Protein 8DF2 (pdb70)

Radius of gyration: 33.84 Å; Cα contacts (8 Å, |Δi|>4): 3816; chains: 4; bounding box: 96×72×90 Å

InterPro domains:
  IPR008979 Galactose-binding-like domain superfamily [SSF49785] (503-638)
  IPR013222 Glycosyl hydrolase family 98, putative carbohydrate-binding module [PF08305] (544-637)
  IPR013222 Glycosyl hydrolase family 98, putative carbohydrate-binding module [SM00776] (499-639)
  IPR038637 NPCBM domain superfamily [G3DSA:2.60.120.1060] (498-638)

Nearest PDB structures (foldseek):
  8df2-assembly1_D  TM=1.001E+00  e=2.946E-87  Akkermansia muciniphila
  8df2-assembly1_B  TM=1.001E+00  e=5.158E-87  Akkermansia muciniphila
  8df2-assembly1_C  TM=1.001E+00  e=8.491E-85  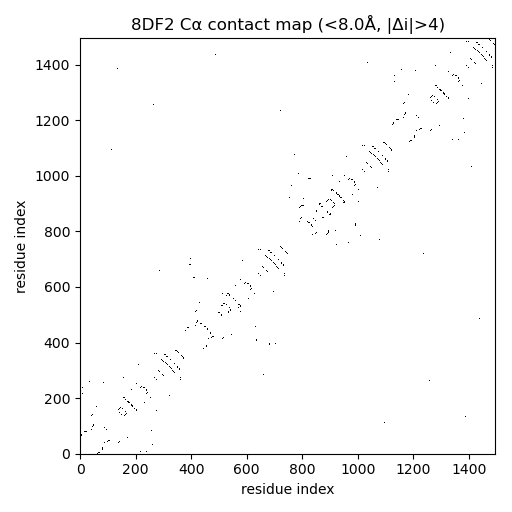Akkermansia muciniphila
  8dek-assembly1_A  TM=9.952E-01  e=4.029E-81  Akkermansia muciniphila
  6z2p-assembly1_A  TM=7.971E-01  e=1.425E-23  Akkermansia muciniphila ATCC BAA-835

Foldseek 3Di:
DLLPAFDQQFAADPQQLVLQVQLLVLLVVVLPPFDFDPAAAAEEEEAEQPFDDAPPPQVQVQSLVVNLQQQQLVQLVSRNHHSWGFHADADPVRGGDYFYFYDHHDLVRFFQVCQVVRQVVRVQVRCVVVPHHLAFHHYEREYSHDPGGFYAAWAAEQGHIYGYAYDDHPQGCVQCQFQPPVVTSNQVSLLRSLSRSLRSLRRHFDAAAWDAPVTPQQATASSFVLSRFASNCNDDHGRHYHHDSVSSSLNCLRSSGVRGDFDADPQFDQDPGGYTADAWDFPFWDWDADAQKTKIWGFTQPPARFWWKKKKKAQPDPPRSPIHMDIWTADPRRITIDMGGDPPDDRFKIKMKMWTQGSSSHIHIDIDIGGHHD/DPLLDAFDQQFAEDPQQLVLQVQLLVLLVVVLPPFDFDPAAAAEEEEAEQPFDDAPCPQVQVQSLVVNLQQQCQNQLVSRNHHSFGFHADADPVRGGDYFYFYYHDDLVVFAQVCQVVRQVVRVQVRCVVVVHHLAFHHYEREYRDDPGGFYAAWAAELGHIYGYAYDDHPQGCVQCQQQPVVTSNQVSLLRSLSRSLRSLRRHFDAAAWDAPVTPQQATASSAVLSRFASNCNPPNHRHYHHDSVSSSLNCLRSSGVRGDFDADPQFDQDPGTYTADAWDFPFWDWDADAQKTKIKGATQPPARFWKKKKKKAQPDPPRSPIHMDMFTADPRRITIDMGGDHPDDRFKIKMKMWTQHSSSHIHIDIDIDGHHD/DLVLLPADDQQFAADVQQLVLQVQLLVLLVVVLPPFDFFPAAAAEEEEAEQPFDDAPPPQVQVQSLVVNLQQQQQNQLVSRNHHSWGFHADADPVRGGDYFYFYYHDDLVPFAQVCQVVVQVVRVQVRCVVVPHHLAFHHYEREYRDDPRTFDAAWAAEQGHIYGYAYDDHPQGCVQCLPPPVVHNLVNLLRSLSRSLRSLRRHFDAAAWDAPVTPQRATASRAPLSRQASNPNHPPGRHYHHDSVSSSLNCLRCSGVRGDFDADPQFDQDPGGYTADAWDFPFWDWDADAQKTKIWGFTQPPARFWKKKKKKAAPDPPRSPIHMDMWTADPRRITIDMGGDPPDDRQKIKMKMWTGGSSSHIHIDIDIGGHHD/DLLQADDQLFAADPQQLVLQVQLLVLLVVVLPPFDFFPAAAAEEEEAEDPQDDAPPCQVQVQSLVVNLQNQQQVQLVSRNHHSWGFHADADPVRGGDYFYFYDHHDLVVFFQVCQVVRQVVRVQVRCVVVVHHLAFHHYEREYRDDPGGFYAAWAAEQGHIYGYAYDDHPQGCVQLQFQPVVVTSNQVSLLRSLSRSLRSLNRHFDAAAWDAPVGPQRAIESSAPLSRFASVPSHPNGSGYHHDSVSSSLNCLRSSTVRGDFDADPQFDQDPGTYTADAWDFPFWDWDADAQKTKIKGFTQPPARFWWKKKKKAAPDPPRSPIHMDIWTADPRRITIDMGGDPPDDRFKIKMKMWTQGSSSHIHIDIDIGGHHD

Secondary structure (DSSP, 8-state):
-TT-PPP------HHHHHHHHHHHHHHHHHHTTPPBP---EEEEEEEETTBPPPTTHHHHHHHHHHHHHHHHHHHHHHHTS--------B-TTSPBP-EEEEESS-GGG--TTTHHHHHHHHHHHHHHHTT--GGGSEEEEEE---TTTS--EEEEETTEEEEEEE--TT--GGGGG---B--BHHHHHHHHHHHHHHHHHHHTT-------TT-TTS-EETTTTGGGTTTGGGSTT---EE--HHHHHHHTT-HHHH-B-PPPPTT-EE-SSSSEE----EEEEEEEEETTEEEEEEEE--SS-EEEEEEEEE-SSSTTTT-EEEEEE--TT-EEEEEEE-TT---EEEEEEEEEEETTS-EEEEEEEEEE--/-GGGTPPP------HHHHHHHHHHHHHHHHHHTTPPBP---EEEEEEEETTBPPPTTHHHHHHHHHHHHHHHHHHHHHHTTS------B-B-TTSPBPEEEEEE---GGG--TTTHHHHHHHHHHHHHHHTT--GGGSEEEEEE---TTTS--EEEEETTEEEEEEE--TT--GGGGG------HHHHHHHHHHHHHHHHHHHTT-------TT-TTS-EETTTTGGGTTTGGGSSS---EE--HHHHHHHTT-HHHH-B-PPPPTT-EE-SSSSEE----EEEEEEEEETTEEEEEEEE--SS-EEEEEEEEE-SSSTTTT-EEEEEE--TT-EEEEEEE-TT----EEEEEEEEEETTS-EEEEEEEEE---/--GGGT---------HHHHHHHHHHHHHHHHHHTTPPBP---EEEEEEEETTBPPPTTHHHHHHHHHHHHHHHHHHHHHHTTS------B-B-TTSPBP-EEEEE---GGG--TTTHHHHHHHHHHHHHHHTT--GGGSEEEEEE---TTTS--EEEEETTEEEEEEE--TT--GGGGG------HHHHHHHHHHHHHHHHHHTT-------TT-TTS-EETTTTGGGTTT-TTSTT---EE--HHHHHHHTT-HHHH-B-PPPPTT-EE-SSSSEE----EEEEEEEEETTEEEEEEEE--SS-EEEEEEEEE-SSSTTTT-EEEEEE--TT-EEEEEEE-TT----EEEEEEEEEETTS-EEEEEEEEE---/-TT----------HHHHHHHHHHHHHHHHHHTTPPBP---EEEEEEEETTBPPPTTHHHHHHHHHHHHHHHHHHHHHHTTS------B-B-TTSPBPEEEEEE---GGG--TTTHHHHHHHHHHHHHHHTT--GGGSEEEEEE---TTTS--EEEEETTEEEEEEE--TT--GGGGG---B--BHHHHHHHHHHHHHHHHHHHTT-------TT-TTS-EETTTTGGGTTT-GGGTSS--EE--HHHHHHHTT-HHHH-B-PPPPTT-EE-SSSSEE---EEEEEEEEEETTEEEEEEEEE-SS-EEEEEEEEE-SSSTTTT-EEEEEE--TT-EEEEEEE-TT----EEEEEEEEEETTS-EEEEEEEEE---

Structure (mmCIF, N/CA/C/O backbone):
data_8DF2
#
_entry.id   8DF2
#
_cell.length_a   88.581
_cell.length_b   146.094
_cell.length_c   147.289
_cell.angle_alpha   90.000
_cell.angle_beta   90.000
_cell.angle_gamma   90.000
#
_symmetry.space_group_name_H-M   'P 21 21 21'
#
loop_
_entity.id
_entity.type
_entity.pdbx_description
1 polymer 'NPCBM/NEW2 domain-containing protein'
2 non-polymer 'ZINC ION'
3 non-polymer 'CALCIUM ION'
4 non-polymer 'SODIUM ION'
5 water water
#
loop_
_atom_site.group_PDB
_atom_site.id
_atom_site.type_symbol
_atom_site.label_atom_id
_atom_site.label_alt_id
_atom_site.label_comp_id
_atom_site.label_asym_id
_atom_site.label_entity_id
_atom_site.label_seq_id
_atom_site.pdbx_PDB_ins_code
_atom_site.Cartn_x
_atom_site.Cartn_y
_atom_site.Cartn_z
_atom_site.occupancy
_atom_site.B_iso_or_equiv
_atom_site.auth_seq_id
_atom_site.auth_comp_id
_atom_site.auth_asym_id
_atom_site.auth_atom_id
_atom_site.pdbx_PDB_model_num
ATOM 1 N N . ALA A 1 20 ? 33.90924 93.26350 17.17371 1.000 44.05751 20 ALA A N 1
ATOM 2 C CA . ALA A 1 20 ? 35.07503 93.49194 18.02354 1.000 42.12895 20 ALA A CA 1
ATOM 3 C C . ALA A 1 20 ? 35.04980 94.88832 18.63961 1.000 41.75948 20 ALA A C 1
ATOM 4 O O . ALA A 1 20 ? 35.55583 95.08470 19.74720 1.000 37.15407 20 ALA A O 1
ATOM 5 N N . GLU A 1 21 ? 34.42703 95.84229 17.93054 1.000 40.17515 21 GLU A N 1
ATOM 6 C CA . GLU A 1 21 ? 34.32561 97.21247 18.43473 1.000 39.91594 21 GLU A CA 1
ATOM 7 C C . GLU A 1 21 ? 33.51375 97.28059 19.72456 1.000 42.15473 21 GLU A C 1
ATOM 8 O O . GLU A 1 21 ? 33.78978 98.11881 20.59432 1.000 43.56709 21 GLU A O 1
ATOM 10 N N . PHE A 1 22 ? 32.51309 96.41094 19.87113 1.000 38.84189 22 PHE A N 1
ATOM 11 C CA . PHE A 1 22 ? 31.70642 96.35454 21.08038 1.000 35.71771 22 PHE A CA 1
ATOM 12 C C . PHE A 1 22 ? 31.96443 95.08651 21.89201 1.000 36.96777 22 PHE A C 1
ATOM 13 O O . PHE A 1 22 ? 31.12352 94.70057 22.71608 1.000 36.11314 22 PHE A O 1
ATOM 21 N N . THR A 1 23 ? 33.12435 94.45403 21.69441 1.000 34.34402 23 THR A N 1
ATOM 22 C CA . THR A 1 23 ? 33.54540 93.27167 22.44702 1.000 34.52224 23 THR A CA 1
ATOM 23 C C . THR A 1 23 ? 32.51573 92.14164 22.34636 1.000 35.48717 23 THR A C 1
ATOM 24 O O . THR A 1 23 ? 31.95017 91.68643 23.34405 1.000 35.89869 23 THR A O 1
ATOM 28 N N . ARG A 1 24 ? 32.27175 91.70403 21.11249 1.000 33.40669 24 ARG A N 1
ATOM 29 C CA . ARG A 1 24 ? 31.31934 90.62678 20.87340 1.000 33.05950 24 ARG A CA 1
ATOM 30 C C . ARG A 1 24 ? 31.71826 89.37559 21.64517 1.000 31.07333 24 ARG A C 1
ATOM 31 O O . ARG A 1 24 ? 32.86723 88.93884 21.58919 1.000 33.31293 24 ARG A O 1
ATOM 39 N N . LEU A 1 25 ? 30.75819 88.79397 22.35836 1.000 32.59316 25 LEU A N 1
ATOM 40 C CA . LEU A 1 25 ? 31.02180 87.60892 23.15967 1.000 32.25140 25 LEU A CA 1
ATOM 41 C C . LEU A 1 25 ? 31.13524 86.37413 22.26682 1.000 33.39135 25 LEU A C 1
ATOM 42 O O . LEU A 1 25 ? 30.49912 86.30073 21.20946 1.000 31.88920 25 LEU A O 1
ATOM 47 N N . PRO A 1 26 ? 31.93018 85.38932 22.67157 1.000 29.58969 26 PRO A N 1
ATOM 48 C CA . PRO A 1 26 ? 31.96089 84.11939 21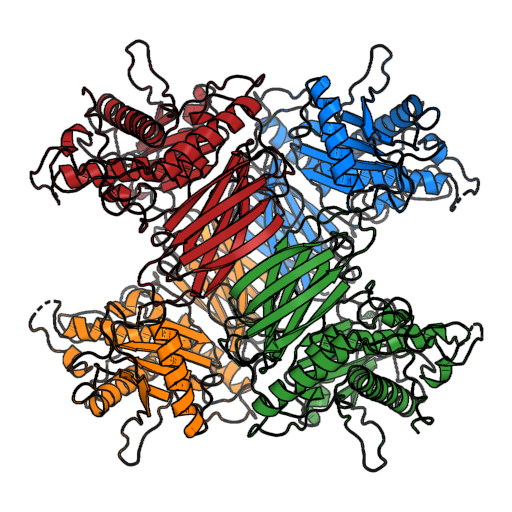.94571 1.000 33.31626 26 PRO A CA 1
ATOM 49 C C . PRO A 1 26 ? 30.76039 83.26160 22.31916 1.000 34.84161 26 PRO A C 1
ATOM 50 O O . PRO A 1 26 ? 29.98506 83.58377 23.21735 1.000 32.64751 26 PRO A O 1
ATOM 54 N N . VAL A 1 27 ? 30.62648 82.14682 21.60946 1.000 35.60310 27 VAL A N 1
ATOM 55 C CA . VAL A 1 27 ? 29.66192 81.10898 21.94834 1.000 32.48846 27 VAL A CA 1
ATOM 56 C C . VAL A 1 27 ? 30.44002 79.98122 22.61605 1.000 35.55721 27 VAL A C 1
ATOM 57 O O . VAL A 1 27 ? 31.28269 79.33540 21.98144 1.000 34.59111 27 VAL A O 1
ATOM 61 N N . SER A 1 28 ? 30.19457 79.76761 23.91070 1.000 32.76178 28 SER A N 1
ATOM 62 C CA . SER A 1 28 ? 30.99168 78.85372 24.71965 1.000 29.43466 28 SER A CA 1
ATOM 63 C C . SER A 1 28 ? 30.24561 77.57327 25.08351 1.000 32.64867 28 SER A C 1
ATOM 64 O O . SER A 1 28 ? 30.48105 76.99679 26.14640 1.000 34.90891 28 SER A O 1
ATOM 67 N N . TRP A 1 29 ? 29.36537 77.10098 24.20811 1.000 32.64407 29 TRP A N 1
ATOM 68 C CA . TRP A 1 29 ? 28.63839 75.86838 24.47200 1.000 30.64677 29 TRP A CA 1
ATOM 69 C C . TRP A 1 29 ? 28.14232 75.30949 23.15051 1.000 33.25539 29 TRP A C 1
ATOM 70 O O . TRP A 1 29 ? 28.11213 76.00745 22.13255 1.000 35.97429 29 TRP A O 1
ATOM 81 N N . THR A 1 30 ? 27.75458 74.03560 23.18286 1.000 32.91887 30 THR A N 1
ATOM 82 C CA . THR A 1 30 ? 27.24490 73.33160 22.01501 1.000 33.97535 30 THR A CA 1
ATOM 83 C C . THR A 1 30 ? 25.88108 72.74404 22.34125 1.000 36.62911 30 THR A C 1
ATOM 84 O O . THR A 1 30 ? 25.71967 72.07647 23.37038 1.000 34.30852 30 THR A O 1
ATOM 88 N N . VAL A 1 31 ? 24.90370 72.99374 21.46434 1.000 32.35604 31 VAL A N 1
ATOM 89 C CA . VAL A 1 31 ? 23.55028 72.51414 21.70855 1.000 30.06094 31 VAL A CA 1
ATOM 90 C C . VAL A 1 31 ? 23.50232 71.00192 21.51362 1.000 34.66333 31 VAL A C 1
ATOM 91 O O . VAL A 1 31 ? 24.22720 70.43088 20.68483 1.000 36.32918 31 VAL A O 1
ATOM 95 N N . ASN A 1 32 ? 22.66947 70.33643 22.30942 1.000 31.04689 32 ASN A N 1
ATOM 96 C CA . ASN A 1 32 ? 22.45731 68.91383 22.10685 1.000 32.12476 32 ASN A CA 1
ATOM 97 C C . ASN A 1 32 ? 21.66256 68.70773 20.81799 1.000 32.22144 32 ASN A C 1
ATOM 98 O O . ASN A 1 32 ? 20.82598 69.54512 20.45854 1.000 33.86445 32 ASN A O 1
ATOM 103 N N . PRO A 1 33 ? 21.93386 67.62136 20.08581 1.000 29.98067 33 PRO A N 1
ATOM 104 C CA . PRO A 1 33 ? 21.26720 67.42804 18.78063 1.000 26.11303 33 PRO A CA 1
ATOM 105 C C . PRO A 1 33 ? 19.75110 67.42194 18.85638 1.000 30.71228 33 PRO A C 1
ATOM 106 O O . PRO A 1 33 ? 19.08574 67.96707 17.96372 1.000 33.80149 33 PRO A O 1
ATOM 110 N N . ARG A 1 34 ? 19.18125 66.84265 19.91373 1.000 28.79760 34 ARG A N 1
ATOM 111 C CA . ARG A 1 34 ? 17.73051 66.80149 20.02248 1.000 30.62640 34 ARG A CA 1
ATOM 112 C C . ARG A 1 34 ? 17.14828 68.20498 20.12726 1.000 31.05469 34 ARG A C 1
ATOM 113 O O . ARG A 1 34 ? 16.08074 68.48202 19.56750 1.000 31.08696 34 ARG A O 1
ATOM 121 N N . ASP A 1 35 ? 17.84256 69.11009 20.82700 1.000 28.38591 35 ASP A N 1
ATOM 122 C CA . ASP A 1 35 ? 17.33528 70.47126 20.96699 1.000 28.97833 35 ASP A CA 1
ATOM 123 C C . ASP A 1 35 ? 17.43641 71.23157 19.64945 1.000 29.83092 35 ASP A C 1
ATOM 124 O O . ASP A 1 35 ? 16.52811 71.98769 19.29099 1.000 29.82096 35 ASP A O 1
ATOM 129 N N . ALA A 1 36 ? 18.51589 71.02152 18.89469 1.000 31.74263 36 ALA A N 1
ATOM 130 C CA . ALA A 1 36 ? 18.61113 71.66582 17.58935 1.000 31.96630 36 ALA A CA 1
ATOM 131 C C . ALA A 1 36 ? 17.52580 71.16137 16.65224 1.000 28.91499 36 ALA A C 1
ATOM 132 O O . ALA A 1 36 ? 16.94746 71.94111 15.88695 1.000 30.29796 36 ALA A O 1
ATOM 134 N N . ALA A 1 37 ? 17.22848 69.86102 16.69927 1.000 25.28322 37 ALA A N 1
ATOM 135 C CA . ALA A 1 37 ? 16.15703 69.34379 15.85618 1.000 31.23269 37 ALA A CA 1
ATOM 136 C C . ALA A 1 37 ? 14.80641 69.93039 16.25337 1.000 27.48624 37 ALA A C 1
ATOM 137 O O . ALA A 1 37 ? 13.99083 70.25108 15.38506 1.000 29.79074 37 ALA A O 1
ATOM 139 N N . ASN A 1 38 ? 14.56481 70.10715 17.55747 1.000 30.49496 38 ASN A N 1
ATOM 140 C CA . ASN A 1 38 ? 13.33016 70.75139 18.00462 1.000 28.64144 38 ASN A CA 1
ATOM 141 C C . ASN A 1 38 ? 13.23947 72.17686 17.48579 1.000 28.18129 38 ASN A C 1
ATOM 142 O O . ASN A 1 38 ? 12.16442 72.63234 17.07565 1.000 27.80651 38 ASN A O 1
ATOM 147 N N . ALA A 1 39 ? 14.35413 72.90643 17.51559 1.000 26.92005 39 ALA A N 1
ATOM 148 C CA . ALA A 1 39 ? 14.33238 74.28213 17.03624 1.000 27.16409 39 ALA A CA 1
ATOM 149 C C . ALA A 1 39 ? 14.02930 74.33851 15.54151 1.000 29.00954 39 ALA A C 1
ATOM 150 O O . ALA A 1 39 ? 13.25555 75.19337 15.09256 1.000 31.05751 39 ALA A O 1
ATOM 152 N N . ARG A 1 40 ? 14.61595 73.43073 14.75205 1.000 28.28390 40 ARG A N 1
ATOM 153 C CA . ARG A 1 40 ? 14.34927 73.43477 13.31350 1.000 25.79136 40 ARG A CA 1
ATOM 154 C C . ARG A 1 40 ? 12.89661 73.05959 13.02578 1.000 28.14512 40 ARG A C 1
ATOM 155 O O . ARG A 1 40 ? 12.23863 73.68861 12.18850 1.000 30.62951 40 ARG A O 1
ATOM 163 N N . ALA A 1 41 ? 12.36596 72.06153 13.73626 1.000 27.37959 41 ALA A N 1
ATOM 164 C CA . ALA A 1 41 ? 10.96101 71.70857 13.56385 1.000 28.60560 41 ALA A CA 1
ATOM 165 C C . ALA A 1 41 ? 10.05070 72.85574 14.00531 1.000 31.67446 41 ALA A C 1
ATOM 166 O O . ALA A 1 41 ? 9.07899 73.19265 13.31161 1.000 28.35454 41 ALA A O 1
ATOM 168 N N . ALA A 1 42 ? 10.37433 73.49210 15.13693 1.000 27.18653 42 ALA A N 1
ATOM 169 C CA . ALA A 1 42 ? 9.59419 74.63367 15.59621 1.000 24.90303 42 ALA A CA 1
ATOM 170 C C . ALA A 1 42 ? 9.67699 75.79315 14.60948 1.000 28.46823 42 ALA A C 1
ATOM 171 O O . ALA A 1 42 ? 8.67418 76.46724 14.34449 1.000 26.83352 42 ALA A O 1
ATOM 173 N N . TRP A 1 43 ? 10.85899 76.03077 14.03299 1.000 27.68471 43 TRP A N 1
ATOM 174 C CA . TRP A 1 43 ? 10.97758 77.13809 13.08995 1.000 28.54016 43 TRP A CA 1
ATOM 175 C C . TRP A 1 43 ? 10.21614 76.86497 11.80072 1.000 28.04307 43 TRP A C 1
ATOM 176 O O . TRP A 1 43 ? 9.70406 77.80475 11.18263 1.000 28.49380 43 TRP A O 1
ATOM 187 N N . LYS A 1 44 ? 10.13214 75.59817 11.37569 1.000 26.97997 44 LYS A N 1
ATOM 188 C CA . LYS A 1 44 ? 9.30465 75.26808 10.21661 1.000 29.15386 44 LYS A CA 1
ATOM 189 C C . LYS A 1 44 ? 7.83076 75.55722 10.49688 1.000 29.49628 44 LYS A C 1
ATOM 190 O O . LYS A 1 44 ? 7.12713 76.13115 9.65444 1.000 32.30102 44 LYS A O 1
ATOM 192 N N . THR A 1 45 ? 7.34685 75.17733 11.68064 1.000 28.25105 45 THR A N 1
ATOM 193 C CA . THR A 1 45 ? 5.96152 75.46682 12.03166 1.000 27.94086 45 THR A CA 1
ATOM 194 C C . THR A 1 45 ? 5.70934 76.96858 12.08801 1.000 28.61447 45 THR A C 1
ATOM 195 O O . THR A 1 45 ? 4.70457 77.45669 11.55915 1.000 30.15313 45 THR A O 1
ATOM 199 N N . LEU A 1 46 ? 6.62249 77.72297 12.69742 1.000 27.40334 46 LEU A N 1
ATOM 200 C CA . LEU A 1 46 ? 6.43448 79.16773 12.78765 1.000 27.28628 46 LEU A CA 1
ATOM 201 C C . LEU A 1 46 ? 6.51449 79.82674 11.41305 1.000 31.10453 46 LEU A C 1
ATOM 202 O O . LEU A 1 46 ? 5.78141 80.78148 11.12827 1.000 33.01173 46 LEU A O 1
ATOM 207 N N . SER A 1 47 ? 7.39516 79.33438 10.54480 1.000 30.94295 47 SER A N 1
ATOM 208 C CA . SER A 1 47 ? 7.51390 79.91994 9.21481 1.000 32.19244 47 SER A CA 1
ATOM 209 C C . SER A 1 47 ? 6.23898 79.70764 8.40108 1.000 30.13855 47 SER A C 1
ATOM 210 O O . SER A 1 47 ? 5.82338 80.59465 7.64534 1.000 30.98703 47 SER A O 1
ATOM 213 N N . ALA A 1 48 ? 5.60300 78.54073 8.53849 1.000 27.88408 48 ALA A N 1
ATOM 214 C CA . ALA A 1 48 ? 4.32139 78.32809 7.86637 1.000 31.71752 48 ALA A CA 1
ATOM 215 C C . ALA A 1 48 ? 3.26657 79.29310 8.38946 1.000 32.56493 48 ALA A C 1
ATOM 216 O O . ALA A 1 48 ? 2.50668 79.88418 7.61071 1.000 32.34394 48 ALA A O 1
ATOM 218 N N . TYR A 1 49 ? 3.22496 79.48267 9.70980 1.000 28.35920 49 TYR A N 1
ATOM 219 C CA . TYR A 1 49 ? 2.29393 80.43388 10.30089 1.000 30.78144 49 TYR A CA 1
ATOM 220 C C . TYR A 1 49 ? 2.58144 81.86503 9.85464 1.000 31.93170 49 TYR A C 1
ATOM 221 O O . TYR A 1 49 ? 1.65013 82.66177 9.70123 1.000 32.12530 49 TYR A O 1
ATOM 230 N N . HIS A 1 50 ? 3.85384 82.20362 9.62359 1.000 30.90547 50 HIS A N 1
ATOM 231 C CA . HIS A 1 50 ? 4.23255 83.55962 9.24101 1.000 34.87887 50 HIS A CA 1
ATOM 232 C C . HIS A 1 50 ? 3.95025 83.87638 7.77211 1.000 36.41722 50 HIS A C 1
ATOM 233 O O . HIS A 1 50 ? 4.00445 85.05419 7.39096 1.000 35.31735 50 HIS A O 1
ATOM 240 N N . ARG A 1 51 ? 3.64750 82.87158 6.94727 1.000 34.82871 51 ARG A N 1
ATOM 241 C CA . ARG A 1 51 ? 3.40193 83.11491 5.53021 1.000 35.55182 51 ARG A CA 1
ATOM 242 C C . ARG A 1 51 ? 2.22591 84.06453 5.35702 1.000 36.79292 51 ARG A C 1
ATOM 243 O O . ARG A 1 51 ? 1.13424 83.82150 5.87839 1.000 36.83962 51 ARG A O 1
ATOM 246 N N . GLY A 1 52 ? 2.45952 85.15292 4.62750 1.000 36.03012 52 GLY A N 1
ATOM 247 C CA . GLY A 1 52 ? 1.43582 86.13268 4.34033 1.000 33.13502 52 GLY A CA 1
ATOM 248 C C . GLY A 1 52 ? 1.18105 87.15707 5.42335 1.000 38.63870 52 GLY A C 1
ATOM 249 O O . GLY A 1 52 ? 0.37849 88.07329 5.20346 1.000 40.09179 52 GLY A O 1
ATOM 250 N N . LYS A 1 53 ? 1.85816 87.06037 6.57599 1.000 38.36697 53 LYS A N 1
ATOM 251 C CA . LYS A 1 53 ? 1.57202 88.05423 7.59938 1.000 37.11770 53 LYS A CA 1
ATOM 252 C C . LYS A 1 53 ? 2.48934 89.26094 7.42885 1.000 34.69289 53 LYS A C 1
ATOM 253 O O . LYS A 1 53 ? 3.59026 89.13930 6.88188 1.000 32.78838 53 LYS A O 1
ATOM 259 N N . PRO A 1 54 ? 2.04780 90.44238 7.85963 1.000 37.15964 54 PRO A N 1
ATOM 260 C CA . PRO A 1 54 ? 2.88227 91.63737 7.68968 1.000 34.79992 54 PRO A CA 1
ATOM 261 C C . PRO A 1 54 ? 4.18665 91.51255 8.46081 1.000 35.65012 54 PRO A C 1
ATOM 262 O O . PRO A 1 54 ? 4.24433 90.92094 9.54092 1.000 35.17208 54 PRO A O 1
ATOM 266 N N . LYS A 1 55 ? 5.23819 92.09140 7.89223 1.000 32.23506 55 LYS A N 1
ATOM 267 C CA . LYS A 1 55 ? 6.53677 92.10880 8.54170 1.000 37.11479 55 LYS A CA 1
ATOM 268 C C . LYS A 1 55 ? 6.55903 93.18378 9.61917 1.000 34.88255 55 LYS A C 1
ATOM 269 O O . LYS A 1 55 ? 5.82621 94.17175 9.55361 1.000 33.66058 55 LYS A O 1
ATOM 272 N N . SER A 1 56 ? 7.39046 92.96415 10.62925 1.000 35.51191 56 SER A N 1
ATOM 273 C CA . SER A 1 56 ? 7.51241 93.86928 11.76061 1.000 35.59046 56 SER A CA 1
ATOM 274 C C . SER A 1 56 ? 8.71856 94.78177 11.58043 1.000 31.72250 56 SER A C 1
ATOM 275 O O . SER A 1 56 ? 9.76253 94.36284 11.07200 1.000 29.99884 56 SER A O 1
ATOM 278 N N . SER A 1 57 ? 8.55429 96.03825 11.98449 1.000 31.02963 57 SER A N 1
ATOM 279 C CA . SER A 1 57 ? 9.63502 97.01257 12.03442 1.000 30.97351 57 SER A CA 1
ATOM 280 C C . SER A 1 57 ? 9.97329 97.39049 13.47024 1.000 30.90884 57 SER A C 1
ATOM 281 O O . SER A 1 57 ? 10.52328 98.46907 13.71627 1.000 32.18173 57 SER A O 1
ATOM 284 N N . ARG A 1 58 ? 9.60845 96.53673 14.42211 1.000 29.85581 58 ARG A N 1
ATOM 285 C CA . ARG A 1 58 ? 9.80781 96.82745 15.83099 1.000 29.09021 58 ARG A CA 1
ATOM 286 C C . ARG A 1 58 ? 11.29023 96.94588 16.16162 1.000 31.86332 58 ARG A C 1
ATOM 287 O O . ARG A 1 58 ? 12.14680 96.29528 15.55499 1.000 30.66453 58 ARG A O 1
ATOM 295 N N . LYS A 1 59 ? 11.58176 97.78330 17.15282 1.000 29.79351 59 LYS A N 1
ATOM 296 C CA . LYS A 1 59 ? 12.92738 97.95765 17.66396 1.000 28.67339 59 LYS A CA 1
ATOM 297 C C . LYS A 1 59 ? 12.87087 97.97093 19.18195 1.000 28.03461 59 LYS A C 1
ATOM 298 O O . LYS A 1 59 ? 11.82056 98.20692 19.78072 1.000 33.57066 59 LYS A O 1
ATOM 304 N N . LEU A 1 60 ? 14.00452 97.67335 19.80221 1.000 28.90395 60 LEU A N 1
ATOM 305 C CA . LEU A 1 60 ? 14.17085 97.85100 21.23873 1.000 29.57923 60 LEU A CA 1
ATOM 306 C C . LEU A 1 60 ? 14.66409 99.27545 21.45796 1.000 29.66101 60 LEU A C 1
ATOM 307 O O . LEU A 1 60 ? 15.82244 99.58541 21.17728 1.000 29.82650 60 LEU A O 1
ATOM 312 N N . HIS A 1 61 ? 13.79184 100.14036 21.95194 1.000 30.21976 61 HIS A N 1
ATOM 313 C CA . HIS A 1 61 ? 14.13823 101.54137 22.12324 1.000 30.66806 61 HIS A CA 1
ATOM 314 C C . HIS A 1 61 ? 14.83713 101.75198 23.45991 1.000 30.55973 61 HIS A C 1
ATOM 315 O O . HIS A 1 61 ? 14.59854 101.02802 24.42971 1.000 32.00868 61 HIS A O 1
ATOM 322 N N . VAL A 1 62 ? 15.72703 102.73758 23.49876 1.000 30.46462 62 VAL A N 1
ATOM 323 C CA . VAL A 1 62 ? 16.53177 103.01428 24.68142 1.000 28.49441 62 VAL A CA 1
ATOM 324 C C . VAL A 1 62 ? 16.27782 104.44996 25.11451 1.000 30.43395 62 VAL A C 1
ATOM 325 O O . VAL A 1 62 ? 16.29839 105.36575 24.28468 1.000 30.81954 62 VAL A O 1
ATOM 329 N N . VAL A 1 63 ? 16.00407 104.63371 26.40523 1.000 29.66015 63 VAL A N 1
ATOM 330 C CA . VAL A 1 63 ? 15.79426 105.93946 27.01268 1.000 28.42391 63 VAL A CA 1
ATOM 331 C C . VAL A 1 63 ? 16.78689 106.09676 28.16324 1.000 29.03154 63 VAL A C 1
ATOM 332 O O . VAL A 1 63 ? 17.02504 105.15486 28.92972 1.000 27.24159 63 VAL A O 1
ATOM 336 N N . TYR A 1 64 ? 17.39803 107.27724 28.24775 1.000 27.91344 64 TYR A N 1
ATOM 337 C CA . TYR A 1 64 ? 18.33402 107.63363 29.30513 1.000 27.18691 64 TYR A CA 1
ATOM 338 C C . TYR A 1 64 ? 17.68856 108.71344 30.16446 1.000 29.27820 64 TYR A C 1
ATOM 339 O O . TYR A 1 64 ? 17.29612 109.76617 29.64396 1.000 29.75510 64 TYR A O 1
ATOM 348 N N . VAL A 1 65 ? 17.56161 108.44669 31.46748 1.000 26.96344 65 VAL A N 1
ATOM 349 C CA . VAL A 1 65 ? 16.80828 109.29986 32.38335 1.000 29.31179 65 VAL A CA 1
ATOM 350 C C . VAL A 1 65 ? 17.77204 109.98833 33.34340 1.000 30.48569 65 VAL A C 1
ATOM 351 O O . VAL A 1 65 ? 18.47107 109.32924 34.12630 1.000 28.49017 65 VAL A O 1
ATOM 355 N N . THR A 1 66 ? 17.77580 111.31584 33.30830 1.000 29.24120 66 THR A N 1
ATOM 356 C CA . THR A 1 66 ? 18.51751 112.13139 34.25343 1.000 28.19966 66 THR A CA 1
ATOM 357 C C . THR A 1 66 ? 17.56784 112.68682 35.31134 1.000 29.56436 66 THR A C 1
ATOM 358 O O . THR A 1 66 ? 16.33997 112.65209 35.17365 1.000 32.86241 66 THR A O 1
ATOM 362 N N . PHE A 1 67 ? 18.15020 113.19976 36.38530 1.000 32.17826 67 PHE A N 1
ATOM 363 C CA . PHE A 1 67 ? 17.38368 113.76175 37.48534 1.000 34.38825 67 PHE A CA 1
ATOM 364 C C . PHE A 1 67 ? 17.96874 115.12100 37.83180 1.000 35.07566 67 PHE A C 1
ATOM 365 O O . PHE A 1 67 ? 19.01501 115.51271 37.31515 1.000 35.94817 67 PHE A O 1
ATOM 373 N N . LYS A 1 68 ? 17.28915 115.83114 38.73364 1.000 35.45414 68 LYS A N 1
ATOM 374 C CA . LYS A 1 68 ? 17.61231 117.23390 38.98263 1.000 38.07137 68 LYS A CA 1
ATOM 375 C C . LYS A 1 68 ? 19.07941 117.41767 39.35341 1.000 37.18223 68 LYS A C 1
ATOM 376 O O . LYS A 1 68 ? 19.75193 118.30460 38.81896 1.000 37.85026 68 LYS A O 1
ATOM 382 N N . ASP A 1 69 ? 19.58386 116.61572 40.29584 1.000 36.25650 69 ASP A N 1
ATOM 383 C CA . ASP A 1 69 ? 20.98578 116.65922 40.70583 1.000 35.25276 69 ASP A CA 1
ATOM 384 C C . ASP A 1 69 ? 21.80069 115.50821 40.13552 1.000 35.69683 69 ASP A C 1
ATOM 385 O O . ASP A 1 69 ? 22.81129 115.11716 40.72378 1.000 37.64456 69 ASP A O 1
ATOM 390 N N . ARG A 1 70 ? 21.38070 114.94736 39.00929 1.000 35.91426 70 ARG A N 1
ATOM 391 C CA . ARG A 1 70 ? 21.97700 113.72355 38.47035 1.000 33.47569 70 ARG A CA 1
ATOM 392 C C . ARG A 1 70 ? 22.17182 113.86081 36.96470 1.000 35.55730 70 ARG A C 1
ATOM 393 O O . ARG A 1 70 ? 21.34399 113.39533 36.16800 1.000 34.62934 70 ARG A O 1
ATOM 401 N N . PRO A 1 71 ? 23.24146 114.52772 36.53299 1.000 31.92719 71 PRO A N 1
ATOM 402 C CA . PRO A 1 71 ? 23.49567 114.66545 35.09386 1.000 33.25064 71 PRO A CA 1
ATOM 403 C C . PRO A 1 71 ? 24.05031 113.39251 34.47173 1.000 33.24802 71 PRO A C 1
ATOM 404 O O . PRO A 1 71 ? 24.55999 112.49462 35.14729 1.000 33.98496 71 PRO A O 1
ATOM 408 N N . ALA A 1 72 ? 23.94477 113.34034 33.14589 1.000 32.19022 72 ALA A N 1
ATOM 409 C CA . ALA A 1 72 ? 24.36360 112.15850 32.40378 1.000 32.98341 72 ALA A CA 1
ATOM 410 C C . ALA A 1 72 ? 25.85994 111.91910 32.56898 1.000 33.24973 72 ALA A C 1
ATOM 411 O O . ALA A 1 72 ? 26.65292 112.85910 32.64104 1.000 31.22987 72 ALA A O 1
ATOM 413 N N . LEU A 1 73 ? 26.24086 110.64795 32.63521 1.000 33.68570 73 LEU A N 1
ATOM 414 C CA . LEU A 1 73 ? 27.63643 110.28172 32.81535 1.000 34.63437 73 LEU A CA 1
ATOM 415 C C . LEU A 1 73 ? 28.37183 110.33617 31.48359 1.000 33.34739 73 LEU A C 1
ATOM 416 O O . LEU A 1 73 ? 27.77884 110.16543 30.41158 1.000 36.36236 73 LEU A O 1
ATOM 421 N N . GLU A 1 74 ? 29.67721 110.57234 31.56467 1.000 30.68624 74 GLU A N 1
ATOM 422 C CA . GLU A 1 74 ? 30.48467 110.78521 30.37158 1.000 32.32183 74 GLU A CA 1
ATOM 423 C C . GLU A 1 74 ? 30.39047 109.58473 29.43775 1.000 31.30093 74 GLU A C 1
ATOM 424 O O . GLU A 1 74 ? 30.33023 108.43384 29.87908 1.000 32.20455 74 GLU A O 1
ATOM 427 N N . GLY A 1 75 ? 30.34132 109.86374 28.13804 1.000 30.69566 75 GLY A N 1
ATOM 428 C CA . GLY A 1 75 ? 30.37478 108.80443 27.15128 1.000 33.34329 75 GLY A CA 1
ATOM 429 C C . GLY A 1 75 ? 29.19021 107.85894 27.14823 1.000 35.18143 75 GLY A C 1
ATOM 430 O O . GLY A 1 75 ? 29.30116 106.75520 26.60637 1.000 33.48851 75 GLY A O 1
ATOM 431 N N . TYR A 1 76 ? 28.04940 108.25439 27.72286 1.000 30.78411 76 TYR A N 1
ATOM 432 C CA . TYR A 1 76 ? 26.93877 107.30988 27.82574 1.000 31.44205 76 TYR A CA 1
ATOM 433 C C . TYR A 1 76 ? 26.39418 106.90989 26.45882 1.000 31.27546 76 TYR A C 1
ATOM 434 O O . TYR A 1 76 ? 25.98180 105.76021 26.27074 1.000 30.86862 76 TYR A O 1
ATOM 443 N N . ARG A 1 77 ? 26.44126 107.80994 25.47720 1.000 35.51224 77 ARG A N 1
ATOM 444 C CA . ARG A 1 77 ? 25.93887 107.46468 24.14985 1.000 32.98606 77 ARG A CA 1
ATOM 445 C C . ARG A 1 77 ? 26.81542 106.41407 23.48023 1.000 33.38941 77 ARG A C 1
ATOM 446 O O . ARG A 1 77 ? 26.30327 105.48925 22.83732 1.000 35.17976 77 ARG A O 1
ATOM 454 N N . GLU A 1 78 ? 28.13884 106.54083 23.61070 1.000 30.53478 78 GLU A N 1
ATOM 455 C CA . GLU A 1 78 ? 29.02841 105.53597 23.03949 1.000 31.27279 78 GLU A CA 1
ATOM 456 C C . GLU A 1 78 ? 28.99992 104.24550 23.85403 1.000 32.82040 78 GLU A C 1
ATOM 457 O O . GLU A 1 78 ? 29.03184 103.14588 23.28924 1.000 33.85197 78 GLU A O 1
ATOM 463 N N . ARG A 1 79 ? 28.92771 104.36209 25.18394 1.000 31.77499 79 ARG A N 1
ATOM 464 C CA . ARG A 1 79 ? 28.99591 103.18665 26.04306 1.000 31.82563 79 ARG A CA 1
ATOM 465 C C . ARG A 1 79 ? 27.76658 102.29717 25.87920 1.000 31.64857 79 ARG A C 1
ATOM 466 O O . ARG A 1 79 ? 27.88675 101.06815 25.84035 1.000 29.90381 79 ARG A O 1
ATOM 474 N N . TYR A 1 80 ? 26.57780 102.89214 25.77529 1.000 32.07046 80 TYR A N 1
ATOM 475 C CA . TYR A 1 80 ? 25.37535 102.08658 25.61177 1.000 31.18908 80 TYR A CA 1
ATOM 476 C C . TYR A 1 80 ? 25.15365 101.65889 24.16396 1.000 34.39268 80 TYR A C 1
ATOM 477 O O . TYR A 1 80 ? 24.44142 100.67367 23.92253 1.000 30.62889 80 TYR A O 1
ATOM 486 N N . ASP A 1 81 ? 25.78376 102.34009 23.20127 1.000 31.60852 81 ASP A N 1
ATOM 487 C CA . ASP A 1 81 ? 25.87429 101.77503 21.86062 1.000 30.53153 81 ASP A CA 1
ATOM 488 C C . ASP A 1 81 ? 26.62943 100.44994 21.88961 1.000 32.06005 81 ASP A C 1
ATOM 489 O O . ASP A 1 81 ? 26.26147 99.49571 21.19404 1.000 29.93026 81 ASP A O 1
ATOM 494 N N . HIS A 1 82 ? 27.68062 100.36881 22.70992 1.000 33.28704 82 HIS A N 1
ATOM 495 C CA . HIS A 1 82 ? 28.41503 99.11709 22.86329 1.000 35.04382 82 HIS A CA 1
ATOM 496 C C . HIS A 1 82 ? 27.60705 98.08840 23.63926 1.000 29.41837 82 HIS A C 1
ATOM 497 O O . HIS A 1 82 ? 27.54974 96.91644 23.25211 1.000 29.17977 82 HIS A O 1
ATOM 504 N N . ILE A 1 83 ? 26.96788 98.51177 24.72938 1.000 30.83053 83 ILE A N 1
ATOM 505 C CA . ILE A 1 83 ? 26.21877 97.57885 25.56884 1.000 33.50753 83 ILE A CA 1
ATOM 506 C C . ILE A 1 83 ? 25.06912 96.95662 24.78088 1.000 31.03941 83 ILE A C 1
ATOM 507 O O . ILE A 1 83 ? 24.90089 95.73228 24.75946 1.000 31.18785 83 ILE A O 1
ATOM 512 N N . LEU A 1 84 ? 24.27000 97.79016 24.10701 1.000 31.24669 84 LEU A N 1
ATOM 513 C CA . LEU A 1 84 ? 23.09880 97.27336 23.40323 1.000 29.15898 84 LEU A CA 1
ATOM 514 C C . LEU A 1 84 ? 23.49764 96.37443 22.23957 1.000 29.67476 84 LEU A C 1
ATOM 515 O O . LEU A 1 84 ? 22.88734 95.31852 22.02785 1.000 26.73877 84 LEU A O 1
ATOM 520 N N . LYS A 1 85 ? 24.51624 96.77341 21.47120 1.000 30.18366 85 LYS A N 1
ATOM 521 C CA . LYS A 1 85 ? 24.96347 95.92651 20.37009 1.000 28.37407 85 LYS A CA 1
ATOM 522 C C . LYS A 1 85 ? 25.58440 94.63607 20.88629 1.000 29.67148 85 LYS A C 1
ATOM 523 O O . LYS A 1 85 ? 25.49638 93.59570 20.22394 1.000 31.06857 85 LYS A O 1
ATOM 529 N N . ASN A 1 86 ? 26.20089 94.68368 22.06632 1.000 29.25564 86 ASN A N 1
ATOM 530 C CA . ASN A 1 86 ? 26.74025 93.47741 22.67772 1.000 29.86039 86 ASN A CA 1
ATOM 531 C C . ASN A 1 86 ? 25.62620 92.51285 23.06958 1.000 28.04196 86 ASN A C 1
ATOM 532 O O . ASN A 1 86 ? 25.71656 91.30492 22.81767 1.000 27.66628 86 ASN A O 1
ATOM 537 N N . ILE A 1 87 ? 24.57684 93.02175 23.71583 1.000 28.96486 87 ILE A N 1
ATOM 538 C CA . ILE A 1 87 ? 23.46417 92.15088 24.08213 1.000 31.97577 87 ILE A CA 1
ATOM 539 C C . ILE A 1 87 ? 22.72226 91.69163 22.83297 1.000 27.64730 87 ILE A C 1
ATOM 540 O O . ILE A 1 87 ? 22.29346 90.53525 22.74223 1.000 28.05040 87 ILE A O 1
ATOM 545 N N . GLN A 1 88 ? 22.59873 92.57532 21.83626 1.000 26.12797 88 GLN A N 1
ATOM 546 C CA . GLN A 1 88 ? 21.93743 92.21379 20.58511 1.000 25.85441 88 GLN A CA 1
ATOM 547 C C . GLN A 1 88 ? 22.65231 91.06672 19.88534 1.000 28.50435 88 GLN A C 1
ATOM 548 O O . GLN A 1 88 ? 22.01840 90.10002 19.44431 1.000 25.86173 88 GLN A O 1
ATOM 554 N N . ALA A 1 89 ? 23.97873 91.17309 19.75274 1.000 28.53358 89 ALA A N 1
ATOM 555 C CA . ALA A 1 89 ? 24.75364 90.12118 19.10425 1.000 26.35272 89 ALA A CA 1
ATOM 556 C C . ALA A 1 89 ? 24.70275 88.82543 19.89939 1.000 26.65748 89 ALA A C 1
ATOM 557 O O . ALA A 1 89 ? 24.62230 87.73593 19.31871 1.000 26.66498 89 ALA A O 1
ATOM 559 N N . TYR A 1 90 ? 24.71252 88.92801 21.23205 1.000 27.76734 90 TYR A N 1
ATOM 560 C CA . TYR A 1 90 ? 24.63437 87.73978 22.08120 1.000 27.45805 90 TYR A CA 1
ATOM 561 C C . TYR A 1 90 ? 23.36173 86.95058 21.79260 1.000 29.99698 90 TYR A C 1
ATOM 562 O O . TYR A 1 90 ? 23.40746 85.74032 21.54523 1.000 31.18856 90 TYR A O 1
ATOM 571 N N . TYR A 1 91 ? 22.20945 87.62180 21.82652 1.000 28.67042 91 TYR A N 1
ATOM 572 C CA . TYR A 1 91 ? 20.95167 86.93572 21.54758 1.000 29.59826 91 TYR A CA 1
ATOM 573 C C . TYR A 1 91 ? 20.93906 86.35167 20.13964 1.000 27.83727 91 TYR A C 1
ATOM 574 O O . TYR A 1 91 ? 20.41794 85.25153 19.91892 1.000 26.85010 91 TYR A O 1
ATOM 583 N N . ALA A 1 92 ? 21.48219 87.08572 19.16748 1.000 26.40791 92 ALA A N 1
ATOM 584 C CA . ALA A 1 92 ? 21.56612 86.55658 17.80865 1.000 29.15340 92 ALA A CA 1
ATOM 585 C C . ALA A 1 92 ? 22.44911 85.31124 17.76088 1.000 29.20573 92 ALA A C 1
ATOM 586 O O . ALA A 1 92 ? 22.07096 84.28857 17.17445 1.000 27.43692 92 ALA A O 1
ATOM 588 N N . ASP A 1 93 ? 23.63664 85.38131 18.37501 1.000 27.34808 93 ASP A N 1
ATOM 589 C CA . ASP A 1 93 ? 24.54301 84.23705 18.36077 1.000 27.07192 93 ASP A CA 1
ATOM 590 C C . ASP A 1 93 ? 23.97154 83.06190 19.14702 1.000 28.25837 93 ASP A C 1
ATOM 591 O O . ASP A 1 93 ? 24.15739 81.89969 18.76431 1.000 28.81309 93 ASP A O 1
ATOM 596 N N . GLN A 1 94 ? 23.27400 83.33726 20.24975 1.000 28.71131 94 GLN A N 1
ATOM 597 C CA . GLN A 1 94 ? 22.73848 82.24863 21.06419 1.000 28.90612 94 GLN A CA 1
ATOM 598 C C . GLN A 1 94 ? 21.54844 81.57280 20.38545 1.000 28.59333 94 GLN A C 1
ATOM 599 O O . GLN A 1 94 ? 21.41438 80.34136 20.43956 1.000 26.66224 94 GLN A O 1
ATOM 605 N N . MET A 1 95 ? 20.67460 82.35811 19.74015 1.000 29.19856 95 MET A N 1
ATOM 606 C CA . MET A 1 95 ? 19.56047 81.77157 18.99914 1.000 28.54340 95 MET A CA 1
ATOM 607 C C . MET A 1 95 ? 20.07522 80.85573 17.89041 1.000 28.61069 95 MET A C 1
ATOM 608 O O . MET A 1 95 ? 19.55436 79.75087 17.68811 1.000 25.93437 95 MET A O 1
ATOM 613 N N . GLN A 1 96 ? 21.13643 81.28056 17.19197 1.000 32.37761 96 GLN A N 1
ATOM 614 C CA . GLN A 1 96 ? 21.71576 80.44932 16.14029 1.000 29.56088 96 GLN A CA 1
ATOM 615 C C . GLN A 1 96 ? 22.35540 79.19109 16.71686 1.000 27.41091 96 GLN A C 1
ATOM 616 O O . GLN A 1 96 ? 22.20203 78.09939 16.15757 1.000 27.75256 96 GLN A O 1
ATOM 622 N N . ALA A 1 97 ? 23.05499 79.31642 17.84392 1.000 24.17127 97 ALA A N 1
ATOM 623 C CA . ALA A 1 97 ? 23.62099 78.13500 18.49111 1.000 27.40205 97 ALA A CA 1
ATOM 624 C C . ALA A 1 97 ? 22.54275 77.13097 18.87638 1.000 28.36841 97 ALA A C 1
ATOM 625 O O . ALA A 1 97 ? 22.80827 75.92465 18.94545 1.000 27.00022 97 ALA A O 1
ATOM 627 N N . ASN A 1 98 ? 21.32167 77.59966 19.11530 1.000 27.95438 98 ASN A N 1
ATOM 628 C CA . ASN A 1 98 ? 20.23973 76.69583 19.46889 1.000 27.94644 98 ASN A CA 1
ATOM 629 C C . ASN A 1 98 ? 19.62859 75.99644 18.26353 1.000 27.42646 98 ASN A C 1
ATOM 630 O O . ASN A 1 98 ? 18.91732 75.00521 18.44344 1.000 30.60931 98 ASN A O 1
ATOM 635 N N . GLY A 1 99 ? 19.89878 76.45827 17.04581 1.000 26.60760 99 GLY A N 1
ATOM 636 C CA . GLY A 1 99 ? 19.33157 75.83670 15.86611 1.000 24.71316 99 GLY A CA 1
ATOM 637 C C . GLY A 1 99 ? 18.35547 76.69754 15.10457 1.000 29.12391 99 GLY A C 1
ATOM 638 O O . GLY A 1 99 ? 17.84242 76.24897 14.07182 1.000 32.90324 99 GLY A O 1
ATOM 639 N N . PHE A 1 100 ? 18.05133 77.89251 15.60234 1.000 26.40622 100 PHE A N 1
ATOM 640 C CA . PHE A 1 100 ? 17.22193 78.87688 14.92287 1.000 26.69103 100 PHE A CA 1
ATOM 641 C C . PHE A 1 100 ? 18.08496 79.71575 14.00128 1.000 23.82627 100 PHE A C 1
ATOM 642 O O . PHE A 1 100 ? 19.30776 79.63656 14.03267 1.000 26.68967 100 PHE A O 1
ATOM 650 N N . PRO A 1 101 ? 17.48409 80.55895 13.17238 1.000 26.55256 101 PRO A N 1
ATOM 651 C CA . PRO A 1 101 ? 18.25969 81.63703 12.54576 1.000 28.20033 101 PRO A CA 1
ATOM 652 C C . PRO A 1 101 ? 18.81856 82.55737 13.61754 1.000 28.10995 101 PRO A C 1
ATOM 653 O O . PRO A 1 101 ? 18.39080 82.48839 14.78082 1.000 27.19457 101 PRO A O 1
ATOM 657 N N . PRO A 1 102 ? 19.78986 83.42813 13.28251 1.000 31.34157 102 PRO A N 1
ATOM 658 C CA . PRO A 1 102 ? 20.32195 84.35121 14.30210 1.000 30.30999 102 PRO A CA 1
ATOM 659 C C . PRO A 1 102 ? 19.31808 85.43526 14.66498 1.000 30.09522 102 PRO A C 1
ATOM 660 O O . PRO A 1 102 ? 19.56091 86.62311 14.42080 1.000 28.11462 102 PRO A O 1
ATOM 664 N N . LEU A 1 103 ? 18.19225 85.03968 15.25915 1.000 28.69109 103 LEU A N 1
ATOM 665 C CA . LEU A 1 103 ? 17.14585 85.99666 15.59252 1.000 29.65950 103 LEU A CA 1
ATOM 666 C C . LEU A 1 103 ? 17.54747 86.86068 16.78296 1.000 28.66519 103 LEU A C 1
ATOM 667 O O . LEU A 1 103 ? 18.08967 86.36816 17.77574 1.000 27.34299 103 LEU A O 1
ATOM 672 N N . THR A 1 104 ? 17.23945 88.15232 16.69146 1.000 29.74680 104 THR A N 1
ATOM 673 C CA . THR A 1 104 ? 17.50084 89.08663 17.77754 1.000 29.00083 104 THR A CA 1
ATOM 674 C C . THR A 1 104 ? 16.65514 90.33421 17.54828 1.000 30.41616 104 THR A C 1
ATOM 675 O O . THR A 1 104 ? 15.95737 90.46076 16.53607 1.000 30.25920 104 THR A O 1
ATOM 679 N N . PHE A 1 105 ? 16.68271 91.23315 18.52872 1.000 26.56521 105 PHE A N 1
ATOM 680 C CA . PHE A 1 105 ? 15.97414 92.50037 18.40404 1.000 29.97375 105 PHE A CA 1
ATOM 681 C C . PHE A 1 105 ? 16.77791 93.48232 17.55904 1.000 29.41776 105 PHE A C 1
ATOM 682 O O . PHE A 1 105 ? 18.01069 93.51421 17.61188 1.000 27.01782 105 PHE A O 1
ATOM 690 N N . GLN A 1 106 ? 16.06266 94.30988 16.80359 1.000 28.31783 106 GLN A N 1
ATOM 691 C CA . GLN A 1 106 ? 16.68220 95.37085 16.02276 1.000 31.61357 106 GLN A CA 1
ATOM 692 C C . GLN A 1 106 ? 16.82355 96.63827 16.86215 1.000 32.77128 106 GLN A C 1
ATOM 693 O O . GLN A 1 106 ? 16.06223 96.87045 17.80579 1.000 28.06458 106 GLN A O 1
ATOM 699 N N . LEU A 1 107 ? 17.83032 97.44486 16.52663 1.000 32.78741 107 LEU A N 1
ATOM 700 C CA . LEU A 1 107 ? 18.07870 98.70815 17.20448 1.000 30.06723 107 LEU A CA 1
ATOM 701 C C . LEU A 1 107 ? 17.77703 99.86925 16.27246 1.000 31.60413 107 LEU A C 1
ATOM 702 O O . LEU A 1 107 ? 17.86274 99.74587 15.04757 1.000 33.00808 107 LEU A O 1
ATOM 707 N N . ASP A 1 108 ? 17.43968 101.00234 16.87288 1.000 33.33863 108 ASP A N 1
ATOM 708 C CA . ASP A 1 108 ? 17.22413 102.24751 16.14926 1.000 33.08606 108 ASP A CA 1
ATOM 709 C C . ASP A 1 108 ? 18.56939 102.94389 16.01142 1.000 34.38599 108 ASP A C 1
ATOM 710 O O . ASP A 1 108 ? 19.13267 103.41458 17.00618 1.000 34.61253 108 ASP A O 1
ATOM 715 N N . LEU A 1 109 ? 19.07837 103.02501 14.78389 1.000 34.68561 109 LEU A N 1
ATOM 716 C CA . LEU A 1 109 ? 20.41427 103.54280 14.52981 1.000 34.26940 109 LEU A CA 1
ATOM 717 C C . LEU A 1 109 ? 20.32865 104.83002 13.72043 1.000 35.10208 109 LEU A C 1
ATOM 718 O O . LEU A 1 109 ? 19.44652 104.98756 12.87632 1.000 30.66103 109 LEU A O 1
ATOM 723 N N . ASP A 1 110 ? 21.26135 105.74964 13.98556 1.000 38.36872 110 ASP A N 1
ATOM 724 C CA . ASP A 1 110 ? 21.31379 107.02936 13.28560 1.000 39.11644 110 ASP A CA 1
ATOM 725 C C . ASP A 1 110 ? 22.07974 106.86555 11.96973 1.000 38.29390 110 ASP A C 1
ATOM 726 O O . ASP A 1 110 ? 22.44282 105.75367 11.57689 1.000 39.18395 110 ASP A O 1
ATOM 731 N N . GLU A 1 111 ? 22.35297 107.98498 11.28263 1.000 38.99444 111 GLU A N 1
ATOM 732 C CA . GLU A 1 111 ? 23.00912 107.92833 9.97312 1.000 40.00096 111 GLU A CA 1
ATOM 733 C C . GLU A 1 111 ? 24.42231 107.36327 10.06288 1.000 37.90371 111 GLU A C 1
ATOM 734 O O . GLU A 1 111 ? 24.93085 106.80215 9.08524 1.000 40.15258 111 GLU A O 1
ATOM 736 N N . ARG A 1 112 ? 25.07688 107.51987 11.20659 1.000 36.07298 112 ARG A N 1
ATOM 737 C CA . ARG A 1 112 ? 26.41031 106.98118 11.42515 1.000 38.26289 112 ARG A CA 1
ATOM 738 C C . ARG A 1 112 ? 26.37729 105.54042 11.92469 1.000 41.66239 112 ARG A C 1
ATOM 739 O O . ARG A 1 112 ? 27.42666 104.99540 12.29204 1.000 37.04413 112 ARG A O 1
ATOM 742 N N . GLY A 1 113 ? 25.19650 104.92447 11.97783 1.000 36.64728 113 GLY A N 1
ATOM 743 C CA . GLY A 1 113 ? 25.09405 103.56147 12.45787 1.000 35.20786 113 GLY A CA 1
ATOM 744 C C . GLY A 1 113 ? 25.20230 103.41361 13.95489 1.000 38.46674 113 GLY A C 1
ATOM 745 O O . GLY A 1 113 ? 25.41527 102.29862 14.44292 1.000 39.26677 113 GLY A O 1
ATOM 746 N N . LYS A 1 114 ? 25.06755 104.50580 14.70059 1.000 37.64492 114 LYS A N 1
ATOM 747 C CA . LYS A 1 114 ? 25.16401 104.49212 16.15129 1.000 38.05987 114 LYS A CA 1
ATOM 748 C C . LYS A 1 114 ? 23.77505 104.46102 16.78080 1.000 37.66243 114 LYS A C 1
ATOM 749 O O . LYS A 1 114 ? 22.79716 104.94584 16.20318 1.000 37.98243 114 LYS A O 1
ATOM 755 N N . LEU A 1 115 ? 23.70599 103.89003 17.98129 1.000 34.92666 115 LEU A N 1
ATOM 756 C CA . LEU A 1 115 ? 22.43993 103.72095 18.68369 1.000 31.17516 115 LEU A CA 1
ATOM 757 C C . LEU A 1 115 ? 21.79416 105.06542 19.00769 1.000 32.50356 115 LEU A C 1
ATOM 758 O O . LEU A 1 115 ? 22.44687 105.97552 19.52401 1.000 35.19700 115 LEU A O 1
ATOM 763 N N . VAL A 1 116 ? 20.50147 105.18260 18.71053 1.000 31.56816 116 VAL A N 1
ATOM 764 C CA . VAL A 1 116 ? 19.71661 106.35136 19.10080 1.000 29.36907 116 VAL A CA 1
ATOM 765 C C . VAL A 1 116 ? 19.28982 106.19675 20.55384 1.000 30.53543 116 VAL A C 1
ATOM 766 O O . VAL A 1 116 ? 18.73797 105.16205 20.94457 1.000 30.06456 116 VAL A O 1
ATOM 770 N N . ILE A 1 117 ? 19.55722 107.21742 21.36131 1.000 30.17706 117 ILE A N 1
ATOM 771 C CA . ILE A 1 117 ? 19.22272 107.21656 22.77747 1.000 30.98333 117 ILE A CA 1
ATOM 772 C C . ILE A 1 117 ? 18.39415 108.45899 23.06229 1.000 32.82334 117 ILE A C 1
ATOM 773 O O . ILE A 1 117 ? 18.87150 109.58751 22.88126 1.000 32.02822 117 ILE A O 1
ATOM 778 N N . HIS A 1 118 ? 17.15364 108.24835 23.49371 1.000 31.52345 118 HIS A N 1
ATOM 779 C CA . HIS A 1 118 ? 16.26879 109.33569 23.88332 1.000 31.52025 118 HIS A CA 1
ATOM 780 C C . HIS A 1 118 ? 16.61674 109.80242 25.29076 1.000 32.12525 118 HIS A C 1
ATOM 781 O O . HIS A 1 118 ? 16.81500 108.98102 26.19248 1.000 31.48021 118 HIS A O 1
ATOM 788 N N . ASP A 1 119 ? 16.73554 111.11843 25.46800 1.000 31.51339 119 ASP A N 1
ATOM 789 C CA . ASP A 1 119 ? 17.06191 111.69085 26.76680 1.000 29.84206 119 ASP A CA 1
ATOM 790 C C . ASP A 1 119 ? 15.77163 112.09693 27.45990 1.000 28.42573 119 ASP A C 1
ATOM 791 O O . ASP A 1 119 ? 14.96151 112.83218 26.89235 1.000 31.19448 119 ASP A O 1
ATOM 796 N N . ALA A 1 120 ? 15.59912 111.65045 28.69752 1.000 29.82245 120 ALA A N 1
ATOM 797 C CA . ALA A 1 120 ? 14.42540 111.99983 29.48065 1.000 27.32588 120 ALA A CA 1
ATOM 798 C C . ALA A 1 120 ? 14.88434 112.55225 30.81733 1.000 27.77106 120 ALA A C 1
ATOM 799 O O . ALA A 1 120 ? 15.90866 112.13060 31.35916 1.000 28.83800 120 ALA A O 1
ATOM 801 N N . TYR A 1 121 ? 14.12929 113.51358 31.33878 1.000 28.06103 121 TYR A N 1
ATOM 802 C CA . TYR A 1 121 ? 14.50814 114.19639 32.56535 1.000 31.46316 121 TYR A CA 1
ATOM 803 C C . TYR A 1 121 ? 13.37279 114.15925 33.57574 1.000 31.52131 121 TYR A C 1
ATOM 804 O O . TYR A 1 121 ? 12.21228 114.37221 33.22377 1.000 30.64489 121 TYR A O 1
ATOM 813 N N . VAL A 1 122 ? 13.71983 113.88650 34.83079 1.000 31.92247 122 VAL A N 1
ATOM 814 C CA . VAL A 1 122 ? 12.77688 113.88168 35.94462 1.000 32.14692 122 VAL A CA 1
ATOM 815 C C . VAL A 1 122 ? 13.16184 115.03436 36.86107 1.000 34.89501 122 VAL A C 1
ATOM 816 O O . VAL A 1 122 ? 14.27572 115.05354 37.40179 1.000 35.99131 122 VAL A O 1
ATOM 820 N N . ASP A 1 123 ? 12.24532 115.99254 37.03548 1.000 32.99058 123 ASP A N 1
ATOM 821 C CA . ASP A 1 123 ? 12.51048 117.21200 37.80516 1.000 35.61821 123 ASP A CA 1
ATOM 822 C C . ASP A 1 123 ? 12.37433 116.96288 39.30897 1.000 37.47022 123 ASP A C 1
ATOM 823 O O . ASP A 1 123 ? 11.58480 117.59161 40.01119 1.000 36.06730 123 ASP A O 1
ATOM 828 N N . LYS A 1 124 ? 13.17478 116.01694 39.79506 1.000 36.35588 124 LYS A N 1
ATOM 829 C CA . LYS A 1 124 ? 13.20049 115.63657 41.18760 1.000 35.72038 124 LYS A CA 1
ATOM 830 C C . LYS A 1 124 ? 14.63832 115.31565 41.57251 1.000 36.67524 124 LYS A C 1
ATOM 831 O O . LYS A 1 124 ? 15.34974 114.65777 40.80278 1.000 38.47869 124 LYS A O 1
ATOM 837 N N . PRO A 1 125 ? 15.09798 115.76423 42.73550 1.000 36.46577 125 PRO A N 1
ATOM 838 C CA . PRO A 1 125 ? 16.43127 115.36761 43.19606 1.000 37.39666 125 PRO A CA 1
ATOM 839 C C . PRO A 1 125 ? 16.46292 113.89374 43.56521 1.000 35.95351 125 PRO A C 1
ATOM 840 O O . PRO A 1 125 ? 15.43203 113.25659 43.78719 1.000 39.51248 125 PRO A O 1
ATOM 844 N N . MET A 1 126 ? 17.68232 113.35374 43.63402 1.000 40.92274 126 MET A N 1
ATOM 845 C CA . MET A 1 126 ? 17.84836 111.94283 43.96586 1.000 38.49643 126 MET A CA 1
ATOM 846 C C . MET A 1 126 ? 17.30077 111.62246 45.35161 1.000 44.27073 126 MET A C 1
ATOM 847 O O . MET A 1 126 ? 16.83158 110.50260 45.59275 1.000 48.58903 126 MET A O 1
ATOM 852 N N . SER A 1 127 ? 17.33394 112.59264 46.26827 1.000 42.74517 127 SER A N 1
ATOM 853 C CA . SER A 1 127 ? 16.76708 112.39355 47.59563 1.000 40.83546 127 SER A CA 1
ATOM 854 C C . SER A 1 127 ? 15.24633 112.24199 47.56289 1.000 44.53688 127 SER A C 1
ATOM 855 O O . SER A 1 127 ? 14.66476 111.69581 48.50707 1.000 44.15096 127 SER A O 1
ATOM 858 N N . GLU A 1 128 ? 14.58995 112.70510 46.50352 1.000 45.24708 128 GLU A N 1
ATOM 859 C CA . GLU A 1 128 ? 13.14532 112.57759 46.35584 1.000 42.62554 128 GLU A CA 1
ATOM 860 C C . GLU A 1 128 ? 12.73134 111.26094 45.71471 1.000 43.04168 128 GLU A C 1
ATOM 861 O O . GLU A 1 128 ? 11.55142 111.08996 45.39398 1.000 42.49361 128 GLU A O 1
ATOM 867 N N . MET A 1 129 ? 13.66986 110.33979 45.51765 1.000 44.04870 129 MET A N 1
ATOM 868 C CA . MET A 1 129 ? 13.44252 109.07098 44.83988 1.000 41.78525 129 MET A CA 1
ATOM 869 C C . MET A 1 129 ? 13.51925 107.90966 45.82181 1.000 43.85968 129 MET A C 1
ATOM 870 O O . MET A 1 129 ? 14.00417 108.03876 46.94723 1.000 45.84955 129 MET A O 1
ATOM 875 N N . SER A 1 130 ? 13.06633 106.74872 45.35994 1.000 40.36259 130 SER A N 1
ATOM 876 C CA . SER A 1 130 ? 13.17438 105.52491 46.14166 1.000 41.97470 130 SER A CA 1
ATOM 877 C C . SER A 1 130 ? 13.18497 104.35753 45.17137 1.000 38.04638 130 SER A C 1
ATOM 878 O O . SER A 1 130 ? 12.87181 104.51047 43.98834 1.000 38.80297 130 SER A O 1
ATOM 881 N N . VAL A 1 131 ? 13.57112 103.18520 45.68049 1.000 36.29669 131 VAL A N 1
ATOM 882 C CA . VAL A 1 131 ? 13.56623 102.00075 44.83087 1.000 39.41469 131 VAL A CA 1
ATOM 883 C C . VAL A 1 131 ? 12.15458 101.62306 44.40692 1.000 38.94009 131 VAL A C 1
ATOM 884 O O . VAL A 1 131 ? 11.98529 100.92609 43.40197 1.000 37.50553 131 VAL A O 1
ATOM 888 N N . GLN A 1 132 ? 11.13358 102.05851 45.15559 1.000 40.00642 132 GLN A N 1
ATOM 889 C CA . GLN A 1 132 ? 9.75245 101.73445 44.80592 1.000 42.40503 132 GLN A CA 1
ATOM 890 C C . GLN A 1 132 ? 9.19606 102.66491 43.73891 1.000 41.41322 132 GLN A C 1
ATOM 891 O O . GLN A 1 132 ? 8.39226 102.23217 42.90568 1.000 43.99497 132 GLN A O 1
ATOM 897 N N . SER A 1 133 ? 9.62459 103.92591 43.72863 1.000 37.12124 133 SER A N 1
ATOM 898 C CA . SER A 1 133 ? 9.08207 104.90217 42.79940 1.000 37.87324 133 SER A CA 1
ATOM 899 C C . SER A 1 133 ? 9.99668 105.17336 41.61147 1.000 35.44071 133 SER A C 1
ATOM 900 O O . SER A 1 133 ? 9.53233 105.75610 40.62794 1.000 35.93290 133 SER A O 1
ATOM 903 N N . SER A 1 134 ? 11.26890 104.75640 41.67019 1.000 35.22847 134 SER A N 1
ATOM 904 C CA . SER A 1 134 ? 12.19837 105.03959 40.57565 1.000 33.92893 134 SER A CA 1
ATOM 905 C C . SER A 1 134 ? 11.74372 104.38403 39.27492 1.000 32.60771 134 SER A C 1
ATOM 906 O O . SER A 1 134 ? 11.85488 104.98144 38.19569 1.000 30.44393 134 SER A O 1
ATOM 908 N N . GLY A 1 135 ? 11.21137 103.16658 39.36250 1.000 32.46719 135 GLY A N 1
ATOM 909 C CA . GLY A 1 135 ? 10.67442 102.46183 38.22328 1.000 29.46318 135 GLY A CA 1
ATOM 910 C C . GLY A 1 135 ? 9.51402 103.18497 37.56608 1.000 32.94313 135 GLY A C 1
ATOM 911 O O . GLY A 1 135 ? 9.56462 103.52057 36.37982 1.000 33.20995 135 GLY A O 1
ATOM 912 N N . PRO A 1 136 ? 8.42349 103.40695 38.31066 1.000 32.86130 136 PRO A N 1
ATOM 913 C CA . PRO A 1 136 ? 7.26528 104.08930 37.70004 1.000 30.37705 136 PRO A CA 1
ATOM 914 C C . PRO A 1 136 ? 7.55981 105.50843 37.24644 1.000 31.59784 136 PRO A C 1
ATOM 915 O O . PRO A 1 136 ? 7.02319 105.94425 36.21861 1.000 30.64800 136 PRO A O 1
ATOM 919 N N . VAL A 1 137 ? 8.36928 106.25745 38.00265 1.000 28.05274 137 VAL A N 1
ATOM 920 C CA . VAL A 1 137 ? 8.64228 107.64715 37.64379 1.000 29.57099 137 VAL A CA 1
ATOM 921 C C . VAL A 1 137 ? 9.49721 107.72020 36.37979 1.000 30.96812 137 VAL A C 1
ATOM 922 O O . VAL A 1 137 ? 9.17928 108.46076 35.43832 1.000 29.70605 137 VAL A O 1
ATOM 926 N N . SER A 1 138 ? 10.55950 106.90994 36.30896 1.000 29.28082 138 SER A N 1
ATOM 927 C CA . SER A 1 138 ? 11.38525 106.92658 35.10698 1.000 31.47853 138 SER A CA 1
ATOM 928 C C . SER A 1 138 ? 10.62490 106.38614 33.90513 1.000 30.46180 138 SER A C 1
ATOM 929 O O . SER A 1 138 ? 10.84024 106.85023 32.77988 1.000 30.18780 138 SER A O 1
ATOM 932 N N . ARG A 1 139 ? 9.70908 105.44109 34.12605 1.000 30.47586 139 ARG A N 1
ATOM 933 C CA . ARG A 1 139 ? 8.90086 104.93831 33.02103 1.000 34.51298 139 ARG A CA 1
ATOM 934 C C . ARG A 1 139 ? 7.98151 106.02252 32.48078 1.000 31.31179 139 ARG A C 1
ATOM 935 O O . ARG A 1 139 ? 7.82538 106.15739 31.26199 1.000 31.12911 139 ARG A O 1
ATOM 943 N N . GLU A 1 140 ? 7.38450 106.82091 33.37007 1.000 31.58480 140 GLU A N 1
ATOM 944 C CA . GLU A 1 140 ? 6.53425 107.91546 32.91168 1.000 34.48119 140 GLU A CA 1
ATOM 945 C C . GLU A 1 140 ? 7.34080 108.93769 32.11461 1.000 32.27783 140 GLU A C 1
ATOM 946 O O . GLU A 1 140 ? 6.89557 109.40281 31.05736 1.000 35.11371 140 GLU A O 1
ATOM 952 N N . ALA A 1 141 ? 8.54622 109.27099 32.58807 1.000 31.25202 141 ALA A N 1
ATOM 953 C CA . ALA A 1 141 ? 9.41337 110.18286 31.84673 1.000 31.08628 141 ALA A CA 1
ATOM 954 C C . ALA A 1 141 ? 9.81155 109.59545 30.49682 1.000 31.91966 141 ALA A C 1
ATOM 955 O O . ALA A 1 141 ? 9.92845 110.32502 29.50495 1.000 31.08256 141 ALA A O 1
ATOM 957 N N . ALA A 1 142 ? 10.03342 108.27874 30.44117 1.000 28.04194 142 ALA A N 1
ATOM 958 C CA . ALA A 1 142 ? 10.33787 107.63596 29.16677 1.000 26.07047 142 ALA A CA 1
ATOM 959 C C . ALA A 1 142 ? 9.14471 107.69159 28.21905 1.000 31.11476 142 ALA A C 1
ATOM 960 O O . ALA A 1 142 ? 9.31836 107.84842 27.00498 1.000 32.20546 142 ALA A O 1
ATOM 962 N N . ARG A 1 143 ? 7.92386 107.57764 28.75253 1.000 28.96528 143 ARG A N 1
ATOM 963 C CA . ARG A 1 143 ? 6.73441 107.64106 27.90422 1.000 32.00474 143 ARG A CA 1
ATOM 964 C C . ARG A 1 143 ? 6.62418 108.98753 27.19294 1.000 34.77281 143 ARG A C 1
ATOM 965 O O . ARG A 1 143 ? 6.27033 109.04506 26.00821 1.000 30.51806 143 ARG A O 1
ATOM 971 N N . LYS A 1 144 ? 6.89910 110.08324 27.90814 1.000 34.74628 144 LYS A N 1
ATOM 972 C CA . LYS A 1 144 ? 6.72508 111.41424 27.33413 1.000 31.35383 144 LYS A CA 1
ATOM 973 C C . LYS A 1 144 ? 7.72707 111.66659 26.21407 1.000 34.49584 144 LYS A C 1
ATOM 974 O O . LYS A 1 144 ? 7.36234 112.17307 25.14540 1.000 36.84538 144 LYS A O 1
ATOM 978 N N . VAL A 1 145 ? 8.99918 111.32284 26.43492 1.000 33.15694 145 VAL A N 1
ATOM 979 C CA . VAL A 1 145 ? 10.00014 111.58996 25.40937 1.000 29.78359 145 VAL A CA 1
ATOM 980 C C . VAL A 1 145 ? 9.77677 110.67909 24.21055 1.000 31.63346 145 VAL A C 1
ATOM 981 O O . VAL A 1 145 ? 9.91534 111.10492 23.05652 1.000 31.42456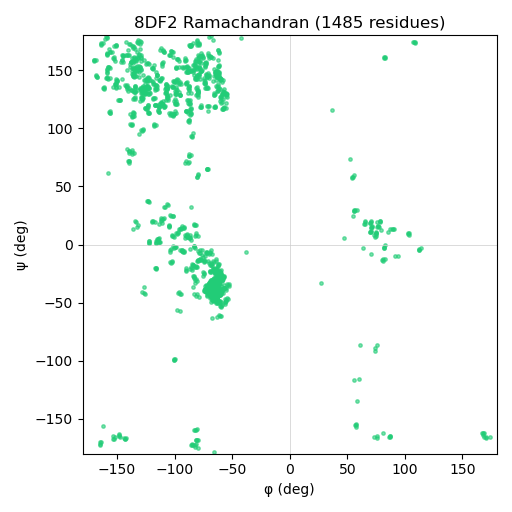 145 VAL A O 1
ATOM 985 N N . LEU A 1 146 ? 9.38845 109.42366 24.45643 1.000 32.43519 146 LEU A N 1
ATOM 986 C CA . LEU A 1 146 ? 9.11753 108.51929 23.34585 1.000 30.27249 146 LEU A CA 1
ATOM 987 C C . LEU A 1 146 ? 7.89107 108.97040 22.55742 1.000 32.10606 146 LEU A C 1
ATOM 988 O O . LEU A 1 146 ? 7.89818 108.93870 21.32156 1.000 31.97338 146 LEU A O 1
ATOM 993 N N . ALA A 1 147 ? 6.84876 109.44008 23.25000 1.000 29.17562 147 ALA A N 1
ATOM 994 C CA . ALA A 1 147 ? 5.66718 109.94039 22.55470 1.000 31.28589 147 ALA A CA 1
ATOM 995 C C . ALA A 1 147 ? 5.99174 111.15370 21.69184 1.000 34.71397 147 ALA A C 1
ATOM 996 O O . ALA A 1 147 ? 5.40393 111.32292 20.61686 1.000 32.10603 147 ALA A O 1
ATOM 998 N N . SER A 1 148 ? 6.93501 111.99585 22.13019 1.000 33.63595 148 SER A N 1
ATOM 999 C CA . SER A 1 148 ? 7.32434 113.14900 21.32194 1.000 35.61444 148 SER A CA 1
ATOM 1000 C C . SER A 1 148 ? 7.88903 112.71668 19.96951 1.000 35.63777 148 SER A C 1
ATOM 1001 O O . SER A 1 148 ? 7.88191 113.50074 19.01312 1.000 39.63950 148 SER A O 1
ATOM 1004 N N . LYS A 1 149 ? 8.41131 111.49406 19.87737 1.000 32.48598 149 LYS A N 1
ATOM 1005 C CA . LYS A 1 149 ? 8.91291 110.94918 18.62354 1.000 33.87745 149 LYS A CA 1
ATOM 1006 C C . LYS A 1 149 ? 7.96157 109.92397 18.02213 1.000 33.71083 149 LYS A C 1
ATOM 1007 O O . LYS A 1 149 ? 8.37487 109.12699 17.17336 1.000 34.69742 149 LYS A O 1
ATOM 1013 N N . GLY A 1 150 ? 6.70937 109.89732 18.48188 1.000 34.94252 150 GLY A N 1
ATOM 1014 C CA . GLY A 1 150 ? 5.70872 109.02400 17.90373 1.000 32.32968 150 GLY A CA 1
ATOM 1015 C C . GLY A 1 150 ? 5.82528 107.56923 18.28500 1.000 32.03157 150 GLY A C 1
ATOM 1016 O O . GLY A 1 150 ? 5.27325 106.71479 17.58403 1.000 35.96016 150 GLY A O 1
ATOM 1017 N N . ILE A 1 151 ? 6.53061 107.26214 19.36915 1.000 29.42263 151 ILE A N 1
ATOM 1018 C CA . ILE A 1 151 ? 6.75513 105.89844 19.83931 1.000 30.85898 151 ILE A CA 1
ATOM 1019 C C . ILE A 1 151 ? 5.94776 105.70669 21.12127 1.000 30.49908 151 ILE A C 1
ATOM 1020 O O . ILE A 1 151 ? 6.16781 106.41224 22.11115 1.000 27.74844 151 ILE A O 1
ATOM 1025 N N . ASP A 1 152 ? 5.00824 104.76239 21.09637 1.000 30.52965 152 ASP A N 1
ATOM 1026 C CA . ASP A 1 152 ? 4.13719 104.47957 22.23068 1.000 28.27644 152 ASP A CA 1
ATOM 1027 C C . ASP A 1 152 ? 4.77178 103.41166 23.11748 1.000 28.06758 152 ASP A C 1
ATOM 1028 O O . ASP A 1 152 ? 4.91880 102.25595 22.70517 1.000 31.21488 152 ASP A O 1
ATOM 1033 N N . ILE A 1 153 ? 5.12305 103.79306 24.34556 1.000 25.49412 153 ILE A N 1
ATOM 1034 C CA . ILE A 1 153 ? 5.73790 102.85272 25.27193 1.000 27.29611 153 ILE A CA 1
ATOM 1035 C C . ILE A 1 153 ? 4.80357 101.70443 25.62971 1.000 27.22611 153 ILE A C 1
ATOM 1036 O O . ILE A 1 153 ? 5.27214 100.64846 26.06817 1.000 28.34549 153 ILE A O 1
ATOM 1041 N N . GLU A 1 154 ? 3.48812 101.87167 25.43826 1.000 28.95892 154 GLU A N 1
ATOM 1042 C CA . GLU A 1 154 ? 2.53611 100.83121 25.81056 1.000 25.96747 154 GLU A CA 1
ATOM 1043 C C . GLU A 1 154 ? 2.46589 99.68360 24.81030 1.000 28.43278 154 GLU A C 1
ATOM 1044 O O . GLU A 1 154 ? 1.80539 98.68185 25.10369 1.000 26.57192 154 GLU A O 1
ATOM 1050 N N . LYS A 1 155 ? 3.13772 99.78876 23.65605 1.000 26.40420 155 LYS A N 1
ATOM 1051 C CA . LYS A 1 155 ? 3.09188 98.74465 22.63652 1.000 28.90101 155 LYS A CA 1
ATOM 1052 C C . LYS A 1 155 ? 4.47657 98.41077 22.08379 1.000 31.91069 155 LYS A C 1
ATOM 1053 O O . LYS A 1 155 ? 4.57947 97.87449 20.97304 1.000 34.31445 155 LYS A O 1
ATOM 1056 N N . GLU A 1 156 ? 5.54684 98.74270 22.81172 1.000 31.28744 156 GLU A N 1
ATOM 1057 C CA . GLU A 1 156 ? 6.90898 98.52238 22.34693 1.000 25.49555 156 GLU A CA 1
ATOM 1058 C C . GLU A 1 156 ? 7.75533 97.91097 23.45770 1.000 28.32175 156 GLU A C 1
ATOM 1059 O O . GLU A 1 156 ? 7.36810 97.87456 24.62920 1.000 31.20591 156 GLU A O 1
ATOM 1065 N N . HIS A 1 157 ? 8.94071 97.44721 23.08323 1.000 28.61026 157 HIS A N 1
ATOM 1066 C CA . HIS A 1 157 ? 9.95074 97.02530 24.04189 1.000 28.05094 157 HIS A CA 1
ATOM 1067 C C . HIS A 1 157 ? 10.96477 98.15191 24.21454 1.000 27.79892 157 HIS A C 1
ATOM 1068 O O . HIS A 1 157 ? 11.44763 98.71722 23.22819 1.000 31.21876 157 HIS A O 1
ATOM 1075 N N . VAL A 1 158 ? 11.24372 98.50991 25.46382 1.000 27.72666 158 VAL A N 1
ATOM 1076 C CA . VAL A 1 158 ? 12.06578 99.67117 25.79226 1.000 26.53054 158 VAL A CA 1
ATOM 1077 C C . VAL A 1 158 ? 13.04034 99.28855 26.89661 1.000 27.20215 158 VAL A C 1
ATOM 1078 O O . VAL A 1 158 ? 12.70842 98.49510 27.78362 1.000 28.36319 158 VAL A O 1
ATOM 1082 N N . LEU A 1 159 ? 14.24494 99.84827 26.84208 1.000 27.60232 159 LEU A N 1
ATOM 1083 C CA . LEU A 1 159 ? 15.19486 99.78678 27.94565 1.000 28.34750 159 LEU A CA 1
ATOM 1084 C C . LEU A 1 159 ? 15.31790 101.18603 28.52871 1.000 29.82105 159 LEU A C 1
ATOM 1085 O O . LEU A 1 159 ? 15.69040 102.12447 27.81738 1.000 27.42015 159 LEU A O 1
ATOM 1090 N N . VAL A 1 160 ? 15.00013 101.32060 29.81381 1.000 30.20887 160 VAL A N 1
ATOM 1091 C CA . VAL A 1 160 ? 15.04093 102.59662 30.51981 1.000 27.37221 160 VAL A CA 1
ATOM 1092 C C . VAL A 1 160 ? 16.29346 102.60376 31.38477 1.000 29.07151 160 VAL A C 1
ATOM 1093 O O . VAL A 1 160 ? 16.39757 101.82384 32.34043 1.000 26.16867 160 VAL A O 1
ATOM 1097 N N . VAL A 1 161 ? 17.25378 103.46717 31.04154 1.000 26.72953 161 VAL A N 1
ATOM 1098 C CA . VAL A 1 161 ? 18.50394 103.60067 31.78874 1.000 26.35501 161 VAL A CA 1
ATOM 1099 C C . VAL A 1 161 ? 18.41391 104.81541 32.70475 1.000 30.15372 161 VAL A C 1
ATOM 1100 O O . VAL A 1 161 ? 18.21756 105.94421 32.23775 1.000 26.88816 161 VAL A O 1
ATOM 1104 N N . CYS A 1 162 ? 18.61313 104.60221 34.00342 1.000 30.93493 162 CYS A N 1
ATOM 1105 C CA . CYS A 1 162 ? 18.49237 105.66224 34.99075 1.000 26.00090 162 CYS A CA 1
ATOM 1106 C C . CYS A 1 162 ? 19.86945 106.08828 35.47916 1.000 32.04616 162 CYS A C 1
ATOM 1107 O O . CYS A 1 162 ? 20.72312 105.24743 35.78095 1.000 31.10723 162 CYS A O 1
ATOM 1110 N N . GLN A 1 163 ? 20.06695 107.40060 35.59672 1.000 31.57812 163 GLN A N 1
ATOM 1111 C CA . GLN A 1 163 ? 21.28420 107.93542 36.20231 1.000 32.31479 163 GLN A CA 1
ATOM 1112 C C . GLN A 1 163 ? 21.06113 108.01938 37.71031 1.000 33.74680 163 GLN A C 1
ATOM 1113 O O . GLN A 1 163 ? 20.89266 109.08505 38.29989 1.000 36.42029 163 GLN A O 1
ATOM 1119 N N . LEU A 1 164 ? 21.03306 106.84035 38.32351 1.000 34.79313 164 LEU A N 1
ATOM 1120 C CA . LEU A 1 164 ? 20.76082 106.68019 39.74078 1.000 37.45554 164 LEU A CA 1
ATOM 1121 C C . LEU A 1 164 ? 21.73442 105.65714 40.30150 1.000 37.51866 164 LEU A C 1
ATOM 1122 O O . LEU A 1 164 ? 22.14461 104.73439 39.58751 1.000 35.48427 164 LEU A O 1
ATOM 1127 N N . PRO A 1 165 ? 22.10622 105.78009 41.57168 1.000 38.66308 165 PRO A N 1
ATOM 1128 C CA . PRO A 1 165 ? 23.05272 104.83664 42.16441 1.000 39.66080 165 PRO A CA 1
ATOM 1129 C C . PRO A 1 165 ? 22.33465 103.61383 42.71859 1.000 41.63828 165 PRO A C 1
ATOM 1130 O O . PRO A 1 165 ? 21.10809 103.57355 42.82223 1.000 39.94305 165 PRO A O 1
ATOM 1134 N N . ASP A 1 166 ? 23.13703 102.62430 43.09948 1.000 44.33831 166 ASP A N 1
ATOM 1135 C CA . ASP A 1 166 ? 22.59851 101.40235 43.67811 1.000 44.00899 166 ASP A CA 1
ATOM 1136 C C . ASP A 1 166 ? 21.87268 101.70893 44.98094 1.000 43.67299 166 ASP A C 1
ATOM 1137 O O . ASP A 1 166 ? 22.34108 102.50436 45.79991 1.000 43.71893 166 ASP A O 1
ATOM 1142 N N . GLY A 1 167 ? 20.72215 101.07111 45.17363 1.000 40.66441 167 GLY A N 1
ATOM 1143 C CA . GLY A 1 167 ? 19.90425 101.31663 46.33795 1.000 39.82929 167 GLY A CA 1
ATOM 1144 C C . GLY A 1 167 ? 18.82128 102.35148 46.14179 1.000 46.58254 167 GLY A C 1
ATOM 1145 O O . GLY A 1 167 ? 17.95087 102.49151 47.01377 1.000 46.07005 167 GLY A O 1
ATOM 1146 N N . VAL A 1 168 ? 18.83730 103.07463 45.02467 1.000 44.67516 168 VAL A N 1
ATOM 1147 C CA . VAL A 1 168 ? 17.79946 104.05251 44.72631 1.000 43.65286 168 VAL A CA 1
ATOM 1148 C C . VAL A 1 168 ? 17.24120 103.72492 43.35232 1.000 37.01710 168 VAL A C 1
ATOM 1149 O O . VAL A 1 168 ? 16.02505 103.75576 43.13450 1.000 33.82067 168 VAL A O 1
ATOM 1153 N N . GLY A 1 169 ? 18.12964 103.38392 42.42646 1.000 36.30435 169 GLY A N 1
ATOM 1154 C CA . GLY A 1 169 ? 17.74541 103.14048 41.05602 1.000 40.72406 169 GLY A CA 1
ATOM 1155 C C . GLY A 1 169 ? 17.13041 101.77433 40.84107 1.000 34.56530 169 GLY A C 1
ATOM 1156 O O . GLY A 1 169 ? 17.27467 100.86815 41.66676 1.000 35.96259 169 GLY A O 1
ATOM 1157 N N . PRO A 1 170 ? 16.42739 101.59910 39.71618 1.000 34.47714 170 PRO A N 1
ATOM 1158 C CA . PRO A 1 170 ? 15.73953 100.32616 39.46785 1.000 33.69771 170 PRO A CA 1
ATOM 1159 C C . PRO A 1 170 ? 16.53433 99.35450 38.60545 1.000 34.86463 170 PRO A C 1
ATOM 1160 O O . PRO A 1 170 ? 17.13115 99.74885 37.60001 1.000 31.62891 170 PRO A O 1
ATOM 1164 N N . TYR A 1 171 ? 16.52180 98.07751 38.98970 1.000 33.41680 171 TYR A N 1
ATOM 1165 C CA . TYR A 1 171 ? 17.03444 96.97461 38.17807 1.000 35.63288 171 TYR A CA 1
ATOM 1166 C C . TYR A 1 171 ? 15.92071 95.93417 38.11891 1.000 38.58344 171 TYR A C 1
ATOM 1167 O O . TYR A 1 171 ? 15.75956 95.13456 39.04518 1.000 35.90204 171 TYR A O 1
ATOM 1176 N N . TYR A 1 172 ? 15.15063 95.94964 37.03689 1.000 38.64132 172 TYR A N 1
ATOM 1177 C CA . TYR A 1 172 ? 13.96768 95.11410 36.93872 1.000 34.57566 172 TYR A CA 1
ATOM 1178 C C . TYR A 1 172 ? 13.64090 94.92543 35.46607 1.000 35.30188 172 TYR A C 1
ATOM 1179 O O . TYR A 1 172 ? 13.97757 95.76538 34.62663 1.000 32.85585 172 TYR A O 1
ATOM 1187 N N . GLY A 1 173 ? 13.00246 93.80158 35.16598 1.000 35.06113 173 GLY A N 1
ATOM 1188 C CA . GLY A 1 173 ? 12.51779 93.52075 33.83340 1.000 31.96757 173 GLY A CA 1
ATOM 1189 C C . GLY A 1 173 ? 11.17023 92.83795 33.89512 1.000 33.69169 173 GLY A C 1
ATOM 1190 O O . GLY A 1 173 ? 10.95712 91.97370 34.75260 1.000 30.55601 173 GLY A O 1
ATOM 1191 N N . GLY A 1 174 ? 10.24163 93.25373 33.03065 1.000 30.52340 174 GLY A N 1
ATOM 1192 C CA . GLY A 1 174 ? 8.92202 92.65488 32.95719 1.000 24.27958 174 GLY A CA 1
ATOM 1193 C C . GLY A 1 174 ? 8.20936 92.97928 31.65888 1.000 26.81109 174 GLY A C 1
ATOM 1194 O O . GLY A 1 174 ? 8.18520 94.13301 31.21486 1.000 27.33712 174 GLY A O 1
ATOM 1195 N N . GLY A 1 175 ? 7.60321 91.97539 31.04335 1.000 23.82808 175 GLY A N 1
ATOM 1196 C CA . GLY A 1 175 ? 6.88979 92.21446 29.81053 1.000 24.43909 175 GLY A CA 1
ATOM 1197 C C . GLY A 1 175 ? 6.41219 90.90944 29.21463 1.000 25.49898 175 GLY A C 1
ATOM 1198 O O . GLY A 1 175 ? 6.36933 89.87700 29.88600 1.000 23.96708 175 GLY A O 1
ATOM 1199 N N . PHE A 1 176 ? 6.01484 90.99068 27.95116 1.000 26.10424 176 PHE A N 1
ATOM 1200 C CA . PHE A 1 176 ? 5.54627 89.82345 27.22507 1.000 26.56455 176 PHE A CA 1
ATOM 1201 C C . PHE A 1 176 ? 5.93716 90.00167 25.76179 1.000 26.77204 176 PHE A C 1
ATOM 1202 O O . PHE A 1 176 ? 6.71773 90.89471 25.41916 1.000 28.19331 176 PHE A O 1
ATOM 1210 N N . SER A 1 177 ? 5.34319 89.19107 24.88940 1.000 28.00153 177 SER A N 1
ATOM 1211 C CA . SER A 1 177 ? 5.82401 89.07493 23.51890 1.000 26.11711 177 SER A CA 1
ATOM 1212 C C . SER A 1 177 ? 5.65626 90.36243 22.72043 1.000 27.35559 177 SER A C 1
ATOM 1213 O O . SER A 1 177 ? 6.44928 90.62176 21.80936 1.000 25.89841 177 SER A O 1
ATOM 1216 N N . HIS A 1 178 ? 4.64317 91.17370 23.03057 1.000 26.33209 178 HIS A N 1
ATOM 1217 C CA . HIS A 1 178 ? 4.31721 92.34547 22.22297 1.000 27.56271 178 HIS A CA 1
ATOM 1218 C C . HIS A 1 178 ? 4.57441 93.66315 22.93978 1.000 26.55087 178 HIS A C 1
ATOM 1219 O O . HIS A 1 178 ? 4.29616 94.72093 22.37054 1.000 25.67211 178 HIS A O 1
ATOM 1226 N N . GLN A 1 179 ? 5.09221 93.62805 24.16801 1.000 29.08545 179 GLN A N 1
ATOM 1227 C CA . GLN A 1 179 ? 5.42969 94.82697 24.92520 1.000 28.11395 179 GLN A CA 1
ATOM 1228 C C . GLN A 1 179 ? 6.27598 94.42537 26.11805 1.000 28.21058 179 GLN A C 1
ATOM 1229 O O . GLN A 1 179 ? 6.01601 93.39291 26.73385 1.000 29.06689 179 GLN A O 1
ATOM 1235 N N . GLY A 1 180 ? 7.24402 95.26923 26.46947 1.000 28.45265 180 GLY A N 1
ATOM 1236 C CA . GLY A 1 180 ? 8.05246 95.03119 27.65131 1.000 28.45866 180 GLY A CA 1
ATOM 1237 C C . GLY A 1 180 ? 8.91187 96.23139 27.98186 1.000 31.24528 180 GLY A C 1
ATOM 1238 O O . GLY A 1 180 ? 9.17897 97.08798 27.12919 1.000 30.06904 180 GLY A O 1
ATOM 1239 N N . THR A 1 181 ? 9.33060 96.29288 29.24492 1.000 28.03508 181 THR A N 1
ATOM 1240 C CA . THR A 1 181 ? 10.23095 97.34523 29.69548 1.000 28.04052 181 THR A CA 1
ATOM 1241 C C . THR A 1 181 ? 11.29489 96.74651 30.60016 1.000 26.40387 181 THR A C 1
ATOM 1242 O O . THR A 1 181 ? 10.98459 95.95713 31.49701 1.000 28.76436 181 THR A O 1
ATOM 1246 N N . GLY A 1 182 ? 12.54384 97.11210 30.35414 1.000 27.18294 182 GLY A N 1
ATOM 1247 C CA . GLY A 1 182 ? 13.65370 96.75227 31.22232 1.000 28.29037 182 GLY A CA 1
ATOM 1248 C C . GLY A 1 182 ? 14.19840 98.01071 31.87370 1.000 28.71892 182 GLY A C 1
ATOM 1249 O O . GLY A 1 182 ? 14.23105 99.07670 31.25095 1.000 26.91811 182 GLY A O 1
ATOM 1250 N N . TRP A 1 183 ? 14.58191 97.89027 33.13734 1.000 27.82397 183 TRP A N 1
ATOM 1251 C CA . TRP A 1 183 ? 15.14598 98.99832 33.88885 1.000 29.82764 183 TRP A CA 1
ATOM 1252 C C . TRP A 1 183 ? 16.55822 98.65327 34.32957 1.000 29.47815 183 TRP A C 1
ATOM 1253 O O . TRP A 1 183 ? 16.81659 97.54047 34.79704 1.000 29.49302 183 TRP A O 1
ATOM 1264 N N . THR A 1 184 ? 17.45519 99.62881 34.21696 1.000 29.68689 184 THR A N 1
ATOM 1265 C CA . THR A 1 184 ? 18.82331 99.47921 34.69047 1.000 33.26515 184 THR A CA 1
ATOM 1266 C C . THR A 1 184 ? 19.35454 100.85184 35.08957 1.000 34.49996 184 THR A C 1
ATOM 1267 O O . THR A 1 184 ? 18.71178 101.88432 34.87063 1.000 32.34417 184 THR A O 1
ATOM 1271 N N . CYS A 1 185 ? 20.53280 100.85426 35.69914 1.000 34.89994 185 CYS A N 1
ATOM 1272 C CA . CYS A 1 185 ? 21.19588 102.08665 36.09146 1.000 35.28218 185 CYS A CA 1
ATOM 1273 C C . CYS A 1 185 ? 22.56974 102.14327 35.44913 1.000 32.76707 185 CYS A C 1
ATOM 1274 O O . CYS A 1 185 ? 23.27789 101.13573 35.38868 1.000 33.81084 185 CYS A O 1
ATOM 1277 N N . ASP A 1 186 ? 22.95254 103.33428 35.01308 1.000 33.77711 186 ASP A N 1
ATOM 1278 C CA . ASP A 1 186 ? 24.26841 103.54424 34.43985 1.000 37.35612 186 ASP A CA 1
ATOM 1279 C C . ASP A 1 186 ? 25.30181 103.75906 35.54166 1.000 35.52005 186 ASP A C 1
ATOM 1280 O O . ASP A 1 186 ? 24.98696 104.22522 36.64329 1.000 37.49856 186 ASP A O 1
ATOM 1285 N N . GLN A 1 187 ? 26.53515 103.36358 35.24717 1.000 37.60839 187 GLN A N 1
ATOM 1286 C CA . GLN A 1 187 ? 27.67652 103.56396 36.13178 1.000 39.15780 187 GLN A CA 1
ATOM 1287 C C . GLN A 1 187 ? 28.84965 104.09848 35.31511 1.000 36.02787 187 GLN A C 1
ATOM 1288 O O . GLN A 1 187 ? 28.94303 103.85156 34.10838 1.000 36.15408 187 GLN A O 1
ATOM 1294 N N . GLU A 1 188 ? 29.72685 104.86211 35.97156 1.000 38.08045 188 GLU A N 1
ATOM 1295 C CA . GLU A 1 188 ? 30.86474 105.46857 35.28429 1.000 35.02456 188 GLU A CA 1
ATOM 1296 C C . GLU A 1 188 ? 31.70161 104.40993 34.57804 1.000 32.99622 188 GLU A C 1
ATOM 1297 O O . GLU A 1 188 ? 32.07589 103.39285 35.16882 1.000 35.46271 188 GLU A O 1
ATOM 1303 N N . GLY A 1 189 ? 31.97597 104.64132 33.29934 1.000 34.02076 189 GLY A N 1
ATOM 1304 C CA . GLY A 1 189 ? 32.83594 103.74448 32.55106 1.000 34.37599 189 GLY A CA 1
ATOM 1305 C C . GLY A 1 189 ? 32.26044 102.37753 32.24221 1.000 34.34937 189 GLY A C 1
ATOM 1306 O O . GLY A 1 189 ? 33.00342 101.50203 31.78309 1.000 31.70514 189 GLY A O 1
ATOM 1307 N N . LEU A 1 190 ? 30.96216 102.16901 32.46375 1.000 30.78912 190 LEU A N 1
ATOM 1308 C CA . LEU A 1 190 ? 30.34048 100.88087 32.17716 1.000 33.65454 190 LEU A CA 1
ATOM 1309 C C . LEU A 1 190 ? 30.37056 100.61327 30.67668 1.000 31.40109 190 LEU A C 1
ATOM 1310 O O . LEU A 1 190 ? 29.78186 101.36635 29.89560 1.000 33.23231 190 LEU A O 1
ATOM 1315 N N . ASP A 1 191 ? 31.05434 99.53963 30.27302 1.000 28.63326 191 ASP A N 1
ATOM 1316 C CA . ASP A 1 191 ? 31.23282 99.22728 28.86090 1.000 32.38266 191 ASP A CA 1
ATOM 1317 C C . ASP A 1 191 ? 31.55179 97.74820 28.74537 1.000 32.42097 191 ASP A C 1
ATOM 1318 O O . ASP A 1 191 ? 32.24796 97.21748 29.61889 1.000 34.70872 191 ASP A O 1
ATOM 1323 N N . PRO A 1 192 ? 31.06516 97.05125 27.71660 1.000 33.00977 192 PRO A N 1
ATOM 1324 C CA . PRO A 1 192 ? 31.41159 95.62670 27.58198 1.000 33.84192 192 PRO A CA 1
ATOM 1325 C C . PRO A 1 192 ? 32.90161 95.38250 27.39773 1.000 35.52640 192 PRO A C 1
ATOM 1326 O O . PRO A 1 192 ? 33.36304 94.26331 27.65218 1.000 36.96438 192 PRO A O 1
ATOM 1330 N N . ALA A 1 193 ? 33.67751 96.39713 27.00126 1.000 37.12360 193 ALA A N 1
ATOM 1331 C CA . ALA A 1 193 ? 35.12446 96.22287 26.92117 1.000 36.90639 193 ALA A CA 1
ATOM 1332 C C . ALA A 1 193 ? 35.71728 95.84906 28.27295 1.000 35.55749 193 ALA A C 1
ATOM 1333 O O . ALA A 1 193 ? 36.75183 95.17517 28.31966 1.000 38.30750 193 ALA A O 1
ATOM 1335 N N . SER A 1 194 ? 35.05689 96.22024 29.37115 1.000 31.45493 194 SER A N 1
ATOM 1336 C CA . SER A 1 194 ? 35.56281 95.87797 30.69129 1.000 34.36205 194 SER A CA 1
ATOM 1337 C C . SER A 1 194 ? 35.50841 94.38455 30.97807 1.000 36.76148 194 SER A C 1
ATOM 1338 O O . SER A 1 194 ? 36.06943 93.95956 31.98943 1.000 33.22843 194 SER A O 1
ATOM 1341 N N . PHE A 1 195 ? 34.87791 93.58007 30.10938 1.000 36.62278 195 PHE A N 1
ATOM 1342 C CA . PHE A 1 195 ? 34.83111 92.13654 30.33479 1.000 39.02346 195 PHE A CA 1
ATOM 1343 C C . PHE A 1 195 ? 36.23081 91.53695 30.43224 1.000 40.25146 195 PHE A C 1
ATOM 1344 O O . PHE A 1 195 ? 36.42275 90.51074 31.09497 1.000 42.40241 195 PHE A O 1
ATOM 1352 N N . LEU A 1 196 ? 37.21518 92.15906 29.78391 1.000 40.72371 196 LEU A N 1
ATOM 1353 C CA . LEU A 1 196 ? 38.58972 91.67570 29.80313 1.000 43.69124 196 LEU A CA 1
ATOM 1354 C C . LEU A 1 196 ? 39.38519 92.17452 31.00086 1.000 41.99181 196 LEU A C 1
ATOM 1355 O O . LEU A 1 196 ? 40.41999 91.58057 31.32963 1.000 45.09152 196 LEU A O 1
ATOM 1360 N N . ASP A 1 197 ? 38.93235 93.24776 31.64766 1.000 41.26454 197 ASP A N 1
ATOM 1361 C CA . ASP A 1 197 ? 39.70285 93.90443 32.69990 1.000 46.92308 197 ASP A CA 1
ATOM 1362 C C . ASP A 1 197 ? 39.76768 93.04407 33.96028 1.000 48.32094 197 ASP A C 1
ATOM 1363 O O . ASP A 1 197 ? 38.73724 92.75372 34.57730 1.000 45.58301 197 ASP A O 1
ATOM 1368 N N . THR A 1 198 ? 40.98339 92.66816 34.36480 1.000 48.19472 198 THR A N 1
ATOM 1369 C CA . THR A 1 198 ? 41.19238 91.87238 35.56867 1.000 48.97725 198 THR A CA 1
ATOM 1370 C C . THR A 1 198 ? 41.63632 92.71510 36.76164 1.000 48.52882 198 THR A C 1
ATOM 1371 O O . THR A 1 198 ? 41.91773 92.16230 37.83046 1.000 47.76858 198 THR A O 1
ATOM 1375 N N . GLU A 1 199 ? 41.65494 94.03887 36.62470 1.000 48.37485 199 GLU A N 1
ATOM 1376 C CA . GLU A 1 199 ? 42.01662 94.88632 37.75100 1.000 49.93557 199 GLU A CA 1
ATOM 1377 C C . GLU A 1 199 ? 40.88470 94.91719 38.77485 1.000 54.16016 199 GLU A C 1
ATOM 1378 O O . GLU A 1 199 ? 39.70802 94.74054 38.44082 1.000 55.30429 199 GLU A O 1
ATOM 1380 N N . MET A 1 200 ? 41.24817 95.15659 40.03319 1.000 50.10349 200 MET A N 1
ATOM 1381 C CA . MET A 1 200 ? 40.26214 95.21587 41.09947 1.000 49.14387 200 MET A CA 1
ATOM 1382 C C . MET A 1 200 ? 39.55820 96.57369 41.09846 1.000 54.28164 200 MET A C 1
ATOM 1383 O O . MET A 1 200 ? 40.05009 97.56249 40.54245 1.000 51.67804 200 MET A O 1
ATOM 1385 N N . MET A 1 201 ? 38.38727 96.61174 41.73052 1.000 57.63865 201 MET A N 1
ATOM 1386 C CA . MET A 1 201 ? 37.58825 97.83649 41.78835 1.000 57.55633 201 MET A CA 1
ATOM 1387 C C . MET A 1 201 ? 37.84933 98.61867 43.07736 1.000 59.59820 201 MET A C 1
ATOM 1388 O O . MET A 1 201 ? 37.81666 99.85416 43.09101 1.000 62.18856 201 MET A O 1
ATOM 1392 N N . VAL A 1 208 ? 35.71814 92.21696 44.19801 1.000 42.50460 208 VAL A N 1
ATOM 1393 C CA . VAL A 1 208 ? 35.14049 92.26649 42.85949 1.000 45.67019 208 VAL A CA 1
ATOM 1394 C C . VAL A 1 208 ? 36.00714 93.04592 41.86749 1.000 53.26687 208 VAL A C 1
ATOM 1395 O O . VAL A 1 208 ? 36.20089 94.25494 42.01395 1.000 55.93724 208 VAL A O 1
ATOM 1396 N N . THR A 1 209 ? 36.51543 92.34192 40.85434 1.000 52.17901 209 THR A N 1
ATOM 1397 C CA . THR A 1 209 ? 37.28147 92.94874 39.77109 1.000 51.20086 209 THR A CA 1
ATOM 1398 C C . THR A 1 209 ? 36.39280 93.87741 38.93595 1.000 51.12358 209 THR A C 1
ATOM 1399 O O . THR A 1 209 ? 35.19983 94.05780 39.19999 1.000 52.41381 209 THR A O 1
ATOM 1402 N N . ARG A 1 210 ? 36.97753 94.46350 37.89276 1.000 49.12314 210 ARG A N 1
ATOM 1403 C CA . ARG A 1 210 ? 36.22067 95.36374 37.03564 1.000 44.24205 210 ARG A CA 1
ATOM 1404 C C . ARG A 1 210 ? 35.57311 94.61883 35.88245 1.000 45.43439 210 ARG A C 1
ATOM 1405 O O . ARG A 1 210 ? 34.55206 95.08279 35.35038 1.000 43.58919 210 ARG A O 1
ATOM 1407 N N . GLY A 1 211 ? 36.10182 93.44481 35.53321 1.000 38.43819 211 GLY A N 1
ATOM 1408 C CA . GLY A 1 211 ? 35.40061 92.59110 34.59549 1.000 40.45602 211 GLY A CA 1
ATOM 1409 C C . GLY A 1 211 ? 34.17328 91.94211 35.21013 1.000 39.67771 211 GLY A C 1
ATOM 1410 O O . GLY A 1 211 ? 33.13223 91.83173 34.55924 1.000 36.33214 211 GLY A O 1
ATOM 1411 N N . LYS A 1 212 ? 34.27941 91.49660 36.46678 1.000 40.23935 212 LYS A N 1
ATOM 1412 C CA . LYS A 1 212 ? 33.12670 90.91177 37.14051 1.000 38.90453 212 LYS A CA 1
ATOM 1413 C C . LYS A 1 212 ? 32.03096 91.94304 37.34513 1.000 41.12481 212 LYS A C 1
ATOM 1414 O O . LYS A 1 212 ? 30.84176 91.63229 37.21011 1.000 37.98145 212 LYS A O 1
ATOM 1420 N N . ASN A 1 213 ? 32.41496 93.18462 37.64140 1.000 39.15680 213 ASN A N 1
ATOM 1421 C CA . ASN A 1 213 ? 31.42469 94.23766 37.82089 1.000 38.68841 213 ASN A CA 1
ATOM 1422 C C . ASN A 1 213 ? 30.64577 94.48351 36.53228 1.000 36.97827 213 ASN A C 1
ATOM 1423 O O . ASN A 1 213 ? 29.41450 94.60245 36.55153 1.000 41.82987 213 ASN A O 1
ATOM 1428 N N . ALA A 1 214 ? 31.34327 94.56183 35.39641 1.000 35.35872 214 ALA A N 1
ATOM 1429 C CA . ALA A 1 214 ? 30.64035 94.74612 34.12944 1.000 37.27668 214 ALA A CA 1
ATOM 1430 C C . ALA A 1 214 ? 29.79563 93.52565 33.79518 1.000 36.60237 214 ALA A C 1
ATOM 1431 O O . ALA A 1 214 ? 28.66594 93.65881 33.30821 1.000 30.13505 214 ALA A O 1
ATOM 1433 N N . THR A 1 215 ? 30.30916 92.33262 34.10306 1.000 35.29017 215 THR A N 1
ATOM 1434 C CA . THR A 1 215 ? 29.53398 91.11522 33.90266 1.000 35.53845 215 THR A CA 1
ATOM 1435 C C . THR A 1 215 ? 28.22759 91.17034 34.68761 1.000 34.59492 215 THR A C 1
ATOM 1436 O O . THR A 1 215 ? 27.16730 90.79930 34.17137 1.000 34.70448 215 THR A O 1
ATOM 1440 N N . ILE A 1 216 ? 28.27958 91.66397 35.92645 1.000 35.70206 216 ILE A N 1
ATOM 1441 C CA . ILE A 1 216 ? 27.09246 91.68949 36.77819 1.000 33.94827 216 ILE A CA 1
ATOM 1442 C C . ILE A 1 216 ? 26.03837 92.63445 36.20939 1.000 32.37108 216 ILE A C 1
ATOM 1443 O O . ILE A 1 216 ? 24.85180 92.29818 36.15152 1.000 36.43263 216 ILE A O 1
ATOM 1448 N N . TYR A 1 217 ? 26.45408 93.82904 35.78030 1.000 33.89372 217 TYR A N 1
ATOM 1449 C CA . TYR A 1 217 ? 25.49794 94.85111 35.36655 1.000 31.70054 217 TYR A CA 1
ATOM 1450 C C . TYR A 1 217 ? 25.00495 94.65069 33.93496 1.000 32.16127 217 TYR A C 1
ATOM 1451 O O . TYR A 1 217 ? 23.80069 94.77239 33.67189 1.000 30.73385 217 TYR A O 1
ATOM 1460 N N . ILE A 1 218 ? 25.90879 94.34912 32.99833 1.000 31.33475 218 ILE A N 1
ATOM 1461 C CA . ILE A 1 218 ? 25.49347 94.09156 31.62130 1.000 30.26028 218 ILE A CA 1
ATOM 1462 C C . ILE A 1 218 ? 24.78630 92.74330 31.52534 1.000 31.49295 218 ILE A C 1
ATOM 1463 O O . ILE A 1 218 ? 23.82922 92.58631 30.75427 1.000 28.94257 218 ILE A O 1
ATOM 1468 N N . GLY A 1 219 ? 25.21948 91.75911 32.31619 1.000 31.58285 219 GLY A N 1
ATOM 1469 C CA . GLY A 1 219 ? 24.49381 90.50041 32.36724 1.000 30.63076 219 GLY A CA 1
ATOM 1470 C C . GLY A 1 219 ? 23.11557 90.65427 32.98193 1.000 30.47308 219 GLY A C 1
ATOM 1471 O O . GLY A 1 219 ? 22.16050 90.00039 32.55750 1.000 28.89084 219 GLY A O 1
ATOM 1472 N N . GLY A 1 220 ? 22.99445 91.51065 33.99674 1.000 31.58619 220 GLY A N 1
ATOM 1473 C CA . GLY A 1 220 ? 21.68197 91.79333 34.55542 1.000 32.48695 220 GLY A CA 1
ATOM 1474 C C . GLY A 1 220 ? 20.74426 92.41125 33.53673 1.000 31.36091 220 GLY A C 1
ATOM 1475 O O . GLY A 1 220 ? 19.55484 92.08561 33.49377 1.000 28.19718 220 GLY A O 1
ATOM 1476 N N . THR A 1 221 ? 21.26935 93.30977 32.70048 1.000 27.41213 221 THR A N 1
ATOM 1477 C CA . THR A 1 221 ? 20.45033 93.90913 31.65086 1.000 30.65408 221 THR A CA 1
ATOM 1478 C C . THR A 1 221 ? 20.01820 92.86900 30.61757 1.000 27.95057 221 THR A C 1
ATOM 1479 O O . THR A 1 221 ? 18.85543 92.84739 30.20124 1.000 27.15735 221 THR A O 1
ATOM 1483 N N . ALA A 1 222 ? 20.93761 91.99945 30.18970 1.000 28.67427 222 ALA A N 1
ATOM 1484 C CA . ALA A 1 222 ? 20.56524 90.92630 29.27012 1.000 29.74636 222 ALA A CA 1
ATOM 1485 C C . ALA A 1 222 ? 19.52237 89.99783 29.88998 1.000 28.54220 222 ALA A C 1
ATOM 1486 O O . ALA A 1 222 ? 18.58941 89.55483 29.21060 1.000 27.64865 222 ALA A O 1
ATOM 1488 N N . HIS A 1 223 ? 19.66959 89.69431 31.17997 1.000 27.90208 223 HIS A N 1
ATOM 1489 C CA . HIS A 1 223 ? 18.71458 88.84051 31.88285 1.000 27.73564 223 HIS A CA 1
ATOM 1490 C C . HIS A 1 223 ? 17.36054 89.53332 32.03415 1.000 29.85225 223 HIS A C 1
ATOM 1491 O O . HIS A 1 223 ? 16.31529 88.96508 31.69120 1.000 25.98327 223 HIS A O 1
ATOM 1498 N N . GLU A 1 224 ? 17.36472 90.78056 32.51937 1.000 28.53996 224 GLU A N 1
ATOM 1499 C CA . GLU A 1 224 ? 16.11534 91.50934 32.70104 1.000 26.86468 224 GLU A CA 1
ATOM 1500 C C . GLU A 1 224 ? 15.44957 91.82066 31.36764 1.000 28.86904 224 GLU A C 1
ATOM 1501 O O . GLU A 1 224 ? 14.21806 91.93057 31.29985 1.000 28.26666 224 GLU A O 1
ATOM 1507 N N . LEU A 1 225 ? 16.23590 91.98554 30.30491 1.000 24.98408 225 LEU A N 1
ATOM 1508 C CA . LEU A 1 225 ? 15.62910 92.11983 28.98681 1.000 28.04556 225 LEU A CA 1
ATOM 1509 C C . LEU A 1 225 ? 14.89407 90.84837 28.60776 1.000 29.56028 225 LEU A C 1
ATOM 1510 O O . LEU A 1 225 ? 13.84317 90.90982 27.95757 1.000 28.08115 225 LEU A O 1
ATOM 1515 N N . GLY A 1 226 ? 15.42173 89.68972 29.02019 1.000 28.44198 226 GLY A N 1
ATOM 1516 C CA . GLY A 1 226 ? 14.69779 88.44508 28.81348 1.000 28.13674 226 GLY A CA 1
ATOM 1517 C C . GLY A 1 226 ? 13.34081 88.43939 29.49290 1.000 28.30412 226 GLY A C 1
ATOM 1518 O O . GLY A 1 226 ? 12.35388 87.96491 28.92253 1.000 27.24063 226 GLY A O 1
ATOM 1519 N N . HIS A 1 227 ? 13.26606 88.99394 30.70803 1.000 26.25760 227 HIS A N 1
ATOM 1520 C CA . HIS A 1 227 ? 11.97606 89.11418 31.37872 1.000 28.83119 227 HIS A CA 1
ATOM 1521 C C . HIS A 1 227 ? 11.02442 89.98308 30.57151 1.000 27.55682 227 HIS A C 1
ATOM 1522 O O . HIS A 1 227 ? 9.83821 89.66178 30.44078 1.000 25.98318 227 HIS A O 1
ATOM 1529 N N . SER A 1 228 ? 11.53462 91.08008 30.00662 1.000 28.06078 228 SER A N 1
ATOM 1530 C CA . SER A 1 228 ? 10.69947 91.98142 29.22490 1.000 25.24890 228 SER A CA 1
ATOM 1531 C C . SER A 1 228 ? 10.15991 91.31161 27.96895 1.000 27.26837 228 SER A C 1
ATOM 1532 O O . SER A 1 228 ? 9.09274 91.70763 27.47714 1.000 24.65507 228 SER A O 1
ATOM 1535 N N . PHE A 1 229 ? 10.84754 90.28096 27.46405 1.000 26.87625 229 PHE A N 1
ATOM 1536 C CA . PHE A 1 229 ? 10.35032 89.50862 26.33006 1.000 26.36827 229 PHE A CA 1
ATOM 1537 C C . PHE A 1 229 ? 9.34028 88.44220 26.74088 1.000 26.55927 229 PHE A C 1
ATOM 1538 O O . PHE A 1 229 ? 8.80464 87.75188 25.86982 1.000 27.54995 229 PHE A O 1
ATOM 1546 N N . GLY A 1 230 ? 9.06972 88.28768 28.03382 1.000 25.73585 230 GLY A N 1
ATOM 1547 C CA . GLY A 1 230 ? 8.11665 87.31194 28.50819 1.000 24.88602 230 GLY A CA 1
ATOM 1548 C C . GLY A 1 230 ? 8.69765 86.06093 29.12422 1.000 25.99439 230 GLY A C 1
ATOM 1549 O O . GLY A 1 230 ? 7.93677 85.12805 29.40008 1.000 27.28225 230 GLY A O 1
ATOM 1550 N N . LEU A 1 231 ? 10.02859 86.01518 29.37865 1.000 25.98652 231 LEU A N 1
ATOM 1551 C CA . LEU A 1 231 ? 10.67346 84.80435 29.89115 1.000 26.08821 231 LEU A CA 1
ATOM 1552 C C . LEU A 1 231 ? 10.62660 84.76891 31.41644 1.000 26.97484 231 LEU A C 1
ATOM 1553 O O . LEU A 1 231 ? 10.94522 85.77295 32.06469 1.000 26.32379 231 LEU A O 1
ATOM 1558 N N . PRO A 1 232 ? 10.23634 83.64719 32.02158 1.000 27.10767 232 PRO A N 1
ATOM 1559 C CA . PRO A 1 232 ? 10.42349 83.49149 33.46606 1.000 25.61934 232 PRO A CA 1
ATOM 1560 C C . PRO A 1 232 ? 11.84196 83.04873 33.77300 1.000 26.54423 232 PRO A C 1
ATOM 1561 O O . PRO A 1 232 ? 12.74663 83.22212 32.95251 1.000 27.54898 232 PRO A O 1
ATOM 1565 N N . HIS A 1 233 ? 12.05545 82.46735 34.94269 1.000 26.77651 233 HIS A N 1
ATOM 1566 C CA . HIS A 1 233 ? 13.36710 81.94972 35.28592 1.000 29.73725 233 HIS A CA 1
ATOM 1567 C C . HIS A 1 233 ? 13.47886 80.50747 34.83275 1.000 29.54975 233 HIS A C 1
ATOM 1568 O O . HIS A 1 233 ? 12.51260 79.74239 34.90843 1.000 26.99249 233 HIS A O 1
ATOM 1575 N N . THR A 1 234 ? 14.64935 80.16168 34.30560 1.000 29.23272 234 THR A N 1
ATOM 1576 C CA . THR A 1 234 ? 14.98936 78.77777 33.99542 1.000 26.08606 234 THR A CA 1
ATOM 1577 C C . THR A 1 234 ? 16.42000 78.56313 34.45989 1.000 26.34473 234 THR A C 1
ATOM 1578 O O . THR A 1 234 ? 17.35499 79.13730 33.88997 1.000 25.83537 234 THR A O 1
ATOM 1582 N N . GLY A 1 235 ? 16.58775 77.76469 35.50591 1.000 27.24519 235 GLY A N 1
ATOM 1583 C CA . GLY A 1 235 ? 17.90267 77.46987 36.02462 1.000 27.36896 235 GLY A CA 1
ATOM 1584 C C . GLY A 1 235 ? 18.59184 76.40096 35.20219 1.000 30.19388 235 GLY A C 1
ATOM 1585 O O . GLY A 1 235 ? 18.14737 76.01146 34.11777 1.000 25.98106 235 GLY A O 1
ATOM 1586 N N . ASP A 1 236 ? 19.69877 75.90622 35.75565 1.000 26.82708 236 ASP A N 1
ATOM 1587 C CA . ASP A 1 236 ? 20.55304 74.96090 35.05387 1.000 30.14213 236 ASP A CA 1
ATOM 1588 C C . ASP A 1 236 ? 20.01400 73.54164 35.18015 1.000 30.04226 236 ASP A C 1
ATOM 1589 O O . ASP A 1 236 ? 19.27992 73.21557 36.11626 1.000 28.76130 236 ASP A O 1
ATOM 1594 N N . GLY A 1 237 ? 20.36499 72.70240 34.20184 1.000 32.03442 237 GLY A N 1
ATOM 1595 C CA . GLY A 1 237 ? 19.84528 71.35091 34.14253 1.000 30.90634 237 GLY A CA 1
ATOM 1596 C C . GLY A 1 237 ? 20.92242 70.34308 33.79144 1.000 32.24972 237 GLY A C 1
ATOM 1597 O O . GLY A 1 237 ? 21.96560 70.68175 33.21867 1.000 29.77820 237 GLY A O 1
ATOM 1598 N N . TRP A 1 238 ? 20.62126 69.07308 34.11168 1.000 30.18853 238 TRP A N 1
ATOM 1599 C CA . TRP A 1 238 ? 21.57470 67.97991 33.91195 1.000 27.38177 238 TRP A CA 1
ATOM 1600 C C . TRP A 1 238 ? 22.00344 67.84213 32.45405 1.000 30.68159 238 TRP A C 1
ATOM 1601 O O . TRP A 1 238 ? 23.12517 67.39576 32.17864 1.000 33.44759 238 TRP A O 1
ATOM 1612 N N . ASN A 1 239 ? 21.12686 68.19294 31.51019 1.000 28.77676 239 ASN A N 1
ATOM 1613 C CA . ASN A 1 239 ? 21.43241 68.04766 30.09281 1.000 27.08827 239 ASN A CA 1
ATOM 1614 C C . ASN A 1 239 ? 22.44684 69.06664 29.59227 1.000 29.91396 239 ASN A C 1
ATOM 1615 O O . ASN A 1 239 ? 22.87338 68.96905 28.43777 1.000 33.53342 239 ASN A O 1
ATOM 1620 N N . TYR A 1 240 ? 22.84085 70.04013 30.41045 1.000 31.93243 240 TYR A N 1
ATOM 1621 C CA . TYR A 1 240 ? 23.82164 71.05089 30.00757 1.000 32.12463 240 TYR A CA 1
ATOM 1622 C C . TYR A 1 240 ? 24.76172 71.34326 31.16987 1.000 30.54913 240 TYR A C 1
ATOM 1623 O O . TYR A 1 240 ? 24.70243 72.40979 31.79143 1.000 27.00735 240 TYR A O 1
ATOM 1632 N N . PRO A 1 241 ? 25.65575 70.40214 31.49347 1.000 32.37018 241 PRO A N 1
ATOM 1633 C CA . PRO A 1 241 ? 26.56689 70.62195 32.62777 1.000 31.09779 241 PRO A CA 1
ATOM 1634 C C . PRO A 1 241 ? 27.80498 71.42158 32.27847 1.000 32.94264 241 PRO A C 1
ATOM 1635 O O . PRO A 1 241 ? 28.44909 71.95373 33.19008 1.000 42.16598 241 PRO A O 1
ATOM 1639 N N . ASP A 1 242 ? 28.15007 71.53662 31.00339 1.000 34.72706 242 ASP A N 1
ATOM 1640 C CA . ASP A 1 242 ? 29.37106 72.19372 30.56084 1.000 36.72612 242 ASP A CA 1
ATOM 1641 C C . ASP A 1 242 ? 29.05685 73.33511 29.60586 1.000 35.03533 242 ASP A C 1
ATOM 1642 O O . ASP A 1 242 ? 29.78461 73.59649 28.64869 1.000 36.79921 242 ASP A O 1
ATOM 1647 N N . ALA A 1 243 ? 27.96148 74.03610 29.85591 1.000 32.91029 243 ALA A N 1
ATOM 1648 C CA . ALA A 1 243 ? 27.54056 75.09704 28.96106 1.000 35.24905 243 ALA A CA 1
ATOM 1649 C C . ALA A 1 243 ? 27.58950 76.47323 29.60651 1.000 33.22557 243 ALA A C 1
ATOM 1650 O O . ALA A 1 243 ? 27.18621 77.45357 28.97118 1.000 33.58597 243 ALA A O 1
ATOM 1652 N N . GLY A 1 244 ? 28.08726 76.58362 30.82716 1.000 30.66368 244 GLY A N 1
ATOM 1653 C CA . GLY A 1 244 ? 27.92719 77.80857 31.57518 1.000 31.59961 244 GLY A CA 1
ATOM 1654 C C . GLY A 1 244 ? 26.61308 77.79051 32.33091 1.000 30.09505 244 GLY A C 1
ATOM 1655 O O . GLY A 1 244 ? 25.97638 76.74704 32.50417 1.000 30.05114 244 GLY A O 1
ATOM 1656 N N . ALA A 1 245 ? 26.20578 78.96839 32.78861 1.000 32.38069 245 ALA A N 1
ATOM 1657 C CA . ALA A 1 245 ? 24.96161 79.13945 33.52988 1.000 32.46140 245 ALA A CA 1
ATOM 1658 C C . ALA A 1 245 ? 23.86506 79.64492 32.59883 1.000 31.04639 245 ALA A C 1
ATOM 1659 O O . ALA A 1 245 ? 24.10141 80.55038 31.79034 1.000 27.89743 245 ALA A O 1
ATOM 1661 N N . SER A 1 246 ? 22.67558 79.05041 32.70997 1.000 31.61933 246 SER A N 1
ATOM 1662 C CA . SER A 1 246 ? 21.52139 79.51165 31.94976 1.000 27.54144 246 SER A CA 1
ATOM 1663 C C . SER A 1 246 ? 21.27706 80.99469 32.20627 1.000 28.57570 246 SER A C 1
ATOM 1664 O O . SER A 1 246 ? 21.20924 81.43165 33.35681 1.000 26.91641 246 SER A O 1
ATOM 1667 N N . LEU A 1 247 ? 21.13891 81.76551 31.12141 1.000 29.37975 247 LEU A N 1
ATOM 1668 C CA . LEU A 1 247 ? 21.00695 83.21793 31.23684 1.000 28.98040 247 LEU A CA 1
ATOM 1669 C C . LEU A 1 247 ? 19.84243 83.59875 32.14212 1.000 30.77718 247 LEU A C 1
ATOM 1670 O O . LEU A 1 247 ? 19.97601 84.45290 33.02660 1.000 30.15651 247 LEU A O 1
ATOM 1675 N N . MET A 1 248 ? 18.69129 82.97335 31.93303 1.000 28.35629 248 MET A N 1
ATOM 1676 C CA . MET A 1 248 ? 17.49713 83.26312 32.71288 1.000 28.12433 248 MET A CA 1
ATOM 1677 C C . MET A 1 248 ? 17.48021 82.55088 34.06920 1.000 29.31010 248 MET A C 1
ATOM 1678 O O . MET A 1 248 ? 16.43465 82.52166 34.72476 1.000 27.03066 248 MET A O 1
ATOM 1683 N N . GLY A 1 249 ? 18.59257 81.93902 34.47825 1.000 28.67910 249 GLY A N 1
ATOM 1684 C CA . GLY A 1 249 ? 18.70908 81.43057 35.82806 1.000 28.11037 249 GLY A CA 1
ATOM 1685 C C . GLY A 1 249 ? 19.51172 82.39546 36.67402 1.000 34.10045 249 GLY A C 1
ATOM 1686 O O . GLY A 1 249 ? 18.99281 83.41910 37.13593 1.000 35.58636 249 GLY A O 1
ATOM 1687 N N . HIS A 1 250 ? 20.79583 82.09504 36.86562 1.000 32.94787 250 HIS A N 1
ATOM 1688 C CA . HIS A 1 250 ? 21.71300 83.04405 37.48300 1.000 37.22669 250 HIS A CA 1
ATOM 1689 C C . HIS A 1 250 ? 22.84614 83.42393 36.52812 1.000 36.48908 250 HIS A C 1
ATOM 1690 O O . HIS A 1 250 ? 23.89549 83.91766 36.96168 1.000 31.80802 250 HIS A O 1
ATOM 1697 N N . GLY A 1 251 ? 22.63604 83.21464 35.22755 1.000 31.94842 251 GLY A N 1
ATOM 1698 C CA . GLY A 1 251 ? 23.58495 83.60329 34.21195 1.000 27.77262 251 GLY A CA 1
ATOM 1699 C C . GLY A 1 251 ? 23.79497 85.09299 34.11374 1.000 31.96115 251 GLY A C 1
ATOM 1700 O O . GLY A 1 251 ? 24.73189 85.52243 33.43321 1.000 31.77261 251 GLY A O 1
ATOM 1701 N N . ASN A 1 252 ? 22.94107 85.89658 34.75227 1.000 31.05819 252 ASN A N 1
ATOM 1702 C CA . ASN A 1 252 ? 23.22854 87.32276 34.82826 1.000 31.86805 252 ASN A CA 1
ATOM 1703 C C . ASN A 1 252 ? 24.54033 87.60535 35.54797 1.000 32.36416 252 ASN A C 1
ATOM 1704 O O . ASN A 1 252 ? 25.14640 88.65209 35.30534 1.000 37.10836 252 ASN A O 1
ATOM 1709 N N . SER A 1 253 ? 25.00081 86.69270 36.40763 1.000 33.79469 253 SER A N 1
ATOM 1710 C CA . SER A 1 253 ? 26.24828 86.85570 37.14648 1.000 33.26684 253 SER A CA 1
ATOM 1711 C C . SER A 1 253 ? 27.45203 86.22809 36.45103 1.000 33.35146 253 SER A C 1
ATOM 1712 O O . SER A 1 253 ? 28.57527 86.37512 36.94769 1.000 34.34095 253 SER A O 1
ATOM 1715 N N . THR A 1 254 ? 27.25425 85.53034 35.32810 1.000 31.09874 254 THR A N 1
ATOM 1716 C CA . THR A 1 254 ? 28.35974 84.95354 34.57352 1.000 35.27350 254 THR A CA 1
ATOM 1717 C C . THR A 1 254 ? 28.42225 85.44614 33.13306 1.000 35.21169 254 THR A C 1
ATOM 1718 O O . THR A 1 254 ? 29.31245 85.02091 32.38683 1.000 32.36805 254 THR A O 1
ATOM 1722 N N . TYR A 1 255 ? 27.52207 86.33728 32.72993 1.000 32.76052 255 TYR A N 1
ATOM 1723 C CA . TYR A 1 255 ? 27.47827 86.83041 31.35706 1.000 33.34163 255 TYR A CA 1
ATOM 1724 C C . TYR A 1 255 ? 28.81149 87.46121 30.94337 1.000 35.82921 255 TYR A C 1
ATOM 1725 O O . TYR A 1 255 ? 29.25998 88.44397 31.54081 1.000 38.58370 255 TYR A O 1
ATOM 1734 N N . GLY A 1 256 ? 29.44777 86.88934 29.92401 1.000 36.32434 256 GLY A N 1
ATOM 1735 C CA . GLY A 1 256 ? 30.70893 87.40488 29.42655 1.000 35.41426 256 GLY A CA 1
ATOM 1736 C C . GLY A 1 256 ? 31.91651 87.11976 30.29044 1.000 38.28634 256 GLY A C 1
ATOM 1737 O O . GLY A 1 256 ? 32.99456 87.65146 30.00988 1.000 33.05510 256 GLY A O 1
ATOM 1738 N N . ASP A 1 257 ? 31.77300 86.30166 31.34055 1.000 37.75698 257 ASP A N 1
ATOM 1739 C CA . ASP A 1 257 ? 32.89768 86.01323 32.22163 1.000 36.70214 257 ASP A CA 1
ATOM 1740 C C . ASP A 1 257 ? 33.90230 85.05282 31.59695 1.000 40.10125 257 ASP A C 1
ATOM 1741 O O . ASP A 1 257 ? 34.99148 84.87414 32.15332 1.000 40.09391 257 ASP A O 1
ATOM 1746 N N . GLU A 1 258 ? 33.56095 84.42302 30.46908 1.000 38.44998 258 GLU A N 1
ATOM 1747 C CA . GLU A 1 258 ? 34.52146 83.56593 29.78812 1.000 40.84207 258 GLU A CA 1
ATOM 1748 C C . GLU A 1 258 ? 35.66945 84.35809 29.17793 1.000 41.72583 258 GLU A C 1
ATOM 1749 O O . GLU A 1 258 ? 36.70850 83.77349 28.86640 1.000 42.12615 258 GLU A O 1
ATOM 1755 N N . LEU A 1 259 ? 35.51016 85.66656 29.00363 1.000 42.12860 259 LEU A N 1
ATOM 1756 C CA . LEU A 1 259 ? 36.56620 86.48486 28.42498 1.000 41.90258 259 LEU A CA 1
ATOM 1757 C C . LEU A 1 259 ? 37.70250 86.76688 29.40233 1.000 43.87947 259 LEU A C 1
ATOM 1758 O O . LEU A 1 259 ? 38.68540 87.40612 29.01490 1.000 45.83522 259 LEU A O 1
ATOM 1763 N N . ARG A 1 260 ? 37.58461 86.34632 30.65893 1.000 41.27957 260 ARG A N 1
ATOM 1764 C CA . ARG A 1 260 ? 38.67439 86.47885 31.61341 1.000 44.51037 260 ARG A CA 1
ATOM 1765 C C . ARG A 1 260 ? 38.74347 85.22738 32.47577 1.000 48.03684 260 ARG A C 1
ATOM 1766 O O . ARG A 1 260 ? 37.82947 84.40032 32.47841 1.000 46.07513 260 ARG A O 1
ATOM 1774 N N . HIS A 1 261 ? 39.85022 85.10486 33.21110 1.000 51.95053 261 HIS A N 1
ATOM 1775 C CA . HIS A 1 261 ? 40.02026 84.06596 34.21927 1.000 48.74404 261 HIS A CA 1
ATOM 1776 C C . HIS A 1 261 ? 39.81318 82.69449 33.59243 1.000 53.74654 261 HIS A C 1
ATOM 1777 O O . HIS A 1 261 ? 40.54030 82.30491 32.67578 1.000 58.18303 261 HIS A O 1
ATOM 1778 N N . GLU A 1 262 ? 38.78660 81.98527 34.05107 1.000 51.94373 262 GLU A N 1
ATOM 1779 C CA . GLU A 1 262 ? 38.48351 80.65915 33.53379 1.000 52.70345 262 GLU A CA 1
ATOM 1780 C C . GLU A 1 262 ? 37.02193 80.32477 33.80373 1.000 52.26664 262 GLU A C 1
ATOM 1781 O O . GLU A 1 262 ? 36.71840 79.35418 34.50424 1.000 56.88809 262 GLU A O 1
ATOM 1782 N N . GLY A 1 263 ? 36.10398 81.11023 33.23929 1.000 45.90467 263 GLY A N 1
ATOM 1783 C CA . GLY A 1 263 ? 34.69097 80.91142 33.45605 1.000 46.41642 263 GLY A CA 1
ATOM 1784 C C . GLY A 1 263 ? 33.96447 80.45443 32.20027 1.000 41.35462 263 GLY A C 1
ATOM 1785 O O . GLY A 1 263 ? 34.46075 80.52635 31.07827 1.000 38.88650 263 GLY A O 1
ATOM 1786 N N . LYS A 1 264 ? 32.73339 80.01611 32.41412 1.000 41.74116 264 LYS A N 1
ATOM 1787 C CA . LYS A 1 264 ? 31.98168 79.33295 31.37734 1.000 38.16163 264 LYS A CA 1
ATOM 1788 C C . LYS A 1 264 ? 30.92585 80.21112 30.72767 1.000 35.04800 264 LYS A C 1
ATOM 1789 O O . LYS A 1 264 ? 30.26484 79.76495 29.78813 1.000 35.03812 264 LYS A O 1
ATOM 1793 N N . GLY A 1 265 ? 30.74714 81.43629 31.20385 1.000 35.42363 265 GLY A N 1
ATOM 1794 C CA . GLY A 1 265 ? 29.82675 82.35142 30.56273 1.000 34.43596 265 GLY A CA 1
ATOM 1795 C C . GLY A 1 265 ? 28.36868 82.03295 30.84886 1.000 31.66966 265 GLY A C 1
ATOM 1796 O O . GLY A 1 265 ? 28.01093 81.26332 31.75073 1.000 30.54182 265 GLY A O 1
ATOM 1797 N N . ALA A 1 266 ? 27.51136 82.64485 30.04016 1.000 34.11468 266 ALA A N 1
ATOM 1798 C CA . ALA A 1 266 ? 26.07282 82.46042 30.12689 1.000 29.11470 266 ALA A CA 1
ATOM 1799 C C . ALA A 1 266 ? 25.55122 82.00928 28.77372 1.000 29.88427 266 ALA A C 1
ATOM 1800 O O . ALA A 1 266 ? 25.88389 82.60547 27.74121 1.000 25.95894 266 ALA A O 1
ATOM 1802 N N . TYR A 1 267 ? 24.70651 80.98491 28.78175 1.000 29.64434 267 TYR A N 1
ATOM 1803 C CA . TYR A 1 267 ? 24.12299 80.47233 27.55732 1.000 30.52997 267 TYR A CA 1
ATOM 1804 C C . TYR A 1 267 ? 22.61028 80.62462 27.61883 1.000 28.19048 267 TYR A C 1
ATOM 1805 O O . TYR A 1 267 ? 22.00855 80.61085 28.69580 1.000 29.01358 267 TYR A O 1
ATOM 1814 N N . LEU A 1 268 ? 22.00359 80.77773 26.44952 1.000 28.81638 268 LEU A N 1
ATOM 1815 C CA . LEU A 1 268 ? 20.55835 80.90398 26.33548 1.000 27.44955 268 LEU A CA 1
ATOM 1816 C C . LEU A 1 268 ? 19.95422 79.50563 26.27120 1.000 29.26485 268 LEU A C 1
ATOM 1817 O O . LEU A 1 268 ? 20.22585 78.74669 25.32995 1.000 26.22481 268 LEU A O 1
ATOM 1822 N N . ALA A 1 269 ? 19.15071 79.16770 27.27488 1.000 26.42998 269 ALA A N 1
ATOM 1823 C CA . ALA A 1 269 ? 18.59168 77.82839 27.37018 1.000 27.05706 269 ALA A CA 1
ATOM 1824 C C . ALA A 1 269 ? 17.73129 77.51445 26.14626 1.000 27.02469 269 ALA A C 1
ATOM 1825 O O . ALA A 1 269 ? 16.98188 78.37975 25.67265 1.000 28.32789 269 ALA A O 1
ATOM 1827 N N . PRO A 1 270 ? 17.78293 76.28133 25.63614 1.000 27.35472 270 PRO A N 1
ATOM 1828 C CA . PRO A 1 270 ? 16.93201 75.91396 24.48941 1.000 26.48217 270 PRO A CA 1
ATOM 1829 C C . PRO A 1 270 ? 15.44942 76.20997 24.67548 1.000 26.46456 270 PRO A C 1
ATOM 1830 O O . PRO A 1 270 ? 14.76934 76.56727 23.69921 1.000 23.78526 270 PRO A O 1
ATOM 1834 N N . THR A 1 271 ? 14.92557 76.06284 25.89560 1.000 27.45931 271 THR A N 1
ATOM 1835 C CA . THR A 1 271 ? 13.51390 76.34923 26.14153 1.000 25.35287 271 THR A CA 1
ATOM 1836 C C . THR A 1 271 ? 13.21101 77.83206 26.02366 1.000 25.50276 271 THR A C 1
ATOM 1837 O O . THR A 1 271 ? 12.11365 78.20498 25.60101 1.000 23.80604 271 THR A O 1
ATOM 1841 N N . ASP A 1 272 ? 14.15865 78.68625 26.40932 1.000 27.10992 272 ASP A N 1
ATOM 1842 C CA . ASP A 1 272 ? 13.96592 80.12200 26.24829 1.000 25.90980 272 ASP A CA 1
ATOM 1843 C C . ASP A 1 272 ? 14.03049 80.51817 24.78502 1.000 25.23003 272 ASP A C 1
ATOM 1844 O O . ASP A 1 272 ? 13.26470 81.37762 24.33476 1.000 26.99530 272 ASP A O 1
ATOM 1849 N N . ALA A 1 273 ? 14.93092 79.88948 24.02536 1.000 23.48458 273 ALA A N 1
ATOM 1850 C CA . ALA A 1 273 ? 15.00307 80.14294 22.59160 1.000 26.22406 273 ALA A CA 1
ATOM 1851 C C . ALA A 1 273 ? 13.70633 79.73905 21.89081 1.000 27.74068 273 ALA A C 1
ATOM 1852 O O . ALA A 1 273 ? 13.27852 80.39999 20.93555 1.000 27.23149 273 ALA A O 1
ATOM 1854 N N . LEU A 1 274 ? 13.08214 78.63932 22.33545 1.000 25.92608 274 LEU A N 1
ATOM 1855 C CA . LEU A 1 274 ? 11.78960 78.23385 21.78534 1.000 24.34670 274 LEU A CA 1
ATOM 1856 C C . LEU A 1 274 ? 10.73204 79.30286 22.01795 1.000 24.74611 274 LEU A C 1
ATOM 1857 O O . LEU A 1 274 ? 9.92770 79.59949 21.12979 1.000 23.64030 274 LEU A O 1
ATOM 1862 N N . LYS A 1 275 ? 10.71332 79.88895 23.21157 1.000 25.47806 275 LYS A N 1
ATOM 1863 C CA . LYS A 1 275 ? 9.72576 80.91910 23.50826 1.000 23.76792 275 LYS A CA 1
ATOM 1864 C C . LYS A 1 275 ? 9.98192 82.18635 22.69561 1.000 25.61127 275 LYS A C 1
ATOM 1865 O O . LYS A 1 275 ? 9.03981 82.80390 22.18928 1.000 29.30466 275 LYS A O 1
ATOM 1871 N N . LEU A 1 276 ? 11.24969 82.59493 22.56229 1.000 25.64196 276 LEU A N 1
ATOM 1872 C CA . LEU A 1 276 ? 11.56572 83.83946 21.86616 1.000 25.38270 276 LEU A CA 1
ATOM 1873 C C . LEU A 1 276 ? 11.30240 83.75684 20.36441 1.000 25.22765 276 LEU A C 1
ATOM 1874 O O . LEU A 1 276 ? 11.10390 84.79610 19.72506 1.000 26.36152 276 LEU A O 1
ATOM 1879 N N . ALA A 1 277 ? 11.28490 82.55466 19.78500 1.000 26.49128 277 ALA A N 1
ATOM 1880 C CA . ALA A 1 277 ? 11.09477 82.44394 18.33891 1.000 28.50352 277 ALA A CA 1
ATOM 1881 C C . ALA A 1 277 ? 9.73286 82.96681 17.88183 1.000 27.82423 277 ALA A C 1
ATOM 1882 O O . ALA A 1 277 ? 9.58850 83.34664 16.71377 1.000 28.28994 277 ALA A O 1
ATOM 1884 N N . SER A 1 278 ? 8.73685 83.01285 18.76578 1.000 24.99616 278 SER A N 1
ATOM 1885 C CA . SER A 1 278 ? 7.41924 83.53200 18.42000 1.000 25.85271 278 SER A CA 1
ATOM 1886 C C . SER A 1 278 ? 7.23115 84.99062 18.83000 1.000 25.90596 278 SER A C 1
ATOM 1887 O O . SER A 1 278 ? 6.10117 85.49078 18.80167 1.000 25.91990 278 SER A O 1
ATOM 1890 N N . VAL A 1 279 ? 8.29688 85.67126 19.23538 1.000 23.09504 279 VAL A N 1
ATOM 1891 C CA . VAL A 1 279 ? 8.22991 87.07394 19.63136 1.000 25.38132 279 VAL A CA 1
ATOM 1892 C C . VAL A 1 279 ? 8.44696 87.92335 18.38157 1.000 26.74893 279 VAL A C 1
ATOM 1893 O O . VAL A 1 279 ? 9.46506 87.74061 17.69810 1.000 26.16891 279 VAL A O 1
ATOM 1897 N N . PRO A 1 280 ? 7.52916 88.83172 18.04259 1.000 25.89716 280 PRO A N 1
ATOM 1898 C CA . PRO A 1 280 ? 7.71773 89.63443 16.81868 1.000 29.40541 280 PRO A CA 1
ATOM 1899 C C . PRO A 1 280 ? 9.02141 90.40972 16.79628 1.000 30.63457 280 PRO A C 1
ATOM 1900 O O . PRO A 1 280 ? 9.66252 90.51478 15.74079 1.000 30.18372 280 PRO A O 1
ATOM 1904 N N . LEU A 1 281 ? 9.44391 90.93328 17.94918 1.000 26.94288 281 LEU A N 1
ATOM 1905 C CA . LEU A 1 281 ? 10.69238 91.67788 18.02283 1.000 26.89994 281 LEU A CA 1
ATOM 1906 C C . LEU A 1 281 ? 11.87583 90.83618 17.56522 1.000 29.01780 281 LEU A C 1
ATOM 1907 O O . LEU A 1 281 ? 12.85973 91.37746 17.04800 1.000 28.20520 281 LEU A O 1
ATOM 1912 N N . PHE A 1 282 ? 11.78404 89.51402 17.71889 1.000 28.76415 282 PHE A N 1
ATOM 1913 C CA . PHE A 1 282 ? 12.83553 88.57656 17.34767 1.000 25.47655 282 PHE A CA 1
ATOM 1914 C C . PHE A 1 282 ? 12.64773 87.98059 15.95467 1.000 26.80394 282 PHE A C 1
ATOM 1915 O O . PHE A 1 282 ? 13.61641 87.87012 15.20164 1.000 30.27477 282 PHE A O 1
ATOM 1923 N N . ASN A 1 283 ? 11.43089 87.59040 15.58096 1.000 28.98289 283 ASN A N 1
ATOM 1924 C CA . ASN A 1 283 ? 11.23480 86.91662 14.30302 1.000 31.09759 283 ASN A CA 1
ATOM 1925 C C . ASN A 1 283 ? 10.86841 87.86479 13.17270 1.000 30.06657 283 ASN A C 1
ATOM 1926 O O . ASN A 1 283 ? 10.74973 87.41772 12.02746 1.000 32.91646 283 ASN A O 1
ATOM 1931 N N . GLY A 1 284 ? 10.66538 89.14562 13.46200 1.000 31.11058 284 GLY A N 1
ATOM 1932 C CA . GLY A 1 284 ? 10.40686 90.10592 12.41102 1.000 31.20464 284 GLY A CA 1
ATOM 1933 C C . GLY A 1 284 ? 9.05688 90.00068 11.73775 1.000 33.79682 284 GLY A C 1
ATOM 1934 O O . GLY A 1 284 ? 8.87188 90.58293 10.66611 1.000 34.65884 284 GLY A O 1
ATOM 1935 N N . VAL A 1 285 ? 8.10272 89.28420 12.33114 1.000 31.16265 285 VAL A N 1
ATOM 1936 C CA . VAL A 1 285 ? 6.77356 89.10832 11.75890 1.000 28.83397 285 VAL A CA 1
ATOM 1937 C C . VAL A 1 285 ? 5.74460 89.69122 12.71734 1.000 30.92653 285 VAL A C 1
ATOM 1938 O O . VAL A 1 285 ? 5.69312 89.30854 13.89031 1.000 29.76778 285 VAL A O 1
ATOM 1942 N N . GLU A 1 286 ? 4.90772 90.59763 12.21368 1.000 35.29113 286 GLU A N 1
ATOM 1943 C CA . GLU A 1 286 ? 3.94368 91.30695 13.05764 1.000 32.68461 286 GLU A CA 1
ATOM 1944 C C . GLU A 1 286 ? 2.65507 90.49312 13.16795 1.000 32.64778 286 GLU A C 1
ATOM 1945 O O . GLU A 1 286 ? 1.62890 90.80314 12.55878 1.000 32.49253 286 GLU A O 1
ATOM 1951 N N . THR A 1 287 ? 2.70768 89.44388 13.98862 1.000 31.73737 287 THR A N 1
ATOM 1952 C CA . THR A 1 287 ? 1.51893 88.65509 14.27375 1.000 30.01560 287 THR A CA 1
ATOM 1953 C C . THR A 1 287 ? 0.63737 89.35751 15.30320 1.000 32.21367 287 THR A C 1
ATOM 1954 O O . THR A 1 287 ? 1.10253 90.16464 16.11201 1.000 35.14468 287 THR A O 1
ATOM 1958 N N . GLU A 1 288 ? -0.64382 89.00728 15.29431 1.000 31.86165 288 GLU A N 1
ATOM 1959 C CA . GLU A 1 288 ? -1.62354 89.62449 16.17827 1.000 33.72278 288 GLU A CA 1
ATOM 1960 C C . GLU A 1 288 ? -1.88767 88.72742 17.37895 1.000 33.98891 288 GLU A C 1
ATOM 1961 O O . GLU A 1 288 ? -1.97080 87.50105 17.24657 1.000 31.84242 288 GLU A O 1
ATOM 1967 N N . LEU A 1 289 ? -2.02470 89.35680 18.56363 1.000 32.75351 289 LEU A N 1
ATOM 1968 C CA . LEU A 1 289 ? -2.32112 88.62046 19.78244 1.000 29.62725 289 LEU A CA 1
ATOM 1969 C C . LEU A 1 289 ? -3.81737 88.31374 19.84942 1.000 29.39077 289 LEU A C 1
ATOM 1970 O O . LEU A 1 289 ? -4.63861 89.12953 19.42555 1.000 27.08005 289 LEU A O 1
ATOM 1975 N N . PRO A 1 290 ? -4.19337 87.14089 20.34923 1.000 28.58748 290 PRO A N 1
ATOM 1976 C CA . PRO A 1 290 ? -5.61506 86.81047 20.47017 1.000 28.58475 290 PRO A CA 1
ATOM 1977 C C . PRO A 1 290 ? -6.28250 87.59626 21.58717 1.000 29.42325 290 PRO A C 1
ATOM 1978 O O . PRO A 1 290 ? -5.64997 88.03296 22.55249 1.000 26.25276 290 PRO A O 1
ATOM 1982 N N . ALA A 1 291 ? -7.60493 87.73933 21.45247 1.000 30.30121 291 ALA A N 1
ATOM 1983 C CA . ALA A 1 291 ? -8.35511 88.59735 22.36459 1.000 28.52919 291 ALA A CA 1
ATOM 1984 C C . ALA A 1 291 ? -8.29792 88.10513 23.80284 1.000 26.97227 291 ALA A C 1
ATOM 1985 O O . ALA A 1 291 ? -8.33209 88.91929 24.72892 1.000 29.83775 291 ALA A O 1
ATOM 1987 N N . ASP A 1 292 ? -8.21252 86.79395 24.01987 1.000 28.95463 292 ASP A N 1
ATOM 1988 C CA . ASP A 1 292 ? -8.21278 86.25073 25.37154 1.000 29.42777 292 ASP A CA 1
ATOM 1989 C C . ASP A 1 292 ? -6.81327 86.10356 25.96786 1.000 30.24563 292 ASP A C 1
ATOM 1990 O O . ASP A 1 292 ? -6.67794 85.53264 27.05655 1.000 29.79518 292 ASP A O 1
ATOM 1995 N N . ALA A 1 293 ? -5.78038 86.61705 25.30049 1.000 26.18515 293 ALA A N 1
ATOM 1996 C CA . ALA A 1 293 ? -4.44063 86.60041 25.87507 1.000 28.29996 293 ALA A CA 1
ATOM 1997 C C . ALA A 1 293 ? -4.43492 87.35293 27.20084 1.000 28.34260 293 ALA A C 1
ATOM 1998 O O . ALA A 1 293 ? -4.80439 88.53400 27.25027 1.000 28.85068 293 ALA A O 1
ATOM 2000 N N . SER A 1 294 ? -4.01986 86.66145 28.27228 1.000 23.86830 294 SER A N 1
ATOM 2001 C CA . SER A 1 294 ? -4.11596 87.16572 29.63865 1.000 25.63468 294 SER A CA 1
ATOM 2002 C C . SER A 1 294 ? -2.82638 86.92464 30.41229 1.000 26.27344 294 SER A C 1
ATOM 2003 O O . SER A 1 294 ? -2.15591 85.90135 30.24258 1.000 24.02163 294 SER A O 1
ATOM 2006 N N . PHE A 1 295 ? -2.54307 87.83297 31.33883 1.000 24.03842 295 PHE A N 1
ATOM 2007 C CA . PHE A 1 295 ? -1.40976 87.65345 32.22604 1.000 26.25423 295 PHE A CA 1
ATOM 2008 C C . PHE A 1 295 ? -1.63638 86.46565 33.14708 1.000 24.29338 295 PHE A C 1
ATOM 2009 O O . PHE A 1 295 ? -2.76304 86.03119 33.37940 1.000 30.41346 295 PHE A O 1
ATOM 2017 N N . GLY A 1 296 ? -0.54806 85.95625 33.70004 1.000 27.08735 296 GLY A N 1
ATOM 2018 C CA . GLY A 1 296 ? -0.66405 84.80262 34.56179 1.000 26.46192 296 GLY A CA 1
ATOM 2019 C C . GLY A 1 296 ? 0.26560 84.84919 35.75199 1.000 27.70239 296 GLY A C 1
ATOM 2020 O O . GLY A 1 296 ? 0.81782 85.90011 36.08315 1.000 24.16953 296 GLY A O 1
ATOM 2021 N N . ARG A 1 297 ? 0.41142 83.70572 36.41999 1.000 31.85252 297 ARG A N 1
ATOM 2022 C CA . ARG A 1 297 ? 1.30223 83.60858 37.57228 1.000 32.59466 297 ARG A CA 1
ATOM 2023 C C . ARG A 1 297 ? 2.76267 83.72833 37.14788 1.000 35.28843 297 ARG A C 1
ATOM 2024 O O . ARG A 1 297 ? 3.57561 84.33086 37.86065 1.000 36.14212 297 ARG A O 1
ATOM 2032 N N . MET A 1 298 ? 3.10463 83.18990 35.97770 1.000 34.23444 298 MET A N 1
ATOM 2033 C CA . MET A 1 298 ? 4.40632 83.36891 35.35119 1.000 30.97846 298 MET A CA 1
ATOM 2034 C C . MET A 1 298 ? 4.33232 84.46925 34.29810 1.000 31.33199 298 MET A C 1
ATOM 2035 O O . MET A 1 298 ? 3.25551 84.81136 33.79617 1.000 29.26143 298 MET A O 1
ATOM 2040 N N . LEU A 1 299 ? 5.49935 85.01707 33.96185 1.000 29.34687 299 LEU A N 1
ATOM 2041 C CA . LEU A 1 299 ? 5.57089 86.06415 32.95289 1.000 27.92822 299 LEU A CA 1
ATOM 2042 C C . LEU A 1 299 ? 5.09140 85.53463 31.60410 1.000 26.98632 299 LEU A C 1
ATOM 2043 O O . LEU A 1 299 ? 5.16422 84.33702 31.31967 1.000 25.26451 299 LEU A O 1
ATOM 2048 N N . GLY A 1 300 ? 4.58741 86.43971 30.77827 1.000 26.05320 300 GLY A N 1
ATOM 2049 C CA . GLY A 1 300 ? 4.01546 86.10375 29.49008 1.000 23.96085 300 GLY A CA 1
ATOM 2050 C C . GLY A 1 300 ? 2.49951 86.23430 29.48963 1.000 27.36211 300 GLY A C 1
ATOM 2051 O O . GLY A 1 300 ? 1.85686 86.49001 30.50984 1.000 29.09766 300 GLY A O 1
ATOM 2052 N N . LYS A 1 301 ? 1.92596 86.05981 28.30681 1.000 22.53516 301 LYS A N 1
ATOM 2053 C CA . LYS A 1 301 ? 0.47998 86.05269 28.15812 1.000 26.49172 301 LYS A CA 1
ATOM 2054 C C . LYS A 1 301 ? 0.02781 84.64967 27.78182 1.000 28.47571 301 LYS A C 1
ATOM 2055 O O . LYS A 1 301 ? 0.71349 83.94024 27.02891 1.000 26.53642 301 LYS A O 1
ATOM 2061 N N . TYR A 1 302 ? -1.12422 84.25490 28.31761 1.000 24.90528 302 TYR A N 1
ATOM 2062 C CA . TYR A 1 302 ? -1.59194 82.88227 28.25194 1.000 25.74810 302 TYR A CA 1
ATOM 2063 C C . TYR A 1 302 ? -3.03154 82.83193 27.76381 1.000 27.29343 302 TYR A C 1
ATOM 2064 O O . TYR A 1 302 ? -3.80544 83.78052 27.94496 1.000 23.86962 302 TYR A O 1
ATOM 2073 N N . VAL A 1 303 ? -3.36749 81.70782 27.13582 1.000 25.17297 303 VAL A N 1
ATOM 2074 C CA . VAL A 1 303 ? -4.72179 81.39579 26.68403 1.000 21.77122 303 VAL A CA 1
ATOM 2075 C C . VAL A 1 303 ? -5.04649 79.97808 27.13936 1.000 24.08331 303 VAL A C 1
ATOM 2076 O O . VAL A 1 303 ? -4.13925 79.18571 27.43745 1.000 23.47994 303 VAL A O 1
ATOM 2080 N N . PRO A 1 304 ? -6.32782 79.61900 27.20447 1.000 23.34823 304 PRO A N 1
ATOM 2081 C CA . PRO A 1 304 ? -6.67300 78.24214 27.59100 1.000 26.50657 304 PRO A CA 1
ATOM 2082 C C . PRO A 1 304 ? -6.15739 77.22361 26.58248 1.000 26.51289 304 PRO A C 1
ATOM 2083 O O . PRO A 1 304 ? -6.06144 77.48793 25.38209 1.000 29.53361 304 PRO A O 1
ATOM 2087 N N . GLY A 1 305 ? -5.79158 76.05067 27.09772 1.000 27.92848 305 GLY A N 1
ATOM 2088 C CA . GLY A 1 305 ? -5.42570 74.92955 26.25914 1.000 26.54393 305 GLY A CA 1
ATOM 2089 C C . GLY A 1 305 ? -6.00903 73.64963 26.82719 1.000 31.37861 305 GLY A C 1
ATOM 2090 O O . GLY A 1 305 ? -6.60345 73.64347 27.90727 1.000 32.13794 305 GLY A O 1
ATOM 2091 N N . SER A 1 306 ? -5.86663 72.56779 26.06774 1.000 29.37669 306 SER A N 1
ATOM 2092 C CA . SER A 1 306 ? -6.35545 71.28033 26.53497 1.000 30.19529 306 SER A CA 1
ATOM 2093 C C . SER A 1 306 ? -5.53925 70.17807 25.87980 1.000 26.81617 306 SER A C 1
ATOM 2094 O O . SER A 1 306 ? -4.86016 70.39120 24.87009 1.000 26.23780 306 SER A O 1
ATOM 2097 N N . PHE A 1 307 ? -5.59199 69.00233 26.49496 1.000 25.60879 307 PHE A N 1
ATOM 2098 C CA . PHE A 1 307 ? -4.86926 67.82528 26.04119 1.000 28.17437 307 PHE A CA 1
ATOM 2099 C C . PHE A 1 307 ? -5.86338 66.74596 25.63506 1.000 27.85535 307 PHE A C 1
ATOM 2100 O O . PHE A 1 307 ? -6.86852 66.52726 26.31577 1.000 29.98123 307 PHE A O 1
ATOM 2108 N N . GLU A 1 308 ? -5.59081 66.08549 24.51147 1.000 30.69294 308 GLU A N 1
ATOM 2109 C CA . GLU A 1 308 ? -6.33531 64.87966 24.16922 1.000 28.69490 308 GLU A CA 1
ATOM 2110 C C . GLU A 1 308 ? -5.75213 63.66347 24.86344 1.000 30.33188 308 GLU A C 1
ATOM 2111 O O . GLU A 1 308 ? -6.47083 62.68972 25.12337 1.000 27.12974 308 GLU A O 1
ATOM 2117 N N . ARG A 1 309 ? -4.45300 63.70988 25.15327 1.000 28.20093 309 ARG A N 1
ATOM 2118 C CA . ARG A 1 309 ? -3.74485 62.64937 25.84676 1.000 29.93343 309 ARG A CA 1
ATOM 2119 C C . ARG A 1 309 ? -2.59443 63.28539 26.61819 1.000 32.01822 309 ARG A C 1
ATOM 2120 O O . ARG A 1 309 ? -1.91512 64.18509 26.10785 1.000 29.55923 309 ARG A O 1
ATOM 2128 N N . LEU A 1 310 ? -2.38942 62.82402 27.85001 1.000 29.50761 310 LEU A N 1
ATOM 2129 C CA . LEU A 1 310 ? -1.31583 63.34206 28.69228 1.000 29.26575 310 LEU A CA 1
ATOM 2130 C C . LEU A 1 310 ? -0.82402 62.21152 29.58071 1.000 32.26085 310 LEU A C 1
ATOM 2131 O O . LEU A 1 310 ? -1.61547 61.60591 30.30980 1.000 29.95763 310 LEU A O 1
ATOM 2136 N N . GLU A 1 311 ? 0.47658 61.92909 29.51545 1.000 31.26246 311 GLU A N 1
ATOM 2137 C CA . GLU A 1 311 ? 1.07629 60.82004 30.23868 1.000 27.83968 311 GLU A CA 1
ATOM 2138 C C . GLU A 1 311 ? 2.35088 61.29934 30.91129 1.000 28.46034 311 GLU A C 1
ATOM 2139 O O . GLU A 1 311 ? 3.22925 61.86468 30.25250 1.000 28.25936 311 GLU A O 1
ATOM 2145 N N . ALA A 1 312 ? 2.42745 61.09887 32.22647 1.000 28.19984 312 ALA A N 1
ATOM 2146 C CA . ALA A 1 312 ? 3.60752 61.39486 33.03920 1.000 30.69383 312 ALA A CA 1
ATOM 2147 C C . ALA A 1 312 ? 4.07314 60.07211 33.63513 1.000 31.20842 312 ALA A C 1
ATOM 2148 O O . ALA A 1 312 ? 3.45790 59.56762 34.58196 1.000 29.04929 312 ALA A O 1
ATOM 2150 N N . ILE A 1 313 ? 5.13304 59.51384 33.06587 1.000 31.14766 313 ILE A N 1
ATOM 2151 C CA . ILE A 1 313 ? 5.63396 58.18314 33.40910 1.000 32.04173 313 ILE A CA 1
ATOM 2152 C C . ILE A 1 313 ? 6.92562 58.34563 34.19614 1.000 33.20220 313 ILE A C 1
ATOM 2153 O O . ILE A 1 313 ? 7.87908 58.93786 33.67930 1.000 31.48364 313 ILE A O 1
ATOM 2158 N N . PRO A 1 314 ? 7.02604 57.78815 35.39838 1.000 32.43004 314 PRO A N 1
ATOM 2159 C CA . PRO A 1 314 ? 8.25917 57.93724 36.17543 1.000 31.25555 314 PRO A CA 1
ATOM 2160 C C . PRO A 1 314 ? 9.39457 57.07609 35.63510 1.000 35.50316 314 PRO A C 1
ATOM 2161 O O . PRO A 1 314 ? 9.19950 55.93627 35.20416 1.000 33.94650 314 PRO A O 1
ATOM 2165 N N . VAL A 1 315 ? 10.59738 57.64420 35.67490 1.000 36.47057 315 VAL A N 1
ATOM 2166 C CA . VAL A 1 315 ? 11.84261 56.91705 35.47737 1.000 39.67830 315 VAL A CA 1
ATOM 2167 C C . VAL A 1 315 ? 12.76418 57.27743 36.63891 1.000 37.14660 315 VAL A C 1
ATOM 2168 O O . VAL A 1 315 ? 12.43921 58.11841 37.47928 1.000 38.85851 315 VAL A O 1
ATOM 2172 N N . LYS A 1 316 ? 13.91085 56.60758 36.69567 1.000 38.81570 316 LYS A N 1
ATOM 2173 C CA . LYS A 1 316 ? 14.89455 56.88907 37.73848 1.000 39.62056 316 LYS A CA 1
ATOM 2174 C C . LYS A 1 316 ? 15.29339 58.35988 37.70008 1.000 38.13419 316 LYS A C 1
ATOM 2175 O O . LYS A 1 316 ? 15.79543 58.84671 36.68192 1.000 38.57536 316 LYS A O 1
ATOM 2178 N N . ASP A 1 317 ? 15.01365 59.07746 38.79315 1.000 38.96556 317 ASP A N 1
ATOM 2179 C CA . ASP A 1 317 ? 15.39289 60.48296 38.94304 1.000 37.43799 317 ASP A CA 1
ATOM 2180 C C . ASP A 1 317 ? 14.85073 61.34070 37.80252 1.000 38.03125 317 ASP A C 1
ATOM 2181 O O . ASP A 1 317 ? 15.45492 62.34802 37.42777 1.000 34.16071 317 ASP A O 1
ATOM 2186 N N . GLY A 1 318 ? 13.71832 60.94615 37.23269 1.000 37.05231 318 GLY A N 1
ATOM 2187 C CA . GLY A 1 318 ? 13.18292 61.67259 36.10817 1.000 34.21061 318 GLY A CA 1
ATOM 2188 C C . GLY A 1 318 ? 11.73621 61.32960 35.82829 1.000 36.91822 318 GLY A C 1
ATOM 2189 O O . GLY A 1 318 ? 11.06935 60.63765 36.60409 1.000 34.73716 318 GLY A O 1
ATOM 2190 N N . LEU A 1 319 ? 11.25787 61.84774 34.70260 1.000 34.06181 319 LEU A N 1
ATOM 2191 C CA . LEU A 1 319 ? 9.87853 61.67821 34.28992 1.000 32.04324 319 LEU A CA 1
ATOM 2192 C C . LEU A 1 319 ? 9.83141 61.79219 32.77590 1.000 34.33288 319 LEU A C 1
ATOM 2193 O O . LEU A 1 319 ? 10.45381 62.69058 32.19817 1.000 35.50895 319 LEU A O 1
ATOM 2198 N N . ARG A 1 320 ? 9.09335 60.88774 32.14020 1.000 32.14912 320 ARG A N 1
ATOM 2199 C CA . ARG A 1 320 ? 8.81869 60.96574 30.71486 1.000 27.45255 320 ARG A CA 1
ATOM 2200 C C . ARG A 1 320 ? 7.42630 61.55104 30.52027 1.000 31.85234 320 ARG A C 1
ATOM 2201 O O . ARG A 1 320 ? 6.43832 61.00820 31.02622 1.000 30.04545 320 ARG A O 1
ATOM 2208 N N . LEU A 1 321 ? 7.35689 62.66464 29.80972 1.000 33.15574 321 LEU A N 1
ATOM 2209 C CA . LEU A 1 321 ? 6.11306 63.37815 29.56535 1.000 32.03337 321 LEU A CA 1
ATOM 2210 C C . LEU A 1 321 ? 5.81282 63.28827 28.07984 1.000 32.92263 321 LEU A C 1
ATOM 2211 O O . LEU A 1 321 ? 6.57206 63.81464 27.26019 1.000 29.70740 321 LEU A O 1
ATOM 2216 N N . LYS A 1 322 ? 4.73139 62.59044 27.73741 1.000 30.11943 322 LYS A N 1
ATOM 2217 C CA . LYS A 1 322 ? 4.29608 62.47424 26.35816 1.000 30.86908 322 LYS A CA 1
ATOM 2218 C C . LYS A 1 322 ? 2.78416 62.62148 26.30535 1.000 34.17984 322 LYS A C 1
ATOM 2219 O O . LYS A 1 322 ? 2.07762 62.37762 27.28936 1.000 36.04679 322 LYS A O 1
ATOM 2224 N N . GLY A 1 323 ? 2.29031 63.00813 25.13523 1.000 29.39088 323 GLY A N 1
ATOM 2225 C CA . GLY A 1 323 ? 0.86084 63.13881 24.95627 1.000 29.73476 323 GLY A CA 1
ATOM 2226 C C . GLY A 1 323 ? 0.53985 63.85052 23.65911 1.000 30.63930 323 GLY A C 1
ATOM 2227 O O . GLY A 1 323 ? 1.37829 63.95612 22.76361 1.000 29.89438 323 GLY A O 1
ATOM 2228 N N . ARG A 1 324 ? -0.69272 64.33859 23.58290 1.000 31.88378 324 ARG A N 1
ATOM 2229 C CA . ARG A 1 324 ? -1.19745 65.00018 22.38827 1.000 29.66012 324 ARG A CA 1
ATOM 2230 C C . ARG A 1 324 ? -1.93825 66.24858 22.82977 1.000 31.35152 324 ARG A C 1
ATOM 2231 O O . ARG A 1 324 ? -2.96106 66.15841 23.51748 1.000 29.07855 324 ARG A O 1
ATOM 2239 N N . VAL A 1 325 ? -1.39226 67.40760 22.47488 1.000 30.37149 325 VAL A N 1
ATOM 2240 C CA . VAL A 1 325 ? -2.10189 68.66141 22.67268 1.000 32.43705 325 VAL A CA 1
ATOM 2241 C C . VAL A 1 325 ? -3.23039 68.75078 21.65678 1.000 32.92878 325 VAL A C 1
ATOM 2242 O O . VAL A 1 325 ? -3.03362 68.46257 20.46948 1.000 34.86522 325 VAL A O 1
ATOM 2246 N N . HIS A 1 326 ? -4.41926 69.14550 22.11027 1.000 28.49947 326 HIS A N 1
ATOM 2247 C CA . HIS A 1 326 ? -5.48117 69.48403 21.17002 1.000 31.56936 326 HIS A CA 1
ATOM 2248 C C . HIS A 1 326 ? -5.21266 70.86490 20.58593 1.000 31.25602 326 HIS A C 1
ATOM 2249 O O . HIS A 1 326 ? -5.20034 71.85801 21.31801 1.000 31.44593 326 HIS A O 1
ATOM 2256 N N . LEU A 1 327 ? -5.02982 70.93333 19.26772 1.000 33.44413 327 LEU A N 1
ATOM 2257 C CA . LEU A 1 327 ? -4.64267 72.17743 18.60449 1.000 29.52666 327 LEU A CA 1
ATOM 2258 C C . LEU A 1 327 ? -5.88657 73.00749 18.31955 1.000 30.46479 327 LEU A C 1
ATOM 2259 O O . LEU A 1 327 ? -6.55106 72.84707 17.29944 1.000 31.03778 327 LEU A O 1
ATOM 2264 N N . THR A 1 328 ? -6.21523 73.90171 19.25173 1.000 35.56331 328 THR A N 1
ATOM 2265 C CA . THR A 1 328 ? -7.19830 74.93817 18.96878 1.000 32.75636 328 THR A CA 1
ATOM 2266 C C . THR A 1 328 ? -6.60758 76.02845 18.08402 1.000 33.60765 328 THR A C 1
ATOM 2267 O O . THR A 1 328 ? -7.35493 76.76624 17.43020 1.000 30.72489 328 THR A O 1
ATOM 2271 N N . ARG A 1 329 ? -5.28754 76.17362 18.09082 1.000 32.76276 329 ARG A N 1
ATOM 2272 C CA . ARG A 1 329 ? -4.58843 77.11646 17.23106 1.000 29.01837 329 ARG A CA 1
ATOM 2273 C C . ARG A 1 329 ? -3.26249 76.48364 16.84148 1.000 27.92051 329 ARG A C 1
ATOM 2274 O O . ARG A 1 329 ? -2.82861 75.51302 17.47302 1.000 28.11315 329 ARG A O 1
ATOM 2282 N N . PRO A 1 330 ? -2.61449 76.97328 15.78711 1.000 25.66330 330 PRO A N 1
ATOM 2283 C CA . PRO A 1 330 ? -1.28419 76.44353 15.45088 1.000 27.88529 330 PRO A CA 1
ATOM 2284 C C . PRO A 1 330 ? -0.30946 76.62268 16.60908 1.000 26.76435 330 PRO A C 1
ATOM 2285 O O . PRO A 1 330 ? -0.18182 77.70743 17.17977 1.000 25.12526 330 PRO A O 1
ATOM 2289 N N . ALA A 1 331 ? 0.36541 75.53671 16.96684 1.000 27.38828 331 ALA A N 1
ATOM 2290 C CA . ALA A 1 331 ? 1.33786 75.54299 18.04617 1.000 29.04452 331 ALA A CA 1
ATOM 2291 C C . ALA A 1 331 ? 2.58272 74.79565 17.59981 1.000 25.12451 331 ALA A C 1
ATOM 2292 O O . ALA A 1 331 ? 2.50500 73.83789 16.82934 1.000 29.56543 331 ALA A O 1
ATOM 2294 N N . TYR A 1 332 ? 3.73703 75.23406 18.09043 1.000 27.46877 332 TYR A N 1
ATOM 2295 C CA . TYR A 1 332 ? 5.00023 74.72933 17.57263 1.000 28.90108 332 TYR A CA 1
ATOM 2296 C C . TYR A 1 332 ? 5.84699 73.96880 18.57250 1.000 27.05063 332 TYR A C 1
ATOM 2297 O O . TYR A 1 332 ? 6.72294 73.20370 18.14853 1.000 28.58468 332 TYR A O 1
ATOM 2306 N N . GLY A 1 333 ? 5.63602 74.15823 19.86907 1.000 27.90395 333 GLY A N 1
ATOM 2307 C CA . GLY A 1 333 ? 6.49028 73.49375 20.83059 1.000 25.27620 333 GLY A CA 1
ATOM 2308 C C . GLY A 1 333 ? 5.83488 73.40132 22.18831 1.000 27.21981 333 GLY A C 1
ATOM 2309 O O . GLY A 1 333 ? 4.70894 73.86011 22.40382 1.000 25.95000 333 GLY A O 1
ATOM 2310 N N . ILE A 1 334 ? 6.56876 72.78176 23.10461 1.000 26.09199 334 ILE A N 1
ATOM 2311 C CA . ILE A 1 334 ? 6.12285 72.59564 24.47626 1.000 27.79383 334 ILE A CA 1
ATOM 2312 C C . ILE A 1 334 ? 7.35778 72.54214 25.37229 1.000 30.34633 334 ILE A C 1
ATOM 2313 O O . ILE A 1 334 ? 8.41251 72.02826 24.97764 1.000 25.96211 334 ILE A O 1
ATOM 2318 N N . VAL A 1 335 ? 7.23062 73.12849 26.56123 1.000 27.19338 335 VAL A N 1
ATOM 2319 C CA . VAL A 1 335 ? 8.32382 73.27445 27.51254 1.000 26.28898 335 VAL A CA 1
ATOM 2320 C C . VAL A 1 335 ? 7.86236 72.75707 28.86857 1.000 28.69675 335 VAL A C 1
ATOM 2321 O O . VAL A 1 335 ? 6.81564 73.17965 29.37647 1.000 26.98572 335 VAL A O 1
ATOM 2325 N N . ALA A 1 336 ? 8.63185 71.84311 29.44915 1.000 24.85291 336 ALA A N 1
ATOM 2326 C CA . ALA A 1 336 ? 8.35194 71.31769 30.77720 1.000 26.60427 336 ALA A CA 1
ATOM 2327 C C . ALA A 1 336 ? 9.37414 71.86790 31.75994 1.000 25.73690 336 ALA A C 1
ATOM 2328 O O . ALA A 1 336 ? 10.57552 71.86498 31.47505 1.000 28.72784 336 ALA A O 1
ATOM 2330 N N . HIS A 1 337 ? 8.89962 72.33600 32.91133 1.000 25.88035 337 HIS A N 1
ATOM 2331 C CA . HIS A 1 337 ? 9.75575 72.83407 33.98412 1.000 26.45923 337 HIS A CA 1
ATOM 2332 C C . HIS A 1 337 ? 9.59621 71.93395 35.19945 1.000 30.14245 337 HIS A C 1
ATOM 2333 O O . HIS A 1 337 ? 8.46736 71.59818 35.57992 1.000 28.00637 337 HIS A O 1
ATOM 2340 N N . LEU A 1 338 ? 10.71592 71.55468 35.81001 1.000 27.31358 338 LEU A N 1
ATOM 2341 C CA . LEU A 1 338 ? 10.72449 70.92500 37.12466 1.000 29.25919 338 LEU A CA 1
ATOM 2342 C C . LEU A 1 338 ? 11.22839 71.94964 38.13259 1.000 30.12662 338 LEU A C 1
ATOM 2343 O O . LEU A 1 338 ? 12.26239 72.58816 37.90971 1.000 31.42488 338 LEU A O 1
ATOM 2348 N N . ASP A 1 339 ? 10.47971 72.14119 39.21531 1.000 30.53017 339 ASP A N 1
ATOM 2349 C CA . ASP A 1 339 ? 10.74251 73.22724 40.15675 1.000 31.03553 339 ASP A CA 1
ATOM 2350 C C . ASP A 1 339 ? 10.56774 72.73258 41.58895 1.000 32.76087 339 ASP A C 1
ATOM 2351 O O . ASP A 1 339 ? 9.43059 72.58002 42.06467 1.000 33.63849 339 ASP A O 1
ATOM 2356 N N . PRO A 1 340 ? 11.66525 72.48754 42.30908 1.000 29.07482 340 PRO A N 1
ATOM 2357 C CA . PRO A 1 340 ? 11.53955 72.08920 43.71317 1.000 29.36667 340 PRO A CA 1
ATOM 2358 C C . PRO A 1 340 ? 10.93923 73.21477 44.53720 1.000 31.67852 340 PRO A C 1
ATOM 2359 O O . PRO A 1 340 ? 11.18077 74.39814 44.25592 1.000 30.54895 340 PRO A O 1
ATOM 2363 N N . PRO A 1 341 ? 10.16280 72.89317 45.57866 1.000 35.78928 341 PRO A N 1
ATOM 2364 C CA . PRO A 1 341 ? 9.56204 73.95665 46.39427 1.000 33.05155 341 PRO A CA 1
ATOM 2365 C C . PRO A 1 341 ? 10.63049 74.80789 47.05802 1.000 32.45014 341 PRO A C 1
ATOM 2366 O O . PRO A 1 341 ? 11.71817 74.33273 47.38952 1.000 33.00579 341 PRO A O 1
ATOM 2370 N N . GLY A 1 342 ? 10.31353 76.08764 47.22345 1.000 34.48637 342 GLY A N 1
ATOM 2371 C CA . GLY A 1 342 ? 11.24489 77.04329 47.77835 1.000 33.81862 342 GLY A CA 1
ATOM 2372 C C . GLY A 1 342 ? 12.22183 77.57361 46.73964 1.000 39.59479 342 GLY A C 1
ATOM 2373 O O . GLY A 1 342 ? 12.43323 76.99214 45.67295 1.000 35.04770 342 GLY A O 1
ATOM 2374 N N . GLY A 1 343 ? 12.82160 78.71768 47.06881 1.000 37.46624 343 GLY A N 1
ATOM 2375 C CA . GLY A 1 343 ? 13.82428 79.32042 46.21636 1.000 33.35866 343 GLY A CA 1
ATOM 2376 C C . GLY A 1 343 ? 13.30174 79.90757 44.92682 1.000 34.73699 343 GLY A C 1
ATOM 2377 O O . GLY A 1 343 ? 14.08175 80.09663 43.98646 1.000 35.21803 343 GLY A O 1
ATOM 2378 N N . SER A 1 344 ? 12.00267 80.19479 44.84962 1.000 33.05172 344 SER A N 1
ATOM 2379 C CA . SER A 1 344 ? 11.39480 80.72588 43.63073 1.000 34.66139 344 SER A CA 1
ATOM 2380 C C . SER A 1 344 ? 11.63322 79.76998 42.46540 1.000 33.01205 344 SER A C 1
ATOM 2381 O O . SER A 1 344 ? 11.82710 78.57237 42.68444 1.000 30.78357 344 SER A O 1
ATOM 2384 N N . ASP A 1 345 ? 11.61405 80.26634 41.22771 1.000 30.45701 345 ASP A N 1
ATOM 2385 C CA . ASP A 1 345 ? 11.85710 79.41295 40.07068 1.000 31.23123 345 ASP A CA 1
ATOM 2386 C C . ASP A 1 345 ? 13.30758 79.45111 39.60242 1.000 31.79562 345 ASP A C 1
ATOM 2387 O O . ASP A 1 345 ? 13.60901 78.95045 38.51451 1.000 30.19794 345 ASP A O 1
ATOM 2392 N N . TYR A 1 346 ? 14.21433 79.99838 40.41919 1.000 34.05142 346 TYR A N 1
ATOM 2393 C CA . TYR A 1 346 ? 15.62719 80.04571 40.05612 1.000 32.98043 346 TYR A CA 1
ATOM 2394 C C . TYR A 1 346 ? 16.22425 78.64956 39.96222 1.000 34.30772 346 TYR A C 1
ATOM 2395 O O . TYR A 1 346 ? 17.09246 78.38996 39.11787 1.000 31.95146 346 TYR A O 1
ATOM 2404 N N . ASP A 1 347 ? 15.77661 77.74082 40.82019 1.000 30.88727 347 ASP A N 1
ATOM 2405 C CA . ASP A 1 347 ? 16.33169 76.39994 40.87065 1.000 33.16846 347 ASP A CA 1
ATOM 2406 C C . ASP A 1 347 ? 15.57225 75.43021 39.97353 1.000 34.59313 347 ASP A C 1
ATOM 2407 O O . ASP A 1 347 ? 15.77382 74.21383 40.07516 1.000 35.01296 347 ASP A O 1
ATOM 2412 N N . SER A 1 348 ? 14.73934 75.94091 39.07209 1.000 29.95677 348 SER A N 1
ATOM 2413 C CA . SER A 1 348 ? 14.03041 75.06555 38.15718 1.000 30.41348 348 SER A CA 1
ATOM 2414 C C . SER A 1 348 ? 14.94865 74.63521 37.02011 1.000 31.81174 348 SER A C 1
ATOM 2415 O O . SER A 1 348 ? 15.96186 75.27446 36.73250 1.000 32.52517 348 SER A O 1
ATOM 2418 N N . ASN A 1 349 ? 14.60193 73.51365 36.39320 1.000 27.43230 349 ASN A N 1
ATOM 2419 C CA . ASN A 1 349 ? 15.24430 73.09493 35.15791 1.000 30.47468 349 ASN A CA 1
ATOM 2420 C C . ASN A 1 349 ? 14.15852 72.74249 34.14611 1.000 33.16627 349 ASN A C 1
ATOM 2421 O O . ASN A 1 349 ? 13.04894 72.34363 34.51440 1.000 32.59934 349 ASN A O 1
ATOM 2426 N N . ALA A 1 350 ? 14.46987 72.93140 32.86451 1.000 30.95567 350 ALA A N 1
ATOM 2427 C CA . ALA A 1 350 ? 13.47071 72.83062 31.81396 1.000 26.51968 350 ALA A CA 1
ATOM 2428 C C . ALA A 1 350 ? 14.00039 72.02443 30.63919 1.000 29.90300 350 ALA A C 1
ATOM 2429 O O . ALA A 1 350 ? 15.20596 71.98476 30.37178 1.000 29.61203 350 ALA A O 1
ATOM 2431 N N . VAL A 1 351 ? 13.07156 71.38980 29.93533 1.000 27.93298 351 VAL A N 1
ATOM 2432 C CA . VAL A 1 351 ? 13.35655 70.62167 28.73449 1.000 28.04134 351 VAL A CA 1
ATOM 2433 C C . VAL A 1 351 ? 12.31692 71.02103 27.69886 1.000 29.35403 351 VAL A C 1
ATOM 2434 O O . VAL A 1 351 ? 11.14315 71.22029 28.03321 1.000 27.00973 351 VAL A O 1
ATOM 2438 N N . GLY A 1 352 ? 12.76464 71.22283 26.46238 1.000 27.28908 352 GLY A N 1
ATOM 2439 C CA . GLY A 1 352 ? 11.88892 71.58941 25.37621 1.000 25.42226 352 GLY A CA 1
ATOM 2440 C C . GLY A 1 352 ? 11.60404 70.41963 24.44317 1.000 31.59973 352 GLY A C 1
ATOM 2441 O O . GLY A 1 352 ? 12.30417 69.40799 24.42820 1.000 30.62569 352 GLY A O 1
ATOM 2442 N N . ALA A 1 353 ? 10.55331 70.57667 23.64893 1.000 29.97619 353 ALA A N 1
ATOM 2443 C CA . ALA A 1 353 ? 10.19236 69.58190 22.65276 1.000 28.22239 353 ALA A CA 1
ATOM 2444 C C . ALA A 1 353 ? 9.34357 70.27772 21.60951 1.000 29.18197 353 ALA A C 1
ATOM 2445 O O . ALA A 1 353 ? 8.67191 71.26890 21.90773 1.000 30.24050 353 ALA A O 1
ATOM 2447 N N . SER A 1 354 ? 9.40934 69.77914 20.38361 1.000 27.58278 354 SER A N 1
ATOM 2448 C CA . SER A 1 354 ? 8.57057 70.29629 19.31873 1.000 27.02228 354 SER A CA 1
ATOM 2449 C C . SER A 1 354 ? 7.26475 69.50507 19.24869 1.000 29.22210 354 SER A C 1
ATOM 2450 O O . SER A 1 354 ? 7.17668 68.36683 19.71720 1.000 29.46701 354 SER A O 1
ATOM 2453 N N . LEU A 1 355 ? 6.24680 70.13053 18.65384 1.000 25.01659 355 LEU A N 1
ATOM 2454 C CA . LEU A 1 355 ? 4.94747 69.51558 18.41076 1.000 30.45067 355 LEU A CA 1
ATOM 2455 C C . LEU A 1 355 ? 4.81616 69.20276 16.92664 1.000 31.10777 355 LEU A C 1
ATOM 2456 O O . LEU A 1 355 ? 5.12060 70.05252 16.08290 1.000 28.74794 355 LEU A O 1
ATOM 2461 N N . ASP A 1 356 ? 4.33374 68.00332 16.60523 1.000 28.15575 356 ASP A N 1
ATOM 2462 C CA . ASP A 1 356 ? 4.10439 67.65194 15.20886 1.000 30.98244 356 ASP A CA 1
ATOM 2463 C C . ASP A 1 356 ? 2.76170 68.22429 14.75724 1.000 28.90901 356 ASP A C 1
ATOM 2464 O O . ASP A 1 356 ? 2.09359 68.95382 15.49611 1.000 30.41279 356 ASP A O 1
ATOM 2469 N N . GLU A 1 357 ? 2.33585 67.86486 13.54307 1.000 26.69828 357 GLU A N 1
ATOM 2470 C CA . GLU A 1 357 ? 1.14553 68.47464 12.96356 1.000 33.64688 357 GLU A CA 1
ATOM 2471 C C . GLU A 1 357 ? -0.12902 68.09571 13.70720 1.000 32.08822 357 GLU A C 1
ATOM 2472 O O . GLU A 1 357 ? -1.12718 68.81194 13.59709 1.000 32.83282 357 GLU A O 1
ATOM 2474 N N . LYS A 1 358 ? -0.10612 67.02622 14.49806 1.000 34.34071 358 LYS A N 1
ATOM 2475 C CA . LYS A 1 358 ? -1.27194 66.60195 15.26207 1.000 34.54310 358 LYS A CA 1
ATOM 2476 C C . LYS A 1 358 ? -1.22098 67.03415 16.72150 1.000 33.99416 358 LYS A C 1
ATOM 2477 O O . LYS A 1 358 ? -2.17375 66.77321 17.46237 1.000 33.71964 358 LYS A O 1
ATOM 2481 N N . GLY A 1 359 ? -0.14501 67.69192 17.14956 1.000 35.67123 359 GLY A N 1
ATOM 2482 C CA . GLY A 1 359 ? 0.00611 68.09818 18.53190 1.000 30.75349 359 GLY A CA 1
ATOM 2483 C C . GLY A 1 359 ? 0.69042 67.09310 19.43099 1.000 29.30091 359 GLY A C 1
ATOM 2484 O O . GLY A 1 359 ? 0.63531 67.24400 20.65645 1.000 28.03216 359 GLY A O 1
ATOM 2485 N N . GLU A 1 360 ? 1.33204 66.07538 18.86904 1.000 32.26490 360 GLU A N 1
ATOM 2486 C CA . GLU A 1 360 ? 1.99929 65.06541 19.67509 1.000 32.76817 360 GLU A CA 1
ATOM 2487 C C . GLU A 1 360 ? 3.36306 65.56130 20.13109 1.000 29.88420 360 GLU A C 1
ATOM 2488 O O . GLU A 1 360 ? 4.05706 66.28580 19.41590 1.000 29.18224 360 GLU A O 1
ATOM 2494 N N . PHE A 1 361 ? 3.74476 65.15017 21.33464 1.000 30.01209 361 PHE A N 1
ATOM 2495 C CA . PHE A 1 361 ? 5.02832 65.51003 21.91150 1.000 30.51087 361 PHE A CA 1
ATOM 2496 C C . PHE A 1 361 ? 5.53229 64.34044 22.73491 1.000 30.35011 361 PHE A C 1
ATOM 2497 O O . PHE A 1 361 ? 4.75898 63.49643 23.19863 1.000 31.05669 361 PHE A O 1
ATOM 2505 N N . ASP A 1 362 ? 6.84769 64.31788 22.92324 1.000 32.58542 362 ASP A N 1
ATOM 2506 C CA . ASP A 1 362 ? 7.50171 63.26973 23.69791 1.000 30.24920 362 ASP A CA 1
ATOM 2507 C C . ASP A 1 362 ? 8.81971 63.84410 24.19242 1.000 30.04059 362 ASP A C 1
ATOM 2508 O O . ASP A 1 362 ? 9.68882 64.17671 23.37968 1.000 32.65758 362 ASP A O 1
ATOM 2513 N N . LEU A 1 363 ? 8.94713 63.99896 25.50802 1.000 27.81892 363 LEU A N 1
ATOM 2514 C CA . LEU A 1 363 ? 10.17082 64.50119 26.10608 1.000 27.48240 363 LEU A CA 1
ATOM 2515 C C . LEU A 1 363 ? 10.43310 63.75688 27.40400 1.000 28.17102 363 LEU A C 1
ATOM 2516 O O . LEU A 1 363 ? 9.54759 63.10968 27.96589 1.000 27.90652 363 LEU A O 1
ATOM 2521 N N . THR A 1 364 ? 11.67331 63.85182 27.87116 1.000 28.48432 364 THR A N 1
ATOM 2522 C CA . THR A 1 364 ? 12.06413 63.31801 29.16710 1.000 28.10142 364 THR A CA 1
ATOM 2523 C C . THR A 1 364 ? 12.81278 64.40456 29.91709 1.000 30.66633 364 THR A C 1
ATOM 2524 O O . THR A 1 364 ? 13.67389 65.07474 29.34008 1.000 28.55831 364 THR A O 1
ATOM 2528 N N . ILE A 1 365 ? 12.47576 64.58984 31.19147 1.000 29.87136 365 ILE A N 1
ATOM 2529 C CA . ILE A 1 365 ? 13.09764 65.61080 32.02505 1.000 30.69244 365 ILE A CA 1
ATOM 2530 C C . ILE A 1 365 ? 13.59344 64.95433 33.30874 1.000 32.40831 365 ILE A C 1
ATOM 2531 O O . ILE A 1 365 ? 12.87605 64.16006 33.92626 1.000 35.92376 365 ILE A O 1
ATOM 2536 N N . CYS A 1 366 ? 14.83619 65.24059 33.68311 1.000 31.74574 366 CYS A N 1
ATOM 2537 C CA . CYS A 1 366 ? 15.47375 64.54172 34.78592 1.000 31.46654 366 CYS A CA 1
ATOM 2538 C C . CYS A 1 366 ? 15.93146 65.52795 35.85073 1.000 33.40018 366 CYS A C 1
ATOM 2539 O O . CYS A 1 366 ? 16.13368 66.71619 35.59320 1.000 33.43865 366 CYS A O 1
ATOM 2542 N N . ARG A 1 367 ? 16.06554 65.01786 37.06634 1.000 35.19104 367 ARG A N 1
ATOM 2543 C CA . ARG A 1 367 ? 16.68114 65.75400 38.16863 1.000 34.09679 367 ARG A CA 1
ATOM 2544 C C . ARG A 1 367 ? 17.54206 64.76323 38.93090 1.000 32.70260 367 ARG A C 1
ATOM 2545 O O . ARG A 1 367 ? 17.13819 64.23785 39.97527 1.000 32.71168 367 ARG A O 1
ATOM 2553 N N . PRO A 1 368 ? 18.74722 64.48252 38.42969 1.000 33.35038 368 PRO A N 1
ATOM 2554 C CA . PRO A 1 368 ? 19.57579 63.41611 39.01716 1.000 34.73508 368 PRO A CA 1
ATOM 2555 C C . PRO A 1 368 ? 19.94983 63.70164 40.45865 1.000 30.59260 368 PRO A C 1
ATOM 2556 O O . PRO A 1 368 ? 20.30138 64.82531 40.81618 1.000 33.83350 368 PRO A O 1
ATOM 2560 N N . GLY A 1 369 ? 19.84984 62.66675 41.29014 1.000 32.18032 369 GLY A N 1
ATOM 2561 C CA . GLY A 1 369 ? 20.21152 62.77485 42.68827 1.000 34.15387 369 GLY A CA 1
ATOM 2562 C C . GLY A 1 369 ? 19.24895 63.56094 43.54379 1.000 36.22773 369 GLY A C 1
ATOM 2563 O O . GLY A 1 369 ? 19.54895 63.80479 44.71715 1.000 39.69414 369 GLY A O 1
ATOM 2564 N N . TYR A 1 370 ? 18.08996 63.93715 43.00316 1.000 36.09778 370 TYR A N 1
ATOM 2565 C CA . TYR A 1 370 ? 17.11837 64.72513 43.75205 1.000 35.57216 370 TYR A CA 1
ATOM 2566 C C . TYR A 1 370 ? 16.58845 63.91703 44.92604 1.000 35.15663 370 TYR A C 1
ATOM 2567 O O . TYR A 1 370 ? 16.17403 62.76667 44.76383 1.000 35.40423 370 TYR A O 1
ATOM 2576 N N . LYS A 1 371 ? 16.62665 64.51613 46.11491 1.000 38.95164 371 LYS A N 1
ATOM 2577 C CA . LYS A 1 371 ? 16.14893 63.87708 47.33384 1.000 39.88704 371 LYS A CA 1
ATOM 2578 C C . LYS A 1 371 ? 14.95523 64.59620 47.94693 1.000 37.00324 371 LYS A C 1
ATOM 2579 O O . LYS A 1 371 ? 14.49012 64.19165 49.01814 1.000 38.40024 371 LYS A O 1
ATOM 2585 N N . GLY A 1 372 ? 14.45442 65.65236 47.30708 1.000 37.10200 372 GLY A N 1
ATOM 2586 C CA . GLY A 1 372 ? 13.35956 66.43596 47.85372 1.000 35.38309 372 GLY A CA 1
ATOM 2587 C C . GLY A 1 372 ? 12.00759 65.77189 47.77241 1.000 33.06124 372 GLY A C 1
ATOM 2588 O O . GLY A 1 372 ? 11.07279 66.23944 48.43040 1.000 33.35284 372 GLY A O 1
ATOM 2589 N N . GLY A 1 373 ? 11.87422 64.70875 46.98207 1.000 34.31999 373 GLY A N 1
ATOM 2590 C CA . GLY A 1 373 ? 10.59645 64.03551 46.84680 1.000 33.74253 373 GLY A CA 1
ATOM 2591 C C . GLY A 1 373 ? 9.59828 64.80342 46.00445 1.000 36.34160 373 GLY A C 1
ATOM 2592 O O . GLY A 1 373 ? 9.53754 64.61660 44.78476 1.000 38.15441 373 GLY A O 1
ATOM 2593 N N . PHE A 1 374 ? 8.81271 65.67537 46.63402 1.000 29.42236 374 PHE A N 1
ATOM 2594 C CA . PHE A 1 374 ? 7.81389 66.42892 45.89499 1.000 30.68792 374 PHE A CA 1
ATOM 2595 C C . PHE A 1 374 ? 8.47673 67.48009 45.01687 1.000 31.45333 374 PHE A C 1
ATOM 2596 O O . PHE A 1 374 ? 9.38324 68.19725 45.44827 1.000 32.15328 374 PHE A O 1
ATOM 2604 N N . ILE A 1 375 ? 8.01083 67.57437 43.77553 1.000 31.91002 375 ILE A N 1
ATOM 2605 C CA . ILE A 1 375 ? 8.52073 68.56601 42.83696 1.000 34.04385 375 ILE A CA 1
ATOM 2606 C C . ILE A 1 375 ? 7.36975 69.02013 41.94995 1.000 33.89107 375 ILE A C 1
ATOM 2607 O O . ILE A 1 375 ? 6.49188 68.22986 41.58406 1.000 32.13073 375 ILE A O 1
ATOM 2612 N N . GLU A 1 376 ? 7.36158 70.30979 41.63336 1.000 30.92606 376 GLU A N 1
ATOM 2613 C CA . GLU A 1 376 ? 6.33350 70.88618 40.78390 1.000 29.81873 376 GLU A CA 1
ATOM 2614 C C . GLU A 1 376 ? 6.73546 70.75593 39.32470 1.000 30.43458 376 GLU A C 1
ATOM 2615 O O . GLU A 1 376 ? 7.89346 70.97953 38.96518 1.000 28.42383 376 GLU A O 1
ATOM 2621 N N . MET A 1 377 ? 5.77776 70.37067 38.48650 1.000 30.18384 377 MET A N 1
ATOM 2622 C CA . MET A 1 377 ? 5.99368 70.31506 37.04876 1.000 30.80192 377 MET A CA 1
ATOM 2623 C C . MET A 1 377 ? 5.06695 71.30660 36.36247 1.000 29.43316 377 MET A C 1
ATOM 2624 O O . MET A 1 377 ? 3.84215 71.20103 36.47815 1.000 34.06874 377 MET A O 1
ATOM 2629 N N . ARG A 1 378 ? 5.64936 72.25963 35.64640 1.000 28.93346 378 ARG A N 1
ATOM 2630 C CA . ARG A 1 378 ? 4.89542 73.18044 34.80686 1.000 30.21752 378 ARG A CA 1
ATOM 2631 C C . ARG A 1 378 ? 5.01609 72.73082 33.35421 1.000 30.26093 378 ARG A C 1
ATOM 2632 O O . ARG A 1 378 ? 6.10664 72.35965 32.90731 1.000 26.91327 378 ARG A O 1
ATOM 2640 N N . VAL A 1 379 ? 3.89331 72.72576 32.63334 1.000 29.44133 379 VAL A N 1
ATOM 2641 C CA . VAL A 1 379 ? 3.86143 72.32499 31.22867 1.000 26.98858 379 VAL A CA 1
ATOM 2642 C C . VAL A 1 379 ? 3.26425 73.46941 30.42796 1.000 28.95448 379 VAL A C 1
ATOM 2643 O O . VAL A 1 379 ? 2.09754 73.83391 30.62655 1.000 30.54612 379 VAL A O 1
ATOM 2647 N N . ALA A 1 380 ? 4.05204 74.01978 29.51280 1.000 25.94268 380 ALA A N 1
ATOM 2648 C CA . ALA A 1 380 ? 3.67612 75.21398 28.76919 1.000 26.56368 380 ALA A CA 1
ATOM 2649 C C . ALA A 1 380 ? 3.72099 74.90015 27.28053 1.000 27.20233 380 ALA A C 1
ATOM 2650 O O . ALA A 1 380 ? 4.79710 74.64466 26.72318 1.000 24.26240 380 ALA A O 1
ATOM 2652 N N . VAL A 1 381 ? 2.55216 74.90293 26.64947 1.000 25.38966 381 VAL A N 1
ATOM 2653 C CA . VAL A 1 381 ? 2.45284 74.76624 25.20228 1.000 24.83147 381 VAL A CA 1
ATOM 2654 C C . VAL A 1 381 ? 2.70559 76.13066 24.58096 1.000 26.30755 381 VAL A C 1
ATOM 2655 O O . VAL A 1 381 ? 2.17824 77.14020 25.05854 1.000 28.71328 381 VAL A O 1
ATOM 2659 N N . LEU A 1 382 ? 3.53521 76.17469 23.53481 1.000 27.18141 382 LEU A N 1
ATOM 2660 C CA . LEU A 1 382 ? 3.88979 77.42311 22.85756 1.000 24.16626 382 LEU A CA 1
ATOM 2661 C C . LEU A 1 382 ? 3.05743 77.56537 21.57951 1.000 26.64859 382 LEU A C 1
ATOM 2662 O O . LEU A 1 382 ? 3.17024 76.74905 20.65641 1.000 27.80375 382 LEU A O 1
ATOM 2667 N N . ASN A 1 383 ? 2.19129 78.57451 21.54052 1.000 24.78067 383 ASN A N 1
ATOM 2668 C CA . ASN A 1 383 ? 1.36179 78.81847 20.36954 1.000 25.21587 383 ASN A CA 1
ATOM 2669 C C . ASN A 1 383 ? 2.06370 79.76152 19.40059 1.000 28.25921 383 ASN A C 1
ATOM 2670 O O . ASN A 1 383 ? 2.80079 80.66827 19.80085 1.000 29.01000 383 ASN A O 1
ATOM 2675 N N . CYS A 1 384 ? 1.79358 79.56615 18.11205 1.000 25.29739 384 CYS A N 1
ATOM 2676 C CA . CYS A 1 384 ? 2.41370 80.41682 17.10967 1.000 26.62126 384 CYS A CA 1
ATOM 2677 C C . CYS A 1 384 ? 1.99665 81.87190 17.25140 1.000 28.34133 384 CYS A C 1
ATOM 2678 O O . CYS A 1 384 ? 2.72537 82.75477 16.78897 1.000 27.98163 384 CYS A O 1
ATOM 2681 N N . ASP A 1 385 ? 0.84554 82.14801 17.87615 1.000 26.15460 385 ASP A N 1
ATOM 2682 C CA . ASP A 1 385 ? 0.40718 83.52417 18.04454 1.000 25.89708 385 ASP A CA 1
ATOM 2683 C C . ASP A 1 385 ? 1.07248 84.21665 19.22947 1.000 26.82589 385 ASP A C 1
ATOM 2684 O O . ASP A 1 385 ? 0.58733 85.27185 19.64639 1.000 24.25434 385 ASP A O 1
ATOM 2689 N N . SER A 1 386 ? 2.17736 83.65853 19.74014 1.000 27.24872 386 SER A N 1
ATOM 2690 C CA . SER A 1 386 ? 3.06554 84.17093 20.78272 1.000 25.72396 386 SER A CA 1
ATOM 2691 C C . SER A 1 386 ? 2.55577 83.89724 22.19142 1.000 28.14452 386 SER A C 1
ATOM 2692 O O . SER A 1 386 ? 3.31881 84.05889 23.14509 1.000 24.65411 386 SER A O 1
ATOM 2695 N N . THR A 1 387 ? 1.30828 83.48356 22.36289 1.000 24.09928 387 THR A N 1
ATOM 2696 C CA . THR A 1 387 ? 0.81322 83.12736 23.67568 1.000 24.18942 387 THR A CA 1
ATOM 2697 C C . THR A 1 387 ? 1.27104 81.72204 24.05321 1.000 26.81089 387 THR A C 1
ATOM 2698 O O . THR A 1 387 ? 1.83893 80.97555 23.24811 1.000 25.23161 387 THR A O 1
ATOM 2702 N N . ARG A 1 388 ? 0.99698 81.35721 25.29827 1.000 24.82374 388 ARG A N 1
ATOM 2703 C CA . ARG A 1 388 ? 1.27089 80.02103 25.78725 1.000 25.15344 388 ARG A CA 1
ATOM 2704 C C . ARG A 1 388 ? 0.02624 79.49684 26.48737 1.000 26.90901 388 ARG A C 1
ATOM 2705 O O . ARG A 1 388 ? -0.88373 80.25638 26.83417 1.000 23.86121 388 ARG A O 1
ATOM 2713 N N . SER A 1 389 ? 0.00115 78.18010 26.68084 1.000 25.79895 389 SER A N 1
ATOM 2714 C CA . SER A 1 389 ? -1.01525 77.50293 27.47399 1.000 25.24864 389 SER A CA 1
ATOM 2715 C C . SER A 1 389 ? -0.27703 76.64386 28.47843 1.000 24.49647 389 SER A C 1
ATOM 2716 O O . SER A 1 389 ? 0.55092 75.81465 28.08893 1.000 26.83671 389 SER A O 1
ATOM 2719 N N . MET A 1 390 ? -0.57415 76.83669 29.75908 1.000 28.64578 390 MET A N 1
ATOM 2720 C CA . MET A 1 390 ? 0.18933 76.22467 30.83652 1.000 27.74314 390 MET A CA 1
ATOM 2721 C C . MET A 1 390 ? -0.71064 75.42918 31.77019 1.000 26.55930 390 MET A C 1
ATOM 2722 O O . MET A 1 390 ? -1.84175 75.82866 32.05374 1.000 23.87686 390 MET A O 1
ATOM 2727 N N . ILE A 1 391 ? -0.19220 74.29471 32.24065 1.000 26.10642 391 ILE A N 1
ATOM 2728 C CA . ILE A 1 391 ? -0.76688 73.55802 33.35647 1.000 27.13913 391 ILE A CA 1
ATOM 2729 C C . ILE A 1 391 ? 0.34413 73.28515 34.35896 1.000 29.54763 391 ILE A C 1
ATOM 2730 O O . ILE A 1 391 ? 1.53560 73.38328 34.04801 1.000 29.41819 391 ILE A O 1
ATOM 2735 N N . THR A 1 392 ? -0.06140 72.97823 35.58841 1.000 28.65889 392 THR A N 1
ATOM 2736 C CA . THR A 1 392 ? 0.86776 72.62232 36.65206 1.000 30.99555 392 THR A CA 1
ATOM 2737 C C . THR A 1 392 ? 0.44641 71.28765 37.24164 1.000 32.11186 392 THR A C 1
ATOM 2738 O O . THR A 1 392 ? -0.73813 71.08110 37.51518 1.000 33.22516 392 THR A O 1
ATOM 2742 N N . LEU A 1 393 ? 1.40952 70.38274 37.43035 1.000 32.88582 393 LEU A N 1
ATOM 2743 C CA . LEU A 1 393 ? 1.11887 69.08672 38.02165 1.000 33.74791 393 LEU A CA 1
ATOM 2744 C C . LEU A 1 393 ? 1.98598 68.85691 39.25540 1.000 32.82495 393 LEU A C 1
ATOM 2745 O O . LEU A 1 393 ? 3.18869 69.13720 39.22571 1.000 30.93192 393 LEU A O 1
ATOM 2750 N N . PRO A 1 394 ? 1.41038 68.35869 40.35249 1.000 32.03179 394 PRO A N 1
ATOM 2751 C CA . PRO A 1 394 ? 2.23279 68.01237 41.51756 1.000 29.57365 394 PRO A CA 1
ATOM 2752 C C . PRO A 1 394 ? 2.77361 66.60028 41.39628 1.000 31.76632 394 PRO A C 1
ATOM 2753 O O . PRO A 1 394 ? 2.00051 65.63926 41.30348 1.000 31.48286 394 PRO A O 1
ATOM 2757 N N . VAL A 1 395 ? 4.09647 66.46753 41.41618 1.000 28.37304 395 VAL A N 1
ATOM 2758 C CA . VAL A 1 395 ? 4.78276 65.22931 41.06963 1.000 32.26089 395 VAL A CA 1
ATOM 2759 C C . VAL A 1 395 ? 5.66766 64.79153 42.22980 1.000 32.07509 395 VAL A C 1
ATOM 2760 O O . VAL A 1 395 ? 6.23220 65.62780 42.94538 1.000 32.00000 395 VAL A O 1
ATOM 2764 N N . TRP A 1 396 ? 5.75956 63.47913 42.43812 1.000 33.33513 396 TRP A N 1
ATOM 2765 C CA . TRP A 1 396 ? 6.71840 62.89800 43.36969 1.000 35.72411 396 TRP A CA 1
ATOM 2766 C C . TRP A 1 396 ? 7.81503 62.18353 42.58887 1.000 33.33995 396 TRP A C 1
ATOM 2767 O O . TRP A 1 396 ? 7.52777 61.35551 41.71924 1.000 30.54577 396 TRP A O 1
ATOM 2778 N N . MET A 1 397 ? 9.06641 62.48055 42.92927 1.000 36.78596 397 MET A N 1
ATOM 2779 C CA . MET A 1 397 ? 10.22033 62.01405 42.17350 1.000 36.49159 397 MET A CA 1
ATOM 2780 C C . MET A 1 397 ? 11.28691 61.48342 43.11533 1.000 41.90257 397 MET A C 1
ATOM 2781 O O . MET A 1 397 ? 11.65045 62.16034 44.08272 1.000 43.14050 397 MET A O 1
ATOM 2786 N N . ASP A 1 398 ? 11.80105 60.29188 42.81744 1.000 45.79638 398 ASP A N 1
ATOM 2787 C CA . ASP A 1 398 ? 12.95880 59.72500 43.51516 1.000 43.01720 398 ASP A CA 1
ATOM 2788 C C . ASP A 1 398 ? 13.65410 58.75791 42.55801 1.000 43.61347 398 ASP A C 1
ATOM 2789 O O . ASP A 1 398 ? 13.42482 58.78727 41.34357 1.000 41.27003 398 ASP A O 1
ATOM 2794 N N . ALA A 1 399 ? 14.52977 57.91618 43.10130 1.000 45.57709 399 ALA A N 1
ATOM 2795 C CA . ALA A 1 399 ? 15.27114 56.95774 42.28389 1.000 44.41923 399 ALA A CA 1
ATOM 2796 C C . ALA A 1 399 ? 14.67591 55.54661 42.37010 1.000 47.00365 399 ALA A C 1
ATOM 2797 O O . ALA A 1 399 ? 13.62843 55.25286 41.77759 1.000 44.12696 399 ALA A O 1
ATOM 2799 N N . GLY B 1 19 ? -39.99538 50.13275 58.44621 1.000 46.14792 19 GLY B N 1
ATOM 2800 C CA . GLY B 1 19 ? -39.79466 51.53577 58.13597 1.000 42.77841 19 GLY B CA 1
ATOM 2801 C C . GLY B 1 19 ? -41.05995 52.30428 57.79240 1.000 41.71177 19 GLY B C 1
ATOM 2802 O O . GLY B 1 19 ? -41.02141 53.51776 57.56830 1.000 42.42131 19 GLY B O 1
ATOM 2803 N N . ALA B 1 20 ? -42.19365 51.59924 57.77233 1.000 44.02983 20 ALA B N 1
ATOM 2804 C CA . ALA B 1 20 ? -43.42265 52.18509 57.24578 1.000 41.01233 20 ALA B CA 1
ATOM 2805 C C . ALA B 1 20 ? -43.89169 53.38027 58.06444 1.000 40.28481 20 ALA B C 1
ATOM 2806 O O . ALA B 1 20 ? -44.55000 54.27535 57.52450 1.000 40.94390 20 ALA B O 1
ATOM 2808 N N . GLU B 1 21 ? -43.54536 53.43084 59.35252 1.000 42.91759 21 GLU B N 1
ATOM 2809 C CA . GLU B 1 21 ? -44.00140 54.52830 60.20232 1.000 41.67131 21 GLU B CA 1
ATOM 2810 C C . GLU B 1 21 ? -43.49713 55.87975 59.70362 1.000 42.52648 21 GLU B C 1
ATOM 2811 O O . GLU B 1 21 ? -44.18511 56.89783 59.85930 1.000 42.61773 21 GLU B O 1
ATOM 2817 N N . PHE B 1 22 ? -42.29780 55.92321 59.12032 1.000 41.58322 22 PHE B N 1
ATOM 2818 C CA . PHE B 1 22 ? -41.78955 57.15205 58.52439 1.000 36.50749 22 PHE B CA 1
ATOM 2819 C C . PHE B 1 22 ? -41.69749 57.04917 57.00271 1.000 36.65247 22 PHE B C 1
ATOM 2820 O O . PHE B 1 22 ? -40.92993 57.78709 56.37729 1.000 35.37155 22 PHE B O 1
ATOM 2828 N N . THR B 1 23 ? -42.47364 56.14752 56.40014 1.000 35.67112 23 THR B N 1
ATOM 2829 C CA . THR B 1 23 ? -42.55257 55.98390 54.95021 1.000 33.36484 23 THR B CA 1
ATOM 2830 C C . THR B 1 23 ? -41.16412 55.76312 54.34853 1.000 36.89725 23 THR B C 1
ATOM 2831 O O . THR B 1 23 ? -40.70840 56.49026 53.46147 1.000 35.33497 23 THR B O 1
ATOM 2835 N N . ARG B 1 24 ? -40.50749 54.71796 54.84182 1.000 35.23939 24 ARG B N 1
ATOM 2836 C CA . ARG B 1 24 ? -39.17469 54.37415 54.37788 1.000 33.26984 24 ARG B CA 1
ATOM 2837 C C . ARG B 1 24 ? -39.17447 54.16665 52.87196 1.000 33.33812 24 ARG B C 1
ATOM 2838 O O . ARG B 1 24 ? -39.99330 53.41756 52.33472 1.000 36.82971 24 ARG B O 1
ATOM 2846 N N . LEU B 1 25 ? -38.24832 54.81615 52.19961 1.000 35.96392 25 LEU B N 1
ATOM 2847 C CA . LEU B 1 25 ? -38.15465 54.69305 50.75868 1.000 30.69978 25 LEU B CA 1
ATOM 2848 C C . LEU B 1 25 ? -37.51083 53.36668 50.38784 1.000 27.51049 25 LEU B C 1
ATOM 2849 O O . LEU B 1 25 ? -36.66796 52.85479 51.12588 1.000 31.26979 25 LEU B O 1
ATOM 2854 N N . PRO B 1 26 ? -37.88110 52.79660 49.24809 1.000 29.93456 26 PRO B N 1
ATOM 2855 C CA . PRO B 1 26 ? -37.19131 51.60356 48.76166 1.000 33.14399 26 PRO B CA 1
ATOM 2856 C C . PRO B 1 26 ? -35.89734 51.99895 48.06418 1.000 31.45787 26 PRO B C 1
ATOM 2857 O O . PRO B 1 26 ? -35.61648 53.17628 47.83264 1.000 30.20077 26 PRO B O 1
ATOM 2861 N N . VAL B 1 27 ? -35.12247 50.98090 47.70912 1.000 31.76454 27 VAL B N 1
ATOM 2862 C CA . VAL B 1 27 ? -33.92614 51.14110 46.89296 1.000 28.79272 27 VAL B CA 1
ATOM 2863 C C . VAL B 1 27 ? -34.30544 50.73786 45.47419 1.000 33.04102 27 VAL B C 1
ATOM 2864 O O . VAL B 1 27 ? -34.60194 49.56641 45.20724 1.000 33.57291 27 VAL B O 1
ATOM 2868 N N . SER B 1 28 ? -34.32262 51.71655 44.56809 1.000 29.23252 28 SER B N 1
ATOM 2869 C CA . SER B 1 28 ? -34.83371 51.54525 43.21382 1.000 30.95135 28 SER B CA 1
ATOM 2870 C C . SER B 1 28 ? -33.72342 51.50238 42.16749 1.000 30.09614 28 SER B C 1
ATOM 2871 O O . SER B 1 28 ? -33.89942 52.00479 41.05431 1.000 28.81173 28 SER B O 1
ATOM 2874 N N . TRP B 1 29 ? -32.57236 50.92828 42.51927 1.000 29.22013 29 TRP B N 1
ATOM 2875 C CA . TRP B 1 29 ? -31.44751 50.81783 41.59822 1.000 29.77671 29 TRP B CA 1
ATOM 2876 C C . TRP B 1 29 ? -30.53256 49.70251 42.08046 1.000 30.72809 29 TRP B C 1
ATOM 2877 O O . TRP B 1 29 ? -30.60684 49.27662 43.23368 1.000 32.10754 29 TRP B O 1
ATOM 2888 N N . THR B 1 30 ? -29.65706 49.24672 41.18592 1.000 30.78323 30 THR B N 1
ATOM 2889 C CA . THR B 1 30 ? -28.69443 48.18949 41.48257 1.000 32.01146 30 THR B CA 1
ATOM 2890 C C . THR B 1 30 ? -27.29370 48.68084 41.14667 1.000 29.94212 30 THR B C 1
ATOM 2891 O O . THR B 1 30 ? -27.06516 49.19244 40.04881 1.000 31.46237 30 THR B O 1
ATOM 2895 N N . VAL B 1 31 ? -26.35938 48.52059 42.08837 1.000 30.15986 31 VAL B N 1
ATOM 2896 C CA . VAL B 1 31 ? -25.00241 49.01697 41.89772 1.000 29.40985 31 VAL B CA 1
ATOM 2897 C C . VAL B 1 31 ? -24.25596 48.15853 40.88214 1.000 31.64360 31 VAL B C 1
ATOM 2898 O O . VAL B 1 31 ? -24.47575 46.94537 40.77192 1.000 33.66882 31 VAL B O 1
ATOM 2902 N N . ASN B 1 32 ? -23.38102 48.80340 40.11137 1.000 30.33753 32 ASN B N 1
ATOM 2903 C CA . ASN B 1 32 ? -22.52458 48.08055 39.18249 1.000 27.70024 32 ASN B CA 1
ATOM 2904 C C . ASN B 1 32 ? -21.44904 47.30651 39.94575 1.000 30.57141 32 ASN B C 1
ATOM 2905 O O . ASN B 1 32 ? -20.91714 47.79855 40.95006 1.000 29.94051 32 ASN B O 1
ATOM 2910 N N . PRO B 1 33 ? -21.08237 46.11387 39.47381 1.000 29.93456 33 PRO B N 1
ATOM 2911 C CA . PRO B 1 33 ? -20.10979 45.29488 40.21974 1.000 28.93958 33 PRO B CA 1
ATOM 2912 C C . PRO B 1 33 ? -18.78827 46.00140 40.46405 1.000 29.25289 33 PRO B C 1
ATOM 2913 O O . PRO B 1 33 ? -18.16255 45.78443 41.50909 1.000 30.96174 33 PRO B O 1
ATOM 2917 N N . ARG B 1 34 ? -18.33128 46.82925 39.52415 1.000 27.41980 34 ARG B N 1
ATOM 2918 C CA . ARG B 1 34 ? -17.08038 47.55078 39.73890 1.000 29.39775 34 ARG B CA 1
ATOM 2919 C C . ARG B 1 34 ? -17.19700 48.52498 40.90511 1.000 28.41872 34 ARG B C 1
ATOM 2920 O O . ARG B 1 34 ? -16.26399 48.66263 41.70580 1.000 32.09856 34 ARG B O 1
ATOM 2928 N N . ASP B 1 35 ? -18.34684 49.18717 41.03907 1.000 30.41221 35 ASP B N 1
ATOM 2929 C CA . ASP B 1 35 ? -18.52459 50.13355 42.13526 1.000 26.73080 35 ASP B CA 1
ATOM 2930 C C . ASP B 1 35 ? -18.63130 49.40538 43.46929 1.000 31.81612 35 ASP B C 1
ATOM 2931 O O . ASP B 1 35 ? -18.12310 49.88919 44.49137 1.000 27.76380 35 ASP B O 1
ATOM 2936 N N . ALA B 1 36 ? -19.28611 48.23825 43.48165 1.000 30.00912 36 ALA B N 1
ATOM 2937 C CA . ALA B 1 36 ? -19.36605 47.46159 44.71621 1.000 30.35878 36 ALA B CA 1
ATOM 2938 C C . ALA B 1 36 ? -17.98518 46.98845 45.16210 1.000 32.08023 36 ALA B C 1
ATOM 2939 O O . ALA B 1 36 ? -17.66077 47.03766 46.35586 1.000 32.99394 36 ALA B O 1
ATOM 2941 N N . ALA B 1 37 ? -17.14336 46.55563 44.21472 1.000 30.15035 37 ALA B N 1
ATOM 2942 C CA . ALA B 1 37 ? -15.78250 46.16002 44.56854 1.000 29.20112 37 ALA B CA 1
ATOM 2943 C C . ALA B 1 37 ? -14.98511 47.34709 45.09034 1.000 30.70076 37 ALA B C 1
ATOM 2944 O O . ALA B 1 37 ? -14.17451 47.19699 46.01339 1.000 30.04689 37 ALA B O 1
ATOM 2946 N N . ASN B 1 38 ? -15.20736 48.53500 44.51039 1.000 30.25611 38 ASN B N 1
ATOM 2947 C CA . ASN B 1 38 ? -14.55962 49.74697 45.00443 1.000 30.18215 38 ASN B CA 1
ATOM 2948 C C . ASN B 1 38 ? -14.95630 50.03822 46.44578 1.000 28.86292 38 ASN B C 1
ATOM 2949 O O . ASN B 1 38 ? -14.10327 50.37435 47.27761 1.000 29.22607 38 ASN B O 1
ATOM 2954 N N . ALA B 1 39 ? -16.24518 49.90361 46.76151 1.000 26.44631 39 ALA B N 1
ATOM 2955 C CA . ALA B 1 39 ? -16.71202 50.19264 48.11277 1.000 26.52119 39 ALA B CA 1
ATOM 2956 C C . ALA B 1 39 ? -16.12414 49.21644 49.12587 1.000 32.53108 39 ALA B C 1
ATOM 2957 O O . ALA B 1 39 ? -15.72093 49.62258 50.22559 1.000 32.51011 39 ALA B O 1
ATOM 2959 N N . ARG B 1 40 ? -16.05363 47.92721 48.76951 1.000 29.60884 40 ARG B N 1
ATOM 2960 C CA . ARG B 1 40 ? -15.50820 46.93621 49.69165 1.000 29.11517 40 ARG B CA 1
ATOM 2961 C C . ARG B 1 40 ? -14.02350 47.17034 49.93963 1.000 29.09921 40 ARG B C 1
ATOM 2962 O O . ARG B 1 40 ? -13.56585 47.10576 51.08796 1.000 30.26800 40 ARG B O 1
ATOM 2970 N N . ALA B 1 41 ? -13.26058 47.46621 48.88331 1.000 25.16159 41 ALA B N 1
ATOM 2971 C CA . ALA B 1 41 ? -11.84113 47.75170 49.06019 1.000 24.46330 41 ALA B CA 1
ATOM 2972 C C . ALA B 1 41 ? -11.62693 49.03828 49.85313 1.000 30.46710 41 ALA B C 1
ATOM 2973 O O . ALA B 1 41 ? -10.78125 49.08462 50.75872 1.000 28.15165 41 ALA B O 1
ATOM 2975 N N . ALA B 1 42 ? -12.39844 50.09022 49.55223 1.000 30.21804 42 ALA B N 1
ATOM 2976 C CA . ALA B 1 42 ? -12.25972 51.32601 50.32028 1.000 28.37098 42 ALA B CA 1
ATOM 2977 C C . ALA B 1 42 ? -12.61481 51.10228 51.78613 1.000 29.37255 42 ALA B C 1
ATOM 2978 O O . ALA B 1 42 ? -11.97219 51.66347 52.68173 1.000 30.07431 42 ALA B O 1
ATOM 2980 N N . TRP B 1 43 ? -13.63981 50.28772 52.05493 1.000 31.01673 43 TRP B N 1
ATOM 2981 C CA . TRP B 1 43 ? -14.02647 50.05483 53.44138 1.000 30.28408 43 TRP B CA 1
ATOM 2982 C C . TRP B 1 43 ? -12.98489 49.23111 54.18404 1.000 30.97302 43 TRP B C 1
ATOM 2983 O O . TRP B 1 43 ? -12.78952 49.42300 55.38875 1.000 29.58514 43 TRP B O 1
ATOM 2994 N N . LYS B 1 44 ? -12.31112 48.31631 53.48717 1.000 29.00352 44 LYS B N 1
ATOM 2995 C CA . LYS B 1 44 ? -11.21723 47.57975 54.10622 1.000 31.45351 44 LYS B CA 1
ATOM 2996 C C . LYS B 1 44 ? -10.07987 48.52094 54.48420 1.000 30.67635 44 LYS B C 1
ATOM 2997 O O . LYS B 1 44 ? -9.58687 48.49312 55.61834 1.000 31.02887 44 LYS B O 1
ATOM 3003 N N . THR B 1 45 ? -9.69180 49.40668 53.55901 1.000 29.45879 45 THR B N 1
ATOM 3004 C CA . THR B 1 45 ? -8.61655 50.35370 53.84127 1.000 27.88568 45 THR B CA 1
ATOM 3005 C C . THR B 1 45 ? -8.99252 51.29610 54.97807 1.000 30.95535 45 THR B C 1
ATOM 3006 O O . THR B 1 45 ? -8.16871 51.58071 55.85945 1.000 31.25837 45 THR B O 1
ATOM 3010 N N . LEU B 1 46 ? -10.23196 51.79501 54.97255 1.000 29.41781 46 LEU B N 1
ATOM 3011 C CA . LEU B 1 46 ? -10.66948 52.68781 56.03887 1.000 29.68381 46 LEU B CA 1
ATOM 3012 C C . LEU B 1 46 ? -10.77787 51.95289 57.37021 1.000 28.26321 46 LEU B C 1
ATOM 3013 O O . LEU B 1 46 ? -10.42269 52.50489 58.41881 1.000 29.19857 46 LEU B O 1
ATOM 3018 N N . SER B 1 47 ? -11.24530 50.70143 57.35118 1.000 29.59108 47 SER B N 1
ATOM 3019 C CA . SER B 1 47 ? -11.41200 49.96695 58.60426 1.000 32.33385 47 SER B CA 1
ATOM 3020 C C . SER B 1 47 ? -10.07074 49.72478 59.28234 1.000 30.41657 47 SER B C 1
ATOM 3021 O O . SER B 1 47 ? -9.97072 49.80399 60.51176 1.000 33.27071 47 SER B O 1
ATOM 3024 N N . ALA B 1 48 ? -9.02983 49.42240 58.49922 1.000 29.13397 48 ALA B N 1
ATOM 3025 C CA . ALA B 1 48 ? -7.70175 49.25610 59.07805 1.000 27.51675 48 ALA B CA 1
ATOM 3026 C C . ALA B 1 48 ? -7.21534 50.56582 59.68001 1.000 31.76991 48 ALA B C 1
ATOM 3027 O O . ALA B 1 48 ? -6.68721 50.58990 60.79849 1.000 32.17360 48 ALA B O 1
ATOM 3029 N N . TYR B 1 49 ? -7.45455 51.67684 58.97735 1.000 30.64951 49 TYR B N 1
ATOM 3030 C CA . TYR B 1 49 ? -7.08796 52.98675 59.49510 1.000 27.28476 49 TYR B CA 1
ATOM 3031 C C . TYR B 1 49 ? -7.82349 53.30512 60.78723 1.000 29.96999 49 TYR B C 1
ATOM 3032 O O . TYR B 1 49 ? -7.27301 53.98190 61.66126 1.000 29.41537 49 TYR B O 1
ATOM 3041 N N . HIS B 1 50 ? -9.05789 52.81320 60.93224 1.000 32.84250 50 HIS B N 1
ATOM 3042 C CA . HIS B 1 50 ? -9.87413 53.07243 62.11242 1.000 31.07622 50 HIS B CA 1
ATOM 3043 C C . HIS B 1 50 ? -9.47176 52.23383 63.32245 1.000 32.31874 50 HIS B C 1
ATOM 3044 O O . HIS B 1 50 ? -9.91068 52.54626 64.43440 1.000 33.87888 50 HIS B O 1
ATOM 3051 N N . ARG B 1 51 ? -8.64377 51.20171 63.14116 1.000 33.39090 51 ARG B N 1
ATOM 3052 C CA . ARG B 1 51 ? -8.23449 50.34572 64.25216 1.000 34.71100 51 ARG B CA 1
ATOM 3053 C C . ARG B 1 51 ? -7.51658 51.15478 65.33125 1.000 35.23685 51 ARG B C 1
ATOM 3054 O O . ARG B 1 51 ? -6.56873 51.89491 65.04784 1.000 33.10463 51 ARG B O 1
ATOM 3059 N N . GLY B 1 52 ? -7.99175 51.02918 66.57153 1.000 36.63737 52 GLY B N 1
ATOM 3060 C CA . GLY B 1 52 ? -7.40213 51.71588 67.70431 1.000 35.72328 52 GLY B CA 1
ATOM 3061 C C . GLY B 1 52 ? -7.83187 53.15643 67.89770 1.000 39.15970 52 GLY B C 1
ATOM 3062 O O . GLY B 1 52 ? -7.37667 53.79667 68.85495 1.000 42.55256 52 GLY B O 1
ATOM 3063 N N . LYS B 1 53 ? -8.67298 53.69689 67.01975 1.000 35.12306 53 LYS B N 1
ATOM 3064 C CA . LYS B 1 53 ? -9.03422 55.09463 67.19762 1.000 34.81216 53 LYS B CA 1
ATOM 3065 C C . LYS B 1 53 ? -10.32801 55.21947 67.99827 1.000 35.33386 53 LYS B C 1
ATOM 3066 O O . LYS B 1 53 ? -11.16366 54.31209 67.97961 1.000 36.01251 53 LYS B O 1
ATOM 3072 N N . PRO B 1 54 ? -10.52138 56.33046 68.71329 1.000 36.09707 54 PRO B N 1
ATOM 3073 C CA . PRO B 1 54 ? -11.73321 56.47772 69.53343 1.000 36.70300 54 PRO B CA 1
ATOM 3074 C C . PRO B 1 54 ? -12.99632 56.44672 68.68471 1.000 34.42774 54 PRO B C 1
ATOM 3075 O O . PRO B 1 54 ? -13.00440 56.85372 67.52051 1.000 36.79558 54 PRO B O 1
ATOM 3079 N N . LYS B 1 55 ? -14.06649 55.93316 69.27752 1.000 37.45543 55 LYS B N 1
ATOM 3080 C CA . LYS B 1 55 ? -15.36127 55.90808 68.61635 1.000 34.53646 55 LYS B CA 1
ATOM 3081 C C . LYS B 1 55 ? -16.02365 57.27613 68.69708 1.000 34.68660 55 LYS B C 1
ATOM 3082 O O . LYS B 1 55 ? -15.76321 58.06796 69.60836 1.000 33.21301 55 LYS B O 1
ATOM 3088 N N . SER B 1 56 ? -16.87361 57.56127 67.71969 1.000 32.72157 56 SER B N 1
ATOM 3089 C CA . SER B 1 56 ? -17.54066 58.84911 67.65014 1.000 32.28661 56 SER B CA 1
ATOM 3090 C C . SER B 1 56 ? -18.93353 58.74403 68.24952 1.000 31.11045 56 SER B C 1
ATOM 3091 O O . SER B 1 56 ? -19.62265 57.73824 68.07348 1.000 33.11988 56 SER B O 1
ATOM 3094 N N . SER B 1 57 ? -19.33897 59.79173 68.96434 1.000 30.72062 57 SER B N 1
ATOM 3095 C CA . SER B 1 57 ? -20.69538 59.90925 69.47046 1.000 34.28820 57 SER B CA 1
ATOM 3096 C C . SER B 1 57 ? -21.46538 61.01566 68.75830 1.000 33.76210 57 SER B C 1
ATOM 3097 O O . SER B 1 57 ? -22.49814 61.46737 69.25922 1.000 33.21509 57 SER B O 1
ATOM 3100 N N . ARG B 1 58 ? -20.99048 61.43791 67.58400 1.000 34.35357 58 ARG B N 1
ATOM 3101 C CA . ARG B 1 58 ? -21.60146 62.54925 66.86819 1.000 30.60129 58 ARG B CA 1
ATOM 3102 C C . ARG B 1 58 ? -23.02312 62.21014 66.44261 1.000 30.80759 58 ARG B C 1
ATOM 3103 O O . ARG B 1 58 ? -23.35550 61.05833 66.14007 1.000 30.06055 58 ARG B O 1
ATOM 3111 N N . LYS B 1 59 ? -23.86405 63.23917 66.41399 1.000 28.59328 59 LYS B N 1
ATOM 3112 C CA . LYS B 1 59 ? -25.22752 63.11215 65.93711 1.000 27.74627 59 LYS B CA 1
ATOM 3113 C C . LYS B 1 59 ? -25.55447 64.32029 65.07304 1.000 28.27813 59 LYS B C 1
ATOM 3114 O O . LYS B 1 59 ? -24.91901 65.37035 65.17847 1.000 28.17236 59 LYS B O 1
ATOM 3120 N N . LEU B 1 60 ? -26.54315 64.15522 64.19610 1.000 26.63874 60 LEU B N 1
ATOM 3121 C CA . LEU B 1 60 ? -27.09132 65.26658 63.42583 1.000 27.59506 60 LEU B CA 1
ATOM 3122 C C . LEU B 1 60 ? -28.19787 65.89751 64.26120 1.000 29.73644 60 LEU B C 1
ATOM 3123 O O . LEU B 1 60 ? -29.25309 65.28920 64.46004 1.000 26.98763 60 LEU B O 1
ATOM 3128 N N . HIS B 1 61 ? -27.93285 67.08535 64.80080 1.000 26.33865 61 HIS B N 1
ATOM 3129 C CA . HIS B 1 61 ? -28.87527 67.75604 65.68135 1.000 27.43885 61 HIS B CA 1
ATOM 3130 C C . HIS B 1 61 ? -29.84716 68.61759 64.88582 1.000 29.49627 61 HIS B C 1
ATOM 3131 O O . HIS B 1 61 ? -29.50824 69.15955 63.83152 1.000 31.77318 61 HIS B O 1
ATOM 3138 N N . VAL B 1 62 ? -31.06590 68.74732 65.40792 1.000 28.91193 62 VAL B N 1
ATOM 3139 C CA . VAL B 1 62 ? -32.14285 69.44883 64.72320 1.000 28.14890 62 VAL B CA 1
ATOM 3140 C C . VAL B 1 62 ? -32.63738 70.58919 65.60100 1.000 29.29450 62 VAL B C 1
ATOM 3141 O O . VAL B 1 62 ? -32.92108 70.39368 66.78918 1.000 30.58253 62 VAL B O 1
ATOM 3145 N N . VAL B 1 63 ? -32.74204 71.77542 65.00745 1.000 29.05218 63 VAL B N 1
ATOM 3146 C CA . VAL B 1 63 ? -33.25044 72.96849 65.66501 1.000 26.17084 63 VAL B CA 1
ATOM 3147 C C . VAL B 1 63 ? -34.43138 73.49668 64.86897 1.000 31.71074 63 VAL B C 1
ATOM 3148 O O . VAL B 1 63 ? -34.37056 73.59351 63.63882 1.000 33.08074 63 VAL B O 1
ATOM 3152 N N . TYR B 1 64 ? -35.50041 73.85068 65.57293 1.000 33.71307 64 TYR B N 1
ATOM 3153 C CA . TYR B 1 64 ? -36.68034 74.45172 64.97264 1.000 31.12495 64 TYR B CA 1
ATOM 3154 C C . TYR B 1 64 ? -36.74205 75.89701 65.44156 1.000 33.95841 64 TYR B C 1
ATOM 3155 O O . TYR B 1 64 ? -36.77751 76.15629 66.64819 1.000 36.76641 64 TYR B O 1
ATOM 3164 N N . VAL B 1 65 ? -36.73072 76.83301 64.49539 1.000 33.11615 65 VAL B N 1
ATOM 3165 C CA . VAL B 1 65 ? -36.62635 78.25655 64.79618 1.000 35.42370 65 VAL B CA 1
ATOM 3166 C C . VAL B 1 65 ? -37.95180 78.92578 64.45260 1.000 37.20103 65 VAL B C 1
ATOM 3167 O O . VAL B 1 65 ? -38.39706 78.88275 63.29652 1.000 39.63440 65 VAL B O 1
ATOM 3171 N N . THR B 1 66 ? -38.58552 79.53553 65.45473 1.000 35.16119 66 THR B N 1
ATOM 3172 C CA . THR B 1 66 ? -39.78079 80.34676 65.25481 1.000 35.39572 66 THR B CA 1
ATOM 3173 C C . THR B 1 66 ? -39.42152 81.83284 65.32729 1.000 37.11907 66 THR B C 1
ATOM 3174 O O . THR B 1 66 ? -38.32466 82.21998 65.74055 1.000 34.57962 66 THR B O 1
ATOM 3178 N N . PHE B 1 67 ? -40.35690 82.67168 64.88932 1.000 38.60082 67 PHE B N 1
ATOM 3179 C CA . PHE B 1 67 ? -40.16105 84.11415 64.87607 1.000 40.09829 67 PHE B CA 1
ATOM 3180 C C . PHE B 1 67 ? -41.37172 84.79366 65.50065 1.000 40.47243 67 PHE B C 1
ATOM 3181 O O . PHE B 1 67 ? -42.37124 84.14903 65.82213 1.000 39.99177 67 PHE B O 1
ATOM 3189 N N . LYS B 1 68 ? -41.26101 86.11766 65.65774 1.000 45.27383 68 LYS B N 1
ATOM 3190 C CA . LYS B 1 68 ? -42.21594 86.88111 66.46119 1.000 44.25369 68 LYS B CA 1
ATOM 3191 C C . LYS B 1 68 ? -43.64293 86.67709 65.97367 1.000 48.39205 68 LYS B C 1
ATOM 3192 O O . LYS B 1 68 ? -44.54610 86.37947 66.76374 1.000 47.58207 68 LYS B O 1
ATOM 3197 N N . ASP B 1 69 ? -43.86813 86.83006 64.67243 1.000 47.75619 69 ASP B N 1
ATOM 3198 C CA . ASP B 1 69 ? -45.18129 86.59007 64.09582 1.000 45.89312 69 ASP B CA 1
ATOM 3199 C C . ASP B 1 69 ? -45.26551 85.24042 63.39672 1.000 47.45263 69 ASP B C 1
ATOM 3200 O O . ASP B 1 69 ? -46.09698 85.06470 62.50325 1.000 46.96891 69 ASP B O 1
ATOM 3205 N N . ARG B 1 70 ? -44.42518 84.28193 63.78523 1.000 46.53772 70 ARG B N 1
ATOM 3206 C CA . ARG B 1 70 ? -44.30957 83.00295 63.08195 1.000 42.61776 70 ARG B CA 1
ATOM 3207 C C . ARG B 1 70 ? -44.24041 81.86562 64.08967 1.000 43.27008 70 ARG B C 1
ATOM 3208 O O . ARG B 1 70 ? -43.16001 81.34148 64.38924 1.000 42.77176 70 ARG B O 1
ATOM 3216 N N . PRO B 1 71 ? -45.38213 81.44885 64.63217 1.000 42.49055 71 PRO B N 1
ATOM 3217 C CA . PRO B 1 71 ? -45.38694 80.34536 65.59777 1.000 37.67120 71 PRO B CA 1
ATOM 3218 C C . PRO B 1 71 ? -45.21528 78.99076 64.92091 1.000 37.48524 71 PRO B C 1
ATOM 3219 O O . PRO B 1 71 ? -45.41365 78.82688 63.71550 1.000 37.91003 71 PRO B O 1
ATOM 3223 N N . ALA B 1 72 ? -44.85908 78.00203 65.73610 1.000 35.94465 72 ALA B N 1
ATOM 3224 C CA . ALA B 1 72 ? -44.56060 76.67737 65.20919 1.000 37.68782 72 ALA B CA 1
ATOM 3225 C C . ALA B 1 72 ? -45.77173 76.07148 64.50902 1.000 39.71908 72 ALA B C 1
ATOM 3226 O O . ALA B 1 72 ? -46.91859 76.29153 64.90534 1.000 42.18551 72 ALA B O 1
ATOM 3228 N N . LEU B 1 73 ? -45.51141 75.32740 63.43893 1.000 39.56672 73 LEU B N 1
ATOM 3229 C CA . LEU B 1 73 ? -46.57369 74.67683 62.68749 1.000 37.30971 73 LEU B CA 1
ATOM 3230 C C . LEU B 1 73 ? -46.97903 73.36938 63.35867 1.000 39.45311 73 LEU B C 1
ATOM 3231 O O . LEU B 1 73 ? -46.17174 72.71373 64.02847 1.000 38.36627 73 LEU B O 1
ATOM 3236 N N . GLU B 1 74 ? -48.23925 72.98393 63.14941 1.000 35.98906 74 GLU B N 1
ATOM 3237 C CA . GLU B 1 74 ? -48.79914 71.81514 63.81681 1.000 36.49142 74 GLU B CA 1
ATOM 3238 C C . GLU B 1 74 ? -48.00491 70.55814 63.47533 1.000 38.10685 74 GLU B C 1
ATOM 3239 O O . GLU B 1 74 ? -47.50551 70.40088 62.35914 1.000 39.92385 74 GLU B O 1
ATOM 3241 N N . GLY B 1 75 ? -47.84989 69.68325 64.46561 1.000 35.53963 75 GLY B N 1
ATOM 3242 C CA . GLY B 1 75 ? -47.22312 68.39260 64.25318 1.000 33.73399 75 GLY B CA 1
ATOM 3243 C C . GLY B 1 75 ? -45.76649 68.43750 63.84930 1.000 33.34345 75 GLY B C 1
ATOM 3244 O O . GLY B 1 75 ? -45.23294 67.42755 63.39022 1.000 33.90945 75 GLY B O 1
ATOM 3245 N N . TYR B 1 76 ? -45.08462 69.56280 64.05786 1.000 32.34053 76 TYR B N 1
ATOM 3246 C CA . TYR B 1 76 ? -43.71116 69.66312 63.57691 1.000 34.55242 76 TYR B CA 1
ATOM 3247 C C . TYR B 1 76 ? -42.79556 68.66353 64.27393 1.000 32.42014 76 TYR B C 1
ATOM 3248 O O . TYR B 1 76 ? -41.85118 68.15926 63.65881 1.000 31.55943 76 TYR B O 1
ATOM 3257 N N . ARG B 1 77 ? -43.07722 68.33081 65.53500 1.000 33.57885 77 ARG B N 1
ATOM 3258 C CA . ARG B 1 77 ? -42.23052 67.37272 66.23686 1.000 35.40549 77 ARG B CA 1
ATOM 3259 C C . ARG B 1 77 ? -42.38421 65.96995 65.66746 1.000 34.70993 77 ARG B C 1
ATOM 3260 O O . ARG B 1 77 ? -41.39005 65.25687 65.48526 1.000 32.58839 77 ARG B O 1
ATOM 3268 N N . GLU B 1 78 ? -43.62069 65.55646 65.38277 1.000 35.89189 78 GLU B N 1
ATOM 3269 C CA . GLU B 1 78 ? -43.84504 64.24292 64.78518 1.000 37.97650 78 GLU B CA 1
ATOM 3270 C C . GLU B 1 78 ? -43.44529 64.23569 63.31364 1.000 33.02536 78 GLU B C 1
ATOM 3271 O O . GLU B 1 78 ? -42.87035 63.25850 62.81903 1.000 31.02503 78 GLU B O 1
ATOM 3274 N N . ARG B 1 79 ? -43.73004 65.32540 62.60302 1.000 33.46361 79 ARG B N 1
ATOM 3275 C CA . ARG B 1 79 ? -43.44415 65.36094 61.17624 1.000 33.91049 79 ARG B CA 1
ATOM 3276 C C . ARG B 1 79 ? -41.94614 65.34315 60.91400 1.000 30.57157 79 ARG B C 1
ATOM 3277 O O . ARG B 1 79 ? -41.47474 64.61347 60.03534 1.000 30.67482 79 ARG B O 1
ATOM 3285 N N . TYR B 1 80 ? -41.17174 66.09054 61.69621 1.000 32.26907 80 TYR B N 1
ATOM 3286 C CA . TYR B 1 80 ? -39.73341 66.09071 61.46469 1.000 32.82554 80 TYR B CA 1
ATOM 3287 C C . TYR B 1 80 ? -39.03957 64.87396 62.06957 1.000 32.26790 80 TYR B C 1
ATOM 3288 O O . TYR B 1 80 ? -37.93435 64.52803 61.63090 1.000 34.61918 80 TYR B O 1
ATOM 3297 N N . ASP B 1 81 ? -39.67426 64.19121 63.02489 1.000 31.17279 81 ASP B N 1
ATOM 3298 C CA . ASP B 1 81 ? -39.22498 62.84821 63.37741 1.000 31.37506 81 ASP B CA 1
ATOM 3299 C C . ASP B 1 81 ? -39.32636 61.91600 62.17222 1.000 33.29209 81 ASP B C 1
ATOM 3300 O O . ASP B 1 81 ? -38.40122 61.14231 61.89378 1.000 34.23703 81 ASP B O 1
ATOM 3305 N N . HIS B 1 82 ? -40.41498 62.03265 61.40262 1.000 29.62017 82 HIS B N 1
ATOM 3306 C CA . HIS B 1 82 ? -40.56019 61.24348 60.18288 1.000 33.89514 82 HIS B CA 1
ATOM 3307 C C . HIS B 1 82 ? -39.58242 61.70160 59.10768 1.000 30.43684 82 HIS B C 1
ATOM 3308 O O . HIS B 1 82 ? -38.99470 60.87398 58.40645 1.000 28.54376 82 HIS B O 1
ATOM 3315 N N . ILE B 1 83 ? -39.41448 63.01526 58.94995 1.000 30.83749 83 ILE B N 1
ATOM 3316 C CA . ILE B 1 83 ? -38.55894 63.53552 57.88785 1.000 31.81874 83 ILE B CA 1
ATOM 3317 C C . ILE B 1 83 ? -37.11071 63.11827 58.11634 1.000 30.10419 83 ILE B C 1
ATOM 3318 O O . ILE B 1 83 ? -36.45594 62.56979 57.22394 1.000 25.12095 83 ILE B O 1
ATOM 3323 N N . LEU B 1 84 ? -36.59630 63.35232 59.32510 1.000 30.76083 84 LEU B N 1
ATOM 3324 C CA . LEU B 1 84 ? -35.19747 63.03599 59.59187 1.000 31.82512 84 LEU B CA 1
ATOM 3325 C C . LEU B 1 84 ? -34.95407 61.53166 59.53385 1.000 32.77081 84 LEU B C 1
ATOM 3326 O O . LEU B 1 84 ? -33.95307 61.08239 58.96492 1.000 32.65141 84 LEU B O 1
ATOM 3331 N N . LYS B 1 85 ? -35.86696 60.73741 60.09718 1.000 31.57350 85 LYS B N 1
ATOM 3332 C CA . LYS B 1 85 ? -35.70769 59.28856 60.04842 1.000 31.64225 85 LYS B CA 1
ATOM 3333 C C . LYS B 1 85 ? -35.82601 58.75664 58.62518 1.000 30.83967 85 LYS B C 1
ATOM 3334 O O . LYS B 1 85 ? -35.19200 57.75029 58.28619 1.000 28.77181 85 LYS B O 1
ATOM 3340 N N . ASN B 1 86 ? -36.62269 59.41329 57.78169 1.000 29.18970 86 ASN B N 1
ATOM 3341 C CA . ASN B 1 86 ? -36.71268 58.99160 56.39106 1.000 31.25725 86 ASN B CA 1
ATOM 3342 C C . ASN B 1 86 ? -35.38613 59.21504 55.67938 1.000 28.15445 86 ASN B C 1
ATOM 3343 O O . ASN B 1 86 ? -34.86963 58.31347 55.01030 1.000 28.63008 86 ASN B O 1
ATOM 3348 N N . ILE B 1 87 ? -34.79977 60.40104 55.85236 1.000 29.85207 87 ILE B N 1
ATOM 3349 C CA . ILE B 1 87 ? -33.50633 60.69348 55.24681 1.000 27.72989 87 ILE B CA 1
ATOM 3350 C C . ILE B 1 87 ? -32.42373 59.83890 55.88009 1.000 27.25182 87 ILE B C 1
ATOM 3351 O O . ILE B 1 87 ? -31.49347 59.37748 55.20088 1.000 26.78716 87 ILE B O 1
ATOM 3356 N N . GLN B 1 88 ? -32.53291 59.60164 57.18798 1.000 28.55662 88 GLN B N 1
ATOM 3357 C CA . GLN B 1 88 ? -31.56281 58.75162 57.86078 1.000 28.72940 88 GLN B CA 1
ATOM 3358 C C . GLN B 1 88 ? -31.56298 57.35456 57.26336 1.000 28.68663 88 GLN B C 1
ATOM 3359 O O . GLN B 1 88 ? -30.50960 56.82497 56.89036 1.000 27.04127 88 GLN B O 1
ATOM 3365 N N . ALA B 1 89 ? -32.74704 56.75324 57.14400 1.000 26.91927 89 ALA B N 1
ATOM 3366 C CA . ALA B 1 89 ? -32.84278 55.41609 56.57685 1.000 29.66717 89 ALA B CA 1
ATOM 3367 C C . ALA B 1 89 ? -32.41732 55.41951 55.11604 1.000 28.83907 89 ALA B C 1
ATOM 3368 O O . ALA B 1 89 ? -31.79073 54.46802 54.63860 1.000 27.50480 89 ALA B O 1
ATOM 3370 N N . TYR B 1 90 ? -32.73139 56.49808 54.39828 1.000 29.28732 90 TYR B N 1
ATOM 3371 C CA . TYR B 1 90 ? -32.33557 56.60142 52.99976 1.000 29.89539 90 TYR B CA 1
ATOM 3372 C C . TYR B 1 90 ? -30.81978 56.51883 52.85403 1.000 28.46279 90 TYR B C 1
ATOM 3373 O O . TYR B 1 90 ? -30.29696 55.67028 52.12174 1.000 28.70621 90 TYR B O 1
ATOM 3382 N N . TYR B 1 91 ? -30.08996 57.37189 53.56947 1.000 28.28353 91 TYR B N 1
ATOM 3383 C CA . TYR B 1 91 ? -28.63692 57.30773 53.47040 1.000 29.30033 91 TYR B CA 1
ATOM 3384 C C . TYR B 1 91 ? -28.13108 55.92860 53.87511 1.000 27.45254 91 TYR B C 1
ATOM 3385 O O . TYR B 1 91 ? -27.25037 55.36218 53.21523 1.000 27.49568 91 TYR B O 1
ATOM 3394 N N . ALA B 1 92 ? -28.72377 55.34957 54.92203 1.000 27.67159 92 ALA B N 1
ATOM 3395 C CA . ALA B 1 92 ? -28.31769 54.02451 55.38173 1.000 29.73683 92 ALA B CA 1
ATOM 3396 C C . ALA B 1 92 ? -28.53206 52.98155 54.29866 1.000 26.87290 92 ALA B C 1
ATOM 3397 O O . ALA B 1 92 ? -27.63264 52.18942 53.99544 1.000 29.46414 92 ALA B O 1
ATOM 3399 N N . ASP B 1 93 ? -29.72464 52.97145 53.70193 1.000 28.26505 93 ASP B N 1
ATOM 3400 C CA . ASP B 1 93 ? -30.03588 52.00218 52.65730 1.000 27.26448 93 ASP B CA 1
ATOM 3401 C C . ASP B 1 93 ? -29.20729 52.25065 51.40158 1.000 27.12432 93 ASP B C 1
ATOM 3402 O O . ASP B 1 93 ? -28.82215 51.30157 50.70408 1.000 28.15521 93 ASP B O 1
ATOM 3407 N N . GLN B 1 94 ? -28.94283 53.51868 51.07755 1.000 26.92264 94 GLN B N 1
ATOM 3408 C CA . GLN B 1 94 ? -28.20175 53.80755 49.85259 1.000 27.09724 94 GLN B CA 1
ATOM 3409 C C . GLN B 1 94 ? -26.73090 53.44028 49.99181 1.000 26.35579 94 GLN B C 1
ATOM 3410 O O . GLN B 1 94 ? -26.13221 52.90062 49.05132 1.000 26.82995 94 GLN B O 1
ATOM 3416 N N . MET B 1 95 ? -26.13143 53.72503 51.15390 1.000 27.27867 95 MET B N 1
ATOM 3417 C CA . MET B 1 95 ? -24.74373 53.32923 51.39051 1.000 30.39918 95 MET B CA 1
ATOM 3418 C C . MET B 1 95 ? -24.59041 51.81462 51.31460 1.000 29.88377 95 MET B C 1
ATOM 3419 O O . MET B 1 95 ? -23.58277 51.30759 50.80493 1.000 27.89014 95 MET B O 1
ATOM 3424 N N . GLN B 1 96 ? -25.58093 51.07710 51.83112 1.000 29.84771 96 GLN B N 1
ATOM 3425 C CA . GLN B 1 96 ? -25.53899 49.62279 51.76261 1.000 29.61406 96 GLN B CA 1
ATOM 3426 C C . GLN B 1 96 ? -25.69248 49.13375 50.33025 1.000 28.50984 96 GLN B C 1
ATOM 3427 O O . GLN B 1 96 ? -24.98676 48.20930 49.90970 1.000 28.46257 96 GLN B O 1
ATOM 3433 N N . ALA B 1 97 ? -26.60466 49.74751 49.56721 1.000 27.11265 97 ALA B N 1
ATOM 3434 C CA . ALA B 1 97 ? -26.77120 49.39322 48.15865 1.000 27.54404 97 ALA B CA 1
ATOM 3435 C C . ALA B 1 97 ? -25.49075 49.62952 47.36584 1.000 29.47925 97 ALA B C 1
ATOM 3436 O O . ALA B 1 97 ? -25.24696 48.95277 46.36077 1.000 26.69300 97 ALA B O 1
ATOM 3438 N N . ASN B 1 98 ? -24.65287 50.56114 47.81709 1.000 29.33097 98 ASN B N 1
ATOM 3439 C CA . ASN B 1 98 ? -23.38833 50.84786 47.15648 1.000 28.61959 98 ASN B CA 1
ATOM 3440 C C . ASN B 1 98 ? -22.29810 49.84120 47.50388 1.000 28.79792 98 ASN B C 1
ATOM 3441 O O . ASN B 1 98 ? -21.26550 49.81065 46.82434 1.000 26.87791 98 ASN B O 1
ATOM 3446 N N . GLY B 1 99 ? -22.49399 49.02017 48.53539 1.000 26.90753 99 GLY B N 1
ATOM 3447 C CA . GLY B 1 99 ? -21.48838 48.05617 48.93749 1.000 29.64127 99 GLY B CA 1
ATOM 3448 C C . GLY B 1 99 ? -20.84734 48.33583 50.27679 1.000 30.40373 99 GLY B C 1
ATOM 3449 O O . GLY B 1 99 ? -20.02914 47.53052 50.73076 1.000 32.26585 99 GLY B O 1
ATOM 3450 N N . PHE B 1 100 ? -21.17375 49.44746 50.91124 1.000 30.47235 100 PHE B N 1
ATOM 3451 C CA . PHE B 1 100 ? -20.70629 49.75383 52.25336 1.000 29.79204 100 PHE B CA 1
ATOM 3452 C C . PHE B 1 100 ? -21.64126 49.11946 53.26530 1.000 31.55257 100 PHE B C 1
ATOM 3453 O O . PHE B 1 100 ? -22.68436 48.57349 52.90197 1.000 33.86003 100 PHE B O 1
ATOM 3461 N N . PRO B 1 101 ? -21.28743 49.14849 54.54759 1.000 30.19139 101 PRO B N 1
ATOM 3462 C CA . PRO B 1 101 ? -22.28352 48.90217 55.59832 1.000 29.82791 101 PRO B CA 1
ATOM 3463 C C . PRO B 1 101 ? -23.37374 49.95721 55.54639 1.000 31.78544 101 PRO B C 1
ATOM 3464 O O . PRO B 1 101 ? -23.19815 51.00702 54.90914 1.000 33.57374 101 PRO B O 1
ATOM 3468 N N . PRO B 1 102 ? -24.51385 49.72959 56.20158 1.000 30.17992 102 PRO B N 1
ATOM 3469 C CA . PRO B 1 102 ? -25.57490 50.74772 56.18357 1.000 29.87169 102 PRO B CA 1
ATOM 3470 C C . PRO B 1 102 ? -25.21380 51.95967 57.02621 1.000 33.23269 102 PRO B C 1
ATOM 3471 O O . PRO B 1 102 ? -25.86534 52.25281 58.03785 1.000 28.83679 102 PRO B O 1
ATOM 3475 N N . LEU B 1 103 ? -24.16835 52.66995 56.60200 1.000 30.52777 103 LEU B N 1
ATOM 3476 C CA . LEU B 1 103 ? -23.69427 53.83411 57.33615 1.000 27.71787 103 LEU B CA 1
ATOM 3477 C C . LEU B 1 103 ? -24.63619 55.01385 57.14671 1.000 28.37263 103 LEU B C 1
ATOM 3478 O O . LEU B 1 103 ? -25.13858 55.26456 56.04742 1.000 30.96614 103 LEU B O 1
ATOM 3483 N N . THR B 1 104 ? -24.87972 55.73741 58.23044 1.000 28.05696 104 THR B N 1
ATOM 3484 C CA . THR B 1 104 ? -25.72615 56.91868 58.17934 1.000 28.65664 104 THR B CA 1
ATOM 3485 C C . THR B 1 104 ? -25.48199 57.71631 59.44923 1.000 27.68812 104 THR B C 1
ATOM 3486 O O . THR B 1 104 ? -24.78213 57.26846 60.35888 1.000 31.68530 104 THR B O 1
ATOM 3490 N N . PHE B 1 105 ? -26.06408 58.90761 59.50127 1.000 26.71256 105 PHE B N 1
ATOM 3491 C CA . PHE B 1 105 ? -25.94697 59.73959 60.68749 1.000 28.58718 105 PHE B CA 1
ATOM 3492 C C . PHE B 1 105 ? -26.90513 59.25105 61.75741 1.000 25.09943 105 PHE B C 1
ATOM 3493 O O . PHE B 1 105 ? -28.00093 58.78100 61.45512 1.000 29.02651 105 PHE B O 1
ATOM 3501 N N . GLN B 1 106 ? -26.48114 59.34998 63.00778 1.000 27.85614 106 GLN B N 1
ATOM 3502 C CA . GLN B 1 106 ? -27.34832 59.03125 64.12966 1.000 30.73788 106 GLN B CA 1
ATOM 3503 C C . GLN B 1 106 ? -28.09206 60.28112 64.56594 1.000 30.33909 106 GLN B C 1
ATOM 3504 O O . GLN B 1 106 ? -27.61245 61.40593 64.39873 1.000 29.33556 106 GLN B O 1
ATOM 3510 N N . LEU B 1 107 ? -29.26710 60.07162 65.13824 1.000 30.33458 107 LEU B N 1
ATOM 3511 C CA . LEU B 1 107 ? -30.09193 61.15416 65.63849 1.000 29.06941 107 LEU B CA 1
ATOM 3512 C C . LEU B 1 107 ? -30.12321 61.12286 67.16079 1.000 29.83441 107 LEU B C 1
ATOM 3513 O O . LEU B 1 107 ? -29.86079 60.10014 67.79624 1.000 27.10978 107 LEU B O 1
ATOM 3518 N N . ASP B 1 108 ? -30.41872 62.27514 67.74058 1.000 33.61092 108 ASP B N 1
ATOM 3519 C CA . ASP B 1 108 ? -30.63117 62.38900 69.17623 1.000 33.67222 108 ASP B CA 1
ATOM 3520 C C . ASP B 1 108 ? -32.09420 62.04273 69.43657 1.000 32.66742 108 ASP B C 1
ATOM 3521 O O . ASP B 1 108 ? -32.99839 62.76505 68.99880 1.000 32.36973 108 ASP B O 1
ATOM 3526 N N . LEU B 1 109 ? -32.32331 60.91925 70.11694 1.000 32.74173 109 LEU B N 1
ATOM 3527 C CA . LEU B 1 109 ? -33.65254 60.37285 70.34672 1.000 32.73745 109 LEU B CA 1
ATOM 3528 C C . LEU B 1 109 ? -33.99213 60.39230 71.83132 1.000 34.72272 109 LEU B C 1
ATOM 3529 O O . LEU B 1 109 ? -33.11779 60.19670 72.68401 1.000 35.10000 109 LEU B O 1
ATOM 3534 N N . ASP B 1 110 ? -35.28141 60.60673 72.13320 1.000 37.25679 110 ASP B N 1
ATOM 3535 C CA . ASP B 1 110 ? -35.76896 60.61928 73.50836 1.000 35.77058 110 ASP B CA 1
ATOM 3536 C C . ASP B 1 110 ? -36.07491 59.18768 73.95429 1.000 34.48784 110 ASP B C 1
ATOM 3537 O O . ASP B 1 110 ? -35.76583 58.22196 73.24937 1.000 33.09781 110 ASP B O 1
ATOM 3542 N N . GLU B 1 111 ? -36.69904 59.04227 75.13614 1.000 35.86174 111 GLU B N 1
ATOM 3543 C CA . GLU B 1 111 ? -36.96740 57.71455 75.69207 1.000 35.96621 111 GLU B CA 1
ATOM 3544 C C . GLU B 1 111 ? -37.91024 56.90174 74.82010 1.000 32.63807 111 GLU B C 1
ATOM 3545 O O . GLU B 1 111 ? -37.82692 55.66765 74.80059 1.000 32.92774 111 GLU B O 1
ATOM 3551 N N . ARG B 1 112 ? -38.80328 57.56407 74.09711 1.000 36.12684 112 ARG B N 1
ATOM 3552 C CA . ARG B 1 112 ? -39.74137 56.89135 73.20948 1.000 37.89976 112 ARG B CA 1
ATOM 3553 C C . ARG B 1 112 ? -39.16388 56.66483 71.81487 1.000 36.14353 112 ARG B C 1
ATOM 3554 O O . ARG B 1 112 ? -39.87923 56.19104 70.92596 1.000 35.98721 112 ARG B O 1
ATOM 3557 N N . GLY B 1 113 ? -37.89029 56.98317 71.60419 1.000 33.90408 113 GLY B N 1
ATOM 3558 C CA . GLY B 1 113 ? -37.30986 56.82535 70.28416 1.000 37.97769 113 GLY B CA 1
ATOM 3559 C C . GLY B 1 113 ? -37.69609 57.89416 69.28523 1.000 36.89194 113 GLY B C 1
ATOM 3560 O O . GLY B 1 113 ? -37.50691 57.70013 68.07925 1.000 35.98400 113 GLY B O 1
ATOM 3561 N N . LYS B 1 114 ? -38.23427 59.01953 69.74303 1.000 31.99679 114 LYS B N 1
ATOM 3562 C CA . LYS B 1 114 ? -38.61668 60.10186 68.85253 1.000 33.70981 114 LYS B CA 1
ATOM 3563 C C . LYS B 1 114 ? -37.49895 61.13856 68.78501 1.000 32.70432 114 LYS B C 1
ATOM 3564 O O . LYS B 1 114 ? -36.70681 61.28577 69.71851 1.000 31.23259 114 LYS B O 1
ATOM 3570 N N . LEU B 1 115 ? -37.43203 61.83800 67.65212 1.000 34.77928 115 LEU B N 1
ATOM 3571 C CA . LEU B 1 115 ? -36.37611 62.81563 67.41389 1.000 32.30804 115 LEU B CA 1
ATOM 3572 C C . LEU B 1 115 ? -36.43758 63.95188 68.42800 1.000 32.81974 115 LEU B C 1
ATOM 3573 O O . LEU B 1 115 ? -37.49958 64.53472 68.66058 1.000 32.89682 115 LEU B O 1
ATOM 3578 N N . VAL B 1 116 ? -35.28435 64.28770 69.00730 1.000 32.77776 116 VAL B N 1
ATOM 3579 C CA . VAL B 1 116 ? -35.17486 65.46009 69.87049 1.000 31.70019 116 VAL B CA 1
ATOM 3580 C C . VAL B 1 116 ? -35.06379 66.69458 68.98844 1.000 33.22325 116 VAL B C 1
ATOM 3581 O O . VAL B 1 116 ? -34.21522 66.75324 68.09019 1.000 34.30127 116 VAL B O 1
ATOM 3585 N N . ILE B 1 117 ? -35.90767 67.68837 69.24507 1.000 31.09179 117 ILE B N 1
ATOM 3586 C CA . ILE B 1 117 ? -35.93834 68.92046 68.46266 1.000 32.93418 117 ILE B CA 1
ATOM 3587 C C . ILE B 1 117 ? -35.73982 70.09392 69.41233 1.000 36.25725 117 ILE B C 1
ATOM 3588 O O . ILE B 1 117 ? -36.58493 70.34057 70.28241 1.000 36.99779 117 ILE B O 1
ATOM 3593 N N . HIS B 1 118 ? -34.64032 70.82778 69.23279 1.000 31.40540 118 HIS B N 1
ATOM 3594 C CA . HIS B 1 118 ? -34.37230 72.00652 70.04774 1.000 28.93724 118 HIS B CA 1
ATOM 3595 C C . HIS B 1 118 ? -35.17709 73.18480 69.52183 1.000 34.58886 118 HIS B C 1
ATOM 3596 O O . HIS B 1 118 ? -35.15994 73.46742 68.32025 1.000 35.38481 118 HIS B O 1
ATOM 3603 N N . ASP B 1 119 ? -35.87322 73.87569 70.41904 1.000 31.62397 119 ASP B N 1
ATOM 3604 C CA . ASP B 1 119 ? -36.70251 75.01475 70.05772 1.000 32.21102 119 ASP B CA 1
ATOM 3605 C C . ASP B 1 119 ? -35.93127 76.31197 70.26663 1.000 34.08718 119 ASP B C 1
ATOM 3606 O O . ASP B 1 119 ? -35.25816 76.48467 71.28891 1.000 30.15705 119 ASP B O 1
ATOM 3611 N N . ALA B 1 120 ? -35.96011 77.17824 69.25734 1.000 30.67369 120 ALA B N 1
ATOM 3612 C CA . ALA B 1 120 ? -35.36565 78.50060 69.34352 1.000 34.09748 120 ALA B CA 1
ATOM 3613 C C . ALA B 1 120 ? -36.34781 79.52636 68.79607 1.000 32.13941 120 ALA B C 1
ATOM 3614 O O . ALA B 1 120 ? -37.10134 79.25258 67.85946 1.000 32.91316 120 ALA B O 1
ATOM 3616 N N . TYR B 1 121 ? -36.33724 80.70930 69.39311 1.000 31.00911 121 TYR B N 1
ATOM 3617 C CA . TYR B 1 121 ? -37.23330 81.78390 69.00651 1.000 32.32865 121 TYR B CA 1
ATOM 3618 C C . TYR B 1 121 ? -36.41097 83.03717 68.75818 1.000 33.86333 121 TYR B C 1
ATOM 3619 O O . TYR B 1 121 ? -35.50515 83.35254 69.53310 1.000 32.49582 121 TYR B O 1
ATOM 3628 N N . VAL B 1 122 ? -36.71926 83.73587 67.67010 1.000 34.89271 122 VAL B N 1
ATOM 3629 C CA . VAL B 1 122 ? -36.07392 84.99677 67.31308 1.000 37.31589 122 VAL B CA 1
ATOM 3630 C C . VAL B 1 122 ? -37.12587 86.09153 67.40490 1.000 39.73611 122 VAL B C 1
ATOM 3631 O O . VAL B 1 122 ? -38.10687 86.07894 66.65346 1.000 40.23952 122 VAL B O 1
ATOM 3635 N N . ASP B 1 123 ? -36.90330 87.05559 68.29748 1.000 41.90445 123 ASP B N 1
ATOM 3636 C CA . ASP B 1 123 ? -37.86741 88.12147 68.57409 1.000 43.99686 123 ASP B CA 1
ATOM 3637 C C . ASP B 1 123 ? -37.80123 89.21500 67.50180 1.000 43.12591 123 ASP B C 1
ATOM 3638 O O . ASP B 1 123 ? -37.54600 90.39057 67.76240 1.000 43.89399 123 ASP B O 1
ATOM 3643 N N . LYS B 1 124 ? -38.06836 88.80237 66.26559 1.000 41.41379 124 LYS B N 1
ATOM 3644 C CA . LYS B 1 124 ? -38.05639 89.70755 65.15215 1.000 43.54661 124 LYS B CA 1
ATOM 3645 C C . LYS B 1 124 ? -39.24117 89.33212 64.27427 1.000 47.03740 124 LYS B C 1
ATOM 3646 O O . LYS B 1 124 ? -39.48636 88.13344 64.04397 1.000 45.67476 124 LYS B O 1
ATOM 3652 N N . PRO B 1 125 ? -40.01199 90.30625 63.80835 1.000 45.25037 125 PRO B N 1
ATOM 3653 C CA . PRO B 1 125 ? -41.06177 90.00125 62.83655 1.000 48.75107 125 PRO B CA 1
ATOM 3654 C C . PRO B 1 125 ? -40.45482 89.62906 61.49263 1.000 50.25970 125 PRO B C 1
ATOM 3655 O O . PRO B 1 125 ? -39.29347 89.91510 61.19604 1.000 50.40318 125 PRO B O 1
ATOM 3659 N N . MET B 1 126 ? -41.27505 88.98586 60.66448 1.000 51.67954 126 MET B N 1
ATOM 3660 C CA . MET B 1 126 ? -40.81876 88.59053 59.33843 1.000 48.07438 126 MET B CA 1
ATOM 3661 C C . MET B 1 126 ? -40.40771 89.79482 58.49679 1.000 47.73093 126 MET B C 1
ATOM 3662 O O . MET B 1 126 ? -39.52960 89.67958 57.63485 1.000 47.70683 126 MET B O 1
ATOM 3667 N N . SER B 1 127 ? -41.01346 90.95781 58.73979 1.000 47.59705 127 SER B N 1
ATOM 3668 C CA . SER B 1 127 ? -40.65876 92.15287 57.98655 1.000 48.17474 127 SER B CA 1
ATOM 3669 C C . SER B 1 127 ? -39.22677 92.60393 58.24378 1.000 49.36093 127 SER B C 1
ATOM 3670 O O . SER B 1 127 ? -38.66162 93.31791 57.40945 1.000 51.14899 127 SER B O 1
ATOM 3673 N N . GLU B 1 128 ? -38.63230 92.21935 59.37275 1.000 47.00701 128 GLU B N 1
ATOM 3674 C CA . GLU B 1 128 ? -37.23900 92.52979 59.66394 1.000 46.01373 128 GLU B CA 1
ATOM 3675 C C . GLU B 1 128 ? -36.28675 91.45195 59.15456 1.000 47.02816 128 GLU B C 1
ATOM 3676 O O . GLU B 1 128 ? -35.08535 91.50954 59.44461 1.000 43.21156 128 GLU B O 1
ATOM 3682 N N . MET B 1 129 ? -36.79590 90.47858 58.40347 1.000 46.48635 129 MET B N 1
ATOM 3683 C CA . MET B 1 129 ? -36.01757 89.35547 57.90493 1.000 42.53178 129 MET B CA 1
ATOM 3684 C C . MET B 1 129 ? -35.82419 89.47438 56.39557 1.000 45.71756 129 MET B C 1
ATOM 3685 O O . MET B 1 129 ? -36.49412 90.25628 55.71508 1.000 45.20897 129 MET B O 1
ATOM 3690 N N . SER B 1 130 ? -34.88882 88.68304 55.87309 1.000 42.08371 130 SER B N 1
ATOM 3691 C CA . SER B 1 130 ? -34.66055 88.61267 54.43518 1.000 42.65710 130 SER B CA 1
ATOM 3692 C C . SER B 1 130 ? -34.00869 87.27509 54.11206 1.000 38.92298 130 SER B C 1
ATOM 3693 O O . SER B 1 130 ? -33.53326 86.56134 54.99781 1.000 40.45773 130 SER B O 1
ATOM 3696 N N . VAL B 1 131 ? -34.00610 86.93849 52.82018 1.000 36.28778 131 VAL B N 1
ATOM 3697 C CA . VAL B 1 131 ? -33.37728 85.70203 52.37485 1.000 40.68667 131 VAL B CA 1
ATOM 3698 C C . VAL B 1 131 ? -31.87031 85.73556 52.59729 1.000 38.49779 131 VAL B C 1
ATOM 3699 O O . VAL B 1 131 ? -31.24017 84.68015 52.71803 1.000 37.14176 131 VAL B O 1
ATOM 3703 N N . GLN B 1 132 ? -31.28117 86.92941 52.68466 1.000 35.79188 132 GLN B N 1
ATOM 3704 C CA . GLN B 1 132 ? -29.85245 87.05507 52.92548 1.000 37.12884 132 GLN B CA 1
ATOM 3705 C C . GLN B 1 132 ? -29.51104 86.90408 54.40102 1.000 42.75333 132 GLN B C 1
ATOM 3706 O O . GLN B 1 132 ? -28.40009 86.46821 54.73093 1.000 44.34006 132 GLN B O 1
ATOM 3712 N N . SER B 1 133 ? -30.43016 87.28073 55.29738 1.000 39.74140 133 SER B N 1
ATOM 3713 C CA . SER B 1 133 ? -30.16528 87.26916 56.73157 1.000 38.74571 133 SER B CA 1
ATOM 3714 C C . SER B 1 133 ? -30.80925 86.10146 57.47550 1.000 34.63118 133 SER B C 1
ATOM 3715 O O . SER B 1 133 ? -30.41539 85.82992 58.61234 1.000 35.07081 133 SER B O 1
ATOM 3718 N N . SER B 1 134 ? -31.76945 85.40062 56.87156 1.000 34.31596 134 SER B N 1
ATOM 3719 C CA . SER B 1 134 ? -32.44304 84.31274 57.57795 1.000 34.12865 134 SER B CA 1
ATOM 3720 C C . SER B 1 134 ? -31.46804 83.20275 57.96214 1.000 35.66298 134 SER B C 1
ATOM 3721 O O . SER B 1 134 ? -31.60561 82.58305 59.02389 1.000 33.21328 134 SER B O 1
ATOM 3724 N N . GLY B 1 135 ? -30.48740 82.92540 57.11212 1.000 33.26643 135 GLY B N 1
ATOM 3725 C CA . GLY B 1 135 ? -29.47360 81.95135 57.43382 1.000 31.22643 135 GLY B CA 1
ATOM 3726 C C . GLY B 1 135 ? -28.68500 82.33379 58.67318 1.000 32.74179 135 GLY B C 1
ATOM 3727 O O . GLY B 1 135 ? -28.68680 81.62009 59.68301 1.000 31.47124 135 GLY B O 1
ATOM 3728 N N . PRO B 1 136 ? -27.99248 83.47629 58.62353 1.000 32.30180 136 PRO B N 1
ATOM 3729 C CA . PRO B 1 136 ? -27.19144 83.88097 59.79393 1.000 31.88250 136 PRO B CA 1
ATOM 3730 C C . PRO B 1 136 ? -28.01323 84.10458 61.05529 1.000 33.08442 136 PRO B C 1
ATOM 3731 O O . PRO B 1 136 ? -27.56710 83.73791 62.15062 1.000 34.79169 136 PRO B O 1
ATOM 3735 N N . VAL B 1 137 ? -29.20609 84.69031 60.94159 1.000 34.11654 137 VAL B N 1
ATOM 3736 C CA . VAL B 1 137 ? -30.00711 84.95361 62.13401 1.000 31.70652 137 VAL B CA 1
ATOM 3737 C C . VAL B 1 137 ? -30.50377 83.64288 62.74340 1.000 36.74482 137 VAL B C 1
ATOM 3738 O O . VAL B 1 137 ? -30.43218 83.43862 63.96330 1.000 38.42693 137 VAL B O 1
ATOM 3742 N N . SER B 1 138 ? -31.00477 82.72555 61.90893 1.000 31.74950 138 SER B N 1
ATOM 3743 C CA . SER B 1 138 ? -31.43897 81.44463 62.45691 1.000 33.00403 138 SER B CA 1
ATOM 3744 C C . SER B 1 138 ? -30.25808 80.61392 62.94781 1.000 31.07707 138 SER B C 1
ATOM 3745 O O . SER B 1 138 ? -30.40240 79.86589 63.92012 1.000 30.59445 138 SER B O 1
ATOM 3748 N N . ARG B 1 139 ? -29.08505 80.74957 62.31806 1.000 30.70807 139 ARG B N 1
ATOM 3749 C CA . ARG B 1 139 ? -27.90695 80.00913 62.77723 1.000 33.16195 139 ARG B CA 1
ATOM 3750 C C . ARG B 1 139 ? -27.45187 80.47376 64.15606 1.000 32.70665 139 ARG B C 1
ATOM 3751 O O . ARG B 1 139 ? -27.10322 79.65030 65.01213 1.000 31.54419 139 ARG B O 1
ATOM 3759 N N . GLU B 1 140 ? -27.46364 81.78552 64.39530 1.000 33.31066 140 GLU B N 1
ATOM 3760 C CA . GLU B 1 140 ? -27.12710 82.29403 65.71830 1.000 33.51054 140 GLU B CA 1
ATOM 3761 C C . GLU B 1 140 ? -28.12651 81.79888 66.76330 1.000 35.22503 140 GLU B C 1
ATOM 3762 O O . GLU B 1 140 ? -27.73334 81.38192 67.86035 1.000 35.61451 140 GLU B O 1
ATOM 3768 N N . ALA B 1 141 ? -29.42114 81.79271 66.42538 1.000 32.46570 141 ALA B N 1
ATOM 3769 C CA . ALA B 1 141 ? -30.42230 81.27255 67.35563 1.000 35.37084 141 ALA B CA 1
ATOM 3770 C C . ALA B 1 141 ? -30.20546 79.79061 67.62975 1.000 31.46464 141 ALA B C 1
ATOM 3771 O O . ALA B 1 141 ? -30.38449 79.32940 68.76312 1.000 28.35953 141 ALA B O 1
ATOM 3773 N N . ALA B 1 142 ? -29.82574 79.02719 66.60044 1.000 32.56543 142 ALA B N 1
ATOM 3774 C CA . ALA B 1 142 ? -29.53583 77.60875 66.79717 1.000 32.65701 142 ALA B CA 1
ATOM 3775 C C . ALA B 1 142 ? -28.28333 77.41741 67.64104 1.000 30.45833 142 ALA B C 1
ATOM 3776 O O . ALA B 1 142 ? -28.19891 76.46697 68.42956 1.000 28.97077 142 ALA B O 1
ATOM 3778 N N . ARG B 1 143 ? -27.29881 78.30734 67.48045 1.000 30.67536 143 ARG B N 1
ATOM 3779 C CA . ARG B 1 143 ? -26.07061 78.20856 68.26345 1.000 30.44398 143 ARG B CA 1
ATOM 3780 C C . ARG B 1 143 ? -26.35948 78.35908 69.75397 1.000 31.52984 143 ARG B C 1
ATOM 3781 O O . ARG B 1 143 ? -25.86120 77.57471 70.56911 1.000 29.81238 143 ARG B O 1
ATOM 3789 N N . LYS B 1 144 ? -27.21823 79.32105 70.11897 1.000 33.84954 144 LYS B N 1
ATOM 3790 C CA . LYS B 1 144 ? -27.47473 79.60931 71.52813 1.000 31.71354 144 LYS B CA 1
ATOM 3791 C C . LYS B 1 144 ? -28.14553 78.43124 72.22169 1.000 31.32908 144 LYS B C 1
ATOM 3792 O O . LYS B 1 144 ? -27.69404 77.99035 73.28363 1.000 28.76563 144 LYS B O 1
ATOM 3795 N N . VAL B 1 145 ? -29.20205 77.87681 71.61804 1.000 31.11050 145 VAL B N 1
ATOM 3796 C CA . VAL B 1 145 ? -29.92187 76.79836 72.28903 1.000 31.06645 145 VAL B CA 1
ATOM 3797 C C . VAL B 1 145 ? -29.07103 75.53000 72.33340 1.000 34.79774 145 VAL B C 1
ATOM 3798 O O . VAL B 1 145 ? -29.04386 74.82306 73.35019 1.000 31.73492 145 VAL B O 1
ATOM 3802 N N . LEU B 1 146 ? -28.31858 75.24951 71.26259 1.000 32.99294 146 LEU B N 1
ATOM 3803 C CA . LEU B 1 146 ? -27.45938 74.06808 71.26471 1.000 30.61297 146 LEU B CA 1
ATOM 3804 C C . LEU B 1 146 ? -26.34164 74.19612 72.29384 1.000 31.61460 146 LEU B C 1
ATOM 3805 O O . LEU B 1 146 ? -26.01291 73.22100 72.98337 1.000 30.66156 146 LEU B O 1
ATOM 3810 N N . ALA B 1 147 ? -25.77509 75.39957 72.44099 1.000 30.49065 147 ALA B N 1
ATOM 3811 C CA . ALA B 1 147 ? -24.71780 75.61190 73.42948 1.000 33.47670 147 ALA B CA 1
ATOM 3812 C C . ALA B 1 147 ? -25.20546 75.36610 74.85702 1.000 34.67839 147 ALA B C 1
ATOM 3813 O O . ALA B 1 147 ? -24.44549 74.85203 75.68856 1.000 31.12685 147 ALA B O 1
ATOM 3815 N N . SER B 1 148 ? -26.46703 75.70734 75.15118 1.000 31.35287 148 SER B N 1
ATOM 3816 C CA . SER B 1 148 ? -27.04657 75.47317 76.47222 1.000 33.17864 148 SER B CA 1
ATOM 3817 C C . SER B 1 148 ? -27.08957 73.99462 76.83088 1.000 32.61918 148 SER B C 1
ATOM 3818 O O . SER B 1 148 ? -27.20493 73.66314 78.01439 1.000 35.62837 148 SER B O 1
ATOM 3821 N N . LYS B 1 149 ? -27.07733 73.10169 75.84084 1.000 31.04474 149 LYS B N 1
ATOM 3822 C CA . LYS B 1 149 ? -27.02671 71.66386 76.08842 1.000 32.67583 149 LYS B CA 1
ATOM 3823 C C . LYS B 1 149 ? -25.64319 71.07377 75.81133 1.000 33.50346 149 LYS B C 1
ATOM 3824 O O . LYS B 1 149 ? -25.51230 69.85251 75.66297 1.000 32.77644 149 LYS B O 1
ATOM 3830 N N . GLY B 1 150 ? -24.61788 71.92334 75.71811 1.000 31.31795 150 GLY B N 1
ATOM 3831 C CA . GLY B 1 150 ? -23.25148 71.48013 75.52228 1.000 33.67872 150 GLY B CA 1
ATOM 3832 C C . GLY B 1 150 ? -22.88534 71.07750 74.11406 1.000 35.56036 150 GLY B C 1
ATOM 3833 O O . GLY B 1 150 ? -21.88444 70.37806 73.92138 1.000 32.19392 150 GLY B O 1
ATOM 3834 N N . ILE B 1 151 ? -23.65121 71.50884 73.11842 1.000 34.19894 151 ILE B N 1
ATOM 3835 C CA . ILE B 1 151 ? -23.40823 71.15583 71.72639 1.000 31.29805 151 ILE B CA 1
ATOM 3836 C C . ILE B 1 151 ? -22.89904 72.39871 71.01386 1.000 28.89491 151 ILE B C 1
ATOM 3837 O O . ILE B 1 151 ? -23.59257 73.42354 70.96614 1.000 25.15891 151 ILE B O 1
ATOM 3842 N N . ASP B 1 152 ? -21.67631 72.31689 70.49049 1.000 28.98656 152 ASP B N 1
ATOM 3843 C CA . ASP B 1 152 ? -21.05080 73.42812 69.77727 1.000 30.65705 152 ASP B CA 1
ATOM 3844 C C . ASP B 1 152 ? -21.38302 73.33056 68.28919 1.000 29.46494 152 ASP B C 1
ATOM 3845 O O . ASP B 1 152 ? -20.94994 72.39321 67.60955 1.000 28.17599 152 ASP B O 1
ATOM 3850 N N . ILE B 1 153 ? -22.13189 74.31062 67.78164 1.000 26.25700 153 ILE B N 1
ATOM 3851 C CA . ILE B 1 153 ? -22.52409 74.30904 66.37985 1.000 27.47032 153 ILE B CA 1
ATOM 3852 C C . ILE B 1 153 ? -21.31538 74.42136 65.46013 1.000 30.23919 153 ILE B C 1
ATOM 3853 O O . ILE B 1 153 ? -21.39101 74.04164 64.28449 1.000 30.52147 153 ILE B O 1
ATOM 3858 N N . GLU B 1 154 ? -20.18983 74.92293 65.97092 1.000 28.15193 154 GLU B N 1
ATOM 3859 C CA . GLU B 1 154 ? -18.98684 75.06145 65.16613 1.000 30.25918 154 GLU B CA 1
ATOM 3860 C C . GLU B 1 154 ? -18.22246 73.75276 65.00227 1.000 30.51385 154 GLU B C 1
ATOM 3861 O O . GLU B 1 154 ? -17.24573 73.72407 64.24606 1.000 30.88845 154 GLU B O 1
ATOM 3867 N N . LYS B 1 155 ? -18.63890 72.67174 65.68025 1.000 26.77038 155 LYS B N 1
ATOM 3868 C CA . LYS B 1 155 ? -17.91752 71.40374 65.62892 1.000 30.84990 155 LYS B CA 1
ATOM 3869 C C . LYS B 1 155 ? -18.83656 70.21162 65.38460 1.000 29.98950 155 LYS B C 1
ATOM 3870 O O . LYS B 1 155 ? -18.40417 69.06810 65.55110 1.000 28.32062 155 LYS B O 1
ATOM 3874 N N . GLU B 1 156 ? -20.07533 70.45035 64.95627 1.000 30.81071 156 GLU B N 1
ATOM 3875 C CA . GLU B 1 156 ? -21.06885 69.39819 64.78390 1.000 29.97352 156 GLU B CA 1
ATOM 3876 C C . GLU B 1 156 ? -21.80278 69.60496 63.46953 1.000 29.88641 156 GLU B C 1
ATOM 3877 O O . GLU B 1 156 ? -21.69027 70.65528 62.82986 1.000 31.42058 156 GLU B O 1
ATOM 3883 N N . HIS B 1 157 ? -22.58441 68.59780 63.08278 1.000 30.20457 157 HIS B N 1
ATOM 3884 C CA . HIS B 1 157 ? -23.50769 68.70573 61.95630 1.000 29.05201 157 HIS B CA 1
ATOM 3885 C C . HIS B 1 157 ? -24.89691 68.99376 62.49452 1.000 28.56982 157 HIS B C 1
ATOM 3886 O O . HIS B 1 157 ? -25.36381 68.30610 63.40656 1.000 26.96342 157 HIS B O 1
ATOM 3893 N N . VAL B 1 158 ? -25.54087 70.01818 61.93927 1.000 28.87675 158 VAL B N 1
ATOM 3894 C CA . VAL B 1 158 ? -26.81005 70.52879 62.44374 1.000 28.22128 158 VAL B CA 1
ATOM 3895 C C . VAL B 1 158 ? -27.73623 70.77277 61.26818 1.000 26.47896 158 VAL B C 1
ATOM 3896 O O . VAL B 1 158 ? -27.29021 71.18844 60.19372 1.000 27.46755 158 VAL B O 1
ATOM 3900 N N . LEU B 1 159 ? -29.02838 70.52069 61.47857 1.000 29.47503 159 LEU B N 1
ATOM 3901 C CA . LEU B 1 159 ? -30.09178 70.93560 60.56946 1.000 28.13630 159 LEU B CA 1
ATOM 3902 C C . LEU B 1 159 ? -30.89333 72.03768 61.25107 1.000 27.74415 159 LEU B C 1
ATOM 3903 O O . LEU B 1 159 ? -31.37796 71.85625 62.37283 1.000 31.16220 159 LEU B O 1
ATOM 3908 N N . VAL B 1 160 ? -30.98493 73.18770 60.60045 1.000 26.62586 160 VAL B N 1
ATOM 3909 C CA . VAL B 1 160 ? -31.73220 74.33125 61.10575 1.000 27.22256 160 VAL B CA 1
ATOM 3910 C C . VAL B 1 160 ? -33.02684 74.42217 60.30318 1.000 28.40280 160 VAL B C 1
ATOM 3911 O O . VAL B 1 160 ? -32.99859 74.67686 59.09559 1.000 31.00885 160 VAL B O 1
ATOM 3915 N N . VAL B 1 161 ? -34.16061 74.18665 60.95945 1.000 28.89071 161 VAL B N 1
ATOM 3916 C CA . VAL B 1 161 ? -35.48224 74.25381 60.33813 1.000 31.90227 161 VAL B CA 1
ATOM 3917 C C . VAL B 1 161 ? -36.10041 75.60287 60.68076 1.000 32.22939 161 VAL B C 1
ATOM 3918 O O . VAL B 1 161 ? -36.18456 75.97292 61.85619 1.000 33.08491 161 VAL B O 1
ATOM 3922 N N . CYS B 1 162 ? -36.50991 76.35090 59.66151 1.000 32.34266 162 CYS B N 1
ATOM 3923 C CA . CYS B 1 162 ? -37.02518 77.70040 59.83767 1.000 33.52067 162 CYS B CA 1
ATOM 3924 C C . CYS B 1 162 ? -38.53517 77.73797 59.62509 1.000 41.28054 162 CYS B C 1
ATOM 3925 O O . CYS B 1 162 ? -39.06642 77.11447 58.69811 1.000 37.10396 162 CYS B O 1
ATOM 3928 N N . GLN B 1 163 ? -39.23123 78.46645 60.49274 1.000 37.42910 163 GLN B N 1
ATOM 3929 C CA . GLN B 1 163 ? -40.65506 78.70496 60.28645 1.000 40.30794 163 GLN B CA 1
ATOM 3930 C C . GLN B 1 163 ? -40.82064 79.99042 59.47452 1.000 40.66442 163 GLN B C 1
ATOM 3931 O O . GLN B 1 163 ? -41.25730 81.03307 59.96447 1.000 42.40377 163 GLN B O 1
ATOM 3937 N N . LEU B 1 164 ? -40.43828 79.89508 58.20750 1.000 38.42300 164 LEU B N 1
ATOM 3938 C CA . LEU B 1 164 ? -40.44771 81.01258 57.27725 1.000 40.80939 164 LEU B CA 1
ATOM 3939 C C . LEU B 1 164 ? -40.95213 80.54294 55.92182 1.000 41.46703 164 LEU B C 1
ATOM 3940 O O . LEU B 1 164 ? -40.87155 79.35205 55.60113 1.000 40.66414 164 LEU B O 1
ATOM 3945 N N . PRO B 1 165 ? -41.49722 81.45076 55.11586 1.000 38.89316 165 PRO B N 1
ATOM 3946 C CA . PRO B 1 165 ? -41.93732 81.08838 53.76328 1.000 43.98771 165 PRO B CA 1
ATOM 3947 C C . PRO B 1 165 ? -40.77875 81.12832 52.77171 1.000 45.32656 165 PRO B C 1
ATOM 3948 O O . PRO B 1 165 ? -39.67362 81.57119 53.07854 1.000 45.10434 165 PRO B O 1
ATOM 3952 N N . ASP B 1 166 ? -41.07321 80.68365 51.54668 1.000 46.75118 166 ASP B N 1
ATOM 3953 C CA . ASP B 1 166 ? -40.03965 80.55558 50.52116 1.000 48.63962 166 ASP B CA 1
ATOM 3954 C C . ASP B 1 166 ? -39.35967 81.88132 50.20408 1.000 50.24202 166 ASP B C 1
ATOM 3955 O O . ASP B 1 166 ? -38.15050 81.91713 49.93821 1.000 53.20279 166 ASP B O 1
ATOM 3960 N N . GLY B 1 167 ? -40.10417 82.98120 50.22830 1.000 46.76131 167 GLY B N 1
ATOM 3961 C CA . GLY B 1 167 ? -39.49795 84.23155 49.80369 1.000 45.91750 167 GLY B CA 1
ATOM 3962 C C . GLY B 1 167 ? -38.56341 84.87312 50.80657 1.000 45.39212 167 GLY B C 1
ATOM 3963 O O . GLY B 1 167 ? -37.88303 85.84176 50.45335 1.000 48.06246 167 GLY B O 1
ATOM 3964 N N . VAL B 1 168 ? -38.50383 84.36235 52.03166 1.000 48.14860 168 VAL B N 1
ATOM 3965 C CA . VAL B 1 168 ? -37.66151 84.94185 53.07069 1.000 44.13056 168 VAL B CA 1
ATOM 3966 C C . VAL B 1 168 ? -36.74874 83.87385 53.66004 1.000 44.51956 168 VAL B C 1
ATOM 3967 O O . VAL B 1 168 ? -35.59007 84.14797 53.99207 1.000 40.65329 168 VAL B O 1
ATOM 3969 N N . GLY B 1 169 ? -37.25592 82.65076 53.79260 1.000 41.07668 169 GLY B N 1
ATOM 3970 C CA . GLY B 1 169 ? -36.52674 81.61291 54.48099 1.000 44.29420 169 GLY B CA 1
ATOM 3971 C C . GLY B 1 169 ? -35.37847 81.01101 53.69502 1.000 42.19344 169 GLY B C 1
ATOM 3972 O O . GLY B 1 169 ? -35.29735 81.12047 52.46871 1.000 40.41948 169 GLY B O 1
ATOM 3973 N N . PRO B 1 170 ? -34.45108 80.36100 54.40796 1.000 41.93364 170 PRO B N 1
ATOM 3974 C CA . PRO B 1 170 ? -33.27140 79.80464 53.74316 1.000 39.05841 170 PRO B CA 1
ATOM 3975 C C . PRO B 1 170 ? -33.41672 78.33466 53.38940 1.000 38.54799 170 PRO B C 1
ATOM 3976 O O . PRO B 1 170 ? -33.95405 77.53294 54.16448 1.000 37.35982 170 PRO B O 1
ATOM 3980 N N . TYR B 1 171 ? -32.93970 77.98044 52.20169 1.000 38.32701 171 TYR B N 1
ATOM 3981 C CA . TYR B 1 171 ? -32.77725 76.58925 51.78126 1.000 39.50417 171 TYR B CA 1
ATOM 3982 C C . TYR B 1 171 ? -31.33630 76.47815 51.30596 1.000 39.09962 171 TYR B C 1
ATOM 3983 O O . TYR B 1 171 ? -31.02693 76.88546 50.18380 1.000 47.10414 171 TYR B O 1
ATOM 3992 N N . TYR B 1 172 ? -30.45652 75.95780 52.15930 1.000 39.47527 172 TYR B N 1
ATOM 3993 C CA . TYR B 1 172 ? -29.03122 75.95938 51.86254 1.000 38.65872 172 TYR B CA 1
ATOM 3994 C C . TYR B 1 172 ? -28.35345 74.84937 52.65491 1.000 38.26463 172 TYR B C 1
ATOM 3995 O O . TYR B 1 172 ? -28.84147 74.42906 53.70736 1.000 37.01337 172 TYR B O 1
ATOM 4004 N N . GLY B 1 173 ? -27.23934 74.36058 52.11695 1.000 39.70329 173 GLY B N 1
ATOM 4005 C CA . GLY B 1 173 ? -26.40808 73.39469 52.80522 1.000 34.91342 173 GLY B CA 1
ATOM 4006 C C . GLY B 1 173 ? -24.93315 73.64056 52.57240 1.000 37.57762 173 GLY B C 1
ATOM 4007 O O . GLY B 1 173 ? -24.51298 73.89984 51.44106 1.000 38.90729 173 GLY B O 1
ATOM 4008 N N . GLY B 1 174 ? -24.13153 73.55813 53.62920 1.000 37.15080 174 GLY B N 1
ATOM 4009 C CA . GLY B 1 174 ? -22.70425 73.77088 53.50641 1.000 30.09540 174 GLY B CA 1
ATOM 4010 C C . GLY B 1 174 ? -21.91788 73.21377 54.67864 1.000 32.93046 174 GLY B C 1
ATOM 4011 O O . GLY B 1 174 ? -22.29868 73.38914 55.84341 1.000 34.61861 174 GLY B O 1
ATOM 4012 N N . GLY B 1 175 ? -20.81974 72.52901 54.38918 1.000 26.40412 175 GLY B N 1
ATOM 4013 C CA . GLY B 1 175 ? -20.01066 71.97509 55.45074 1.000 26.93151 175 GLY B CA 1
ATOM 4014 C C . GLY B 1 175 ? -18.95846 71.04816 54.88401 1.000 26.64450 175 GLY B C 1
ATOM 4015 O O . GLY B 1 175 ? -18.68814 71.04635 53.68277 1.000 27.36153 175 GLY B O 1
ATOM 4016 N N . PHE B 1 176 ? -18.36343 70.27327 55.78024 1.000 24.02650 176 PHE B N 1
ATOM 4017 C CA . PHE B 1 176 ? -17.32009 69.32766 55.41348 1.000 26.33420 176 PHE B CA 1
ATOM 4018 C C . PHE B 1 176 ? -17.40847 68.13456 56.36086 1.000 26.66917 176 PHE B C 1
ATOM 4019 O O . PHE B 1 176 ? -18.42512 67.93047 57.03186 1.000 27.54311 176 PHE B O 1
ATOM 4027 N N . SER B 1 177 ? -16.34292 67.33834 56.41161 1.000 24.26745 177 SER B N 1
ATOM 4028 C CA . SER B 1 177 ? -16.43230 66.04596 57.07479 1.000 24.40558 177 SER B CA 1
ATOM 4029 C C . SER B 1 177 ? -16.66593 66.17568 58.57952 1.000 26.04101 177 SER B C 1
ATOM 4030 O O . SER B 1 177 ? -17.25893 65.27996 59.18339 1.000 25.65137 177 SER B O 1
ATOM 4033 N N . HIS B 1 178 ? -16.20956 67.26014 59.20448 1.000 24.66584 178 HIS B N 1
ATOM 4034 C CA . HIS B 1 178 ? -16.23255 67.36627 60.65614 1.000 25.15212 178 HIS B CA 1
ATOM 4035 C C . HIS B 1 178 ? -17.17666 68.43699 61.18360 1.000 27.97103 178 HIS B C 1
ATOM 4036 O O . HIS B 1 178 ? -17.26128 68.61795 62.40152 1.000 26.84295 178 HIS B O 1
ATOM 4043 N N . GLN B 1 179 ? -17.90017 69.13086 60.30884 1.000 28.28808 179 GLN B N 1
ATOM 4044 C CA . GLN B 1 179 ? -18.85187 70.15834 60.70345 1.000 25.50328 179 GLN B CA 1
ATOM 4045 C C . GLN B 1 179 ? -19.69383 70.52072 59.48984 1.000 27.21050 179 GLN B C 1
ATOM 4046 O O . GLN B 1 179 ? -19.20366 70.50304 58.36103 1.000 25.99622 179 GLN B O 1
ATOM 4052 N N . GLY B 1 180 ? -20.96126 70.83556 59.72847 1.000 27.55392 180 GLY B N 1
ATOM 4053 C CA . GLY B 1 180 ? -21.81173 71.29703 58.65186 1.000 27.85907 180 GLY B CA 1
ATOM 4054 C C . GLY B 1 180 ? -23.12378 71.82045 59.18188 1.000 27.73813 180 GLY B C 1
ATOM 4055 O O . GLY B 1 180 ? -23.57073 71.44577 60.26941 1.000 29.63171 180 GLY B O 1
ATOM 4056 N N . THR B 1 181 ? -23.75433 72.66776 58.37546 1.000 26.96702 181 THR B N 1
ATOM 4057 C CA . THR B 1 181 ? -25.06147 73.21011 58.70175 1.000 27.96838 181 THR B CA 1
ATOM 4058 C C . THR B 1 181 ? -25.95761 73.15857 57.47495 1.000 30.41958 181 THR B C 1
ATOM 4059 O O . THR B 1 181 ? -25.55059 73.57275 56.38369 1.000 27.18065 181 THR B O 1
ATOM 4063 N N . GLY B 1 182 ? -27.16342 72.64516 57.66585 1.000 28.11827 182 GLY B N 1
ATOM 4064 C CA . GLY B 1 182 ? -28.19888 72.67310 56.64225 1.000 31.61497 182 GLY B CA 1
ATOM 4065 C C . GLY B 1 182 ? -29.38080 73.51446 57.08669 1.000 31.54043 182 GLY B C 1
ATOM 4066 O O . GLY B 1 182 ? -29.74878 73.50975 58.26647 1.000 26.73234 182 GLY B O 1
ATOM 4067 N N . TRP B 1 183 ? -29.97029 74.23413 56.13849 1.000 29.18340 183 TRP B N 1
ATOM 4068 C CA . TRP B 1 183 ? -31.12908 75.07875 56.38580 1.000 32.34802 183 TRP B CA 1
ATOM 4069 C C . TRP B 1 183 ? -32.31592 74.61926 55.54616 1.000 34.03982 183 TRP B C 1
ATOM 4070 O O . TRP B 1 183 ? -32.15776 74.24806 54.37810 1.000 38.42172 183 TRP B O 1
ATOM 4081 N N . THR B 1 184 ? -33.50384 74.65125 56.14162 1.000 33.12107 184 THR B N 1
ATOM 4082 C CA . THR B 1 184 ? -34.73711 74.35620 55.42251 1.000 35.83870 184 THR B CA 1
ATOM 4083 C C . THR B 1 184 ? -35.87289 75.12576 56.07778 1.000 35.33165 184 THR B C 1
ATOM 4084 O O . THR B 1 184 ? -35.70343 75.74060 57.13411 1.000 35.78334 184 THR B O 1
ATOM 4088 N N . CYS B 1 185 ? -37.03326 75.10575 55.42745 1.000 36.24990 185 CYS B N 1
ATOM 4089 C CA . CYS B 1 185 ? -38.23089 75.74779 55.95029 1.000 35.80568 185 CYS B CA 1
ATOM 4090 C C . CYS B 1 185 ? -39.35665 74.72781 56.04448 1.000 37.58461 185 CYS B C 1
ATOM 4091 O O . CYS B 1 185 ? -39.52348 73.88318 55.15899 1.000 38.36164 185 CYS B O 1
ATOM 4094 N N . ASP B 1 186 ? -40.12811 74.81584 57.11916 1.000 37.89936 186 ASP B N 1
ATOM 4095 C CA . ASP B 1 186 ? -41.26615 73.93925 57.33430 1.000 36.09236 186 ASP B CA 1
ATOM 4096 C C . ASP B 1 186 ? -42.50022 74.48263 56.62251 1.000 38.50917 186 ASP B C 1
ATOM 4097 O O . ASP B 1 186 ? -42.64421 75.69131 56.41506 1.000 36.74422 186 ASP B O 1
ATOM 4102 N N . GLN B 1 187 ? -43.37451 73.56230 56.22188 1.000 40.90087 187 GLN B N 1
ATOM 4103 C CA . GLN B 1 187 ? -44.67328 73.86958 55.64425 1.000 41.20960 187 GLN B CA 1
ATOM 4104 C C . GLN B 1 187 ? -45.71575 73.00097 56.33304 1.000 42.08886 187 GLN B C 1
ATOM 4105 O O . GLN B 1 187 ? -45.40857 71.89355 56.78957 1.000 39.74022 187 GLN B O 1
ATOM 4107 N N . GLU B 1 188 ? -46.94865 73.50909 56.40903 1.000 40.38693 188 GLU B N 1
ATOM 4108 C CA . GLU B 1 188 ? -48.01469 72.77380 57.07962 1.000 41.59599 188 GLU B CA 1
ATOM 4109 C C . GLU B 1 188 ? -48.16676 71.38770 56.46752 1.000 38.56662 188 GLU B C 1
ATOM 4110 O O . GLU B 1 188 ? -48.20401 71.23978 55.24263 1.000 37.38775 188 GLU B O 1
ATOM 4116 N N . GLY B 1 189 ? -48.18857 70.37003 57.32943 1.000 38.58732 189 GLY B N 1
ATOM 4117 C CA . GLY B 1 189 ? -48.39821 68.99402 56.92521 1.000 35.37800 189 GLY B CA 1
ATOM 4118 C C . GLY B 1 189 ? -47.26776 68.35050 56.15805 1.000 35.89329 189 GLY B C 1
ATOM 4119 O O . GLY B 1 189 ? -47.45304 67.25316 55.62505 1.000 36.33474 189 GLY B O 1
ATOM 4120 N N . LEU B 1 190 ? -46.09759 68.98311 56.08936 1.000 36.18074 190 LEU B N 1
ATOM 4121 C CA . LEU B 1 190 ? -44.97087 68.38953 55.38001 1.000 34.58492 190 LEU B CA 1
ATOM 4122 C C . LEU B 1 190 ? -44.53713 67.11424 56.09446 1.000 34.11309 190 LEU B C 1
ATOM 4123 O O . LEU B 1 190 ? -44.14262 67.15367 57.26531 1.000 37.42156 190 LEU B O 1
ATOM 4128 N N . ASP B 1 191 ? -44.62990 65.97857 55.39664 1.000 36.83881 191 ASP B N 1
ATOM 4129 C CA . ASP B 1 191 ? -44.33923 64.66666 55.96700 1.000 35.15961 191 ASP B CA 1
ATOM 4130 C C . ASP B 1 191 ? -44.02817 63.71344 54.82735 1.000 34.63198 191 ASP B C 1
ATOM 4131 O O . ASP B 1 191 ? -44.62220 63.85329 53.74840 1.000 32.77280 191 ASP B O 1
ATOM 4136 N N . PRO B 1 192 ? -43.09726 62.76876 55.00298 1.000 35.98119 192 PRO B N 1
ATOM 4137 C CA . PRO B 1 192 ? -42.83019 61.80103 53.92545 1.000 34.84879 192 PRO B CA 1
ATOM 4138 C C . PRO B 1 192 ? -44.03150 60.92735 53.58899 1.000 36.91785 192 PRO B C 1
ATOM 4139 O O . PRO B 1 192 ? -44.06554 60.35008 52.49409 1.000 38.74602 192 PRO B O 1
ATOM 4143 N N . ALA B 1 193 ? -45.03312 60.83882 54.47384 1.000 34.37884 193 ALA B N 1
ATOM 4144 C CA . ALA B 1 193 ? -46.24759 60.09580 54.14195 1.000 37.09444 193 ALA B CA 1
ATOM 4145 C C . ALA B 1 193 ? -46.94189 60.67461 52.90902 1.000 39.88479 193 ALA B C 1
ATOM 4146 O O . ALA B 1 193 ? -47.69325 59.96330 52.23262 1.000 41.06905 193 ALA B O 1
ATOM 4148 N N . SER B 1 194 ? -46.71818 61.95965 52.60657 1.000 37.20410 194 SER B N 1
ATOM 4149 C CA . SER B 1 194 ? -47.30825 62.56784 51.41606 1.000 41.78349 194 SER B CA 1
ATOM 4150 C C . SER B 1 194 ? -46.70442 62.05401 50.11287 1.000 43.90296 194 SER B C 1
ATOM 4151 O O . SER B 1 194 ? -47.22714 62.39305 49.04618 1.000 44.80283 194 SER B O 1
ATOM 4154 N N . PHE B 1 195 ? -45.62960 61.25502 50.16779 1.000 42.45563 195 PHE B N 1
ATOM 4155 C CA . PHE B 1 195 ? -44.98944 60.76625 48.94343 1.000 46.12260 195 PHE B CA 1
ATOM 4156 C C . PHE B 1 195 ? -45.95419 59.97425 48.06546 1.000 48.712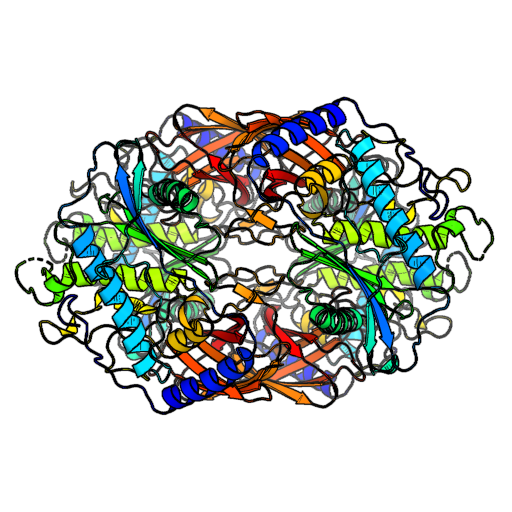73 195 PHE B C 1
ATOM 4157 O O . PHE B 1 195 ? -45.76101 59.90022 46.84485 1.000 45.81849 195 PHE B O 1
ATOM 4165 N N . LEU B 1 196 ? -46.97609 59.35664 48.66694 1.000 50.97534 196 LEU B N 1
ATOM 4166 C CA . LEU B 1 196 ? -47.96361 58.58348 47.92270 1.000 50.99273 196 LEU B CA 1
ATOM 4167 C C . LEU B 1 196 ? -49.11012 59.43543 47.39135 1.000 52.55120 196 LEU B C 1
ATOM 4168 O O . LEU B 1 196 ? -49.78203 59.02001 46.44108 1.000 57.91972 196 LEU B O 1
ATOM 4173 N N . ASP B 1 197 ? -49.34282 60.61333 47.97037 1.000 54.73919 197 ASP B N 1
ATOM 4174 C CA . ASP B 1 197 ? -50.49247 61.43108 47.60125 1.000 50.65326 197 ASP B CA 1
ATOM 4175 C C . ASP B 1 197 ? -50.29944 62.02903 46.21477 1.000 54.83151 197 ASP B C 1
ATOM 4176 O O . ASP B 1 197 ? -49.43039 62.88455 46.01494 1.000 54.36769 197 ASP B O 1
ATOM 4181 N N . THR B 1 198 ? -51.15036 61.62098 45.27352 1.000 59.55943 198 THR B N 1
ATOM 4182 C CA . THR B 1 198 ? -51.14139 62.13865 43.91205 1.000 59.02284 198 THR B CA 1
ATOM 4183 C C . THR B 1 198 ? -52.25277 63.15495 43.66633 1.000 60.72816 198 THR B C 1
ATOM 4184 O O . THR B 1 198 ? -52.46519 63.55969 42.51714 1.000 61.87150 198 THR B O 1
ATOM 4187 N N . GLU B 1 199 ? -52.96246 63.57075 44.71539 1.000 60.79215 199 GLU B N 1
ATOM 4188 C CA . GLU B 1 199 ? -54.03874 64.54141 44.57330 1.000 61.88364 199 GLU B CA 1
ATOM 4189 C C . GLU B 1 199 ? -53.48665 65.94301 44.32993 1.000 61.00345 199 GLU B C 1
ATOM 4190 O O . GLU B 1 199 ? -52.37033 66.27753 44.73431 1.000 58.73405 199 GLU B O 1
ATOM 4191 N N . MET B 1 200 ? -54.29972 66.76495 43.67094 1.000 64.52100 200 MET B N 1
ATOM 4192 C CA . MET B 1 200 ? -53.95459 68.14275 43.32007 1.000 62.52324 200 MET B CA 1
ATOM 4193 C C . MET B 1 200 ? -52.71749 68.21950 42.43016 1.000 64.53084 200 MET B C 1
ATOM 4194 O O . MET B 1 200 ? -52.75350 68.81063 41.34868 1.000 64.46341 200 MET B O 1
ATOM 4199 N N . VAL B 1 208 ? -46.56676 70.07132 41.41656 1.000 46.32000 208 VAL B N 1
ATOM 4200 C CA . VAL B 1 208 ? -47.93432 70.50824 41.66379 1.000 53.81463 208 VAL B CA 1
ATOM 4201 C C . VAL B 1 208 ? -48.73448 69.45578 42.43623 1.000 57.05617 208 VAL B C 1
ATOM 4202 O O . VAL B 1 208 ? -49.59243 69.81507 43.24166 1.000 59.35885 208 VAL B O 1
ATOM 4205 N N . THR B 1 209 ? -48.47016 68.16558 42.22085 1.000 53.81644 209 THR B N 1
ATOM 4206 C CA . THR B 1 209 ? -49.14242 67.18745 43.06621 1.000 54.49807 209 THR B CA 1
ATOM 4207 C C . THR B 1 209 ? -48.65039 67.32581 44.51063 1.000 54.43265 209 THR B C 1
ATOM 4208 O O . THR B 1 209 ? -47.69146 68.04752 44.80529 1.000 52.93307 209 THR B O 1
ATOM 4212 N N . ARG B 1 210 ? -49.24856 66.55129 45.41175 1.000 53.60921 210 ARG B N 1
ATOM 4213 C CA . ARG B 1 210 ? -48.88323 66.68412 46.81459 1.000 51.82025 210 ARG B CA 1
ATOM 4214 C C . ARG B 1 210 ? -47.73361 65.76656 47.18686 1.000 50.40314 210 ARG B C 1
ATOM 4215 O O . ARG B 1 210 ? -47.05383 66.01458 48.19080 1.000 45.94738 210 ARG B O 1
ATOM 4219 N N . GLY B 1 211 ? -47.49775 64.72529 46.38954 1.000 48.75353 211 GLY B N 1
ATOM 4220 C CA . GLY B 1 211 ? -46.27582 63.96065 46.53755 1.000 48.45747 211 GLY B CA 1
ATOM 4221 C C . GLY B 1 211 ? -45.07292 64.70019 45.98319 1.000 46.96383 211 GLY B C 1
ATOM 4222 O O . GLY B 1 211 ? -43.99327 64.68128 46.58209 1.000 43.07902 211 GLY B O 1
ATOM 4223 N N . LYS B 1 212 ? -45.24676 65.37718 44.84119 1.000 44.47124 212 LYS B N 1
ATOM 4224 C CA . LYS B 1 212 ? -44.14688 66.14006 44.26112 1.000 44.85098 212 LYS B CA 1
ATOM 4225 C C . LYS B 1 212 ? -43.70299 67.25282 45.19384 1.000 42.09755 212 LYS B C 1
ATOM 4226 O O . LYS B 1 212 ? -42.50540 67.53299 45.30736 1.000 37.44113 212 LYS B O 1
ATOM 4230 N N . ASN B 1 213 ? -44.65220 67.87819 45.89361 1.000 44.99049 213 ASN B N 1
ATOM 4231 C CA . ASN B 1 213 ? -44.29720 68.93316 46.83602 1.000 42.95257 213 ASN B CA 1
ATOM 4232 C C . ASN B 1 213 ? -43.43479 68.38288 47.96529 1.000 40.54897 213 ASN B C 1
ATOM 4233 O O . ASN B 1 213 ? -42.41606 68.98064 48.33310 1.000 39.56664 213 ASN B O 1
ATOM 4238 N N . ALA B 1 214 ? -43.82605 67.23275 48.52059 1.000 38.86941 214 ALA B N 1
ATOM 4239 C CA . ALA B 1 214 ? -43.01528 66.59265 49.55071 1.000 37.67778 214 ALA B CA 1
ATOM 4240 C C . ALA B 1 214 ? -41.67897 66.13683 48.98047 1.000 38.27252 214 ALA B C 1
ATOM 4241 O O . ALA B 1 214 ? -40.64591 66.22305 49.65391 1.000 35.11315 214 ALA B O 1
ATOM 4243 N N . THR B 1 215 ? -41.68378 65.66121 47.73374 1.000 38.12786 215 THR B N 1
ATOM 4244 C CA . THR B 1 215 ? -40.44126 65.27797 47.07557 1.000 37.66491 215 THR B CA 1
ATOM 4245 C C . THR B 1 215 ? -39.48199 66.45853 46.98573 1.000 36.01675 215 THR B C 1
ATOM 4246 O O . THR B 1 215 ? -38.28509 66.31876 47.26083 1.000 36.76383 215 THR B O 1
ATOM 4250 N N . ILE B 1 216 ? -39.99872 67.63963 46.65016 1.000 38.20128 216 ILE B N 1
ATOM 4251 C CA . ILE B 1 216 ? -39.13943 68.80268 46.44730 1.000 38.36621 216 ILE B CA 1
ATOM 4252 C C . ILE B 1 216 ? -38.45773 69.21463 47.74965 1.000 34.12945 216 ILE B C 1
ATOM 4253 O O . ILE B 1 216 ? -37.24173 69.43168 47.78752 1.000 38.43492 216 ILE B O 1
ATOM 4258 N N . TYR B 1 217 ? -39.22128 69.31967 48.83798 1.000 37.08089 217 TYR B N 1
ATOM 4259 C CA . TYR B 1 217 ? -38.66252 69.86742 50.07394 1.000 36.00869 217 TYR B CA 1
ATOM 4260 C C . TYR B 1 217 ? -37.89996 68.81897 50.88218 1.000 32.93983 217 TYR B C 1
ATOM 4261 O O . TYR B 1 217 ? -36.83080 69.11075 51.42782 1.000 29.64251 217 TYR B O 1
ATOM 4270 N N . ILE B 1 218 ? -38.43198 67.60589 51.00078 1.000 32.06938 218 ILE B N 1
ATOM 4271 C CA . ILE B 1 218 ? -37.69544 66.57437 51.72397 1.000 31.53285 218 ILE B CA 1
ATOM 4272 C C . ILE B 1 218 ? -36.50242 66.10382 50.90107 1.000 33.41143 218 ILE B C 1
ATOM 4273 O O . ILE B 1 218 ? -35.44572 65.76234 51.44754 1.000 34.09581 218 ILE B O 1
ATOM 4278 N N . GLY B 1 219 ? -36.65143 66.05902 49.57682 1.000 30.56617 219 GLY B N 1
ATOM 4279 C CA . GLY B 1 219 ? -35.50446 65.76560 48.73791 1.000 28.08448 219 GLY B CA 1
ATOM 4280 C C . GLY B 1 219 ? -34.48177 66.88451 48.74006 1.000 31.90112 219 GLY B C 1
ATOM 4281 O O . GLY B 1 219 ? -33.27302 66.63369 48.71939 1.000 32.06883 219 GLY B O 1
ATOM 4282 N N . GLY B 1 220 ? -34.94891 68.13635 48.76091 1.000 30.68153 220 GLY B N 1
ATOM 4283 C CA . GLY B 1 220 ? -34.02291 69.24736 48.88104 1.000 28.19530 220 GLY B CA 1
ATOM 4284 C C . GLY B 1 220 ? -33.22566 69.18607 50.16853 1.000 31.00625 220 GLY B C 1
ATOM 4285 O O . GLY B 1 220 ? -32.00857 69.38325 50.16700 1.000 29.68900 220 GLY B O 1
ATOM 4286 N N . THR B 1 221 ? -33.88574 68.83196 51.27126 1.000 27.86536 221 THR B N 1
ATOM 4287 C CA . THR B 1 221 ? -33.18274 68.72652 52.54043 1.000 30.22037 221 THR B CA 1
ATOM 4288 C C . THR B 1 221 ? -32.14143 67.61338 52.50024 1.000 29.61272 221 THR B C 1
ATOM 4289 O O . THR B 1 221 ? -31.01256 67.79412 52.96972 1.000 27.91685 221 THR B O 1
ATOM 4293 N N . ALA B 1 222 ? -32.49497 66.46099 51.92424 1.000 29.17587 222 ALA B N 1
ATOM 4294 C CA . ALA B 1 222 ? -31.51622 65.38791 51.78250 1.000 30.11621 222 ALA B CA 1
ATOM 4295 C C . ALA B 1 222 ? -30.32812 65.85716 50.96388 1.000 30.23213 222 ALA B C 1
ATOM 4296 O O . ALA B 1 222 ? -29.17605 65.53729 51.27871 1.000 27.83068 222 ALA B O 1
ATOM 4298 N N . HIS B 1 223 ? -30.60029 66.64135 49.92359 1.000 28.81181 223 HIS B N 1
ATOM 4299 C CA . HIS B 1 223 ? -29.54971 67.19506 49.08540 1.000 27.24160 223 HIS B CA 1
ATOM 4300 C C . HIS B 1 223 ? -28.70290 68.20057 49.86065 1.000 27.82251 223 HIS B C 1
ATOM 4301 O O . HIS B 1 223 ? -27.46876 68.11979 49.85409 1.000 26.44153 223 HIS B O 1
ATOM 4308 N N . GLU B 1 224 ? -29.34718 69.14084 50.56183 1.000 27.15255 224 GLU B N 1
ATOM 4309 C CA . GLU B 1 224 ? -28.58310 70.14528 51.29500 1.000 29.59442 224 GLU B CA 1
ATOM 4310 C C . GLU B 1 224 ? -27.77270 69.51846 52.41882 1.000 28.73359 224 GLU B C 1
ATOM 4311 O O . GLU B 1 224 ? -26.66082 69.97562 52.70560 1.000 28.54263 224 GLU B O 1
ATOM 4317 N N . LEU B 1 225 ? -28.29002 68.45293 53.03534 1.000 27.34547 225 LEU B N 1
ATOM 4318 C CA . LEU B 1 225 ? -27.50885 67.73611 54.03644 1.000 27.50505 225 LEU B CA 1
ATOM 4319 C C . LEU B 1 225 ? -26.27266 67.10247 53.41129 1.000 25.13711 225 LEU B C 1
ATOM 4320 O O . LEU B 1 225 ? -25.20286 67.06955 54.02902 1.000 24.67829 225 LEU B O 1
ATOM 4325 N N . GLY B 1 226 ? -26.39203 66.61848 52.17160 1.000 25.30824 226 GLY B N 1
ATOM 4326 C CA . GLY B 1 226 ? -25.21968 66.10652 51.48064 1.000 26.28301 226 GLY B CA 1
ATOM 4327 C C . GLY B 1 226 ? -24.13533 67.15395 51.32593 1.000 24.87295 226 GLY B C 1
ATOM 4328 O O . GLY B 1 226 ? -22.95538 66.86821 51.52904 1.000 25.41666 226 GLY B O 1
ATOM 4329 N N . HIS B 1 227 ? -24.52806 68.39347 51.01313 1.000 25.82134 227 HIS B N 1
ATOM 4330 C CA . HIS B 1 227 ? -23.56393 69.48782 50.94617 1.000 27.86193 227 HIS B CA 1
ATOM 4331 C C . HIS B 1 227 ? -22.90166 69.72761 52.29573 1.000 26.91115 227 HIS B C 1
ATOM 4332 O O . HIS B 1 227 ? -21.69880 70.00226 52.36480 1.000 29.71638 227 HIS B O 1
ATOM 4339 N N . SER B 1 228 ? -23.67329 69.65251 53.37913 1.000 24.74152 228 SER B N 1
ATOM 4340 C CA . SER B 1 228 ? -23.10368 69.87777 54.69918 1.000 27.70187 228 SER B CA 1
ATOM 4341 C C . SER B 1 228 ? -22.10085 68.80073 55.07449 1.000 27.75405 228 SER B C 1
ATOM 4342 O O . SER B 1 228 ? -21.23375 69.04575 55.92149 1.000 25.53221 228 SER B O 1
ATOM 4345 N N . PHE B 1 229 ? -22.19999 67.61943 54.46634 1.000 23.28059 229 PHE B N 1
ATOM 4346 C CA . PHE B 1 229 ? -21.22259 66.56995 54.69058 1.000 24.65037 229 PHE B CA 1
ATOM 4347 C C . PHE B 1 229 ? -19.98145 66.74611 53.81388 1.000 27.76487 229 PHE B C 1
ATOM 4348 O O . PHE B 1 229 ? -19.04208 65.94903 53.92116 1.000 25.67466 229 PHE B O 1
ATOM 4356 N N . GLY B 1 230 ? -19.95407 67.77019 52.96088 1.000 25.60756 230 GLY B N 1
ATOM 4357 C CA . GLY B 1 230 ? -18.81681 68.04208 52.10301 1.000 26.22080 230 GLY B CA 1
ATOM 4358 C C . GLY B 1 230 ? -18.97297 67.62066 50.65580 1.000 26.04912 230 GLY B C 1
ATOM 4359 O O . GLY B 1 230 ? -17.99156 67.68095 49.90219 1.000 25.28645 230 GLY B O 1
ATOM 4360 N N . LEU B 1 231 ? -20.17332 67.21739 50.23625 1.000 22.94284 231 LEU B N 1
ATOM 4361 C CA . LEU B 1 231 ? -20.35407 66.71396 48.88107 1.000 23.27152 231 LEU B CA 1
ATOM 4362 C C . LEU B 1 231 ? -20.61189 67.86801 47.92470 1.000 26.02469 231 LEU B C 1
ATOM 4363 O O . LEU B 1 231 ? -21.46836 68.71780 48.20328 1.000 25.36805 231 LEU B O 1
ATOM 4368 N N . PRO B 1 232 ? -19.90043 67.92951 46.80146 1.000 24.62492 232 PRO B N 1
ATOM 4369 C CA . PRO B 1 232 ? -20.28077 68.87428 45.74925 1.000 23.71930 232 PRO B CA 1
ATOM 4370 C C . PRO B 1 232 ? -21.41392 68.30451 44.91836 1.000 29.26299 232 PRO B C 1
ATOM 4371 O O . PRO B 1 232 ? -22.12754 67.39827 45.36726 1.000 29.66503 232 PRO B O 1
ATOM 4375 N N . HIS B 1 233 ? -21.59331 68.81685 43.70714 1.000 27.20509 233 HIS B N 1
ATOM 4376 C CA . HIS B 1 233 ? -22.60815 68.29054 42.81617 1.000 25.44824 233 HIS B CA 1
ATOM 4377 C C . HIS B 1 233 ? -22.02829 67.17383 41.96677 1.000 26.54622 233 HIS B C 1
ATOM 4378 O O . HIS B 1 233 ? -20.88300 67.24567 41.51591 1.000 25.43134 233 HIS B O 1
ATOM 4385 N N . THR B 1 234 ? -22.81967 66.12158 41.78820 1.000 27.42745 234 THR B N 1
ATOM 4386 C CA . THR B 1 234 ? -22.49137 65.03521 40.87116 1.000 25.62626 234 THR B CA 1
ATOM 4387 C C . THR B 1 234 ? -23.76960 64.69593 40.11771 1.000 27.60173 234 THR B C 1
ATOM 4388 O O . THR B 1 234 ? -24.72790 64.18719 40.70794 1.000 27.46531 234 THR B O 1
ATOM 4392 N N . GLY B 1 235 ? -23.80378 65.01718 38.83003 1.000 28.82938 235 GLY B N 1
ATOM 4393 C CA . GLY B 1 235 ? -24.95982 64.73566 38.00941 1.000 27.47961 235 GLY B CA 1
ATOM 4394 C C . GLY B 1 235 ? -24.98370 63.28478 37.56960 1.000 29.09997 235 GLY B C 1
ATOM 4395 O O . GLY B 1 235 ? -24.25119 62.43069 38.07249 1.000 29.72135 235 GLY B O 1
ATOM 4396 N N . ASP B 1 236 ? -25.86216 63.00460 36.61681 1.000 28.87096 236 ASP B N 1
ATOM 4397 C CA . ASP B 1 236 ? -26.07028 61.63431 36.17810 1.000 30.21237 236 ASP B CA 1
ATOM 4398 C C . ASP B 1 236 ? -25.02327 61.25030 35.13972 1.000 28.01581 236 ASP B C 1
ATOM 4399 O O . ASP B 1 236 ? -24.46151 62.10767 34.45601 1.000 28.41198 236 ASP B O 1
ATOM 4404 N N . GLY B 1 237 ? -24.75269 59.94795 35.03427 1.000 27.88914 237 GLY B N 1
ATOM 4405 C CA . GLY B 1 237 ? -23.72940 59.46458 34.13005 1.000 25.75902 237 GLY B CA 1
ATOM 4406 C C . GLY B 1 237 ? -24.20846 58.26125 33.33971 1.000 28.04677 237 GLY B C 1
ATOM 4407 O O . GLY B 1 237 ? -25.13718 57.55192 33.73840 1.000 29.46820 237 GLY B O 1
ATOM 4408 N N . TRP B 1 238 ? -23.52178 58.02378 32.21415 1.000 30.27150 238 TRP B N 1
ATOM 4409 C CA . TRP B 1 238 ? -23.89316 56.94158 31.30024 1.000 29.89319 238 TRP B CA 1
ATOM 4410 C C . TRP B 1 238 ? -23.88829 55.58128 31.98431 1.000 29.19336 238 TRP B C 1
ATOM 4411 O O . TRP B 1 238 ? -24.63245 54.68181 31.57551 1.000 32.96026 238 TRP B O 1
ATOM 4422 N N . ASN B 1 239 ? -23.04163 55.39807 32.99775 1.000 26.50819 239 ASN B N 1
ATOM 4423 C CA . ASN B 1 239 ? -22.93800 54.10844 33.66123 1.000 27.29235 239 ASN B CA 1
ATOM 4424 C C . ASN B 1 239 ? -24.14944 53.78565 34.53139 1.000 27.59149 239 ASN B C 1
ATOM 4425 O O . ASN B 1 239 ? -24.23875 52.65998 35.03321 1.000 27.84693 239 ASN B O 1
ATOM 4430 N N . TYR B 1 240 ? -25.08302 54.72031 34.71417 1.000 26.67289 240 TYR B N 1
ATOM 4431 C CA . TYR B 1 240 ? -26.27892 54.49209 35.53226 1.000 27.20856 240 TYR B CA 1
ATOM 4432 C C . TYR B 1 240 ? -27.48227 55.12283 34.84396 1.000 30.41397 240 TYR B C 1
ATOM 4433 O O . TYR B 1 240 ? -28.03892 56.12610 35.30947 1.000 29.67281 240 TYR B O 1
ATOM 4442 N N . PRO B 1 241 ? -27.93840 54.52765 33.73487 1.000 31.97119 241 PRO B N 1
ATOM 4443 C CA . PRO B 1 241 ? -29.06373 55.12351 32.99304 1.000 32.77452 241 PRO B CA 1
ATOM 4444 C C . PRO B 1 241 ? -30.43175 54.75422 33.53859 1.000 32.49417 241 PRO B C 1
ATOM 4445 O O . PRO B 1 241 ? -31.40902 55.44074 33.21706 1.000 36.88758 241 PRO B O 1
ATOM 4449 N N . ASP B 1 242 ? -30.53799 53.70511 34.34655 1.000 35.24531 242 ASP B N 1
ATOM 4450 C CA . ASP B 1 242 ? -31.81125 53.24417 34.87861 1.000 36.25168 242 ASP B CA 1
ATOM 4451 C C . ASP B 1 242 ? -31.77862 53.21489 36.39949 1.000 35.68217 242 ASP B C 1
ATOM 4452 O O . ASP B 1 242 ? -32.34197 52.32554 37.03838 1.000 38.71696 242 ASP B O 1
ATOM 4457 N N . ALA B 1 243 ? -31.11615 54.19494 37.00165 1.000 33.45877 243 ALA B N 1
ATOM 4458 C CA . ALA B 1 243 ? -30.94331 54.22019 38.44437 1.000 31.78051 243 ALA B CA 1
ATOM 4459 C C . ALA B 1 243 ? -31.66271 55.37951 39.11209 1.000 32.97026 243 ALA B C 1
ATOM 4460 O O . ALA B 1 243 ? -31.52163 55.55462 40.32640 1.000 36.49178 243 ALA B O 1
ATOM 4462 N N . GLY B 1 244 ? -32.43343 56.16476 38.36505 1.000 33.92707 244 GLY B N 1
ATOM 4463 C CA . GLY B 1 244 ? -32.97280 57.40559 38.88199 1.000 30.67294 244 GLY B CA 1
ATOM 4464 C C . GLY B 1 244 ? -31.98447 58.53776 38.70211 1.000 29.76200 244 GLY B C 1
ATOM 4465 O O . GLY B 1 244 ? -30.98579 58.42669 37.98519 1.000 33.14631 244 GLY B O 1
ATOM 4466 N N . ALA B 1 245 ? -32.24696 59.63654 39.40239 1.000 27.97289 245 ALA B N 1
ATOM 4467 C CA . ALA B 1 245 ? -31.39817 60.82066 39.34759 1.000 27.94734 245 ALA B CA 1
ATOM 4468 C C . ALA B 1 245 ? -30.43502 60.83070 40.53306 1.000 28.70716 245 ALA B C 1
ATOM 4469 O O . ALA B 1 245 ? -30.84677 60.61007 41.67649 1.000 28.32671 245 ALA B O 1
ATOM 4471 N N . SER B 1 246 ? -29.15937 61.09226 40.25717 1.000 24.57732 246 SER B N 1
ATOM 4472 C CA . SER B 1 246 ? -28.16694 61.19371 41.31801 1.000 27.19046 246 SER B CA 1
ATOM 4473 C C . SER B 1 246 ? -28.58985 62.24424 42.33658 1.000 27.11367 246 SER B C 1
ATOM 4474 O O . SER B 1 246 ? -28.95860 63.36377 41.97053 1.000 29.31937 246 SER B O 1
ATOM 4477 N N . LEU B 1 247 ? -28.55343 61.86946 43.61809 1.000 25.17352 247 LEU B N 1
ATOM 4478 C CA . LEU B 1 247 ? -29.04258 62.76047 44.66553 1.000 29.00629 247 LEU B CA 1
ATOM 4479 C C . LEU B 1 247 ? -28.34591 64.11234 44.61156 1.000 28.26276 247 LEU B C 1
ATOM 4480 O O . LEU B 1 247 ? -29.00016 65.16108 44.62091 1.000 26.93827 247 LEU B O 1
ATOM 4485 N N . MET B 1 248 ? -27.02068 64.10492 44.50381 1.000 27.40481 248 MET B N 1
ATOM 4486 C CA . MET B 1 248 ? -26.23477 65.33005 44.48197 1.000 25.48209 248 MET B CA 1
ATOM 4487 C C . MET B 1 248 ? -26.23441 66.01050 43.11912 1.000 26.23624 248 MET B C 1
ATOM 4488 O O . MET B 1 248 ? -25.51516 66.99280 42.93568 1.000 27.19962 248 MET B O 1
ATOM 4493 N N . GLY B 1 249 ? -27.02943 65.52488 42.17009 1.000 26.89685 249 GLY B N 1
ATOM 4494 C CA . GLY B 1 249 ? -27.20405 66.20772 40.90658 1.000 27.81331 249 GLY B CA 1
ATOM 4495 C C . GLY B 1 249 ? -28.49038 67.00041 40.93340 1.000 32.93704 249 GLY B C 1
ATOM 4496 O O . GLY B 1 249 ? -28.51987 68.11076 41.47099 1.000 34.44015 249 GLY B O 1
ATOM 4497 N N . HIS B 1 250 ? -29.56073 66.44528 40.35596 1.000 32.33447 250 HIS B N 1
ATOM 4498 C CA . HIS B 1 250 ? -30.89971 67.00617 40.49879 1.000 34.48225 250 HIS B CA 1
ATOM 4499 C C . HIS B 1 250 ? -31.85308 66.00968 41.14960 1.000 32.12246 250 HIS B C 1
ATOM 4500 O O . HIS B 1 250 ? -33.07042 66.16846 41.05753 1.000 33.35726 250 HIS B O 1
ATOM 4507 N N . GLY B 1 251 ? -31.31849 65.00038 41.84036 1.000 33.11523 251 GLY B N 1
ATOM 4508 C CA . GLY B 1 251 ? -32.15135 64.03627 42.53965 1.000 29.61225 251 GLY B CA 1
ATOM 4509 C C . GLY B 1 251 ? -32.97059 64.62693 43.66734 1.000 33.08302 251 GLY B C 1
ATOM 4510 O O . GLY B 1 251 ? -33.91076 63.97214 44.13455 1.000 33.97006 251 GLY B O 1
ATOM 4511 N N . ASN B 1 252 ? -32.65568 65.85258 44.10206 1.000 33.36053 252 ASN B N 1
ATOM 4512 C CA . ASN B 1 252 ? -33.51960 66.55353 45.04771 1.000 33.16775 252 ASN B CA 1
ATOM 4513 C C . ASN B 1 252 ? -34.92152 66.74984 44.48987 1.000 33.51437 252 ASN B C 1
ATOM 4514 O O . ASN B 1 252 ? -35.85811 66.95076 45.27081 1.000 40.19960 252 ASN B O 1
ATOM 4519 N N . SER B 1 253 ? -35.08728 66.70453 43.16079 1.000 29.96626 253 SER B N 1
ATOM 4520 C CA . SER B 1 253 ? -36.39303 66.84624 42.52426 1.000 32.13798 253 SER B CA 1
ATOM 4521 C C . SER B 1 253 ? -37.08714 65.51373 42.26729 1.000 31.31055 253 SER B C 1
ATOM 4522 O O . SER B 1 253 ? -38.24903 65.51565 41.84587 1.000 32.78289 253 SER B O 1
ATOM 4525 N N . THR B 1 254 ? -36.42200 64.38019 42.50237 1.000 29.26340 254 THR B N 1
ATOM 4526 C CA . THR B 1 254 ? -37.05771 63.07753 42.32492 1.000 32.43881 254 THR B CA 1
ATOM 4527 C C . THR B 1 254 ? -37.05413 62.22375 43.58557 1.000 29.96763 254 THR B C 1
ATOM 4528 O O . THR B 1 254 ? -37.55101 61.09008 43.55058 1.000 30.79675 254 THR B O 1
ATOM 4532 N N . TYR B 1 255 ? -36.54710 62.74117 44.69557 1.000 29.86873 255 TYR B N 1
ATOM 4533 C CA . TYR B 1 255 ? -36.46352 61.97417 45.93041 1.000 28.67209 255 TYR B CA 1
ATOM 4534 C C . TYR B 1 255 ? -37.83527 61.44108 46.31796 1.000 31.44499 255 TYR B C 1
ATOM 4535 O O . TYR B 1 255 ? -38.77487 62.21333 46.52622 1.000 32.54255 255 TYR B O 1
ATOM 4544 N N . GLY B 1 256 ? -37.95615 60.11699 46.35779 1.000 29.44465 256 GLY B N 1
ATOM 4545 C CA . GLY B 1 256 ? -39.18110 59.44019 46.73507 1.000 34.43376 256 GLY B CA 1
ATOM 4546 C C . GLY B 1 256 ? -40.29103 59.47010 45.70793 1.000 35.64241 256 GLY B C 1
ATOM 4547 O O . GLY B 1 256 ? -41.39687 59.00183 45.99580 1.000 38.35253 256 GLY B O 1
ATOM 4548 N N . ASP B 1 257 ? -40.03129 59.98581 44.51069 1.000 32.23453 257 ASP B N 1
ATOM 4549 C CA . ASP B 1 257 ? -41.07379 60.06853 43.50243 1.000 33.38838 257 ASP B CA 1
ATOM 4550 C C . ASP B 1 257 ? -41.41479 58.71176 42.89238 1.000 39.41445 257 ASP B C 1
ATOM 4551 O O . ASP B 1 257 ? -42.38799 58.62102 42.13766 1.000 42.90513 257 ASP B O 1
ATOM 4556 N N . GLU B 1 258 ? -40.62398 57.67085 43.17614 1.000 38.00816 258 GLU B N 1
ATOM 4557 C CA . GLU B 1 258 ? -40.92247 56.31780 42.72193 1.000 38.60799 258 GLU B CA 1
ATOM 4558 C C . GLU B 1 258 ? -42.13820 55.70786 43.40553 1.000 41.07224 258 GLU B C 1
ATOM 4559 O O . GLU B 1 258 ? -42.55115 54.60812 43.02396 1.000 39.14893 258 GLU B O 1
ATOM 4565 N N . LEU B 1 259 ? -42.69827 56.35878 44.41706 1.000 40.72185 259 LEU B N 1
ATOM 4566 C CA . LEU B 1 259 ? -43.87311 55.82188 45.08753 1.000 44.87835 259 LEU B CA 1
ATOM 4567 C C . LEU B 1 259 ? -45.17267 56.22760 44.40131 1.000 44.96641 259 LEU B C 1
ATOM 4568 O O . LEU B 1 259 ? -46.24680 55.80299 44.83583 1.000 43.83940 259 LEU B O 1
ATOM 4573 N N . ARG B 1 260 ? -45.10506 57.06162 43.36705 1.000 45.40270 260 ARG B N 1
ATOM 4574 C CA . ARG B 1 260 ? -46.27736 57.43100 42.59176 1.000 47.57281 260 ARG B CA 1
ATOM 4575 C C . ARG B 1 260 ? -45.91951 57.52601 41.11586 1.000 48.16330 260 ARG B C 1
ATOM 4576 O O . ARG B 1 260 ? -44.77959 57.83109 40.75637 1.000 48.50339 260 ARG B O 1
ATOM 4584 N N . HIS B 1 261 ? -46.90382 57.24525 40.26428 1.000 48.61895 261 HIS B N 1
ATOM 4585 C CA . HIS B 1 261 ? -46.82823 57.50322 38.82590 1.000 48.91316 261 HIS B CA 1
ATOM 4586 C C . HIS B 1 261 ? -45.61160 56.85928 38.15517 1.000 55.58498 261 HIS B C 1
ATOM 4587 O O . HIS B 1 261 ? -45.14922 57.33736 37.11239 1.000 52.64104 261 HIS B O 1
ATOM 4589 N N . GLU B 1 262 ? -45.07095 55.78945 38.73414 1.000 56.54234 262 GLU B N 1
ATOM 4590 C CA . GLU B 1 262 ? -43.92576 55.07203 38.17368 1.000 52.17380 262 GLU B CA 1
ATOM 4591 C C . GLU B 1 262 ? -42.74546 56.00487 37.86917 1.000 51.50911 262 GLU B C 1
ATOM 4592 O O . GLU B 1 262 ? -42.40641 56.28626 36.71984 1.000 49.25899 262 GLU B O 1
ATOM 4593 N N . GLY B 1 263 ? -42.08835 56.44326 38.94330 1.000 50.74910 263 GLY B N 1
ATOM 4594 C CA . GLY B 1 263 ? -40.93769 57.30874 38.84051 1.000 43.14661 263 GLY B CA 1
ATOM 4595 C C . GLY B 1 263 ? -39.70082 56.54759 39.28832 1.000 40.62106 263 GLY B C 1
ATOM 4596 O O . GLY B 1 263 ? -39.78360 55.45735 39.85189 1.000 38.87527 263 GLY B O 1
ATOM 4597 N N . LYS B 1 264 ? -38.53739 57.14913 39.03346 1.000 38.02776 264 LYS B N 1
ATOM 4598 C CA . LYS B 1 264 ? -37.28055 56.43735 39.22773 1.000 35.60596 264 LYS B CA 1
ATOM 4599 C C . LYS B 1 264 ? -36.53509 56.84675 40.49045 1.000 34.55332 264 LYS B C 1
ATOM 4600 O O . LYS B 1 264 ? -35.51907 56.22248 40.81677 1.000 33.03825 264 LYS B O 1
ATOM 4604 N N . GLY B 1 265 ? -37.00296 57.87101 41.19960 1.000 35.31923 265 GLY B N 1
ATOM 4605 C CA . GLY B 1 265 ? -36.41877 58.22279 42.47711 1.000 32.87406 265 GLY B CA 1
ATOM 4606 C C . GLY B 1 265 ? -35.05198 58.87995 42.35291 1.000 29.59870 265 GLY B C 1
ATOM 4607 O O . GLY B 1 265 ? -34.60388 59.29715 41.28303 1.000 28.34495 265 GLY B O 1
ATOM 4608 N N . ALA B 1 266 ? -34.37298 58.93267 43.49603 1.000 32.89873 266 ALA B N 1
ATOM 4609 C CA . ALA B 1 266 ? -33.02333 59.47000 43.59387 1.000 28.50688 266 ALA B CA 1
ATOM 4610 C C . ALA B 1 266 ? -32.11841 58.42398 44.22084 1.000 27.29508 266 ALA B C 1
ATOM 4611 O O . ALA B 1 266 ? -32.49971 57.76997 45.19572 1.000 26.14981 266 ALA B O 1
ATOM 4613 N N . TYR B 1 267 ? -30.93013 58.25318 43.64742 1.000 28.29278 267 TYR B N 1
ATOM 4614 C CA . TYR B 1 267 ? -29.93896 57.31601 44.15959 1.000 31.51024 267 TYR B CA 1
ATOM 4615 C C . TYR B 1 267 ? -28.67302 58.06272 44.56167 1.000 27.69056 267 TYR B C 1
ATOM 4616 O O . TYR B 1 267 ? -28.38378 59.14365 44.04049 1.000 26.74321 267 TYR B O 1
ATOM 4625 N N . LEU B 1 268 ? -27.94500 57.49835 45.52836 1.000 27.04788 268 LEU B N 1
ATOM 4626 C CA . LEU B 1 268 ? -26.68870 58.07475 46.00035 1.000 25.01990 268 LEU B CA 1
ATOM 4627 C C . LEU B 1 268 ? -25.52791 57.54130 45.15769 1.000 28.65031 268 LEU B C 1
ATOM 4628 O O . LEU B 1 268 ? -25.20570 56.34649 45.21604 1.000 25.56139 268 LEU B O 1
ATOM 4633 N N . ALA B 1 269 ? -24.87391 58.43314 44.41758 1.000 24.93505 269 ALA B N 1
ATOM 4634 C CA . ALA B 1 269 ? -23.83994 58.01240 43.48220 1.000 25.66831 269 ALA B CA 1
ATOM 4635 C C . ALA B 1 269 ? -22.69579 57.30157 44.21119 1.000 27.53002 269 ALA B C 1
ATOM 4636 O O . ALA B 1 269 ? -22.35530 57.66750 45.34417 1.000 28.66395 269 ALA B O 1
ATOM 4638 N N . PRO B 1 270 ? -22.10568 56.26501 43.60827 1.000 25.47069 270 PRO B N 1
ATOM 4639 C CA . PRO B 1 270 ? -20.95077 55.58961 44.23254 1.000 22.74949 270 PRO B CA 1
ATOM 4640 C C . PRO B 1 270 ? -19.81723 56.51835 44.61998 1.000 26.95714 270 PRO B C 1
ATOM 4641 O O . PRO B 1 270 ? -19.12657 56.27068 45.62082 1.000 27.90532 270 PRO B O 1
ATOM 4645 N N . THR B 1 271 ? -19.58820 57.57608 43.84559 1.000 26.47077 271 THR B N 1
ATOM 4646 C CA . THR B 1 271 ? -18.54630 58.53222 44.19281 1.000 24.78050 271 THR B CA 1
ATOM 4647 C C . THR B 1 271 ? -18.90928 59.30378 45.45497 1.000 25.63175 271 THR B C 1
ATOM 4648 O O . THR B 1 271 ? -18.04144 59.58739 46.28950 1.000 25.92237 271 THR B O 1
ATOM 4652 N N . ASP B 1 272 ? -20.19330 59.61814 45.63682 1.000 25.54240 272 ASP B N 1
ATOM 4653 C CA . ASP B 1 272 ? -20.59793 60.26772 46.87845 1.000 26.14287 272 ASP B CA 1
ATOM 4654 C C . ASP B 1 272 ? -20.51623 59.30042 48.05051 1.000 27.01373 272 ASP B C 1
ATOM 4655 O O . ASP B 1 272 ? -20.05462 59.67264 49.13476 1.000 28.73260 272 ASP B O 1
ATOM 4660 N N . ALA B 1 273 ? -20.90770 58.04146 47.83998 1.000 25.60746 273 ALA B N 1
ATOM 4661 C CA . ALA B 1 273 ? -20.77289 57.05079 48.90142 1.000 24.78283 273 ALA B CA 1
ATOM 4662 C C . ALA B 1 273 ? -19.31507 56.87509 49.29034 1.000 26.88948 273 ALA B C 1
ATOM 4663 O O . ALA B 1 273 ? -18.99198 56.71095 50.47280 1.000 29.17897 273 ALA B O 1
ATOM 4665 N N . LEU B 1 274 ? -18.41824 56.91867 48.30948 1.000 25.87673 274 LEU B N 1
ATOM 4666 C CA . LEU B 1 274 ? -16.99908 56.85905 48.61920 1.000 25.16549 274 LEU B CA 1
ATOM 4667 C C . LEU B 1 274 ? -16.58495 58.02707 49.51404 1.000 28.87275 274 LEU B C 1
ATOM 4668 O O . LEU B 1 274 ? -15.82600 57.84757 50.47654 1.000 25.62228 274 LEU B O 1
ATOM 4673 N N . LYS B 1 275 ? -17.09231 59.22915 49.23022 1.000 26.26501 275 LYS B N 1
ATOM 4674 C CA . LYS B 1 275 ? -16.70004 60.38616 50.02824 1.000 27.05146 275 LYS B CA 1
ATOM 4675 C C . LYS B 1 275 ? -17.23253 60.29315 51.45604 1.000 28.51826 275 LYS B C 1
ATOM 4676 O O . LYS B 1 275 ? -16.50348 60.58423 52.41683 1.000 28.11818 275 LYS B O 1
ATOM 4682 N N . LEU B 1 276 ? -18.49250 59.87715 51.61907 1.000 25.24366 276 LEU B N 1
ATOM 4683 C CA . LEU B 1 276 ? -19.10678 59.84412 52.94520 1.000 23.65662 276 LEU B CA 1
ATOM 4684 C C . LEU B 1 276 ? -18.49939 58.77787 53.84888 1.000 25.67969 276 LEU B C 1
ATOM 4685 O O . LEU B 1 276 ? -18.58310 58.90360 55.07700 1.000 28.42538 276 LEU B O 1
ATOM 4690 N N . ALA B 1 277 ? -17.87462 57.74679 53.27643 1.000 24.03019 277 ALA B N 1
ATOM 4691 C CA . ALA B 1 277 ? -17.34524 56.65048 54.07805 1.000 26.79693 277 ALA B CA 1
ATOM 4692 C C . ALA B 1 277 ? -16.25971 57.09674 55.05517 1.000 27.27835 277 ALA B C 1
ATOM 4693 O O . ALA B 1 277 ? -16.04474 56.42015 56.06725 1.000 29.89670 277 ALA B O 1
ATOM 4695 N N . SER B 1 278 ? -15.58075 58.21424 54.78905 1.000 26.56501 278 SER B N 1
ATOM 4696 C CA . SER B 1 278 ? -14.55460 58.74752 55.67818 1.000 25.06517 278 SER B CA 1
ATOM 4697 C C . SER B 1 278 ? -15.07045 59.87425 56.57251 1.000 28.37019 278 SER B C 1
ATOM 4698 O O . SER B 1 278 ? -14.27165 60.53489 57.24535 1.000 29.92876 278 SER B O 1
ATOM 4701 N N . VAL B 1 279 ? -16.37862 60.10284 56.60265 1.000 27.61252 279 VAL B N 1
ATOM 4702 C CA . VAL B 1 279 ? -16.97930 61.12552 57.45378 1.000 29.09954 279 VAL B CA 1
ATOM 4703 C C . VAL B 1 279 ? -17.25327 60.49893 58.81996 1.000 26.85755 279 VAL B C 1
ATOM 4704 O O . VAL B 1 279 ? -17.98578 59.49713 58.88802 1.000 26.78332 279 VAL B O 1
ATOM 4708 N N . PRO B 1 280 ? -16.72875 61.06368 59.91662 1.000 26.40571 280 PRO B N 1
ATOM 4709 C CA . PRO B 1 280 ? -16.97056 60.45381 61.23619 1.000 28.87401 280 PRO B CA 1
ATOM 4710 C C . PRO B 1 280 ? -18.44401 60.30196 61.55692 1.000 28.13623 280 PRO B C 1
ATOM 4711 O O . PRO B 1 280 ? -18.85118 59.27897 62.12011 1.000 28.10868 280 PRO B O 1
ATOM 4715 N N . LEU B 1 281 ? -19.26597 61.27601 61.16581 1.000 25.61248 281 LEU B N 1
ATOM 4716 C CA . LEU B 1 281 ? -20.69890 61.17446 61.41792 1.000 28.32014 281 LEU B CA 1
ATOM 4717 C C . LEU B 1 281 ? -21.29264 59.91326 60.79745 1.000 28.30734 281 LEU B C 1
ATOM 4718 O O . LEU B 1 281 ? -22.27139 59.36262 61.32086 1.000 27.38827 281 LEU B O 1
ATOM 4723 N N . PHE B 1 282 ? -20.68789 59.41256 59.71963 1.000 28.41570 282 PHE B N 1
ATOM 4724 C CA . PHE B 1 282 ? -21.17636 58.22411 59.03041 1.000 27.77082 282 PHE B CA 1
ATOM 4725 C C . PHE B 1 282 ? -20.49185 56.93969 59.48861 1.000 28.70523 282 PHE B C 1
ATOM 4726 O O . PHE B 1 282 ? -21.16186 55.92493 59.69122 1.000 26.69709 282 PHE B O 1
ATOM 4734 N N . ASN B 1 283 ? -19.17817 56.95417 59.68155 1.000 28.81229 283 ASN B N 1
ATOM 4735 C CA . ASN B 1 283 ? -18.46951 55.72526 60.00097 1.000 30.83552 283 ASN B CA 1
ATOM 4736 C C . ASN B 1 283 ? -18.32930 55.46751 61.49779 1.000 31.99720 283 ASN B C 1
ATOM 4737 O O . ASN B 1 283 ? -17.82710 54.40469 61.87570 1.000 32.55872 283 ASN B O 1
ATOM 4742 N N . GLY B 1 284 ? -18.75104 56.40212 62.34973 1.000 31.71611 284 GLY B N 1
ATOM 4743 C CA . GLY B 1 284 ? -18.72451 56.20459 63.78600 1.000 24.89649 284 GLY B CA 1
ATOM 4744 C C . GLY B 1 284 ? -17.34941 56.20128 64.41405 1.000 30.25692 284 GLY B C 1
ATOM 4745 O O . GLY B 1 284 ? -17.22006 55.77207 65.56347 1.000 31.13091 284 GLY B O 1
ATOM 4746 N N . VAL B 1 285 ? -16.31650 56.66715 63.70448 1.000 28.66725 285 VAL B N 1
ATOM 4747 C CA . VAL B 1 285 ? -14.94502 56.68486 64.20742 1.000 27.31875 285 VAL B CA 1
ATOM 4748 C C . VAL B 1 285 ? -14.46430 58.12709 64.25242 1.000 30.06224 285 VAL B C 1
ATOM 4749 O O . VAL B 1 285 ? -14.51079 58.83390 63.23995 1.000 30.73336 285 VAL B O 1
ATOM 4753 N N . GLU B 1 286 ? -13.99956 58.56200 65.42427 1.000 29.97997 286 GLU B N 1
ATOM 4754 C CA . GLU B 1 286 ? -13.62395 59.95983 65.63263 1.000 31.90145 286 GLU B CA 1
ATOM 4755 C C . GLU B 1 286 ? -12.16524 60.16058 65.22563 1.000 33.80918 286 GLU B C 1
ATOM 4756 O O . GLU B 1 286 ? -11.25765 60.23124 66.05533 1.000 35.94651 286 GLU B O 1
ATOM 4762 N N . THR B 1 287 ? -11.94289 60.24609 63.91545 1.000 29.57014 287 THR B N 1
ATOM 4763 C CA . THR B 1 287 ? -10.62331 60.57304 63.40448 1.000 31.18129 287 THR B CA 1
ATOM 4764 C C . THR B 1 287 ? -10.36616 62.07590 63.51154 1.000 33.15252 287 THR B C 1
ATOM 4765 O O . THR B 1 287 ? -11.29015 62.89109 63.57619 1.000 29.47144 287 THR B O 1
ATOM 4769 N N . GLU B 1 288 ? -9.08647 62.43513 63.52604 1.000 29.71625 288 GLU B N 1
ATOM 4770 C CA . GLU B 1 288 ? -8.66474 63.81898 63.68450 1.000 33.44176 288 GLU B CA 1
ATOM 4771 C C . GLU B 1 288 ? -8.25750 64.42843 62.34636 1.000 33.27922 288 GLU B C 1
ATOM 4772 O O . GLU B 1 288 ? -7.61554 63.77301 61.51857 1.000 33.13975 288 GLU B O 1
ATOM 4778 N N . LEU B 1 289 ? -8.62642 65.69985 62.14632 1.000 29.55539 289 LEU B N 1
ATOM 4779 C CA . LEU B 1 289 ? -8.26407 66.40753 60.92371 1.000 31.55176 289 LEU B CA 1
ATOM 4780 C C . LEU B 1 289 ? -6.83057 66.92818 61.01185 1.000 30.60518 289 LEU B C 1
ATOM 4781 O O . LEU B 1 289 ? -6.39262 67.36991 62.07683 1.000 31.80188 289 LEU B O 1
ATOM 4786 N N . PRO B 1 290 ? -6.08139 66.88706 59.91560 1.000 29.50360 290 PRO B N 1
ATOM 4787 C CA . PRO B 1 290 ? -4.72802 67.44813 59.92804 1.000 29.30065 290 PRO B CA 1
ATOM 4788 C C . PRO B 1 290 ? -4.75919 68.96738 59.93800 1.000 29.71085 290 PRO B C 1
ATOM 4789 O O . PRO B 1 290 ? -5.70992 69.60490 59.47823 1.000 27.16392 290 PRO B O 1
ATOM 4793 N N . ALA B 1 291 ? -3.66052 69.54418 60.43066 1.000 28.98403 291 ALA B N 1
ATOM 4794 C CA . ALA B 1 291 ? -3.59120 70.99221 60.60279 1.000 29.39280 291 ALA B CA 1
ATOM 4795 C C . ALA B 1 291 ? -3.69291 71.73449 59.27524 1.000 30.82890 291 ALA B C 1
ATOM 4796 O O . ALA B 1 291 ? -4.22905 72.84923 59.23323 1.000 29.52911 291 ALA B O 1
ATOM 4798 N N . ASP B 1 292 ? -3.20181 71.14460 58.18143 1.000 29.43889 292 ASP B N 1
ATOM 4799 C CA . ASP B 1 292 ? -3.21396 71.82704 56.89239 1.000 29.10530 292 ASP B CA 1
ATOM 4800 C C . ASP B 1 292 ? -4.50152 71.59049 56.09417 1.000 29.55331 292 ASP B C 1
ATOM 4801 O O . ASP B 1 292 ? -4.60150 72.06404 54.95343 1.000 27.13680 292 ASP B O 1
ATOM 4806 N N . ALA B 1 293 ? -5.50742 70.93245 56.68013 1.000 25.47737 293 ALA B N 1
ATOM 4807 C CA . ALA B 1 293 ? -6.79678 70.79655 56.00011 1.000 28.54660 293 ALA B CA 1
ATOM 4808 C C . ALA B 1 293 ? -7.35943 72.18109 55.69165 1.000 27.67848 293 ALA B C 1
ATOM 4809 O O . ALA B 1 293 ? -7.44378 73.03134 56.58324 1.000 27.93766 293 ALA B O 1
ATOM 4811 N N . SER B 1 294 ? -7.68284 72.42547 54.41574 1.000 27.19592 294 SER B N 1
ATOM 4812 C CA . SER B 1 294 ? -8.05938 73.75165 53.93725 1.000 28.99190 294 SER B CA 1
ATOM 4813 C C . SER B 1 294 ? -9.28845 73.69597 53.04073 1.000 29.30343 294 SER B C 1
ATOM 4814 O O . SER B 1 294 ? -9.52312 72.71437 52.33159 1.000 28.29707 294 SER B O 1
ATOM 4817 N N . PHE B 1 295 ? -10.07111 74.77106 53.07032 1.000 26.79274 295 PHE B N 1
ATOM 4818 C CA . PHE B 1 295 ? -11.17564 74.88310 52.13201 1.000 27.22717 295 PHE B CA 1
ATOM 4819 C C . PHE B 1 295 ? -10.64346 75.11599 50.72135 1.000 29.73913 295 PHE B C 1
ATOM 4820 O O . PHE B 1 295 ? -9.50542 75.55328 50.52356 1.000 28.35527 295 PHE B O 1
ATOM 4828 N N . GLY B 1 296 ? -11.49295 74.83932 49.73054 1.000 27.53460 296 GLY B N 1
ATOM 4829 C CA . GLY B 1 296 ? -11.11582 75.03744 48.34223 1.000 24.77943 296 GLY B CA 1
ATOM 4830 C C . GLY B 1 296 ? -12.27080 75.54155 47.49892 1.000 29.65137 296 GLY B C 1
ATOM 4831 O O . GLY B 1 296 ? -13.31167 75.93974 48.03488 1.000 28.02643 296 GLY B O 1
ATOM 4832 N N . ARG B 1 297 ? -12.10958 75.51784 46.17350 1.000 29.54553 297 ARG B N 1
ATOM 4833 C CA . ARG B 1 297 ? -13.18259 75.99268 45.30629 1.000 32.97648 297 ARG B CA 1
ATOM 4834 C C . ARG B 1 297 ? -14.38780 75.05604 45.33883 1.000 29.56915 297 ARG B C 1
ATOM 4835 O O . ARG B 1 297 ? -15.52812 75.51288 45.20653 1.000 33.90976 297 ARG B O 1
ATOM 4843 N N . MET B 1 298 ? -14.17054 73.76005 45.50708 1.000 27.30557 298 MET B N 1
ATOM 4844 C CA . MET B 1 298 ? -15.26859 72.83452 45.72556 1.000 25.79298 298 MET B CA 1
ATOM 4845 C C . MET B 1 298 ? -15.42045 72.55628 47.21603 1.000 29.11064 298 MET B C 1
ATOM 4846 O O . MET B 1 298 ? -14.48541 72.73201 48.00152 1.000 27.81888 298 MET B O 1
ATOM 4851 N N . LEU B 1 299 ? -16.60678 72.08437 47.59389 1.000 26.31862 299 LEU B N 1
ATOM 4852 C CA . LEU B 1 299 ? -16.87387 71.77462 48.99235 1.000 27.61140 299 LEU B CA 1
ATOM 4853 C C . LEU B 1 299 ? -15.92857 70.68908 49.50506 1.000 27.82845 299 LEU B C 1
ATOM 4854 O O . LEU B 1 299 ? -15.43882 69.84765 48.74163 1.000 27.45378 299 LEU B O 1
ATOM 4859 N N . GLY B 1 300 ? -15.68856 70.70871 50.81345 1.000 22.88719 300 GLY B N 1
ATOM 4860 C CA . GLY B 1 300 ? -14.77047 69.80168 51.47554 1.000 24.53239 300 GLY B CA 1
ATOM 4861 C C . GLY B 1 300 ? -13.50120 70.50438 51.94337 1.000 25.21219 300 GLY B C 1
ATOM 4862 O O . GLY B 1 300 ? -13.27885 71.69345 51.70609 1.000 23.27224 300 GLY B O 1
ATOM 4863 N N . LYS B 1 301 ? -12.67112 69.74366 52.65634 1.000 22.45564 301 LYS B N 1
ATOM 4864 C CA . LYS B 1 301 ? -11.36615 70.22404 53.09759 1.000 28.98538 301 LYS B CA 1
ATOM 4865 C C . LYS B 1 301 ? -10.25925 69.45928 52.38113 1.000 25.37882 301 LYS B C 1
ATOM 4866 O O . LYS B 1 301 ? -10.34348 68.24212 52.20006 1.000 23.94577 301 LYS B O 1
ATOM 4872 N N . TYR B 1 302 ? -9.19953 70.16646 52.01766 1.000 27.87149 302 TYR B N 1
ATOM 4873 C CA . TYR B 1 302 ? -8.21060 69.62360 51.10390 1.000 28.94190 302 TYR B CA 1
ATOM 4874 C C . TYR B 1 302 ? -6.81245 69.79704 51.66853 1.000 29.13785 302 TYR B C 1
ATOM 4875 O O . TYR B 1 302 ? -6.55535 70.69909 52.47369 1.000 28.43065 302 TYR B O 1
ATOM 4884 N N . VAL B 1 303 ? -5.92740 68.89401 51.25323 1.000 26.85325 303 VAL B N 1
ATOM 4885 C CA . VAL B 1 303 ? -4.50517 68.93774 51.58966 1.000 29.71301 303 VAL B CA 1
ATOM 4886 C C . VAL B 1 303 ? -3.70684 68.71944 50.30931 1.000 30.57628 303 VAL B C 1
ATOM 4887 O O . VAL B 1 303 ? -4.24096 68.22406 49.30238 1.000 29.10852 303 VAL B O 1
ATOM 4891 N N . PRO B 1 304 ? -2.42471 69.09463 50.30566 1.000 28.08283 304 PRO B N 1
ATOM 4892 C CA . PRO B 1 304 ? -1.59987 68.86379 49.11491 1.000 28.73693 304 PRO B CA 1
ATOM 4893 C C . PRO B 1 304 ? -1.41880 67.37985 48.81991 1.000 30.79049 304 PRO B C 1
ATOM 4894 O O . PRO B 1 304 ? -1.32176 66.54677 49.72106 1.000 30.98216 304 PRO B O 1
ATOM 4898 N N . GLY B 1 305 ? -1.36159 67.05978 47.52529 1.000 33.54588 305 GLY B N 1
ATOM 4899 C CA . GLY B 1 305 ? -1.04595 65.71974 47.08432 1.000 30.06925 305 GLY B CA 1
ATOM 4900 C C . GLY B 1 305 ? -0.12647 65.77399 45.88091 1.000 30.34810 305 GLY B C 1
ATOM 4901 O O . GLY B 1 305 ? 0.13079 66.84418 45.32467 1.000 31.52601 305 GLY B O 1
ATOM 4902 N N . SER B 1 306 ? 0.36487 64.60055 45.48282 1.000 26.56613 306 SER B N 1
ATOM 4903 C CA . SER B 1 306 ? 1.24817 64.51532 44.33077 1.000 29.13399 306 SER B CA 1
ATOM 4904 C C . SER B 1 306 ? 1.11963 63.13858 43.69602 1.000 31.33667 306 SER B C 1
ATOM 4905 O O . SER B 1 306 ? 0.65680 62.17925 44.32142 1.000 30.18808 306 SER B O 1
ATOM 4908 N N . PHE B 1 307 ? 1.52568 63.06082 42.42963 1.000 30.84494 307 PHE B N 1
ATOM 4909 C CA . PHE B 1 307 ? 1.45468 61.83772 41.64723 1.000 31.55220 307 PHE B CA 1
ATOM 4910 C C . PHE B 1 307 ? 2.85509 61.38301 41.26751 1.000 33.72910 307 PHE B C 1
ATOM 4911 O O . PHE B 1 307 ? 3.68516 62.19036 40.82978 1.000 31.78554 307 PHE B O 1
ATOM 4919 N N . GLU B 1 308 ? 3.10563 60.08253 41.43336 1.000 30.80314 308 GLU B N 1
ATOM 4920 C CA . GLU B 1 308 ? 4.30956 59.47932 40.88122 1.000 30.96511 308 GLU B CA 1
ATOM 4921 C C . GLU B 1 308 ? 4.10741 59.12562 39.42067 1.000 31.81441 308 GLU B C 1
ATOM 4922 O O . GLU B 1 308 ? 5.07785 59.08758 38.65595 1.000 31.08618 308 GLU B O 1
ATOM 4928 N N . ARG B 1 309 ? 2.85858 58.86255 39.03304 1.000 28.00305 309 ARG B N 1
ATOM 4929 C CA . ARG B 1 309 ? 2.48905 58.51602 37.67096 1.000 29.99024 309 ARG B CA 1
ATOM 4930 C C . ARG B 1 309 ? 1.05373 58.96166 37.44616 1.000 30.86985 309 ARG B C 1
ATOM 4931 O O . ARG B 1 309 ? 0.19648 58.77242 38.31552 1.000 31.38266 309 ARG B O 1
ATOM 4939 N N . LEU B 1 310 ? 0.79912 59.54267 36.27692 1.000 29.23575 310 LEU B N 1
ATOM 4940 C CA . LEU B 1 310 ? -0.53475 60.00794 35.91924 1.000 28.53726 310 LEU B CA 1
ATOM 4941 C C . LEU B 1 310 ? -0.69728 59.87193 34.41385 1.000 30.07318 310 LEU B C 1
ATOM 4942 O O . LEU B 1 310 ? 0.11546 60.40960 33.65546 1.000 30.64738 310 LEU B O 1
ATOM 4947 N N . GLU B 1 311 ? -1.72973 59.15441 33.97962 1.000 27.83490 311 GLU B N 1
ATOM 4948 C CA . GLU B 1 311 ? -1.95489 58.90049 32.56176 1.000 29.79917 311 GLU B CA 1
ATOM 4949 C C . GLU B 1 311 ? -3.42436 59.12189 32.24251 1.000 28.89492 311 GLU B C 1
ATOM 4950 O O . GLU B 1 311 ? -4.29682 58.54506 32.89943 1.000 30.75425 311 GLU B O 1
ATOM 4956 N N . ALA B 1 312 ? -3.68929 59.97804 31.25526 1.000 27.87854 312 ALA B N 1
ATOM 4957 C CA . ALA B 1 312 ? -5.02948 60.23761 30.73586 1.000 32.57641 312 ALA B CA 1
ATOM 4958 C C . ALA B 1 312 ? -5.02907 59.81603 29.26969 1.000 33.43348 312 ALA B C 1
ATOM 4959 O O . ALA B 1 312 ? -4.47988 60.51483 28.41074 1.000 30.73132 312 ALA B O 1
ATOM 4961 N N . ILE B 1 313 ? -5.62055 58.66602 28.99135 1.000 33.24767 313 ILE B N 1
ATOM 4962 C CA . ILE B 1 313 ? -5.59619 58.05112 27.66791 1.000 32.57470 313 ILE B CA 1
ATOM 4963 C C . ILE B 1 313 ? -6.97119 58.22295 27.04057 1.000 31.82095 313 ILE B C 1
ATOM 4964 O O . ILE B 1 313 ? -7.97205 57.84615 27.66023 1.000 33.42853 313 ILE B O 1
ATOM 4969 N N . PRO B 1 314 ? -7.06823 58.77801 25.83738 1.000 31.70445 314 PRO B N 1
ATOM 4970 C CA . PRO B 1 314 ? -8.38518 58.95272 25.21522 1.000 30.60399 314 PRO B CA 1
ATOM 4971 C C . PRO B 1 314 ? -8.94113 57.63099 24.70744 1.000 30.64827 314 PRO B C 1
ATOM 4972 O O . PRO B 1 314 ? -8.19898 56.75918 24.25252 1.000 29.73707 314 PRO B O 1
ATOM 4976 N N . VAL B 1 315 ? -10.25720 57.47386 24.84422 1.000 31.84229 315 VAL B N 1
ATOM 4977 C CA . VAL B 1 315 ? -11.03871 56.42861 24.19653 1.000 30.06998 315 VAL B CA 1
ATOM 4978 C C . VAL B 1 315 ? -12.25174 57.09137 23.55431 1.000 30.63208 315 VAL B C 1
ATOM 4979 O O . VAL B 1 315 ? -12.45565 58.29781 23.67882 1.000 30.97881 315 VAL B O 1
ATOM 4983 N N . LYS B 1 316 ? -13.03901 56.29653 22.83376 1.000 34.87013 316 LYS B N 1
ATOM 4984 C CA . LYS B 1 316 ? -14.24478 56.81468 22.19431 1.000 34.73832 316 LYS B CA 1
ATOM 4985 C C . LYS B 1 316 ? -15.18431 57.41275 23.23414 1.000 34.93909 316 LYS B C 1
ATOM 4986 O O . LYS B 1 316 ? -15.67802 56.70429 24.11649 1.000 32.02564 316 LYS B O 1
ATOM 4991 N N . ASP B 1 317 ? -15.41656 58.72385 23.13234 1.000 36.72094 317 ASP B N 1
ATOM 4992 C CA . ASP B 1 317 ? -16.33463 59.45213 24.01405 1.000 34.86850 317 ASP B CA 1
ATOM 4993 C C . ASP B 1 317 ? -15.97680 59.30125 25.50191 1.000 36.32160 317 ASP B C 1
ATOM 4994 O O . ASP B 1 317 ? -16.85253 59.36528 26.37578 1.000 33.60315 317 ASP B O 1
ATOM 4999 N N . GLY B 1 318 ? -14.69634 59.11750 25.81189 1.000 31.98632 318 GLY B N 1
ATOM 5000 C CA . GLY B 1 318 ? -14.28936 58.91787 27.18306 1.000 30.09817 318 GLY B CA 1
ATOM 5001 C C . GLY B 1 318 ? -12.79850 59.09778 27.38799 1.000 32.45120 318 GLY B C 1
ATOM 5002 O O . GLY B 1 318 ? -12.06688 59.52157 26.48955 1.000 30.87133 318 GLY B O 1
ATOM 5003 N N . LEU B 1 319 ? -12.35686 58.71941 28.58456 1.000 31.41072 319 LEU B N 1
ATOM 5004 C CA . LEU B 1 319 ? -10.97737 58.86346 29.01932 1.000 32.03707 319 LEU B CA 1
ATOM 5005 C C . LEU B 1 319 ? -10.64083 57.73371 29.97300 1.000 31.54693 319 LEU B C 1
ATOM 5006 O O . LEU B 1 319 ? -11.42853 57.42005 30.86864 1.000 30.60036 319 LEU B O 1
ATOM 5011 N N . ARG B 1 320 ? -9.47207 57.13535 29.78697 1.000 31.24614 320 ARG B N 1
ATOM 5012 C CA . ARG B 1 320 ? -8.92808 56.18661 30.74662 1.000 28.45130 320 ARG B CA 1
ATOM 5013 C C . ARG B 1 320 ? -7.90215 56.92118 31.59761 1.000 33.39295 320 ARG B C 1
ATOM 5014 O O . ARG B 1 320 ? -6.94691 57.50132 31.06272 1.000 31.93634 320 ARG B O 1
ATOM 5022 N N . LEU B 1 321 ? -8.12369 56.93116 32.91089 1.000 32.30358 321 LEU B N 1
ATOM 5023 C CA . LEU B 1 321 ? -7.25231 57.60801 33.86415 1.000 30.39300 321 LEU B CA 1
ATOM 5024 C C . LEU B 1 321 ? -6.59542 56.56468 34.75523 1.000 32.51994 321 LEU B C 1
ATOM 5025 O O . LEU B 1 321 ? -7.28058 55.86993 35.51484 1.000 31.78000 321 LEU B O 1
ATOM 5030 N N . LYS B 1 322 ? -5.27297 56.45595 34.65444 1.000 30.72572 322 LYS B N 1
ATOM 5031 C CA . LYS B 1 322 ? -4.49669 55.54717 35.47832 1.000 31.47804 322 LYS B CA 1
ATOM 5032 C C . LYS B 1 322 ? -3.28723 56.28382 36.01618 1.000 29.92910 322 LYS B C 1
ATOM 5033 O O . LYS B 1 322 ? -2.84545 57.28915 35.45846 1.000 29.22927 322 LYS B O 1
ATOM 5039 N N . GLY B 1 323 ? -2.75231 55.75955 37.10955 1.000 29.33007 323 GLY B N 1
ATOM 5040 C CA . GLY B 1 323 ? -1.53655 56.31735 37.65949 1.000 31.62981 323 GLY B CA 1
ATOM 5041 C C . GLY B 1 323 ? -1.27272 55.77617 39.04523 1.000 28.84199 323 GLY B C 1
ATOM 5042 O O . GLY B 1 323 ? -1.86193 54.78301 39.46821 1.000 29.20764 323 GLY B O 1
ATOM 5043 N N . ARG B 1 324 ? -0.38996 56.46644 39.74709 1.000 33.17705 324 ARG B N 1
ATOM 5044 C CA . ARG B 1 324 ? 0.01982 56.06087 41.08333 1.000 34.23265 324 ARG B CA 1
ATOM 5045 C C . ARG B 1 324 ? 0.02973 57.31686 41.93504 1.000 31.63937 324 ARG B C 1
ATOM 5046 O O . ARG B 1 324 ? 0.80341 58.24082 41.67139 1.000 30.83752 324 ARG B O 1
ATOM 5054 N N . VAL B 1 325 ? -0.87175 57.37076 42.90967 1.000 31.71165 325 VAL B N 1
ATOM 5055 C CA . VAL B 1 325 ? -0.83856 58.43564 43.89759 1.000 31.80043 325 VAL B CA 1
ATOM 5056 C C . VAL B 1 325 ? 0.35034 58.20542 44.81413 1.000 32.55202 325 VAL B C 1
ATOM 5057 O O . VAL B 1 325 ? 0.60713 57.07568 45.25186 1.000 34.08080 325 VAL B O 1
ATOM 5061 N N . HIS B 1 326 ? 1.10291 59.26253 45.08930 1.000 34.08250 326 HIS B N 1
ATOM 5062 C CA . HIS B 1 326 ? 2.09130 59.17585 46.15274 1.000 33.25906 326 HIS B CA 1
ATOM 5063 C C . HIS B 1 326 ? 1.36339 59.29343 47.48561 1.000 34.97196 326 HIS B C 1
ATOM 5064 O O . HIS B 1 326 ? 0.71089 60.30899 47.75505 1.000 35.34635 326 HIS B O 1
ATOM 5071 N N . LEU B 1 327 ? 1.45692 58.24773 48.30531 1.000 36.95945 327 LEU B N 1
ATOM 5072 C CA . LEU B 1 327 ? 0.75185 58.18582 49.58205 1.000 36.03276 327 LEU B CA 1
ATOM 5073 C C . LEU B 1 327 ? 1.59840 58.87716 50.64242 1.000 36.54611 327 LEU B C 1
ATOM 5074 O O . LEU B 1 327 ? 2.47354 58.27640 51.26482 1.000 42.03198 327 LEU B O 1
ATOM 5079 N N . THR B 1 328 ? 1.33887 60.16654 50.84501 1.000 38.85052 328 THR B N 1
ATOM 5080 C CA . THR B 1 328 ? 1.87829 60.85610 52.00625 1.000 36.09721 328 THR B CA 1
ATOM 5081 C C . THR B 1 328 ? 1.13795 60.46303 53.27584 1.000 38.67632 328 THR B C 1
ATOM 5082 O O . THR B 1 328 ? 1.69056 60.58962 54.37317 1.000 37.07383 328 THR B O 1
ATOM 5086 N N . ARG B 1 329 ? -0.10176 60.01350 53.14211 1.000 37.43962 329 ARG B N 1
ATOM 5087 C CA . ARG B 1 329 ? -0.95704 59.57438 54.23100 1.000 31.93704 329 ARG B CA 1
ATOM 5088 C C . ARG B 1 329 ? -1.80957 58.42768 53.71232 1.000 32.59136 329 ARG B C 1
ATOM 5089 O O . ARG B 1 329 ? -1.91326 58.23099 52.49726 1.000 35.54819 329 ARG B O 1
ATOM 5097 N N . PRO B 1 330 ? -2.40874 57.64069 54.60224 1.000 32.51216 330 PRO B N 1
ATOM 5098 C CA . PRO B 1 330 ? -3.31531 56.58299 54.12818 1.000 30.09620 330 PRO B CA 1
ATOM 5099 C C . PRO B 1 330 ? -4.46041 57.17339 53.31937 1.000 27.89017 330 PRO B C 1
ATOM 5100 O O . PRO B 1 330 ? -5.10179 58.14142 53.73344 1.000 32.69876 330 PRO B O 1
ATOM 5104 N N . ALA B 1 331 ? -4.68034 56.61363 52.13283 1.000 28.14172 331 ALA B N 1
ATOM 5105 C CA . ALA B 1 331 ? -5.76104 57.03679 51.25494 1.000 28.49735 331 ALA B CA 1
ATOM 5106 C C . ALA B 1 331 ? -6.44306 55.79901 50.70012 1.000 27.97851 331 ALA B C 1
ATOM 5107 O O . ALA B 1 331 ? -5.80361 54.77229 50.46640 1.000 28.01952 331 ALA B O 1
ATOM 5109 N N . TYR B 1 332 ? -7.75240 55.90502 50.48727 1.000 28.24995 332 TYR B N 1
ATOM 5110 C CA . TYR B 1 332 ? -8.55374 54.74811 50.12915 1.000 27.32532 332 TYR B CA 1
ATOM 5111 C C . TYR B 1 332 ? -9.19433 54.81555 48.75362 1.000 29.71975 332 TYR B C 1
ATOM 5112 O O . TYR B 1 332 ? -9.58469 53.76500 48.22979 1.000 29.80074 332 TYR B O 1
ATOM 5121 N N . GLY B 1 333 ? -9.34390 55.99584 48.16283 1.000 24.32192 333 GLY B N 1
ATOM 5122 C CA . GLY B 1 333 ? -10.04936 56.00439 46.90063 1.000 25.25242 333 GLY B CA 1
ATOM 5123 C C . GLY B 1 333 ? -9.74551 57.25195 46.11375 1.000 26.50540 333 GLY B C 1
ATOM 5124 O O . GLY B 1 333 ? -9.05848 58.16505 46.57962 1.000 25.80089 333 GLY B O 1
ATOM 5125 N N . ILE B 1 334 ? -10.30962 57.29004 44.91346 1.000 26.40675 334 ILE B N 1
ATOM 5126 C CA . ILE B 1 334 ? -10.10165 58.40507 44.00266 1.000 27.28630 334 ILE B CA 1
ATOM 5127 C C . ILE B 1 334 ? -11.34868 58.55387 43.14005 1.000 26.67274 334 ILE B C 1
ATOM 5128 O O . ILE B 1 334 ? -11.94659 57.56062 42.70922 1.000 26.36021 334 ILE B O 1
ATOM 5133 N N . VAL B 1 335 ? -11.73514 59.80596 42.89123 1.000 22.69925 335 VAL B N 1
ATOM 5134 C CA . VAL B 1 335 ? -12.95845 60.14027 42.17372 1.000 22.39798 335 VAL B CA 1
ATOM 5135 C C . VAL B 1 335 ? -12.63413 61.10314 41.04005 1.000 23.46387 335 VAL B C 1
ATOM 5136 O O . VAL B 1 335 ? -12.10657 62.19349 41.28131 1.000 24.94428 335 VAL B O 1
ATOM 5140 N N . ALA B 1 336 ? -13.02246 60.73499 39.81998 1.000 21.92807 336 ALA B N 1
ATOM 5141 C CA . ALA B 1 336 ? -12.83699 61.56573 38.64111 1.000 25.23188 336 ALA B CA 1
ATOM 5142 C C . ALA B 1 336 ? -14.17956 62.14617 38.21396 1.000 26.85933 336 ALA B C 1
ATOM 5143 O O . ALA B 1 336 ? -15.17501 61.42156 38.14173 1.000 24.33883 336 ALA B O 1
ATOM 5145 N N . HIS B 1 337 ? -14.19263 63.44802 37.92925 1.000 26.74365 337 HIS B N 1
ATOM 5146 C CA . HIS B 1 337 ? -15.36060 64.17867 37.44999 1.000 24.91008 337 HIS B CA 1
ATOM 5147 C C . HIS B 1 337 ? -15.09137 64.69493 36.04092 1.000 28.66611 337 HIS B C 1
ATOM 5148 O O . HIS B 1 337 ? -14.04399 65.30132 35.78578 1.000 26.55360 337 HIS B O 1
ATOM 5155 N N . LEU B 1 338 ? -16.05284 64.51226 35.14499 1.000 26.72917 338 LEU B N 1
ATOM 5156 C CA . LEU B 1 338 ? -16.05579 65.19697 33.86059 1.000 24.32133 338 LEU B CA 1
ATOM 5157 C C . LEU B 1 338 ? -17.09390 66.30867 33.93818 1.000 26.81793 338 LEU B C 1
ATOM 5158 O O . LEU B 1 338 ? -18.23412 66.06060 34.34557 1.000 28.18352 338 LEU B O 1
ATOM 5163 N N . ASP B 1 339 ? -16.69542 67.52919 33.58059 1.000 24.28415 339 ASP B N 1
ATOM 5164 C CA . ASP B 1 339 ? -17.52519 68.71660 33.77915 1.000 25.81603 339 ASP B CA 1
ATOM 5165 C C . ASP B 1 339 ? -17.48929 69.62488 32.55471 1.000 27.02801 339 ASP B C 1
ATOM 5166 O O . ASP B 1 339 ? -16.52696 70.39088 32.37291 1.000 29.06465 339 ASP B O 1
ATOM 5171 N N . PRO B 1 340 ? -18.53414 69.61967 31.72456 1.000 28.63158 340 PRO B N 1
ATOM 5172 C CA . PRO B 1 340 ? -18.56951 70.53772 30.58880 1.000 29.31016 340 PRO B CA 1
ATOM 5173 C C . PRO B 1 340 ? -18.62626 71.97681 31.06327 1.000 29.05445 340 PRO B C 1
ATOM 5174 O O . PRO B 1 340 ? -19.18379 72.26762 32.13681 1.000 28.63150 340 PRO B O 1
ATOM 5178 N N . PRO B 1 341 ? -18.04527 72.91725 30.31390 1.000 24.92496 341 PRO B N 1
ATOM 5179 C CA . PRO B 1 341 ? -18.14460 74.32803 30.69872 1.000 26.62025 341 PRO B CA 1
ATOM 5180 C C . PRO B 1 341 ? -19.59602 74.79380 30.70990 1.000 30.26335 341 PRO B C 1
ATOM 5181 O O . PRO B 1 341 ? -20.42201 74.36410 29.89901 1.000 26.60132 341 PRO B O 1
ATOM 5185 N N . GLY B 1 342 ? -19.89323 75.69592 31.63708 1.000 31.57178 342 GLY B N 1
ATOM 5186 C CA . GLY B 1 342 ? -21.23737 76.19252 31.82651 1.000 29.26053 342 GLY B CA 1
ATOM 5187 C C . GLY B 1 342 ? -22.08377 75.27361 32.69230 1.000 30.34143 342 GLY B C 1
ATOM 5188 O O . GLY B 1 342 ? -21.77143 74.10622 32.91694 1.000 27.97845 342 GLY B O 1
ATOM 5189 N N . GLY B 1 343 ? -23.16885 75.83794 33.21571 1.000 34.53181 343 GLY B N 1
ATOM 5190 C CA . GLY B 1 343 ? -24.11358 75.05904 33.99840 1.000 30.94220 343 GLY B CA 1
ATOM 5191 C C . GLY B 1 343 ? -23.62194 74.59721 35.35044 1.000 29.85729 343 GLY B C 1
ATOM 5192 O O . GLY B 1 343 ? -24.22070 73.68991 35.93949 1.000 33.47024 343 GLY B O 1
ATOM 5193 N N . SER B 1 344 ? -22.56482 75.21547 35.87912 1.000 28.03092 344 SER B N 1
ATOM 5194 C CA . SER B 1 344 ? -21.99892 74.82899 37.16667 1.000 30.76827 344 SER B CA 1
ATOM 5195 C C . SER B 1 344 ? -21.60974 73.35451 37.14616 1.000 31.41907 344 SER B C 1
ATOM 5196 O O . SER B 1 344 ? -21.36765 72.79358 36.07405 1.000 32.61262 344 SER B O 1
ATOM 5199 N N . ASP B 1 345 ? -21.55731 72.70520 38.30287 1.000 30.14701 345 ASP B N 1
ATOM 5200 C CA . ASP B 1 345 ? -21.21832 71.28810 38.32068 1.000 31.48629 345 ASP B CA 1
ATOM 5201 C C . ASP B 1 345 ? -22.45034 70.38377 38.31410 1.000 28.95784 345 ASP B C 1
ATOM 5202 O O . ASP B 1 345 ? -22.31380 69.17929 38.54023 1.000 29.52855 345 ASP B O 1
ATOM 5207 N N . TYR B 1 346 ? -23.63737 70.92572 38.01720 1.000 27.63418 346 TYR B N 1
ATOM 5208 C CA . TYR B 1 346 ? -24.83150 70.08474 37.93545 1.000 30.73629 346 TYR B CA 1
ATOM 5209 C C . TYR B 1 346 ? -24.74967 69.07742 36.78874 1.000 30.28590 346 TYR B C 1
ATOM 5210 O O . TYR B 1 346 ? -25.26810 67.96047 36.90627 1.000 28.49519 346 TYR B O 1
ATOM 5219 N N . ASP B 1 347 ? -24.12079 69.45053 35.67505 1.000 27.71012 347 ASP B N 1
ATOM 5220 C CA . ASP B 1 347 ? -24.05357 68.59997 34.49510 1.000 26.90924 347 ASP B CA 1
ATOM 5221 C C . ASP B 1 347 ? -22.80956 67.71477 34.48014 1.000 29.81400 347 ASP B C 1
ATOM 5222 O O . ASP B 1 347 ? -22.46739 67.15771 33.43133 1.000 29.78726 347 ASP B O 1
ATOM 5227 N N . SER B 1 348 ? -22.12809 67.57280 35.61539 1.000 28.08762 348 SER B N 1
ATOM 5228 C CA . SER B 1 348 ? -20.95421 66.71881 35.68004 1.000 26.64000 348 SER B CA 1
ATOM 5229 C C . SER B 1 348 ? -21.35435 65.25714 35.85786 1.000 26.59160 348 SER B C 1
ATOM 5230 O O . SER B 1 348 ? -22.47897 64.93441 36.24021 1.000 25.80878 348 SER B O 1
ATOM 5233 N N . ASN B 1 349 ? -20.43087 64.36365 35.51157 1.000 26.06196 349 ASN B N 1
ATOM 5234 C CA . ASN B 1 349 ? -20.57179 62.94963 35.82032 1.000 24.78599 349 ASN B CA 1
ATOM 5235 C C . ASN B 1 349 ? -19.26869 62.47052 36.43557 1.000 25.60500 349 ASN B C 1
ATOM 5236 O O . ASN B 1 349 ? -18.20197 63.03538 36.17078 1.000 26.07158 349 ASN B O 1
ATOM 5241 N N . ALA B 1 350 ? -19.36301 61.45588 37.29732 1.000 25.37641 350 ALA B N 1
ATOM 5242 C CA . ALA B 1 350 ? -18.22211 61.02860 38.09472 1.000 22.94202 350 ALA B CA 1
ATOM 5243 C C . ALA B 1 350 ? -18.09494 59.51174 38.10883 1.000 25.25926 350 ALA B C 1
ATOM 5244 O O . ALA B 1 350 ? -19.08750 58.78035 38.00624 1.000 23.97689 350 ALA B O 1
ATOM 5246 N N . VAL B 1 351 ? -16.84758 59.05730 38.25921 1.000 25.45828 351 VAL B N 1
ATOM 5247 C CA . VAL B 1 351 ? -16.48792 57.64649 38.33240 1.000 23.80317 351 VAL B CA 1
ATOM 5248 C C . VAL B 1 351 ? -15.51131 57.46654 39.48745 1.000 27.27430 351 VAL B C 1
ATOM 5249 O O . VAL B 1 351 ? -14.54771 58.23425 39.62455 1.000 24.58361 351 VAL B O 1
ATOM 5253 N N . GLY B 1 352 ? -15.74531 56.44237 40.30070 1.000 26.96703 352 GLY B N 1
ATOM 5254 C CA . GLY B 1 352 ? -14.91058 56.16414 41.44411 1.000 26.13273 352 GLY B CA 1
ATOM 5255 C C . GLY B 1 352 ? -13.98406 54.99206 41.20886 1.000 30.29232 352 GLY B C 1
ATOM 5256 O O . GLY B 1 352 ? -14.17211 54.19733 40.29058 1.000 31.13391 352 GLY B O 1
ATOM 5257 N N . ALA B 1 353 ? -12.97061 54.90059 42.06529 1.000 31.54377 353 ALA B N 1
ATOM 5258 C CA . ALA B 1 353 ? -12.02045 53.79920 42.04347 1.000 28.41040 353 ALA B CA 1
ATOM 5259 C C . ALA B 1 353 ? -11.35804 53.70925 43.40781 1.000 29.10585 353 ALA B C 1
ATOM 5260 O O . ALA B 1 353 ? -11.23028 54.70950 44.12116 1.000 29.21677 353 ALA B O 1
ATOM 5262 N N . SER B 1 354 ? -10.96490 52.49892 43.77667 1.000 30.83576 354 SER B N 1
ATOM 5263 C CA . SER B 1 354 ? -10.21392 52.31491 45.00610 1.000 30.30819 354 SER B CA 1
ATOM 5264 C C . SER B 1 354 ? -8.71825 52.39886 44.70459 1.000 29.77480 354 SER B C 1
ATOM 5265 O O . SER B 1 354 ? -8.28249 52.25548 43.56024 1.000 30.82865 354 SER B O 1
ATOM 5268 N N . LEU B 1 355 ? -7.93756 52.68330 45.74239 1.000 31.17811 355 LEU B N 1
ATOM 5269 C CA . LEU B 1 355 ? -6.48160 52.71175 45.66129 1.000 29.14894 355 LEU B CA 1
ATOM 5270 C C . LEU B 1 355 ? -5.93243 51.49226 46.38749 1.000 30.69995 355 LEU B C 1
ATOM 5271 O O . LEU B 1 355 ? -6.37777 51.17537 47.49470 1.000 29.84974 355 LEU B O 1
ATOM 5276 N N . ASP B 1 356 ? -4.96576 50.81005 45.77868 1.000 32.30183 356 ASP B N 1
ATOM 5277 C CA . ASP B 1 356 ? -4.32929 49.67924 46.44411 1.000 31.02540 356 ASP B CA 1
ATOM 5278 C C . ASP B 1 356 ? -3.27066 50.21665 47.40629 1.000 33.85819 356 ASP B C 1
ATOM 5279 O O . ASP B 1 356 ? -3.17373 51.42559 47.64105 1.000 33.63191 356 ASP B O 1
ATOM 5284 N N . GLU B 1 357 ? -2.46514 49.31567 47.98023 1.000 36.38169 357 GLU B N 1
ATOM 5285 C CA . GLU B 1 357 ? -1.48053 49.70109 48.99192 1.000 39.75871 357 GLU B CA 1
ATOM 5286 C C . GLU B 1 357 ? -0.35121 50.55642 48.42572 1.000 35.94784 357 GLU B C 1
ATOM 5287 O O . GLU B 1 357 ? 0.38606 51.17555 49.19815 1.000 37.36827 357 GLU B O 1
ATOM 5289 N N . LYS B 1 358 ? -0.17454 50.58342 47.10761 1.000 37.35073 358 LYS B N 1
ATOM 5290 C CA . LYS B 1 358 ? 0.85245 51.40621 46.48869 1.000 34.42464 358 LYS B CA 1
ATOM 5291 C C . LYS B 1 358 ? 0.29790 52.70246 45.91347 1.000 36.88554 358 LYS B C 1
ATOM 5292 O O . LYS B 1 358 ? 1.07212 53.52136 45.40974 1.000 34.22588 358 LYS B O 1
ATOM 5297 N N . GLY B 1 359 ? -1.01749 52.90843 45.98028 1.000 34.93140 359 GLY B N 1
ATOM 5298 C CA . GLY B 1 359 ? -1.64160 54.10362 45.45257 1.000 32.87020 359 GLY B CA 1
ATOM 5299 C C . GLY B 1 359 ? -2.02010 54.03150 43.99124 1.000 33.49729 359 GLY B C 1
ATOM 5300 O O . GLY B 1 359 ? -2.28302 55.07598 43.38637 1.000 31.83844 359 GLY B O 1
ATOM 5301 N N . GLU B 1 360 ? -2.01052 52.84448 43.39434 1.000 31.38626 360 GLU B N 1
ATOM 5302 C CA . GLU B 1 360 ? -2.32545 52.69801 41.98398 1.000 32.78151 360 GLU B CA 1
ATOM 5303 C C . GLU B 1 360 ? -3.83401 52.64161 41.77527 1.000 32.10732 360 GLU B C 1
ATOM 5304 O O . GLU B 1 360 ? -4.58356 52.12590 42.60821 1.000 33.02598 360 GLU B O 1
ATOM 5310 N N . PHE B 1 361 ? -4.27592 53.19828 40.65335 1.000 29.25557 361 PHE B N 1
ATOM 5311 C CA . PHE B 1 361 ? -5.68486 53.22925 40.30192 1.000 27.45408 361 PHE B CA 1
ATOM 5312 C C . PHE B 1 361 ? -5.80430 53.11033 38.79504 1.000 29.66960 361 PHE B C 1
ATOM 5313 O O . PHE B 1 361 ? -4.86076 53.39738 38.05462 1.000 30.90482 361 PHE B O 1
ATOM 5321 N N . ASP B 1 362 ? -6.98573 52.69127 38.35060 1.000 29.02861 362 ASP B N 1
ATOM 5322 C CA . ASP B 1 362 ? -7.26445 52.55525 36.92655 1.000 27.93223 362 ASP B CA 1
ATOM 5323 C C . ASP B 1 362 ? -8.77519 52.64502 36.74447 1.000 30.68276 362 ASP B C 1
ATOM 5324 O O . ASP B 1 362 ? -9.49973 51.74914 37.18266 1.000 33.61561 362 ASP B O 1
ATOM 5329 N N . LEU B 1 363 ? -9.24829 53.70825 36.09720 1.000 30.82897 363 LEU B N 1
ATOM 5330 C CA . LEU B 1 363 ? -10.67554 53.88115 35.84407 1.000 30.08191 363 LEU B CA 1
ATOM 5331 C C . LEU B 1 363 ? -10.87745 54.45010 34.44943 1.000 29.09084 363 LEU B C 1
ATOM 5332 O O . LEU B 1 363 ? -9.96633 55.01379 33.84340 1.000 31.99390 363 LEU B O 1
ATOM 5337 N N . THR B 1 364 ? -12.10486 54.33468 33.96482 1.000 32.21386 364 THR B N 1
ATOM 5338 C CA . THR B 1 364 ? -12.50519 54.92965 32.70006 1.000 29.90374 364 THR B CA 1
ATOM 5339 C C . THR B 1 364 ? -13.76898 55.73800 32.94321 1.000 31.54909 364 THR B C 1
ATOM 5340 O O . THR B 1 364 ? -14.66360 55.29286 33.66775 1.000 30.72036 364 THR B O 1
ATOM 5344 N N . ILE B 1 365 ? -13.81892 56.94668 32.39871 1.000 29.57720 365 ILE B N 1
ATOM 5345 C CA . ILE B 1 365 ? -14.98675 57.80128 32.54675 1.000 27.87718 365 ILE B CA 1
ATOM 5346 C C . ILE B 1 365 ? -15.39068 58.26439 31.15540 1.000 30.46363 365 ILE B C 1
ATOM 5347 O O . ILE B 1 365 ? -14.53580 58.68626 30.36821 1.000 28.70869 365 ILE B O 1
ATOM 5352 N N . CYS B 1 366 ? -16.67984 58.12433 30.83278 1.000 28.62134 366 CYS B N 1
ATOM 5353 C CA . CYS B 1 366 ? -17.18158 58.32483 29.48182 1.000 28.28882 366 CYS B CA 1
ATOM 5354 C C . CYS B 1 366 ? -18.31178 59.35211 29.45736 1.000 27.69853 366 CYS B C 1
ATOM 5355 O O . CYS B 1 366 ? -19.01490 59.57421 30.44764 1.000 21.93875 366 CYS B O 1
ATOM 5358 N N . ARG B 1 367 ? -18.48097 59.97257 28.29382 1.000 28.88671 367 ARG B N 1
ATOM 5359 C CA . ARG B 1 367 ? -19.61048 60.86104 28.02325 1.000 27.91437 367 ARG B CA 1
ATOM 5360 C C . ARG B 1 367 ? -20.06629 60.57046 26.60765 1.000 31.43961 367 ARG B C 1
ATOM 5361 O O . ARG B 1 367 ? -19.70084 61.27645 25.65861 1.000 33.90724 367 ARG B O 1
ATOM 5369 N N . PRO B 1 368 ? -20.84767 59.50978 26.42154 1.000 29.78304 368 PRO B N 1
ATOM 5370 C CA . PRO B 1 368 ? -21.21476 59.09765 25.06363 1.000 30.11789 368 PRO B CA 1
ATOM 5371 C C . PRO B 1 368 ? -22.00332 60.18875 24.36468 1.000 30.85852 368 PRO B C 1
ATOM 5372 O O . PRO B 1 368 ? -22.92512 60.77719 24.93396 1.000 31.60790 368 PRO B O 1
ATOM 5376 N N . GLY B 1 369 ? -21.63078 60.44767 23.11160 1.000 29.33363 369 GLY B N 1
ATOM 5377 C CA . GLY B 1 369 ? -22.28619 61.47246 22.32287 1.000 33.10382 369 GLY B CA 1
ATOM 5378 C C . GLY B 1 369 ? -21.92645 62.89720 22.68047 1.000 32.31415 369 GLY B C 1
ATOM 5379 O O . GLY B 1 369 ? -22.58894 63.82286 22.20476 1.000 32.22917 369 GLY B O 1
ATOM 5380 N N . TYR B 1 370 ? -20.91067 63.10709 23.51558 1.000 32.51708 370 TYR B N 1
ATOM 5381 C CA . TYR B 1 370 ? -20.52869 64.46158 23.89094 1.000 31.98137 370 TYR B CA 1
ATOM 5382 C C . TYR B 1 370 ? -19.99295 65.20397 22.68180 1.000 31.39158 370 TYR B C 1
ATOM 5383 O O . TYR B 1 370 ? -19.09039 64.71878 21.99743 1.000 32.42707 370 TYR B O 1
ATOM 5392 N N . LYS B 1 371 ? -20.53178 66.39479 22.43619 1.000 31.85814 371 LYS B N 1
ATOM 5393 C CA . LYS B 1 371 ? -20.11034 67.21784 21.31573 1.000 33.21667 371 LYS B CA 1
ATOM 5394 C C . LYS B 1 371 ? -19.44857 68.51021 21.76269 1.000 34.05625 371 LYS B C 1
ATOM 5395 O O . LYS B 1 371 ? -19.07391 69.32314 20.91185 1.000 35.30189 371 LYS B O 1
ATOM 5401 N N . GLY B 1 372 ? -19.27097 68.71603 23.06661 1.000 32.35699 372 GLY B N 1
ATOM 5402 C CA . GLY B 1 372 ? -18.71737 69.97391 23.53426 1.000 33.12344 372 GLY B CA 1
ATOM 5403 C C . GLY B 1 372 ? -17.23441 70.15496 23.27997 1.000 33.46299 372 GLY B C 1
ATOM 5404 O O . GLY B 1 372 ? -16.74451 71.28473 23.38994 1.000 34.43648 372 GLY B O 1
ATOM 5405 N N . GLY B 1 373 ? -16.51631 69.08787 22.94128 1.000 31.12913 373 GLY B N 1
ATOM 5406 C CA . GLY B 1 373 ? -15.08802 69.18647 22.71513 1.000 32.37777 373 GLY B CA 1
ATOM 5407 C C . GLY B 1 373 ? -14.30225 69.33751 24.00394 1.000 30.78208 373 GLY B C 1
ATOM 5408 O O . GLY B 1 373 ? -13.91331 68.34531 24.63066 1.000 30.25085 373 GLY B O 1
ATOM 5409 N N . PHE B 1 374 ? -14.05418 70.57751 24.40737 1.000 27.82374 374 PHE B N 1
ATOM 5410 C CA . PHE B 1 374 ? -13.37927 70.81049 25.67121 1.000 31.56342 374 PHE B CA 1
ATOM 5411 C C . PHE B 1 374 ? -14.25677 70.35576 26.82989 1.000 30.78759 374 PHE B C 1
ATOM 5412 O O . PHE B 1 374 ? -15.48502 70.47275 26.79087 1.000 30.48383 374 PHE B O 1
ATOM 5420 N N . ILE B 1 375 ? -13.61101 69.83002 27.86723 1.000 27.47505 375 ILE B N 1
ATOM 5421 C CA . ILE B 1 375 ? -14.30484 69.43165 29.08222 1.000 29.08873 375 ILE B CA 1
ATOM 5422 C C . ILE B 1 375 ? -13.30203 69.43909 30.22913 1.000 27.46728 375 ILE B C 1
ATOM 5423 O O . ILE B 1 375 ? -12.13073 69.09819 30.05294 1.000 28.58895 375 ILE B O 1
ATOM 5428 N N . GLU B 1 376 ? -13.76282 69.85489 31.40184 1.000 27.23217 376 GLU B N 1
ATOM 5429 C CA . GLU B 1 376 ? -12.90501 69.90387 32.57693 1.000 30.21500 376 GLU B CA 1
ATOM 5430 C C . GLU B 1 376 ? -12.91636 68.56664 33.32292 1.000 27.49541 376 GLU B C 1
ATOM 5431 O O . GLU B 1 376 ? -13.97271 67.97188 33.54822 1.000 23.80645 376 GLU B O 1
ATOM 5437 N N . MET B 1 377 ? -11.73335 68.09879 33.71818 1.000 26.16033 377 MET B N 1
ATOM 5438 C CA . MET B 1 377 ? -11.61716 66.88323 34.51359 1.000 27.69920 377 MET B CA 1
ATOM 5439 C C . MET B 1 377 ? -11.03787 67.21356 35.88021 1.000 26.86144 377 MET B C 1
ATOM 5440 O O . MET B 1 377 ? -9.91974 67.72588 35.97255 1.000 30.53656 377 MET B O 1
ATOM 5445 N N . ARG B 1 378 ? -11.79450 66.91166 36.93281 1.000 26.48063 378 ARG B N 1
ATOM 5446 C CA . ARG B 1 378 ? -11.32046 67.02185 38.30478 1.000 28.60621 378 ARG B CA 1
ATOM 5447 C C . ARG B 1 378 ? -10.95663 65.63874 38.82105 1.000 28.31904 378 ARG B C 1
ATOM 5448 O O . ARG B 1 378 ? -11.68857 64.67168 38.59452 1.000 26.48528 378 ARG B O 1
ATOM 5456 N N . VAL B 1 379 ? -9.80932 65.54677 39.48945 1.000 27.86581 379 VAL B N 1
ATOM 5457 C CA . VAL B 1 379 ? -9.31639 64.29787 40.05627 1.000 28.28003 379 VAL B CA 1
ATOM 5458 C C . VAL B 1 379 ? -9.10757 64.52382 41.54486 1.000 29.04521 379 VAL B C 1
ATOM 5459 O O . VAL B 1 379 ? -8.29875 65.37143 41.94133 1.000 31.18929 379 VAL B O 1
ATOM 5463 N N . ALA B 1 380 ? -9.83205 63.76861 42.36387 1.000 26.80773 380 ALA B N 1
ATOM 5464 C CA . ALA B 1 380 ? -9.86280 63.96271 43.80783 1.000 25.18969 380 ALA B CA 1
ATOM 5465 C C . ALA B 1 380 ? -9.45572 62.66691 44.49423 1.000 26.33706 380 ALA B C 1
ATOM 5466 O O . ALA B 1 380 ? -10.18153 61.66800 44.42008 1.000 25.96003 380 ALA B O 1
ATOM 5468 N N . VAL B 1 381 ? -8.30687 62.68792 45.16805 1.000 24.71117 381 VAL B N 1
ATOM 5469 C CA . VAL B 1 381 ? -7.88223 61.57053 46.00632 1.000 24.10024 381 VAL B CA 1
ATOM 5470 C C . VAL B 1 381 ? -8.59518 61.66507 47.35269 1.000 24.18028 381 VAL B C 1
ATOM 5471 O O . VAL B 1 381 ? -8.74610 62.75333 47.92104 1.000 23.03719 381 VAL B O 1
ATOM 5475 N N . LEU B 1 382 ? -9.10652 60.53965 47.82940 1.000 25.27557 382 LEU B N 1
ATOM 5476 C CA . LEU B 1 382 ? -9.84379 60.49093 49.08804 1.000 26.02593 382 LEU B CA 1
ATOM 5477 C C . LEU B 1 382 ? -8.92221 59.93526 50.17246 1.000 25.06841 382 LEU B C 1
ATOM 5478 O O . LEU B 1 382 ? -8.56150 58.75333 50.14710 1.000 25.48893 382 LEU B O 1
ATOM 5483 N N . ASN B 1 383 ? -8.56788 60.77603 51.13622 1.000 21.29960 383 ASN B N 1
ATOM 5484 C CA . ASN B 1 383 ? -7.67989 60.36457 52.20771 1.000 24.98611 383 ASN B CA 1
ATOM 5485 C C . ASN B 1 383 ? -8.46712 59.77412 53.36897 1.000 25.29438 383 ASN B C 1
ATOM 5486 O O . ASN B 1 383 ? -9.60380 60.17364 53.64595 1.000 26.72931 383 ASN B O 1
ATOM 5491 N N . CYS B 1 384 ? -7.83357 58.82035 54.05875 1.000 22.21122 384 CYS B N 1
ATOM 5492 C CA . CYS B 1 384 ? -8.45369 58.19350 55.21455 1.000 23.88407 384 CYS B CA 1
ATOM 5493 C C . CYS B 1 384 ? -8.70070 59.18247 56.34360 1.000 23.81889 384 CYS B C 1
ATOM 5494 O O . CYS B 1 384 ? -9.58760 58.94459 57.16927 1.000 27.02798 384 CYS B O 1
ATOM 5497 N N . ASP B 1 385 ? -7.95555 60.28817 56.39970 1.000 23.97052 385 ASP B N 1
ATOM 5498 C CA . ASP B 1 385 ? -8.18767 61.29309 57.43094 1.000 26.09747 385 ASP B CA 1
ATOM 5499 C C . ASP B 1 385 ? -9.31437 62.25989 57.06566 1.000 23.94529 385 ASP B C 1
ATOM 5500 O O . ASP B 1 385 ? -9.40844 63.33705 57.67272 1.000 21.57651 385 ASP B O 1
ATOM 5505 N N . SER B 1 386 ? -10.14448 61.89580 56.08512 1.000 24.23129 386 SER B N 1
ATOM 5506 C CA . SER B 1 386 ? -11.34653 62.58839 55.63641 1.000 26.01819 386 SER B CA 1
ATOM 5507 C C . SER B 1 386 ? -11.03293 63.74722 54.70236 1.000 23.79104 386 SER B C 1
ATOM 5508 O O . SER B 1 386 ? -11.95143 64.26878 54.07874 1.000 21.28181 386 SER B O 1
ATOM 5511 N N . THR B 1 387 ? -9.77856 64.17841 54.58432 1.000 24.19876 387 THR B N 1
ATOM 5512 C CA . THR B 1 387 ? -9.47465 65.23862 53.63997 1.000 23.02230 387 THR B CA 1
ATOM 5513 C C . THR B 1 387 ? -9.38763 64.67282 52.22625 1.000 25.03487 387 THR B C 1
ATOM 5514 O O . THR B 1 387 ? -9.36144 63.45034 52.00050 1.000 21.06476 387 THR B O 1
ATOM 5518 N N . ARG B 1 388 ? -9.28477 65.58371 51.26654 1.000 22.88392 388 ARG B N 1
ATOM 5519 C CA . ARG B 1 388 ? -9.12305 65.20983 49.87459 1.000 22.94590 388 ARG B CA 1
ATOM 5520 C C . ARG B 1 388 ? -7.94600 65.97094 49.27868 1.000 26.35127 388 ARG B C 1
ATOM 5521 O O . ARG B 1 388 ? -7.47618 66.96953 49.83062 1.000 25.00171 388 ARG B O 1
ATOM 5529 N N . SER B 1 389 ? -7.46872 65.46955 48.14326 1.000 23.42452 389 SER B N 1
ATOM 5530 C CA . SER B 1 389 ? -6.45170 66.12167 47.33642 1.000 23.96481 389 SER B CA 1
ATOM 5531 C C . SER B 1 389 ? -6.96629 66.17811 45.91048 1.000 25.83684 389 SER B C 1
ATOM 5532 O O . SER B 1 389 ? -7.33258 65.14352 45.34515 1.000 27.68250 389 SER B O 1
ATOM 5535 N N . MET B 1 390 ? -6.98932 67.36822 45.32820 1.000 25.57534 390 MET B N 1
ATOM 5536 C CA . MET B 1 390 ? -7.61087 67.56925 44.03060 1.000 27.45970 390 MET B CA 1
ATOM 5537 C C . MET B 1 390 ? -6.62555 68.17680 43.04471 1.000 27.28977 390 MET B C 1
ATOM 5538 O O . MET B 1 390 ? -5.77903 68.98993 43.42270 1.000 30.56730 390 MET B O 1
ATOM 5543 N N . ILE B 1 391 ? -6.71057 67.73486 41.78975 1.000 27.61352 391 ILE B N 1
ATOM 5544 C CA . ILE B 1 391 ? -6.12000 68.44060 40.66030 1.000 28.87681 391 ILE B CA 1
ATOM 5545 C C . ILE B 1 391 ? -7.19876 68.58530 39.59565 1.000 29.39114 391 ILE B C 1
ATOM 5546 O O . ILE B 1 391 ? -8.17124 67.82790 39.54808 1.000 26.36782 391 ILE B O 1
ATOM 5551 N N . THR B 1 392 ? -7.00152 69.56341 38.72003 1.000 31.41235 392 THR B N 1
ATOM 5552 C CA . THR B 1 392 ? -7.90907 69.81648 37.61478 1.000 26.85483 392 THR B CA 1
ATOM 5553 C C . THR B 1 392 ? -7.10020 69.78298 36.33154 1.000 27.07747 392 THR B C 1
ATOM 5554 O O . THR B 1 392 ? -6.03547 70.39556 36.26323 1.000 29.23010 392 THR B O 1
ATOM 5558 N N . LEU B 1 393 ? -7.59972 69.06710 35.32682 1.000 27.52403 393 LEU B N 1
ATOM 5559 C CA . LEU B 1 393 ? -6.92916 68.92426 34.04785 1.000 28.76211 393 LEU B CA 1
ATOM 5560 C C . LEU B 1 393 ? -7.84777 69.38452 32.92712 1.000 28.37260 393 LEU B C 1
ATOM 5561 O O . LEU B 1 393 ? -9.02176 68.99401 32.90189 1.000 26.63714 393 LEU B O 1
ATOM 5566 N N . PRO B 1 394 ? -7.35321 70.18067 31.96788 1.000 28.10352 394 PRO B N 1
ATOM 5567 C CA . PRO B 1 394 ? -8.18537 70.55586 30.81721 1.000 27.93429 394 PRO B CA 1
ATOM 5568 C C . PRO B 1 394 ? -8.08480 69.52087 29.70834 1.000 28.31646 394 PRO B C 1
ATOM 5569 O O . PRO B 1 394 ? -6.99904 69.25386 29.18601 1.000 29.34890 394 PRO B O 1
ATOM 5573 N N . VAL B 1 395 ? -9.21090 68.93629 29.33007 1.000 30.64754 395 VAL B N 1
ATOM 5574 C CA . VAL B 1 395 ? -9.22421 67.77233 28.45849 1.000 31.95717 395 VAL B CA 1
ATOM 5575 C C . VAL B 1 395 ? -10.06668 68.06328 27.22483 1.000 31.09976 395 VAL B C 1
ATOM 5576 O O . VAL B 1 395 ? -11.07737 68.76973 27.30179 1.000 28.23756 395 VAL B O 1
ATOM 5580 N N . TRP B 1 396 ? -9.63288 67.53398 26.08356 1.000 31.71123 396 TRP B N 1
ATOM 5581 C CA . TRP B 1 396 ? -10.43474 67.51352 24.86885 1.000 31.70825 396 TRP B CA 1
ATOM 5582 C C . TRP B 1 396 ? -10.90880 66.09093 24.60465 1.000 32.37259 396 TRP B C 1
ATOM 5583 O O . TRP B 1 396 ? -10.10603 65.15289 24.62371 1.000 30.65482 396 TRP B O 1
ATOM 5594 N N . MET B 1 397 ? -12.20610 65.93832 24.34178 1.000 35.00010 397 MET B N 1
ATOM 5595 C CA . MET B 1 397 ? -12.83649 64.63016 24.22419 1.000 35.46369 397 MET B CA 1
ATOM 5596 C C . MET B 1 397 ? -13.73907 64.60633 23.00134 1.000 36.25262 397 MET B C 1
ATOM 5597 O O . MET B 1 397 ? -14.53285 65.53018 22.79864 1.000 36.38304 397 MET B O 1
ATOM 5602 N N . ASP B 1 398 ? -13.61012 63.56251 22.18641 1.000 39.16378 398 ASP B N 1
ATOM 5603 C CA . ASP B 1 398 ? -14.52200 63.33605 21.06475 1.000 42.33398 398 ASP B CA 1
ATOM 5604 C C . ASP B 1 398 ? -14.56281 61.83587 20.78180 1.000 39.50109 398 ASP B C 1
ATOM 5605 O O . ASP B 1 398 ? -14.09408 61.02174 21.58548 1.000 36.59895 398 ASP B O 1
ATOM 5610 N N . ALA B 1 399 ? -15.13025 61.47921 19.63273 1.000 41.26900 399 ALA B N 1
ATOM 5611 C CA . ALA B 1 399 ? -15.26411 60.09177 19.19294 1.000 40.48190 399 ALA B CA 1
ATOM 5612 C C . ALA B 1 399 ? -14.21850 59.72617 18.12884 1.000 44.33647 399 ALA B C 1
ATOM 5613 O O . ALA B 1 399 ? -13.35301 58.86852 18.34244 1.000 51.84948 399 ALA B O 1
ATOM 5615 N N . GLU C 1 18 ? 15.41113 87.38489 88.66063 1.000 51.10620 18 GLU C N 1
ATOM 5616 C CA . GLU C 1 18 ? 15.94669 86.03343 88.49279 1.000 52.89893 18 GLU C CA 1
ATOM 5617 C C . GLU C 1 18 ? 16.09812 85.67906 87.01760 1.000 48.91418 18 GLU C C 1
ATOM 5618 O O . GLU C 1 18 ? 16.08403 86.55929 86.15712 1.000 46.44914 18 GLU C O 1
ATOM 5624 N N . GLY C 1 19 ? 16.23535 84.38369 86.73822 1.000 45.54031 19 GLY C N 1
ATOM 5625 C CA . GLY C 1 19 ? 16.41842 83.89620 85.38774 1.000 43.08880 19 GLY C CA 1
ATOM 5626 C C . GLY C 1 19 ? 17.84450 83.88039 84.87643 1.000 44.75319 19 GLY C C 1
ATOM 5627 O O . GLY C 1 19 ? 18.04769 83.65983 83.67583 1.000 44.55960 19 GLY C O 1
ATOM 5628 N N . ALA C 1 20 ? 18.83884 84.09922 85.74305 1.000 42.11713 20 ALA C N 1
ATOM 5629 C CA . ALA C 1 20 ? 20.23010 84.11351 85.29995 1.000 38.77638 20 ALA C CA 1
ATOM 5630 C C . ALA C 1 20 ? 20.68600 82.75154 84.78768 1.000 38.35358 20 ALA C C 1
ATOM 5631 O O . ALA C 1 20 ? 21.60586 82.68155 83.96702 1.000 35.00685 20 ALA C O 1
ATOM 5632 N N . GLU C 1 21 ? 20.05727 81.66554 85.24762 1.000 38.60489 21 GLU C N 1
ATOM 5633 C CA . GLU C 1 21 ? 20.46947 80.32956 84.82109 1.000 42.55192 21 GLU C CA 1
ATOM 5634 C C . GLU C 1 21 ? 20.32756 80.13229 83.31325 1.000 44.43648 21 GLU C C 1
ATOM 5635 O O . GLU C 1 21 ? 21.13167 79.41463 82.70703 1.000 47.12220 21 GLU C O 1
ATOM 5637 N N . PHE C 1 22 ? 19.31637 80.74582 82.69139 1.000 44.03814 22 PHE C N 1
ATOM 5638 C CA . PHE C 1 22 ? 19.12365 80.67990 81.24574 1.000 41.78339 22 PHE C CA 1
ATOM 5639 C C . PHE C 1 22 ? 19.37701 82.02676 80.57705 1.000 41.17225 22 PHE C C 1
ATOM 5640 O O . PHE C 1 22 ? 18.86472 82.27602 79.47856 1.000 38.99762 22 PHE C O 1
ATOM 5648 N N . THR C 1 23 ? 20.13847 82.90209 81.23452 1.000 40.95915 23 THR C N 1
ATOM 5649 C CA . THR C 1 23 ? 20.54907 84.19192 80.68739 1.000 39.28455 23 THR C CA 1
ATOM 5650 C C . THR C 1 23 ? 19.33775 84.99862 80.22741 1.000 40.28311 23 THR C C 1
ATOM 5651 O O . THR C 1 23 ? 19.21872 85.39405 79.06702 1.000 41.02069 23 THR C O 1
ATOM 5655 N N . ARG C 1 24 ? 18.43334 85.23416 81.17491 1.000 41.25942 24 ARG C N 1
ATOM 5656 C CA . ARG C 1 24 ? 17.22196 85.99280 80.89849 1.000 38.78500 24 ARG C CA 1
ATOM 5657 C C . ARG C 1 24 ? 17.55917 87.37833 80.36252 1.000 40.34125 24 ARG C C 1
ATOM 5658 O O . ARG C 1 24 ? 18.40025 88.08968 80.92227 1.000 43.38811 24 ARG C O 1
ATOM 5666 N N . LEU C 1 25 ? 16.89930 87.75266 79.27080 1.000 37.50452 25 LEU C N 1
ATOM 5667 C CA . LEU C 1 25 ? 17.08870 89.04451 78.63859 1.000 36.62418 25 LEU C CA 1
ATOM 5668 C C . LEU C 1 25 ? 16.36571 90.14008 79.42052 1.000 36.00033 25 LEU C C 1
ATOM 5669 O O . LEU C 1 25 ? 15.33853 89.89027 80.05739 1.000 36.53707 25 LEU C O 1
ATOM 5674 N N . PRO C 1 26 ? 16.89182 91.35539 79.39754 1.000 37.72121 26 PRO C N 1
ATOM 5675 C CA . PRO C 1 26 ? 16.17488 92.50097 79.95898 1.000 36.20520 26 PRO C CA 1
ATOM 5676 C C . PRO C 1 26 ? 15.13691 93.01207 78.96266 1.000 35.28289 26 PRO C C 1
ATOM 5677 O O . PRO C 1 26 ? 15.01689 92.52814 77.84016 1.000 34.50034 26 PRO C O 1
ATOM 5681 N N . VAL C 1 27 ? 14.37164 94.00039 79.40322 1.000 37.22372 27 VAL C N 1
ATOM 5682 C CA . VAL C 1 27 ? 13.45533 94.73808 78.54280 1.000 38.18883 27 VAL C CA 1
ATOM 5683 C C . VAL C 1 27 ? 14.13000 96.06306 78.20272 1.000 38.44070 27 VAL C C 1
ATOM 5684 O O . VAL C 1 27 ? 14.28763 96.92672 79.07192 1.000 38.07785 27 VAL C O 1
ATOM 5688 N N . SER C 1 28 ? 14.51805 96.24158 76.93787 1.000 34.96594 28 SER C N 1
ATOM 5689 C CA . SER C 1 28 ? 15.34522 97.37096 76.52725 1.000 34.20013 28 SER C CA 1
ATOM 5690 C C . SER C 1 28 ? 14.55271 98.41917 75.75583 1.000 33.84306 28 SER C C 1
ATOM 5691 O O . SER C 1 28 ? 15.09190 99.06839 74.85834 1.000 36.53192 28 SER C O 1
ATOM 5694 N N . TRP C 1 29 ? 13.28088 98.60387 76.10517 1.000 34.03893 29 TRP C N 1
ATOM 5695 C CA . TRP C 1 29 ? 12.42510 99.57726 75.44010 1.000 32.56192 29 TRP C CA 1
ATOM 5696 C C . TRP C 1 29 ? 11.26389 99.92205 76.36012 1.000 30.76445 29 TRP C C 1
ATOM 5697 O O . TRP C 1 29 ? 11.00380 99.22428 77.33957 1.000 32.69342 29 TRP C O 1
ATOM 5708 N N . THR C 1 30 ? 10.57556 101.01699 76.03299 1.000 30.73894 30 THR C N 1
ATOM 5709 C CA . THR C 1 30 ? 9.42666 101.50000 76.79071 1.000 33.00155 30 THR C CA 1
ATOM 5710 C C . THR C 1 30 ? 8.25098 101.65000 75.83772 1.000 35.05770 30 THR C C 1
ATOM 5711 O O . THR C 1 30 ? 8.38756 102.26647 74.77704 1.000 34.10746 30 THR C O 1
ATOM 5715 N N . VAL C 1 31 ? 7.10085 101.08183 76.21006 1.000 35.65900 31 VAL C N 1
ATOM 5716 C CA . VAL C 1 31 ? 5.93297 101.13709 75.33971 1.000 33.53849 31 VAL C CA 1
ATOM 5717 C C . VAL C 1 31 ? 5.35728 102.54934 75.33571 1.000 33.35953 31 VAL C C 1
ATOM 5718 O O . VAL C 1 31 ? 5.41593 103.27776 76.33830 1.000 34.80992 31 VAL C O 1
ATOM 5722 N N . ASN C 1 32 ? 4.81382 102.95227 74.19234 1.000 28.70272 32 ASN C N 1
ATOM 5723 C CA . ASN C 1 32 ? 4.13848 104.23483 74.13164 1.000 33.03180 32 ASN C CA 1
ATOM 5724 C C . ASN C 1 32 ? 2.84073 104.16252 74.93196 1.000 33.49015 32 ASN C C 1
ATOM 5725 O O . ASN C 1 32 ? 2.15216 103.13708 74.90222 1.000 31.68249 32 ASN C O 1
ATOM 5730 N N . PRO C 1 33 ? 2.46945 105.24175 75.62810 1.000 33.34098 33 PRO C N 1
ATOM 5731 C CA . PRO C 1 33 ? 1.28193 105.18140 76.49585 1.000 31.41199 33 PRO C CA 1
ATOM 5732 C C . PRO C 1 33 ? 0.00695 104.77695 75.77989 1.000 32.92915 33 PRO C C 1
ATOM 5733 O O . PRO C 1 33 ? -0.80631 104.04305 76.35401 1.000 33.48589 33 PRO C O 1
ATOM 5737 N N . ARG C 1 34 ? -0.19594 105.22079 74.54073 1.000 32.34351 34 ARG C N 1
ATOM 5738 C CA . ARG C 1 34 ? -1.41794 104.84506 73.83721 1.000 35.73390 34 ARG C CA 1
ATOM 5739 C C . ARG C 1 34 ? -1.48255 103.34036 73.59815 1.000 34.59031 34 ARG C C 1
ATOM 5740 O O . ARG C 1 34 ? -2.56431 102.74427 73.66603 1.000 35.29877 34 ARG C O 1
ATOM 5748 N N . ASP C 1 35 ? -0.33644 102.70762 73.32165 1.000 30.43371 35 ASP C N 1
ATOM 5749 C CA . ASP C 1 35 ? -0.33532 101.27309 73.05153 1.000 32.54057 35 ASP C CA 1
ATOM 5750 C C . ASP C 1 35 ? -0.59794 100.46656 74.31867 1.000 34.87104 35 ASP C C 1
ATOM 5751 O O . ASP C 1 35 ? -1.30583 99.45097 74.27997 1.000 35.04772 35 ASP C O 1
ATOM 5756 N N . ALA C 1 36 ? -0.04579 100.90064 75.45271 1.000 34.12488 36 ALA C N 1
ATOM 5757 C CA . ALA C 1 36 ? -0.33091 100.21329 76.70992 1.000 35.24573 36 ALA C CA 1
ATOM 5758 C C . ALA C 1 36 ? -1.80163 100.36061 77.09125 1.000 32.46475 36 ALA C C 1
ATOM 5759 O O . ALA C 1 36 ? -2.40508 99.42681 77.63392 1.000 31.53464 36 ALA C O 1
ATOM 5761 N N . ALA C 1 37 ? -2.38627 101.53286 76.83152 1.000 31.87485 37 ALA C N 1
ATOM 5762 C CA . ALA C 1 37 ? -3.81349 101.72470 77.07291 1.000 35.28706 37 ALA C CA 1
ATOM 5763 C C . ALA C 1 37 ? -4.65840 100.85353 76.14568 1.000 34.32423 37 ALA C C 1
ATOM 5764 O O . ALA C 1 37 ? -5.71225 100.34555 76.55302 1.000 32.86919 37 A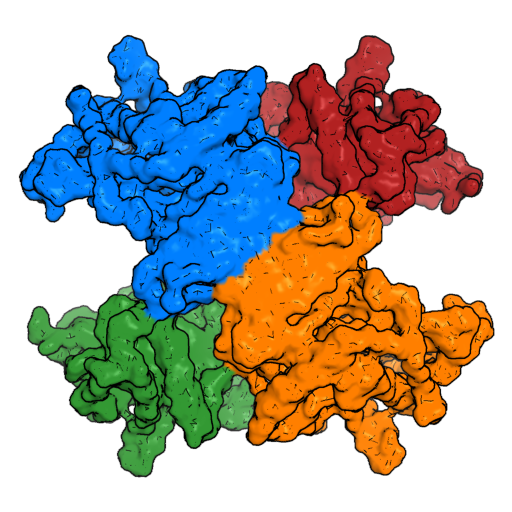LA C O 1
ATOM 5766 N N . ASN C 1 38 ? -4.22930 100.69541 74.88858 1.000 31.21419 38 ASN C N 1
ATOM 5767 C CA . ASN C 1 38 ? -4.91480 99.78187 73.98075 1.000 31.07534 38 ASN C CA 1
ATOM 5768 C C . ASN C 1 38 ? -4.83845 98.35224 74.49215 1.000 30.75326 38 ASN C C 1
ATOM 5769 O O . ASN C 1 38 ? -5.81830 97.60362 74.42134 1.000 31.71436 38 ASN C O 1
ATOM 5774 N N . ALA C 1 39 ? -3.67234 97.95838 75.00536 1.000 30.29208 39 ALA C N 1
ATOM 5775 C CA . ALA C 1 39 ? -3.48809 96.59830 75.48613 1.000 30.58168 39 ALA C CA 1
ATOM 5776 C C . ALA C 1 39 ? -4.40568 96.29928 76.66340 1.000 32.31030 39 ALA C C 1
ATOM 5777 O O . ALA C 1 39 ? -4.95563 95.19464 76.76430 1.000 32.21774 39 ALA C O 1
ATOM 5779 N N . ARG C 1 40 ? -4.56992 97.26540 77.57270 1.000 29.51036 40 ARG C N 1
ATOM 5780 C CA . ARG C 1 40 ? -5.43716 97.05606 78.72884 1.000 31.46328 40 ARG C CA 1
ATOM 5781 C C . ARG C 1 40 ? -6.89843 96.93003 78.30941 1.000 33.41051 40 ARG C C 1
ATOM 5782 O O . ARG C 1 40 ? -7.61946 96.06029 78.81462 1.000 36.51655 40 ARG C O 1
ATOM 5790 N N . ALA C 1 41 ? -7.35346 97.77709 77.37714 1.000 30.24292 41 ALA C N 1
ATOM 5791 C CA . ALA C 1 41 ? -8.72621 97.66021 76.89059 1.000 29.99258 41 ALA C CA 1
ATOM 5792 C C . ALA C 1 41 ? -8.92802 96.34598 76.15203 1.000 31.86396 41 ALA C C 1
ATOM 5793 O O . ALA C 1 41 ? -9.95668 95.68262 76.32205 1.000 31.13897 41 ALA C O 1
ATOM 5795 N N . ALA C 1 42 ? -7.95196 95.95058 75.33500 1.000 29.51730 42 ALA C N 1
ATOM 5796 C CA . ALA C 1 42 ? -8.05280 94.67543 74.64176 1.000 32.01880 42 ALA C CA 1
ATOM 5797 C C . ALA C 1 42 ? -8.10887 93.52390 75.63235 1.000 30.01332 42 ALA C C 1
ATOM 5798 O O . ALA C 1 42 ? -8.87459 92.57187 75.44745 1.000 29.66580 42 ALA C O 1
ATOM 5800 N N . TRP C 1 43 ? -7.31630 93.59954 76.70187 1.000 29.95160 43 TRP C N 1
ATOM 5801 C CA . TRP C 1 43 ? -7.31882 92.51723 77.67970 1.000 32.72622 43 TRP C CA 1
ATOM 5802 C C . TRP C 1 43 ? -8.61628 92.48383 78.48073 1.000 35.15774 43 TRP C C 1
ATOM 5803 O O . TRP C 1 43 ? -9.07930 91.40216 78.87009 1.000 31.68599 43 TRP C O 1
ATOM 5814 N N . LYS C 1 44 ? -9.21717 93.64848 78.73197 1.000 32.07621 44 LYS C N 1
ATOM 5815 C CA . LYS C 1 44 ? -10.52272 93.67039 79.37904 1.000 33.96242 44 LYS C CA 1
ATOM 5816 C C . LYS C 1 44 ? -11.56020 92.99030 78.49708 1.000 32.96411 44 LYS C C 1
ATOM 5817 O O . LYS C 1 44 ? -12.31952 92.13060 78.95998 1.000 34.32664 44 LYS C O 1
ATOM 5823 N N . THR C 1 45 ? -11.55806 93.31780 77.20120 1.000 31.09620 45 THR C N 1
ATOM 5824 C CA . THR C 1 45 ? -12.50117 92.69924 76.27506 1.000 30.95169 45 THR C CA 1
ATOM 5825 C C . THR C 1 45 ? -12.27107 91.20011 76.17604 1.000 31.53030 45 THR C C 1
ATOM 5826 O O . THR C 1 45 ? -13.22330 90.41172 76.20687 1.000 33.57711 45 THR C O 1
ATOM 5830 N N . LEU C 1 46 ? -11.00999 90.78717 76.08223 1.000 33.67176 46 LEU C N 1
ATOM 5831 C CA . LEU C 1 46 ? -10.71144 89.36586 75.99239 1.000 33.66473 46 LEU C CA 1
ATOM 5832 C C . LEU C 1 46 ? -11.09295 88.64090 77.27435 1.000 31.58160 46 LEU C C 1
ATOM 5833 O O . LEU C 1 46 ? -11.59850 87.51260 77.22637 1.000 31.16450 46 LEU C O 1
ATOM 5838 N N . SER C 1 47 ? -10.87087 89.28068 78.42740 1.000 33.16767 47 SER C N 1
ATOM 5839 C CA . SER C 1 47 ? -11.16087 88.64224 79.70921 1.000 32.14596 47 SER C CA 1
ATOM 5840 C C . SER C 1 47 ? -12.65186 88.39397 79.87960 1.000 29.62253 47 SER C C 1
ATOM 5841 O O . SER C 1 47 ? -13.05628 87.37175 80.44750 1.000 30.48346 47 SER C O 1
ATOM 5844 N N . ALA C 1 48 ? -13.48390 89.33138 79.42905 1.000 28.56901 48 ALA C N 1
ATOM 5845 C CA . ALA C 1 48 ? -14.92308 89.10259 79.48360 1.000 31.85602 48 ALA C CA 1
ATOM 5846 C C . ALA C 1 48 ? -15.31021 87.93372 78.58811 1.000 32.38050 48 ALA C C 1
ATOM 5847 O O . ALA C 1 48 ? -16.12643 87.08659 78.97119 1.000 32.34818 48 ALA C O 1
ATOM 5849 N N . TYR C 1 49 ? -14.71088 87.85892 77.39823 1.000 29.29940 49 TYR C N 1
ATOM 5850 C CA . TYR C 1 49 ? -14.96898 86.73371 76.50818 1.000 29.96170 49 TYR C CA 1
ATOM 5851 C C . TYR C 1 49 ? -14.49459 85.41401 77.11033 1.000 30.16980 49 TYR C C 1
ATOM 5852 O O . TYR C 1 49 ? -15.06598 84.36022 76.81528 1.000 30.78306 49 TYR C O 1
ATOM 5861 N N . HIS C 1 50 ? -13.43970 85.43881 77.92494 1.000 32.12107 50 HIS C N 1
ATOM 5862 C CA . HIS C 1 50 ? -12.92364 84.20365 78.50110 1.000 30.32154 50 HIS C CA 1
ATOM 5863 C C . HIS C 1 50 ? -13.75727 83.70005 79.67133 1.000 31.43117 50 HIS C C 1
ATOM 5864 O O . HIS C 1 50 ? -13.60029 82.54109 80.07085 1.000 31.98169 50 HIS C O 1
ATOM 5871 N N . ARG C 1 51 ? -14.65528 84.51918 80.20695 1.000 30.78505 51 ARG C N 1
ATOM 5872 C CA . ARG C 1 51 ? -15.45999 84.08826 81.34078 1.000 35.26280 51 ARG C CA 1
ATOM 5873 C C . ARG C 1 51 ? -16.27410 82.85345 80.97344 1.000 32.70830 51 ARG C C 1
ATOM 5874 O O . ARG C 1 51 ? -16.93732 82.81744 79.93284 1.000 35.49702 51 ARG C O 1
ATOM 5882 N N . GLY C 1 52 ? -16.17461 81.81601 81.79884 1.000 30.86082 52 GLY C N 1
ATOM 5883 C CA . GLY C 1 52 ? -16.94925 80.61232 81.56067 1.000 35.11986 52 GLY C CA 1
ATOM 5884 C C . GLY C 1 52 ? -16.37259 79.63497 80.55515 1.000 34.37787 52 GLY C C 1
ATOM 5885 O O . GLY C 1 52 ? -17.00300 78.60264 80.29514 1.000 38.19848 52 GLY C O 1
ATOM 5886 N N . LYS C 1 53 ? -15.21505 79.93614 79.94986 1.000 31.87154 53 LYS C N 1
ATOM 5887 C CA . LYS C 1 53 ? -14.59618 79.06234 78.96326 1.000 31.79052 53 LYS C CA 1
ATOM 5888 C C . LYS C 1 53 ? -13.59087 78.11854 79.62377 1.000 29.77068 53 LYS C C 1
ATOM 5889 O O . LYS C 1 53 ? -13.01806 78.44021 80.66725 1.000 30.36593 53 LYS C O 1
ATOM 5895 N N . PRO C 1 54 ? -13.36977 76.93975 79.04619 1.000 31.16546 54 PRO C N 1
ATOM 5896 C CA . PRO C 1 54 ? -12.44749 75.97455 79.66180 1.000 29.24376 54 PRO C CA 1
ATOM 5897 C C . PRO C 1 54 ? -11.01921 76.49798 79.73431 1.000 29.46917 54 PRO C C 1
ATOM 5898 O O . PRO C 1 54 ? -10.57261 77.28950 78.89961 1.000 26.50794 54 PRO C O 1
ATOM 5902 N N . LYS C 1 55 ? -10.30180 76.05300 80.75852 1.000 29.19985 55 LYS C N 1
ATOM 5903 C CA . LYS C 1 55 ? -8.89916 76.40705 80.87238 1.000 31.18817 55 LYS C CA 1
ATOM 5904 C C . LYS C 1 55 ? -8.06768 75.54038 79.93043 1.000 32.13013 55 LYS C C 1
ATOM 5905 O O . LYS C 1 55 ? -8.43449 74.40673 79.61231 1.000 33.68914 55 LYS C O 1
ATOM 5909 N N . SER C 1 56 ? -6.94494 76.09025 79.47670 1.000 28.01633 56 SER C N 1
ATOM 5910 C CA . SER C 1 56 ? -6.06689 75.41670 78.52906 1.000 30.62897 56 SER C CA 1
ATOM 5911 C C . SER C 1 56 ? -4.90262 74.75244 79.25182 1.000 29.66796 56 SER C C 1
ATOM 5912 O O . SER C 1 56 ? -4.38257 75.28689 80.23055 1.000 34.11077 56 SER C O 1
ATOM 5915 N N . SER C 1 57 ? -4.51005 73.57431 78.77246 1.000 29.17621 57 SER C N 1
ATOM 5916 C CA . SER C 1 57 ? -3.32505 72.88654 79.26175 1.000 34.07537 57 SER C CA 1
ATOM 5917 C C . SER C 1 57 ? -2.23211 72.78914 78.20106 1.000 32.95609 57 SER C C 1
ATOM 5918 O O . SER C 1 57 ? -1.29416 71.99691 78.35546 1.000 34.60276 57 SER C O 1
ATOM 5921 N N . ARG C 1 58 ? -2.31618 73.60343 77.14909 1.000 29.33087 58 ARG C N 1
ATOM 5922 C CA . ARG C 1 58 ? -1.37524 73.50893 76.03787 1.000 29.24333 58 ARG C CA 1
ATOM 5923 C C . ARG C 1 58 ? 0.04928 73.83235 76.48287 1.000 29.41112 58 ARG C C 1
ATOM 5924 O O . ARG C 1 58 ? 0.28479 74.61657 77.40933 1.000 29.10821 58 ARG C O 1
ATOM 5932 N N . LYS C 1 59 ? 1.00459 73.18943 75.82557 1.000 29.31241 59 LYS C N 1
ATOM 5933 C CA . LYS C 1 59 ? 2.41516 73.45535 76.04808 1.000 31.11160 59 LYS C CA 1
ATOM 5934 C C . LYS C 1 59 ? 3.10931 73.48841 74.69791 1.000 34.30696 59 LYS C C 1
ATOM 5935 O O . LYS C 1 59 ? 2.61816 72.92921 73.71241 1.000 32.94337 59 LYS C O 1
ATOM 5941 N N . LEU C 1 60 ? 4.25717 74.16203 74.65808 1.000 34.76624 60 LEU C N 1
ATOM 5942 C CA . LEU C 1 60 ? 5.12597 74.14301 73.48726 1.000 31.99360 60 LEU C CA 1
ATOM 5943 C C . LEU C 1 60 ? 6.06389 72.95080 73.61941 1.000 33.08645 60 LEU C C 1
ATOM 5944 O O . LEU C 1 60 ? 7.02225 72.99254 74.39632 1.000 36.56506 60 LEU C O 1
ATOM 5949 N N . HIS C 1 61 ? 5.81028 71.90310 72.84405 1.000 34.40875 61 HIS C N 1
ATOM 5950 C CA . HIS C 1 61 ? 6.59126 70.67824 72.93369 1.000 34.45508 61 HIS C CA 1
ATOM 5951 C C . HIS C 1 61 ? 7.83193 70.76920 72.05194 1.000 32.36447 61 HIS C C 1
ATOM 5952 O O . HIS C 1 61 ? 7.84246 71.46490 71.03514 1.000 34.44450 61 HIS C O 1
ATOM 5959 N N . VAL C 1 62 ? 8.89750 70.08911 72.47100 1.000 35.29719 62 VAL C N 1
ATOM 5960 C CA . VAL C 1 62 ? 10.18798 70.15015 71.78883 1.000 32.69205 62 VAL C CA 1
ATOM 5961 C C . VAL C 1 62 ? 10.61429 68.74154 71.39200 1.000 32.53283 62 VAL C C 1
ATOM 5962 O O . VAL C 1 62 ? 10.61758 67.82808 72.22511 1.000 35.06603 62 VAL C O 1
ATOM 5966 N N . VAL C 1 63 ? 10.99105 68.57363 70.12772 1.000 33.46077 63 VAL C N 1
ATOM 5967 C CA . VAL C 1 63 ? 11.46518 67.30124 69.59669 1.000 35.22755 63 VAL C CA 1
ATOM 5968 C C . VAL C 1 63 ? 12.85975 67.51811 69.02230 1.000 36.81457 63 VAL C C 1
ATOM 5969 O O . VAL C 1 63 ? 13.10717 68.52458 68.34523 1.000 38.31361 63 VAL C O 1
ATOM 5973 N N . TYR C 1 64 ? 13.77506 66.59790 69.33242 1.000 37.43627 64 TYR C N 1
ATOM 5974 C CA . TYR C 1 64 ? 15.14740 66.60812 68.83294 1.000 35.89764 64 TYR C CA 1
ATOM 5975 C C . TYR C 1 64 ? 15.34361 65.40839 67.91386 1.000 35.68012 64 TYR C C 1
ATOM 5976 O O . TYR C 1 64 ? 15.18406 64.26180 68.34376 1.000 39.82463 64 TYR C O 1
ATOM 5985 N N . VAL C 1 65 ? 15.70505 65.66944 66.66179 1.000 36.51598 65 VAL C N 1
ATOM 5986 C CA . VAL C 1 65 ? 15.76930 64.64394 65.62676 1.000 38.69916 65 VAL C CA 1
ATOM 5987 C C . VAL C 1 65 ? 17.22388 64.40614 65.24121 1.000 40.86479 65 VAL C C 1
ATOM 5988 O O . VAL C 1 65 ? 17.90972 65.32285 64.77602 1.000 43.03508 65 VAL C O 1
ATOM 5992 N N . THR C 1 66 ? 17.68519 63.17259 65.41063 1.000 43.02460 66 THR C N 1
ATOM 5993 C CA . THR C 1 66 ? 19.00447 62.75101 64.96430 1.000 43.64515 66 THR C CA 1
ATOM 5994 C C . THR C 1 66 ? 18.88801 61.93581 63.67964 1.000 45.92865 66 THR C C 1
ATOM 5995 O O . THR C 1 66 ? 17.80239 61.49967 63.28397 1.000 43.90139 66 THR C O 1
ATOM 5999 N N . PHE C 1 67 ? 20.03281 61.73276 63.02478 1.000 47.76630 67 PHE C N 1
ATOM 6000 C CA . PHE C 1 67 ? 20.10415 61.00400 61.76425 1.000 47.41751 67 PHE C CA 1
ATOM 6001 C C . PHE C 1 67 ? 21.22969 59.97697 61.81203 1.000 50.51272 67 PHE C C 1
ATOM 6002 O O . PHE C 1 67 ? 22.01783 59.92618 62.76278 1.000 49.69212 67 PHE C O 1
ATOM 6010 N N . LYS C 1 68 ? 21.29826 59.16686 60.74760 1.000 48.91727 68 LYS C N 1
ATOM 6011 C CA . LYS C 1 68 ? 22.12692 57.96088 60.75735 1.000 53.09699 68 LYS C CA 1
ATOM 6012 C C . LYS C 1 68 ? 23.58066 58.28224 61.07212 1.000 52.28717 68 LYS C C 1
ATOM 6013 O O . LYS C 1 68 ? 24.18661 57.67198 61.96050 1.000 57.89707 68 LYS C O 1
ATOM 6018 N N . ASP C 1 69 ? 24.15355 59.24291 60.35503 1.000 47.34494 69 ASP C N 1
ATOM 6019 C CA . ASP C 1 69 ? 25.50732 59.71485 60.59796 1.000 54.14285 69 ASP C CA 1
ATOM 6020 C C . ASP C 1 69 ? 25.51811 61.03797 61.35614 1.000 52.41309 69 ASP C C 1
ATOM 6021 O O . ASP C 1 69 ? 26.47966 61.80772 61.25363 1.000 48.71256 69 ASP C O 1
ATOM 6026 N N . ARG C 1 70 ? 24.45744 61.32537 62.10096 1.000 52.99260 70 ARG C N 1
ATOM 6027 C CA . ARG C 1 70 ? 24.27108 62.63114 62.72943 1.000 52.17711 70 ARG C CA 1
ATOM 6028 C C . ARG C 1 70 ? 23.77771 62.43647 64.15438 1.000 49.76789 70 ARG C C 1
ATOM 6029 O O . ARG C 1 70 ? 22.58909 62.61070 64.44806 1.000 47.90428 70 ARG C O 1
ATOM 6037 N N . PRO C 1 71 ? 24.67134 62.08862 65.07608 1.000 49.57635 71 PRO C N 1
ATOM 6038 C CA . PRO C 1 71 ? 24.26420 61.90601 66.47168 1.000 44.57423 71 PRO C CA 1
ATOM 6039 C C . PRO C 1 71 ? 24.07260 63.23769 67.17994 1.000 42.71004 71 PRO C C 1
ATOM 6040 O O . PRO C 1 71 ? 24.53964 64.28780 66.73747 1.000 42.94353 71 PRO C O 1
ATOM 6044 N N . ALA C 1 72 ? 23.36404 63.16886 68.30422 1.000 41.65932 72 ALA C N 1
ATOM 6045 C CA . ALA C 1 72 ? 23.02112 64.37206 69.04762 1.000 41.07888 72 ALA C CA 1
ATOM 6046 C C . ALA C 1 72 ? 24.27260 65.07459 69.55463 1.000 42.78372 72 ALA C C 1
ATOM 6047 O O . ALA C 1 72 ? 25.25575 64.43315 69.93386 1.000 42.00587 72 ALA C O 1
ATOM 6049 N N . LEU C 1 73 ? 24.22896 66.40467 69.55886 1.000 41.10143 73 LEU C N 1
ATOM 6050 C CA . LEU C 1 73 ? 25.35878 67.19539 70.01506 1.000 38.69203 73 LEU C CA 1
ATOM 6051 C C . LEU C 1 73 ? 25.37289 67.27249 71.53568 1.000 43.96082 73 LEU C C 1
ATOM 6052 O O . LEU C 1 73 ? 24.32863 67.21972 72.19613 1.000 47.75033 73 LEU C O 1
ATOM 6057 N N . GLU C 1 74 ? 26.57629 67.41585 72.08125 1.000 41.52606 74 GLU C N 1
ATOM 6058 C CA . GLU C 1 74 ? 26.77696 67.37470 73.52223 1.000 41.98498 74 GLU C CA 1
ATOM 6059 C C . GLU C 1 74 ? 25.99079 68.47770 74.21615 1.000 39.07829 74 GLU C C 1
ATOM 6060 O O . GLU C 1 74 ? 25.84962 69.58903 73.69633 1.000 37.19952 74 GLU C O 1
ATOM 6061 N N . GLY C 1 75 ? 25.46747 68.15320 75.39524 1.000 37.89846 75 GLY C N 1
ATOM 6062 C CA . GLY C 1 75 ? 24.78874 69.12853 76.22284 1.000 36.76856 75 GLY C CA 1
ATOM 6063 C C . GLY C 1 75 ? 23.50715 69.68118 75.64466 1.000 39.53297 75 GLY C C 1
ATOM 6064 O O . GLY C 1 75 ? 23.02702 70.71611 76.11283 1.000 43.60301 75 GLY C O 1
ATOM 6065 N N . TYR C 1 76 ? 22.91622 69.00480 74.65758 1.000 39.71241 76 TYR C N 1
ATOM 6066 C CA . TYR C 1 76 ? 21.73901 69.55931 73.99835 1.000 40.41918 76 TYR C CA 1
ATOM 6067 C C . TYR C 1 76 ? 20.55283 69.67344 74.94739 1.000 42.30496 76 TYR C C 1
ATOM 6068 O O . TYR C 1 76 ? 19.75539 70.61145 74.82474 1.000 42.28422 76 TYR C O 1
ATOM 6077 N N . ARG C 1 77 ? 20.43870 68.76395 75.92116 1.000 40.40501 77 ARG C N 1
ATOM 6078 C CA . ARG C 1 77 ? 19.30519 68.82162 76.84089 1.000 39.83461 77 ARG C CA 1
ATOM 6079 C C . ARG C 1 77 ? 19.38816 70.04548 77.74312 1.000 40.59354 77 ARG C C 1
ATOM 6080 O O . ARG C 1 77 ? 18.37868 70.71918 77.97488 1.000 45.92016 77 ARG C O 1
ATOM 6088 N N . GLU C 1 78 ? 20.57690 70.35208 78.26290 1.000 41.04262 78 GLU C N 1
ATOM 6089 C CA . GLU C 1 78 ? 20.71771 71.54351 79.09123 1.000 40.85870 78 GLU C CA 1
ATOM 6090 C C . GLU C 1 78 ? 20.67819 72.80900 78.24499 1.000 39.26177 78 GLU C C 1
ATOM 6091 O O . GLU C 1 78 ? 20.09238 73.81735 78.65428 1.000 38.75911 78 GLU C O 1
ATOM 6096 N N . ARG C 1 79 ? 21.28276 72.77457 77.05718 1.000 39.41542 79 ARG C N 1
ATOM 6097 C CA . ARG C 1 79 ? 21.35173 73.98342 76.24272 1.000 41.27932 79 ARG C CA 1
ATOM 6098 C C . ARG C 1 79 ? 19.96550 74.41506 75.77247 1.000 42.18515 79 ARG C C 1
ATOM 6099 O O . ARG C 1 79 ? 19.63022 75.60666 75.82034 1.000 39.97348 79 ARG C O 1
ATOM 6107 N N . TYR C 1 80 ? 19.12854 73.46206 75.35743 1.000 38.63969 80 TYR C N 1
ATOM 6108 C CA . TYR C 1 80 ? 17.79760 73.82733 74.89503 1.000 40.35237 80 TYR C CA 1
ATOM 6109 C C . TYR C 1 80 ? 16.82354 74.04601 76.04241 1.000 40.47699 80 TYR C C 1
ATOM 6110 O O . TYR C 1 80 ? 15.79237 74.69902 75.84395 1.000 38.08996 80 TYR C O 1
ATOM 6119 N N . ASP C 1 81 ? 17.13111 73.53671 77.23711 1.000 39.06356 81 ASP C N 1
ATOM 6120 C CA . ASP C 1 81 ? 16.42762 74.00632 78.42298 1.000 36.53403 81 ASP C CA 1
ATOM 6121 C C . ASP C 1 81 ? 16.68232 75.49212 78.63454 1.000 39.19591 81 ASP C C 1
ATOM 6122 O O . ASP C 1 81 ? 15.77305 76.24108 79.01359 1.000 40.72537 81 ASP C O 1
ATOM 6127 N N . HIS C 1 82 ? 17.91405 75.94055 78.37756 1.000 36.28655 82 HIS C N 1
ATOM 6128 C CA . HIS C 1 82 ? 18.21296 77.36591 78.46651 1.000 38.99481 82 HIS C CA 1
ATOM 6129 C C . HIS C 1 82 ? 17.58086 78.14215 77.31624 1.000 39.73400 82 HIS C C 1
ATOM 6130 O O . HIS C 1 82 ? 17.00595 79.21704 77.53210 1.000 39.22304 82 HIS C O 1
ATOM 6137 N N . ILE C 1 83 ? 17.66866 77.60709 76.09274 1.000 36.87273 83 ILE C N 1
ATOM 6138 C CA . ILE C 1 83 ? 17.16439 78.31278 74.91430 1.000 37.16449 83 ILE C CA 1
ATOM 6139 C C . ILE C 1 83 ? 15.65525 78.50632 75.01309 1.000 36.66283 83 ILE C C 1
ATOM 6140 O O . ILE C 1 83 ? 15.14185 79.61834 74.84288 1.000 33.63602 83 ILE C O 1
ATOM 6145 N N . LEU C 1 84 ? 14.92383 77.42439 75.30251 1.000 38.31487 84 LEU C N 1
ATOM 6146 C CA . LEU C 1 84 ? 13.46761 77.50886 75.35859 1.000 35.73523 84 LEU C CA 1
ATOM 6147 C C . LEU C 1 84 ? 13.01181 78.40068 76.50717 1.000 37.81864 84 LEU C C 1
ATOM 6148 O O . LEU C 1 84 ? 12.08942 79.20784 76.34077 1.000 36.34762 84 LEU C O 1
ATOM 6153 N N . LYS C 1 85 ? 13.65106 78.27835 77.67803 1.000 38.25630 85 LYS C N 1
ATOM 6154 C CA . LYS C 1 85 ? 13.30171 79.13891 78.80688 1.000 36.08936 85 LYS C CA 1
ATOM 6155 C C . LYS C 1 85 ? 13.68997 80.59170 78.54985 1.000 36.42900 85 LYS C C 1
ATOM 6156 O O . LYS C 1 85 ? 13.03219 81.50840 79.05514 1.000 34.73170 85 LYS C O 1
ATOM 6162 N N . ASN C 1 86 ? 14.74821 80.82305 77.77114 1.000 34.33951 86 ASN C N 1
ATOM 6163 C CA . ASN C 1 86 ? 15.10524 82.18785 77.41165 1.000 33.01687 86 ASN C CA 1
ATOM 6164 C C . ASN C 1 86 ? 14.02560 82.81467 76.53896 1.000 36.24361 86 ASN C C 1
ATOM 6165 O O . ASN C 1 86 ? 13.59026 83.94865 76.78760 1.000 35.04365 86 ASN C O 1
ATOM 6170 N N . ILE C 1 87 ? 13.56729 82.08144 75.51775 1.000 34.74309 87 ILE C N 1
ATOM 6171 C CA . ILE C 1 87 ? 12.52466 82.60819 74.64092 1.000 35.05455 87 ILE C CA 1
ATOM 6172 C C . ILE C 1 87 ? 11.20667 82.73873 75.38892 1.000 33.22882 87 ILE C C 1
ATOM 6173 O O . ILE C 1 87 ? 10.44951 83.69421 75.17554 1.000 33.48774 87 ILE C O 1
ATOM 6178 N N . GLN C 1 88 ? 10.91490 81.78906 76.28108 1.000 33.95863 88 GLN C N 1
ATOM 6179 C CA . GLN C 1 88 ? 9.69659 81.86045 77.08493 1.000 31.49605 88 GLN C CA 1
ATOM 6180 C C . GLN C 1 88 ? 9.68137 83.10899 77.95454 1.000 31.73403 88 GLN C C 1
ATOM 6181 O O . GLN C 1 88 ? 8.68365 83.83919 77.99695 1.000 34.22873 88 GLN C O 1
ATOM 6187 N N . ALA C 1 89 ? 10.77911 83.36720 78.66722 1.000 31.03994 89 ALA C N 1
ATOM 6188 C CA . ALA C 1 89 ? 10.83844 84.56002 79.50378 1.000 32.29455 89 ALA C CA 1
ATOM 6189 C C . ALA C 1 89 ? 10.75451 85.82343 78.65833 1.000 31.96195 89 ALA C C 1
ATOM 6190 O O . ALA C 1 89 ? 10.12846 86.81204 79.06253 1.000 32.70754 89 ALA C O 1
ATOM 6192 N N . TYR C 1 90 ? 11.35830 85.79636 77.46955 1.000 29.86536 90 TYR C N 1
ATOM 6193 C CA . TYR C 1 90 ? 11.31557 86.94729 76.57493 1.000 30.83260 90 TYR C CA 1
ATOM 6194 C C . TYR C 1 90 ? 9.87481 87.30948 76.21383 1.000 32.75271 90 TYR C C 1
ATOM 6195 O O . TYR C 1 90 ? 9.44426 88.45374 76.40385 1.000 32.17207 90 TYR C O 1
ATOM 6204 N N . TYR C 1 91 ? 9.10168 86.33515 75.72108 1.000 31.09373 91 TYR C N 1
ATOM 6205 C CA . TYR C 1 91 ? 7.71429 86.61281 75.35581 1.000 32.81062 91 TYR C CA 1
ATOM 6206 C C . TYR C 1 91 ? 6.91808 87.10664 76.55631 1.000 32.72279 91 TYR C C 1
ATOM 6207 O O . TYR C 1 91 ? 6.14023 88.06445 76.44424 1.000 31.55898 91 TYR C O 1
ATOM 6216 N N . ALA C 1 92 ? 7.13923 86.49706 77.72438 1.000 32.38330 92 ALA C N 1
ATOM 6217 C CA . ALA C 1 92 ? 6.46055 86.93881 78.94115 1.000 35.85838 92 ALA C CA 1
ATOM 6218 C C . ALA C 1 92 ? 6.83627 88.37523 79.28155 1.000 33.76083 92 ALA C C 1
ATOM 6219 O O . ALA C 1 92 ? 5.96057 89.21914 79.50903 1.000 34.70515 92 ALA C O 1
ATOM 6221 N N . ASP C 1 93 ? 8.13993 88.67915 79.28852 1.000 31.83218 93 ASP C N 1
ATOM 6222 C CA . ASP C 1 93 ? 8.57923 90.03004 79.62227 1.000 32.28197 93 ASP C CA 1
ATOM 6223 C C . ASP C 1 93 ? 8.11880 91.03568 78.57202 1.000 33.85067 93 ASP C C 1
ATOM 6224 O O . ASP C 1 93 ? 7.73180 92.16086 78.90769 1.000 32.61691 93 ASP C O 1
ATOM 6229 N N . GLN C 1 94 ? 8.13205 90.64857 77.29633 1.000 33.89059 94 GLN C N 1
ATOM 6230 C CA . GLN C 1 94 ? 7.74450 91.60233 76.26551 1.000 32.18639 94 GLN C CA 1
ATOM 6231 C C . GLN C 1 94 ? 6.24021 91.83892 76.27338 1.000 31.27503 94 GLN C C 1
ATOM 6232 O O . GLN C 1 94 ? 5.79052 92.97915 76.10523 1.000 33.08091 94 GLN C O 1
ATOM 6238 N N . MET C 1 95 ? 5.44260 90.78109 76.46898 1.000 31.84647 95 MET C N 1
ATOM 6239 C CA . MET C 1 95 ? 3.99517 90.97273 76.56295 1.000 32.47721 95 MET C CA 1
ATOM 6240 C C . MET C 1 95 ? 3.64182 91.87844 77.73270 1.000 32.18613 95 MET C C 1
ATOM 6241 O O . MET C 1 95 ? 2.77232 92.74976 77.60944 1.000 33.42445 95 MET C O 1
ATOM 6246 N N . GLN C 1 96 ? 4.33816 91.71653 78.86262 1.000 32.33795 96 GLN C N 1
ATOM 6247 C CA . GLN C 1 96 ? 4.11633 92.59573 80.00598 1.000 32.38417 96 GLN C CA 1
ATOM 6248 C C . GLN C 1 96 ? 4.56217 94.02481 79.69719 1.000 32.69546 96 GLN C C 1
ATOM 6249 O O . GLN C 1 96 ? 3.86585 94.98802 80.04360 1.000 29.74326 96 GLN C O 1
ATOM 6255 N N . ALA C 1 97 ? 5.70819 94.18353 79.02523 1.000 29.52134 97 ALA C N 1
ATOM 6256 C CA . ALA C 1 97 ? 6.15665 95.51944 78.64446 1.000 31.28649 97 ALA C CA 1
ATOM 6257 C C . ALA C 1 97 ? 5.14167 96.21917 77.75006 1.000 32.92807 97 ALA C C 1
ATOM 6258 O O . ALA C 1 97 ? 5.08053 97.45236 77.72455 1.000 35.09056 97 ALA C O 1
ATOM 6260 N N . ASN C 1 98 ? 4.33107 95.45542 77.02243 1.000 32.12958 98 ASN C N 1
ATOM 6261 C CA . ASN C 1 98 ? 3.32433 96.03668 76.14954 1.000 31.62440 98 ASN C CA 1
ATOM 6262 C C . ASN C 1 98 ? 2.07117 96.47922 76.89285 1.000 31.62385 98 ASN C C 1
ATOM 6263 O O . ASN C 1 98 ? 1.25898 97.21635 76.31944 1.000 31.17769 98 ASN C O 1
ATOM 6268 N N . GLY C 1 99 ? 1.89448 96.06071 78.14596 1.000 31.27679 99 GLY C N 1
ATOM 6269 C CA . GLY C 1 99 ? 0.71591 96.41520 78.91271 1.000 31.28189 99 GLY C CA 1
ATOM 6270 C C . GLY C 1 99 ? -0.19797 95.25276 79.21984 1.000 35.72181 99 GLY C C 1
ATOM 6271 O O . GLY C 1 99 ? -1.21618 95.44698 79.89773 1.000 33.26566 99 GLY C O 1
ATOM 6272 N N . PHE C 1 100 ? 0.11390 94.06724 78.71128 1.000 35.26288 100 PHE C N 1
ATOM 6273 C CA . PHE C 1 100 ? -0.60558 92.84270 79.02012 1.000 33.31024 100 PHE C CA 1
ATOM 6274 C C . PHE C 1 100 ? -0.03471 92.22971 80.28200 1.000 32.41808 100 PHE C C 1
ATOM 6275 O O . PHE C 1 100 ? 1.00720 92.65652 80.77783 1.000 32.35661 100 PHE C O 1
ATOM 6283 N N . PRO C 1 101 ? -0.68320 91.20566 80.82618 1.000 34.05623 101 PRO C N 1
ATOM 6284 C CA . PRO C 1 101 ? -0.01682 90.36182 81.81639 1.000 35.35398 101 PRO C CA 1
ATOM 6285 C C . PRO C 1 101 ? 1.18220 89.68197 81.18149 1.000 33.67950 101 PRO C C 1
ATOM 6286 O O . PRO C 1 101 ? 1.34797 89.73967 79.95390 1.000 32.70008 101 PRO C O 1
ATOM 6290 N N . PRO C 1 102 ? 2.06710 89.07909 81.97027 1.000 31.86629 102 PRO C N 1
ATOM 6291 C CA . PRO C 1 102 ? 3.22849 88.39332 81.37510 1.000 34.15943 102 PRO C CA 1
ATOM 6292 C C . PRO C 1 102 ? 2.85727 87.09676 80.66002 1.000 35.52919 102 PRO C C 1
ATOM 6293 O O . PRO C 1 102 ? 3.29424 86.00940 81.05604 1.000 37.64955 102 PRO C O 1
ATOM 6297 N N . LEU C 1 103 ? 2.07700 87.20175 79.58724 1.000 34.24681 103 LEU C N 1
ATOM 6298 C CA . LEU C 1 103 ? 1.59442 86.02060 78.88288 1.000 30.92830 103 LEU C CA 1
ATOM 6299 C C . LEU C 1 103 ? 2.71077 85.36513 78.07902 1.000 32.04979 103 LEU C C 1
ATOM 6300 O O . LEU C 1 103 ? 3.53573 86.03932 77.45491 1.000 35.39793 103 LEU C O 1
ATOM 6305 N N . THR C 1 104 ? 2.74400 84.03931 78.10665 1.000 31.87485 104 THR C N 1
ATOM 6306 C CA . THR C 1 104 ? 3.73535 83.28859 77.34815 1.000 29.70044 104 THR C CA 1
ATOM 6307 C C . THR C 1 104 ? 3.27722 81.84105 77.25258 1.000 29.61905 104 THR C C 1
ATOM 6308 O O . THR C 1 104 ? 2.28536 81.43805 77.86182 1.000 29.74927 104 THR C O 1
ATOM 6312 N N . PHE C 1 105 ? 4.00916 81.06564 76.46673 1.000 28.84287 105 PHE C N 1
ATOM 6313 C CA . PHE C 1 105 ? 3.72980 79.64772 76.36672 1.000 29.63321 105 PHE C CA 1
ATOM 6314 C C . PHE C 1 105 ? 4.30316 78.90928 77.56855 1.000 34.14781 105 PHE C C 1
ATOM 6315 O O . PHE C 1 105 ? 5.34417 79.28699 78.12190 1.000 33.51686 105 PHE C O 1
ATOM 6323 N N . GLN C 1 106 ? 3.60268 77.85584 77.97852 1.000 32.63672 106 GLN C N 1
ATOM 6324 C CA . GLN C 1 106 ? 4.08928 76.96871 79.02335 1.000 35.80636 106 GLN C CA 1
ATOM 6325 C C . GLN C 1 106 ? 4.91885 75.85611 78.40049 1.000 35.32308 106 GLN C C 1
ATOM 6326 O O . GLN C 1 106 ? 4.73300 75.49220 77.23357 1.000 36.20621 106 GLN C O 1
ATOM 6332 N N . LEU C 1 107 ? 5.84400 75.32256 79.18691 1.000 30.67328 107 LEU C N 1
ATOM 6333 C CA . LEU C 1 107 ? 6.69364 74.22990 78.74544 1.000 37.91231 107 LEU C CA 1
ATOM 6334 C C . LEU C 1 107 ? 6.34466 72.94988 79.49497 1.000 33.57487 107 LEU C C 1
ATOM 6335 O O . LEU C 1 107 ? 5.77091 72.97184 80.58376 1.000 33.95430 107 LEU C O 1
ATOM 6340 N N . ASP C 1 108 ? 6.67614 71.82670 78.87492 1.000 35.00569 108 ASP C N 1
ATOM 6341 C CA . ASP C 1 108 ? 6.56942 70.52243 79.51252 1.000 34.04911 108 ASP C CA 1
ATOM 6342 C C . ASP C 1 108 ? 7.85607 70.26429 80.29964 1.000 38.04769 108 ASP C C 1
ATOM 6343 O O . ASP C 1 108 ? 8.92949 70.11260 79.70598 1.000 36.85549 108 ASP C O 1
ATOM 6348 N N . LEU C 1 109 ? 7.75750 70.23288 81.63266 1.000 38.11141 109 LEU C N 1
ATOM 6349 C CA . LEU C 1 109 ? 8.91639 70.07543 82.50966 1.000 38.75723 109 LEU C CA 1
ATOM 6350 C C . LEU C 1 109 ? 8.81501 68.77454 83.29990 1.000 38.07475 109 LEU C C 1
ATOM 6351 O O . LEU C 1 109 ? 7.71507 68.31961 83.64085 1.000 33.18016 109 LEU C O 1
ATOM 6356 N N . ASP C 1 110 ? 9.97124 68.17850 83.59739 1.000 36.99928 110 ASP C N 1
ATOM 6357 C CA . ASP C 1 110 ? 10.00389 66.95417 84.39152 1.000 38.91645 110 ASP C CA 1
ATOM 6358 C C . ASP C 1 110 ? 9.96803 67.31137 85.87759 1.000 36.63826 110 ASP C C 1
ATOM 6359 O O . ASP C 1 110 ? 9.80126 68.47677 86.25123 1.000 36.28864 110 ASP C O 1
ATOM 6364 N N . GLU C 1 111 ? 10.14244 66.30500 86.74652 1.000 34.88620 111 GLU C N 1
ATOM 6365 C CA . GLU C 1 111 ? 10.03486 66.53449 88.18958 1.000 39.57992 111 GLU C CA 1
ATOM 6366 C C . GLU C 1 111 ? 11.10474 67.50255 88.69634 1.000 40.62527 111 GLU C C 1
ATOM 6367 O O . GLU C 1 111 ? 10.89703 68.17494 89.71612 1.000 41.86164 111 GLU C O 1
ATOM 6372 N N . ARG C 1 112 ? 12.24599 67.59147 88.00966 1.000 34.67320 112 ARG C N 1
ATOM 6373 C CA . ARG C 1 112 ? 13.30424 68.52032 88.39079 1.000 39.04144 112 ARG C CA 1
ATOM 6374 C C . ARG C 1 112 ? 13.11409 69.91812 87.80669 1.000 39.94440 112 ARG C C 1
ATOM 6375 O O . ARG C 1 112 ? 13.96003 70.79262 88.03476 1.000 36.85122 112 ARG C O 1
ATOM 6383 N N . GLY C 1 113 ? 12.00809 70.15950 87.10765 1.000 36.05040 113 GLY C N 1
ATOM 6384 C CA . GLY C 1 113 ? 11.75372 71.44272 86.48156 1.000 38.63957 113 GLY C CA 1
ATOM 6385 C C . GLY C 1 113 ? 12.50974 71.69598 85.19731 1.000 39.71929 113 GLY C C 1
ATOM 6386 O O . GLY C 1 113 ? 12.55605 72.84035 84.73346 1.000 38.78238 113 GLY C O 1
ATOM 6387 N N . LYS C 1 114 ? 13.08834 70.66425 84.59163 1.000 39.18435 114 LYS C N 1
ATOM 6388 C CA . LYS C 1 114 ? 13.85942 70.82424 83.36736 1.000 41.52714 114 LYS C CA 1
ATOM 6389 C C . LYS C 1 114 ? 13.02116 70.46816 82.14429 1.000 39.02976 114 LYS C C 1
ATOM 6390 O O . LYS C 1 114 ? 12.13023 69.61810 82.20102 1.000 38.78198 114 LYS C O 1
ATOM 6396 N N . LEU C 1 115 ? 13.35517 71.09794 81.02270 1.000 39.60506 115 LEU C N 1
ATOM 6397 C CA . LEU C 1 115 ? 12.58658 70.92404 79.79825 1.000 39.09295 115 LEU C CA 1
ATOM 6398 C C . LEU C 1 115 ? 12.59519 69.46914 79.34756 1.000 40.21147 115 LEU C C 1
ATOM 6399 O O . LEU C 1 115 ? 13.64120 68.81290 79.33720 1.000 38.52365 115 LEU C O 1
ATOM 6404 N N . VAL C 1 116 ? 11.41271 68.96562 78.99841 1.000 37.94163 116 VAL C N 1
ATOM 6405 C CA . VAL C 1 116 ? 11.27458 67.64693 78.38871 1.000 38.44981 116 VAL C CA 1
ATOM 6406 C C . VAL C 1 116 ? 11.59688 67.75501 76.90261 1.000 39.26958 116 VAL C C 1
ATOM 6407 O O . VAL C 1 116 ? 11.08306 68.64023 76.20599 1.000 39.09663 116 VAL C O 1
ATOM 6411 N N . ILE C 1 117 ? 12.47930 66.88284 76.42049 1.000 38.54674 117 ILE C N 1
ATOM 6412 C CA . ILE C 1 117 ? 12.86986 66.84852 75.01550 1.000 37.52685 117 ILE C CA 1
ATOM 6413 C C . ILE C 1 117 ? 12.64377 65.43026 74.50801 1.000 39.14516 117 ILE C C 1
ATOM 6414 O O . ILE C 1 117 ? 13.26119 64.48327 75.01290 1.000 37.07933 117 ILE C O 1
ATOM 6419 N N . HIS C 1 118 ? 11.74411 65.27928 73.53410 1.000 36.72715 118 HIS C N 1
ATOM 6420 C CA . HIS C 1 118 ? 11.50977 63.98111 72.91629 1.000 36.42581 118 HIS C CA 1
ATOM 6421 C C . HIS C 1 118 ? 12.59963 63.71196 71.88734 1.000 40.58189 118 HIS C C 1
ATOM 6422 O O . HIS C 1 118 ? 12.88305 64.56477 71.03787 1.000 39.06730 118 HIS C O 1
ATOM 6429 N N . ASP C 1 119 ? 13.20156 62.52531 71.96045 1.000 40.02424 119 ASP C N 1
ATOM 6430 C CA . ASP C 1 119 ? 14.27040 62.12022 71.05630 1.000 39.88895 119 ASP C CA 1
ATOM 6431 C C . ASP C 1 119 ? 13.67750 61.32203 69.90568 1.000 37.48515 119 ASP C C 1
ATOM 6432 O O . AS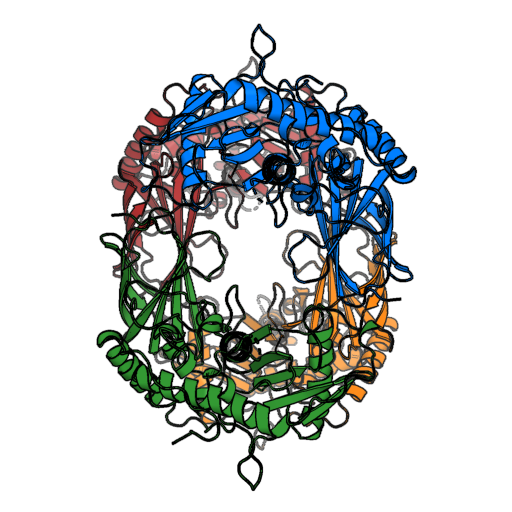P C 1 119 ? 12.92378 60.37118 70.13002 1.000 40.98264 119 ASP C O 1
ATOM 6437 N N . ALA C 1 120 ? 14.01641 61.70812 68.68047 1.000 38.42469 120 ALA C N 1
ATOM 6438 C CA . ALA C 1 120 ? 13.60318 60.97534 67.49374 1.000 37.03216 120 ALA C CA 1
ATOM 6439 C C . ALA C 1 120 ? 14.81828 60.75065 66.60854 1.000 40.58384 120 ALA C C 1
ATOM 6440 O O . ALA C 1 120 ? 15.69212 61.61903 66.50861 1.000 37.71440 120 ALA C O 1
ATOM 6442 N N . TYR C 1 121 ? 14.85795 59.59456 65.94903 1.000 39.45346 121 TYR C N 1
ATOM 6443 C CA . TYR C 1 121 ? 15.97956 59.21712 65.10250 1.000 41.61194 121 TYR C CA 1
ATOM 6444 C C . TYR C 1 121 ? 15.45448 58.83387 63.72936 1.000 42.16228 121 TYR C C 1
ATOM 6445 O O . TYR C 1 121 ? 14.48586 58.07706 63.62367 1.000 42.39215 121 TYR C O 1
ATOM 6454 N N . VAL C 1 122 ? 16.10663 59.33797 62.68373 1.000 44.61509 122 VAL C N 1
ATOM 6455 C CA . VAL C 1 122 ? 15.75545 59.03206 61.29991 1.000 44.71468 122 VAL C CA 1
ATOM 6456 C C . VAL C 1 122 ? 16.90254 58.23356 60.70381 1.000 44.79796 122 VAL C C 1
ATOM 6457 O O . VAL C 1 122 ? 18.03502 58.72683 60.61453 1.000 44.35578 122 VAL C O 1
ATOM 6461 N N . ASP C 1 123 ? 16.60997 57.00123 60.29234 1.000 45.86265 123 ASP C N 1
ATOM 6462 C CA . ASP C 1 123 ? 17.63502 56.08743 59.78888 1.000 50.24575 123 ASP C CA 1
ATOM 6463 C C . ASP C 1 123 ? 17.97788 56.40668 58.33141 1.000 49.75511 123 ASP C C 1
ATOM 6464 O O . ASP C 1 123 ? 17.83858 55.58355 57.42759 1.000 53.86958 123 ASP C O 1
ATOM 6469 N N . LYS C 1 124 ? 18.44639 57.63874 58.11545 1.000 50.11319 124 LYS C N 1
ATOM 6470 C CA . LYS C 1 124 ? 18.81370 58.09508 56.78475 1.000 49.68603 124 LYS C CA 1
ATOM 6471 C C . LYS C 1 124 ? 20.08661 58.92916 56.89216 1.000 51.54034 124 LYS C C 1
ATOM 6472 O O . LYS C 1 124 ? 20.17189 59.82289 57.75488 1.000 48.62302 124 LYS C O 1
ATOM 6476 N N . PRO C 1 125 ? 21.07600 58.67397 56.04099 1.000 53.31159 125 PRO C N 1
ATOM 6477 C CA . PRO C 1 125 ? 22.27692 59.51292 56.02257 1.000 48.38201 125 PRO C CA 1
ATOM 6478 C C . PRO C 1 125 ? 21.99324 60.89360 55.45080 1.000 49.68410 125 PRO C C 1
ATOM 6479 O O . PRO C 1 125 ? 20.96896 61.14037 54.81208 1.000 51.31574 125 PRO C O 1
ATOM 6483 N N . MET C 1 126 ? 22.93552 61.80627 55.69522 1.000 50.16943 126 MET C N 1
ATOM 6484 C CA . MET C 1 126 ? 22.80250 63.16938 55.19076 1.000 48.60996 126 MET C CA 1
ATOM 6485 C C . MET C 1 126 ? 22.71596 63.20704 53.66769 1.000 49.16575 126 MET C C 1
ATOM 6486 O O . MET C 1 126 ? 22.11591 64.12680 53.09966 1.000 50.19509 126 MET C O 1
ATOM 6490 N N . SER C 1 127 ? 23.31349 62.23105 52.98899 1.000 47.37901 127 SER C N 1
ATOM 6491 C CA . SER C 1 127 ? 23.21825 62.17520 51.53754 1.000 46.14058 127 SER C CA 1
ATOM 6492 C C . SER C 1 127 ? 21.79534 61.90936 51.06459 1.000 52.33347 127 SER C C 1
ATOM 6493 O O . SER C 1 127 ? 21.47227 62.20783 49.90814 1.000 49.48204 127 SER C O 1
ATOM 6496 N N . GLU C 1 128 ? 20.94533 61.34465 51.92239 1.000 50.72835 128 GLU C N 1
ATOM 6497 C CA . GLU C 1 128 ? 19.54898 61.10748 51.59396 1.000 48.31654 128 GLU C CA 1
ATOM 6498 C C . GLU C 1 128 ? 18.65648 62.29002 51.94606 1.000 49.66581 128 GLU C C 1
ATOM 6499 O O . GLU C 1 128 ? 17.43363 62.18773 51.81175 1.000 50.75573 128 GLU C O 1
ATOM 6505 N N . MET C 1 129 ? 19.23594 63.40935 52.36701 1.000 49.92602 129 MET C N 1
ATOM 6506 C CA . MET C 1 129 ? 18.48650 64.58604 52.78224 1.000 47.55390 129 MET C CA 1
ATOM 6507 C C . MET C 1 129 ? 18.64078 65.70995 51.76229 1.000 49.91257 129 MET C C 1
ATOM 6508 O O . MET C 1 129 ? 19.52859 65.69686 50.90199 1.000 49.41209 129 MET C O 1
ATOM 6513 N N . SER C 1 130 ? 17.76154 66.70092 51.89179 1.000 45.51622 130 SER C N 1
ATOM 6514 C CA . SER C 1 130 ? 17.81296 67.92691 51.10718 1.000 40.72299 130 SER C CA 1
ATOM 6515 C C . SER C 1 130 ? 17.08322 68.99988 51.90091 1.000 42.71607 130 SER C C 1
ATOM 6516 O O . SER C 1 130 ? 16.35843 68.70333 52.85362 1.000 44.17384 130 SER C O 1
ATOM 6519 N N . VAL C 1 131 ? 17.28100 70.25842 51.50047 1.000 40.89716 131 VAL C N 1
ATOM 6520 C CA . VAL C 1 131 ? 16.60365 71.34943 52.19005 1.000 40.35412 131 VAL C CA 1
ATOM 6521 C C . VAL C 1 131 ? 15.09744 71.28846 51.98667 1.000 43.18677 131 VAL C C 1
ATOM 6522 O O . VAL C 1 131 ? 14.34306 71.85149 52.78889 1.000 44.17389 131 VAL C O 1
ATOM 6526 N N . GLN C 1 132 ? 14.63861 70.61574 50.92853 1.000 41.20140 132 GLN C N 1
ATOM 6527 C CA . GLN C 1 132 ? 13.20941 70.48470 50.67696 1.000 40.23424 132 GLN C CA 1
ATOM 6528 C C . GLN C 1 132 ? 12.57819 69.36532 51.49682 1.000 40.48572 132 GLN C C 1
ATOM 6529 O O . GLN C 1 132 ? 11.39652 69.45577 51.84983 1.000 42.43912 132 GLN C O 1
ATOM 6535 N N . SER C 1 133 ? 13.32905 68.30601 51.80144 1.000 36.74561 133 SER C N 1
ATOM 6536 C CA . SER C 1 133 ? 12.75000 67.15156 52.47524 1.000 37.09445 133 SER C CA 1
ATOM 6537 C C . SER C 1 133 ? 13.07772 67.06792 53.96165 1.000 42.02453 133 SER C C 1
ATOM 6538 O O . SER C 1 133 ? 12.41617 66.30708 54.67704 1.000 42.40176 133 SER C O 1
ATOM 6541 N N . SER C 1 134 ? 14.08099 67.80743 54.44610 1.000 41.69620 134 SER C N 1
ATOM 6542 C CA . SER C 1 134 ? 14.43561 67.71951 55.86051 1.000 38.98393 134 SER C CA 1
ATOM 6543 C C . SER C 1 134 ? 13.29555 68.20715 56.74539 1.000 39.67609 134 SER C C 1
ATOM 6544 O O . SER C 1 134 ? 13.06275 67.66066 57.82874 1.000 38.38415 134 SER C O 1
ATOM 6547 N N . GLY C 1 135 ? 12.57684 69.23719 56.30064 1.000 40.49964 135 GLY C N 1
ATOM 6548 C CA . GLY C 1 135 ? 11.42357 69.73821 57.01060 1.000 37.58041 135 GLY C CA 1
ATOM 6549 C C . GLY C 1 135 ? 10.34895 68.67871 57.16438 1.000 39.03313 135 GLY C C 1
ATOM 6550 O O . GLY C 1 135 ? 9.98478 68.29679 58.28387 1.000 38.04490 135 GLY C O 1
ATOM 6551 N N . PRO C 1 136 ? 9.81790 68.18132 56.03807 1.000 39.12359 136 PRO C N 1
ATOM 6552 C CA . PRO C 1 136 ? 8.77344 67.14205 56.12481 1.000 38.44116 136 PRO C CA 1
ATOM 6553 C C . PRO C 1 136 ? 9.23500 65.86122 56.80327 1.000 38.10560 136 PRO C C 1
ATOM 6554 O O . PRO C 1 136 ? 8.45982 65.25622 57.55852 1.000 34.24101 136 PRO C O 1
ATOM 6558 N N . VAL C 1 137 ? 10.47885 65.43169 56.56374 1.000 37.83631 137 VAL C N 1
ATOM 6559 C CA . VAL C 1 137 ? 10.96464 64.19365 57.16913 1.000 37.03513 137 VAL C CA 1
ATOM 6560 C C . VAL C 1 137 ? 11.08383 64.35726 58.68189 1.000 38.34190 137 VAL C C 1
ATOM 6561 O O . VAL C 1 137 ? 10.71603 63.45903 59.45232 1.000 35.97784 137 VAL C O 1
ATOM 6565 N N . SER C 1 138 ? 11.60974 65.49868 59.13263 1.000 37.02282 138 SER C N 1
ATOM 6566 C CA . SER C 1 138 ? 11.72652 65.72754 60.56722 1.000 38.25530 138 SER C CA 1
ATOM 6567 C C . SER C 1 138 ? 10.36646 65.89344 61.22218 1.000 34.40442 138 SER C C 1
ATOM 6568 O O . SER C 1 138 ? 10.19547 65.50806 62.38136 1.000 36.89402 138 SER C O 1
ATOM 6571 N N . ARG C 1 139 ? 9.39223 66.45759 60.50430 1.000 37.27477 139 ARG C N 1
ATOM 6572 C CA . ARG C 1 139 ? 8.04389 66.55929 61.04941 1.000 34.50680 139 ARG C CA 1
ATOM 6573 C C . ARG C 1 139 ? 7.42018 65.18485 61.21927 1.000 37.48573 139 ARG C C 1
ATOM 6574 O O . ARG C 1 139 ? 6.75207 64.91740 62.22421 1.000 39.31794 139 ARG C O 1
ATOM 6582 N N . GLU C 1 140 ? 7.63402 64.29708 60.25166 1.000 36.97571 140 GLU C N 1
ATOM 6583 C CA . GLU C 1 140 ? 7.10409 62.94826 60.37404 1.000 36.80688 140 GLU C CA 1
ATOM 6584 C C . GLU C 1 140 ? 7.72506 62.22001 61.55919 1.000 37.43462 140 GLU C C 1
ATOM 6585 O O . GLU C 1 140 ? 7.02596 61.51946 62.29923 1.000 42.15384 140 GLU C O 1
ATOM 6591 N N . ALA C 1 141 ? 9.03430 62.37198 61.76133 1.000 35.96216 141 ALA C N 1
ATOM 6592 C CA . ALA C 1 141 ? 9.66661 61.75714 62.92591 1.000 36.38358 141 ALA C CA 1
ATOM 6593 C C . ALA C 1 141 ? 9.13588 62.35642 64.22521 1.000 37.25743 141 ALA C C 1
ATOM 6594 O O . ALA C 1 141 ? 8.95952 61.64403 65.22108 1.000 37.89674 141 ALA C O 1
ATOM 6596 N N . ALA C 1 142 ? 8.88356 63.66774 64.24043 1.000 35.31102 142 ALA C N 1
ATOM 6597 C CA . ALA C 1 142 ? 8.31508 64.28265 65.43300 1.000 33.28289 142 ALA C CA 1
ATOM 6598 C C . ALA C 1 142 ? 6.89117 63.79762 65.66963 1.000 35.53885 142 ALA C C 1
ATOM 6599 O O . ALA C 1 142 ? 6.48189 63.59943 66.81968 1.000 37.84673 142 ALA C O 1
ATOM 6601 N N . ARG C 1 143 ? 6.12836 63.58097 64.59540 1.000 32.71306 143 ARG C N 1
ATOM 6602 C CA . ARG C 1 143 ? 4.76426 63.08884 64.74953 1.000 34.21002 143 ARG C CA 1
ATOM 6603 C C . ARG C 1 143 ? 4.74676 61.71809 65.40892 1.000 37.96564 143 ARG C C 1
ATOM 6604 O O . ARG C 1 143 ? 3.92098 61.45754 66.29453 1.000 36.58817 143 ARG C O 1
ATOM 6611 N N . LYS C 1 144 ? 5.65595 60.83052 64.99299 1.000 37.03782 144 LYS C N 1
ATOM 6612 C CA . LYS C 1 144 ? 5.64117 59.45950 65.49216 1.000 38.14835 144 LYS C CA 1
ATOM 6613 C C . LYS C 1 144 ? 5.98654 59.40488 66.97631 1.000 37.68149 144 LYS C C 1
ATOM 6614 O O . LYS C 1 144 ? 5.29645 58.73999 67.75848 1.000 39.76691 144 LYS C O 1
ATOM 6616 N N . VAL C 1 145 ? 7.04645 60.10462 67.38678 1.000 34.56556 145 VAL C N 1
ATOM 6617 C CA . VAL C 1 145 ? 7.46859 60.03372 68.78161 1.000 37.23764 145 VAL C CA 1
ATOM 6618 C C . VAL C 1 145 ? 6.47946 60.75941 69.69084 1.000 37.20528 145 VAL C C 1
ATOM 6619 O O . VAL C 1 145 ? 6.19679 60.30351 70.80405 1.000 37.11662 145 VAL C O 1
ATOM 6623 N N . LEU C 1 146 ? 5.92227 61.88423 69.23443 1.000 34.97468 146 LEU C N 1
ATOM 6624 C CA . LEU C 1 146 ? 4.96500 62.60418 70.06874 1.000 36.04837 146 LEU C CA 1
ATOM 6625 C C . LEU C 1 146 ? 3.69888 61.78296 70.27926 1.000 36.07591 146 LEU C C 1
ATOM 6626 O O . LEU C 1 146 ? 3.13112 61.77969 71.37851 1.000 37.41093 146 LEU C O 1
ATOM 6631 N N . ALA C 1 147 ? 3.25635 61.06358 69.24208 1.000 35.41936 147 ALA C N 1
ATOM 6632 C CA . ALA C 1 147 ? 2.09507 60.18941 69.37577 1.000 38.15666 147 ALA C CA 1
ATOM 6633 C C . ALA C 1 147 ? 2.34079 59.09683 70.40591 1.000 37.41098 147 ALA C C 1
ATOM 6634 O O . ALA C 1 147 ? 1.41056 58.67579 71.10045 1.000 37.03549 147 ALA C O 1
ATOM 6636 N N . SER C 1 148 ? 3.58727 58.63218 70.52365 1.000 39.34875 148 SER C N 1
ATOM 6637 C CA . SER C 1 148 ? 3.91124 57.61693 71.51843 1.000 37.58884 148 SER C CA 1
ATOM 6638 C C . SER C 1 148 ? 3.64595 58.11033 72.93790 1.000 36.34219 148 SER C C 1
ATOM 6639 O O . SER C 1 148 ? 3.42579 57.29834 73.84224 1.000 42.32112 148 SER C O 1
ATOM 6642 N N . LYS C 1 149 ? 3.68070 59.42604 73.16093 1.000 37.35851 149 LYS C N 1
ATOM 6643 C CA . LYS C 1 149 ? 3.37121 60.01855 74.45809 1.000 33.95175 149 LYS C CA 1
ATOM 6644 C C . LYS C 1 149 ? 1.99109 60.67609 74.48215 1.000 36.48645 149 LYS C C 1
ATOM 6645 O O . LYS C 1 149 ? 1.69229 61.44763 75.40220 1.000 37.31240 149 LYS C O 1
ATOM 6648 N N . GLY C 1 150 ? 1.14448 60.37673 73.49708 1.000 36.51950 150 GLY C N 1
ATOM 6649 C CA . GLY C 1 150 ? -0.20546 60.90813 73.45981 1.000 35.53079 150 GLY C CA 1
ATOM 6650 C C . GLY C 1 150 ? -0.33098 62.33723 72.98430 1.000 36.37835 150 GLY C C 1
ATOM 6651 O O . GLY C 1 150 ? -1.34764 62.97894 73.25574 1.000 35.06621 150 GLY C O 1
ATOM 6652 N N . ILE C 1 151 ? 0.66036 62.86008 72.26968 1.000 35.31992 151 ILE C N 1
ATOM 6653 C CA . ILE C 1 151 ? 0.64335 64.24210 71.80887 1.000 32.98952 151 ILE C CA 1
ATOM 6654 C C . ILE C 1 151 ? 0.43904 64.24960 70.30287 1.000 31.79873 151 ILE C C 1
ATOM 6655 O O . ILE C 1 151 ? 1.27827 63.73867 69.55196 1.000 35.88201 151 ILE C O 1
ATOM 6660 N N . ASP C 1 152 ? -0.66175 64.85208 69.86171 1.000 31.55488 152 ASP C N 1
ATOM 6661 C CA . ASP C 1 152 ? -1.00372 64.92902 68.44725 1.000 29.78689 152 ASP C CA 1
ATOM 6662 C C . ASP C 1 152 ? -0.36369 66.18028 67.86001 1.000 31.04815 152 ASP C C 1
ATOM 6663 O O . ASP C 1 152 ? -0.77168 67.30553 68.17402 1.000 31.89765 152 ASP C O 1
ATOM 6668 N N . ILE C 1 153 ? 0.59683 65.98597 66.95584 1.000 27.65987 153 ILE C N 1
ATOM 6669 C CA . ILE C 1 153 ? 1.29778 67.12662 66.38846 1.000 27.70549 153 ILE C CA 1
ATOM 6670 C C . ILE C 1 153 ? 0.36838 68.02235 65.58312 1.000 29.34833 153 ILE C C 1
ATOM 6671 O O . ILE C 1 153 ? 0.64653 69.21621 65.42316 1.000 30.85407 153 ILE C O 1
ATOM 6676 N N . GLU C 1 154 ? -0.76782 67.49600 65.12652 1.000 31.77176 154 GLU C N 1
ATOM 6677 C CA . GLU C 1 154 ? -1.70617 68.27711 64.33072 1.000 31.43979 154 GLU C CA 1
ATOM 6678 C C . GLU C 1 154 ? -2.56261 69.22300 65.16738 1.000 31.01232 154 GLU C C 1
ATOM 6679 O O . GLU C 1 154 ? -3.31781 70.01638 64.59523 1.000 31.64636 154 GLU C O 1
ATOM 6685 N N . LYS C 1 155 ? -2.45445 69.17782 66.49829 1.000 32.24300 155 LYS C N 1
ATOM 6686 C CA . LYS C 1 155 ? -3.27683 70.01485 67.36624 1.000 33.30001 155 LYS C CA 1
ATOM 6687 C C . LYS C 1 155 ? -2.44939 70.73660 68.42795 1.000 31.89265 155 LYS C C 1
ATOM 6688 O O . LYS C 1 155 ? -3.01327 71.24010 69.40646 1.000 32.29657 155 LYS C O 1
ATOM 6694 N N . GLU C 1 156 ? -1.13041 70.81787 68.25513 1.000 28.09353 156 GLU C N 1
ATOM 6695 C CA . GLU C 1 156 ? -0.26583 71.44088 69.24851 1.000 29.60663 156 GLU C CA 1
ATOM 6696 C C . GLU C 1 156 ? 0.73551 72.36407 68.56122 1.000 31.12354 156 GLU C C 1
ATOM 6697 O O . GLU C 1 156 ? 0.87119 72.37499 67.33418 1.000 31.23565 156 GLU C O 1
ATOM 6703 N N . HIS C 1 157 ? 1.43715 73.15555 69.36911 1.000 30.13051 157 HIS C N 1
ATOM 6704 C CA . HIS C 1 157 ? 2.57321 73.93936 68.89928 1.000 30.52914 157 HIS C CA 1
ATOM 6705 C C . HIS C 1 157 ? 3.84238 73.18760 69.26399 1.000 31.36225 157 HIS C C 1
ATOM 6706 O O . HIS C 1 157 ? 4.00801 72.75651 70.41128 1.000 34.86265 157 HIS C O 1
ATOM 6713 N N . VAL C 1 158 ? 4.71936 73.00108 68.28450 1.000 32.81693 158 VAL C N 1
ATOM 6714 C CA . VAL C 1 158 ? 5.89412 72.15360 68.44082 1.000 32.18295 158 VAL C CA 1
ATOM 6715 C C . VAL C 1 158 ? 7.10176 72.88096 67.87405 1.000 34.02924 158 VAL C C 1
ATOM 6716 O O . VAL C 1 158 ? 6.97907 73.64843 66.91140 1.000 34.06936 158 VAL C O 1
ATOM 6720 N N . LEU C 1 159 ? 8.25838 72.67960 68.50715 1.000 35.42918 159 LEU C N 1
ATOM 6721 C CA . LEU C 1 159 ? 9.55243 73.08438 67.96716 1.000 31.24133 159 LEU C CA 1
ATOM 6722 C C . LEU C 1 159 ? 10.34228 71.82721 67.63260 1.000 32.49793 159 LEU C C 1
ATOM 6723 O O . LEU C 1 159 ? 10.56562 70.97846 68.50395 1.000 30.24422 159 LEU C O 1
ATOM 6728 N N . VAL C 1 160 ? 10.73912 71.69721 66.37406 1.000 32.89775 160 VAL C N 1
ATOM 6729 C CA . VAL C 1 160 ? 11.49610 70.54400 65.89937 1.000 35.84702 160 VAL C CA 1
ATOM 6730 C C . VAL C 1 160 ? 12.95212 70.97260 65.73699 1.000 37.25282 160 VAL C C 1
ATOM 6731 O O . VAL C 1 160 ? 13.28128 71.75313 64.83626 1.000 36.30867 160 VAL C O 1
ATOM 6735 N N . VAL C 1 161 ? 13.83549 70.44680 66.58329 1.000 34.17507 161 VAL C N 1
ATOM 6736 C CA . VAL C 1 161 ? 15.25962 70.76288 66.52793 1.000 35.42051 161 VAL C CA 1
ATOM 6737 C C . VAL C 1 161 ? 15.96613 69.63917 65.77916 1.000 41.13429 161 VAL C C 1
ATOM 6738 O O . VAL C 1 161 ? 15.90351 68.47331 66.19029 1.000 40.47708 161 VAL C O 1
ATOM 6742 N N . CYS C 1 162 ? 16.65184 69.98827 64.69091 1.000 39.71097 162 CYS C N 1
ATOM 6743 C CA . CYS C 1 162 ? 17.28541 69.01923 63.80468 1.000 39.56163 162 CYS C CA 1
ATOM 6744 C C . CYS C 1 162 ? 18.80154 69.03570 63.95605 1.000 43.04679 162 CYS C C 1
ATOM 6745 O O . CYS C 1 162 ? 19.41981 70.10129 64.05328 1.000 40.96609 162 CYS C O 1
ATOM 6748 N N . GLN C 1 163 ? 19.39478 67.84371 63.96936 1.000 42.84834 163 GLN C N 1
ATOM 6749 C CA . GLN C 1 163 ? 20.84882 67.70376 63.96388 1.000 45.67091 163 GLN C CA 1
ATOM 6750 C C . GLN C 1 163 ? 21.33426 67.62974 62.51315 1.000 46.41806 163 GLN C C 1
ATOM 6751 O O . GLN C 1 163 ? 21.71009 66.58065 61.98550 1.000 42.54984 163 GLN C O 1
ATOM 6757 N N . LEU C 1 164 ? 21.26951 68.78055 61.85340 1.000 46.13515 164 LEU C N 1
ATOM 6758 C CA . LEU C 1 164 ? 21.65236 68.92532 60.46073 1.000 44.94646 164 LEU C CA 1
ATOM 6759 C C . LEU C 1 164 ? 22.42355 70.22487 60.29822 1.000 46.92167 164 LEU C C 1
ATOM 6760 O O . LEU C 1 164 ? 22.22364 71.16871 61.07257 1.000 46.94075 164 LEU C O 1
ATOM 6765 N N . PRO C 1 165 ? 23.31544 70.29870 59.31603 1.000 47.26444 165 PRO C N 1
ATOM 6766 C CA . PRO C 1 165 ? 24.05866 71.53259 59.06205 1.000 47.62339 165 PRO C CA 1
ATOM 6767 C C . PRO C 1 165 ? 23.28178 72.48115 58.15268 1.000 51.83044 165 PRO C C 1
ATOM 6768 O O . PRO C 1 165 ? 22.24267 72.13558 57.58464 1.000 50.19954 165 PRO C O 1
ATOM 6772 N N . ASP C 1 166 ? 23.82328 73.69135 58.01315 1.000 51.20085 166 ASP C N 1
ATOM 6773 C CA . ASP C 1 166 ? 23.20254 74.69373 57.15898 1.000 54.13181 166 ASP C CA 1
ATOM 6774 C C . ASP C 1 166 ? 23.16522 74.20903 55.70969 1.000 54.50533 166 ASP C C 1
ATOM 6775 O O . ASP C 1 166 ? 23.93471 73.33657 55.29390 1.000 53.85741 166 ASP C O 1
ATOM 6780 N N . GLY C 1 167 ? 22.26199 74.80046 54.92934 1.000 51.15346 167 GLY C N 1
ATOM 6781 C CA . GLY C 1 167 ? 22.05107 74.38014 53.56077 1.000 49.68236 167 GLY C CA 1
ATOM 6782 C C . GLY C 1 167 ? 21.38193 73.03562 53.38795 1.000 52.14457 167 GLY C C 1
ATOM 6783 O O . GLY C 1 167 ? 21.02591 72.68508 52.25462 1.000 51.51549 167 GLY C O 1
ATOM 6784 N N . VAL C 1 168 ? 21.18952 72.26895 54.46300 1.000 51.99071 168 VAL C N 1
ATOM 6785 C CA . VAL C 1 168 ? 20.51975 70.97572 54.37591 1.000 50.74253 168 VAL C CA 1
ATOM 6786 C C . VAL C 1 168 ? 19.35663 70.95378 55.36487 1.000 49.48835 168 VAL C C 1
ATOM 6787 O O . VAL C 1 168 ? 18.25604 70.49920 55.03297 1.000 42.51754 168 VAL C O 1
ATOM 6790 N N . GLY C 1 169 ? 19.58271 71.47493 56.57225 1.000 50.17089 169 GLY C N 1
ATOM 6791 C CA . GLY C 1 169 ? 18.58930 71.45872 57.62322 1.000 46.95853 169 GLY C CA 1
ATOM 6792 C C . GLY C 1 169 ? 17.54069 72.54564 57.46375 1.000 48.82079 169 GLY C C 1
ATOM 6793 O O . GLY C 1 169 ? 17.73337 73.52154 56.73082 1.000 53.00249 169 GLY C O 1
ATOM 6794 N N . PRO C 1 170 ? 16.40716 72.40386 58.15530 1.000 46.96407 170 PRO C N 1
ATOM 6795 C CA . PRO C 1 170 ? 15.32881 73.38709 58.01305 1.000 42.12743 170 PRO C CA 1
ATOM 6796 C C . PRO C 1 170 ? 15.37964 74.48454 59.06710 1.000 44.82129 170 PRO C C 1
ATOM 6797 O O . PRO C 1 170 ? 15.64076 74.25064 60.24993 1.000 40.32742 170 PRO C O 1
ATOM 6801 N N . TYR C 1 171 ? 15.13074 75.71072 58.60751 1.000 42.38043 171 TYR C N 1
ATOM 6802 C CA . TYR C 1 171 ? 14.93025 76.87824 59.46353 1.000 41.06216 171 TYR C CA 1
ATOM 6803 C C . TYR C 1 171 ? 13.62054 77.50626 59.01262 1.000 43.77243 171 TYR C C 1
ATOM 6804 O O . TYR C 1 171 ? 13.59106 78.24293 58.02277 1.000 47.63294 171 TYR C O 1
ATOM 6813 N N . TYR C 1 172 ? 12.53877 77.21409 59.72546 1.000 44.08601 172 TYR C N 1
ATOM 6814 C CA . TYR C 1 172 ? 11.23152 77.62827 59.24759 1.000 40.47200 172 TYR C CA 1
ATOM 6815 C C . TYR C 1 172 ? 10.25819 77.69933 60.41513 1.000 43.27199 172 TYR C C 1
ATOM 6816 O O . TYR C 1 172 ? 10.41052 77.00248 61.42452 1.000 41.80059 172 TYR C O 1
ATOM 6825 N N . GLY C 1 173 ? 9.26421 78.56316 60.26450 1.000 43.59439 173 GLY C N 1
ATOM 6826 C CA . GLY C 1 173 ? 8.17098 78.64497 61.20700 1.000 39.17573 173 GLY C CA 1
ATOM 6827 C C . GLY C 1 173 ? 6.87079 78.87899 60.46866 1.000 34.53628 173 GLY C C 1
ATOM 6828 O O . GLY C 1 173 ? 6.80848 79.70366 59.55238 1.000 37.35017 173 GLY C O 1
ATOM 6829 N N . GLY C 1 174 ? 5.82807 78.15302 60.84795 1.000 37.18912 174 GLY C N 1
ATOM 6830 C CA . GLY C 1 174 ? 4.53049 78.31159 60.22313 1.000 33.11579 174 GLY C CA 1
ATOM 6831 C C . GLY C 1 174 ? 3.42530 77.73814 61.08556 1.000 34.95681 174 GLY C C 1
ATOM 6832 O O . GLY C 1 174 ? 3.56181 76.63015 61.61943 1.000 30.40134 174 GLY C O 1
ATOM 6833 N N . GLY C 1 175 ? 2.33608 78.48465 61.23611 1.000 30.50180 175 GLY C N 1
ATOM 6834 C CA . GLY C 1 175 ? 1.21785 78.01894 62.02711 1.000 27.96954 175 GLY C CA 1
ATOM 6835 C C . GLY C 1 175 ? 0.20085 79.12293 62.23977 1.000 29.28703 175 GLY C C 1
ATOM 6836 O O . GLY C 1 175 ? 0.23806 80.17021 61.58564 1.000 28.88698 175 GLY C O 1
ATOM 6837 N N . PHE C 1 176 ? -0.70314 78.86668 63.17727 1.000 28.23748 176 PHE C N 1
ATOM 6838 C CA . PHE C 1 176 ? -1.78402 79.79429 63.49201 1.000 27.03388 176 PHE C CA 1
ATOM 6839 C C . PHE C 1 176 ? -2.10110 79.66059 64.97873 1.000 26.84313 176 PHE C C 1
ATOM 6840 O O . PHE C 1 176 ? -1.34037 79.04602 65.73287 1.000 27.87170 176 PHE C O 1
ATOM 6848 N N . SER C 1 177 ? -3.25884 80.18331 65.39070 1.000 27.57251 177 SER C N 1
ATOM 6849 C CA . SER C 1 177 ? -3.54552 80.35132 66.81353 1.000 27.34334 177 SER C CA 1
ATOM 6850 C C . SER C 1 177 ? -3.65331 79.02450 67.56584 1.000 27.52934 177 SER C C 1
ATOM 6851 O O . SER C 1 177 ? -3.36259 78.98072 68.76597 1.000 27.32703 177 SER C O 1
ATOM 6854 N N . HIS C 1 178 ? -4.07933 77.94557 66.90579 1.000 24.85539 178 HIS C N 1
ATOM 6855 C CA . HIS C 1 178 ? -4.36665 76.69407 67.59716 1.000 27.25843 178 HIS C CA 1
ATOM 6856 C C . HIS C 1 178 ? -3.44757 75.54458 67.20579 1.000 28.76049 178 HIS C C 1
ATOM 6857 O O . HIS C 1 178 ? -3.66738 74.42053 67.66486 1.000 26.71450 178 HIS C O 1
ATOM 6864 N N . GLN C 1 179 ? -2.45432 75.78287 66.35138 1.000 28.35206 179 GLN C N 1
ATOM 6865 C CA . GLN C 1 179 ? -1.48906 74.76838 65.94244 1.000 27.20401 179 GLN C CA 1
ATOM 6866 C C . GLN C 1 179 ? -0.35042 75.46288 65.21417 1.000 28.61505 179 GLN C C 1
ATOM 6867 O O . GLN C 1 179 ? -0.57208 76.44017 64.49085 1.000 27.57505 179 GLN C O 1
ATOM 6873 N N . GLY C 1 180 ? 0.85997 74.94333 65.39783 1.000 28.76321 180 GLY C N 1
ATOM 6874 C CA . GLY C 1 180 ? 2.01130 75.47108 64.68846 1.000 28.89238 180 GLY C CA 1
ATOM 6875 C C . GLY C 1 180 ? 3.22246 74.58386 64.86022 1.000 31.66608 180 GLY C C 1
ATOM 6876 O O . GLY C 1 180 ? 3.31017 73.78271 65.79931 1.000 31.16882 180 GLY C O 1
ATOM 6877 N N . THR C 1 181 ? 4.15686 74.72907 63.92755 1.000 32.16914 181 THR C N 1
ATOM 6878 C CA . THR C 1 181 ? 5.42003 74.00810 63.99693 1.000 31.00642 181 THR C CA 1
ATOM 6879 C C . THR C 1 181 ? 6.54409 74.96204 63.64126 1.000 33.19910 181 THR C C 1
ATOM 6880 O O . THR C 1 181 ? 6.45176 75.70170 62.65676 1.000 36.92749 181 THR C O 1
ATOM 6884 N N . GLY C 1 182 ? 7.58867 74.95575 64.45495 1.000 33.70206 182 GLY C N 1
ATOM 6885 C CA . GLY C 1 182 ? 8.81301 75.68645 64.17074 1.000 34.50383 182 GLY C CA 1
ATOM 6886 C C . GLY C 1 182 ? 9.93083 74.68409 63.95208 1.000 35.97632 182 GLY C C 1
ATOM 6887 O O . GLY C 1 182 ? 9.98171 73.64505 64.61671 1.000 35.37975 182 GLY C O 1
ATOM 6888 N N . TRP C 1 183 ? 10.79830 74.98230 62.99422 1.000 36.77906 183 TRP C N 1
ATOM 6889 C CA . TRP C 1 183 ? 11.94821 74.14603 62.69692 1.000 36.16662 183 TRP C CA 1
ATOM 6890 C C . TRP C 1 183 ? 13.21307 74.95147 62.93027 1.000 36.71460 183 TRP C C 1
ATOM 6891 O O . TRP C 1 183 ? 13.27438 76.13693 62.58812 1.000 37.60823 183 TRP C O 1
ATOM 6902 N N . THR C 1 184 ? 14.21542 74.30273 63.51265 1.000 35.55782 184 THR C N 1
ATOM 6903 C CA . THR C 1 184 ? 15.52597 74.90770 63.68152 1.000 38.49036 184 THR C CA 1
ATOM 6904 C C . THR C 1 184 ? 16.57234 73.80008 63.67726 1.000 41.98496 184 THR C C 1
ATOM 6905 O O . THR C 1 184 ? 16.25049 72.60665 63.67467 1.000 40.50983 184 THR C O 1
ATOM 6909 N N . CYS C 1 185 ? 17.83848 74.20838 63.65517 1.000 45.37757 185 CYS C N 1
ATOM 6910 C CA . CYS C 1 185 ? 18.96075 73.28098 63.65976 1.000 42.43191 185 CYS C CA 1
ATOM 6911 C C . CYS C 1 185 ? 19.88799 73.57702 64.82991 1.000 41.44613 185 CYS C C 1
ATOM 6912 O O . CYS C 1 185 ? 20.12635 74.73624 65.17555 1.000 43.11424 185 CYS C O 1
ATOM 6915 N N . ASP C 1 186 ? 20.41247 72.52296 65.43264 1.000 40.46016 186 ASP C N 1
ATOM 6916 C CA . ASP C 1 186 ? 21.35754 72.67900 66.52089 1.000 42.46589 186 ASP C CA 1
ATOM 6917 C C . ASP C 1 186 ? 22.76635 72.88048 65.97038 1.000 42.13241 186 ASP C C 1
ATOM 6918 O O . ASP C 1 186 ? 23.10903 72.39055 64.89167 1.000 45.22643 186 ASP C O 1
ATOM 6923 N N . GLN C 1 187 ? 23.57256 73.63830 66.71062 1.000 42.58527 187 GLN C N 1
ATOM 6924 C CA . GLN C 1 187 ? 24.99320 73.80025 66.42710 1.000 43.95275 187 GLN C CA 1
ATOM 6925 C C . GLN C 1 187 ? 25.76583 73.63612 67.73235 1.000 43.79974 187 GLN C C 1
ATOM 6926 O O . GLN C 1 187 ? 25.23798 73.90536 68.81687 1.000 40.47776 187 GLN C O 1
ATOM 6929 N N . GLU C 1 188 ? 27.02019 73.18807 67.61970 1.000 44.63980 188 GLU C N 1
ATOM 6930 C CA . GLU C 1 188 ? 27.82893 72.89199 68.80057 1.000 36.69011 188 GLU C CA 1
ATOM 6931 C C . GLU C 1 188 ? 27.90216 74.09081 69.74357 1.000 37.88204 188 GLU C C 1
ATOM 6932 O O . GLU C 1 188 ? 28.25070 75.20148 69.33484 1.000 42.15548 188 GLU C O 1
ATOM 6933 N N . GLY C 1 189 ? 27.56665 73.85813 71.01404 1.000 38.90411 189 GLY C N 1
ATOM 6934 C CA . GLY C 1 189 ? 27.67287 74.87435 72.04565 1.000 39.11289 189 GLY C CA 1
ATOM 6935 C C . GLY C 1 189 ? 26.68086 76.01403 71.98641 1.000 39.31661 189 GLY C C 1
ATOM 6936 O O . GLY C 1 189 ? 26.86983 77.00519 72.69937 1.000 39.43146 189 GLY C O 1
ATOM 6937 N N . LEU C 1 190 ? 25.63062 75.91343 71.16959 1.000 42.55353 190 LEU C N 1
ATOM 6938 C CA . LEU C 1 190 ? 24.62558 76.97256 71.08391 1.000 38.54969 190 LEU C CA 1
ATOM 6939 C C . LEU C 1 190 ? 23.88565 77.10311 72.40863 1.000 39.61770 190 LEU C C 1
ATOM 6940 O O . LEU C 1 190 ? 23.22034 76.16000 72.84835 1.000 39.22982 190 LEU C O 1
ATOM 6945 N N . ASP C 1 191 ? 23.99403 78.27771 73.04081 1.000 40.18840 191 ASP C N 1
ATOM 6946 C CA . ASP C 1 191 ? 23.40388 78.52101 74.35156 1.000 40.41781 191 ASP C CA 1
ATOM 6947 C C . ASP C 1 191 ? 23.22057 80.01770 74.52773 1.000 41.61519 191 ASP C C 1
ATOM 6948 O O . ASP C 1 191 ? 24.07875 80.78593 74.07118 1.000 40.44118 191 ASP C O 1
ATOM 6953 N N . PRO C 1 192 ? 22.13559 80.47017 75.16527 1.000 41.16037 192 PRO C N 1
ATOM 6954 C CA . PRO C 1 192 ? 21.94051 81.92087 75.34310 1.000 41.88311 192 PRO C CA 1
ATOM 6955 C C . PRO C 1 192 ? 23.01285 82.59235 76.18236 1.000 40.23750 192 PRO C C 1
ATOM 6956 O O . PRO C 1 192 ? 23.11305 83.82506 76.15285 1.000 41.57978 192 PRO C O 1
ATOM 6960 N N . ALA C 1 193 ? 23.79940 81.83160 76.94689 1.000 44.49941 193 ALA C N 1
ATOM 6961 C CA . ALA C 1 193 ? 24.90556 82.42702 77.69436 1.000 45.43584 193 ALA C CA 1
ATOM 6962 C C . ALA C 1 193 ? 25.92652 83.07845 76.76895 1.000 40.14141 193 ALA C C 1
ATOM 6963 O O . ALA C 1 193 ? 26.59258 84.04382 77.15943 1.000 40.30932 193 ALA C O 1
ATOM 6965 N N . SER C 1 194 ? 26.02632 82.60204 75.52859 1.000 38.80888 194 SER C N 1
ATOM 6966 C CA . SER C 1 194 ? 26.97958 83.15656 74.57777 1.000 42.09108 194 SER C CA 1
ATOM 6967 C C . SER C 1 194 ? 26.63405 84.57414 74.13970 1.000 46.51181 194 SER C C 1
ATOM 6968 O O . SER C 1 194 ? 27.41238 85.16604 73.38532 1.000 49.15015 194 SER C O 1
ATOM 6971 N N . PHE C 1 195 ? 25.48613 85.11984 74.56382 1.000 45.31054 195 PHE C N 1
ATOM 6972 C CA . PHE C 1 195 ? 25.11476 86.47883 74.16998 1.000 47.01581 195 PHE C CA 1
ATOM 6973 C C . PHE C 1 195 ? 26.16377 87.49844 74.59446 1.000 51.42857 195 PHE C C 1
ATOM 6974 O O . PHE C 1 195 ? 26.30724 88.54712 73.95166 1.000 51.85556 195 PHE C O 1
ATOM 6982 N N . LEU C 1 196 ? 26.90874 87.20931 75.66148 1.000 52.93767 196 LEU C N 1
ATOM 6983 C CA . LEU C 1 196 ? 27.94538 88.11319 76.14309 1.000 53.58432 196 LEU C CA 1
ATOM 6984 C C . LEU C 1 196 ? 29.27691 87.93028 75.42438 1.000 54.95935 196 LEU C C 1
ATOM 6985 O O . LEU C 1 196 ? 30.09789 88.85191 75.42979 1.000 59.53720 196 LEU C O 1
ATOM 6988 N N . ASP C 1 197 ? 29.49354 86.78425 74.78238 1.000 55.90223 197 ASP C N 1
ATOM 6989 C CA . ASP C 1 197 ? 30.78991 86.45942 74.19887 1.000 59.09347 197 ASP C CA 1
ATOM 6990 C C . ASP C 1 197 ? 31.06576 87.33806 72.97572 1.000 59.30845 197 ASP C C 1
ATOM 6991 O O . ASP C 1 197 ? 30.31321 87.30906 71.99643 1.000 55.80073 197 ASP C O 1
ATOM 6996 N N . THR C 1 198 ? 32.14661 88.12432 73.03932 1.000 60.44126 198 THR C N 1
ATOM 6997 C CA . THR C 1 198 ? 32.57890 88.99117 71.94661 1.000 58.82907 198 THR C CA 1
ATOM 6998 C C . THR C 1 198 ? 33.75561 88.42003 71.15581 1.000 58.94043 198 THR C C 1
ATOM 6999 O O . THR C 1 198 ? 34.30730 89.11754 70.29890 1.000 56.59836 198 THR C O 1
ATOM 7002 N N . GLU C 1 199 ? 34.15294 87.17755 71.42211 1.000 63.25560 199 GLU C N 1
ATOM 7003 C CA . GLU C 1 199 ? 35.25879 86.56183 70.70058 1.000 62.36964 199 GLU C CA 1
ATOM 7004 C C . GLU C 1 199 ? 34.83667 86.19021 69.28127 1.000 64.52244 199 GLU C C 1
ATOM 7005 O O . GLU C 1 199 ? 33.65238 86.01894 68.97995 1.000 64.55784 199 GLU C O 1
ATOM 7007 N N . MET C 1 200 ? 35.83124 86.09534 68.40063 1.000 66.10441 200 MET C N 1
ATOM 7008 C CA . MET C 1 200 ? 35.62816 85.74904 66.99099 1.000 66.50776 200 MET C CA 1
ATOM 7009 C C . MET C 1 200 ? 34.73713 86.77147 66.28822 1.000 63.91896 200 MET C C 1
ATOM 7010 O O . MET C 1 200 ? 35.22858 87.70639 65.64939 1.000 60.91565 200 MET C O 1
ATOM 7015 N N . THR C 1 209 ? 33.48831 80.97913 70.07914 1.000 62.80636 209 THR C N 1
ATOM 7016 C CA . THR C 1 209 ? 32.23869 81.30281 69.39292 1.000 66.42808 209 THR C CA 1
ATOM 7017 C C . THR C 1 209 ? 31.97048 82.80577 69.43621 1.000 65.26387 209 THR C C 1
ATOM 7018 O O . THR C 1 209 ? 32.76210 83.55792 70.00534 1.000 64.47738 209 THR C O 1
ATOM 7019 N N . ARG C 1 210 ? 30.87951 83.24407 68.80060 1.000 62.82495 210 ARG C N 1
ATOM 7020 C CA . ARG C 1 210 ? 30.50390 84.65087 68.75912 1.000 55.46716 210 ARG C CA 1
ATOM 7021 C C . ARG C 1 210 ? 29.15693 84.86781 69.44112 1.000 56.37272 210 ARG C C 1
ATOM 7022 O O . ARG C 1 210 ? 28.31942 83.95980 69.51363 1.000 52.49622 210 ARG C O 1
ATOM 7026 N N . GLY C 1 211 ? 28.95309 86.09422 69.92903 1.000 55.55209 211 GLY C N 1
ATOM 7027 C CA . GLY C 1 211 ? 27.64323 86.47685 70.43153 1.000 50.88336 211 GLY C CA 1
ATOM 7028 C C . GLY C 1 211 ? 26.63872 86.70391 69.31816 1.000 51.55547 211 GLY C C 1
ATOM 7029 O O . GLY C 1 211 ? 25.46616 86.33421 69.44149 1.000 47.06451 211 GLY C O 1
ATOM 7030 N N . LYS C 1 212 ? 27.08639 87.30651 68.21222 1.000 52.71628 212 LYS C N 1
ATOM 7031 C CA . LYS C 1 212 ? 26.21293 87.49630 67.06066 1.000 48.22359 212 LYS C CA 1
ATOM 7032 C C . LYS C 1 212 ? 25.71655 86.15935 66.52670 1.000 48.04256 212 LYS C C 1
ATOM 7033 O O . LYS C 1 212 ? 24.58264 86.06736 66.04224 1.000 46.72119 212 LYS C O 1
ATOM 7037 N N . ASN C 1 213 ? 26.54484 85.11626 66.61125 1.000 43.78108 213 ASN C N 1
ATOM 7038 C CA . ASN C 1 213 ? 26.12342 83.79144 66.16764 1.000 45.46921 213 ASN C CA 1
ATOM 7039 C C . ASN C 1 213 ? 24.95201 83.27646 67.00295 1.000 47.24216 213 ASN C C 1
ATOM 7040 O O . ASN C 1 213 ? 23.96773 82.75778 66.46183 1.000 43.30284 213 ASN C O 1
ATOM 7045 N N . ALA C 1 214 ? 25.04427 83.41011 68.33054 1.000 47.35599 214 ALA C N 1
ATOM 7046 C CA . ALA C 1 214 ? 23.95271 82.98339 69.20262 1.000 44.12654 214 ALA C CA 1
ATOM 7047 C C . ALA C 1 214 ? 22.71535 83.85036 69.01427 1.000 43.59036 214 ALA C C 1
ATOM 7048 O O . ALA C 1 214 ? 21.58658 83.35010 69.06846 1.000 41.79414 214 ALA C O 1
ATOM 7050 N N . THR C 1 215 ? 22.91089 85.15179 68.80082 1.000 40.86998 215 THR C N 1
ATOM 7051 C CA . THR C 1 215 ? 21.78833 86.04202 68.54010 1.000 42.09609 215 THR C CA 1
ATOM 7052 C C . THR C 1 215 ? 21.03219 85.62329 67.28423 1.000 42.46018 215 THR C C 1
ATOM 7053 O O . THR C 1 215 ? 19.79794 85.56211 67.28665 1.000 42.23356 215 THR C O 1
ATOM 7057 N N . ILE C 1 216 ? 21.75666 85.28328 66.21775 1.000 44.90531 216 ILE C N 1
ATOM 7058 C CA . ILE C 1 216 ? 21.11057 84.97412 64.94542 1.000 44.40326 216 ILE C CA 1
ATOM 7059 C C . ILE C 1 216 ? 20.26990 83.70712 65.06270 1.000 43.92423 216 ILE C C 1
ATOM 7060 O O . ILE C 1 216 ? 19.10885 83.67640 64.64239 1.000 42.61496 216 ILE C O 1
ATOM 7064 N N . TYR C 1 217 ? 20.82516 82.65438 65.66778 1.000 43.65356 217 TYR C N 1
ATOM 7065 C CA . TYR C 1 217 ? 20.12999 81.37039 65.66444 1.000 43.29563 217 TYR C CA 1
ATOM 7066 C C . TYR C 1 217 ? 19.03744 81.31343 66.72891 1.000 42.72521 217 TYR C C 1
ATOM 7067 O O . TYR C 1 217 ? 17.94082 80.80323 66.47087 1.000 40.50258 217 TYR C O 1
ATOM 7075 N N . ILE C 1 218 ? 19.31677 81.80831 67.93379 1.000 41.20314 218 ILE C N 1
ATOM 7076 C CA . ILE C 1 218 ? 18.27952 81.83160 68.95703 1.000 39.55141 218 ILE C CA 1
ATOM 7077 C C . ILE C 1 218 ? 17.24070 82.89644 68.62731 1.000 41.10507 218 ILE C C 1
ATOM 7078 O O . ILE C 1 218 ? 16.03719 82.70315 68.85034 1.000 38.83791 218 ILE C O 1
ATOM 7083 N N . GLY C 1 219 ? 17.67905 84.01880 68.05314 1.000 39.11683 219 GLY C N 1
ATOM 7084 C CA . GLY C 1 219 ? 16.72674 85.02406 67.61528 1.000 36.26271 219 GLY C CA 1
ATOM 7085 C C . GLY C 1 219 ? 15.86242 84.54738 66.46433 1.000 35.66015 219 GLY C C 1
ATOM 7086 O O . GLY C 1 219 ? 14.67049 84.85316 66.40797 1.000 34.23911 219 GLY C O 1
ATOM 7087 N N . GLY C 1 220 ? 16.44519 83.78738 65.53642 1.000 37.33279 220 GLY C N 1
ATOM 7088 C CA . GLY C 1 220 ? 15.64579 83.19988 64.47134 1.000 37.72444 220 GLY C CA 1
ATOM 7089 C C . GLY C 1 220 ? 14.58239 82.25499 65.00116 1.000 40.42720 220 GLY C C 1
ATOM 7090 O O . GLY C 1 220 ? 13.44388 82.24602 64.51851 1.000 35.54898 220 GLY C O 1
ATOM 7091 N N . THR C 1 221 ? 14.93346 81.46109 66.01754 1.000 37.53935 221 THR C N 1
ATOM 7092 C CA . THR C 1 221 ? 13.96709 80.54067 66.60502 1.000 35.96344 221 THR C CA 1
ATOM 7093 C C . THR C 1 221 ? 12.82705 81.29797 67.27848 1.000 35.01555 221 THR C C 1
ATOM 7094 O O . THR C 1 221 ? 11.65243 80.95655 67.09466 1.000 31.23219 221 THR C O 1
ATOM 7098 N N . ALA C 1 222 ? 13.15001 82.34173 68.04522 1.000 33.54026 222 ALA C N 1
ATOM 7099 C CA . ALA C 1 222 ? 12.09872 83.16113 68.63665 1.000 34.80910 222 ALA C CA 1
ATOM 7100 C C . ALA C 1 222 ? 11.23770 83.80227 67.55722 1.000 36.22730 222 ALA C C 1
ATOM 7101 O O . ALA C 1 222 ? 10.01108 83.88235 67.69611 1.000 34.61437 222 ALA C O 1
ATOM 7103 N N . HIS C 1 223 ? 11.86727 84.25290 66.46755 1.000 32.92137 223 HIS C N 1
ATOM 7104 C CA . HIS C 1 223 ? 11.13162 84.85695 65.36226 1.000 32.09415 223 HIS C CA 1
ATOM 7105 C C . HIS C 1 223 ? 10.25264 83.82130 64.66777 1.000 32.70718 223 HIS C C 1
ATOM 7106 O O . HIS C 1 223 ? 9.05703 84.05477 64.44284 1.000 33.08479 223 HIS C O 1
ATOM 7113 N N . GLU C 1 224 ? 10.82519 82.65459 64.34731 1.000 30.63298 224 GLU C N 1
ATOM 7114 C CA . GLU C 1 224 ? 10.06692 81.62122 63.65466 1.000 31.19762 224 GLU C CA 1
ATOM 7115 C C . GLU C 1 224 ? 8.95100 81.06090 64.52197 1.000 34.12166 224 GLU C C 1
ATOM 7116 O O . GLU C 1 224 ? 7.89713 80.68313 63.99514 1.000 30.44220 224 GLU C O 1
ATOM 7122 N N . LEU C 1 225 ? 9.15026 81.01751 65.84508 1.000 31.16930 225 LEU C N 1
ATOM 7123 C CA . LEU C 1 225 ? 8.06197 80.64331 66.73948 1.000 27.73050 225 LEU C CA 1
ATOM 7124 C C . LEU C 1 225 ? 6.92696 81.65890 66.66733 1.000 32.57141 225 LEU C C 1
ATOM 7125 O O . LEU C 1 225 ? 5.74812 81.29228 66.78878 1.000 28.35535 225 LEU C O 1
ATOM 7130 N N . GLY C 1 226 ? 7.25949 82.93637 66.46093 1.000 29.98868 226 GLY C N 1
ATOM 7131 C CA . GLY C 1 226 ? 6.21973 83.91917 66.20882 1.000 31.28518 226 GLY C CA 1
ATOM 7132 C C . GLY C 1 226 ? 5.39368 83.57997 64.98065 1.000 29.40730 226 GLY C C 1
ATOM 7133 O O . GLY C 1 226 ? 4.17761 83.78231 64.96144 1.000 29.14123 226 GLY C O 1
ATOM 7134 N N . HIS C 1 227 ? 6.04545 83.07421 63.93183 1.000 31.95223 227 HIS C N 1
ATOM 7135 C CA . HIS C 1 227 ? 5.30582 82.62265 62.75770 1.000 30.92161 227 HIS C CA 1
ATOM 7136 C C . HIS C 1 227 ? 4.39462 81.45504 63.09970 1.000 31.43493 227 HIS C C 1
ATOM 7137 O O . HIS C 1 227 ? 3.25200 81.39083 62.62869 1.000 28.73569 227 HIS C O 1
ATOM 7144 N N . SER C 1 228 ? 4.89024 80.51749 63.91426 1.000 31.39838 228 SER C N 1
ATOM 7145 C CA . SER C 1 228 ? 4.09523 79.35795 64.29771 1.000 32.57455 228 SER C CA 1
ATOM 7146 C C . SER C 1 228 ? 2.87341 79.74798 65.12255 1.000 30.27719 228 SER C C 1
ATOM 7147 O O . SER C 1 228 ? 1.88898 79.00155 65.13622 1.000 30.33017 228 SER C O 1
ATOM 7150 N N . PHE C 1 229 ? 2.90518 80.89878 65.79636 1.000 27.15500 229 PHE C N 1
ATOM 7151 C CA . PHE C 1 229 ? 1.73398 81.39567 66.50969 1.000 26.73788 229 PHE C CA 1
ATOM 7152 C C . PHE C 1 229 ? 0.76459 82.15467 65.60628 1.000 28.06126 229 PHE C C 1
ATOM 7153 O O . PHE C 1 229 ? -0.27044 82.62562 66.09003 1.000 26.11530 229 PHE C O 1
ATOM 7161 N N . GLY C 1 230 ? 1.07163 82.31144 64.32285 1.000 29.41663 230 GLY C N 1
ATOM 7162 C CA . GLY C 1 230 ? 0.20049 83.03260 63.42294 1.000 27.42675 230 GLY C CA 1
ATOM 7163 C C . GLY C 1 230 ? 0.63239 84.44620 63.08869 1.000 27.13273 230 GLY C C 1
ATOM 7164 O O . GLY C 1 230 ? -0.14600 85.17813 62.46782 1.000 24.54533 230 GLY C O 1
ATOM 7165 N N . LEU C 1 231 ? 1.85824 84.85812 63.47412 1.000 26.91747 231 LEU C N 1
ATOM 7166 C CA . LEU C 1 231 ? 2.28505 86.23344 63.21395 1.000 29.25917 231 LEU C CA 1
ATOM 7167 C C . LEU C 1 231 ? 2.91305 86.32956 61.83249 1.000 27.63548 231 LEU C C 1
ATOM 7168 O O . LEU C 1 231 ? 3.69422 85.44813 61.45533 1.000 30.00881 231 LEU C O 1
ATOM 7173 N N . PRO C 1 232 ? 2.54022 87.33293 61.03181 1.000 25.94277 232 PRO C N 1
ATOM 7174 C CA . PRO C 1 232 ? 3.30893 87.64792 59.82193 1.000 27.22497 232 PRO C CA 1
ATOM 7175 C C . PRO C 1 232 ? 4.50650 88.52262 60.16003 1.000 27.69800 232 PRO C C 1
ATOM 7176 O O . PRO C 1 232 ? 4.91217 88.58833 61.32383 1.000 23.43938 232 PRO C O 1
ATOM 7180 N N . HIS C 1 233 ? 5.05669 89.23306 59.17301 1.000 29.73409 233 HIS C N 1
ATOM 7181 C CA . HIS C 1 233 ? 6.16378 90.14489 59.42806 1.000 29.81130 233 HIS C CA 1
ATOM 7182 C C . HIS C 1 233 ? 5.64132 91.53505 59.76781 1.000 28.99225 233 HIS C C 1
ATOM 7183 O O . HIS C 1 233 ? 4.67964 92.02294 59.16866 1.000 27.97885 233 HIS C O 1
ATOM 7190 N N . THR C 1 234 ? 6.28153 92.15856 60.74943 1.000 31.17264 234 THR C N 1
ATOM 7191 C CA . THR C 1 234 ? 6.03393 93.55147 61.09839 1.000 31.22767 234 THR C CA 1
ATOM 7192 C C . THR C 1 234 ? 7.39542 94.19571 61.32208 1.000 31.24706 234 THR C C 1
ATOM 7193 O O . THR C 1 234 ? 8.09934 93.84035 62.27343 1.000 28.02915 234 THR C O 1
ATOM 7197 N N . GLY C 1 235 ? 7.79108 95.08759 60.41629 1.000 32.50831 235 GLY C N 1
ATOM 7198 C CA . GLY C 1 235 ? 9.04441 95.80052 60.53885 1.000 31.71687 235 GLY C CA 1
ATOM 7199 C C . GLY C 1 235 ? 8.92022 96.99044 61.47545 1.000 32.91951 235 GLY C C 1
ATOM 7200 O O . GLY C 1 235 ? 7.92226 97.17756 62.17593 1.000 32.12401 235 GLY C O 1
ATOM 7201 N N . ASP C 1 236 ? 9.95199 97.83187 61.44640 1.000 31.22179 236 ASP C N 1
ATOM 7202 C CA . ASP C 1 236 ? 10.06769 98.95009 62.37092 1.000 32.13726 236 ASP C CA 1
ATOM 7203 C C . ASP C 1 236 ? 9.27353 100.16047 61.89357 1.000 33.48221 236 ASP C C 1
ATOM 7204 O O . ASP C 1 236 ? 9.01797 100.34539 60.70084 1.000 29.14707 236 ASP C O 1
ATOM 7209 N N . GLY C 1 237 ? 8.88735 100.99828 62.85804 1.000 33.70664 237 GLY C N 1
ATOM 7210 C CA . GLY C 1 237 ? 8.03935 102.13435 62.57135 1.000 32.09144 237 GLY C CA 1
ATOM 7211 C C . GLY C 1 237 ? 8.54120 103.38130 63.26837 1.000 34.27845 237 GLY C C 1
ATOM 7212 O O . GLY C 1 237 ? 9.29156 103.31983 64.24520 1.000 35.31971 237 GLY C O 1
ATOM 7213 N N . TRP C 1 238 ? 8.08958 104.52601 62.74666 1.000 35.80419 238 TRP C N 1
ATOM 7214 C CA . TRP C 1 238 ? 8.52571 105.82214 63.26048 1.000 36.38082 238 TRP C CA 1
ATOM 7215 C C . TRP C 1 238 ? 8.20119 105.98395 64.73782 1.000 38.55695 238 TRP C C 1
ATOM 7216 O O . TRP C 1 238 ? 8.92921 106.67847 65.45826 1.000 41.32635 238 TRP C O 1
ATOM 7227 N N . ASN C 1 239 ? 7.12271 105.35148 65.20555 1.000 35.08317 239 ASN C N 1
ATOM 7228 C CA . ASN C 1 239 ? 6.70087 105.48127 66.59141 1.000 32.39909 239 ASN C CA 1
ATOM 7229 C C . ASN C 1 239 ? 7.62016 104.75518 67.56755 1.000 31.17504 239 ASN C C 1
ATOM 7230 O O . ASN C 1 239 ? 7.44658 104.91149 68.77762 1.000 32.04369 239 ASN C O 1
ATOM 7235 N N . TYR C 1 240 ? 8.58879 103.97421 67.09031 1.000 35.41026 240 TYR C N 1
ATOM 7236 C CA . TYR C 1 240 ? 9.51853 103.25443 67.96706 1.000 35.53825 240 TYR C CA 1
ATOM 7237 C C . TYR C 1 240 ? 10.92486 103.30137 67.38703 1.000 34.20340 240 TYR C C 1
ATOM 7238 O O . TYR C 1 240 ? 11.48584 102.27795 66.97926 1.000 31.55745 240 TYR C O 1
ATOM 7247 N N . PRO C 1 241 ? 11.55744 104.47877 67.39877 1.000 37.04877 241 PRO C N 1
ATOM 7248 C CA . PRO C 1 241 ? 12.89716 104.58811 66.80130 1.000 36.67208 241 PRO C CA 1
ATOM 7249 C C . PRO C 1 241 ? 14.02723 104.16761 67.72663 1.000 37.82723 241 PRO C C 1
ATOM 7250 O O . PRO C 1 241 ? 15.12920 103.88170 67.23558 1.000 38.21657 241 PRO C O 1
ATOM 7254 N N . ASP C 1 242 ? 13.79211 104.10015 69.03217 1.000 38.43104 242 ASP C N 1
ATOM 7255 C CA . ASP C 1 242 ? 14.82522 103.78556 70.01169 1.000 40.07905 242 ASP C CA 1
ATOM 7256 C C . ASP C 1 242 ? 14.43289 102.57618 70.85212 1.000 39.31906 242 ASP C C 1
ATOM 7257 O O . ASP C 1 242 ? 14.69189 102.51866 72.05515 1.000 39.12746 242 ASP C O 1
ATOM 7261 N N . ALA C 1 243 ? 13.78998 101.59444 70.22430 1.000 37.46308 243 ALA C N 1
ATOM 7262 C CA . ALA C 1 243 ? 13.29200 100.42145 70.92593 1.000 36.11776 243 ALA C CA 1
ATOM 7263 C C . ALA C 1 243 ? 13.98312 99.14067 70.49589 1.000 33.39224 243 ALA C C 1
ATOM 7264 O O . ALA C 1 243 ? 13.61167 98.06071 70.97021 1.000 34.51082 243 ALA C O 1
ATOM 7266 N N . GLY C 1 244 ? 14.98714 99.23149 69.63727 1.000 35.66939 244 GLY C N 1
ATOM 7267 C CA . GLY C 1 244 ? 15.54302 98.06011 69.00147 1.000 35.75038 244 GLY C CA 1
ATOM 7268 C C . GLY C 1 244 ? 14.78336 97.72675 67.73476 1.000 40.28997 244 GLY C C 1
ATOM 7269 O O . GLY C 1 244 ? 14.00993 98.52866 67.19285 1.000 37.96560 244 GLY C O 1
ATOM 7270 N N . ALA C 1 245 ? 15.02069 96.51211 67.24833 1.000 35.76675 245 ALA C N 1
ATOM 7271 C CA . ALA C 1 245 ? 14.39380 96.02661 66.02827 1.000 32.67414 245 ALA C CA 1
ATOM 7272 C C . ALA C 1 245 ? 13.21714 95.13055 66.38197 1.000 37.17616 245 ALA C C 1
ATOM 7273 O O . ALA C 1 245 ? 13.35698 94.21221 67.19618 1.000 34.71560 245 ALA C O 1
ATOM 7275 N N . SER C 1 246 ? 12.07742 95.37278 65.73548 1.000 34.81301 246 SER C N 1
ATOM 7276 C CA . SER C 1 246 ? 10.89995 94.54312 65.94255 1.000 30.01701 246 SER C CA 1
ATOM 7277 C C . SER C 1 246 ? 11.22047 93.07463 65.68659 1.000 30.60794 246 SER C C 1
ATOM 7278 O O . SER C 1 246 ? 11.77482 92.71766 64.64671 1.000 32.63467 246 SER C O 1
ATOM 7281 N N . LEU C 1 247 ? 10.85395 92.22022 66.63963 1.000 29.35729 247 LEU C N 1
ATOM 7282 C CA . LEU C 1 247 ? 11.19044 90.80630 66.53796 1.000 29.47938 247 LEU C CA 1
ATOM 7283 C C . LEU C 1 247 ? 10.71484 90.20762 65.21495 1.000 33.08393 247 LEU C C 1
ATOM 7284 O O . LEU C 1 247 ? 11.46954 89.49671 64.54084 1.000 27.80795 247 LEU C O 1
ATOM 7289 N N . MET C 1 248 ? 9.46088 90.48430 64.82187 1.000 32.14509 248 MET C N 1
ATOM 7290 C CA . MET C 1 248 ? 8.90546 89.94717 63.57901 1.000 27.76996 248 MET C CA 1
ATOM 7291 C C . MET C 1 248 ? 9.31953 90.73107 62.33659 1.000 31.05005 248 MET C C 1
ATOM 7292 O O . MET C 1 248 ? 8.77021 90.48939 61.25707 1.000 29.61565 248 MET C O 1
ATOM 7297 N N . GLY C 1 249 ? 10.24244 91.67710 62.46295 1.000 29.86547 249 GLY C N 1
ATOM 7298 C CA . GLY C 1 249 ? 10.81001 92.31744 61.29852 1.000 28.65266 249 GLY C CA 1
ATOM 7299 C C . GLY C 1 249 ? 12.17014 91.73195 60.99228 1.000 33.94904 249 GLY C C 1
ATOM 7300 O O . GLY C 1 249 ? 12.27870 90.65170 60.39979 1.000 37.26384 249 GLY C O 1
ATOM 7301 N N . HIS C 1 250 ? 13.22267 92.42218 61.42628 1.000 25.94474 250 HIS C N 1
ATOM 7302 C CA . HIS C 1 250 ? 14.56936 91.87594 61.35800 1.000 35.86151 250 HIS C CA 1
ATOM 7303 C C . HIS C 1 250 ? 15.16249 91.70849 62.75261 1.000 39.00116 250 HIS C C 1
ATOM 7304 O O . HIS C 1 250 ? 16.38663 91.58569 62.89998 1.000 35.09289 250 HIS C O 1
ATOM 7308 N N . GLY C 1 251 ? 14.30594 91.68451 63.77992 1.000 34.71977 251 GLY C N 1
ATOM 7309 C CA . GLY C 1 251 ? 14.74875 91.47378 65.14766 1.000 34.98043 251 GLY C CA 1
ATOM 7310 C C . GLY C 1 251 ? 15.33180 90.10577 65.41310 1.000 37.03395 251 GLY C C 1
ATOM 7311 O O . GLY C 1 251 ? 16.00042 89.92625 66.43643 1.000 39.89570 251 GLY C O 1
ATOM 7312 N N . ASN C 1 252 ? 15.11406 89.14513 64.51426 1.000 33.67537 252 ASN C N 1
ATOM 7313 C CA . ASN C 1 252 ? 15.79505 87.86334 64.62994 1.000 35.13236 252 ASN C CA 1
ATOM 7314 C C . ASN C 1 252 ? 17.30805 88.01869 64.56781 1.000 38.96754 252 ASN C C 1
ATOM 7315 O O . ASN C 1 252 ? 18.02938 87.13503 65.04545 1.000 37.48354 252 ASN C O 1
ATOM 7320 N N . SER C 1 253 ? 17.80480 89.10662 63.97206 1.000 36.20437 253 SER C N 1
ATOM 7321 C CA . SER C 1 253 ? 19.23945 89.34525 63.88287 1.000 35.72503 253 SER C CA 1
ATOM 7322 C C . SER C 1 253 ? 19.76626 90.23640 65.00022 1.000 36.27966 253 SER C C 1
ATOM 7323 O O . SER C 1 253 ? 20.98229 90.44811 65.07878 1.000 41.86332 253 SER C O 1
ATOM 7326 N N . THR C 1 254 ? 18.89464 90.77255 65.85410 1.000 35.23777 254 THR C N 1
ATOM 7327 C CA . THR C 1 254 ? 19.32407 91.57670 66.99125 1.000 36.24207 254 THR C CA 1
ATOM 7328 C C . THR C 1 254 ? 18.84716 91.02831 68.33032 1.000 39.08177 254 THR C C 1
ATOM 7329 O O . THR C 1 254 ? 19.08928 91.66700 69.36299 1.000 39.94882 254 THR C O 1
ATOM 7333 N N . TYR C 1 255 ? 18.15931 89.88572 68.34282 1.000 36.89535 255 TYR C N 1
ATOM 7334 C CA . TYR C 1 255 ? 17.64988 89.31342 69.58279 1.000 35.39790 255 TYR C CA 1
ATOM 7335 C C . TYR C 1 255 ? 18.79972 89.07917 70.54805 1.000 36.68612 255 TYR C C 1
ATOM 7336 O O . TYR C 1 255 ? 19.71258 88.29990 70.25935 1.000 35.68821 255 TYR C O 1
ATOM 7345 N N . GLY C 1 256 ? 18.75500 89.75702 71.69103 1.000 36.65708 256 GLY C N 1
ATOM 7346 C CA . GLY C 1 256 ? 19.80558 89.62066 72.67085 1.000 40.14564 256 GLY C CA 1
ATOM 7347 C C . GLY C 1 256 ? 21.09439 90.32744 72.31949 1.000 44.17657 256 GLY C C 1
ATOM 7348 O O . GLY C 1 256 ? 22.10530 90.09953 72.99347 1.000 41.52066 256 GLY C O 1
ATOM 7349 N N . ASP C 1 257 ? 21.10192 91.16979 71.27962 1.000 42.42216 257 ASP C N 1
ATOM 7350 C CA . ASP C 1 257 ? 22.35263 91.81254 70.89946 1.000 42.77885 257 ASP C CA 1
ATOM 7351 C C . ASP C 1 257 ? 22.78270 92.85758 71.91737 1.000 43.70871 257 ASP C C 1
ATOM 7352 O O . ASP C 1 257 ? 23.93034 93.30673 71.86494 1.000 42.41908 257 ASP C O 1
ATOM 7357 N N . GLU C 1 258 ? 21.88837 93.25927 72.82302 1.000 45.16718 258 GLU C N 1
ATOM 7358 C CA . GLU C 1 258 ? 22.28919 94.06309 73.96532 1.000 45.82224 258 GLU C CA 1
ATOM 7359 C C . GLU C 1 258 ? 23.10580 93.16986 74.89687 1.000 48.82387 258 GLU C C 1
ATOM 7360 O O . GLU C 1 258 ? 23.32370 91.98359 74.62578 1.000 52.15946 258 GLU C O 1
ATOM 7366 N N . LEU C 1 259 ? 23.59417 93.73409 75.99842 1.000 46.26204 259 LEU C N 1
ATOM 7367 C CA . LEU C 1 259 ? 24.48805 92.97957 76.87997 1.000 52.72529 259 LEU C CA 1
ATOM 7368 C C . LEU C 1 259 ? 25.76563 92.65181 76.09784 1.000 54.09127 259 LEU C C 1
ATOM 7369 O O . LEU C 1 259 ? 26.72798 92.10973 76.64273 1.000 57.19567 259 LEU C O 1
ATOM 7372 N N . ARG C 1 260 ? 25.80008 93.02829 74.82535 1.000 51.32594 260 ARG C N 1
ATOM 7373 C CA . ARG C 1 260 ? 26.99324 92.98633 74.00228 1.000 52.55804 260 ARG C CA 1
ATOM 7374 C C . ARG C 1 260 ? 27.04724 94.37097 73.35727 1.000 57.84761 260 ARG C C 1
ATOM 7375 O O . ARG C 1 260 ? 26.34051 94.61033 72.37786 1.000 56.28127 260 ARG C O 1
ATOM 7383 N N . HIS C 1 261 ? 27.82469 95.27916 74.01824 1.000 59.30385 261 HIS C N 1
ATOM 7384 C CA . HIS C 1 261 ? 28.31933 96.62701 73.53838 1.000 57.19530 261 HIS C CA 1
ATOM 7385 C C . HIS C 1 261 ? 27.10437 97.49379 73.17958 1.000 58.89110 261 HIS C C 1
ATOM 7386 O O . HIS C 1 261 ? 26.07365 97.40016 73.88758 1.000 61.27280 261 HIS C O 1
ATOM 7391 N N . GLU C 1 262 ? 27.11152 98.19838 72.01744 1.000 57.11610 262 GLU C N 1
ATOM 7392 C CA . GLU C 1 262 ? 26.02794 99.11252 71.76708 1.000 53.50826 262 GLU C CA 1
ATOM 7393 C C . GLU C 1 262 ? 24.80221 98.48545 71.13229 1.000 53.18804 262 GLU C C 1
ATOM 7394 O O . GLU C 1 262 ? 24.02925 99.22152 70.52726 1.000 49.14303 262 GLU C O 1
ATOM 7395 N N . GLY C 1 263 ? 24.49387 97.22223 71.42877 1.000 52.17651 263 GLY C N 1
ATOM 7396 C CA . GLY C 1 263 ? 23.34187 96.57768 70.82645 1.000 44.99727 263 GLY C CA 1
ATOM 7397 C C . GLY C 1 263 ? 22.02615 97.00519 71.47063 1.000 47.21576 263 GLY C C 1
ATOM 7398 O O . GLY C 1 263 ? 21.92506 97.18297 72.68568 1.000 48.35094 263 GLY C O 1
ATOM 7399 N N . LYS C 1 264 ? 20.99896 97.15227 70.62801 1.000 44.95245 264 LYS C N 1
ATOM 7400 C CA . LYS C 1 264 ? 19.70659 97.67187 71.05597 1.000 46.29538 264 LYS C CA 1
ATOM 7401 C C . LYS C 1 264 ? 18.64651 96.59095 71.20878 1.000 39.22255 264 LYS C C 1
ATOM 7402 O O . LYS C 1 264 ? 17.53476 96.90209 71.64590 1.000 39.24781 264 LYS C O 1
ATOM 7406 N N . GLY C 1 265 ? 18.95893 95.34503 70.85228 1.000 39.28466 265 GLY C N 1
ATOM 7407 C CA . GLY C 1 265 ? 18.06092 94.21996 71.05556 1.000 43.68191 265 GLY C CA 1
ATOM 7408 C C . GLY C 1 265 ? 16.88887 94.13436 70.08517 1.000 41.64423 265 GLY C C 1
ATOM 7409 O O . GLY C 1 265 ? 16.81573 94.80328 69.04599 1.000 40.17050 265 GLY C O 1
ATOM 7410 N N . ALA C 1 266 ? 15.94321 93.27507 70.46070 1.000 40.72129 266 ALA C N 1
ATOM 7411 C CA . ALA C 1 266 ? 14.71874 93.05018 69.70583 1.000 37.11138 266 ALA C CA 1
ATOM 7412 C C . ALA C 1 266 ? 13.53198 93.25051 70.63363 1.000 35.84557 266 ALA C C 1
ATOM 7413 O O . ALA C 1 266 ? 13.54694 92.77016 71.77191 1.000 34.56356 266 ALA C O 1
ATOM 7415 N N . TYR C 1 267 ? 12.51906 93.97268 70.15885 1.000 34.14660 267 TYR C N 1
ATOM 7416 C CA . TYR C 1 267 ? 11.31335 94.22923 70.93091 1.000 32.96585 267 TYR C CA 1
ATOM 7417 C C . TYR C 1 267 ? 10.09828 93.66571 70.20727 1.000 34.03414 267 TYR C C 1
ATOM 7418 O O . TYR C 1 267 ? 10.08173 93.55850 68.97564 1.000 35.25909 267 TYR C O 1
ATOM 7427 N N . LEU C 1 268 ? 9.08321 93.29545 70.99000 1.000 31.83203 268 LEU C N 1
ATOM 7428 C CA . LEU C 1 268 ? 7.84383 92.73935 70.45869 1.000 30.40000 268 LEU C CA 1
ATOM 7429 C C . LEU C 1 268 ? 6.88364 93.87280 70.10957 1.000 30.79160 268 LEU C C 1
ATOM 7430 O O . LEU C 1 268 ? 6.42984 94.60731 70.99606 1.000 28.73736 268 LEU C O 1
ATOM 7435 N N . ALA C 1 269 ? 6.55705 94.00204 68.82926 1.000 31.10940 269 ALA C N 1
ATOM 7436 C CA . ALA C 1 269 ? 5.72462 95.11873 68.40907 1.000 29.98810 269 ALA C CA 1
ATOM 7437 C C . ALA C 1 269 ? 4.37219 95.06155 69.11710 1.000 26.41269 269 ALA C C 1
ATOM 7438 O O . ALA C 1 269 ? 3.82384 93.97295 69.31786 1.000 28.68897 269 ALA C O 1
ATOM 7440 N N . PRO C 1 270 ? 3.81964 96.20467 69.52147 1.000 25.02452 270 PRO C N 1
ATOM 7441 C CA . PRO C 1 270 ? 2.48503 96.20759 70.14687 1.000 29.40991 270 PRO C CA 1
ATOM 7442 C C . PRO C 1 270 ? 1.41404 95.51508 69.32251 1.000 27.87784 270 PRO C C 1
ATOM 7443 O O . PRO C 1 270 ? 0.51363 94.87660 69.89133 1.000 27.70368 270 PRO C O 1
ATOM 7447 N N . THR C 1 271 ? 1.48929 95.61692 67.99532 1.000 24.27538 271 THR C N 1
ATOM 7448 C CA . THR C 1 271 ? 0.52526 94.92640 67.14582 1.000 29.93712 271 THR C CA 1
ATOM 7449 C C . THR C 1 271 ? 0.69769 93.41509 67.23366 1.000 29.29494 271 THR C C 1
ATOM 7450 O O . THR C 1 271 ? -0.29318 92.67274 67.17665 1.000 25.21313 271 THR C O 1
ATOM 7454 N N . ASP C 1 272 ? 1.94102 92.94922 67.39396 1.000 23.87182 272 ASP C N 1
ATOM 7455 C CA . ASP C 1 272 ? 2.17807 91.52612 67.59147 1.000 24.78821 272 ASP C CA 1
ATOM 7456 C C . ASP C 1 272 ? 1.69638 91.07422 68.96178 1.000 26.16734 272 ASP C C 1
ATOM 7457 O O . ASP C 1 272 ? 1.16486 89.96632 69.10043 1.000 26.78788 272 ASP C O 1
ATOM 7462 N N . ALA C 1 273 ? 1.88049 91.91260 69.98662 1.000 25.67642 273 ALA C N 1
ATOM 7463 C CA . ALA C 1 273 ? 1.37237 91.57828 71.31376 1.000 28.01142 273 ALA C CA 1
ATOM 7464 C C . ALA C 1 273 ? -0.14784 91.46808 71.30922 1.000 26.91657 273 ALA C C 1
ATOM 7465 O O . ALA C 1 273 ? -0.71656 90.55975 71.92561 1.000 25.93593 273 ALA C O 1
ATOM 7467 N N . LEU C 1 274 ? -0.82180 92.36546 70.58581 1.000 27.83374 274 LEU C N 1
ATOM 7468 C CA . LEU C 1 274 ? -2.27589 92.29189 70.49478 1.000 25.25728 274 LEU C CA 1
ATOM 7469 C C . LEU C 1 274 ? -2.72217 90.97063 69.87404 1.000 27.14440 274 LEU C C 1
ATOM 7470 O O . LEU C 1 274 ? -3.69883 90.36069 70.32751 1.000 27.42018 274 LEU C O 1
ATOM 7475 N N . LYS C 1 275 ? -2.01727 90.51037 68.83497 1.000 24.35977 275 LYS C N 1
ATOM 7476 C CA . LYS C 1 275 ? -2.42340 89.28055 68.16254 1.000 26.71137 275 LYS C CA 1
ATOM 7477 C C . LYS C 1 275 ? -2.24474 88.06310 69.06547 1.000 25.45846 275 LYS C C 1
ATOM 7478 O O . LYS C 1 275 ? -3.13507 87.20959 69.13954 1.000 27.28907 275 LYS C O 1
ATOM 7484 N N . LEU C 1 276 ? -1.12141 87.98212 69.78537 1.000 25.46898 276 LEU C N 1
ATOM 7485 C CA . LEU C 1 276 ? -0.85177 86.82616 70.63646 1.000 24.78339 276 LEU C CA 1
ATOM 7486 C C . LEU C 1 276 ? -1.79346 86.75128 71.83248 1.000 25.10030 276 LEU C C 1
ATOM 7487 O O . LEU C 1 276 ? -2.01763 85.65694 72.36120 1.000 25.43268 276 LEU C O 1
ATOM 7492 N N . ALA C 1 277 ? -2.37305 87.87917 72.25238 1.000 25.81537 277 ALA C N 1
ATOM 7493 C CA . ALA C 1 277 ? -3.19914 87.87256 73.45514 1.000 28.92470 277 ALA C CA 1
ATOM 7494 C C . ALA C 1 277 ? -4.42201 86.96778 73.31265 1.000 28.05061 277 ALA C C 1
ATOM 7495 O O . ALA C 1 277 ? -4.93562 86.48205 74.32626 1.000 28.64494 277 ALA C O 1
ATOM 7497 N N . SER C 1 278 ? -4.86994 86.69224 72.08434 1.000 27.94634 278 SER C N 1
ATOM 7498 C CA . SER C 1 278 ? -6.00845 85.81102 71.84037 1.000 27.70357 278 SER C CA 1
ATOM 7499 C C . SER C 1 278 ? -5.59322 84.38944 71.49337 1.000 28.99484 278 SER C C 1
ATOM 7500 O O . SER C 1 278 ? -6.44406 83.59754 71.07388 1.000 29.95853 278 SER C O 1
ATOM 7503 N N . VAL C 1 279 ? -4.31633 84.04824 71.63984 1.000 26.74334 279 VAL C N 1
ATOM 7504 C CA . VAL C 1 279 ? -3.82390 82.70907 71.33254 1.000 25.81266 279 VAL C CA 1
ATOM 7505 C C . VAL C 1 279 ? -3.97093 81.85877 72.59145 1.000 26.97952 279 VAL C C 1
ATOM 7506 O O . VAL C 1 279 ? -3.46078 82.25555 73.64997 1.000 27.46375 279 VAL C O 1
ATOM 7510 N N . PRO C 1 280 ? -4.65851 80.71403 72.53039 1.000 28.38028 280 PRO C N 1
ATOM 7511 C CA . PRO C 1 280 ? -4.83051 79.90972 73.75563 1.000 25.40450 280 PRO C CA 1
ATOM 7512 C C . PRO C 1 280 ? -3.51260 79.55788 74.42923 1.000 29.99500 280 PRO C C 1
ATOM 7513 O O . PRO C 1 280 ? -3.40470 79.64106 75.66209 1.000 29.32088 280 PRO C O 1
ATOM 7517 N N . LEU C 1 281 ? -2.47985 79.24500 73.64344 1.000 25.98048 281 LEU C N 1
ATOM 7518 C CA . LEU C 1 281 ? -1.17741 78.92949 74.21662 1.000 26.06125 281 LEU C CA 1
ATOM 7519 C C . LEU C 1 281 ? -0.64399 80.06811 75.08299 1.000 28.70056 281 LEU C C 1
ATOM 7520 O O . LEU C 1 281 ? 0.13885 79.82464 76.00636 1.000 29.10781 281 LEU C O 1
ATOM 7525 N N . PHE C 1 282 ? -1.03984 81.31092 74.80019 1.000 28.73044 282 PHE C N 1
ATOM 7526 C CA . PHE C 1 282 ? -0.57156 82.47317 75.55080 1.000 28.76793 282 PHE C CA 1
ATOM 7527 C C . PHE C 1 282 ? -1.53216 82.90696 76.65343 1.000 30.67764 282 PHE C C 1
ATOM 7528 O O . PHE C 1 282 ? -1.08156 83.30491 77.73202 1.000 30.30807 282 PHE C O 1
ATOM 7536 N N . ASN C 1 283 ? -2.84659 82.89341 76.39964 1.000 29.77844 283 ASN C N 1
ATOM 7537 C CA . ASN C 1 283 ? -3.80516 83.38985 77.38017 1.000 29.18486 283 ASN C CA 1
ATOM 7538 C C . ASN C 1 283 ? -4.35716 82.29819 78.28570 1.000 29.15846 283 ASN C C 1
ATOM 7539 O O . ASN C 1 283 ? -5.12190 82.61100 79.20700 1.000 28.32391 283 ASN C O 1
ATOM 7544 N N . GLY C 1 284 ? -4.01486 81.03376 78.03054 1.000 29.56310 284 GLY C N 1
ATOM 7545 C CA . GLY C 1 284 ? -4.40223 79.93467 78.90109 1.000 29.07058 284 GLY C CA 1
ATOM 7546 C C . GLY C 1 284 ? -5.86986 79.57622 78.88988 1.000 29.55783 284 GLY C C 1
ATOM 7547 O O . GLY C 1 284 ? -6.32022 78.82216 79.75926 1.000 28.38910 284 GLY C O 1
ATOM 7548 N N . VAL C 1 285 ? -6.62634 80.06007 77.91045 1.000 31.30796 285 VAL C N 1
ATOM 7549 C CA . VAL C 1 285 ? -8.05653 79.80685 77.81840 1.000 29.10950 285 VAL C CA 1
ATOM 7550 C C . VAL C 1 285 ? -8.32913 79.03556 76.53857 1.000 29.71224 285 VAL C C 1
ATOM 7551 O O . VAL C 1 285 ? -7.94852 79.47632 75.44741 1.000 29.12549 285 VAL C O 1
ATOM 7555 N N . GLU C 1 286 ? -9.00620 77.89564 76.66881 1.000 27.13469 286 GLU C N 1
ATOM 7556 C CA . GLU C 1 286 ? -9.22641 77.01087 75.52905 1.000 28.43593 286 GLU C CA 1
ATOM 7557 C C . GLU C 1 286 ? -10.47693 77.47863 74.78741 1.000 30.00456 286 GLU C C 1
ATOM 7558 O O . GLU C 1 286 ? -11.55181 76.88446 74.87532 1.000 35.13870 286 GLU C O 1
ATOM 7564 N N . THR C 1 287 ? -10.31964 78.55904 74.01905 1.000 28.58601 287 THR C N 1
ATOM 7565 C CA . THR C 1 287 ? -11.40546 79.01931 73.16540 1.000 29.97837 287 THR C CA 1
ATOM 7566 C C . THR C 1 287 ? -11.50952 78.13303 71.92715 1.000 30.07797 287 THR C C 1
ATOM 7567 O O . THR C 1 287 ? -10.54101 77.49904 71.50072 1.000 31.76769 287 THR C O 1
ATOM 7571 N N . GLU C 1 288 ? -12.70068 78.10831 71.33621 1.000 30.11769 288 GLU C N 1
ATOM 7572 C CA . GLU C 1 288 ? -12.96821 77.26972 70.17638 1.000 31.36805 288 GLU C CA 1
ATOM 7573 C C . GLU C 1 288 ? -12.91263 78.08799 68.88955 1.000 31.69734 288 GLU C C 1
ATOM 7574 O O . GLU C 1 288 ? -13.35972 79.23895 68.84252 1.000 26.78057 288 GLU C O 1
ATOM 7580 N N . LEU C 1 289 ? -12.34119 77.49604 67.85458 1.000 30.86322 289 LEU C N 1
ATOM 7581 C CA . LEU C 1 289 ? -12.29102 78.19348 66.57902 1.000 29.08250 289 LEU C CA 1
ATOM 7582 C C . LEU C 1 289 ? -13.61710 78.02035 65.83709 1.000 30.08799 289 LEU C C 1
ATOM 7583 O O . LEU C 1 289 ? -14.25320 76.96746 65.93734 1.000 29.79768 289 LEU C O 1
ATOM 7588 N N . PRO C 1 290 ? -14.07835 79.03955 65.12163 1.000 27.76963 290 PRO C N 1
ATOM 7589 C CA . PRO C 1 290 ? -15.29286 78.87508 64.32029 1.000 28.99013 290 PRO C CA 1
ATOM 7590 C C . PRO C 1 290 ? -15.02322 78.01247 63.09491 1.000 29.21431 290 PRO C C 1
ATOM 7591 O O . PRO C 1 290 ? -13.89494 77.88893 62.61238 1.000 26.32669 290 PRO C O 1
ATOM 7595 N N . ALA C 1 291 ? -16.10358 77.41268 62.59273 1.000 30.11297 291 ALA C N 1
ATOM 7596 C CA . ALA C 1 291 ? -16.01241 76.46880 61.48499 1.000 28.37526 291 ALA C CA 1
ATOM 7597 C C . ALA C 1 291 ? -15.50135 77.12631 60.20522 1.000 27.19791 291 ALA C C 1
ATOM 7598 O O . ALA C 1 291 ? -14.84532 76.46682 59.39201 1.000 24.99213 291 ALA C O 1
ATOM 7600 N N . ASP C 1 292 ? -15.80148 78.40751 59.99666 1.000 26.71148 292 ASP C N 1
ATOM 7601 C CA . ASP C 1 292 ? -15.41674 79.08853 58.76934 1.000 29.01225 292 ASP C CA 1
ATOM 7602 C C . ASP C 1 292 ? -14.04162 79.73387 58.86130 1.000 26.39815 292 ASP C C 1
ATOM 7603 O O . ASP C 1 292 ? -13.66969 80.48263 57.95947 1.000 29.76467 292 ASP C O 1
ATOM 7608 N N . ALA C 1 293 ? -13.28742 79.47297 59.92584 1.000 27.15450 293 ALA C N 1
ATOM 7609 C CA . ALA C 1 293 ? -11.91964 79.97232 60.00847 1.000 27.38726 293 ALA C CA 1
ATOM 7610 C C . ALA C 1 293 ? -11.09743 79.40956 58.85824 1.000 25.98186 293 ALA C C 1
ATOM 7611 O O . ALA C 1 293 ? -11.01468 78.18815 58.69107 1.000 26.73553 293 ALA C O 1
ATOM 7613 N N . SER C 1 294 ? -10.49017 80.28856 58.06200 1.000 22.92719 294 SER C N 1
ATOM 7614 C CA . SER C 1 294 ? -9.80867 79.85745 56.84501 1.000 27.68497 294 SER C CA 1
ATOM 7615 C C . SER C 1 294 ? -8.42448 80.47995 56.74084 1.000 23.78705 294 SER C C 1
ATOM 7616 O O . SER C 1 294 ? -8.17932 81.58087 57.23537 1.000 26.01158 294 SER C O 1
ATOM 7619 N N . PHE C 1 295 ? -7.51483 79.75471 56.09792 1.000 26.17832 295 PHE C N 1
ATOM 7620 C CA . PHE C 1 295 ? -6.19745 80.30877 55.80881 1.000 27.41094 295 PHE C CA 1
ATOM 7621 C C . PHE C 1 295 ? -6.31982 81.42944 54.78196 1.000 27.43683 295 PHE C C 1
ATOM 7622 O O . PHE C 1 295 ? -7.33067 81.56064 54.08712 1.000 23.56640 295 PHE C O 1
ATOM 7630 N N . GLY C 1 296 ? -5.28003 82.26077 54.71013 1.000 29.12352 296 GLY C N 1
ATOM 7631 C CA . GLY C 1 296 ? -5.26148 83.36643 53.77035 1.000 27.56220 296 GLY C CA 1
ATOM 7632 C C . GLY C 1 296 ? -3.89204 83.65339 53.18236 1.000 32.87628 296 GLY C C 1
ATOM 7633 O O . GLY C 1 296 ? -2.96240 82.84852 53.31697 1.000 30.16981 296 GLY C O 1
ATOM 7634 N N . ARG C 1 297 ? -3.75431 84.81828 52.53976 1.000 30.00557 297 ARG C N 1
ATOM 7635 C CA . ARG C 1 297 ? -2.47358 85.19647 51.95289 1.000 33.81319 297 ARG C CA 1
ATOM 7636 C C . ARG C 1 297 ? -1.41845 85.46422 53.02089 1.000 32.88639 297 ARG C C 1
ATOM 7637 O O . ARG C 1 297 ? -0.24403 85.13387 52.82262 1.000 35.74496 297 ARG C O 1
ATOM 7645 N N . MET C 1 298 ? -1.81509 86.02574 54.15835 1.000 32.34205 298 MET C N 1
ATOM 7646 C CA . MET C 1 298 ? -0.95292 86.18223 55.31997 1.000 29.22076 298 MET C CA 1
ATOM 7647 C C . MET C 1 298 ? -1.18844 85.03990 56.30653 1.000 29.51408 298 MET C C 1
ATOM 7648 O O . MET C 1 298 ? -2.23277 84.38318 56.29417 1.000 32.64712 298 MET C O 1
ATOM 7653 N N . LEU C 1 299 ? -0.20902 84.82146 57.18147 1.000 28.21725 299 LEU C N 1
ATOM 7654 C CA . LEU C 1 299 ? -0.33318 83.79192 58.21024 1.000 29.05001 299 LEU C CA 1
ATOM 7655 C C . LEU C 1 299 ? -1.50839 84.09317 59.14625 1.000 28.48677 299 LEU C C 1
ATOM 7656 O O . LEU C 1 299 ? -1.92417 85.24645 59.31212 1.000 25.17622 299 LEU C O 1
ATOM 7661 N N . GLY C 1 300 ? -2.04919 83.04247 59.75212 1.000 25.40597 300 GLY C N 1
ATOM 7662 C CA . GLY C 1 300 ? -3.20600 83.13955 60.62057 1.000 25.79437 300 GLY C CA 1
ATOM 7663 C C . GLY C 1 300 ? -4.45719 82.57003 59.96544 1.000 28.80486 300 GLY C C 1
ATOM 7664 O O . GLY C 1 300 ? -4.46938 82.18246 58.79719 1.000 29.67584 300 GLY C O 1
ATOM 7665 N N . LYS C 1 301 ? -5.53250 82.51583 60.75040 1.000 24.63050 301 LYS C N 1
ATOM 7666 C CA . LYS C 1 301 ? -6.82845 82.08488 60.24721 1.000 25.80801 301 LYS C CA 1
ATOM 7667 C C . LYS C 1 301 ? -7.80085 83.26073 60.24419 1.000 26.09662 301 LYS C C 1
ATOM 7668 O O . LYS C 1 301 ? -7.77728 84.10585 61.14540 1.000 25.51754 301 LYS C O 1
ATOM 7674 N N . TYR C 1 302 ? -8.65165 83.31745 59.22212 1.000 23.67676 302 TYR C N 1
ATOM 7675 C CA . TYR C 1 302 ? -9.45593 84.49612 58.95568 1.000 24.60679 302 TYR C CA 1
ATOM 7676 C C . TYR C 1 302 ? -10.91321 84.11106 58.74774 1.000 24.34060 302 TYR C C 1
ATOM 7677 O O . TYR C 1 302 ? -11.22294 82.97966 58.37159 1.000 25.28145 302 TYR C O 1
ATOM 7686 N N . VAL C 1 303 ? -11.79648 85.06202 59.04077 1.000 24.64449 303 VAL C N 1
ATOM 7687 C CA . VAL C 1 303 ? -13.23712 84.94995 58.81383 1.000 25.59598 303 VAL C CA 1
ATOM 7688 C C . VAL C 1 303 ? -13.71851 86.23646 58.15140 1.000 25.61535 303 VAL C C 1
ATOM 7689 O O . VAL C 1 303 ? -13.07579 87.29405 58.26330 1.000 24.91449 303 VAL C O 1
ATOM 7693 N N . PRO C 1 304 ? -14.87026 86.19179 57.48193 1.000 24.95435 304 PRO C N 1
ATOM 7694 C CA . PRO C 1 304 ? -15.41205 87.41109 56.86927 1.000 23.94600 304 PRO C CA 1
ATOM 7695 C C . PRO C 1 304 ? -15.77915 88.45970 57.91207 1.000 25.87774 304 PRO C C 1
ATOM 7696 O O . PRO C 1 304 ? -16.17897 88.14375 59.03332 1.000 27.54038 304 PRO C O 1
ATOM 7700 N N . GLY C 1 305 ? -15.59287 89.72502 57.53558 1.000 24.47135 305 GLY C N 1
ATOM 7701 C CA . GLY C 1 305 ? -16.00412 90.84004 58.35847 1.000 22.08883 305 GLY C CA 1
ATOM 7702 C C . GLY C 1 305 ? -16.54550 91.96204 57.49345 1.000 25.59198 305 GLY C C 1
ATOM 7703 O O . GLY C 1 305 ? -16.48837 91.90742 56.26288 1.000 26.85534 305 GLY C O 1
ATOM 7704 N N . SER C 1 306 ? -17.07071 92.98797 58.15824 1.000 25.59213 306 SER C N 1
ATOM 7705 C CA . SER C 1 306 ? -17.61795 94.14020 57.45916 1.000 28.03439 306 SER C CA 1
ATOM 7706 C C . SER C 1 306 ? -17.52392 95.36831 58.35584 1.000 29.40742 306 SER C C 1
ATOM 7707 O O . SER C 1 306 ? -17.34023 95.26886 59.57343 1.000 26.60312 306 SER C O 1
ATOM 7710 N N . PHE C 1 307 ? -17.62895 96.53354 57.72187 1.000 31.03156 307 PHE C N 1
ATOM 7711 C CA . PHE C 1 307 ? -17.54994 97.83020 58.37945 1.000 28.74059 307 PHE C CA 1
ATOM 7712 C C . PHE C 1 307 ? -18.88246 98.55377 58.24398 1.000 30.32876 307 PHE C C 1
ATOM 7713 O O . PHE C 1 307 ? -19.51927 98.50468 57.18708 1.000 30.35314 307 PHE C O 1
ATOM 7721 N N . GLU C 1 308 ? -19.32443 99.18769 59.33444 1.000 33.19980 308 GLU C N 1
ATOM 7722 C CA . GLU C 1 308 ? -20.45100 100.11308 59.24880 1.000 33.06478 308 GLU C CA 1
ATOM 7723 C C . GLU C 1 308 ? -19.99824 101.49700 58.80598 1.000 31.68860 308 GLU C C 1
ATOM 7724 O O . GLU C 1 308 ? -20.78839 102.24626 58.22488 1.000 31.11974 308 GLU C O 1
ATOM 7730 N N . ARG C 1 309 ? -18.74570 101.85081 59.09730 1.000 31.32137 309 ARG C N 1
ATOM 7731 C CA . ARG C 1 309 ? -18.14911 103.12298 58.72076 1.000 30.88168 309 ARG C CA 1
ATOM 7732 C C . ARG C 1 309 ? -16.65182 102.90007 58.57350 1.000 28.59916 309 ARG C C 1
ATOM 7733 O O . ARG C 1 309 ? -16.04424 102.19462 59.38016 1.000 29.75334 309 ARG C O 1
ATOM 7741 N N . LEU C 1 310 ? -16.06510 103.49077 57.53977 1.000 30.52038 310 LEU C N 1
ATOM 7742 C CA . LEU C 1 310 ? -14.63398 103.34394 57.29075 1.000 30.92319 310 LEU C CA 1
ATOM 7743 C C . LEU C 1 310 ? -14.12031 104.61058 56.62864 1.000 34.93975 310 LEU C C 1
ATOM 7744 O O . LEU C 1 310 ? -14.63528 105.01522 55.58195 1.000 32.77478 310 LEU C O 1
ATOM 7749 N N . GLU C 1 311 ? -13.10366 105.22773 57.23056 1.000 35.65056 311 GLU C N 1
ATOM 7750 C CA . GLU C 1 311 ? -12.56524 106.49395 56.75585 1.000 34.28394 311 GLU C CA 1
ATOM 7751 C C . GLU C 1 311 ? -11.04822 106.42560 56.74679 1.000 33.77692 311 GLU C C 1
ATOM 7752 O O . GLU C 1 311 ? -10.43666 106.08353 57.76277 1.000 35.01718 311 GLU C O 1
ATOM 7758 N N . ALA C 1 312 ? -10.44574 106.73606 55.59974 1.000 31.66779 312 ALA C N 1
ATOM 7759 C CA . ALA C 1 312 ? -8.99454 106.83973 55.46820 1.000 29.93655 312 ALA C CA 1
ATOM 7760 C C . ALA C 1 312 ? -8.68054 108.28193 55.07664 1.000 32.78045 312 ALA C C 1
ATOM 7761 O O . ALA C 1 312 ? -8.85220 108.66729 53.91781 1.000 29.34380 312 ALA C O 1
ATOM 7763 N N . ILE C 1 313 ? -8.23079 109.07808 56.03503 1.000 34.38107 313 ILE C N 1
ATOM 7764 C CA . ILE C 1 313 ? -8.01466 110.51229 55.85304 1.000 31.79653 313 ILE C CA 1
ATOM 7765 C C . ILE C 1 313 ? -6.51376 110.76135 55.77667 1.000 34.10696 313 ILE C C 1
ATOM 7766 O O . ILE C 1 313 ? -5.78308 110.33789 56.67940 1.000 36.46510 313 ILE C O 1
ATOM 7771 N N . PRO C 1 314 ? -6.01781 111.44200 54.74305 1.000 32.12344 314 PRO C N 1
ATOM 7772 C CA . PRO C 1 314 ? -4.56959 111.67698 54.64284 1.000 35.30824 314 PRO C CA 1
ATOM 7773 C C . PRO C 1 314 ? -4.08747 112.69774 55.66237 1.000 33.96253 314 PRO C C 1
ATOM 7774 O O . PRO C 1 314 ? -4.79344 113.64736 56.00428 1.000 34.45073 314 PRO C O 1
ATOM 7778 N N . VAL C 1 315 ? -2.87970 112.46292 56.17222 1.000 34.27689 315 VAL C N 1
ATOM 7779 C CA . VAL C 1 315 ? -2.13875 113.41734 56.98672 1.000 37.00821 315 VAL C CA 1
ATOM 7780 C C . VAL C 1 315 ? -0.74056 113.50236 56.37238 1.000 38.14301 315 VAL C C 1
ATOM 7781 O O . VAL C 1 315 ? -0.38306 112.70117 55.50925 1.000 36.58488 315 VAL C O 1
ATOM 7785 N N . LYS C 1 316 ? 0.05077 114.48979 56.80334 1.000 35.76489 316 LYS C N 1
ATOM 7786 C CA . LYS C 1 316 ? 1.41703 114.62391 56.30267 1.000 37.21327 316 LYS C CA 1
ATOM 7787 C C . LYS C 1 316 ? 2.20671 113.35111 56.58488 1.000 39.35439 316 LYS C C 1
ATOM 7788 O O . LYS C 1 316 ? 2.39596 112.97113 57.74381 1.000 42.75885 316 LYS C O 1
ATOM 7790 N N . ASP C 1 317 ? 2.64091 112.67677 55.52235 1.000 38.89301 317 ASP C N 1
ATOM 7791 C CA . ASP C 1 317 ? 3.44163 111.45548 55.63177 1.000 40.12649 317 ASP C CA 1
ATOM 7792 C C . ASP C 1 317 ? 2.74142 110.38539 56.47155 1.000 38.30338 317 ASP C C 1
ATOM 7793 O O . ASP C 1 317 ? 3.38986 109.54830 57.10540 1.000 38.88873 317 ASP C O 1
ATOM 7798 N N . GLY C 1 318 ? 1.41566 110.39083 56.47707 1.000 36.37516 318 GLY C N 1
ATOM 7799 C CA . GLY C 1 318 ? 0.68670 109.44951 57.29182 1.000 36.88377 318 GLY C CA 1
ATOM 7800 C C . GLY C 1 318 ? -0.76278 109.36824 56.87413 1.000 32.25971 318 GLY C C 1
ATOM 7801 O O . GLY C 1 318 ? -1.17795 109.96588 55.88222 1.000 32.30330 318 GLY C O 1
ATOM 7802 N N . LEU C 1 319 ? -1.53861 108.63884 57.66914 1.000 30.43030 319 LEU C N 1
ATOM 7803 C CA . LEU C 1 319 ? -2.94516 108.41792 57.36529 1.000 34.92706 319 LEU C CA 1
ATOM 7804 C C . LEU C 1 319 ? -3.69999 108.22811 58.66913 1.000 35.07711 319 LEU C C 1
ATOM 7805 O O . LEU C 1 319 ? -3.24715 107.50021 59.55705 1.000 36.82684 319 LEU C O 1
ATOM 7808 N N . ARG C 1 320 ? -4.84774 108.87989 58.77783 1.000 34.16407 320 ARG C N 1
ATOM 7809 C CA . ARG C 1 320 ? -5.74559 108.68169 59.90361 1.000 35.06401 320 ARG C CA 1
ATOM 7810 C C . ARG C 1 320 ? -6.82903 107.70305 59.47048 1.000 34.89117 320 ARG C C 1
ATOM 7811 O O . ARG C 1 320 ? -7.53613 107.94641 58.48626 1.000 34.89099 320 ARG C O 1
ATOM 7818 N N . LEU C 1 321 ? -6.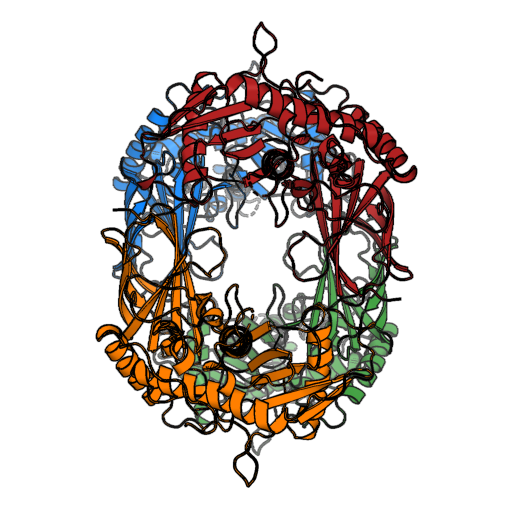92097 106.58350 60.17694 1.000 36.45825 321 LEU C N 1
ATOM 7819 C CA . LEU C 1 321 ? -7.88209 105.52604 59.89466 1.000 32.61819 321 LEU C CA 1
ATOM 7820 C C . LEU C 1 321 ? -8.84696 105.44621 61.06954 1.000 35.20704 321 LEU C C 1
ATOM 7821 O O . LEU C 1 321 ? -8.44260 105.12564 62.19218 1.000 34.17336 321 LEU C O 1
ATOM 7826 N N . LYS C 1 322 ? -10.11304 105.76226 60.81940 1.000 33.20093 322 LYS C N 1
ATOM 7827 C CA . LYS C 1 322 ? -11.13481 105.67249 61.84636 1.000 34.24273 322 LYS C CA 1
ATOM 7828 C C . LYS C 1 322 ? -12.36201 105.02464 61.23054 1.000 34.43600 322 LYS C C 1
ATOM 7829 O O . LYS C 1 322 ? -12.53075 105.00614 60.00958 1.000 33.39816 322 LYS C O 1
ATOM 7835 N N . GLY C 1 323 ? -13.20727 104.45961 62.08279 1.000 31.70740 323 GLY C N 1
ATOM 7836 C CA . GLY C 1 323 ? -14.42239 103.85174 61.58097 1.000 32.74009 323 GLY C CA 1
ATOM 7837 C C . GLY C 1 323 ? -15.09991 103.01506 62.64315 1.000 31.40121 323 GLY C C 1
ATOM 7838 O O . GLY C 1 323 ? -14.84705 103.17486 63.83897 1.000 31.53994 323 GLY C O 1
ATOM 7839 N N . ARG C 1 324 ? -15.99229 102.14569 62.17746 1.000 30.40052 324 ARG C N 1
ATOM 7840 C CA . ARG C 1 324 ? -16.78311 101.28446 63.04841 1.000 32.42924 324 ARG C CA 1
ATOM 7841 C C . ARG C 1 324 ? -16.84968 99.89836 62.41967 1.000 33.88110 324 ARG C C 1
ATOM 7842 O O . ARG C 1 324 ? -17.46888 99.71415 61.36662 1.000 32.56928 324 ARG C O 1
ATOM 7848 N N . VAL C 1 325 ? -16.21635 98.92782 63.06980 1.000 31.99156 325 VAL C N 1
ATOM 7849 C CA . VAL C 1 325 ? -16.35365 97.53449 62.67855 1.000 29.84293 325 VAL C CA 1
ATOM 7850 C C . VAL C 1 325 ? -17.75651 97.05702 63.03223 1.000 35.78955 325 VAL C C 1
ATOM 7851 O O . VAL C 1 325 ? -18.25414 97.31479 64.13699 1.000 34.03909 325 VAL C O 1
ATOM 7855 N N . HIS C 1 326 ? -18.40516 96.34763 62.11043 1.000 32.40865 326 HIS C N 1
ATOM 7856 C CA . HIS C 1 326 ? -19.63228 95.65343 62.48273 1.000 32.72549 326 HIS C CA 1
ATOM 7857 C C . HIS C 1 326 ? -19.27896 94.38823 63.25772 1.000 34.09588 326 HIS C C 1
ATOM 7858 O O . HIS C 1 326 ? -18.60266 93.49968 62.73134 1.000 31.58578 326 HIS C O 1
ATOM 7865 N N . LEU C 1 327 ? -19.74513 94.30009 64.49947 1.000 34.64603 327 LEU C N 1
ATOM 7866 C CA . LEU C 1 327 ? -19.38760 93.19111 65.38100 1.000 37.14691 327 LEU C CA 1
ATOM 7867 C C . LEU C 1 327 ? -20.31483 92.01027 65.11889 1.000 37.29003 327 LEU C C 1
ATOM 7868 O O . LEU C 1 327 ? -21.40100 91.90484 65.68988 1.000 40.70513 327 LEU C O 1
ATOM 7873 N N . THR C 1 328 ? -19.87553 91.10740 64.23369 1.000 38.02244 328 THR C N 1
ATOM 7874 C CA . THR C 1 328 ? -20.54466 89.81596 64.09674 1.000 38.84123 328 THR C CA 1
ATOM 7875 C C . THR C 1 328 ? -20.20403 88.90044 65.26249 1.000 36.35181 328 THR C C 1
ATOM 7876 O O . THR C 1 328 ? -21.00512 88.03817 65.63700 1.000 40.39884 328 THR C O 1
ATOM 7880 N N . ARG C 1 329 ? -19.04304 89.10530 65.86393 1.000 33.55005 329 ARG C N 1
ATOM 7881 C CA . ARG C 1 329 ? -18.57584 88.34470 67.00822 1.000 32.21627 329 ARG C CA 1
ATOM 7882 C C . ARG C 1 329 ? -17.79519 89.29897 67.89108 1.000 31.70674 329 ARG C C 1
ATOM 7883 O O . ARG C 1 329 ? -17.43164 90.39444 67.45039 1.000 33.54160 329 ARG C O 1
ATOM 7891 N N . PRO C 1 330 ? -17.56081 88.94350 69.14872 1.000 32.17271 330 PRO C N 1
ATOM 7892 C CA . PRO C 1 330 ? -16.71664 89.80059 69.99057 1.000 30.52517 330 PRO C CA 1
ATOM 7893 C C . PRO C 1 330 ? -15.33922 89.99284 69.36615 1.000 33.71295 330 PRO C C 1
ATOM 7894 O O . PRO C 1 330 ? -14.71287 89.04228 68.88702 1.000 30.66652 330 PRO C O 1
ATOM 7898 N N . ALA C 1 331 ? -14.90679 91.25208 69.30137 1.000 33.38127 331 ALA C N 1
ATOM 7899 C CA . ALA C 1 331 ? -13.58685 91.60225 68.79524 1.000 33.24265 331 ALA C CA 1
ATOM 7900 C C . ALA C 1 331 ? -12.98026 92.65337 69.71309 1.000 31.45381 331 ALA C C 1
ATOM 7901 O O . ALA C 1 331 ? -13.69056 93.49271 70.27478 1.000 31.36602 331 ALA C O 1
ATOM 7903 N N . TYR C 1 332 ? -11.65745 92.60100 69.86588 1.000 28.16425 332 TYR C N 1
ATOM 7904 C CA . TYR C 1 332 ? -10.97927 93.41123 70.86280 1.000 27.59552 332 TYR C CA 1
ATOM 7905 C C . TYR C 1 332 ? -10.01056 94.43682 70.29891 1.000 31.12146 332 TYR C C 1
ATOM 7906 O O . TYR C 1 332 ? -9.67933 95.39165 71.00986 1.000 29.42606 332 TYR C O 1
ATOM 7915 N N . GLY C 1 333 ? -9.53544 94.27151 69.06630 1.000 29.81212 333 GLY C N 1
ATOM 7916 C CA . GLY C 1 333 ? -8.53473 95.19636 68.57514 1.000 30.73886 333 GLY C CA 1
ATOM 7917 C C . GLY C 1 333 ? -8.47415 95.22471 67.06512 1.000 30.29975 333 GLY C C 1
ATOM 7918 O O . GLY C 1 333 ? -9.16620 94.47613 66.37483 1.000 27.73245 333 GLY C O 1
ATOM 7919 N N . ILE C 1 334 ? -7.60876 96.09885 66.55872 1.000 28.20504 334 ILE C N 1
ATOM 7920 C CA . ILE C 1 334 ? -7.45215 96.28507 65.12564 1.000 26.96658 334 ILE C CA 1
ATOM 7921 C C . ILE C 1 334 ? -6.01439 96.71698 64.85620 1.000 30.58403 334 ILE C C 1
ATOM 7922 O O . ILE C 1 334 ? -5.43382 97.50957 65.60413 1.000 27.72934 334 ILE C O 1
ATOM 7927 N N . VAL C 1 335 ? -5.44395 96.19112 63.77735 1.000 27.09380 335 VAL C N 1
ATOM 7928 C CA . VAL C 1 335 ? -4.05232 96.42353 63.42034 1.000 28.56783 335 VAL C CA 1
ATOM 7929 C C . VAL C 1 335 ? -4.00299 96.91538 61.97917 1.000 30.14203 335 VAL C C 1
ATOM 7930 O O . VAL C 1 335 ? -4.55598 96.27321 61.07757 1.000 27.67131 335 VAL C O 1
ATOM 7934 N N . ALA C 1 336 ? -3.35040 98.05328 61.76583 1.000 28.73454 336 ALA C N 1
ATOM 7935 C CA . ALA C 1 336 ? -3.14883 98.61175 60.43661 1.000 28.92391 336 ALA C CA 1
ATOM 7936 C C . ALA C 1 336 ? -1.69260 98.42241 60.04471 1.000 28.08150 336 ALA C C 1
ATOM 7937 O O . ALA C 1 336 ? -0.79427 98.67826 60.85295 1.000 28.39225 336 ALA C O 1
ATOM 7939 N N . HIS C 1 337 ? -1.46378 97.95441 58.81903 1.000 29.26719 337 HIS C N 1
ATOM 7940 C CA . HIS C 1 337 ? -0.12543 97.77298 58.26627 1.000 27.58231 337 HIS C CA 1
ATOM 7941 C C . HIS C 1 337 ? 0.04092 98.68380 57.06273 1.000 31.33224 337 HIS C C 1
ATOM 7942 O O . HIS C 1 337 ? -0.85863 98.76145 56.21861 1.000 29.17880 337 HIS C O 1
ATOM 7949 N N . LEU C 1 338 ? 1.17788 99.37341 56.99340 1.000 27.95208 338 LEU C N 1
ATOM 7950 C CA . LEU C 1 338 ? 1.61675 100.07216 55.79127 1.000 28.67956 338 LEU C CA 1
ATOM 7951 C C . LEU C 1 338 ? 2.76659 99.29002 55.17051 1.000 30.93201 338 LEU C C 1
ATOM 7952 O O . LEU C 1 338 ? 3.76095 98.99498 55.84544 1.000 31.50821 338 LEU C O 1
ATOM 7957 N N . ASP C 1 339 ? 2.64231 98.97765 53.88306 1.000 30.66784 339 ASP C N 1
ATOM 7958 C CA . ASP C 1 339 ? 3.55360 98.05290 53.21663 1.000 31.76311 339 ASP C CA 1
ATOM 7959 C C . ASP C 1 339 ? 3.92833 98.59370 51.84506 1.000 31.23799 339 ASP C C 1
ATOM 7960 O O . ASP C 1 339 ? 3.12363 98.52278 50.90154 1.000 28.71397 339 ASP C O 1
ATOM 7965 N N . PRO C 1 340 ? 5.13463 99.14727 51.69758 1.000 29.84280 340 PRO C N 1
ATOM 7966 C CA . PRO C 1 340 ? 5.57681 99.58310 50.37763 1.000 30.82826 340 PRO C CA 1
ATOM 7967 C C . PRO C 1 340 ? 5.72630 98.39196 49.44709 1.000 32.04423 340 PRO C C 1
ATOM 7968 O O . PRO C 1 340 ? 6.04677 97.27775 49.89250 1.000 31.27184 340 PRO C O 1
ATOM 7972 N N . PRO C 1 341 ? 5.49351 98.57735 48.14746 1.000 30.29644 341 PRO C N 1
ATOM 7973 C CA . PRO C 1 341 ? 5.67211 97.46210 47.20721 1.000 30.91480 341 PRO C CA 1
ATOM 7974 C C . PRO C 1 341 ? 7.11878 96.98599 47.20493 1.000 32.28167 341 PRO C C 1
ATOM 7975 O O . PRO C 1 341 ? 8.05218 97.75957 47.43120 1.000 33.56163 341 PRO C O 1
ATOM 7979 N N . GLY C 1 342 ? 7.29360 95.68917 46.98728 1.000 32.64913 342 GLY C N 1
ATOM 7980 C CA . GLY C 1 342 ? 8.60576 95.08332 46.98956 1.000 31.11540 342 GLY C CA 1
ATOM 7981 C C . GLY C 1 342 ? 9.09825 94.76278 48.38999 1.000 36.17658 342 GLY C C 1
ATOM 7982 O O . GLY C 1 342 ? 8.60248 95.27253 49.39349 1.000 34.28495 342 GLY C O 1
ATOM 7983 N N . GLY C 1 343 ? 10.08718 93.87194 48.44868 1.000 37.23894 343 GLY C N 1
ATOM 7984 C CA . GLY C 1 343 ? 10.72428 93.53328 49.70941 1.000 33.40378 343 GLY C CA 1
ATOM 7985 C C . GLY C 1 343 ? 9.88671 92.73252 50.68213 1.000 37.84340 343 GLY C C 1
ATOM 7986 O O . GLY C 1 343 ? 10.19749 92.71959 51.88179 1.000 35.59111 343 GLY C O 1
ATOM 7987 N N . SER C 1 344 ? 8.83300 92.06066 50.20445 1.000 36.54490 344 SER C N 1
ATOM 7988 C CA . SER C 1 344 ? 7.93165 91.30337 51.07107 1.000 36.88374 344 SER C CA 1
ATOM 7989 C C . SER C 1 344 ? 7.33859 92.20941 52.14053 1.000 33.68970 344 SER C C 1
ATOM 7990 O O . SER C 1 344 ? 7.30686 93.43112 51.97028 1.000 33.98188 344 SER C O 1
ATOM 7993 N N . ASP C 1 345 ? 6.90014 91.63823 53.26042 1.000 31.91224 345 ASP C N 1
ATOM 7994 C CA . ASP C 1 345 ? 6.35063 92.44238 54.34300 1.000 31.89560 345 ASP C CA 1
ATOM 7995 C C . ASP C 1 345 ? 7.38491 92.77842 55.41151 1.000 30.28698 345 ASP C C 1
ATOM 7996 O O . ASP C 1 345 ? 7.01141 93.27442 56.47979 1.000 30.33737 345 ASP C O 1
ATOM 8001 N N . TYR C 1 346 ? 8.67669 92.56207 55.12739 1.000 30.83294 346 TYR C N 1
ATOM 8002 C CA . TYR C 1 346 ? 9.73243 92.91080 56.07604 1.000 31.89469 346 TYR C CA 1
ATOM 8003 C C . TYR C 1 346 ? 9.80286 94.41257 56.31955 1.000 32.84686 346 TYR C C 1
ATOM 8004 O O . TYR C 1 346 ? 10.12254 94.83299 57.43602 1.000 34.87814 346 TYR C O 1
ATOM 8013 N N . ASP C 1 347 ? 9.52390 95.23099 55.30029 1.000 29.85655 347 ASP C N 1
ATOM 8014 C CA . ASP C 1 347 ? 9.61557 96.68534 55.41645 1.000 30.90818 347 ASP C CA 1
ATOM 8015 C C . ASP C 1 347 ? 8.29880 97.34678 55.81655 1.000 31.27256 347 ASP C C 1
ATOM 8016 O O . ASP C 1 347 ? 8.17236 98.57008 55.68716 1.000 32.06825 347 ASP C O 1
ATOM 8021 N N . SER C 1 348 ? 7.32232 96.58152 56.29736 1.000 30.81759 348 SER C N 1
ATOM 8022 C CA . SER C 1 348 ? 6.06197 97.17630 56.71376 1.000 28.88840 348 SER C CA 1
ATOM 8023 C C . SER C 1 348 ? 6.17076 97.74439 58.12610 1.000 29.55505 348 SER C C 1
ATOM 8024 O O . SER C 1 348 ? 7.01134 97.33868 58.92771 1.000 32.55811 348 SER C O 1
ATOM 8027 N N . ASN C 1 349 ? 5.28991 98.68295 58.43432 1.000 30.58578 349 ASN C N 1
ATOM 8028 C CA . ASN C 1 349 ? 5.17180 99.20714 59.78462 1.000 31.17530 349 ASN C CA 1
ATOM 8029 C C . ASN C 1 349 ? 3.70870 99.14139 60.20371 1.000 31.14150 349 ASN C C 1
ATOM 8030 O O . ASN C 1 349 ? 2.80688 99.20676 59.36121 1.000 33.49685 349 ASN C O 1
ATOM 8035 N N . ALA C 1 350 ? 3.47135 98.97735 61.50673 1.000 28.20312 350 ALA C N 1
ATOM 8036 C CA . ALA C 1 350 ? 2.12714 98.69600 61.98645 1.000 29.45434 350 ALA C CA 1
ATOM 8037 C C . ALA C 1 350 ? 1.77789 99.54274 63.20282 1.000 31.34715 350 ALA C C 1
ATOM 8038 O O . ALA C 1 350 ? 2.64025 99.91174 64.00657 1.000 32.18073 350 ALA C O 1
ATOM 8040 N N . VAL C 1 351 ? 0.48426 99.82000 63.33106 1.000 30.32188 351 VAL C N 1
ATOM 8041 C CA . VAL C 1 351 ? -0.08115 100.57498 64.43795 1.000 30.67216 351 VAL C CA 1
ATOM 8042 C C . VAL C 1 351 ? -1.32987 99.84517 64.91359 1.000 30.36708 351 VAL C C 1
ATOM 8043 O O . VAL C 1 351 ? -2.12323 99.35533 64.10008 1.000 28.44722 351 VAL C O 1
ATOM 8047 N N . GLY C 1 352 ? -1.48009 99.73793 66.23226 1.000 30.86191 352 GLY C N 1
ATOM 8048 C CA . GLY C 1 352 ? -2.61774 99.07977 66.82932 1.000 28.73497 352 GLY C CA 1
ATOM 8049 C C . GLY C 1 352 ? -3.64042 100.03956 67.42017 1.000 33.13102 352 GLY C C 1
ATOM 8050 O O . GLY C 1 352 ? -3.36981 101.21605 67.66536 1.000 34.16793 352 GLY C O 1
ATOM 8051 N N . ALA C 1 353 ? -4.83636 99.50734 67.65799 1.000 31.24437 353 ALA C N 1
ATOM 8052 C CA . ALA C 1 353 ? -5.89990 100.27062 68.29085 1.000 32.20387 353 ALA C CA 1
ATOM 8053 C C . ALA C 1 353 ? -6.89086 99.28746 68.88816 1.000 31.02940 353 ALA C C 1
ATOM 8054 O O . ALA C 1 353 ? -7.07862 98.18717 68.36709 1.000 32.58806 353 ALA C O 1
ATOM 8056 N N . SER C 1 354 ? -7.51629 99.68633 69.98279 1.000 30.31541 354 SER C N 1
ATOM 8057 C CA . SER C 1 354 ? -8.53607 98.85033 70.59659 1.000 33.11701 354 SER C CA 1
ATOM 8058 C C . SER C 1 354 ? -9.91212 99.20175 70.03786 1.000 31.49784 354 SER C C 1
ATOM 8059 O O . SER C 1 354 ? -10.12350 100.26949 69.45745 1.000 28.90480 354 SER C O 1
ATOM 8062 N N . LEU C 1 355 ? -10.84574 98.27119 70.20274 1.000 30.87940 355 LEU C N 1
ATOM 8063 C CA . LEU C 1 355 ? -12.22844 98.45646 69.78606 1.000 35.26891 355 LEU C CA 1
ATOM 8064 C C . LEU C 1 355 ? -13.11430 98.67631 71.00497 1.000 33.96975 355 LEU C C 1
ATOM 8065 O O . LEU C 1 355 ? -12.97354 97.98426 72.01680 1.000 32.97617 355 LEU C O 1
ATOM 8070 N N . ASP C 1 356 ? -14.01910 99.64688 70.91790 1.000 35.15899 356 ASP C N 1
ATOM 8071 C CA . ASP C 1 356 ? -14.97885 99.83786 71.99719 1.000 38.75775 356 ASP C CA 1
ATOM 8072 C C . ASP C 1 356 ? -16.13631 98.85710 71.80973 1.000 36.53966 356 ASP C C 1
ATOM 8073 O O . ASP C 1 356 ? -16.12813 98.01576 70.90726 1.000 37.35271 356 ASP C O 1
ATOM 8078 N N . GLU C 1 357 ? -17.16600 98.98283 72.64892 1.000 40.57964 357 GLU C N 1
ATOM 8079 C CA . GLU C 1 357 ? -18.26093 98.02171 72.64658 1.000 40.91767 357 GLU C CA 1
ATOM 8080 C C . GLU C 1 357 ? -19.10701 98.10604 71.38768 1.000 39.14493 357 GLU C C 1
ATOM 8081 O O . GLU C 1 357 ? -19.83759 97.15830 71.08532 1.000 43.02250 357 GLU C O 1
ATOM 8087 N N . LYS C 1 358 ? -19.01905 99.20173 70.64344 1.000 36.81084 358 LYS C N 1
ATOM 8088 C CA . LYS C 1 358 ? -19.77207 99.35516 69.40680 1.000 40.32155 358 LYS C CA 1
ATOM 8089 C C . LYS C 1 358 ? -18.94509 99.04468 68.16405 1.000 38.95148 358 LYS C C 1
ATOM 8090 O O . LYS C 1 358 ? -19.48585 99.07684 67.05273 1.000 38.01067 358 LYS C O 1
ATOM 8093 N N . GLY C 1 359 ? -17.66460 98.71768 68.32620 1.000 34.89660 359 GLY C N 1
ATOM 8094 C CA . GLY C 1 359 ? -16.78574 98.45953 67.21003 1.000 34.86033 359 GLY C CA 1
ATOM 8095 C C . GLY C 1 359 ? -16.04998 99.66934 66.67741 1.000 37.90157 359 GLY C C 1
ATOM 8096 O O . GLY C 1 359 ? -15.45286 99.58109 65.59704 1.000 37.41257 359 GLY C O 1
ATOM 8097 N N . GLU C 1 360 ? -16.04743 100.78445 67.40729 1.000 35.91120 360 GLU C N 1
ATOM 8098 C CA . GLU C 1 360 ? -15.38964 101.99603 66.94387 1.000 33.92338 360 GLU C CA 1
ATOM 8099 C C . GLU C 1 360 ? -13.89009 101.92132 67.19826 1.000 36.21695 360 GLU C C 1
ATOM 8100 O O . GLU C 1 360 ? -13.42646 101.34297 68.18861 1.000 34.78224 360 GLU C O 1
ATOM 8106 N N . PHE C 1 361 ? -13.13149 102.50416 66.27401 1.000 32.47964 361 PHE C N 1
ATOM 8107 C CA . PHE C 1 361 ? -11.68322 102.55767 66.37576 1.000 33.18967 361 PHE C CA 1
ATOM 8108 C C . PHE C 1 361 ? -11.21524 103.86943 65.75983 1.000 31.43954 361 PHE C C 1
ATOM 8109 O O . PHE C 1 361 ? -11.89074 104.46025 64.91289 1.000 30.92968 361 PHE C O 1
ATOM 8117 N N . ASP C 1 362 ? -10.03159 104.30276 66.17545 1.000 33.04770 362 ASP C N 1
ATOM 8118 C CA . ASP C 1 362 ? -9.44589 105.54210 65.67211 1.000 34.31176 362 ASP C CA 1
ATOM 8119 C C . ASP C 1 362 ? -7.94644 105.42792 65.88520 1.000 31.48494 362 ASP C C 1
ATOM 8120 O O . ASP C 1 362 ? -7.49982 105.36139 67.03155 1.000 37.25154 362 ASP C O 1
ATOM 8125 N N . LEU C 1 363 ? -7.17971 105.37182 64.79796 1.000 37.19931 363 LEU C N 1
ATOM 8126 C CA . LEU C 1 363 ? -5.72889 105.26966 64.89712 1.000 33.53555 363 LEU C CA 1
ATOM 8127 C C . LEU C 1 363 ? -5.08387 106.11542 63.80625 1.000 33.81797 363 LEU C C 1
ATOM 8128 O O . LEU C 1 363 ? -5.71805 106.47743 62.81126 1.000 31.62820 363 LEU C O 1
ATOM 8133 N N . THR C 1 364 ? -3.79510 106.40212 63.99027 1.000 34.05982 364 THR C N 1
ATOM 8134 C CA . THR C 1 364 ? -3.00007 107.11433 63.00032 1.000 30.82364 364 THR C CA 1
ATOM 8135 C C . THR C 1 364 ? -1.72033 106.33118 62.76437 1.000 35.07671 364 THR C C 1
ATOM 8136 O O . THR C 1 364 ? -1.07996 105.87649 63.72108 1.000 36.70483 364 THR C O 1
ATOM 8140 N N . ILE C 1 365 ? -1.36987 106.14724 61.49260 1.000 32.80840 365 ILE C N 1
ATOM 8141 C CA . ILE C 1 365 ? -0.18091 105.40283 61.10336 1.000 32.77787 365 ILE C CA 1
ATOM 8142 C C . ILE C 1 365 ? 0.61410 106.25839 60.12959 1.000 31.19830 365 ILE C C 1
ATOM 8143 O O . ILE C 1 365 ? 0.05588 106.79233 59.16657 1.000 31.39952 365 ILE C O 1
ATOM 8148 N N . CYS C 1 366 ? 1.90995 106.40331 60.38861 1.000 33.97295 366 CYS C N 1
ATOM 8149 C CA . CYS C 1 366 ? 2.73355 107.34351 59.65083 1.000 35.90714 366 CYS C CA 1
ATOM 8150 C C . CYS C 1 366 ? 3.91545 106.62692 59.01486 1.000 36.54466 366 CYS C C 1
ATOM 8151 O O . CYS C 1 366 ? 4.32019 105.53675 59.43238 1.000 34.44089 366 CYS C O 1
ATOM 8154 N N . ARG C 1 367 ? 4.43148 107.23586 57.95635 1.000 37.69529 367 ARG C N 1
ATOM 8155 C CA . ARG C 1 367 ? 5.69033 106.81735 57.34521 1.000 38.13124 367 ARG C CA 1
ATOM 8156 C C . ARG C 1 367 ? 6.43830 108.07098 56.92575 1.000 37.93840 367 ARG C C 1
ATOM 8157 O O . ARG C 1 367 ? 6.34849 108.51512 55.77443 1.000 38.55631 367 ARG C O 1
ATOM 8165 N N . PRO C 1 368 ? 7.14667 108.70590 57.86200 1.000 41.10875 368 PRO C N 1
ATOM 8166 C CA . PRO C 1 368 ? 7.78609 109.99823 57.56804 1.000 39.03966 368 PRO C CA 1
ATOM 8167 C C . PRO C 1 368 ? 8.85164 109.88787 56.48605 1.000 36.76657 368 PRO C C 1
ATOM 8168 O O . PRO C 1 368 ? 9.68026 108.97715 56.49188 1.000 35.17319 368 PRO C O 1
ATOM 8172 N N . GLY C 1 369 ? 8.82964 110.84413 55.55740 1.000 39.51110 369 GLY C N 1
ATOM 8173 C CA . GLY C 1 369 ? 9.80606 110.87337 54.48844 1.000 36.73613 369 GLY C CA 1
ATOM 8174 C C . GLY C 1 369 ? 9.60208 109.85133 53.39755 1.000 38.70481 369 GLY C C 1
ATOM 8175 O O . GLY C 1 369 ? 10.51055 109.65484 52.58609 1.000 39.55614 369 GLY C O 1
ATOM 8176 N N . TYR C 1 370 ? 8.45489 109.17237 53.37099 1.000 37.41860 370 TYR C N 1
ATOM 8177 C CA . TYR C 1 370 ? 8.19309 108.16265 52.35376 1.000 35.72171 370 TYR C CA 1
ATOM 8178 C C . TYR C 1 370 ? 8.09944 108.81261 50.98020 1.000 33.48804 370 TYR C C 1
ATOM 8179 O O . TYR C 1 370 ? 7.41324 109.82348 50.80511 1.000 37.02162 370 TYR C O 1
ATOM 8188 N N . LYS C 1 371 ? 8.82186 108.25232 50.01137 1.000 36.87036 371 LYS C N 1
ATOM 8189 C CA . LYS C 1 371 ? 8.83329 108.78764 48.65700 1.000 40.12497 371 LYS C CA 1
ATOM 8190 C C . LYS C 1 371 ? 8.25231 107.83424 47.62229 1.000 37.63893 371 LYS C C 1
ATOM 8191 O O . LYS C 1 371 ? 8.20392 108.18216 46.43743 1.000 34.09063 371 LYS C O 1
ATOM 8197 N N . GLY C 1 372 ? 7.77898 106.66078 48.03345 1.000 38.80768 372 GLY C N 1
ATOM 8198 C CA . GLY C 1 372 ? 7.26884 105.69965 47.07297 1.000 40.01281 372 GLY C CA 1
ATOM 8199 C C . GLY C 1 372 ? 5.90923 106.03690 46.48655 1.000 37.15111 372 GLY C C 1
ATOM 8200 O O . GLY C 1 372 ? 5.51610 105.41192 45.49650 1.000 36.64327 372 GLY C O 1
ATOM 8201 N N . GLY C 1 373 ? 5.18241 106.98750 47.06990 1.000 34.89034 373 GLY C N 1
ATOM 8202 C CA . GLY C 1 373 ? 3.86199 107.30392 46.56389 1.000 35.89782 373 GLY C CA 1
ATOM 8203 C C . GLY C 1 373 ? 2.85522 106.23420 46.93600 1.000 34.88580 373 GLY C C 1
ATOM 8204 O O . GLY C 1 373 ? 2.19819 106.33058 47.97932 1.000 35.83942 373 GLY C O 1
ATOM 8205 N N A PHE C 1 374 ? 2.72204 105.20715 46.09935 0.562 33.78764 374 PHE C N 1
ATOM 8206 N N B PHE C 1 374 ? 2.74046 105.20346 46.10236 0.438 33.77103 374 PHE C N 1
ATOM 8207 C CA A PHE C 1 374 ? 1.78952 104.13074 46.40379 0.562 33.53167 374 PHE C CA 1
ATOM 8208 C CA B PHE C 1 374 ? 1.82579 104.10482 46.38230 0.438 33.49527 374 PHE C CA 1
ATOM 8209 C C A PHE C 1 374 ? 2.28731 103.31475 47.58776 0.562 32.27640 374 PHE C C 1
ATOM 8210 C C B PHE C 1 374 ? 2.29924 103.30493 47.59087 0.438 32.39530 374 PHE C C 1
ATOM 8211 O O A PHE C 1 374 ? 3.48500 103.05965 47.73102 0.562 32.39698 374 PHE C O 1
ATOM 8212 O O B PHE C 1 374 ? 3.49468 103.05265 47.75813 0.438 32.44753 374 PHE C O 1
ATOM 8227 N N . ILE C 1 375 ? 1.35348 102.89583 48.43234 1.000 29.06811 375 ILE C N 1
ATOM 8228 C CA . ILE C 1 375 ? 1.66110 102.02066 49.55389 1.000 30.81329 375 ILE C CA 1
ATOM 8229 C C . ILE C 1 375 ? 0.43114 101.17210 49.85182 1.000 30.97204 375 ILE C C 1
ATOM 8230 O O . ILE C 1 375 ? -0.70906 101.62930 49.71379 1.000 31.11206 375 ILE C O 1
ATOM 8235 N N . GLU C 1 376 ? 0.66287 99.91780 50.21984 1.000 30.45259 376 GLU C N 1
ATOM 8236 C CA . GLU C 1 376 ? -0.42866 99.01310 50.55226 1.000 34.06488 376 GLU C CA 1
ATOM 8237 C C . GLU C 1 376 ? -0.78882 99.15912 52.02444 1.000 31.89289 376 GLU C C 1
ATOM 8238 O O . GLU C 1 376 ? 0.09234 99.23463 52.88344 1.000 32.23575 376 GLU C O 1
ATOM 8244 N N . MET C 1 377 ? -2.08809 99.21376 52.31298 1.000 32.17253 377 MET C N 1
ATOM 8245 C CA . MET C 1 377 ? -2.58112 99.24165 53.68736 1.000 32.11076 377 MET C CA 1
ATOM 8246 C C . MET C 1 377 ? -3.41116 97.99918 53.95894 1.000 29.67039 377 MET C C 1
ATOM 8247 O O . MET C 1 377 ? -4.42987 97.77445 53.29927 1.000 32.65318 377 MET C O 1
ATOM 8252 N N . ARG C 1 378 ? -2.98545 97.21063 54.93750 1.000 28.47268 378 ARG C N 1
ATOM 8253 C CA . ARG C 1 378 ? -3.76333 96.08768 55.42869 1.000 28.15495 378 ARG C CA 1
ATOM 8254 C C . ARG C 1 378 ? -4.41766 96.47714 56.74656 1.000 30.19803 378 ARG C C 1
ATOM 8255 O O . ARG C 1 378 ? -3.78076 97.09563 57.60627 1.000 27.19558 378 ARG C O 1
ATOM 8263 N N . VAL C 1 379 ? -5.69797 96.13236 56.88759 1.000 31.19123 379 VAL C N 1
ATOM 8264 C CA . VAL C 1 379 ? -6.47075 96.38860 58.09963 1.000 30.27859 379 VAL C CA 1
ATOM 8265 C C . VAL C 1 379 ? -7.01229 95.05414 58.59589 1.000 30.88537 379 VAL C C 1
ATOM 8266 O O . VAL C 1 379 ? -7.76752 94.38123 57.88121 1.000 29.83204 379 VAL C O 1
ATOM 8270 N N . ALA C 1 380 ? -6.63065 94.67544 59.81553 1.000 28.50880 380 ALA C N 1
ATOM 8271 C CA . ALA C 1 380 ? -6.95900 93.37307 60.38881 1.000 28.00794 380 ALA C CA 1
ATOM 8272 C C . ALA C 1 380 ? -7.71642 93.56076 61.70219 1.000 30.41924 380 ALA C C 1
ATOM 8273 O O . ALA C 1 380 ? -7.14306 94.02413 62.69437 1.000 27.96892 380 ALA C O 1
ATOM 8275 N N . VAL C 1 381 ? -8.99273 93.17419 61.71853 1.000 27.89234 381 VAL C N 1
ATOM 8276 C CA . VAL C 1 381 ? -9.77512 93.16104 62.95197 1.000 25.24531 381 VAL C CA 1
ATOM 8277 C C . VAL C 1 381 ? -9.42278 91.90007 63.72521 1.000 27.49141 381 VAL C C 1
ATOM 8278 O O . VAL C 1 381 ? -9.39853 90.80177 63.15750 1.000 28.07570 381 VAL C O 1
ATOM 8282 N N . LEU C 1 382 ? -9.16516 92.05081 65.02635 1.000 27.96737 382 LEU C N 1
ATOM 8283 C CA . LEU C 1 382 ? -8.75387 90.94904 65.89262 1.000 25.61839 382 LEU C CA 1
ATOM 8284 C C . LEU C 1 382 ? -9.96717 90.44887 66.66467 1.000 29.36891 382 LEU C C 1
ATOM 8285 O O . LEU C 1 382 ? -10.50322 91.15743 67.52518 1.000 29.23878 382 LEU C O 1
ATOM 8290 N N . ASN C 1 383 ? -10.38496 89.22455 66.37004 1.000 28.97384 383 ASN C N 1
ATOM 8291 C CA . ASN C 1 383 ? -11.54651 88.63327 67.01192 1.000 28.77040 383 ASN C CA 1
ATOM 8292 C C . ASN C 1 383 ? -11.15048 87.90103 68.28476 1.000 29.82844 383 ASN C C 1
ATOM 8293 O O . ASN C 1 383 ? -10.03298 87.38627 68.41338 1.000 26.69480 383 ASN C O 1
ATOM 8298 N N . CYS C 1 384 ? -12.07570 87.88848 69.24851 1.000 28.31196 384 CYS C N 1
ATOM 8299 C CA . CYS C 1 384 ? -11.80341 87.20833 70.50902 1.000 29.81404 384 CYS C CA 1
ATOM 8300 C C . CYS C 1 384 ? -11.65314 85.70238 70.33086 1.000 28.20500 384 CYS C C 1
ATOM 8301 O O . CYS C 1 384 ? -10.98791 85.06364 71.14908 1.000 29.87746 384 CYS C O 1
ATOM 8304 N N . ASP C 1 385 ? -12.22106 85.12923 69.26664 1.000 28.17908 385 ASP C N 1
ATOM 8305 C CA . ASP C 1 385 ? -12.10161 83.70349 68.98578 1.000 29.53282 385 ASP C CA 1
ATOM 8306 C C . ASP C 1 385 ? -10.79465 83.33870 68.27333 1.000 30.59010 385 ASP C C 1
ATOM 8307 O O . ASP C 1 385 ? -10.72249 82.25643 67.67711 1.000 29.97295 385 ASP C O 1
ATOM 8312 N N . SER C 1 386 ? -9.78975 84.21725 68.29567 1.000 27.53793 386 SER C N 1
ATOM 8313 C CA . SER C 1 386 ? -8.44555 84.03437 67.75626 1.000 26.39557 386 SER C CA 1
ATOM 8314 C C . SER C 1 386 ? -8.37377 84.25656 66.24117 1.000 27.73386 386 SER C C 1
ATOM 8315 O O . SER C 1 386 ? -7.26827 84.36951 65.70645 1.000 27.58413 386 SER C O 1
ATOM 8318 N N . THR C 1 387 ? -9.49794 84.32067 65.53034 1.000 26.45954 387 THR C N 1
ATOM 8319 C CA . THR C 1 387 ? -9.46904 84.60455 64.10680 1.000 27.63665 387 THR C CA 1
ATOM 8320 C C . THR C 1 387 ? -9.31652 86.10520 63.86975 1.000 28.31326 387 THR C C 1
ATOM 8321 O O . THR C 1 387 ? -9.38631 86.92149 64.79049 1.000 28.43887 387 THR C O 1
ATOM 8325 N N . ARG C 1 388 ? -9.09922 86.46699 62.60996 1.000 25.91824 388 ARG C N 1
ATOM 8326 C CA . ARG C 1 388 ? -9.00200 87.86104 62.21103 1.000 27.70422 388 ARG C CA 1
ATOM 8327 C C . ARG C 1 388 ? -9.85711 88.08391 60.97075 1.000 27.80289 388 ARG C C 1
ATOM 8328 O O . ARG C 1 388 ? -10.31454 87.13725 60.32486 1.000 24.54633 388 ARG C O 1
ATOM 8336 N N . SER C 1 389 ? -10.10394 89.35830 60.67810 1.000 28.28380 389 SER C N 1
ATOM 8337 C CA . SER C 1 389 ? -10.78275 89.79392 59.46534 1.000 29.16996 389 SER C CA 1
ATOM 8338 C C . SER C 1 389 ? -9.92825 90.86027 58.81189 1.000 27.67721 389 SER C C 1
ATOM 8339 O O . SER C 1 389 ? -9.53534 91.82849 59.46824 1.000 30.37071 389 SER C O 1
ATOM 8342 N N . MET C 1 390 ? -9.60108 90.66379 57.54496 1.000 29.30042 390 MET C N 1
ATOM 8343 C CA . MET C 1 390 ? -8.64749 91.53094 56.87740 1.000 28.62261 390 MET C CA 1
ATOM 8344 C C . MET C 1 390 ? -9.22777 92.08954 55.58833 1.000 33.10457 390 MET C C 1
ATOM 8345 O O . MET C 1 390 ? -9.93680 91.38971 54.85961 1.000 34.74463 390 MET C O 1
ATOM 8350 N N . ILE C 1 391 ? -8.92148 93.35872 55.31793 1.000 30.65616 391 ILE C N 1
ATOM 8351 C CA . ILE C 1 391 ? -9.13057 93.97390 54.01554 1.000 31.32012 391 ILE C CA 1
ATOM 8352 C C . ILE C 1 391 ? -7.82393 94.64373 53.60887 1.000 28.94310 391 ILE C C 1
ATOM 8353 O O . ILE C 1 391 ? -6.94336 94.89903 54.43322 1.000 30.04603 391 ILE C O 1
ATOM 8358 N N . THR C 1 392 ? -7.69216 94.89832 52.31290 1.000 29.96270 392 THR C N 1
ATOM 8359 C CA . THR C 1 392 ? -6.52582 95.57751 51.76379 1.000 29.70937 392 THR C CA 1
ATOM 8360 C C . THR C 1 392 ? -6.99716 96.78110 50.96198 1.000 30.60282 392 THR C C 1
ATOM 8361 O O . THR C 1 392 ? -7.95842 96.67882 50.19190 1.000 32.02616 392 THR C O 1
ATOM 8365 N N . LEU C 1 393 ? -6.34420 97.92651 51.17260 1.000 30.50591 393 LEU C N 1
ATOM 8366 C CA . LEU C 1 393 ? -6.67841 99.15883 50.48106 1.000 28.78220 393 LEU C CA 1
ATOM 8367 C C . LEU C 1 393 ? -5.46026 99.71706 49.75841 1.000 31.99419 393 LEU C C 1
ATOM 8368 O O . LEU C 1 393 ? -4.35267 99.70748 50.30918 1.000 31.58218 393 LEU C O 1
ATOM 8373 N N . PRO C 1 394 ? -5.61996 100.16811 48.51747 1.000 31.75754 394 PRO C N 1
ATOM 8374 C CA . PRO C 1 394 ? -4.51009 100.83362 47.83059 1.000 29.10667 394 PRO C CA 1
ATOM 8375 C C . PRO C 1 394 ? -4.49374 102.32853 48.11368 1.000 31.71364 394 PRO C C 1
ATOM 8376 O O . PRO C 1 394 ? -5.47057 103.04118 47.84335 1.000 32.13911 394 PRO C O 1
ATOM 8380 N N . VAL C 1 395 ? -3.38494 102.81175 48.66167 1.000 29.94962 395 VAL C N 1
ATOM 8381 C CA . VAL C 1 395 ? -3.28784 104.16526 49.18807 1.000 32.66186 395 VAL C CA 1
ATOM 8382 C C . VAL C 1 395 ? -2.13865 104.90342 48.50940 1.000 31.11440 395 VAL C C 1
ATOM 8383 O O . VAL C 1 395 ? -1.09445 104.31485 48.20160 1.000 29.01274 395 VAL C O 1
ATOM 8387 N N . TRP C 1 396 ? -2.34157 106.19395 48.26571 1.000 29.17945 396 TRP C N 1
ATOM 8388 C CA . TRP C 1 396 ? -1.27412 107.08812 47.84966 1.000 34.02590 396 TRP C CA 1
ATOM 8389 C C . TRP C 1 396 ? -0.94004 108.01237 49.01108 1.000 36.46125 396 TRP C C 1
ATOM 8390 O O . TRP C 1 396 ? -1.83675 108.64100 49.58477 1.000 34.35694 396 TRP C O 1
ATOM 8401 N N . MET C 1 397 ? 0.34827 108.11569 49.32850 1.000 34.31194 397 MET C N 1
ATOM 8402 C CA . MET C 1 397 ? 0.81660 108.80445 50.52160 1.000 35.31312 397 MET C CA 1
ATOM 8403 C C . MET C 1 397 ? 1.99554 109.70190 50.16747 1.000 37.71186 397 MET C C 1
ATOM 8404 O O . MET C 1 397 ? 2.93901 109.25808 49.50354 1.000 37.02247 397 MET C O 1
ATOM 8409 N N . ASP C 1 398 ? 1.94302 110.95749 50.60588 1.000 37.56800 398 ASP C N 1
ATOM 8410 C CA . ASP C 1 398 ? 3.06467 111.88064 50.44224 1.000 38.70299 398 ASP C CA 1
ATOM 8411 C C . ASP C 1 398 ? 2.98627 112.92890 51.54644 1.000 38.86163 398 ASP C C 1
ATOM 8412 O O . ASP C 1 398 ? 2.18699 112.81290 52.48238 1.000 36.72571 398 ASP C O 1
ATOM 8417 N N . ALA C 1 399 ? 3.77835 113.98693 51.39466 1.000 41.91548 399 ALA C N 1
ATOM 8418 C CA . ALA C 1 399 ? 3.83693 115.08539 52.35848 1.000 39.65082 399 ALA C CA 1
ATOM 8419 C C . ALA C 1 399 ? 3.00883 116.27271 51.88184 1.000 34.19497 399 ALA C C 1
ATOM 8420 O O . ALA C 1 399 ? 1.85463 116.43724 52.27183 1.000 38.01694 399 ALA C O 1
ATOM 8422 N N . ALA D 1 20 ? -38.27397 104.52289 11.85458 1.000 45.87491 20 ALA D N 1
ATOM 8423 C CA . ALA D 1 20 ? -39.57294 103.85725 11.81473 1.000 47.28703 20 ALA D CA 1
ATOM 8424 C C . ALA D 1 20 ? -39.51013 102.60674 10.94932 1.000 45.86245 20 ALA D C 1
ATOM 8425 O O . ALA D 1 20 ? -40.27802 101.66438 11.14808 1.000 41.22577 20 ALA D O 1
ATOM 8427 N N . GLU D 1 21 ? -38.59216 102.60600 9.97896 1.000 46.85964 21 GLU D N 1
ATOM 8428 C CA . GLU D 1 21 ? -38.43455 101.43649 9.11986 1.000 46.29834 21 GLU D CA 1
ATOM 8429 C C . GLU D 1 21 ? -38.00570 100.21233 9.92051 1.000 44.73203 21 GLU D C 1
ATOM 8430 O O . GLU D 1 21 ? -38.42099 99.09043 9.60793 1.000 44.36650 21 GLU D O 1
ATOM 8432 N N . PHE D 1 22 ? -37.21169 100.40939 10.97791 1.000 42.34581 22 PHE D N 1
ATOM 8433 C CA . PHE D 1 22 ? -36.75135 99.32108 11.83264 1.000 39.85455 22 PHE D CA 1
ATOM 8434 C C . PHE D 1 22 ? -37.39903 99.33594 13.21357 1.000 38.68706 22 PHE D C 1
ATOM 8435 O O . PHE D 1 22 ? -36.84003 98.76285 14.15739 1.000 38.87109 22 PHE D O 1
ATOM 8443 N N . THR D 1 23 ? -38.56757 99.96900 13.34563 1.000 38.20066 23 THR D N 1
ATOM 8444 C CA . THR D 1 23 ? -39.33729 100.01675 14.59456 1.000 37.76546 23 THR D CA 1
ATOM 8445 C C . THR D 1 23 ? -38.48611 100.56821 15.74130 1.000 36.20380 23 THR D C 1
ATOM 8446 O O . THR D 1 23 ? -38.31374 99.93870 16.78530 1.000 36.09164 23 THR D O 1
ATOM 8450 N N . ARG D 1 24 ? -37.98807 101.78668 15.52743 1.000 35.01535 24 ARG D N 1
ATOM 8451 C CA . ARG D 1 24 ? -37.14335 102.47726 16.49662 1.000 35.96891 24 ARG D CA 1
ATOM 8452 C C . ARG D 1 24 ? -37.83595 102.62082 17.84903 1.000 37.99521 24 ARG D C 1
ATOM 8453 O O . ARG D 1 24 ? -39.00720 102.99910 17.92431 1.000 42.74533 24 ARG D O 1
ATOM 8461 N N . LEU D 1 25 ? -37.10969 102.30666 18.92462 1.000 34.42938 25 LEU D N 1
ATOM 8462 C CA . LEU D 1 25 ? -37.70552 102.39315 20.24923 1.000 35.81052 25 LEU D CA 1
ATOM 8463 C C . LEU D 1 25 ? -37.79375 103.84220 20.72664 1.000 37.27878 25 LEU D C 1
ATOM 8464 O O . LEU D 1 25 ? -36.96311 104.67656 20.35851 1.000 38.37735 25 LEU D O 1
ATOM 8469 N N . PRO D 1 26 ? -38.80047 104.16607 21.53668 1.000 38.39765 26 PRO D N 1
ATOM 8470 C CA . PRO D 1 26 ? -38.86569 105.49319 22.15639 1.000 34.83202 26 PRO D CA 1
ATOM 8471 C C . PRO D 1 26 ? -37.96733 105.56903 23.38513 1.000 36.49045 26 PRO D C 1
ATOM 8472 O O . PRO D 1 26 ? -37.35972 104.58626 23.81438 1.000 38.22224 26 PRO D O 1
ATOM 8476 N N . VAL D 1 27 ? -37.88440 106.76898 23.94638 1.000 35.00900 27 VAL D N 1
ATOM 8477 C CA . VAL D 1 27 ? -37.21028 106.99138 25.21980 1.000 35.88147 27 VAL D CA 1
ATOM 8478 C C . VAL D 1 27 ? -38.29722 107.10699 26.27727 1.000 35.80065 27 VAL D C 1
ATOM 8479 O O . VAL D 1 27 ? -39.05870 108.07816 26.29202 1.000 35.64603 27 VAL D O 1
ATOM 8483 N N . SER D 1 28 ? -38.39529 106.11002 27.15159 1.000 33.18214 28 SER D N 1
ATOM 8484 C CA . SER D 1 28 ? -39.51096 106.01573 28.08539 1.000 31.37141 28 SER D CA 1
ATOM 8485 C C . SER D 1 28 ? -39.08641 106.30511 29.51884 1.000 33.31080 28 SER D C 1
ATOM 8486 O O . SER D 1 28 ? -39.64641 105.75258 30.46479 1.000 35.14552 28 SER D O 1
ATOM 8489 N N . TRP D 1 29 ? -38.10554 107.18163 29.69184 1.000 35.89484 29 TRP D N 1
ATOM 8490 C CA . TRP D 1 29 ? -37.63141 107.53229 31.01846 1.000 33.74203 29 TRP D CA 1
ATOM 8491 C C . TRP D 1 29 ? -36.92686 108.87231 30.92295 1.000 32.73951 29 TRP D C 1
ATOM 8492 O O . TRP D 1 29 ? -36.56496 109.32586 29.83532 1.000 32.97924 29 TRP D O 1
ATOM 8503 N N . THR D 1 30 ? -36.73192 109.49616 32.07768 1.000 33.17413 30 THR D N 1
ATOM 8504 C CA . THR D 1 30 ? -36.06907 110.78812 32.15929 1.000 33.20916 30 THR D CA 1
ATOM 8505 C C . THR D 1 30 ? -34.92392 110.68792 33.15177 1.000 30.61147 30 THR D C 1
ATOM 8506 O O . THR D 1 30 ? -35.11278 110.20648 34.27201 1.000 30.74650 30 THR D O 1
ATOM 8510 N N . VAL D 1 31 ? -33.73617 111.13807 32.73973 1.000 38.33677 31 VAL D N 1
ATOM 8511 C CA . VAL D 1 31 ? -32.56784 111.03577 33.60456 1.000 33.91938 31 VAL D CA 1
ATOM 8512 C C . VAL D 1 31 ? -32.69906 112.01913 34.76429 1.000 36.01545 31 VAL D C 1
ATOM 8513 O O . VAL D 1 31 ? -33.31941 113.08529 34.64687 1.000 40.40294 31 VAL D O 1
ATOM 8517 N N . ASN D 1 32 ? -32.16184 111.63386 35.91320 1.000 34.83881 32 ASN D N 1
ATOM 8518 C CA . ASN D 1 32 ? -32.11227 112.55082 37.03749 1.000 34.58875 32 ASN D CA 1
ATOM 8519 C C . ASN D 1 32 ? -31.10121 113.65593 36.74555 1.000 35.37935 32 ASN D C 1
ATOM 8520 O O . ASN D 1 32 ? -30.09920 113.40882 36.07013 1.000 34.98061 32 ASN D O 1
ATOM 8525 N N . PRO D 1 33 ? -31.35338 114.88963 37.20535 1.000 36.65726 33 PRO D N 1
ATOM 8526 C CA . PRO D 1 33 ? -30.44229 115.99377 36.85153 1.000 31.46693 33 PRO D CA 1
ATOM 8527 C C . PRO D 1 33 ? -29.00339 115.76535 37.27699 1.000 29.59741 33 PRO D C 1
ATOM 8528 O O . PRO D 1 33 ? -28.08303 116.10300 36.52262 1.000 34.71625 33 PRO D O 1
ATOM 8532 N N . ARG D 1 34 ? -28.77767 115.17197 38.44660 1.000 29.81252 34 ARG D N 1
ATOM 8533 C CA . ARG D 1 34 ? -27.40640 114.94683 38.89464 1.000 34.87300 34 ARG D CA 1
ATOM 8534 C C . ARG D 1 34 ? -26.66507 114.00193 37.95223 1.000 34.30448 34 ARG D C 1
ATOM 8535 O O . ARG D 1 34 ? -25.46814 114.18233 37.69365 1.000 33.66645 34 ARG D O 1
ATOM 8543 N N . ASP D 1 35 ? -27.36506 113.00277 37.40872 1.000 32.18906 35 ASP D N 1
ATOM 8544 C CA . ASP D 1 35 ? -26.71596 112.07589 36.48810 1.000 34.12100 35 ASP D CA 1
ATOM 8545 C C . ASP D 1 35 ? -26.39185 112.75383 35.16483 1.000 35.36258 35 ASP D C 1
ATOM 8546 O O . ASP D 1 35 ? -25.34606 112.48023 34.55994 1.000 35.62866 35 ASP D O 1
ATOM 8551 N N . ALA D 1 36 ? -27.27644 113.63816 34.69614 1.000 31.45654 36 ALA D N 1
ATOM 8552 C CA . ALA D 1 36 ? -26.98088 114.38083 33.47724 1.000 35.80604 36 ALA D CA 1
ATOM 8553 C C . ALA D 1 36 ? -25.77450 115.29110 33.67306 1.000 37.70072 36 ALA D C 1
ATOM 8554 O O . ALA D 1 36 ? -24.92542 115.40912 32.78076 1.000 37.23803 36 ALA D O 1
ATOM 8556 N N . ALA D 1 37 ? -25.67281 115.93258 34.83955 1.000 30.56178 37 ALA D N 1
ATOM 8557 C CA . ALA D 1 37 ? -24.50425 116.75967 35.10586 1.000 35.03784 37 ALA D CA 1
ATOM 8558 C C . ALA D 1 37 ? -23.24500 115.90793 35.18857 1.000 33.96328 37 ALA D C 1
ATOM 8559 O O . ALA D 1 37 ? -22.16938 116.33759 34.75693 1.000 32.60117 37 ALA D O 1
ATOM 8561 N N . ASN D 1 38 ? -23.35725 114.69719 35.74422 1.000 36.94648 38 ASN D N 1
ATOM 8562 C CA . ASN D 1 38 ? -22.21643 113.78597 35.74980 1.000 33.19201 38 ASN D CA 1
ATOM 8563 C C . ASN D 1 38 ? -21.78758 113.43898 34.32461 1.000 33.97970 38 ASN D C 1
ATOM 8564 O O . ASN D 1 38 ? -20.58939 113.43128 34.00772 1.000 34.01941 38 ASN D O 1
ATOM 8569 N N . ALA D 1 39 ? -22.75201 113.16986 33.44240 1.000 32.14243 39 ALA D N 1
ATOM 8570 C CA . ALA D 1 39 ? -22.39985 112.83451 32.06522 1.000 35.59361 39 ALA D CA 1
ATOM 8571 C C . ALA D 1 39 ? -21.72524 114.01328 31.37187 1.000 35.94872 39 ALA D C 1
ATOM 8572 O O . ALA D 1 39 ? -20.73441 113.83841 30.65131 1.000 35.61227 39 ALA D O 1
ATOM 8574 N N . ARG D 1 40 ? -22.22544 115.22870 31.60602 1.000 36.15125 40 ARG D N 1
ATOM 8575 C CA . ARG D 1 40 ? -21.62943 116.39754 30.96868 1.000 37.78780 40 ARG D CA 1
ATOM 8576 C C . ARG D 1 40 ? -20.20682 116.62257 31.46095 1.000 32.39847 40 ARG D C 1
ATOM 8577 O O . ARG D 1 40 ? -19.31088 116.92572 30.66884 1.000 34.44328 40 ARG D O 1
ATOM 8585 N N . ALA D 1 41 ? -19.97643 116.46496 32.76281 1.000 33.33240 41 ALA D N 1
ATOM 8586 C CA . ALA D 1 41 ? -18.62173 116.60397 33.28828 1.000 33.90092 41 ALA D CA 1
ATOM 8587 C C . ALA D 1 41 ? -17.70509 115.49146 32.77596 1.000 32.75377 41 ALA D C 1
ATOM 8588 O O . ALA D 1 41 ? -16.55906 115.75217 32.39740 1.000 31.03484 41 ALA D O 1
ATOM 8590 N N . ALA D 1 42 ? -18.19473 114.24636 32.73836 1.000 33.94896 42 ALA D N 1
ATOM 8591 C CA . ALA D 1 42 ? -17.36964 113.15222 32.23405 1.000 34.28276 42 ALA D CA 1
ATOM 8592 C C . ALA D 1 42 ? -17.01824 113.34891 30.76390 1.000 34.94013 42 ALA D C 1
ATOM 8593 O O . ALA D 1 42 ? -15.88689 113.06977 30.34599 1.000 32.11806 42 ALA D O 1
ATOM 8595 N N . TRP D 1 43 ? -17.97441 113.83415 29.96336 1.000 35.22985 43 TRP D N 1
ATOM 8596 C CA . TRP D 1 43 ? -17.71519 114.01954 28.53945 1.000 32.09049 43 TRP D CA 1
ATOM 8597 C C . TRP D 1 43 ? -16.74290 115.16059 28.28463 1.000 33.00270 43 TRP D C 1
ATOM 8598 O O . TRP D 1 43 ? -15.97287 115.10118 27.32039 1.000 33.52796 43 TRP D O 1
ATOM 8609 N N . LYS D 1 44 ? -16.77119 116.20862 29.11934 1.000 31.85081 44 LYS D N 1
ATOM 8610 C CA . LYS D 1 44 ? -15.77722 117.27398 29.00276 1.000 32.27411 44 LYS D CA 1
ATOM 8611 C C . LYS D 1 44 ? -14.37755 116.74495 29.30421 1.000 32.59310 44 LYS D C 1
ATOM 8612 O O . LYS D 1 44 ? -13.41412 117.06006 28.59211 1.000 31.83238 44 LYS D O 1
ATOM 8614 N N . THR D 1 45 ? -14.24786 115.93649 30.35772 1.000 29.59945 45 THR D N 1
ATOM 8615 C CA . THR D 1 45 ? -12.95470 115.34607 30.67599 1.000 30.86634 45 THR D CA 1
ATOM 8616 C C . THR D 1 45 ? -12.47803 114.42304 29.56453 1.000 33.03344 45 THR D C 1
ATOM 8617 O O . THR D 1 45 ? -11.31480 114.49091 29.14925 1.000 32.27681 45 THR D O 1
ATOM 8621 N N . LEU D 1 46 ? -13.36834 113.57101 29.04629 1.000 32.71698 46 LEU D N 1
ATOM 8622 C CA . LEU D 1 46 ? -12.95992 112.65783 27.98171 1.000 33.52946 46 LEU D CA 1
ATOM 8623 C C . LEU D 1 46 ? -12.60766 113.41821 26.70929 1.000 31.96106 46 LEU D C 1
ATOM 8624 O O . LEU D 1 46 ? -11.67916 113.03572 25.98777 1.000 32.91694 46 LEU D O 1
ATOM 8629 N N . SER D 1 47 ? -13.32861 114.50184 26.42267 1.000 31.13059 47 SER D N 1
ATOM 8630 C CA . SER D 1 47 ? -13.07494 115.24377 25.19187 1.000 35.26896 47 SER D CA 1
ATOM 8631 C C . SER D 1 47 ? -11.67687 115.85643 25.18699 1.000 33.17862 47 SER D C 1
ATOM 8632 O O . SER D 1 47 ? -10.99572 115.85281 24.15444 1.000 34.46018 47 SER D O 1
ATOM 8635 N N . ALA D 1 48 ? -11.22528 116.36708 26.33608 1.000 31.75436 48 ALA D N 1
ATOM 8636 C CA . ALA D 1 48 ? -9.87389 116.91876 26.43372 1.000 34.06200 48 ALA D CA 1
ATOM 8637 C C . ALA D 1 48 ? -8.82180 115.84051 26.20957 1.000 35.94185 48 ALA D C 1
ATOM 8638 O O . ALA D 1 48 ? -7.81276 116.07004 25.52875 1.000 32.76095 48 ALA D O 1
ATOM 8640 N N . TYR D 1 49 ? -9.04488 114.65467 26.78482 1.000 36.53805 49 TYR D N 1
ATOM 8641 C CA . TYR D 1 49 ? -8.15088 113.52421 26.57141 1.000 33.43770 49 TYR D CA 1
ATOM 8642 C C . TYR D 1 49 ? -8.12355 113.09297 25.10574 1.000 33.82950 49 TYR D C 1
ATOM 8643 O O . TYR D 1 49 ? -7.08339 112.64042 24.61311 1.000 31.69374 49 TYR D O 1
ATOM 8652 N N . HIS D 1 50 ? -9.24830 113.22994 24.39602 1.000 33.98598 50 HIS D N 1
ATOM 8653 C CA . HIS D 1 50 ? -9.33714 112.83904 22.99166 1.000 35.58147 50 HIS D CA 1
ATOM 8654 C C . HIS D 1 50 ? -8.69451 113.84913 22.05034 1.000 35.64809 50 HIS D C 1
ATOM 8655 O O . HIS D 1 50 ? -8.51282 113.52962 20.87151 1.000 38.01694 50 HIS D O 1
ATOM 8662 N N . ARG D 1 51 ? -8.36646 115.05068 22.53417 1.000 36.03434 51 ARG D N 1
ATOM 8663 C CA . ARG D 1 51 ? -7.76456 116.07890 21.68987 1.000 36.54030 51 ARG D CA 1
ATOM 8664 C C . ARG D 1 51 ? -6.43632 115.59864 21.11528 1.000 34.93058 51 ARG D C 1
ATOM 8665 O O . ARG D 1 51 ? -5.55172 115.15119 21.85048 1.000 38.13496 51 ARG D O 1
ATOM 8668 N N . GLY D 1 52 ? -6.30261 115.68732 19.79394 1.000 34.11591 52 GLY D N 1
ATOM 8669 C CA . GLY D 1 52 ? -5.09430 115.27485 19.11266 1.000 31.81735 52 GLY D CA 1
ATOM 8670 C C . GLY D 1 52 ? -4.98887 113.78916 18.84560 1.000 39.16097 52 GLY D C 1
ATOM 8671 O O . GLY D 1 52 ? -4.02363 113.35684 18.20218 1.000 35.01486 52 GLY D O 1
ATOM 8672 N N . LYS D 1 53 ? -5.95956 112.99247 19.29251 1.000 39.52736 53 LYS D N 1
ATOM 8673 C CA . LYS D 1 53 ? -5.80186 111.56677 19.06004 1.000 38.06128 53 LYS D CA 1
ATOM 8674 C C . LYS D 1 53 ? -6.47230 111.15878 17.74983 1.000 37.16018 53 LYS D C 1
ATOM 8675 O O . LYS D 1 53 ? -7.42008 111.81372 17.30214 1.000 35.30041 53 LYS D O 1
ATOM 8681 N N . PRO D 1 54 ? -5.98578 110.09126 17.10941 1.000 35.72984 54 PRO D N 1
ATOM 8682 C CA . PRO D 1 54 ? -6.57190 109.67270 15.83262 1.000 34.51216 54 PRO D CA 1
ATOM 8683 C C . PRO D 1 54 ? -8.02813 109.27749 16.00201 1.000 36.81179 54 PRO D C 1
ATOM 8684 O O . PRO D 1 54 ? -8.44813 108.79314 17.05666 1.000 35.46207 54 PRO D O 1
ATOM 8688 N N . LYS D 1 55 ? -8.80257 109.50874 14.94898 1.000 35.76059 55 LYS D N 1
ATOM 8689 C CA . LYS D 1 55 ? -10.19637 109.10942 14.94280 1.000 34.56236 55 LYS D CA 1
ATOM 8690 C C . LYS D 1 55 ? -10.29551 107.61155 14.68971 1.000 35.52534 55 LYS D C 1
ATOM 8691 O O . LYS D 1 55 ? -9.40979 106.99982 14.08495 1.000 37.36359 55 LYS D O 1
ATOM 8697 N N . SER D 1 56 ? -11.36324 107.01449 15.19901 1.000 33.99934 56 SER D N 1
ATOM 8698 C CA . SER D 1 56 ? -11.58254 105.58505 15.07146 1.000 34.63444 56 SER D CA 1
ATOM 8699 C C . SER D 1 56 ? -12.54325 105.30762 13.92135 1.000 37.55483 56 SER D C 1
ATOM 8700 O O . SER D 1 56 ? -13.53675 106.02097 13.74105 1.000 35.94057 56 SER D O 1
ATOM 8703 N N . SER D 1 57 ? -12.25483 104.25007 13.15874 1.000 34.48389 57 SER D N 1
ATOM 8704 C CA . SER D 1 57 ? -13.15318 103.76949 12.11578 1.000 32.28000 57 SER D CA 1
ATOM 8705 C C . SER D 1 57 ? -13.75548 102.40840 12.46178 1.000 35.00853 57 SER D C 1
ATOM 8706 O O . SER D 1 57 ? -14.22306 101.68947 11.56843 1.000 35.94951 57 SER D O 1
ATOM 8709 N N . ARG D 1 58 ? -13.74786 102.03908 13.74201 1.000 31.16105 58 ARG D N 1
ATOM 8710 C CA . ARG D 1 58 ? -14.24873 100.73499 14.14509 1.000 29.96939 58 ARG D CA 1
ATOM 8711 C C . ARG D 1 58 ? -15.73193 100.61791 13.83344 1.000 30.79457 58 ARG D C 1
ATOM 8712 O O . ARG D 1 58 ? -16.47342 101.60210 13.84621 1.000 32.12836 58 ARG D O 1
ATOM 8720 N N . LYS D 1 59 ? -16.15700 99.39479 13.54473 1.000 29.71851 59 LYS D N 1
ATOM 8721 C CA . LYS D 1 59 ? -17.55610 99.08388 13.31969 1.000 29.86277 59 LYS D CA 1
ATOM 8722 C C . LYS D 1 59 ? -17.87778 97.79014 14.04790 1.000 29.49870 59 LYS D C 1
ATOM 8723 O O . LYS D 1 59 ? -16.99558 96.96955 14.31216 1.000 27.77371 59 LYS D O 1
ATOM 8729 N N . LEU D 1 60 ? -19.15847 97.61390 14.35940 1.000 30.10258 60 LEU D N 1
ATOM 8730 C CA . LEU D 1 60 ? -19.67133 96.35912 14.89730 1.000 28.88393 60 LEU D CA 1
ATOM 8731 C C . LEU D 1 60 ? -20.04062 95.46923 13.71665 1.000 29.55434 60 LEU D C 1
ATOM 8732 O O . LEU D 1 60 ? -21.00984 95.74243 13.00572 1.000 29.06915 60 LEU D O 1
ATOM 8737 N N . HIS D 1 61 ? -19.24070 94.43861 13.47634 1.000 28.38837 61 HIS D N 1
ATOM 8738 C CA . HIS D 1 61 ? -19.43532 93.57076 12.32938 1.000 26.31390 61 HIS D CA 1
ATOM 8739 C C . HIS D 1 61 ? -20.39120 92.43645 12.66565 1.000 26.84147 61 HIS D C 1
ATOM 8740 O O . HIS D 1 61 ? -20.47021 91.98283 13.80844 1.000 28.57725 61 HIS D O 1
ATOM 8747 N N . VAL D 1 62 ? -21.12970 91.98388 11.65496 1.000 26.25680 62 VAL D N 1
ATOM 8748 C CA . VAL D 1 62 ? -22.15441 90.96244 11.82784 1.000 27.50971 62 VAL D CA 1
ATOM 8749 C C . VAL D 1 62 ? -21.83670 89.78035 10.92339 1.000 28.77566 62 VAL D C 1
ATOM 8750 O O . VAL D 1 62 ? -21.62339 89.94972 9.71718 1.000 29.32492 62 VAL D O 1
ATOM 8754 N N . VAL D 1 63 ? -21.83663 88.58531 11.50871 1.000 27.83670 63 VAL D N 1
ATOM 8755 C CA . VAL D 1 63 ? -21.59935 87.33418 10.80589 1.000 27.74549 63 VAL D CA 1
ATOM 8756 C C . VAL D 1 63 ? -22.80921 86.43960 11.03373 1.000 30.32950 63 VAL D C 1
ATOM 8757 O O . VAL D 1 63 ? -23.30349 86.33690 12.16164 1.000 31.23533 63 VAL D O 1
ATOM 8761 N N . TYR D 1 64 ? -23.28888 85.80861 9.96405 1.000 31.18641 64 TYR D N 1
ATOM 8762 C CA . TYR D 1 64 ? -24.38586 84.84970 10.01099 1.000 27.54468 64 TYR D CA 1
ATOM 8763 C C . TYR D 1 64 ? -23.82074 83.47304 9.69082 1.000 27.44256 64 TYR D C 1
ATOM 8764 O O . TYR D 1 64 ? -23.22092 83.27750 8.62887 1.000 28.69974 64 TYR D O 1
ATOM 8773 N N . VAL D 1 65 ? -23.98951 82.52989 10.61049 1.000 27.41154 65 VAL D N 1
ATOM 8774 C CA . VAL D 1 65 ? -23.36495 81.21940 10.50304 1.000 27.60329 65 VAL D CA 1
ATOM 8775 C C . VAL D 1 65 ? -24.45008 80.18748 10.25363 1.000 26.74924 65 VAL D C 1
ATOM 8776 O O . VAL D 1 65 ? -25.38146 80.04711 11.05592 1.000 28.06029 65 VAL D O 1
ATOM 8780 N N . THR D 1 66 ? -24.33213 79.47584 9.13747 1.000 23.72560 66 THR D N 1
ATOM 8781 C CA . THR D 1 66 ? -25.19040 78.34888 8.82755 1.000 28.11872 66 THR D CA 1
ATOM 8782 C C . THR D 1 66 ? -24.44242 77.04584 9.09350 1.000 28.48312 66 THR D C 1
ATOM 8783 O O . THR D 1 66 ? -23.21682 77.01639 9.23331 1.000 29.25413 66 THR D O 1
ATOM 8787 N N . PHE D 1 67 ? -25.19933 75.95283 9.13396 1.000 26.86702 67 PHE D N 1
ATOM 8788 C CA . PHE D 1 67 ? -24.66626 74.62900 9.40694 1.000 27.85133 67 PHE D CA 1
ATOM 8789 C C . PHE D 1 67 ? -25.17027 73.65661 8.35095 1.000 29.92947 67 PHE D C 1
ATOM 8790 O O . PHE D 1 67 ? -26.03396 73.98709 7.53271 1.000 30.07854 67 PHE D O 1
ATOM 8798 N N . LYS D 1 68 ? -24.63350 72.43560 8.39779 1.000 29.41530 68 LYS D N 1
ATOM 8799 C CA . LYS D 1 68 ? -24.83577 71.48297 7.30854 1.000 31.46325 68 LYS D CA 1
ATOM 8800 C C . LYS D 1 68 ? -26.31754 71.24496 7.03999 1.000 33.03261 68 LYS D C 1
ATOM 8801 O O . LYS D 1 68 ? -26.76159 71.28676 5.88861 1.000 34.28727 68 LYS D O 1
ATOM 8807 N N . ASP D 1 69 ? -27.09626 70.96925 8.08696 1.000 32.04346 69 ASP D N 1
ATOM 8808 C CA . ASP D 1 69 ? -28.53804 70.81189 7.95585 1.000 34.08644 69 ASP D CA 1
ATOM 8809 C C . ASP D 1 69 ? -29.30020 72.04070 8.44032 1.000 34.92994 69 ASP D C 1
ATOM 8810 O O . ASP D 1 69 ? -30.47097 71.92698 8.82165 1.000 33.52151 69 ASP D O 1
ATOM 8815 N N . ARG D 1 70 ? -28.66455 73.21279 8.42674 1.000 34.14205 70 ARG D N 1
ATOM 8816 C CA . ARG D 1 70 ? -29.25397 74.43568 8.97731 1.000 33.20673 70 ARG D CA 1
ATOM 8817 C C . ARG D 1 70 ? -29.02235 75.58246 8.00188 1.000 31.76010 70 ARG D C 1
ATOM 8818 O O . ARG D 1 70 ? -28.14659 76.43346 8.20515 1.000 31.21900 70 ARG D O 1
ATOM 8826 N N . PRO D 1 71 ? -29.81842 75.65760 6.93963 1.000 28.29190 71 PRO D N 1
ATOM 8827 C CA . PRO D 1 71 ? -29.66164 76.74983 5.97657 1.000 28.57724 71 PRO D CA 1
ATOM 8828 C C . PRO D 1 71 ? -30.21409 78.05018 6.53451 1.000 30.54861 71 PRO D C 1
ATOM 8829 O O . PRO D 1 71 ? -31.02326 78.06500 7.46437 1.000 30.93361 71 PRO D O 1
ATOM 8833 N N . ALA D 1 72 ? -29.78111 79.15259 5.91938 1.000 28.89716 72 ALA D N 1
ATOM 8834 C CA . ALA D 1 72 ? -30.16208 80.47287 6.40298 1.000 30.49244 72 ALA D CA 1
ATOM 8835 C C . ALA D 1 72 ? -31.67302 80.64637 6.33999 1.000 32.20227 72 ALA D C 1
ATOM 8836 O O . ALA D 1 72 ? -32.33246 80.15235 5.42164 1.000 31.82747 72 ALA D O 1
ATOM 8838 N N . LEU D 1 73 ? -32.21898 81.33889 7.33592 1.000 34.17051 73 LEU D N 1
ATOM 8839 C CA . LEU D 1 73 ? -33.65408 81.56266 7.41414 1.000 33.63129 73 LEU D CA 1
ATOM 8840 C C . LEU D 1 73 ? -34.05770 82.72730 6.52505 1.000 34.65203 73 LEU D C 1
ATOM 8841 O O . LEU D 1 73 ? -33.28573 83.66789 6.31118 1.000 36.06335 73 LEU D O 1
ATOM 8846 N N . GLU D 1 74 ? -35.30177 82.67718 6.05329 1.000 35.65241 74 GLU D N 1
ATOM 8847 C CA . GLU D 1 74 ? -35.78193 83.63479 5.06723 1.000 39.19198 74 GLU D CA 1
ATOM 8848 C C . GLU D 1 74 ? -35.68259 85.06616 5.58512 1.000 37.72258 74 GLU D C 1
ATOM 8849 O O . GLU D 1 74 ? -35.95096 85.34218 6.75665 1.000 37.29766 74 GLU D O 1
ATOM 8855 N N . GLY D 1 75 ? -35.28446 85.97720 4.69439 1.000 37.87500 75 GLY D N 1
ATOM 8856 C CA . GLY D 1 75 ? -35.25606 87.39781 4.98750 1.000 31.47434 75 GLY D CA 1
ATOM 8857 C C . GLY D 1 75 ? -34.27161 87.83308 6.04729 1.000 34.72778 75 GLY D C 1
ATOM 8858 O O . GLY D 1 75 ? -34.39935 88.94448 6.57232 1.000 32.27167 75 GLY D O 1
ATOM 8859 N N . TYR D 1 76 ? -33.26173 87.00834 6.34925 1.000 35.42754 76 TYR D N 1
ATOM 8860 C CA . TYR D 1 76 ? -32.36002 87.31742 7.45843 1.000 33.50158 76 TYR D CA 1
ATOM 8861 C C . TYR D 1 76 ? -31.56871 88.59171 7.21367 1.000 33.85241 76 TYR D C 1
ATOM 8862 O O . TYR D 1 76 ? -31.23288 89.30442 8.16966 1.000 34.87963 76 TYR D O 1
ATOM 8871 N N . ARG D 1 77 ? -31.27685 88.91128 5.95316 1.000 31.35324 77 ARG D N 1
ATOM 8872 C CA . ARG D 1 77 ? -30.50661 90.12095 5.68092 1.000 34.02777 77 ARG D CA 1
ATOM 8873 C C . ARG D 1 77 ? -31.31501 91.37130 5.98949 1.000 33.54629 77 ARG D C 1
ATOM 8874 O O . ARG D 1 77 ? -30.80875 92.30484 6.62539 1.000 36.12507 77 ARG D O 1
ATOM 8882 N N . GLU D 1 78 ? -32.58217 91.39661 5.58286 1.000 31.34275 78 GLU D N 1
ATOM 8883 C CA . GLU D 1 78 ? -33.41230 92.55379 5.88714 1.000 31.10245 78 GLU D CA 1
ATOM 8884 C C . GLU D 1 78 ? -33.79374 92.57395 7.35881 1.000 29.76737 78 GLU D C 1
ATOM 8885 O O . GLU D 1 78 ? -33.81374 93.63964 7.98254 1.000 33.35872 78 GLU D O 1
ATOM 8887 N N . ARG D 1 79 ? -34.07265 91.40258 7.93598 1.000 29.53449 79 ARG D N 1
ATOM 8888 C CA . ARG D 1 79 ? -34.50087 91.34501 9.32947 1.000 32.39534 79 ARG D CA 1
ATOM 8889 C C . ARG D 1 79 ? -33.37255 91.75721 10.26566 1.000 32.63568 79 ARG D C 1
ATOM 8890 O O . ARG D 1 79 ? -33.60584 92.47278 11.24650 1.000 33.40502 79 ARG D O 1
ATOM 8898 N N . TYR D 1 80 ? -32.13957 91.32753 9.98170 1.000 32.17503 80 TYR D N 1
ATOM 8899 C CA . TYR D 1 80 ? -31.03581 91.72556 10.84542 1.000 33.14371 80 TYR D CA 1
ATOM 8900 C C . TYR D 1 80 ? -30.52154 93.12067 10.51934 1.000 32.86779 80 TYR D C 1
ATOM 8901 O O . TYR D 1 80 ? -29.90600 93.75056 11.38292 1.000 33.47253 80 TYR D O 1
ATOM 8910 N N . ASP D 1 81 ? -30.80239 93.64328 9.32307 1.000 33.53563 81 ASP D N 1
ATOM 8911 C CA . ASP D 1 81 ? -30.62915 95.07664 9.11316 1.000 31.81012 81 ASP D CA 1
ATOM 8912 C C . ASP D 1 81 ? -31.54741 95.86355 10.03893 1.000 34.30778 81 ASP D C 1
ATOM 8913 O O . ASP D 1 81 ? -31.15162 96.90190 10.58437 1.000 36.69160 81 ASP D O 1
ATOM 8918 N N . HIS D 1 82 ? -32.77368 95.36701 10.24869 1.000 33.56878 82 HIS D N 1
ATOM 8919 C CA . HIS D 1 82 ? -33.69847 96.00994 11.17997 1.000 32.93351 82 HIS D CA 1
ATOM 8920 C C . HIS D 1 82 ? -33.25402 95.82660 12.62681 1.000 31.99808 82 HIS D C 1
ATOM 8921 O O . HIS D 1 82 ? -33.33454 96.76231 13.43451 1.000 28.68947 82 HIS D O 1
ATOM 8928 N N . ILE D 1 83 ? -32.81307 94.61876 12.98017 1.000 31.31535 83 ILE D N 1
ATOM 8929 C CA . ILE D 1 83 ? -32.41723 94.34694 14.35762 1.000 29.77967 83 ILE D CA 1
ATOM 8930 C C . ILE D 1 83 ? -31.20644 95.19401 14.74867 1.000 30.23749 83 ILE D C 1
ATOM 8931 O O . ILE D 1 83 ? -31.19407 95.83449 15.80816 1.000 31.28500 83 ILE D O 1
ATOM 8936 N N . LEU D 1 84 ? -30.16582 95.20642 13.90139 1.000 27.57466 84 LEU D N 1
ATOM 8937 C CA . LEU D 1 84 ? -28.93070 95.91167 14.25183 1.000 29.07960 84 LEU D CA 1
ATOM 8938 C C . LEU D 1 84 ? -29.14251 97.41925 14.32593 1.000 32.99970 84 LEU D C 1
ATOM 8939 O O . LEU D 1 84 ? -28.61282 98.08438 15.22580 1.000 30.18901 84 LEU D O 1
ATOM 8944 N N . LYS D 1 85 ? -29.89767 97.98041 13.37987 1.000 32.45927 85 LYS D N 1
ATOM 8945 C CA . LYS D 1 85 ? -30.17689 99.40796 13.42571 1.000 29.51949 85 LYS D CA 1
ATOM 8946 C C . LYS D 1 85 ? -31.05911 99.75899 14.61485 1.000 31.92976 85 LYS D C 1
ATOM 8947 O O . LYS D 1 85 ? -30.92681 100.85075 15.18407 1.000 29.63537 85 LYS D O 1
ATOM 8953 N N . ASN D 1 86 ? -31.92787 98.83284 15.03138 1.000 31.11208 86 ASN D N 1
ATOM 8954 C CA . ASN D 1 86 ? -32.75876 99.07772 16.20563 1.000 33.00112 86 ASN D CA 1
ATOM 8955 C C . ASN D 1 86 ? -31.90550 99.19971 17.45997 1.000 30.92759 86 ASN D C 1
ATOM 8956 O O . ASN D 1 86 ? -32.10665 100.11104 18.27058 1.000 32.90474 86 ASN D O 1
ATOM 8961 N N . ILE D 1 87 ? -30.95971 98.27801 17.64772 1.000 29.70974 87 ILE D N 1
ATOM 8962 C CA . ILE D 1 87 ? -30.08825 98.34069 18.81988 1.000 30.30576 87 ILE D CA 1
ATOM 8963 C C . ILE D 1 87 ? -29.15468 99.54596 18.72663 1.000 27.74551 87 ILE D C 1
ATOM 8964 O O . ILE D 1 87 ? -28.90994 100.23746 19.72447 1.000 26.28165 87 ILE D O 1
ATOM 8969 N N . GLN D 1 88 ? -28.67908 99.85591 17.51706 1.000 25.80618 88 GLN D N 1
ATOM 8970 C CA . GLN D 1 88 ? -27.85169 101.04067 17.31350 1.000 26.05723 88 GLN D CA 1
ATOM 8971 C C . GLN D 1 88 ? -28.59615 102.30904 17.71454 1.000 30.51296 88 GLN D C 1
ATOM 8972 O O . GLN D 1 88 ? -28.06220 103.15491 18.44360 1.000 30.94649 88 GLN D O 1
ATOM 8978 N N . ALA D 1 89 ? -29.83179 102.46768 17.23394 1.000 30.50320 89 ALA D N 1
ATOM 8979 C CA . ALA D 1 89 ? -30.61557 103.64245 17.60125 1.000 29.72902 89 ALA D CA 1
ATOM 8980 C C . ALA D 1 89 ? -30.95109 103.63712 19.09022 1.000 29.60188 89 ALA D C 1
ATOM 8981 O O . ALA D 1 89 ? -31.03079 104.69818 19.72254 1.000 29.79207 89 ALA D O 1
ATOM 8983 N N . TYR D 1 90 ? -31.17724 102.45463 19.66238 1.000 26.71767 90 TYR D N 1
ATOM 8984 C CA . TYR D 1 90 ? -31.44953 102.37065 21.09324 1.000 27.44173 90 TYR D CA 1
ATOM 8985 C C . TYR D 1 90 ? -30.28017 102.91965 21.90817 1.000 31.17396 90 TYR D C 1
ATOM 8986 O O . TYR D 1 90 ? -30.46223 103.79220 22.76647 1.000 32.36606 90 TYR D O 1
ATOM 8995 N N . TYR D 1 91 ? -29.06544 102.41674 21.65488 1.000 27.66488 91 TYR D N 1
ATOM 8996 C CA . TYR D 1 91 ? -27.90898 102.90532 22.39969 1.000 31.02630 91 TYR D CA 1
ATOM 8997 C C . TYR D 1 91 ? -27.70779 104.40286 22.18665 1.000 29.93899 91 TYR D C 1
ATOM 8998 O O . TYR D 1 91 ? -27.40816 105.13374 23.13546 1.000 27.80515 91 TYR D O 1
ATOM 9007 N N . ALA D 1 92 ? -27.90674 104.88365 20.95561 1.000 32.02418 92 ALA D N 1
ATOM 9008 C CA . ALA D 1 92 ? -27.77130 106.31312 20.68894 1.000 31.28356 92 ALA D CA 1
ATOM 9009 C C . ALA D 1 92 ? -28.79182 107.12208 21.48171 1.000 32.01684 92 ALA D C 1
ATOM 9010 O O . ALA D 1 92 ? -28.43085 108.06806 22.18699 1.000 31.88075 92 ALA D O 1
ATOM 9012 N N . ASP D 1 93 ? -30.07243 106.74010 21.41571 1.000 33.23715 93 ASP D N 1
ATOM 9013 C CA . ASP D 1 93 ? -31.08852 107.50825 22.13118 1.000 28.90253 93 ASP D CA 1
ATOM 9014 C C . ASP D 1 93 ? -30.88191 107.41682 23.63501 1.000 31.53171 93 ASP D C 1
ATOM 9015 O O . ASP D 1 93 ? -31.07702 108.40409 24.35539 1.000 35.17254 93 ASP D O 1
ATOM 9020 N N . GLN D 1 94 ? -30.46302 106.24838 24.12606 1.000 29.84262 94 GLN D N 1
ATOM 9021 C CA . GLN D 1 94 ? -30.26958 106.08031 25.56300 1.000 29.10935 94 GLN D CA 1
ATOM 9022 C C . GLN D 1 94 ? -29.03803 106.83740 26.04863 1.000 29.23668 94 GLN D C 1
ATOM 9023 O O . GLN D 1 94 ? -29.05687 107.43465 27.13269 1.000 29.80402 94 GLN D O 1
ATOM 9029 N N . MET D 1 95 ? -27.95132 106.81157 25.26865 1.000 29.92899 95 MET D N 1
ATOM 9030 C CA . MET D 1 95 ? -26.77745 107.59804 25.62596 1.000 31.09207 95 MET D CA 1
ATOM 9031 C C . MET D 1 95 ? -27.12223 109.08188 25.66415 1.000 33.12938 95 MET D C 1
ATOM 9032 O O . MET D 1 95 ? -26.67848 109.80676 26.56190 1.000 29.09462 95 MET D O 1
ATOM 9037 N N . GLN D 1 96 ? -27.93365 109.54533 24.70340 1.000 30.63105 96 GLN D N 1
ATOM 9038 C CA . GLN D 1 96 ? -28.34077 110.94819 24.67926 1.000 32.93918 96 GLN D CA 1
ATOM 9039 C C . GLN D 1 96 ? -29.27626 111.27175 25.83463 1.000 34.01301 96 GLN D C 1
ATOM 9040 O O . GLN D 1 96 ? -29.12767 112.30970 26.49011 1.000 33.29620 96 GLN D O 1
ATOM 9046 N N . ALA D 1 97 ? -30.23048 110.38187 26.11452 1.000 33.99542 97 ALA D N 1
ATOM 9047 C CA . ALA D 1 97 ? -31.12986 110.59798 27.24158 1.000 32.57769 97 ALA D CA 1
ATOM 9048 C C . ALA D 1 97 ? -30.35918 110.67971 28.54569 1.000 34.24114 97 ALA D C 1
ATOM 9049 O O . ALA D 1 97 ? -30.82061 111.31457 29.50214 1.000 35.17861 97 ALA D O 1
ATOM 9051 N N . ASN D 1 98 ? -29.17754 110.06221 28.59690 1.000 35.28298 98 ASN D N 1
ATOM 9052 C CA . ASN D 1 98 ? -28.35672 110.07446 29.79851 1.000 33.10848 98 ASN D CA 1
ATOM 9053 C C . ASN D 1 98 ? -27.57241 111.36225 29.97250 1.000 32.59325 98 ASN D C 1
ATOM 9054 O O . ASN D 1 98 ? -27.02818 111.58232 31.05953 1.000 31.64558 98 ASN D O 1
ATOM 9059 N N . GLY D 1 99 ? -27.49100 112.20447 28.93846 1.000 34.55119 99 GLY D N 1
ATOM 9060 C CA . GLY D 1 99 ? -26.73868 113.44385 29.00236 1.000 31.61034 99 GLY D CA 1
ATOM 9061 C C . GLY D 1 99 ? -25.50240 113.48366 28.13114 1.000 32.27811 99 GLY D C 1
ATOM 9062 O O . GLY D 1 99 ? -24.83576 114.52299 28.07941 1.000 32.06971 99 GLY D O 1
ATOM 9063 N N . PHE D 1 100 ? -25.16021 112.38967 27.47247 1.000 32.21325 100 PHE D N 1
ATOM 9064 C CA . PHE D 1 100 ? -24.05945 112.33695 26.52248 1.000 30.20973 100 PHE D CA 1
ATOM 9065 C C . PHE D 1 100 ? -24.54531 112.73739 25.13654 1.000 30.10184 100 PHE D C 1
ATOM 9066 O O . PHE D 1 100 ? -25.74523 112.88514 24.89465 1.000 33.67219 100 PHE D O 1
ATOM 9074 N N . PRO D 1 101 ? -23.63729 112.90833 24.18033 1.000 29.66702 101 PRO D N 1
ATOM 9075 C CA . PRO D 1 101 ? -24.05118 112.96123 22.77217 1.000 31.58902 101 PRO D CA 1
ATOM 9076 C C . PRO D 1 101 ? -24.68074 111.64141 22.36075 1.000 34.32858 101 PRO D C 1
ATOM 9077 O O . PRO D 1 101 ? -24.60347 110.65515 23.10732 1.000 34.21757 101 PRO D O 1
ATOM 9081 N N . PRO D 1 102 ? -25.34892 111.57778 21.20684 1.000 34.30815 102 PRO D N 1
ATOM 9082 C CA . PRO D 1 102 ? -25.96007 110.30258 20.79938 1.000 35.49861 102 PRO D CA 1
ATOM 9083 C C . PRO D 1 102 ? -24.91757 109.27359 20.37593 1.000 34.72404 102 PRO D C 1
ATOM 9084 O O . PRO D 1 102 ? -24.86185 108.85765 19.21347 1.000 32.93804 102 PRO D O 1
ATOM 9088 N N . LEU D 1 103 ? -24.08453 108.85514 21.32348 1.000 32.88824 103 LEU D N 1
ATOM 9089 C CA . LEU D 1 103 ? -23.03328 107.89655 21.02157 1.000 33.20179 103 LEU D CA 1
ATOM 9090 C C . LEU D 1 103 ? -23.61731 106.50146 20.82425 1.000 31.95022 103 LEU D C 1
ATOM 9091 O O . LEU D 1 103 ? -24.50619 106.06490 21.56517 1.000 29.61212 103 LEU D O 1
ATOM 9096 N N . THR D 1 104 ? -23.11108 105.80680 19.81083 1.000 31.11425 104 THR D N 1
ATOM 9097 C CA . THR D 1 104 ? -23.50587 104.43584 19.52500 1.000 30.08595 104 THR D CA 1
ATOM 9098 C C . THR D 1 104 ? -22.46067 103.84165 18.59615 1.000 29.56448 104 THR D C 1
ATOM 9099 O O . THR D 1 104 ? -21.58441 104.54634 18.09307 1.000 31.43093 104 THR D O 1
ATOM 9103 N N . PHE D 1 105 ? -22.57037 102.53682 18.36136 1.000 28.78618 105 PHE D N 1
ATOM 9104 C CA . PHE D 1 105 ? -21.65181 101.86299 17.45783 1.000 31.03623 105 PHE D CA 1
ATOM 9105 C C . PHE D 1 105 ? -22.05342 102.11629 16.01011 1.000 30.80141 105 PHE D C 1
ATOM 9106 O O . PHE D 1 105 ? -23.23398 102.27224 15.69151 1.000 29.64320 105 PHE D O 1
ATOM 9114 N N . GLN D 1 106 ? -21.05217 102.18934 15.13918 1.000 30.69340 106 GLN D N 1
ATOM 9115 C CA . GLN D 1 106 ? -21.27960 102.30051 13.70801 1.000 32.39720 106 GLN D CA 1
ATOM 9116 C C . GLN D 1 106 ? -21.38717 100.91467 13.08555 1.000 31.05220 106 GLN D C 1
ATOM 9117 O O . GLN D 1 106 ? -20.81184 99.94322 13.58247 1.000 31.63436 106 GLN D O 1
ATOM 9123 N N . LEU D 1 107 ? -22.13076 100.83564 11.98743 1.000 30.29757 107 LEU D N 1
ATOM 9124 C CA . LEU D 1 107 ? -22.31807 99.60521 11.23780 1.000 31.80631 107 LEU D CA 1
ATOM 9125 C C . LEU D 1 107 ? -21.61306 99.70408 9.89204 1.000 33.46961 107 LEU D C 1
ATOM 9126 O O . LEU D 1 107 ? -21.34471 100.79121 9.38076 1.000 30.28880 107 LEU D O 1
ATOM 9131 N N . ASP D 1 108 ? -21.27615 98.54234 9.34591 1.000 34.76935 108 ASP D N 1
ATOM 9132 C CA . ASP D 1 108 ? -20.72179 98.44221 8.00420 1.000 33.08008 108 ASP D CA 1
ATOM 9133 C C . ASP D 1 108 ? -21.89691 98.36751 7.04177 1.000 33.95107 108 ASP D C 1
ATOM 9134 O O . ASP D 1 108 ? -22.68618 97.41577 7.09174 1.000 35.06196 108 ASP D O 1
ATOM 9139 N N . LEU D 1 109 ? -22.05035 99.39223 6.20791 1.000 36.09639 109 LEU D N 1
ATOM 9140 C CA . LEU D 1 109 ? -23.19238 99.50432 5.31118 1.000 34.44446 109 LEU D CA 1
ATOM 9141 C C . LEU D 1 109 ? -22.74183 99.43125 3.85870 1.000 37.43507 109 LEU D C 1
ATOM 9142 O O . LEU D 1 109 ? -21.66595 99.92113 3.50114 1.000 38.81355 109 LEU D O 1
ATOM 9147 N N . ASP D 1 110 ? -23.58955 98.82944 3.01794 1.000 39.70003 110 ASP D N 1
ATOM 9148 C CA . ASP D 1 110 ? -23.31893 98.70814 1.59082 1.000 40.16048 110 ASP D CA 1
ATOM 9149 C C . ASP D 1 110 ? -23.79061 99.97206 0.86492 1.000 39.49604 110 ASP D C 1
ATOM 9150 O O . ASP D 1 110 ? -24.20987 100.95379 1.48804 1.000 41.37768 110 ASP D O 1
ATOM 9155 N N . GLU D 1 111 ? -23.75631 99.94374 -0.47283 1.000 39.15433 111 GLU D N 1
ATOM 9156 C CA . GLU D 1 111 ? -24.09960 101.13101 -1.25284 1.000 39.84458 111 GLU D CA 1
ATOM 9157 C C . GLU D 1 111 ? -25.54751 101.54680 -1.04438 1.000 41.74494 111 GLU D C 1
ATOM 9158 O O . GLU D 1 111 ? -25.87100 102.73750 -1.12939 1.000 43.18154 111 GLU D O 1
ATOM 9160 N N . ARG D 1 112 ? -26.42518 100.59241 -0.75039 1.000 44.83374 112 ARG D N 1
ATOM 9161 C CA . ARG D 1 112 ? -27.83363 100.87006 -0.52258 1.000 40.79552 112 ARG D CA 1
ATOM 9162 C C . ARG D 1 112 ? -28.12901 101.24307 0.92408 1.000 40.80954 112 ARG D C 1
ATOM 9163 O O . ARG D 1 112 ? -29.29997 101.41748 1.28426 1.000 41.23283 112 ARG D O 1
ATOM 9165 N N . GLY D 1 113 ? -27.10018 101.37957 1.75612 1.000 40.82899 113 GLY D N 1
ATOM 9166 C CA . GLY D 1 113 ? -27.32170 101.70554 3.14864 1.000 39.23564 113 GLY D CA 1
ATOM 9167 C C . GLY D 1 113 ? -27.80557 100.55309 3.99432 1.000 36.50365 113 GLY D C 1
ATOM 9168 O O . GLY D 1 113 ? -28.31888 100.78225 5.09322 1.000 34.94790 113 GLY D O 1
ATOM 9169 N N . LYS D 1 114 ? -27.67962 99.32013 3.50633 1.000 36.57607 114 LYS D N 1
ATOM 9170 C CA . LYS D 1 114 ? -28.12198 98.13444 4.22602 1.000 36.64237 114 LYS D CA 1
ATOM 9171 C C . LYS D 1 114 ? -26.94520 97.46695 4.92436 1.000 35.81123 114 LYS D C 1
ATOM 9172 O O . LYS D 1 114 ? -25.80208 97.53920 4.46644 1.000 33.23732 114 LYS D O 1
ATOM 9178 N N . LEU D 1 115 ? -27.24860 96.78796 6.02827 1.000 37.81265 115 LEU D N 1
ATOM 9179 C CA . LEU D 1 115 ? -26.21179 96.17022 6.84306 1.000 32.98180 115 LEU D CA 1
ATOM 9180 C C . LEU D 1 115 ? -25.46287 95.11179 6.04573 1.000 33.25789 115 LEU D C 1
ATOM 9181 O O . LEU D 1 115 ? -26.06759 94.27622 5.36987 1.000 32.71341 115 LEU D O 1
ATOM 9186 N N . VAL D 1 116 ? -24.13915 95.16306 6.11606 1.000 32.25281 116 VAL D N 1
ATOM 9187 C CA . VAL D 1 116 ? -23.30050 94.12152 5.54077 1.000 28.04361 116 VAL D CA 1
ATOM 9188 C C . VAL D 1 116 ? -23.27330 92.94409 6.50629 1.000 32.36238 116 VAL D C 1
ATOM 9189 O O . VAL D 1 116 ? -22.96729 93.10577 7.69499 1.000 32.38655 116 VAL D O 1
ATOM 9193 N N . ILE D 1 117 ? -23.59407 91.75770 6.00170 1.000 31.28561 117 ILE D N 1
ATOM 9194 C CA . ILE D 1 117 ? -23.61791 90.53786 6.79709 1.000 30.77063 117 ILE D CA 1
ATOM 9195 C C . ILE D 1 117 ? -22.70805 89.53157 6.12006 1.000 32.48949 117 ILE D C 1
ATOM 9196 O O . ILE D 1 117 ? -22.97655 89.11581 4.98625 1.000 37.39323 117 ILE D O 1
ATOM 9201 N N . HIS D 1 118 ? -21.64186 89.13674 6.81166 1.000 32.57054 118 HIS D N 1
ATOM 9202 C CA . HIS D 1 118 ? -20.72950 88.12641 6.29689 1.000 27.75711 118 HIS D CA 1
ATOM 9203 C C . HIS D 1 118 ? -21.31591 86.73553 6.52317 1.000 32.61895 118 HIS D C 1
ATOM 9204 O O . HIS D 1 118 ? -21.76618 86.40632 7.63116 1.000 30.35651 118 HIS D O 1
ATOM 9211 N N . ASP D 1 119 ? -21.30727 85.92123 5.47041 1.000 31.75769 119 ASP D N 1
ATOM 9212 C CA . ASP D 1 119 ? -21.83100 84.56359 5.51193 1.000 29.03611 119 ASP D CA 1
ATOM 9213 C C . ASP D 1 119 ? -20.71400 83.56355 5.78585 1.000 29.28123 119 ASP D C 1
ATOM 9214 O O . ASP D 1 119 ? -19.68489 83.56405 5.09958 1.000 25.72980 119 ASP D O 1
ATOM 9219 N N . ALA D 1 120 ? -20.92625 82.70728 6.78352 1.000 29.12372 120 ALA D N 1
ATOM 9220 C CA . ALA D 1 120 ? -19.98936 81.64573 7.12544 1.000 27.56301 120 ALA D CA 1
ATOM 9221 C C . ALA D 1 120 ? -20.74952 80.33766 7.25884 1.000 26.32734 120 ALA D C 1
ATOM 9222 O O . ALA D 1 120 ? -21.91762 80.31674 7.65513 1.000 29.13217 120 ALA D O 1
ATOM 9224 N N . TYR D 1 121 ? -20.08129 79.24730 6.92044 1.000 26.21844 121 TYR D N 1
ATOM 9225 C CA . TYR D 1 121 ? -20.69489 77.93051 6.92989 1.000 29.46704 121 TYR D CA 1
ATOM 9226 C C . TYR D 1 121 ? -19.86093 76.98081 7.77871 1.000 30.06014 121 TYR D C 1
ATOM 9227 O O . TYR D 1 121 ? -18.62785 77.01789 7.73761 1.000 27.03044 121 TYR D O 1
ATOM 9236 N N . VAL D 1 122 ? -20.54069 76.15388 8.57199 1.000 30.10435 122 VAL D N 1
ATOM 9237 C CA . VAL D 1 122 ? -19.89727 75.14981 9.41442 1.000 29.21520 122 VAL D CA 1
ATOM 9238 C C . VAL D 1 122 ? -20.28556 73.76854 8.90722 1.000 28.91646 122 VAL D C 1
ATOM 9239 O O . VAL D 1 122 ? -21.47265 73.42331 8.86826 1.000 30.78059 122 VAL D O 1
ATOM 9243 N N . ASP D 1 123 ? -19.29132 72.97766 8.51067 1.000 32.21307 123 ASP D N 1
ATOM 9244 C CA . ASP D 1 123 ? -19.54843 71.66195 7.92655 1.000 31.10425 123 ASP D CA 1
ATOM 9245 C C . ASP D 1 123 ? -19.82323 70.61863 9.01362 1.000 32.60987 123 ASP D C 1
ATOM 9246 O O . ASP D 1 123 ? -19.15855 69.58876 9.12120 1.000 33.19859 123 ASP D O 1
ATOM 9251 N N . LYS D 1 124 ? -20.85081 70.89416 9.81838 1.000 32.11049 124 LYS D N 1
ATOM 9252 C CA . LYS D 1 124 ? -21.25178 69.99172 10.87208 1.000 30.82335 124 LYS D CA 1
ATOM 9253 C C . LYS D 1 124 ? -22.77409 69.98466 10.95246 1.000 31.05205 124 LYS D C 1
ATOM 9254 O O . LYS D 1 124 ? -23.40170 71.05776 10.89908 1.000 29.78940 124 LYS D O 1
ATOM 9260 N N . PRO D 1 125 ? -23.39723 68.81627 11.04547 1.000 29.49130 125 PRO D N 1
ATOM 9261 C CA . PRO D 1 125 ? -24.83784 68.77435 11.29876 1.000 31.78288 125 PRO D CA 1
ATOM 9262 C C . PRO D 1 125 ? -25.13758 69.20160 12.72656 1.000 34.48196 125 PRO D C 1
ATOM 9263 O O . PRO D 1 125 ? -24.27199 69.19337 13.60359 1.000 33.83956 125 PRO D O 1
ATOM 9267 N N . MET D 1 126 ? -26.40404 69.54184 12.96475 1.000 32.87674 126 MET D N 1
ATOM 9268 C CA . MET D 1 126 ? -26.80101 69.96453 14.30037 1.000 31.87145 126 MET D CA 1
ATOM 9269 C C . MET D 1 126 ? -26.52803 68.88700 15.34103 1.000 35.49887 126 MET D C 1
ATOM 9270 O O . MET D 1 126 ? -26.23737 69.20721 16.50006 1.000 34.62692 126 MET D O 1
ATOM 9275 N N . SER D 1 127 ? -26.57947 67.61060 14.93827 1.000 38.02556 127 SER D N 1
ATOM 9276 C CA . SER D 1 127 ? -26.30220 66.49748 15.84243 1.000 34.80303 127 SER D CA 1
ATOM 9277 C C . SER D 1 127 ? -24.85075 66.46158 16.30994 1.000 36.00845 127 SER D C 1
ATOM 9278 O O . SER D 1 127 ? -24.55427 65.81227 17.31708 1.000 37.65148 127 SER D O 1
ATOM 9281 N N . GLU D 1 128 ? -23.93439 67.09417 15.58461 1.000 35.17092 128 GLU D N 1
ATOM 9282 C CA . GLU D 1 128 ? -22.55046 67.18018 16.01975 1.000 36.23908 128 GLU D CA 1
ATOM 9283 C C . GLU D 1 128 ? -22.27301 68.42240 16.85790 1.000 36.34081 128 GLU D C 1
ATOM 9284 O O . GLU D 1 128 ? -21.11738 68.65678 17.21835 1.000 38.04139 128 GLU D O 1
ATOM 9290 N N . MET D 1 129 ? -23.29767 69.20601 17.18934 1.000 32.78063 129 MET D N 1
ATOM 9291 C CA . MET D 1 129 ? -23.15541 70.45110 17.93358 1.000 31.48316 129 MET D CA 1
ATOM 9292 C C . MET D 1 129 ? -23.72963 70.32342 19.33866 1.000 35.07384 129 MET D C 1
ATOM 9293 O O . MET D 1 129 ? -24.46319 69.38479 19.66137 1.000 35.83226 129 MET D O 1
ATOM 9298 N N . SER D 1 130 ? -23.39142 71.30531 20.17127 1.000 32.90783 130 SER D N 1
ATOM 9299 C CA . SER D 1 130 ? -23.90864 71.39875 21.53087 1.000 35.28286 130 SER D CA 1
ATOM 9300 C C . SER D 1 130 ? -23.80732 72.84926 21.98419 1.000 34.19971 130 SER D C 1
ATOM 9301 O O . SER D 1 130 ? -23.17484 73.68247 21.32795 1.000 35.60090 130 SER D O 1
ATOM 9304 N N . VAL D 1 131 ? -24.45385 73.14701 23.11527 1.000 33.26429 131 VAL D N 1
ATOM 9305 C CA . VAL D 1 131 ? -24.37135 74.49146 23.67833 1.000 34.63383 131 VAL D CA 1
ATOM 9306 C C . VAL D 1 131 ? -22.95285 74.82962 24.11169 1.000 33.80168 131 VAL D C 1
ATOM 9307 O O . VAL D 1 131 ? -22.60528 76.00862 24.22006 1.000 33.49791 131 VAL D O 1
ATOM 9311 N N . GLN D 1 132 ? -22.11522 73.82316 24.35662 1.000 34.39189 132 GLN D N 1
ATOM 9312 C CA . GLN D 1 132 ? -20.74591 74.10148 24.77166 1.000 32.70989 132 GLN D CA 1
ATOM 9313 C C . GLN D 1 132 ? -19.84564 74.44225 23.59099 1.000 32.42852 132 GLN D C 1
ATOM 9314 O O . GLN D 1 132 ? -18.89719 75.22253 23.74591 1.000 29.54696 132 GLN D O 1
ATOM 9320 N N . SER D 1 133 ? -20.11676 73.87348 22.41575 1.000 31.30753 133 SER D N 1
ATOM 9321 C CA . SER D 1 133 ? -19.25971 74.07075 21.25436 1.000 31.99235 133 SER D CA 1
ATOM 9322 C C . SER D 1 133 ? -19.81829 75.07032 20.25136 1.000 31.54725 133 SER D C 1
ATOM 9323 O O . SER D 1 133 ? -19.06484 75.53780 19.39397 1.000 34.74494 133 SER D O 1
ATOM 9326 N N . SER D 1 134 ? -21.10485 75.42223 20.34477 1.000 32.11511 134 SER D N 1
ATOM 9327 C CA . SER D 1 134 ? -21.69988 76.33539 19.36982 1.000 31.50786 134 SER D CA 1
ATOM 9328 C C . SER D 1 134 ? -21.00299 77.69452 19.38259 1.000 30.75533 134 SER D C 1
ATOM 9329 O O . SER D 1 134 ? -20.84957 78.33261 18.33492 1.000 30.09428 134 SER D O 1
ATOM 9331 N N . GLY D 1 135 ? -20.60058 78.16495 20.55904 1.000 29.37846 135 GLY D N 1
ATOM 9332 C CA . GLY D 1 135 ? -19.85290 79.39392 20.67441 1.000 30.29207 135 GLY D CA 1
ATOM 9333 C C . GLY D 1 135 ? -18.49935 79.35190 19.98325 1.000 29.24763 135 GLY D C 1
ATOM 9334 O O . GLY D 1 135 ? -18.23711 80.10344 19.04038 1.000 25.71386 135 GLY D O 1
ATOM 9335 N N . PRO D 1 136 ? -17.60866 78.46841 20.43986 1.000 26.20552 136 PRO D N 1
ATOM 9336 C CA . PRO D 1 136 ? -16.26340 78.43505 19.83482 1.000 27.88762 136 PRO D CA 1
ATOM 9337 C C . PRO D 1 136 ? -16.26569 78.06362 18.35880 1.000 29.74770 136 PRO D C 1
ATOM 9338 O O . PRO D 1 136 ? -15.50380 78.65996 17.58368 1.000 25.86945 136 PRO D O 1
ATOM 9342 N N . VAL D 1 137 ? -17.11743 77.12310 17.93626 1.000 25.63783 137 VAL D N 1
ATOM 9343 C CA . VAL D 1 137 ? -17.10930 76.70551 16.53469 1.000 27.68323 137 VAL D CA 1
ATOM 9344 C C . VAL D 1 137 ? -17.60594 77.83209 15.63531 1.000 30.52506 137 VAL D C 1
ATOM 9345 O O . VAL D 1 137 ? -17.02215 78.10471 14.57920 1.000 28.87321 137 VAL D O 1
ATOM 9349 N N . SER D 1 138 ? -18.69725 78.49896 16.03318 1.000 27.82671 138 SER D N 1
ATOM 9350 C CA . SER D 1 138 ? -19.19149 79.60731 15.22567 1.000 30.16838 138 SER D CA 1
ATOM 9351 C C . SER D 1 138 ? -18.23302 80.78945 15.26596 1.000 27.24351 138 SER D C 1
ATOM 9352 O O . SER D 1 138 ? -18.13311 81.53072 14.28271 1.000 29.43024 138 SER D O 1
ATOM 9355 N N . ARG D 1 139 ? -17.51244 80.97177 16.37432 1.000 25.30755 139 ARG D N 1
ATOM 9356 C CA . ARG D 1 139 ? -16.51259 82.03463 16.42782 1.000 27.94562 139 ARG D CA 1
ATOM 9357 C C . ARG D 1 139 ? -15.37767 81.76275 15.45059 1.000 27.69436 139 ARG D C 1
ATOM 9358 O O . ARG D 1 139 ? -14.88303 82.68481 14.79019 1.000 26.91084 139 ARG D O 1
ATOM 9366 N N . GLU D 1 140 ? -14.95288 80.50104 15.34948 1.000 27.11702 140 GLU D N 1
ATOM 9367 C CA . GLU D 1 140 ? -13.92156 80.13774 14.38276 1.000 31.16279 140 GLU D CA 1
ATOM 9368 C C . GLU D 1 140 ? -14.39743 80.35002 12.94767 1.000 30.88632 140 GLU D C 1
ATOM 9369 O O . GLU D 1 140 ? -13.64333 80.85326 12.10657 1.000 27.66022 140 GLU D O 1
ATOM 9375 N N . ALA D 1 141 ? -15.64691 79.97608 12.64758 1.000 27.24597 141 ALA D N 1
ATOM 9376 C CA . ALA D 1 141 ? -16.17801 80.22456 11.31058 1.000 27.87027 141 ALA D CA 1
ATOM 9377 C C . ALA D 1 141 ? -16.25263 81.72029 11.01922 1.000 28.85336 141 ALA D C 1
ATOM 9378 O O . ALA D 1 141 ? -15.96260 82.16080 9.90089 1.000 28.99073 141 ALA D O 1
ATOM 9380 N N . ALA D 1 142 ? -16.61888 82.51889 12.02291 1.000 27.90107 142 ALA D N 1
ATOM 9381 C CA . ALA D 1 142 ? -16.66183 83.96648 11.84442 1.000 26.63454 142 ALA D CA 1
ATOM 9382 C C . ALA D 1 142 ? -15.26630 84.54716 11.64616 1.000 31.34149 142 ALA D C 1
ATOM 9383 O O . ALA D 1 142 ? -15.09573 85.51216 10.89047 1.000 30.52744 142 ALA D O 1
ATOM 9385 N N . ARG D 1 143 ? -14.25888 83.98652 12.33099 1.000 27.15845 143 ARG D N 1
ATOM 9386 C CA . ARG D 1 143 ? -12.89874 84.49493 12.19285 1.000 28.23648 143 ARG D CA 1
ATOM 9387 C C . ARG D 1 143 ? -12.38785 84.33549 10.76966 1.000 32.01790 143 ARG D C 1
ATOM 9388 O O . ARG D 1 143 ? -11.78533 85.26264 10.20932 1.000 31.80809 143 ARG D O 1
ATOM 9396 N N . LYS D 1 144 ? -12.63386 83.17275 10.16366 1.000 31.73953 144 LYS D N 1
ATOM 9397 C CA . LYS D 1 144 ? -12.10206 82.89969 8.83143 1.000 31.87555 144 LYS D CA 1
ATOM 9398 C C . LYS D 1 144 ? -12.73062 83.81561 7.78981 1.000 30.07876 144 LYS D C 1
ATOM 9399 O O . LYS D 1 144 ? -12.02625 84.38821 6.95293 1.000 30.83457 144 LYS D O 1
ATOM 9405 N N . VAL D 1 145 ? -14.05777 83.96526 7.81915 1.000 30.01864 145 VAL D N 1
ATOM 9406 C CA . VAL D 1 145 ? -14.71216 84.76941 6.79252 1.000 31.27164 145 VAL D CA 1
ATOM 9407 C C . VAL D 1 145 ? -14.40123 86.25087 6.99002 1.000 33.11203 145 VAL D C 1
ATOM 9408 O O . VAL D 1 145 ? -14.22666 86.99180 6.01396 1.000 31.20991 145 VAL D O 1
ATOM 9412 N N . LEU D 1 146 ? -14.32715 86.70918 8.24769 1.000 30.46434 146 LEU D N 1
ATOM 9413 C CA . LEU D 1 146 ? -13.96510 88.10078 8.49822 1.000 30.27798 146 LEU D CA 1
ATOM 9414 C C . LEU D 1 146 ? -12.52570 88.35433 8.07094 1.000 33.56665 146 LEU D C 1
ATOM 9415 O O . LEU D 1 146 ? -12.21199 89.40941 7.50318 1.000 32.05253 146 LEU D O 1
ATOM 9420 N N . ALA D 1 147 ? -11.64595 87.37545 8.30179 1.000 28.24011 147 ALA D N 1
ATOM 9421 C CA . ALA D 1 147 ? -10.27613 87.49512 7.82273 1.000 31.96472 147 ALA D CA 1
ATOM 9422 C C . ALA D 1 147 ? -10.22466 87.61548 6.30342 1.000 33.89066 147 ALA D C 1
ATOM 9423 O O . ALA D 1 147 ? -9.31369 88.25134 5.77417 1.000 31.96458 147 ALA D O 1
ATOM 9425 N N . SER D 1 148 ? -11.17868 87.01049 5.58360 1.000 32.14103 148 SER D N 1
ATOM 9426 C CA . SER D 1 148 ? -11.18129 87.13206 4.12654 1.000 34.42184 148 SER D CA 1
ATOM 9427 C C . SER D 1 148 ? -11.31176 88.57616 3.67601 1.000 34.40151 148 SER D C 1
ATOM 9428 O O . SER D 1 148 ? -10.83880 88.92955 2.59235 1.000 35.96843 148 SER D O 1
ATOM 9431 N N . LYS D 1 149 ? -11.94731 89.42151 4.48274 1.000 32.97291 149 LYS D N 1
ATOM 9432 C CA . LYS D 1 149 ? -12.11467 90.82552 4.13965 1.000 35.47416 149 LYS D CA 1
ATOM 9433 C C . LYS D 1 149 ? -11.18480 91.73970 4.92721 1.000 33.92787 149 LYS D C 1
ATOM 9434 O O . LYS D 1 149 ? -11.41596 92.95051 4.96990 1.000 33.65920 149 LYS D O 1
ATOM 9440 N N . GLY D 1 150 ? -10.14268 91.18768 5.55049 1.000 31.27505 150 GLY D N 1
ATOM 9441 C CA . GLY D 1 150 ? -9.18791 92.00514 6.27566 1.000 34.03039 150 GLY D CA 1
ATOM 9442 C C . GLY D 1 150 ? -9.63341 92.47734 7.63996 1.000 29.97288 150 GLY D C 1
ATOM 9443 O O . GLY D 1 150 ? -9.08290 93.45138 8.15586 1.000 30.04394 150 GLY D O 1
ATOM 9444 N N . ILE D 1 151 ? -10.61156 91.81828 8.24493 1.000 31.18756 151 ILE D N 1
ATOM 9445 C CA . ILE D 1 151 ? -11.13274 92.20039 9.55104 1.000 31.31445 151 ILE D CA 1
ATOM 9446 C C . ILE D 1 151 ? -10.66892 91.15404 10.54793 1.000 30.26553 151 ILE D C 1
ATOM 9447 O O . ILE D 1 151 ? -10.99304 89.96889 10.40390 1.000 33.06757 151 ILE D O 1
ATOM 9452 N N . ASP D 1 152 ? -9.89584 91.58313 11.54279 1.000 27.28592 152 ASP D N 1
ATOM 9453 C CA . ASP D 1 152 ? -9.37954 90.68486 12.56920 1.000 29.16139 152 ASP D CA 1
ATOM 9454 C C . ASP D 1 152 ? -10.37134 90.63144 13.72505 1.000 28.35841 152 ASP D C 1
ATOM 9455 O O . ASP D 1 152 ? -10.57264 91.63100 14.42247 1.000 30.69557 152 ASP D O 1
ATOM 9460 N N . ILE D 1 153 ? -10.97123 89.45716 13.94422 1.000 25.50458 153 ILE D N 1
ATOM 9461 C CA . ILE D 1 153 ? -11.94204 89.29221 15.02167 1.000 26.88159 153 ILE D CA 1
ATOM 9462 C C . ILE D 1 153 ? -11.30856 89.47325 16.39126 1.000 28.11304 153 ILE D C 1
ATOM 9463 O O . ILE D 1 153 ? -12.02065 89.72051 17.37030 1.000 27.43982 153 ILE D O 1
ATOM 9468 N N . GLU D 1 154 ? -9.98415 89.34271 16.49566 1.000 28.60188 154 GLU D N 1
ATOM 9469 C CA . GLU D 1 154 ? -9.33691 89.47836 17.79026 1.000 25.43869 154 GLU D CA 1
ATOM 9470 C C . GLU D 1 154 ? -9.16035 90.92474 18.20934 1.000 27.00863 154 GLU D C 1
ATOM 9471 O O . GLU D 1 154 ? -8.76226 91.16861 19.35244 1.000 25.59524 154 GLU D O 1
ATOM 9477 N N . LYS D 1 155 ? -9.46581 91.88531 17.33257 1.000 24.90121 155 LYS D N 1
ATOM 9478 C CA . LYS D 1 155 ? -9.27172 93.29270 17.65699 1.000 27.84318 155 LYS D CA 1
ATOM 9479 C C . LYS D 1 155 ? -10.48253 94.14793 17.29363 1.000 29.08232 155 LYS D C 1
ATOM 9480 O O . LYS D 1 155 ? -10.34274 95.36512 17.13120 1.000 27.17317 155 LYS D O 1
ATOM 9484 N N . GLU D 1 156 ? -11.65887 93.53331 17.12969 1.000 27.14989 156 GLU D N 1
ATOM 9485 C CA . GLU D 1 156 ? -12.87576 94.23671 16.74933 1.000 28.68532 156 GLU D CA 1
ATOM 9486 C C . GLU D 1 156 ? -14.03640 93.74213 17.60484 1.000 31.97969 156 GLU D C 1
ATOM 9487 O O . GLU D 1 156 ? -13.92478 92.75603 18.34211 1.000 32.35272 156 GLU D O 1
ATOM 9493 N N . HIS D 1 157 ? -15.16282 94.44166 17.49757 1.000 27.93862 157 HIS D N 1
ATOM 9494 C CA . HIS D 1 157 ? -16.42606 93.99592 18.07041 1.000 27.38120 157 HIS D CA 1
ATOM 9495 C C . HIS D 1 157 ? -17.26269 93.34733 16.98134 1.000 28.92318 157 HIS D C 1
ATOM 9496 O O . HIS D 1 157 ? -17.39929 93.90051 15.88449 1.000 27.86350 157 HIS D O 1
ATOM 9503 N N . VAL D 1 158 ? -17.78275 92.15924 17.27180 1.000 27.86210 158 VAL D N 1
ATOM 9504 C CA . VAL D 1 158 ? -18.48349 91.34486 16.28861 1.000 27.95303 158 VAL D CA 1
ATOM 9505 C C . VAL D 1 158 ? -19.74358 90.77191 16.92419 1.000 28.45763 158 VAL D C 1
ATOM 9506 O O . VAL D 1 158 ? -19.76356 90.45684 18.11964 1.000 30.00305 158 VAL D O 1
ATOM 9510 N N . LEU D 1 159 ? -20.80157 90.65207 16.13128 1.000 27.80027 159 LEU D N 1
ATOM 9511 C CA . LEU D 1 159 ? -21.98770 89.90726 16.52569 1.000 28.01916 159 LEU D CA 1
ATOM 9512 C C . LEU D 1 159 ? -22.07781 88.64731 15.67268 1.000 28.30539 159 LEU D C 1
ATOM 9513 O O . LEU D 1 159 ? -22.16093 88.73298 14.44378 1.000 29.76775 159 LEU D O 1
ATOM 9518 N N . VAL D 1 160 ? -22.08483 87.48782 16.32069 1.000 25.07337 160 VAL D N 1
ATOM 9519 C CA . VAL D 1 160 ? -22.15068 86.20322 15.63384 1.000 27.14896 160 VAL D CA 1
ATOM 9520 C C . VAL D 1 160 ? -23.58431 85.69214 15.74326 1.000 31.47253 160 VAL D C 1
ATOM 9521 O O . VAL D 1 160 ? -24.04438 85.33027 16.83206 1.000 32.80524 160 VAL D O 1
ATOM 9525 N N . VAL D 1 161 ? -24.28846 85.65088 14.61825 1.000 26.98011 161 VAL D N 1
ATOM 9526 C CA . VAL D 1 161 ? -25.66105 85.16202 14.55454 1.000 28.93847 161 VAL D CA 1
ATOM 9527 C C . VAL D 1 161 ? -25.62251 83.72090 14.06493 1.000 31.92004 161 VAL D C 1
ATOM 9528 O O . VAL D 1 161 ? -25.08074 83.43904 12.98748 1.000 30.08328 161 VAL D O 1
ATOM 9532 N N . CYS D 1 162 ? -26.19546 82.80974 14.84903 1.000 29.67044 162 CYS D N 1
ATOM 9533 C CA . CYS D 1 162 ? -26.16566 81.38232 14.56038 1.000 28.07380 162 CYS D CA 1
ATOM 9534 C C . CYS D 1 162 ? -27.53562 80.89487 14.10041 1.000 32.96061 162 CYS D C 1
ATOM 9535 O O . CYS D 1 162 ? -28.56675 81.26460 14.67491 1.000 30.44014 162 CYS D O 1
ATOM 9538 N N . GLN D 1 163 ? -27.53943 80.04229 13.07601 1.000 31.37305 163 GLN D N 1
ATOM 9539 C CA . GLN D 1 163 ? -28.76780 79.38560 12.63299 1.000 32.32483 163 GLN D CA 1
ATOM 9540 C C . GLN D 1 163 ? -28.93904 78.08514 13.41688 1.000 32.62474 163 GLN D C 1
ATOM 9541 O O . GLN D 1 163 ? -28.82052 76.97622 12.89792 1.000 34.67029 163 GLN D O 1
ATOM 9547 N N . LEU D 1 164 ? -29.23848 78.24694 14.69974 1.000 29.66986 164 LEU D N 1
ATOM 9548 C CA . LEU D 1 164 ? -29.37831 77.12588 15.61032 1.000 34.23109 164 LEU D CA 1
ATOM 9549 C C . LEU D 1 164 ? -30.59532 77.35085 16.49392 1.000 35.22737 164 LEU D C 1
ATOM 9550 O O . LEU D 1 164 ? -30.99184 78.50085 16.73148 1.000 31.71104 164 LEU D O 1
ATOM 9555 N N . PRO D 1 165 ? -31.22595 76.27511 16.96276 1.000 35.37182 165 PRO D N 1
ATOM 9556 C CA . PRO D 1 165 ? -32.37477 76.40033 17.85977 1.000 37.25154 165 PRO D CA 1
ATOM 9557 C C . PRO D 1 165 ? -31.94490 76.50207 19.31926 1.000 39.56697 165 PRO D C 1
ATOM 9558 O O . PRO D 1 165 ? -30.78607 76.28099 19.67364 1.000 39.18068 165 PRO D O 1
ATOM 9562 N N . ASP D 1 166 ? -32.92145 76.81504 20.16774 1.000 41.53543 166 ASP D N 1
ATOM 9563 C CA . ASP D 1 166 ? -32.66730 76.91182 21.59933 1.000 42.36492 166 ASP D CA 1
ATOM 9564 C C . ASP D 1 166 ? -32.24955 75.55999 22.16988 1.000 40.04780 166 ASP D C 1
ATOM 9565 O O . ASP D 1 166 ? -32.78051 74.51309 21.79216 1.000 43.33713 166 ASP D O 1
ATOM 9570 N N . GLY D 1 167 ? -31.29650 75.58629 23.09510 1.000 39.12796 167 GLY D N 1
ATOM 9571 C CA . GLY D 1 167 ? -30.75676 74.37239 23.66052 1.000 38.26934 167 GLY D CA 1
ATOM 9572 C C . GLY D 1 167 ? -29.53949 73.83027 22.94856 1.000 36.60864 167 GLY D C 1
ATOM 9573 O O . GLY D 1 167 ? -28.92255 72.87948 23.44617 1.000 38.25886 167 GLY D O 1
ATOM 9574 N N . VAL D 1 168 ? -29.19402 74.38095 21.78608 1.000 39.18766 168 VAL D N 1
ATOM 9575 C CA . VAL D 1 168 ? -28.00213 73.98543 21.04477 1.000 35.53953 168 VAL D CA 1
ATOM 9576 C C . VAL D 1 168 ? -27.22313 75.25539 20.72500 1.000 34.19110 168 VAL D C 1
ATOM 9577 O O . VAL D 1 168 ? -25.99243 75.30029 20.84459 1.000 35.00112 168 VAL D O 1
ATOM 9581 N N . GLY D 1 169 ? -27.94063 76.30719 20.35165 1.000 32.92770 169 GLY D N 1
ATOM 9582 C CA . GLY D 1 169 ? -27.31544 77.53605 19.92817 1.000 36.23977 169 GLY D CA 1
ATOM 9583 C C . GLY D 1 169 ? -26.82005 78.38638 21.08173 1.000 35.60464 169 GLY D C 1
ATOM 9584 O O . GLY D 1 169 ? -27.24071 78.22326 22.22945 1.000 35.46545 169 GLY D O 1
ATOM 9585 N N . PRO D 1 170 ? -25.91143 79.32134 20.79033 1.000 32.05486 170 PRO D N 1
ATOM 9586 C CA . PRO D 1 170 ? -25.34162 80.15886 21.85214 1.000 32.10150 170 PRO D CA 1
ATOM 9587 C C . PRO D 1 170 ? -26.05616 81.49335 22.01202 1.000 35.86806 170 PRO D C 1
ATOM 9588 O O . PRO D 1 170 ? -26.47167 82.11277 21.02862 1.000 34.96641 170 PRO D O 1
ATOM 9592 N N . TYR D 1 171 ? -26.25033 81.91114 23.26247 1.000 38.51414 171 TYR D N 1
ATOM 9593 C CA . TYR D 1 171 ? -26.70109 83.25935 23.60994 1.000 38.18072 171 TYR D CA 1
ATOM 9594 C C . TYR D 1 171 ? -25.72155 83.76671 24.66499 1.000 40.35614 171 TYR D C 1
ATOM 9595 O O . TYR D 1 171 ? -25.83854 83.42506 25.84661 1.000 41.20120 171 TYR D O 1
ATOM 9604 N N . TYR D 1 172 ? -24.74754 84.56474 24.24007 1.000 39.54576 172 TYR D N 1
ATOM 9605 C CA . TYR D 1 172 ? -23.66608 84.94751 25.13095 1.000 37.22206 172 TYR D CA 1
ATOM 9606 C C . TYR D 1 172 ? -23.04896 86.24981 24.64575 1.000 35.40044 172 TYR D C 1
ATOM 9607 O O . TYR D 1 172 ? -23.06402 86.55854 23.45181 1.000 35.16420 172 TYR D O 1
ATOM 9616 N N . GLY D 1 173 ? -22.50400 87.00337 25.58912 1.000 35.37712 173 GLY D N 1
ATOM 9617 C CA . GLY D 1 173 ? -21.75933 88.20192 25.27628 1.000 34.22055 173 GLY D CA 1
ATOM 9618 C C . GLY D 1 173 ? -20.55292 88.33523 26.18458 1.000 35.40323 173 GLY D C 1
ATOM 9619 O O . GLY D 1 173 ? -20.65458 88.10704 27.39493 1.000 32.85074 173 GLY D O 1
ATOM 9620 N N . GLY D 1 174 ? -19.40496 88.69184 25.61471 1.000 31.27100 174 GLY D N 1
ATOM 9621 C CA . GLY D 1 174 ? -18.19697 88.86419 26.39672 1.000 31.22687 174 GLY D CA 1
ATOM 9622 C C . GLY D 1 174 ? -17.15466 89.69037 25.67135 1.000 31.68089 174 GLY D C 1
ATOM 9623 O O . GLY D 1 174 ? -16.91016 89.48185 24.47689 1.000 32.79325 174 GLY D O 1
ATOM 9624 N N . GLY D 1 175 ? -16.55420 90.64878 26.36745 1.000 27.68377 175 GLY D N 1
ATOM 9625 C CA . GLY D 1 175 ? -15.53495 91.47179 25.75254 1.000 28.61141 175 GLY D CA 1
ATOM 9626 C C . GLY D 1 175 ? -15.18531 92.65585 26.63143 1.000 28.83534 175 GLY D C 1
ATOM 9627 O O . GLY D 1 175 ? -15.53628 92.70926 27.81051 1.000 27.60439 175 GLY D O 1
ATOM 9628 N N . PHE D 1 176 ? -14.49294 93.60935 26.02418 1.000 28.00554 176 PHE D N 1
ATOM 9629 C CA . PHE D 1 176 ? -14.06324 94.79781 26.73785 1.000 25.95189 176 PHE D CA 1
ATOM 9630 C C . PHE D 1 176 ? -14.04221 95.95788 25.75079 1.000 28.04035 176 PHE D C 1
ATOM 9631 O O . PHE D 1 176 ? -14.60370 95.86514 24.65395 1.000 25.60657 176 PHE D O 1
ATOM 9639 N N . SER D 1 177 ? -13.36507 97.04289 26.13318 1.000 26.63635 177 SER D N 1
ATOM 9640 C CA . SER D 1 177 ? -13.49275 98.30458 25.41315 1.000 29.50344 177 SER D CA 1
ATOM 9641 C C . SER D 1 177 ? -12.93883 98.23467 23.99577 1.000 28.58519 177 SER D C 1
ATOM 9642 O O . SER D 1 177 ? -13.41308 98.96715 23.12154 1.000 30.43657 177 SER D O 1
ATOM 9645 N N . HIS D 1 178 ? -11.94252 97.38537 23.74246 1.000 26.42358 178 HIS D N 1
ATOM 9646 C CA . HIS D 1 178 ? -11.26644 97.37111 22.45140 1.000 29.33793 178 HIS D CA 1
ATOM 9647 C C . HIS D 1 178 ? -11.49870 96.09531 21.64620 1.000 29.91680 178 HIS D C 1
ATOM 9648 O O . HIS D 1 178 ? -10.96504 95.96792 20.53505 1.000 30.42048 178 HIS D O 1
ATOM 9655 N N . GLN D 1 179 ? -12.29827 95.16588 22.15886 1.000 28.95124 179 GLN D N 1
ATOM 9656 C CA . GLN D 1 179 ? -12.63097 93.93496 21.45928 1.000 28.35360 179 GLN D CA 1
ATOM 9657 C C . GLN D 1 179 ? -13.79167 93.28203 22.18285 1.000 29.25930 179 GLN D C 1
ATOM 9658 O O . GLN D 1 179 ? -13.85422 93.32020 23.41589 1.000 29.12676 179 GLN D O 1
ATOM 9664 N N . GLY D 1 180 ? -14.67986 92.65508 21.41745 1.000 28.03954 180 GLY D N 1
ATOM 9665 C CA . GLY D 1 180 ? -15.77766 91.91617 22.00766 1.000 28.09402 180 GLY D CA 1
ATOM 9666 C C . GLY D 1 180 ? -16.48375 91.06783 20.97744 1.000 29.33408 180 GLY D C 1
ATOM 9667 O O . GLY D 1 180 ? -16.40615 91.32042 19.77057 1.000 26.51788 180 GLY D O 1
ATOM 9668 N N . THR D 1 181 ? -17.17995 90.04993 21.47625 1.000 29.19647 181 THR D N 1
ATOM 9669 C CA . THR D 1 181 ? -17.96948 89.17825 20.62399 1.000 27.39532 181 THR D CA 1
ATOM 9670 C C . THR D 1 181 ? -19.31639 88.93377 21.28170 1.000 29.87201 181 THR D C 1
ATOM 9671 O O . THR D 1 181 ? -19.38427 88.61520 22.47477 1.000 30.07327 181 THR D O 1
ATOM 9675 N N . GLY D 1 182 ? -20.37938 89.08231 20.50260 1.000 30.43264 182 GLY D N 1
ATOM 9676 C CA . GLY D 1 182 ? -21.72346 88.73088 20.93427 1.000 29.15328 182 GLY D CA 1
ATOM 9677 C C . GLY D 1 182 ? -22.21271 87.54331 20.12547 1.000 28.67057 182 GLY D C 1
ATOM 9678 O O . GLY D 1 182 ? -21.93311 87.44272 18.92686 1.000 30.05456 182 GLY D O 1
ATOM 9679 N N . TRP D 1 183 ? -22.91551 86.63572 20.79287 1.000 28.26084 183 TRP D N 1
ATOM 9680 C CA . TRP D 1 183 ? -23.48812 85.45773 20.15672 1.000 32.09856 183 TRP D CA 1
ATOM 9681 C C . TRP D 1 183 ? -25.00054 85.50059 20.29536 1.000 31.85782 183 TRP D C 1
ATOM 9682 O O . TRP D 1 183 ? -25.51823 85.83361 21.36228 1.000 32.50634 183 TRP D O 1
ATOM 9693 N N . THR D 1 184 ? -25.70408 85.14882 19.22135 1.000 30.76552 184 THR D N 1
ATOM 9694 C CA . THR D 1 184 ? -27.15470 85.03751 19.26503 1.000 30.92237 184 THR D CA 1
ATOM 9695 C C . THR D 1 184 ? -27.61153 84.02163 18.22544 1.000 29.96235 184 THR D C 1
ATOM 9696 O O . THR D 1 184 ? -26.83483 83.56752 17.38409 1.000 30.00638 184 THR D O 1
ATOM 9700 N N . CYS D 1 185 ? -28.89525 83.68047 18.27641 1.000 32.62804 185 CYS D N 1
ATOM 9701 C CA . CYS D 1 185 ? -29.48176 82.73206 17.33997 1.000 32.67892 185 CYS D CA 1
ATOM 9702 C C . CYS D 1 185 ? -30.62680 83.38400 16.58520 1.000 32.32283 185 CYS D C 1
ATOM 9703 O O . CYS D 1 185 ? -31.38514 84.17563 17.15307 1.000 32.28684 185 CYS D O 1
ATOM 9706 N N . ASP D 1 186 ? -30.73718 83.05360 15.29872 1.000 33.87940 186 ASP D N 1
ATOM 9707 C CA . ASP D 1 186 ? -31.84104 83.55047 14.49329 1.000 33.23167 186 ASP D CA 1
ATOM 9708 C C . ASP D 1 186 ? -33.05891 82.66282 14.69228 1.000 35.10643 186 ASP D C 1
ATOM 9709 O O . ASP D 1 186 ? -32.94639 81.47333 15.00321 1.000 32.77134 186 ASP D O 1
ATOM 9714 N N . GLN D 1 187 ? -34.22985 83.27279 14.56107 1.000 37.19721 187 GLN D N 1
ATOM 9715 C CA . GLN D 1 187 ? -35.50154 82.57284 14.61054 1.000 38.12289 187 GLN D CA 1
ATOM 9716 C C . GLN D 1 187 ? -36.37126 83.06655 13.46383 1.000 38.30181 187 GLN D C 1
ATOM 9717 O O . GLN D 1 187 ? -36.26677 84.22647 13.05101 1.000 38.13544 187 GLN D O 1
ATOM 9723 N N . GLU D 1 188 ? -37.25117 82.19059 12.97251 1.000 38.69873 188 GLU D N 1
ATOM 9724 C CA . GLU D 1 188 ? -38.09288 82.53952 11.83022 1.000 39.82969 188 GLU D CA 1
ATOM 9725 C C . GLU D 1 188 ? -38.87642 83.81672 12.11330 1.000 38.15462 188 GLU D C 1
ATOM 9726 O O . GLU D 1 188 ? -39.52523 83.94509 13.15706 1.000 33.30541 188 GLU D O 1
ATOM 9732 N N . GLY D 1 189 ? -38.78287 84.77588 11.19141 1.000 35.31709 189 GLY D N 1
ATOM 9733 C CA . GLY D 1 189 ? -39.54345 86.00729 11.29207 1.000 34.20352 189 GLY D CA 1
ATOM 9734 C C . GLY D 1 189 ? -39.13229 86.95342 12.39744 1.000 36.21966 189 GLY D C 1
ATOM 9735 O O . GLY D 1 189 ? -39.84930 87.92581 12.65141 1.000 37.04289 189 GLY D O 1
ATOM 9736 N N . LEU D 1 190 ? -37.99701 86.71801 13.05435 1.000 35.60244 190 LEU D N 1
ATOM 9737 C CA . LEU D 1 190 ? -37.54720 87.60854 14.11778 1.000 33.79639 190 LEU D CA 1
ATOM 9738 C C . LEU D 1 190 ? -37.22579 88.97983 13.53995 1.000 32.44709 190 LEU D C 1
ATOM 9739 O O . LEU D 1 190 ? -36.36877 89.10457 12.66135 1.000 34.25166 190 LEU D O 1
ATOM 9744 N N . ASP D 1 191 ? -37.94633 90.00243 14.00683 1.000 32.23946 191 ASP D N 1
ATOM 9745 C CA . ASP D 1 191 ? -37.82347 91.36401 13.50658 1.000 34.16899 191 ASP D CA 1
ATOM 9746 C C . ASP D 1 191 ? -38.38662 92.29548 14.56332 1.000 36.22442 191 ASP D C 1
ATOM 9747 O O . ASP D 1 191 ? -39.39249 91.94252 15.19774 1.000 35.55004 191 ASP D O 1
ATOM 9752 N N . PRO D 1 192 ? -37.80212 93.48164 14.76820 1.000 34.54467 192 PRO D N 1
ATOM 9753 C CA . PRO D 1 192 ? -38.34701 94.39970 15.78604 1.000 33.13537 192 PRO D CA 1
ATOM 9754 C C . PRO D 1 192 ? -39.77739 94.83999 15.51297 1.000 37.16723 192 PRO D C 1
ATOM 9755 O O . PRO D 1 192 ? -40.44663 95.32682 16.43416 1.000 38.07023 192 PRO D O 1
ATOM 9759 N N . ALA D 1 193 ? -40.27643 94.67827 14.28687 1.000 34.67646 193 ALA D N 1
ATOM 9760 C CA . ALA D 1 193 ? -41.67398 95.00567 14.02986 1.000 39.81632 193 ALA D CA 1
ATOM 9761 C C . ALA D 1 193 ? -42.60705 94.15753 14.88437 1.000 39.74760 193 ALA D C 1
ATOM 9762 O O . ALA D 1 193 ? -43.71057 94.59950 15.22150 1.000 39.40317 193 ALA D O 1
ATOM 9764 N N . SER D 1 194 ? -42.16054 92.96390 15.28877 1.000 40.61755 194 SER D N 1
ATOM 9765 C CA . SER D 1 194 ? -42.97250 92.07072 16.10723 1.000 39.91171 194 SER D CA 1
ATOM 9766 C C . SER D 1 194 ? -43.18568 92.57607 17.52515 1.000 39.71828 194 SER D C 1
ATOM 9767 O O . SER D 1 194 ? -43.94039 91.94220 18.26863 1.000 44.74752 194 SER D O 1
ATOM 9770 N N . PHE D 1 195 ? -42.53278 93.67196 17.92741 1.000 38.92565 195 PHE D N 1
ATOM 9771 C CA . PHE D 1 195 ? -42.73722 94.20575 19.27479 1.000 40.79288 195 PHE D CA 1
ATOM 9772 C C . PHE D 1 195 ? -44.20019 94.55541 19.52528 1.000 39.74790 195 PHE D C 1
ATOM 9773 O O . PHE D 1 195 ? -44.67147 94.50159 20.66936 1.000 36.21231 195 PHE D O 1
ATOM 9781 N N . LEU D 1 196 ? -44.93340 94.88817 18.46719 1.000 41.03728 196 LEU D N 1
ATOM 9782 C CA . LEU D 1 196 ? -46.32761 95.28321 18.57234 1.000 45.14453 196 LEU D CA 1
ATOM 9783 C C . LEU D 1 196 ? -47.28392 94.09905 18.59042 1.000 46.19927 196 LEU D C 1
ATOM 9784 O O . LEU D 1 196 ? -48.40493 94.23671 19.09316 1.000 48.99928 196 LEU D O 1
ATOM 9789 N N . ASP D 1 197 ? -46.86664 92.94170 18.08083 1.000 43.74505 197 ASP D N 1
ATOM 9790 C CA . ASP D 1 197 ? -47.77595 91.81107 17.92648 1.000 46.98104 197 ASP D CA 1
ATOM 9791 C C . ASP D 1 197 ? -48.11663 91.21578 19.28891 1.000 47.19963 197 ASP D C 1
ATOM 9792 O O . ASP D 1 197 ? -47.23087 90.74196 20.00890 1.000 46.54906 197 ASP D O 1
ATOM 9797 N N . THR D 1 198 ? -49.39944 91.23125 19.64161 1.000 46.06760 198 THR D N 1
ATOM 9798 C CA . THR D 1 198 ? -49.86302 90.66106 20.89871 1.000 46.51444 198 THR D CA 1
ATOM 9799 C C . THR D 1 198 ? -50.48845 89.27995 20.72640 1.000 44.94028 198 THR D C 1
ATOM 9800 O O . THR D 1 198 ? -51.04091 88.73579 21.68696 1.000 43.03412 198 THR D O 1
ATOM 9804 N N . GLU D 1 199 ? -50.40858 88.69706 19.53465 1.000 46.69082 199 GLU D N 1
ATOM 9805 C CA . GLU D 1 199 ? -50.94689 87.36176 19.33802 1.000 44.78116 199 GLU D CA 1
ATOM 9806 C C . GLU D 1 199 ? -50.04111 86.33498 20.01007 1.000 43.76286 199 GLU D C 1
ATOM 9807 O O . GLU D 1 199 ? -48.84527 86.56258 20.20666 1.000 42.85108 199 GLU D O 1
ATOM 9809 N N . MET D 1 200 ? -50.62903 85.20201 20.37898 1.000 42.86734 200 MET D N 1
ATOM 9810 C CA . MET D 1 200 ? -49.88910 84.14104 21.04183 1.000 46.63437 200 MET D CA 1
ATOM 9811 C C . MET D 1 200 ? -49.04907 83.35465 20.03952 1.000 49.46443 200 MET D C 1
ATOM 9812 O O . MET D 1 200 ? -49.24666 83.42834 18.82179 1.000 50.28047 200 MET D O 1
ATOM 9817 N N . MET D 1 201 ? -48.10327 82.58654 20.57334 1.000 51.61868 201 MET D N 1
ATOM 9818 C CA . MET D 1 201 ? -47.22116 81.77324 19.74426 1.000 50.42387 201 MET D CA 1
ATOM 9819 C C . MET D 1 201 ? -47.70659 80.32519 19.66447 1.000 48.47488 201 MET D C 1
ATOM 9820 O O . MET D 1 201 ? -47.56957 79.67040 18.62499 1.000 50.92551 201 MET D O 1
ATOM 9825 N N . VAL D 1 208 ? -45.97751 84.62933 26.28591 1.000 52.06087 208 VAL D N 1
ATOM 9826 C CA . VAL D 1 208 ? -45.86941 83.69629 25.17166 1.000 46.44310 208 VAL D CA 1
ATOM 9827 C C . VAL D 1 208 ? -46.33563 84.36773 23.88179 1.000 45.97396 208 VAL D C 1
ATOM 9828 O O . VAL D 1 208 ? -46.41603 83.72485 22.83324 1.000 43.48839 208 VAL D O 1
ATOM 9831 N N . THR D 1 209 ? -46.62722 85.66681 23.95476 1.000 44.43250 209 THR D N 1
ATOM 9832 C CA . THR D 1 209 ? -47.02435 86.41170 22.76755 1.000 44.62605 209 THR D CA 1
ATOM 9833 C C . THR D 1 209 ? -45.84053 86.53252 21.80547 1.000 45.26572 209 THR D C 1
ATOM 9834 O O . THR D 1 209 ? -44.72342 86.09102 22.08573 1.000 45.09813 209 THR D O 1
ATOM 9838 N N . ARG D 1 210 ? -46.07242 87.18747 20.67037 1.000 43.22763 210 ARG D N 1
ATOM 9839 C CA . ARG D 1 210 ? -45.01647 87.32584 19.68142 1.000 42.64742 210 ARG D CA 1
ATOM 9840 C C . ARG D 1 210 ? -44.19445 88.58280 19.90185 1.000 41.35731 210 ARG D C 1
ATOM 9841 O O . ARG D 1 210 ? -43.03878 88.63133 19.47291 1.000 40.89529 210 ARG D O 1
ATOM 9845 N N . GLY D 1 211 ? -44.75252 89.58115 20.58954 1.000 43.69166 211 GLY D N 1
ATOM 9846 C CA . GLY D 1 211 ? -43.94931 90.71669 21.00591 1.000 42.33958 211 GLY D CA 1
ATOM 9847 C C . GLY D 1 211 ? -43.02528 90.37844 22.15909 1.000 39.10479 211 GLY D C 1
ATOM 9848 O O . GLY D 1 211 ? -41.87968 90.83322 22.19942 1.000 35.63011 211 GLY D O 1
ATOM 9849 N N . LYS D 1 212 ? -43.51626 89.59633 23.12448 1.000 38.09290 212 LYS D N 1
ATOM 9850 C CA . LYS D 1 212 ? -42.65437 89.16264 24.21938 1.000 41.45794 212 LYS D CA 1
ATOM 9851 C C . LYS D 1 212 ? -41.51855 88.28885 23.70129 1.000 38.61698 212 LYS D C 1
ATOM 9852 O O . LYS D 1 212 ? -40.38625 88.37752 24.18735 1.000 39.43285 212 LYS D O 1
ATOM 9856 N N . ASN D 1 213 ? -41.79756 87.45402 22.69832 1.000 38.10661 213 ASN D N 1
ATOM 9857 C CA . ASN D 1 213 ? -40.75143 86.61640 22.12386 1.000 39.34474 213 ASN D CA 1
ATOM 9858 C C . ASN D 1 213 ? -39.67462 87.46906 21.46603 1.000 39.23339 213 ASN D C 1
ATOM 9859 O O . ASN D 1 213 ? -38.47696 87.24559 21.67329 1.000 39.26804 213 ASN D O 1
ATOM 9864 N N . ALA D 1 214 ? -40.08851 88.46294 20.67585 1.000 36.56361 214 ALA D N 1
ATOM 9865 C CA . ALA D 1 214 ? -39.12844 89.35096 20.03078 1.000 36.91170 214 ALA D CA 1
ATOM 9866 C C . ALA D 1 214 ? -38.38424 90.19655 21.05609 1.000 35.90949 214 ALA D C 1
ATOM 9867 O O . ALA D 1 214 ? -37.19172 90.48458 20.88472 1.000 34.50935 214 ALA D O 1
ATOM 9869 N N . THR D 1 215 ? -39.07398 90.61313 22.12008 1.000 33.18122 215 THR D N 1
ATOM 9870 C CA . THR D 1 215 ? -38.40882 91.35512 23.18134 1.000 33.39549 215 THR D CA 1
ATOM 9871 C C . THR D 1 215 ? -37.29352 90.52510 23.80530 1.000 34.93431 215 THR D C 1
ATOM 9872 O O . THR D 1 215 ? -36.17813 91.01950 23.99813 1.000 34.73971 215 THR D O 1
ATOM 9876 N N . ILE D 1 216 ? -37.55362 89.24254 24.06179 1.000 36.56221 216 ILE D N 1
ATOM 9877 C CA . ILE D 1 216 ? -36.56145 88.39432 24.72047 1.000 35.75032 216 ILE D CA 1
ATOM 9878 C C . ILE D 1 216 ? -35.32272 88.24081 23.84467 1.000 37.18226 216 ILE D C 1
ATOM 9879 O O . ILE D 1 216 ? -34.18455 88.35495 24.32198 1.000 36.70230 216 ILE D O 1
ATOM 9884 N N . TYR D 1 217 ? -35.52094 88.00856 22.54655 1.000 36.06168 217 TYR D N 1
ATOM 9885 C CA . TYR D 1 217 ? -34.39603 87.69981 21.67126 1.000 37.04824 217 TYR D CA 1
ATOM 9886 C C . TYR D 1 217 ? -33.62836 88.95281 21.26891 1.000 32.80740 217 TYR D C 1
ATOM 9887 O O . TYR D 1 217 ? -32.39497 88.96478 21.29932 1.000 36.53333 217 TYR D O 1
ATOM 9896 N N . ILE D 1 218 ? -34.33483 90.01410 20.88116 1.000 31.98221 218 ILE D N 1
ATOM 9897 C CA . ILE D 1 218 ? -33.65139 91.25245 20.52503 1.000 31.44343 218 ILE D CA 1
ATOM 9898 C C . ILE D 1 218 ? -33.13213 91.94694 21.77235 1.000 33.36491 218 ILE D C 1
ATOM 9899 O O . ILE D 1 218 ? -32.05612 92.55495 21.75941 1.000 31.98593 218 ILE D O 1
ATOM 9904 N N . GLY D 1 219 ? -33.87543 91.85949 22.87389 1.000 34.04398 219 GLY D N 1
ATOM 9905 C CA . GLY D 1 219 ? -33.38153 92.42293 24.11739 1.000 33.97622 219 GLY D CA 1
ATOM 9906 C C . GLY D 1 219 ? -32.17481 91.67665 24.64662 1.000 33.49223 219 GLY D C 1
ATOM 9907 O O . GLY D 1 219 ? -31.24861 92.28317 25.19485 1.000 31.11014 219 GLY D O 1
ATOM 9908 N N . GLY D 1 220 ? -32.16968 90.35085 24.49645 1.000 34.41259 220 GLY D N 1
ATOM 9909 C CA . GLY D 1 220 ? -30.99293 89.58891 24.86938 1.000 32.42266 220 GLY D CA 1
ATOM 9910 C C . GLY D 1 220 ? -29.77583 89.98810 24.06058 1.000 32.19157 220 GLY D C 1
ATOM 9911 O O . GLY D 1 220 ? -28.66631 90.08654 24.59485 1.000 30.43908 220 GLY D O 1
ATOM 9912 N N . THR D 1 221 ? -29.97309 90.24092 22.76431 1.000 30.35893 221 THR D N 1
ATOM 9913 C CA . THR D 1 221 ? -28.86963 90.64946 21.90636 1.000 28.73564 221 THR D CA 1
ATOM 9914 C C . THR D 1 221 ? -28.32724 92.01211 22.32367 1.000 32.52359 221 THR D C 1
ATOM 9915 O O . THR D 1 221 ? -27.10829 92.19388 22.44769 1.000 32.40048 221 THR D O 1
ATOM 9919 N N . ALA D 1 222 ? -29.22096 92.97245 22.58449 1.000 29.74517 222 ALA D N 1
ATOM 9920 C CA . ALA D 1 222 ? -28.78451 94.27903 23.07186 1.000 31.40098 222 ALA D CA 1
ATOM 9921 C C . ALA D 1 222 ? -28.04552 94.15579 24.40116 1.000 30.23256 222 ALA D C 1
ATOM 9922 O O . ALA D 1 222 ? -27.02849 94.82630 24.62663 1.000 28.09523 222 ALA D O 1
ATOM 9924 N N . HIS D 1 223 ? -28.54230 93.28804 25.28239 1.000 28.79175 223 HIS D N 1
ATOM 9925 C CA . HIS D 1 223 ? -27.91977 93.05291 26.58166 1.000 30.85295 223 HIS D CA 1
ATOM 9926 C C . HIS D 1 223 ? -26.56091 92.38190 26.41884 1.000 30.52886 223 HIS D C 1
ATOM 9927 O O . HIS D 1 223 ? -25.56809 92.81560 27.01310 1.000 27.92229 223 HIS D O 1
ATOM 9934 N N . GLU D 1 224 ? -26.49637 91.32283 25.60473 1.000 29.50346 224 GLU D N 1
ATOM 9935 C CA . GLU D 1 224 ? -25.23503 90.61285 25.42329 1.000 29.52722 224 GLU D CA 1
ATOM 9936 C C . GLU D 1 224 ? -24.20459 91.47163 24.71184 1.000 27.56140 224 GLU D C 1
ATOM 9937 O O . GLU D 1 224 ? -23.00427 91.32462 24.96142 1.000 28.20963 224 GLU D O 1
ATOM 9943 N N . LEU D 1 225 ? -24.64564 92.36178 23.82159 1.000 26.35039 225 LEU D N 1
ATOM 9944 C CA . LEU D 1 225 ? -23.71760 93.30915 23.22135 1.000 26.99349 225 LEU D CA 1
ATOM 9945 C C . LEU D 1 225 ? -23.15034 94.26291 24.27427 1.000 29.45304 225 LEU D C 1
ATOM 9946 O O . LEU D 1 225 ? -21.97816 94.65377 24.19681 1.000 26.28898 225 LEU D O 1
ATOM 9951 N N . GLY D 1 226 ? -23.95286 94.63144 25.27521 1.000 28.47844 226 GLY D N 1
ATOM 9952 C CA . GLY D 1 226 ? -23.41386 95.40911 26.38221 1.000 28.85582 226 GLY D CA 1
ATOM 9953 C C . GLY D 1 226 ? -22.29985 94.68156 27.11177 1.000 27.95507 226 GLY D C 1
ATOM 9954 O O . GLY D 1 226 ? -21.31134 95.29131 27.52358 1.000 29.19929 226 GLY D O 1
ATOM 9955 N N . HIS D 1 227 ? -22.44975 93.36733 27.29314 1.000 29.81419 227 HIS D N 1
ATOM 9956 C CA . HIS D 1 227 ? -21.36589 92.58161 27.87085 1.000 29.10015 227 HIS D CA 1
ATOM 9957 C C . HIS D 1 227 ? -20.13274 92.63252 26.97919 1.000 30.69282 227 HIS D C 1
ATOM 9958 O O . HIS D 1 227 ? -19.00483 92.77767 27.47148 1.000 27.86432 227 HIS D O 1
ATOM 9965 N N . SER D 1 228 ? -20.33211 92.53762 25.65565 1.000 28.77253 228 SER D N 1
ATOM 9966 C CA . SER D 1 228 ? -19.20408 92.56925 24.72877 1.000 29.92737 228 SER D CA 1
ATOM 9967 C C . SER D 1 228 ? -18.47604 93.90992 24.75639 1.000 27.53270 228 SER D C 1
ATOM 9968 O O . SER D 1 228 ? -17.28572 93.95780 24.42303 1.000 26.71573 228 SER D O 1
ATOM 9971 N N . PHE D 1 229 ? -19.15108 94.98474 25.17376 1.000 27.53565 229 PHE D N 1
ATOM 9972 C CA . PHE D 1 229 ? -18.51739 96.28885 25.34339 1.000 27.73498 229 PHE D CA 1
ATOM 9973 C C . PHE D 1 229 ? -17.81621 96.43033 26.68499 1.000 29.47631 229 PHE D C 1
ATOM 9974 O O . PHE D 1 229 ? -17.21800 97.48227 26.93980 1.000 28.75780 229 PHE D O 1
ATOM 9982 N N . GLY D 1 230 ? -17.89169 95.41827 27.54932 1.000 29.51197 230 GLY D N 1
ATOM 9983 C CA . GLY D 1 230 ? -17.23313 95.44672 28.84032 1.000 26.27878 230 GLY D CA 1
ATOM 9984 C C . GLY D 1 230 ? -18.12088 95.70958 30.03919 1.000 28.75486 230 GLY D C 1
ATOM 9985 O O . GLY D 1 230 ? -17.59492 95.87653 31.14963 1.000 26.33999 230 GLY D O 1
ATOM 9986 N N . LEU D 1 231 ? -19.46141 95.72215 29.86293 1.000 27.46401 231 LEU D N 1
ATOM 9987 C CA . LEU D 1 231 ? -20.33890 96.06540 30.98044 1.000 25.52929 231 LEU D CA 1
ATOM 9988 C C . LEU D 1 231 ? -20.69043 94.81606 31.78532 1.000 26.76112 231 LEU D C 1
ATOM 9989 O O . LEU D 1 231 ? -21.12634 93.81489 31.20592 1.000 26.99322 231 LEU D O 1
ATOM 9994 N N . PRO D 1 232 ? -20.55683 94.84113 33.10935 1.000 27.31911 232 PRO D N 1
ATOM 9995 C CA . PRO D 1 232 ? -21.09669 93.74099 33.91317 1.000 27.18580 232 PRO D CA 1
ATOM 9996 C C . PRO D 1 232 ? -22.59478 93.93185 34.10174 1.000 29.82338 232 PRO D C 1
ATOM 9997 O O . PRO D 1 232 ? -23.21923 94.67281 33.33671 1.000 30.26225 232 PRO D O 1
ATOM 10001 N N . HIS D 1 233 ? -23.18397 93.30769 35.11641 1.000 30.16755 233 HIS D N 1
ATOM 10002 C CA . HIS D 1 233 ? -24.60193 93.48860 35.38603 1.000 30.47187 233 HIS D CA 1
ATOM 10003 C C . HIS D 1 233 ? -24.82221 94.65222 36.33635 1.000 30.48237 233 HIS D C 1
ATOM 10004 O O . HIS D 1 233 ? -24.10785 94.80527 37.32877 1.000 33.58164 233 HIS D O 1
ATOM 10011 N N . THR D 1 234 ? -25.84309 95.44726 36.04225 1.000 31.34398 234 THR D N 1
ATOM 10012 C CA . THR D 1 234 ? -26.29195 96.51519 36.92700 1.000 29.28002 234 THR D CA 1
ATOM 10013 C C . THR D 1 234 ? -27.80760 96.43298 36.97742 1.000 29.73843 234 THR D C 1
ATOM 10014 O O . THR D 1 234 ? -28.47606 96.66812 35.96644 1.000 29.59173 234 THR D O 1
ATOM 10018 N N . GLY D 1 235 ? -28.34492 96.04102 38.12630 1.000 34.06834 235 GLY D N 1
ATOM 10019 C CA . GLY D 1 235 ? -29.77831 95.94722 38.30116 1.000 28.92517 235 GLY D CA 1
ATOM 10020 C C . GLY D 1 235 ? -30.40401 97.29309 38.61675 1.000 32.44905 235 GLY D C 1
ATOM 10021 O O . GLY D 1 235 ? -29.77865 98.35308 38.53399 1.000 30.69731 235 GLY D O 1
ATOM 10022 N N . ASP D 1 236 ? -31.66969 97.23403 39.01954 1.000 33.95277 236 ASP D N 1
ATOM 10023 C CA . ASP D 1 236 ? -32.43191 98.44855 39.24477 1.000 30.57435 236 ASP D CA 1
ATOM 10024 C C . ASP D 1 236 ? -32.14398 99.02320 40.62858 1.000 31.13094 236 ASP D C 1
ATOM 10025 O O . ASP D 1 236 ? -31.69997 98.32378 41.54387 1.000 33.53132 236 ASP D O 1
ATOM 10030 N N . GLY D 1 237 ? -32.36352 100.33227 40.75582 1.000 33.00795 237 GLY D N 1
ATOM 10031 C CA . GLY D 1 237 ? -32.03474 101.04046 41.97491 1.000 32.49413 237 GLY D CA 1
ATOM 10032 C C . GLY D 1 237 ? -33.14096 101.98852 42.39507 1.000 34.47364 237 GLY D C 1
ATOM 10033 O O . GLY D 1 237 ? -34.00580 102.37183 41.59907 1.000 31.85041 237 GLY D O 1
ATOM 10034 N N . TRP D 1 238 ? -33.08791 102.37214 43.67987 1.000 37.16900 238 TRP D N 1
ATOM 10035 C CA . TRP D 1 238 ? -34.11312 103.24906 44.24539 1.000 34.49553 238 TRP D CA 1
ATOM 10036 C C . TRP D 1 238 ? -34.19933 104.57710 43.49879 1.000 36.07064 238 TRP D C 1
ATOM 10037 O O . TRP D 1 238 ? -35.28752 105.15483 43.39626 1.000 37.79760 238 TRP D O 1
ATOM 10048 N N . ASN D 1 239 ? -33.08003 105.06720 42.95430 1.000 33.97509 239 ASN D N 1
ATOM 10049 C CA . ASN D 1 239 ? -33.07401 106.36386 42.27873 1.000 35.19014 239 ASN D CA 1
ATOM 10050 C C . ASN D 1 239 ? -33.77174 106.35455 40.91877 1.000 31.78292 239 ASN D C 1
ATOM 10051 O O . ASN D 1 239 ? -33.92225 107.42474 40.32438 1.000 31.60283 239 ASN D O 1
ATOM 10056 N N . TYR D 1 240 ? -34.18407 105.19931 40.39918 1.000 33.06926 240 TYR D N 1
ATOM 10057 C CA . TYR D 1 240 ? -34.89220 105.12843 39.11606 1.000 34.67322 240 TYR D CA 1
ATOM 10058 C C . TYR D 1 240 ? -36.01952 104.11233 39.22663 1.000 35.80376 240 TYR D C 1
ATOM 10059 O O . TYR D 1 240 ? -35.95965 103.02068 38.65135 1.000 37.09199 240 TYR D O 1
ATOM 10068 N N . PRO D 1 241 ? -37.08543 104.45312 39.95964 1.000 35.38625 241 PRO D N 1
ATOM 10069 C CA . PRO D 1 241 ? -38.17825 103.49014 40.15285 1.000 41.35042 241 PRO D CA 1
ATOM 10070 C C . PRO D 1 241 ? -39.20590 103.46793 39.03522 1.000 39.41795 241 PRO D C 1
ATOM 10071 O O . PRO D 1 241 ? -39.98314 102.50652 38.96884 1.000 41.21866 241 PRO D O 1
ATOM 10075 N N . ASP D 1 242 ? -39.26469 104.49136 38.18318 1.000 39.32287 242 ASP D N 1
ATOM 10076 C CA . ASP D 1 242 ? -40.26312 104.57363 37.11941 1.000 42.19078 242 ASP D CA 1
ATOM 10077 C C . ASP D 1 242 ? -39.60701 104.73431 35.75559 1.000 40.95992 242 ASP D C 1
ATOM 10078 O O . ASP D 1 242 ? -40.10471 105.45491 34.88791 1.000 41.26925 242 ASP D O 1
ATOM 10083 N N . ALA D 1 243 ? -38.47649 104.06587 35.54992 1.000 36.74373 243 ALA D N 1
ATOM 10084 C CA . ALA D 1 243 ? -37.72623 104.19400 34.31226 1.000 35.80864 243 ALA D CA 1
ATOM 10085 C C . ALA D 1 243 ? -37.70037 102.90950 33.50135 1.000 33.94056 243 ALA D C 1
ATOM 10086 O O . ALA D 1 243 ? -37.02304 102.86109 32.46982 1.000 30.68601 243 ALA D O 1
ATOM 10088 N N . GLY D 1 244 ? -38.42414 101.88018 33.92608 1.000 34.51097 244 GLY D N 1
ATOM 10089 C CA . GLY D 1 244 ? -38.26832 100.56604 33.34191 1.000 35.66902 244 GLY D CA 1
ATOM 10090 C C . GLY D 1 244 ? -37.15749 99.79840 34.02949 1.000 34.95720 244 GLY D C 1
ATOM 10091 O O . GLY D 1 244 ? -36.68297 100.16316 35.11185 1.000 35.54317 244 GLY D O 1
ATOM 10092 N N . ALA D 1 245 ? -36.72563 98.71706 33.37970 1.000 33.73539 245 ALA D N 1
ATOM 10093 C CA . ALA D 1 245 ? -35.67056 97.85611 33.90980 1.000 31.49145 245 ALA D CA 1
ATOM 10094 C C . ALA D 1 245 ? -34.32522 98.18286 33.26741 1.000 30.91034 245 ALA D C 1
ATOM 10095 O O . ALA D 1 245 ? -34.22507 98.31506 32.04069 1.000 27.31176 245 ALA D O 1
ATOM 10097 N N . SER D 1 246 ? -33.29339 98.28501 34.10302 1.000 30.82707 246 SER D N 1
ATOM 10098 C CA . SER D 1 246 ? -31.94170 98.52282 33.62045 1.000 28.42886 246 SER D CA 1
ATOM 10099 C C . SER D 1 246 ? -31.55174 97.47314 32.59425 1.000 30.87852 246 SER D C 1
ATOM 10100 O O . SER D 1 246 ? -31.68122 96.27182 32.84531 1.000 30.80917 246 SER D O 1
ATOM 10103 N N . LEU D 1 247 ? -31.05496 97.93653 31.44193 1.000 27.94449 247 LEU D N 1
ATOM 10104 C CA . LEU D 1 247 ? -30.73544 97.02920 30.34119 1.000 31.87198 247 LEU D CA 1
ATOM 10105 C C . LEU D 1 247 ? -29.78844 95.92485 30.79158 1.000 32.30859 247 LEU D C 1
ATOM 10106 O O . LEU D 1 247 ? -29.99738 94.74449 30.48398 1.000 30.68512 247 LEU D O 1
ATOM 10111 N N . MET D 1 248 ? -28.73658 96.29407 31.51793 1.000 31.15655 248 MET D N 1
ATOM 10112 C CA . MET D 1 248 ? -27.73455 95.35299 31.98598 1.000 29.25521 248 MET D CA 1
ATOM 10113 C C . MET D 1 248 ? -28.15605 94.61996 33.25450 1.000 32.89453 248 MET D C 1
ATOM 10114 O O . MET D 1 248 ? -27.33232 93.91415 33.85014 1.000 31.76184 248 MET D O 1
ATOM 10119 N N . GLY D 1 249 ? -29.40418 94.78845 33.68920 1.000 31.51838 249 GLY D N 1
ATOM 10120 C CA . GLY D 1 249 ? -29.94996 94.00353 34.77874 1.000 29.97871 249 GLY D CA 1
ATOM 10121 C C . GLY D 1 249 ? -30.82157 92.88413 34.24709 1.000 37.80592 249 GLY D C 1
ATOM 10122 O O . GLY D 1 249 ? -30.31085 91.83663 33.83833 1.000 37.33980 249 GLY D O 1
ATOM 10123 N N . HIS D 1 250 ? -32.14352 93.08895 34.24992 1.000 34.98810 250 HIS D N 1
ATOM 10124 C CA . HIS D 1 250 ? -33.07036 92.18298 33.57813 1.000 37.92276 250 HIS D CA 1
ATOM 10125 C C . HIS D 1 250 ? -33.85911 92.90266 32.48700 1.000 37.03135 250 HIS D C 1
ATOM 10126 O O . HIS D 1 250 ? -34.93557 92.44343 32.08789 1.000 35.30064 250 HIS D O 1
ATOM 10133 N N . GLY D 1 251 ? -33.34490 94.03873 32.01264 1.000 33.44478 251 GLY D N 1
ATOM 10134 C CA . GLY D 1 251 ? -33.95639 94.78040 30.92694 1.000 31.11630 251 GLY D CA 1
ATOM 10135 C C . GLY D 1 251 ? -33.93712 94.06941 29.59520 1.000 34.37577 251 GLY D C 1
ATOM 10136 O O . GLY D 1 251 ? -34.66058 94.48447 28.68093 1.000 32.52246 251 GLY D O 1
ATOM 10137 N N . ASN D 1 252 ? -33.13508 93.01089 29.45990 1.000 31.32475 252 ASN D N 1
ATOM 10138 C CA . ASN D 1 252 ? -33.21766 92.18874 28.25620 1.000 34.53069 252 ASN D CA 1
ATOM 10139 C C . ASN D 1 252 ? -34.59828 91.56950 28.07530 1.000 32.90421 252 ASN D C 1
ATOM 10140 O O . ASN D 1 252 ? -34.97437 91.24828 26.94345 1.000 35.30035 252 ASN D O 1
ATOM 10145 N N . SER D 1 253 ? -35.36195 91.41481 29.15988 1.000 33.22642 253 SER D N 1
ATOM 10146 C CA . SER D 1 253 ? -36.69887 90.83263 29.13046 1.000 36.28061 253 SER D CA 1
ATOM 10147 C C . SER D 1 253 ? -37.81494 91.86248 28.99185 1.000 34.09252 253 SER D C 1
ATOM 10148 O O . SER D 1 253 ? -38.97826 91.46833 28.88414 1.000 39.73455 253 SER D O 1
ATOM 10151 N N . THR D 1 254 ? -37.50323 93.15770 29.01855 1.000 30.53591 254 THR D N 1
ATOM 10152 C CA . THR D 1 254 ? -38.50572 94.19851 28.86672 1.000 33.51011 254 THR D CA 1
ATOM 10153 C C . THR D 1 254 ? -38.21859 95.13567 27.70516 1.000 35.13852 254 THR D C 1
ATOM 10154 O O . THR D 1 254 ? -38.99009 96.07423 27.48139 1.000 35.68116 254 THR D O 1
ATOM 10158 N N . TYR D 1 255 ? -37.14711 94.89641 26.95795 1.000 34.57882 255 TYR D N 1
ATOM 10159 C CA . TYR D 1 255 ? -36.77273 95.73256 25.82355 1.000 33.71277 255 TYR D CA 1
ATOM 10160 C C . TYR D 1 255 ? -37.92988 95.84086 24.83815 1.000 32.43901 255 TYR D C 1
ATOM 10161 O O . TYR D 1 255 ? -38.41947 94.82740 24.33124 1.000 32.89683 255 TYR D O 1
ATOM 10170 N N . GLY D 1 256 ? -38.37181 97.06608 24.57308 1.000 29.78437 256 GLY D N 1
ATOM 10171 C CA . GLY D 1 256 ? -39.48853 97.25908 23.67398 1.000 36.53598 256 GLY D CA 1
ATOM 10172 C C . GLY D 1 256 ? -40.86081 97.00904 24.26265 1.000 35.43307 256 GLY D C 1
ATOM 10173 O O . GLY D 1 256 ? -41.83044 96.93954 23.50173 1.000 39.12696 256 GLY D O 1
ATOM 10174 N N . ASP D 1 257 ? -40.98425 96.88842 25.58975 1.000 36.63919 257 ASP D N 1
ATOM 10175 C CA . ASP D 1 257 ? -42.28162 96.61499 26.20439 1.000 39.88686 257 ASP D CA 1
ATOM 10176 C C . ASP D 1 257 ? -43.25499 97.77657 26.08619 1.000 38.33701 257 ASP D C 1
ATOM 10177 O O . ASP D 1 257 ? -44.46158 97.55989 26.23558 1.000 40.08627 257 ASP D O 1
ATOM 10182 N N . GLU D 1 258 ? -42.77175 98.97632 25.76338 1.000 39.87119 258 GLU D N 1
ATOM 10183 C CA . GLU D 1 258 ? -43.65529 100.12316 25.56657 1.000 40.63419 258 GLU D CA 1
ATOM 10184 C C . GLU D 1 258 ? -44.51896 99.93870 24.32742 1.000 39.81065 258 GLU D C 1
ATOM 10185 O O . GLU D 1 258 ? -45.75055 99.95652 24.41497 1.000 41.59444 258 GLU D O 1
ATOM 10191 N N . LEU D 1 259 ? -43.88499 99.85610 23.14882 1.000 38.41743 259 LEU D N 1
ATOM 10192 C CA . LEU D 1 259 ? -44.53591 99.68611 21.84755 1.000 35.94017 259 LEU D CA 1
ATOM 10193 C C . LEU D 1 259 ? -45.75743 98.75920 21.82655 1.000 40.65094 259 LEU D C 1
ATOM 10194 O O . LEU D 1 259 ? -46.44812 98.67325 20.80748 1.000 44.05792 259 LEU D O 1
ATOM 10196 N N . ARG D 1 260 ? -46.05813 98.07893 22.93353 1.000 36.19047 260 ARG D N 1
ATOM 10197 C CA . ARG D 1 260 ? -47.28130 97.29193 23.02363 1.000 40.34322 260 ARG D CA 1
ATOM 10198 C C . ARG D 1 260 ? -47.97676 97.50876 24.36328 1.000 37.29063 260 ARG D C 1
ATOM 10199 O O . ARG D 1 260 ? -48.91453 96.76748 24.68605 1.000 34.89554 260 ARG D O 1
ATOM 10207 N N . HIS D 1 261 ? -47.57136 98.53381 25.11780 1.000 36.07452 261 HIS D N 1
ATOM 10208 C CA . HIS D 1 261 ? -48.20651 98.94643 26.36975 1.000 39.14205 261 HIS D CA 1
ATOM 10209 C C . HIS D 1 261 ? -48.22942 97.82775 27.39887 1.000 38.34884 261 HIS D C 1
ATOM 10210 O O . HIS D 1 261 ? -49.12851 97.76559 28.23599 1.000 41.92733 261 HIS D O 1
ATOM 10217 N N . GLU D 1 262 ? -47.23542 96.93845 27.34184 1.000 41.15397 262 GLU D N 1
ATOM 10218 C CA . GLU D 1 262 ? -47.13938 95.86607 28.32396 1.000 42.33151 262 GLU D CA 1
ATOM 10219 C C . GLU D 1 262 ? -46.43275 96.34704 29.58461 1.000 43.38581 262 GLU D C 1
ATOM 10220 O O . GLU D 1 262 ? -46.80424 95.95937 30.70021 1.000 46.27750 262 GLU D O 1
ATOM 10226 N N . GLY D 1 263 ? -45.43552 97.19828 29.42296 1.000 41.34714 263 GLY D N 1
ATOM 10227 C CA . GLY D 1 263 ? -44.66670 97.70494 30.54297 1.000 42.75676 263 GLY D CA 1
ATOM 10228 C C . GLY D 1 263 ? -43.89619 98.96000 30.19254 1.000 38.48865 263 GLY D C 1
ATOM 10229 O O . GLY D 1 263 ? -44.23303 99.68598 29.25378 1.000 41.19027 263 GLY D O 1
ATOM 10230 N N . LYS D 1 264 ? -42.83408 99.20599 30.94553 1.000 37.33213 264 LYS D N 1
ATOM 10231 C CA . LYS D 1 264 ? -42.08999 100.45132 30.86221 1.000 40.60938 264 LYS D CA 1
ATOM 10232 C C . LYS D 1 264 ? -40.80095 100.30746 30.06552 1.000 40.30503 264 LYS D C 1
ATOM 10233 O O . LYS D 1 264 ? -40.08403 101.29697 29.87796 1.000 38.25532 264 LYS D O 1
ATOM 10238 N N . GLY D 1 265 ? -40.50351 99.10819 29.57968 1.000 39.02518 265 GLY D N 1
ATOM 10239 C CA . GLY D 1 265 ? -39.34106 98.92209 28.74574 1.000 37.22058 265 GLY D CA 1
ATOM 10240 C C . GLY D 1 265 ? -38.04154 98.80042 29.52172 1.000 35.91945 265 GLY D C 1
ATOM 10241 O O . GLY D 1 265 ? -37.99455 98.47772 30.72119 1.000 32.10398 265 GLY D O 1
ATOM 10242 N N . ALA D 1 266 ? -36.95598 99.01339 28.78247 1.000 38.00431 266 ALA D N 1
ATOM 10243 C CA . ALA D 1 266 ? -35.60133 98.93158 29.30004 1.000 30.46327 266 ALA D CA 1
ATOM 10244 C C . ALA D 1 266 ? -34.85633 100.22831 29.03180 1.000 32.45440 266 ALA D C 1
ATOM 10245 O O . ALA D 1 266 ? -34.90869 100.76544 27.92052 1.000 27.62938 266 ALA D O 1
ATOM 10247 N N . TYR D 1 267 ? -34.15148 100.71286 30.05571 1.000 29.98920 267 TYR D N 1
ATOM 10248 C CA . TYR D 1 267 ? -33.35254 101.92417 29.97599 1.000 31.07659 267 TYR D CA 1
ATOM 10249 C C . TYR D 1 267 ? -31.88519 101.60990 30.26266 1.000 30.07573 267 TYR D C 1
ATOM 10250 O O . TYR D 1 267 ? -31.56303 100.67527 31.00622 1.000 28.97603 267 TYR D O 1
ATOM 10259 N N . LEU D 1 268 ? -30.99595 102.41243 29.68125 1.000 27.87390 268 LEU D N 1
ATOM 10260 C CA . LEU D 1 268 ? -29.56087 102.26027 29.88925 1.000 25.39784 268 LEU D CA 1
ATOM 10261 C C . LEU D 1 268 ? -29.14495 103.01341 31.15108 1.000 27.41331 268 LEU D C 1
ATOM 10262 O O . LEU D 1 268 ? -29.26166 104.24315 31.20900 1.000 27.99920 268 LEU D O 1
ATOM 10267 N N . ALA D 1 269 ? -28.64314 102.28261 32.14607 1.000 25.58990 269 ALA D N 1
ATOM 10268 C CA . ALA D 1 269 ? -28.30639 102.89701 33.42561 1.000 28.80174 269 ALA D CA 1
ATOM 10269 C C . ALA D 1 269 ? -27.25072 103.98686 33.24077 1.000 26.73762 269 ALA D C 1
ATOM 10270 O O . ALA D 1 269 ? -26.37731 103.85987 32.38025 1.000 29.40215 269 ALA D O 1
ATOM 10272 N N . PRO D 1 270 ? -27.33988 105.09226 33.98863 1.000 27.92342 270 PRO D N 1
ATOM 10273 C CA . PRO D 1 270 ? -26.29858 106.12951 33.91677 1.000 25.80810 270 PRO D CA 1
ATOM 10274 C C . PRO D 1 270 ? -24.89112 105.61519 34.16280 1.000 30.41860 270 PRO D C 1
ATOM 10275 O O . PRO D 1 270 ? -23.93082 106.13935 33.57482 1.000 31.24525 270 PRO D O 1
ATOM 10279 N N . THR D 1 271 ? -24.73919 104.61926 35.03859 1.000 28.98777 271 THR D N 1
ATOM 10280 C CA . THR D 1 271 ? -23.42638 104.04613 35.30660 1.000 29.22248 271 THR D CA 1
ATOM 10281 C C . THR D 1 271 ? -22.89916 103.30002 34.08842 1.000 29.94384 271 THR D C 1
ATOM 10282 O O . THR D 1 271 ? -21.68819 103.31153 33.82014 1.000 26.59694 271 THR D O 1
ATOM 10286 N N . ASP D 1 272 ? -23.79351 102.66411 33.33091 1.000 24.34283 272 ASP D N 1
ATOM 10287 C CA . ASP D 1 272 ? -23.37346 102.01100 32.10104 1.000 25.31511 272 ASP D CA 1
ATOM 10288 C C . ASP D 1 272 ? -23.02952 103.03784 31.03149 1.000 29.34168 272 ASP D C 1
ATOM 10289 O O . ASP D 1 272 ? -22.05657 102.86298 30.28447 1.000 30.44045 272 ASP D O 1
ATOM 10294 N N . ALA D 1 273 ? -23.79310 104.13306 30.96087 1.000 26.64185 273 ALA D N 1
ATOM 10295 C CA . ALA D 1 273 ? -23.46960 105.18105 29.99705 1.000 28.51583 273 ALA D CA 1
ATOM 10296 C C . ALA D 1 273 ? -22.09080 105.77149 30.27437 1.000 27.72187 273 ALA D C 1
ATOM 10297 O O . ALA D 1 273 ? -21.31794 106.02316 29.34334 1.000 27.06011 273 ALA D O 1
ATOM 10299 N N . LEU D 1 274 ? -21.74704 105.95572 31.55277 1.000 29.17256 274 LEU D N 1
ATOM 10300 C CA . LEU D 1 274 ? -20.41699 106.45264 31.89557 1.000 28.99479 274 LEU D CA 1
ATOM 10301 C C . LEU D 1 274 ? -19.32938 105.50584 31.39494 1.000 31.69117 274 LEU D C 1
ATOM 10302 O O . LEU D 1 274 ? -18.32030 105.94600 30.83049 1.000 31.73553 274 LEU D O 1
ATOM 10307 N N . LYS D 1 275 ? -19.53338 104.19776 31.55876 1.000 27.17586 275 LYS D N 1
ATOM 10308 C CA . LYS D 1 275 ? -18.51258 103.24847 31.13737 1.000 28.76659 275 LYS D CA 1
ATOM 10309 C C . LYS D 1 275 ? -18.34946 103.24644 29.62241 1.000 27.97083 275 LYS D C 1
ATOM 10310 O O . LYS D 1 275 ? -17.22220 103.24369 29.11797 1.000 28.53816 275 LYS D O 1
ATOM 10316 N N . LEU D 1 276 ? -19.46055 103.28358 28.88164 1.000 28.07162 276 LEU D N 1
ATOM 10317 C CA . LEU D 1 276 ? -19.39182 103.21140 27.42572 1.000 29.08817 276 LEU D CA 1
ATOM 10318 C C . LEU D 1 276 ? -18.78063 104.45896 26.79789 1.000 26.71216 276 LEU D C 1
ATOM 10319 O O . LEU D 1 276 ? -18.23221 104.37538 25.69304 1.000 27.73175 276 LEU D O 1
ATOM 10324 N N . ALA D 1 277 ? -18.82956 105.59929 27.48686 1.000 27.38281 277 ALA D N 1
ATOM 10325 C CA . ALA D 1 277 ? -18.31767 106.83716 26.91492 1.000 29.31237 277 ALA D CA 1
ATOM 10326 C C . ALA D 1 277 ? -16.82008 106.77691 26.61575 1.000 29.72508 277 ALA D C 1
ATOM 10327 O O . ALA D 1 277 ? -16.35036 107.54086 25.77181 1.000 28.66734 277 ALA D O 1
ATOM 10329 N N . SER D 1 278 ? -16.05988 105.89302 27.26706 1.000 26.14702 278 SER D N 1
ATOM 10330 C CA . SER D 1 278 ? -14.63468 105.76148 26.98165 1.000 29.47629 278 SER D CA 1
ATOM 10331 C C . SER D 1 278 ? -14.31752 104.61579 26.02053 1.000 29.58913 278 SER D C 1
ATOM 10332 O O . SER D 1 278 ? -13.14003 104.31137 25.80151 1.000 30.24085 278 SER D O 1
ATOM 10335 N N . VAL D 1 279 ? -15.33111 104.00040 25.41967 1.000 29.70526 279 VAL D N 1
ATOM 10336 C CA . VAL D 1 279 ? -15.14085 102.90760 24.46736 1.000 25.76300 279 VAL D CA 1
ATOM 10337 C C . VAL D 1 279 ? -14.93339 103.48378 23.07002 1.000 26.57846 279 VAL D C 1
ATOM 10338 O O . VAL D 1 279 ? -15.78835 104.24268 22.58627 1.000 27.97612 279 VAL D O 1
ATOM 10342 N N . PRO D 1 280 ? -13.83334 103.14500 22.38325 1.000 27.43183 280 PRO D N 1
ATOM 10343 C CA . PRO D 1 280 ? -13.60457 103.70989 21.04065 1.000 27.77117 280 PRO D CA 1
ATOM 10344 C C . PRO D 1 280 ? -14.74996 103.46390 20.07748 1.000 28.77437 280 PRO D C 1
ATOM 10345 O O . PRO D 1 280 ? -15.08221 104.35129 19.28276 1.000 27.57869 280 PRO D O 1
ATOM 10349 N N . LEU D 1 281 ? -15.38546 102.29238 20.15085 1.000 27.14893 281 LEU D N 1
ATOM 10350 C CA . LEU D 1 281 ? -16.52133 102.00217 19.28137 1.000 28.16304 281 LEU D CA 1
ATOM 10351 C C . LEU D 1 281 ? -17.64019 103.02123 19.44673 1.000 30.64162 281 LEU D C 1
ATOM 10352 O O . LEU D 1 281 ? -18.41420 103.25113 18.51001 1.000 31.54862 281 LEU D O 1
ATOM 10357 N N . PHE D 1 282 ? -17.75566 103.63111 20.62504 1.000 31.18572 282 PHE D N 1
ATOM 10358 C CA . PHE D 1 282 ? -18.80748 104.60754 20.87902 1.000 29.98451 282 PHE D CA 1
ATOM 10359 C C . PHE D 1 282 ? -18.34860 106.04799 20.69698 1.000 28.12699 282 PHE D C 1
ATOM 10360 O O . PHE D 1 282 ? -19.09304 106.85635 20.13911 1.000 29.62025 282 PHE D O 1
ATOM 10368 N N . ASN D 1 283 ? -17.14742 106.40325 21.15356 1.000 27.94395 283 ASN D N 1
ATOM 10369 C CA . ASN D 1 283 ? -16.73150 107.80018 21.09590 1.000 30.30938 283 ASN D CA 1
ATOM 10370 C C . ASN D 1 283 ? -15.97306 108.14963 19.82388 1.000 33.10377 283 ASN D C 1
ATOM 10371 O O . ASN D 1 283 ? -15.68500 109.33074 19.59810 1.000 34.07271 283 ASN D O 1
ATOM 10376 N N . GLY D 1 284 ? -15.66035 107.16411 18.98530 1.000 32.46835 284 GLY D N 1
ATOM 10377 C CA . GLY D 1 284 ? -15.03686 107.45248 17.71242 1.000 31.79876 284 GLY D CA 1
ATOM 10378 C C . GLY D 1 284 ? -13.60380 107.91112 17.79204 1.000 33.47451 284 GLY D C 1
ATOM 10379 O O . GLY D 1 284 ? -13.08719 108.45736 16.81350 1.000 33.87462 284 GLY D O 1
ATOM 10380 N N . VAL D 1 285 ? -12.94270 107.71077 18.93032 1.000 33.35784 285 VAL D N 1
ATOM 10381 C CA . VAL D 1 285 ? -11.55393 108.11227 19.12516 1.000 28.65526 285 VAL D CA 1
ATOM 10382 C C . VAL D 1 285 ? -10.72077 106.86770 19.40019 1.000 31.99388 285 VAL D C 1
ATOM 10383 O O . VAL D 1 285 ? -11.03726 106.08532 20.30604 1.000 29.37991 285 VAL D O 1
ATOM 10387 N N . GLU D 1 286 ? -9.65630 106.68639 18.61479 1.000 31.83666 286 GLU D N 1
ATOM 10388 C CA . GLU D 1 286 ? -8.81992 105.48897 18.69371 1.000 31.39071 286 GLU D CA 1
ATOM 10389 C C . GLU D 1 286 ? -7.72412 105.69693 19.74012 1.000 33.27186 286 GLU D C 1
ATOM 10390 O O . GLU D 1 286 ? -6.55169 105.92373 19.43062 1.000 35.48941 286 GLU D O 1
ATOM 10396 N N . THR D 1 287 ? -8.11746 105.59392 21.01002 1.000 34.16596 287 THR D N 1
ATOM 10397 C CA . THR D 1 287 ? -7.15287 105.64554 22.09986 1.000 30.80604 287 THR D CA 1
ATOM 10398 C C . THR D 1 287 ? -6.43999 104.30327 22.23488 1.000 30.77830 287 THR D C 1
ATOM 10399 O O . THR D 1 287 ? -6.90346 103.27169 21.74680 1.000 33.68613 287 THR D O 1
ATOM 10403 N N . GLU D 1 288 ? -5.27509 104.33359 22.86923 1.000 29.42628 288 GLU D N 1
ATOM 10404 C CA . GLU D 1 288 ? -4.45757 103.14159 23.03009 1.000 28.14793 288 GLU D CA 1
ATOM 10405 C C . GLU D 1 288 ? -4.63976 102.57389 24.43235 1.000 27.48108 288 GLU D C 1
ATOM 10406 O O . GLU D 1 288 ? -4.77337 103.32118 25.40256 1.000 27.20370 288 GLU D O 1
ATOM 10408 N N . LEU D 1 289 ? -4.69261 101.25418 24.52660 1.000 28.62758 289 LEU D N 1
ATOM 10409 C CA . LEU D 1 289 ? -4.80578 100.60372 25.82326 1.000 26.08503 289 LEU D CA 1
ATOM 10410 C C . LEU D 1 289 ? -3.42773 100.49440 26.47063 1.000 25.54725 289 LEU D C 1
ATOM 10411 O O . LEU D 1 289 ? -2.44194 100.24214 25.78092 1.000 29.88270 289 LEU D O 1
ATOM 10416 N N . PRO D 1 290 ? -3.32509 100.67090 27.78197 1.000 25.44590 290 PRO D N 1
ATOM 10417 C CA . PRO D 1 290 ? -2.02842 100.48943 28.44255 1.000 26.78780 290 PRO D CA 1
ATOM 10418 C C . PRO D 1 290 ? -1.65871 99.01298 28.51408 1.000 27.77922 290 PRO D C 1
ATOM 10419 O O . PRO D 1 290 ? -2.51255 98.12464 28.50573 1.000 26.31686 290 PRO D O 1
ATOM 10423 N N . ALA D 1 291 ? -0.35078 98.76130 28.60367 1.000 27.73266 291 ALA D N 1
ATOM 10424 C CA . ALA D 1 291 ? 0.14915 97.38844 28.55513 1.000 27.52372 291 ALA D CA 1
ATOM 10425 C C . ALA D 1 291 ? -0.33995 96.54663 29.73312 1.000 27.89146 291 ALA D C 1
ATOM 10426 O O . ALA D 1 291 ? -0.51495 95.32646 29.59150 1.000 24.83322 291 ALA D O 1
ATOM 10428 N N . ASP D 1 292 ? -0.55863 97.16114 30.89788 1.000 22.13504 292 ASP D N 1
ATOM 10429 C CA . ASP D 1 292 ? -0.94307 96.40216 32.07937 1.000 26.94986 292 ASP D CA 1
ATOM 10430 C C . ASP D 1 292 ? -2.45516 96.22161 32.21830 1.000 26.58777 292 ASP D C 1
ATOM 10431 O O . ASP D 1 292 ? -2.90481 95.71241 33.24967 1.000 23.55911 292 ASP D O 1
ATOM 10436 N N . ALA D 1 293 ? -3.24101 96.60051 31.20597 1.000 26.92218 293 ALA D N 1
ATOM 10437 C CA . ALA D 1 293 ? -4.68018 96.35552 31.23890 1.000 25.25207 293 ALA D CA 1
ATOM 10438 C C . ALA D 1 293 ? -4.95139 94.86284 31.35868 1.000 24.73657 293 ALA D C 1
ATOM 10439 O O . ALA D 1 293 ? -4.53466 94.07726 30.50397 1.000 28.67400 293 ALA D O 1
ATOM 10441 N N . SER D 1 294 ? -5.66984 94.46746 32.40355 1.000 25.32836 294 SER D N 1
ATOM 10442 C CA . SER D 1 294 ? -5.83887 93.05549 32.70768 1.000 26.11479 294 SER D CA 1
ATOM 10443 C C . SER D 1 294 ? -7.30088 92.74755 32.97645 1.000 26.07426 294 SER D C 1
ATOM 10444 O O . SER D 1 294 ? -8.05695 93.60489 33.43873 1.000 26.46871 294 SER D O 1
ATOM 10447 N N . PHE D 1 295 ? -7.69719 91.51908 32.64860 1.000 29.69350 295 PHE D N 1
ATOM 10448 C CA . PHE D 1 295 ? -9.03125 91.04424 32.98695 1.000 27.47881 295 PHE D CA 1
ATOM 10449 C C . PHE D 1 295 ? -9.15279 90.88269 34.49995 1.000 27.33279 295 PHE D C 1
ATOM 10450 O O . PHE D 1 295 ? -8.15914 90.82794 35.22658 1.000 27.92906 295 PHE D O 1
ATOM 10458 N N . GLY D 1 296 ? -10.38943 90.83893 34.97838 1.000 30.34913 296 GLY D N 1
ATOM 10459 C CA . GLY D 1 296 ? -10.63036 90.68429 36.40109 1.000 27.33953 296 GLY D CA 1
ATOM 10460 C C . GLY D 1 296 ? -11.84061 89.81717 36.68558 1.000 31.39775 296 GLY D C 1
ATOM 10461 O O . GLY D 1 296 ? -12.35129 89.14737 35.77880 1.000 30.49557 296 GLY D O 1
ATOM 10462 N N . ARG D 1 297 ? -12.31558 89.81158 37.93645 1.000 31.84565 297 ARG D N 1
ATOM 10463 C CA . ARG D 1 297 ? -13.49106 89.00215 38.24796 1.000 33.94604 297 ARG D CA 1
ATOM 10464 C C . ARG D 1 297 ? -14.73915 89.56211 37.57366 1.000 30.70853 297 ARG D C 1
ATOM 10465 O O . ARG D 1 297 ? -15.60826 88.79090 37.15498 1.000 35.28757 297 ARG D O 1
ATOM 10473 N N . MET D 1 298 ? -14.82555 90.87913 37.41759 1.000 25.77673 298 MET D N 1
ATOM 10474 C CA . MET D 1 298 ? -15.87688 91.50169 36.62867 1.000 29.77985 298 MET D CA 1
ATOM 10475 C C . MET D 1 298 ? -15.37503 91.77593 35.21431 1.000 30.07219 298 MET D C 1
ATOM 10476 O O . MET D 1 298 ? -14.17064 91.88466 34.96528 1.000 26.20767 298 MET D O 1
ATOM 10481 N N . LEU D 1 299 ? -16.32642 91.91289 34.28975 1.000 27.74163 299 LEU D N 1
ATOM 10482 C CA . LEU D 1 299 ? -15.99097 92.18628 32.90000 1.000 27.83176 299 LEU D CA 1
ATOM 10483 C C . LEU D 1 299 ? -15.27140 93.52786 32.76969 1.000 27.67225 299 LEU D C 1
ATOM 10484 O O . LEU D 1 299 ? -15.46401 94.44694 33.57136 1.000 23.23619 299 LEU D O 1
ATOM 10489 N N . GLY D 1 300 ? -14.46089 93.63963 31.72832 1.000 26.42203 300 GLY D N 1
ATOM 10490 C CA . GLY D 1 300 ? -13.64459 94.80962 31.47893 1.000 24.97658 300 GLY D CA 1
ATOM 10491 C C . GLY D 1 300 ? -12.17208 94.52779 31.72986 1.000 27.77370 300 GLY D C 1
ATOM 10492 O O . GLY D 1 300 ? -11.77610 93.46321 32.20642 1.000 29.08200 300 GLY D O 1
ATOM 10493 N N . LYS D 1 301 ? -11.35325 95.51524 31.38596 1.000 25.12481 301 LYS D N 1
ATOM 10494 C CA . LYS D 1 301 ? -9.92221 95.46659 31.63860 1.000 26.18643 301 LYS D CA 1
ATOM 10495 C C . LYS D 1 301 ? -9.57980 96.49796 32.70226 1.000 26.53617 301 LYS D C 1
ATOM 10496 O O . LYS D 1 301 ? -10.18511 97.57361 32.75148 1.000 25.90169 301 LYS D O 1
ATOM 10502 N N . TYR D 1 302 ? -8.62658 96.15062 33.56946 1.000 26.93272 302 TYR D N 1
ATOM 10503 C CA . TYR D 1 302 ? -8.34675 96.91781 34.77201 1.000 25.07645 302 TYR D CA 1
ATOM 10504 C C . TYR D 1 302 ? -6.85103 97.17202 34.92715 1.000 29.94032 302 TYR D C 1
ATOM 10505 O O . TYR D 1 302 ? -6.00805 96.42391 34.41633 1.000 25.58418 302 TYR D O 1
ATOM 10514 N N . VAL D 1 303 ? -6.54544 98.26052 35.62475 1.000 24.13107 303 VAL D N 1
ATOM 10515 C CA . VAL D 1 303 ? -5.18454 98.63510 35.98916 1.000 24.94659 303 VAL D CA 1
ATOM 10516 C C . VAL D 1 303 ? -5.19661 98.96884 37.47405 1.000 28.57158 303 VAL D C 1
ATOM 10517 O O . VAL D 1 303 ? -6.26373 99.21634 38.05724 1.000 29.70719 303 VAL D O 1
ATOM 10521 N N . PRO D 1 304 ? -4.03571 98.94862 38.12468 1.000 28.91629 304 PRO D N 1
ATOM 10522 C CA . PRO D 1 304 ? -3.99583 99.32227 39.53962 1.000 28.23354 304 PRO D CA 1
ATOM 10523 C C . PRO D 1 304 ? -4.39609 100.77586 39.73013 1.000 29.05888 304 PRO D C 1
ATOM 10524 O O . PRO D 1 304 ? -4.11740 101.64165 38.89732 1.000 28.91984 304 PRO D O 1
ATOM 10528 N N . GLY D 1 305 ? -5.06331 101.03336 40.84733 1.000 27.08517 305 GLY D N 1
ATOM 10529 C CA . GLY D 1 305 ? -5.37246 102.38660 41.24623 1.000 28.94291 305 GLY D CA 1
ATOM 10530 C C . GLY D 1 305 ? -5.12921 102.53856 42.73367 1.000 29.40952 305 GLY D C 1
ATOM 10531 O O . GLY D 1 305 ? -4.88165 101.56035 43.44536 1.000 27.29654 305 GLY D O 1
ATOM 10532 N N . SER D 1 306 ? -5.19982 103.78141 43.19529 1.000 30.38102 306 SER D N 1
ATOM 10533 C CA . SER D 1 306 ? -4.99163 104.05070 44.60871 1.000 33.23924 306 SER D CA 1
ATOM 10534 C C . SER D 1 306 ? -5.76110 105.30145 45.00207 1.000 31.32998 306 SER D C 1
ATOM 10535 O O . SER D 1 306 ? -6.04949 106.16841 44.17046 1.000 30.53829 306 SER D O 1
ATOM 10538 N N . PHE D 1 307 ? -6.03839 105.40562 46.29862 1.000 28.08653 307 PHE D N 1
ATOM 10539 C CA . PHE D 1 307 ? -6.79177 106.51283 46.86389 1.000 31.69326 307 PHE D CA 1
ATOM 10540 C C . PHE D 1 307 ? -5.90759 107.31554 47.81000 1.000 30.98592 307 PHE D C 1
ATOM 10541 O O . PHE D 1 307 ? -5.15493 106.74701 48.60920 1.000 30.23814 307 PHE D O 1
ATOM 10549 N N . GLU D 1 308 ? -5.99658 108.64221 47.70617 1.000 29.45250 308 GLU D N 1
ATOM 10550 C CA . GLU D 1 308 ? -5.40633 109.49950 48.72600 1.000 32.04982 308 GLU D CA 1
ATOM 10551 C C . GLU D 1 308 ? -6.33746 109.65896 49.92059 1.000 29.80754 308 GLU D C 1
ATOM 10552 O O . GLU D 1 308 ? -5.86877 109.84280 51.04831 1.000 27.99472 308 GLU D O 1
ATOM 10558 N N . ARG D 1 309 ? -7.64684 109.56195 49.69651 1.000 28.33419 309 ARG D N 1
ATOM 10559 C CA . ARG D 1 309 ? -8.63601 109.66968 50.75852 1.000 29.26284 309 ARG D CA 1
ATOM 10560 C C . ARG D 1 309 ? -9.84203 108.83341 50.36216 1.000 31.20442 309 ARG D C 1
ATOM 10561 O O . ARG D 1 309 ? -10.25317 108.85614 49.19984 1.000 31.28853 309 ARG D O 1
ATOM 10569 N N . LEU D 1 310 ? -10.40748 108.10202 51.32615 1.000 30.85139 310 LEU D N 1
ATOM 10570 C CA . LEU D 1 310 ? -11.56939 107.25476 51.06094 1.000 33.09849 310 LEU D CA 1
ATOM 10571 C C . LEU D 1 310 ? -12.44890 107.20351 52.30185 1.000 33.61730 310 LEU D C 1
ATOM 10572 O O . LEU D 1 310 ? -11.97529 106.85706 53.38789 1.000 36.85256 310 LEU D O 1
ATOM 10577 N N . GLU D 1 311 ? -13.72310 107.56407 52.14799 1.000 32.81380 311 GLU D N 1
ATOM 10578 C CA . GLU D 1 311 ? -14.64867 107.62283 53.27118 1.000 32.10986 311 GLU D CA 1
ATOM 10579 C C . GLU D 1 311 ? -15.97717 106.99700 52.88535 1.000 32.54693 311 GLU D C 1
ATOM 10580 O O . GLU D 1 311 ? -16.60843 107.41885 51.91180 1.000 34.56632 311 GLU D O 1
ATOM 10586 N N . ALA D 1 312 ? -16.41318 106.02307 53.67574 1.000 31.96680 312 ALA D N 1
ATOM 10587 C CA . ALA D 1 312 ? -17.70829 105.36634 53.51436 1.000 34.83611 312 ALA D CA 1
ATOM 10588 C C . ALA D 1 312 ? -18.51187 105.68945 54.76853 1.000 34.10872 312 ALA D C 1
ATOM 10589 O O . ALA D 1 312 ? -18.26754 105.10048 55.82533 1.000 33.61953 312 ALA D O 1
ATOM 10591 N N . ILE D 1 313 ? -19.45510 106.61979 54.65719 1.000 32.10077 313 ILE D N 1
ATOM 10592 C CA . ILE D 1 313 ? -20.18134 107.15323 55.80943 1.000 35.26001 313 ILE D CA 1
ATOM 10593 C C . ILE D 1 313 ? -21.58576 106.56295 55.80863 1.000 34.87574 313 ILE D C 1
ATOM 10594 O O . ILE D 1 313 ? -22.31149 106.73162 54.81998 1.000 34.53185 313 ILE D O 1
ATOM 10599 N N . PRO D 1 314 ? -22.01826 105.91416 56.88321 1.000 36.13026 314 PRO D N 1
ATOM 10600 C CA . PRO D 1 314 ? -23.35967 105.32992 56.87389 1.000 34.09062 314 PRO D CA 1
ATOM 10601 C C . PRO D 1 314 ? -24.41506 106.41128 56.98408 1.000 38.09986 314 PRO D C 1
ATOM 10602 O O . PRO D 1 314 ? -24.24575 107.40351 57.69715 1.000 39.47663 314 PRO D O 1
ATOM 10606 N N . VAL D 1 315 ? -25.49825 106.21680 56.23778 1.000 36.04913 315 VAL D N 1
ATOM 10607 C CA . VAL D 1 315 ? -26.72581 106.97774 56.38152 1.000 35.71109 315 VAL D CA 1
ATOM 10608 C C . VAL D 1 315 ? -27.86005 105.96979 56.46915 1.000 37.92487 315 VAL D C 1
ATOM 10609 O O . VAL D 1 315 ? -27.65546 104.75973 56.34246 1.000 32.99452 315 VAL D O 1
ATOM 10613 N N . LYS D 1 316 ? -29.06251 106.48594 56.71351 1.000 35.68961 316 LYS D N 1
ATOM 10614 C CA . LYS D 1 316 ? -30.24044 105.63374 56.79729 1.000 37.24215 316 LYS D CA 1
ATOM 10615 C C . LYS D 1 316 ? -30.42008 104.85247 55.50133 1.000 37.46014 316 LYS D C 1
ATOM 10616 O O . LYS D 1 316 ? -30.59923 105.44161 54.42845 1.000 37.92678 316 LYS D O 1
ATOM 10620 N N . ASP D 1 317 ? -30.32025 103.52268 55.60629 1.000 35.59464 317 ASP D N 1
ATOM 10621 C CA . ASP D 1 317 ? -30.53483 102.60408 54.48895 1.000 36.81851 317 ASP D CA 1
ATOM 10622 C C . ASP D 1 317 ? -29.63890 102.92541 53.29096 1.000 38.48067 317 ASP D C 1
ATOM 10623 O O . ASP D 1 317 ? -29.99814 102.65365 52.14068 1.000 36.57762 317 ASP D O 1
ATOM 10628 N N . GLY D 1 318 ? -28.46498 103.49192 53.53954 1.000 38.04317 318 GLY D N 1
ATOM 10629 C CA . GLY D 1 318 ? -27.60362 103.88437 52.44958 1.000 36.84068 318 GLY D CA 1
ATOM 10630 C C . GLY D 1 318 ? -26.18508 104.13977 52.90662 1.000 37.91007 318 GLY D C 1
ATOM 10631 O O . GLY D 1 318 ? -25.80401 103.83475 54.03959 1.000 38.55695 318 GLY D O 1
ATOM 10632 N N . LEU D 1 319 ? -25.40111 104.70935 51.99816 1.000 37.62176 319 LEU D N 1
ATOM 10633 C CA . LEU D 1 319 ? -23.99370 104.96576 52.26144 1.000 35.48514 319 LEU D CA 1
ATOM 10634 C C . LEU D 1 319 ? -23.56173 106.17470 51.44843 1.000 33.57729 319 LEU D C 1
ATOM 10635 O O . LEU D 1 319 ? -23.88611 106.27537 50.26116 1.000 34.32471 319 LEU D O 1
ATOM 10640 N N . ARG D 1 320 ? -22.83263 107.08205 52.08450 1.000 32.95604 320 ARG D N 1
ATOM 10641 C CA . ARG D 1 320 ? -22.20086 108.19606 51.39334 1.000 35.35217 320 ARG D CA 1
ATOM 10642 C C . ARG D 1 320 ? -20.74137 107.83848 51.15480 1.000 37.57652 320 ARG D C 1
ATOM 10643 O O . ARG D 1 320 ? -20.00030 107.57306 52.10895 1.000 33.93913 320 ARG D O 1
ATOM 10651 N N . LEU D 1 321 ? -20.33647 107.81870 49.88795 1.000 35.05469 321 LEU D N 1
ATOM 10652 C CA . LEU D 1 321 ? -18.97711 107.46154 49.49716 1.000 34.92812 321 LEU D CA 1
ATOM 10653 C C . LEU D 1 321 ? -18.31933 108.70507 48.92285 1.000 32.81507 321 LEU D C 1
ATOM 10654 O O . LEU D 1 321 ? -18.75225 109.21720 47.88756 1.000 37.46221 321 LEU D O 1
ATOM 10659 N N . LYS D 1 322 ? -17.30083 109.20997 49.60885 1.000 31.42847 322 LYS D N 1
ATOM 10660 C CA . LYS D 1 322 ? -16.56274 110.36901 49.13229 1.000 34.84393 322 LYS D CA 1
ATOM 10661 C C . LYS D 1 322 ? -15.07960 110.11880 49.34805 1.000 34.82557 322 LYS D C 1
ATOM 10662 O O . LYS D 1 322 ? -14.68423 109.27287 50.15725 1.000 34.17168 322 LYS D O 1
ATOM 10668 N N . GLY D 1 323 ? -14.25972 110.83810 48.58942 1.000 31.82185 323 GLY D N 1
ATOM 10669 C CA . GLY D 1 323 ? -12.82406 110.70361 48.74452 1.000 33.30153 323 GLY D CA 1
ATOM 10670 C C . GLY D 1 323 ? -12.07255 111.34549 47.59356 1.000 32.54813 323 GLY D C 1
ATOM 10671 O O . GLY D 1 323 ? -12.61729 112.16371 46.84765 1.000 34.45556 323 GLY D O 1
ATOM 10672 N N . ARG D 1 324 ? -10.80839 110.95744 47.46931 1.000 31.02814 324 ARG D N 1
ATOM 10673 C CA . ARG D 1 324 ? -9.92272 111.51360 46.45265 1.000 32.85960 324 ARG D CA 1
ATOM 10674 C C . ARG D 1 324 ? -9.14513 110.37018 45.82502 1.000 30.80868 324 ARG D C 1
ATOM 10675 O O . ARG D 1 324 ? -8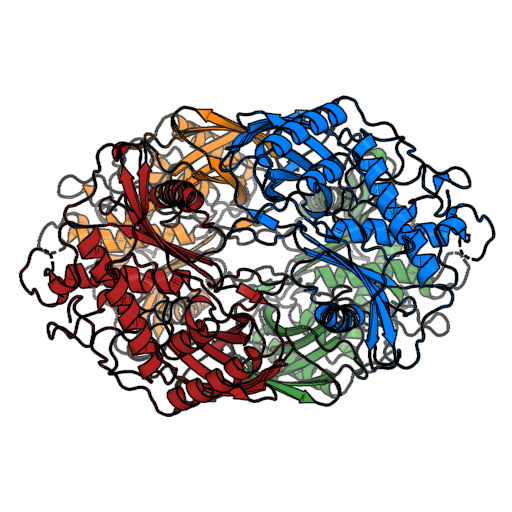.34004 109.72019 46.50154 1.000 27.36721 324 ARG D O 1
ATOM 10683 N N . VAL D 1 325 ? -9.41704 110.11082 44.54562 1.000 30.38825 325 VAL D N 1
ATOM 10684 C CA . VAL D 1 325 ? -8.61498 109.17219 43.77294 1.000 31.09426 325 VAL D CA 1
ATOM 10685 C C . VAL D 1 325 ? -7.27354 109.81524 43.45511 1.000 32.60950 325 VAL D C 1
ATOM 10686 O O . VAL D 1 325 ? -7.21217 110.97997 43.04535 1.000 33.44402 325 VAL D O 1
ATOM 10690 N N . HIS D 1 326 ? -6.19023 109.06765 43.63757 1.000 30.64630 326 HIS D N 1
ATOM 10691 C CA . HIS D 1 326 ? -4.90934 109.51865 43.11533 1.000 34.80874 326 HIS D CA 1
ATOM 10692 C C . HIS D 1 326 ? -4.85923 109.25543 41.61350 1.000 36.00333 326 HIS D C 1
ATOM 10693 O O . HIS D 1 326 ? -4.91536 108.10106 41.17808 1.000 35.23018 326 HIS D O 1
ATOM 10700 N N . LEU D 1 327 ? -4.72389 110.31732 40.82561 1.000 37.81584 327 LEU D N 1
ATOM 10701 C CA . LEU D 1 327 ? -4.77549 110.20904 39.36996 1.000 34.14829 327 LEU D CA 1
ATOM 10702 C C . LEU D 1 327 ? -3.39347 109.82121 38.86193 1.000 33.95376 327 LEU D C 1
ATOM 10703 O O . LEU D 1 327 ? -2.50903 110.65884 38.69896 1.000 31.43526 327 LEU D O 1
ATOM 10708 N N . THR D 1 328 ? -3.19003 108.51852 38.65286 1.000 37.05750 328 THR D N 1
ATOM 10709 C CA . THR D 1 328 ? -2.01155 108.07084 37.91463 1.000 37.50710 328 THR D CA 1
ATOM 10710 C C . THR D 1 328 ? -2.16569 108.33485 36.41900 1.000 37.64496 328 THR D C 1
ATOM 10711 O O . THR D 1 328 ? -1.17261 108.48730 35.70140 1.000 40.95748 328 THR D O 1
ATOM 10715 N N . ARG D 1 329 ? -3.39754 108.40320 35.94343 1.000 38.44536 329 ARG D N 1
ATOM 10716 C CA . ARG D 1 329 ? -3.73122 108.67899 34.55898 1.000 35.73955 329 ARG D CA 1
ATOM 10717 C C . ARG D 1 329 ? -5.00705 109.50399 34.55528 1.000 33.23281 329 ARG D C 1
ATOM 10718 O O . ARG D 1 329 ? -5.72681 109.54487 35.55823 1.000 34.39764 329 ARG D O 1
ATOM 10726 N N . PRO D 1 330 ? -5.31055 110.18002 33.45270 1.000 30.67262 330 PRO D N 1
ATOM 10727 C CA . PRO D 1 330 ? -6.58072 110.91366 33.38035 1.000 31.58887 330 PRO D CA 1
ATOM 10728 C C . PRO D 1 330 ? -7.77055 109.98803 33.60731 1.000 32.26409 330 PRO D C 1
ATOM 10729 O O . PRO D 1 330 ? -7.87788 108.92020 32.99592 1.000 30.60792 330 PRO D O 1
ATOM 10733 N N . ALA D 1 331 ? -8.65844 110.39953 34.51583 1.000 31.14543 331 ALA D N 1
ATOM 10734 C CA . ALA D 1 331 ? -9.86101 109.64735 34.84195 1.000 29.21486 331 ALA D CA 1
ATOM 10735 C C . ALA D 1 331 ? -11.05012 110.59277 34.90696 1.000 32.40944 331 ALA D C 1
ATOM 10736 O O . ALA D 1 331 ? -10.92757 111.75054 35.31827 1.000 28.99499 331 ALA D O 1
ATOM 10738 N N . TYR D 1 332 ? -12.21238 110.08458 34.50088 1.000 30.82924 332 TYR D N 1
ATOM 10739 C CA . TYR D 1 332 ? -13.37158 110.93524 34.29627 1.000 30.36852 332 TYR D CA 1
ATOM 10740 C C . TYR D 1 332 ? -14.55765 110.63539 35.19940 1.000 32.02284 332 TYR D C 1
ATOM 10741 O O . TYR D 1 332 ? -15.43352 111.49578 35.32887 1.000 33.20490 332 TYR D O 1
ATOM 10750 N N . GLY D 1 333 ? -14.64330 109.44864 35.79019 1.000 28.94994 333 GLY D N 1
ATOM 10751 C CA . GLY D 1 333 ? -15.82266 109.15208 36.57803 1.000 29.31608 333 GLY D CA 1
ATOM 10752 C C . GLY D 1 333 ? -15.55632 108.03523 37.55867 1.000 29.80347 333 GLY D C 1
ATOM 10753 O O . GLY D 1 333 ? -14.46248 107.46725 37.60839 1.000 27.68120 333 GLY D O 1
ATOM 10754 N N . ILE D 1 334 ? -16.58537 107.72523 38.34497 1.000 29.02709 334 ILE D N 1
ATOM 10755 C CA . ILE D 1 334 ? -16.50829 106.66235 39.34402 1.000 32.18543 334 ILE D CA 1
ATOM 10756 C C . ILE D 1 334 ? -17.89952 106.06698 39.51334 1.000 30.88007 334 ILE D C 1
ATOM 10757 O O . ILE D 1 334 ? -18.90440 106.78262 39.45429 1.000 30.06716 334 ILE D O 1
ATOM 10762 N N . VAL D 1 335 ? -17.95221 104.74371 39.68779 1.000 28.47293 335 VAL D N 1
ATOM 10763 C CA . VAL D 1 335 ? -19.20090 103.98846 39.77103 1.000 28.81082 335 VAL D CA 1
ATOM 10764 C C . VAL D 1 335 ? -19.17305 103.12264 41.02612 1.000 29.68735 335 VAL D C 1
ATOM 10765 O O . VAL D 1 335 ? -18.23534 102.34021 41.22244 1.000 32.63664 335 VAL D O 1
ATOM 10769 N N . ALA D 1 336 ? -20.20658 103.24090 41.85734 1.000 28.03557 336 ALA D N 1
ATOM 10770 C CA . ALA D 1 336 ? -20.35048 102.44050 43.06836 1.000 29.95047 336 ALA D CA 1
ATOM 10771 C C . ALA D 1 336 ? -21.44110 101.40093 42.87053 1.000 31.96079 336 ALA D C 1
ATOM 10772 O O . ALA D 1 336 ? -22.51418 101.71661 42.34853 1.000 30.75461 336 ALA D O 1
ATOM 10774 N N . HIS D 1 337 ? -21.16303 100.16428 43.27475 1.000 29.31294 337 HIS D N 1
ATOM 10775 C CA . HIS D 1 337 ? -22.13889 99.08526 43.21670 1.000 29.77048 337 HIS D CA 1
ATOM 10776 C C . HIS D 1 337 ? -22.43593 98.60974 44.63000 1.000 31.52982 337 HIS D C 1
ATOM 10777 O O . HIS D 1 337 ? -21.51343 98.40442 45.42308 1.000 28.93017 337 HIS D O 1
ATOM 10784 N N . LEU D 1 338 ? -23.71890 98.45032 44.94603 1.000 31.54994 338 LEU D N 1
ATOM 10785 C CA . LEU D 1 338 ? -24.15170 97.73473 46.13736 1.000 29.43049 338 LEU D CA 1
ATOM 10786 C C . LEU D 1 338 ? -24.68492 96.38823 45.68324 1.000 30.39454 338 LEU D C 1
ATOM 10787 O O . LEU D 1 338 ? -25.55456 96.33426 44.80784 1.000 33.36082 338 LEU D O 1
ATOM 10792 N N . ASP D 1 339 ? -24.16478 95.30939 46.26478 1.000 29.65234 339 ASP D N 1
ATOM 10793 C CA . ASP D 1 339 ? -24.44557 93.95436 45.79100 1.000 30.08637 339 ASP D CA 1
ATOM 10794 C C . ASP D 1 339 ? -24.67895 93.01891 46.97315 1.000 32.26633 339 ASP D C 1
ATOM 10795 O O . ASP D 1 339 ? -23.71459 92.59057 47.62646 1.000 32.83504 339 ASP D O 1
ATOM 10800 N N . PRO D 1 340 ? -25.93928 92.67844 47.27607 1.000 33.96811 340 PRO D N 1
ATOM 10801 C CA . PRO D 1 340 ? -26.20051 91.71554 48.35395 1.000 32.78645 340 PRO D CA 1
ATOM 10802 C C . PRO D 1 340 ? -25.67373 90.34177 47.98812 1.000 34.36212 340 PRO D C 1
ATOM 10803 O O . PRO D 1 340 ? -25.62311 89.98005 46.80177 1.000 33.12536 340 PRO D O 1
ATOM 10807 N N . PRO D 1 341 ? -25.27563 89.53293 48.97240 1.000 36.12548 341 PRO D N 1
ATOM 10808 C CA . PRO D 1 341 ? -24.77214 88.19098 48.65408 1.000 34.99247 341 PRO D CA 1
ATOM 10809 C C . PRO D 1 341 ? -25.84275 87.34101 47.97871 1.000 34.13006 341 PRO D C 1
ATOM 10810 O O . PRO D 1 341 ? -27.03998 87.49796 48.22202 1.000 33.36307 341 PRO D O 1
ATOM 10814 N N . GLY D 1 342 ? -25.39853 86.45968 47.09007 1.000 38.73268 342 GLY D N 1
ATOM 10815 C CA . GLY D 1 342 ? -26.29667 85.59622 46.35104 1.000 37.05365 342 GLY D CA 1
ATOM 10816 C C . GLY D 1 342 ? -26.90783 86.27666 45.13713 1.000 36.34972 342 GLY D C 1
ATOM 10817 O O . GLY D 1 342 ? -26.94553 87.49990 45.01487 1.000 37.15365 342 GLY D O 1
ATOM 10818 N N . GLY D 1 343 ? -27.39530 85.45028 44.21756 1.000 34.13427 343 GLY D N 1
ATOM 10819 C CA . GLY D 1 343 ? -28.04869 85.96616 43.03300 1.000 35.79803 343 GLY D CA 1
ATOM 10820 C C . GLY D 1 343 ? -27.13805 86.65550 42.04101 1.000 36.11353 343 GLY D C 1
ATOM 10821 O O . GLY D 1 343 ? -27.62974 87.39753 41.18486 1.000 34.98103 343 GLY D O 1
ATOM 10822 N N . SER D 1 344 ? -25.82878 86.42310 42.12003 1.000 39.04231 344 SER D N 1
ATOM 10823 C CA . SER D 1 344 ? -24.84226 87.04677 41.22208 1.000 36.10985 344 SER D CA 1
ATOM 10824 C C . SER D 1 344 ? -24.97517 88.57282 41.33485 1.000 33.98637 344 SER D C 1
ATOM 10825 O O . SER D 1 344 ? -25.42340 89.09536 42.36205 1.000 35.29825 344 SER D O 1
ATOM 10828 N N . ASP D 1 345 ? -24.59516 89.31430 40.29810 1.000 30.14512 345 ASP D N 1
ATOM 10829 C CA . ASP D 1 345 ? -24.72578 90.76456 40.31948 1.000 33.68787 345 ASP D CA 1
ATOM 10830 C C . ASP D 1 345 ? -26.02590 91.26060 39.67853 1.000 35.27995 345 ASP D C 1
ATOM 10831 O O . ASP D 1 345 ? -26.15427 92.46274 39.42465 1.000 33.60146 345 ASP D O 1
ATOM 10836 N N . TYR D 1 346 ? -26.99830 90.36918 39.44792 1.000 34.22925 346 TYR D N 1
ATOM 10837 C CA . TYR D 1 346 ? -28.27895 90.77961 38.87799 1.000 35.83520 346 TYR D CA 1
ATOM 10838 C C . TYR D 1 346 ? -29.04649 91.69671 39.82158 1.000 36.09146 346 TYR D C 1
ATOM 10839 O O . TYR D 1 346 ? -29.77450 92.59075 39.37147 1.000 30.06057 346 TYR D O 1
ATOM 10848 N N . ASP D 1 347 ? -28.92829 91.46789 41.13188 1.000 35.84511 347 ASP D N 1
ATOM 10849 C CA . ASP D 1 347 ? -29.65622 92.24808 42.12435 1.000 34.50860 347 ASP D CA 1
ATOM 10850 C C . ASP D 1 347 ? -28.84967 93.43208 42.64904 1.000 32.55996 347 ASP D C 1
ATOM 10851 O O . ASP D 1 347 ? -29.19341 93.99207 43.69381 1.000 32.85319 347 ASP D O 1
ATOM 10856 N N . SER D 1 348 ? -27.77893 93.81182 41.96328 1.000 33.23712 348 SER D N 1
ATOM 10857 C CA . SER D 1 348 ? -27.00855 94.96444 42.39125 1.000 31.51326 348 SER D CA 1
ATOM 10858 C C . SER D 1 348 ? -27.65691 96.26259 41.90817 1.000 32.43675 348 SER D C 1
ATOM 10859 O O . SER D 1 348 ? -28.41432 96.29146 40.93684 1.000 32.11340 348 SER D O 1
ATOM 10862 N N . ASN D 1 349 ? -27.33514 97.35278 42.59640 1.000 32.73551 349 ASN D N 1
ATOM 10863 C CA . ASN D 1 349 ? -27.69469 98.68939 42.14446 1.000 32.50017 349 ASN D CA 1
ATOM 10864 C C . ASN D 1 349 ? -26.44528 99.56384 42.16820 1.000 32.55821 349 ASN D C 1
ATOM 10865 O O . ASN D 1 349 ? -25.51111 99.31906 42.93774 1.000 31.27468 349 ASN D O 1
ATOM 10870 N N . ALA D 1 350 ? -26.41315 100.55536 41.27944 1.000 32.45908 350 ALA D N 1
ATOM 10871 C CA . ALA D 1 350 ? -25.21709 101.34951 41.06516 1.000 29.37427 350 ALA D CA 1
ATOM 10872 C C . ALA D 1 350 ? -25.55895 102.83020 40.97688 1.000 33.16351 350 ALA D C 1
ATOM 10873 O O . ALA D 1 350 ? -26.66500 103.21918 40.57773 1.000 30.00666 350 ALA D O 1
ATOM 10875 N N . VAL D 1 351 ? -24.58097 103.64784 41.35733 1.000 30.17166 351 VAL D N 1
ATOM 10876 C CA . VAL D 1 351 ? -24.67534 105.09964 41.32714 1.000 29.98323 351 VAL D CA 1
ATOM 10877 C C . VAL D 1 351 ? -23.39353 105.65189 40.71821 1.000 33.20865 351 VAL D C 1
ATOM 10878 O O . VAL D 1 351 ? -22.29013 105.22655 41.08234 1.000 30.38369 351 VAL D O 1
ATOM 10882 N N . GLY D 1 352 ? -23.53162 106.62142 39.81138 1.000 30.63085 352 GLY D N 1
ATOM 10883 C CA . GLY D 1 352 ? -22.38560 107.21184 39.16330 1.000 29.35553 352 GLY D CA 1
ATOM 10884 C C . GLY D 1 352 ? -22.02085 108.55957 39.75183 1.000 31.55175 352 GLY D C 1
ATOM 10885 O O . GLY D 1 352 ? -22.81768 109.21164 40.41960 1.000 38.48597 352 GLY D O 1
ATOM 10886 N N . ALA D 1 353 ? -20.78968 108.97695 39.48570 1.000 31.38291 353 ALA D N 1
ATOM 10887 C CA . ALA D 1 353 ? -20.32071 110.27944 39.92436 1.000 32.15105 353 ALA D CA 1
ATOM 10888 C C . ALA D 1 353 ? -19.14206 110.67709 39.05352 1.000 31.67185 353 ALA D C 1
ATOM 10889 O O . ALA D 1 353 ? -18.35335 109.82820 38.63696 1.000 32.97481 353 ALA D O 1
ATOM 10891 N N . SER D 1 354 ? -19.00769 111.97357 38.81073 1.000 31.75725 354 SER D N 1
ATOM 10892 C CA . SER D 1 354 ? -17.87081 112.44664 38.04217 1.000 33.97912 354 SER D CA 1
ATOM 10893 C C . SER D 1 354 ? -16.70455 112.78037 38.97342 1.000 31.75585 354 SER D C 1
ATOM 10894 O O . SER D 1 354 ? -16.87211 112.97149 40.17854 1.000 32.84987 354 SER D O 1
ATOM 10897 N N . LEU D 1 355 ? -15.50772 112.80064 38.39964 1.000 35.37530 355 LEU D N 1
ATOM 10898 C CA . LEU D 1 355 ? -14.28730 113.17213 39.10025 1.000 34.61009 355 LEU D CA 1
ATOM 10899 C C . LEU D 1 355 ? -13.83074 114.54343 38.62467 1.000 36.17533 355 LEU D C 1
ATOM 10900 O O . LEU D 1 355 ? -13.78114 114.79755 37.41635 1.000 34.62232 355 LEU D O 1
ATOM 10905 N N . ASP D 1 356 ? -13.45428 115.41027 39.56664 1.000 33.91038 356 ASP D N 1
ATOM 10906 C CA . ASP D 1 356 ? -12.92204 116.71688 39.20352 1.000 37.13166 356 ASP D CA 1
ATOM 10907 C C . ASP D 1 356 ? -11.45108 116.54557 38.81056 1.000 36.92410 356 ASP D C 1
ATOM 10908 O O . ASP D 1 356 ? -10.93299 115.42794 38.75232 1.000 37.94012 356 ASP D O 1
ATOM 10913 N N . GLU D 1 357 ? -10.75716 117.65730 38.54785 1.000 38.42531 357 GLU D N 1
ATOM 10914 C CA . GLU D 1 357 ? -9.37615 117.59713 38.07468 1.000 37.91742 357 GLU D CA 1
ATOM 10915 C C . GLU D 1 357 ? -8.41105 117.11488 39.15167 1.000 40.39825 357 GLU D C 1
ATOM 10916 O O . GLU D 1 357 ? -7.27718 116.74397 38.83207 1.000 46.50851 357 GLU D O 1
ATOM 10922 N N . LYS D 1 358 ? -8.82120 117.12353 40.41570 1.000 39.79729 358 LYS D N 1
ATOM 10923 C CA . LYS D 1 358 ? -7.98873 116.63345 41.50316 1.000 38.38054 358 LYS D CA 1
ATOM 10924 C C . LYS D 1 358 ? -8.35706 115.21949 41.94018 1.000 40.02850 358 LYS D C 1
ATOM 10925 O O . LYS D 1 358 ? -7.71327 114.68028 42.84367 1.000 40.31192 358 LYS D O 1
ATOM 10931 N N . GLY D 1 359 ? -9.38078 114.61409 41.33809 1.000 38.58401 359 GLY D N 1
ATOM 10932 C CA . GLY D 1 359 ? -9.82053 113.28128 41.70724 1.000 34.88503 359 GLY D CA 1
ATOM 10933 C C . GLY D 1 359 ? -10.85477 113.20316 42.81248 1.000 32.18860 359 GLY D C 1
ATOM 10934 O O . GLY D 1 359 ? -11.08908 112.10868 43.34148 1.000 31.48970 359 GLY D O 1
ATOM 10935 N N . GLU D 1 360 ? -11.47898 114.31465 43.18333 1.000 31.52613 360 GLU D N 1
ATOM 10936 C CA . GLU D 1 360 ? -12.45960 114.29259 44.26012 1.000 34.99480 360 GLU D CA 1
ATOM 10937 C C . GLU D 1 360 ? -13.81233 113.81232 43.74841 1.000 31.50283 360 GLU D C 1
ATOM 10938 O O . GLU D 1 360 ? -14.21175 114.10735 42.61840 1.000 32.78815 360 GLU D O 1
ATOM 10944 N N . PHE D 1 361 ? -14.51791 113.06814 44.58998 1.000 29.52996 361 PHE D N 1
ATOM 10945 C CA . PHE D 1 361 ? -15.84225 112.57496 44.24392 1.000 31.91504 361 PHE D CA 1
ATOM 10946 C C . PHE D 1 361 ? -16.69605 112.55289 45.50219 1.000 32.28074 361 PHE D C 1
ATOM 10947 O O . PHE D 1 361 ? -16.18508 112.52627 46.62782 1.000 32.90885 361 PHE D O 1
ATOM 10955 N N . ASP D 1 362 ? -18.01016 112.56517 45.29321 1.000 34.28036 362 ASP D N 1
ATOM 10956 C CA . ASP D 1 362 ? -18.96483 112.55238 46.39614 1.000 33.20316 362 ASP D CA 1
ATOM 10957 C C . ASP D 1 362 ? -20.27031 111.98611 45.85659 1.000 33.85209 362 ASP D C 1
ATOM 10958 O O . ASP D 1 362 ? -20.92292 112.61996 45.02277 1.000 35.48596 362 ASP D O 1
ATOM 10963 N N . LEU D 1 363 ? -20.65587 110.80962 46.33350 1.000 33.20530 363 LEU D N 1
ATOM 10964 C CA . LEU D 1 363 ? -21.90845 110.20611 45.91008 1.000 32.60898 363 LEU D CA 1
ATOM 10965 C C . LEU D 1 363 ? -22.58087 109.56439 47.11240 1.000 31.24488 363 LEU D C 1
ATOM 10966 O O . LEU D 1 363 ? -21.95455 109.31456 48.14353 1.000 33.23892 363 LEU D O 1
ATOM 10971 N N . THR D 1 364 ? -23.87069 109.29463 46.96227 1.000 31.80537 364 THR D N 1
ATOM 10972 C CA . THR D 1 364 ? -24.63620 108.55575 47.95393 1.000 33.11618 364 THR D CA 1
ATOM 10973 C C . THR D 1 364 ? -25.36405 107.43839 47.22644 1.000 33.91815 364 THR D C 1
ATOM 10974 O O . THR D 1 364 ? -25.92923 107.66701 46.15329 1.000 33.09691 364 THR D O 1
ATOM 10978 N N . ILE D 1 365 ? -25.31691 106.22802 47.78240 1.000 32.73427 365 ILE D N 1
ATOM 10979 C CA . ILE D 1 365 ? -25.96275 105.06542 47.18370 1.000 30.40501 365 ILE D CA 1
ATOM 10980 C C . ILE D 1 365 ? -26.83526 104.40810 48.24813 1.000 34.09634 365 ILE D C 1
ATOM 10981 O O . ILE D 1 365 ? -26.38580 104.18964 49.37885 1.000 36.38147 365 ILE D O 1
ATOM 10986 N N . CYS D 1 366 ? -28.08455 104.10621 47.89936 1.000 33.49948 366 CYS D N 1
ATOM 10987 C CA . CYS D 1 366 ? -29.06022 103.67484 48.89106 1.000 33.92781 366 CYS D CA 1
ATOM 10988 C C . CYS D 1 366 ? -29.63662 102.30733 48.54961 1.000 32.73287 366 CYS D C 1
ATOM 10989 O O . CYS D 1 366 ? -29.67537 101.88345 47.39128 1.000 29.82626 366 CYS D O 1
ATOM 10992 N N . ARG D 1 367 ? -30.10104 101.62448 49.58858 1.000 34.44878 367 ARG D N 1
ATOM 10993 C CA . ARG D 1 367 ? -30.84936 100.37754 49.44074 1.000 38.17720 367 ARG D CA 1
ATOM 10994 C C . ARG D 1 367 ? -31.97971 100.42048 50.45722 1.000 36.64237 367 ARG D C 1
ATOM 10995 O O . ARG D 1 367 ? -31.89778 99.81653 51.53238 1.000 39.37354 367 ARG D O 1
ATOM 11003 N N . PRO D 1 368 ? -33.05360 101.15181 50.15655 1.000 36.69907 368 PRO D N 1
ATOM 11004 C CA . PRO D 1 368 ? -34.10263 101.36801 51.16635 1.000 38.24576 368 PRO D CA 1
ATOM 11005 C C . PRO D 1 368 ? -34.79494 100.07004 51.55697 1.000 38.39858 368 PRO D C 1
ATOM 11006 O O . PRO D 1 368 ? -35.13051 99.23834 50.71101 1.000 41.09714 368 PRO D O 1
ATOM 11010 N N . GLY D 1 369 ? -35.00113 99.90083 52.85974 1.000 37.90660 369 GLY D N 1
ATOM 11011 C CA . GLY D 1 369 ? -35.65213 98.70655 53.36171 1.000 39.13297 369 GLY D CA 1
ATOM 11012 C C . GLY D 1 369 ? -34.81050 97.44897 53.36041 1.000 37.87997 369 GLY D C 1
ATOM 11013 O O . GLY D 1 369 ? -35.34391 96.36993 53.63705 1.000 39.81108 369 GLY D O 1
ATOM 11014 N N . TYR D 1 370 ? -33.51098 97.55345 53.07994 1.000 36.39079 370 TYR D N 1
ATOM 11015 C CA . TYR D 1 370 ? -32.63576 96.38649 53.07373 1.000 38.36833 370 TYR D CA 1
ATOM 11016 C C . TYR D 1 370 ? -32.51498 95.80061 54.47716 1.000 38.55358 370 TYR D C 1
ATOM 11017 O O . TYR D 1 370 ? -32.21123 96.51541 55.43824 1.000 39.44631 370 TYR D O 1
ATOM 11026 N N . LYS D 1 371 ? -32.74458 94.49297 54.59130 1.000 38.43992 371 LYS D N 1
ATOM 11027 C CA . LYS D 1 371 ? -32.66190 93.79845 55.86745 1.000 40.17027 371 LYS D CA 1
ATOM 11028 C C . LYS D 1 371 ? -31.55364 92.75421 55.91320 1.000 38.68390 371 LYS D C 1
ATOM 11029 O O . LYS D 1 371 ? -31.40014 92.08381 56.93952 1.000 38.18809 371 LYS D O 1
ATOM 11035 N N . GLY D 1 372 ? -30.77194 92.60341 54.84220 1.000 38.68088 372 GLY D N 1
ATOM 11036 C CA . GLY D 1 372 ? -29.73537 91.58614 54.79424 1.000 36.58126 372 GLY D CA 1
ATOM 11037 C C . GLY D 1 372 ? -28.50394 91.89231 55.61806 1.000 35.12977 372 GLY D C 1
ATOM 11038 O O . GLY D 1 372 ? -27.73123 90.97062 55.90236 1.000 36.40497 372 GLY D O 1
ATOM 11039 N N . GLY D 1 373 ? -28.32588 93.13756 56.04395 1.000 35.14507 373 GLY D N 1
ATOM 11040 C CA . GLY D 1 373 ? -27.15438 93.51578 56.81090 1.000 34.40089 373 GLY D CA 1
ATOM 11041 C C . GLY D 1 373 ? -25.90150 93.65056 55.96727 1.000 37.35206 373 GLY D C 1
ATOM 11042 O O . GLY D 1 373 ? -25.56247 94.74855 55.50930 1.000 34.97136 373 GLY D O 1
ATOM 11043 N N . PHE D 1 374 ? -25.19569 92.54410 55.76276 1.000 33.60907 374 PHE D N 1
ATOM 11044 C CA . PHE D 1 374 ? -24.00503 92.58392 54.93223 1.000 35.32140 374 PHE D CA 1
ATOM 11045 C C . PHE D 1 374 ? -24.37992 92.88680 53.48697 1.000 35.17543 374 PHE D C 1
ATOM 11046 O O . PHE D 1 374 ? -25.39889 92.41630 52.97434 1.000 35.97861 374 PHE D O 1
ATOM 11054 N N . ILE D 1 375 ? -23.56187 93.70471 52.84098 1.000 31.98464 375 ILE D N 1
ATOM 11055 C CA . ILE D 1 375 ? -23.73692 94.02194 51.43319 1.000 32.64124 375 ILE D CA 1
ATOM 11056 C C . ILE D 1 375 ? -22.36295 94.31869 50.86626 1.000 30.43117 375 ILE D C 1
ATOM 11057 O O . ILE D 1 375 ? -21.52034 94.92602 51.53141 1.000 33.33754 375 ILE D O 1
ATOM 11062 N N . GLU D 1 376 ? -22.12448 93.86978 49.64952 1.000 31.02244 376 GLU D N 1
ATOM 11063 C CA . GLU D 1 376 ? -20.84431 94.11400 49.01438 1.000 32.29535 376 GLU D CA 1
ATOM 11064 C C . GLU D 1 376 ? -20.88285 95.44858 48.28325 1.000 30.32703 376 GLU D C 1
ATOM 11065 O O . GLU D 1 376 ? -21.87226 95.77856 47.62406 1.000 29.85058 376 GLU D O 1
ATOM 11071 N N . MET D 1 377 ? -19.81594 96.22970 48.42624 1.000 30.71928 377 MET D N 1
ATOM 11072 C CA . MET D 1 377 ? -19.67087 97.47648 47.68327 1.000 31.06141 377 MET D CA 1
ATOM 11073 C C . MET D 1 377 ? -18.46088 97.39579 46.76370 1.000 32.00989 377 MET D C 1
ATOM 11074 O O . MET D 1 377 ? -17.33058 97.21783 47.23245 1.000 34.95239 377 MET D O 1
ATOM 11079 N N . ARG D 1 378 ? -18.69579 97.54425 45.46156 1.000 29.63248 378 ARG D N 1
ATOM 11080 C CA . ARG D 1 378 ? -17.62462 97.66206 44.48417 1.000 30.65939 378 ARG D CA 1
ATOM 11081 C C . ARG D 1 378 ? -17.47638 99.12146 44.08577 1.000 31.11467 378 ARG D C 1
ATOM 11082 O O . ARG D 1 378 ? -18.47035 99.82638 43.89053 1.000 30.49666 378 ARG D O 1
ATOM 11090 N N . VAL D 1 379 ? -16.23215 99.57813 43.99681 1.000 29.77000 379 VAL D N 1
ATOM 11091 C CA . VAL D 1 379 ? -15.91771 100.94851 43.61116 1.000 31.63017 379 VAL D CA 1
ATOM 11092 C C . VAL D 1 379 ? -15.01090 100.89492 42.38935 1.000 31.45988 379 VAL D C 1
ATOM 11093 O O . VAL D 1 379 ? -13.91650 100.32405 42.45206 1.000 32.86363 379 VAL D O 1
ATOM 11097 N N . ALA D 1 380 ? -15.46247 101.48136 41.27909 1.000 29.83646 380 ALA D N 1
ATOM 11098 C CA . ALA D 1 380 ? -14.76172 101.38482 40.00019 1.000 28.78476 380 ALA D CA 1
ATOM 11099 C C . ALA D 1 380 ? -14.43287 102.78138 39.49237 1.000 32.18966 380 ALA D C 1
ATOM 11100 O O . ALA D 1 380 ? -15.33533 103.54319 39.12590 1.000 31.56898 380 ALA D O 1
ATOM 11102 N N . VAL D 1 381 ? -13.14115 103.10568 39.44250 1.000 32.35677 381 VAL D N 1
ATOM 11103 C CA . VAL D 1 381 ? -12.68829 104.35299 38.83595 1.000 29.12769 381 VAL D CA 1
ATOM 11104 C C . VAL D 1 381 ? -12.63937 104.17083 37.32094 1.000 27.77968 381 VAL D C 1
ATOM 11105 O O . VAL D 1 381 ? -12.12096 103.16930 36.82114 1.000 27.25995 381 VAL D O 1
ATOM 11109 N N . LEU D 1 382 ? -13.19180 105.12652 36.57949 1.000 30.15821 382 LEU D N 1
ATOM 11110 C CA . LEU D 1 382 ? -13.25517 105.02937 35.12227 1.000 31.04593 382 LEU D CA 1
ATOM 11111 C C . LEU D 1 382 ? -12.14002 105.88177 34.52604 1.000 27.76910 382 LEU D C 1
ATOM 11112 O O . LEU D 1 382 ? -12.17520 107.11242 34.61930 1.000 29.42111 382 LEU D O 1
ATOM 11117 N N . ASN D 1 383 ? -11.15822 105.22943 33.90833 1.000 28.13911 383 ASN D N 1
ATOM 11118 C CA . ASN D 1 383 ? -10.01840 105.92908 33.32908 1.000 28.64164 383 ASN D CA 1
ATOM 11119 C C . ASN D 1 383 ? -10.30595 106.33077 31.89308 1.000 28.06858 383 ASN D C 1
ATOM 11120 O O . ASN D 1 383 ? -11.01311 105.63385 31.16407 1.000 30.31693 383 ASN D O 1
ATOM 11125 N N . CYS D 1 384 ? -9.71933 107.45522 31.48200 1.000 30.14538 384 CYS D N 1
ATOM 11126 C CA . CYS D 1 384 ? -9.92017 107.93984 30.12054 1.000 31.06078 384 CYS D CA 1
ATOM 11127 C C . CYS D 1 384 ? -9.36960 106.98443 29.07466 1.000 28.74257 384 CYS D C 1
ATOM 11128 O O . CYS D 1 384 ? -9.83096 107.01201 27.92845 1.000 28.75942 384 CYS D O 1
ATOM 11131 N N . ASP D 1 385 ? -8.40067 106.14276 29.43534 1.000 28.57032 385 ASP D N 1
ATOM 11132 C CA . ASP D 1 385 ? -7.84658 105.17653 28.49774 1.000 28.11246 385 ASP D CA 1
ATOM 11133 C C . ASP D 1 385 ? -8.68840 103.90858 28.39164 1.000 27.60187 385 ASP D C 1
ATOM 11134 O O . ASP D 1 385 ? -8.17679 102.88360 27.91824 1.000 27.88308 385 ASP D O 1
ATOM 11139 N N . SER D 1 386 ? -9.94672 103.96352 28.83676 1.000 27.23753 386 SER D N 1
ATOM 11140 C CA . SER D 1 386 ? -10.98474 102.94115 28.75239 1.000 27.31520 386 SER D CA 1
ATOM 11141 C C . SER D 1 386 ? -10.86864 101.85927 29.82806 1.000 26.47029 386 SER D C 1
ATOM 11142 O O . SER D 1 386 ? -11.83335 101.11851 30.02613 1.000 26.43930 386 SER D O 1
ATOM 11145 N N . THR D 1 387 ? -9.74719 101.75099 30.54190 1.000 25.72618 387 THR D N 1
ATOM 11146 C CA . THR D 1 387 ? -9.60651 100.79314 31.62957 1.000 24.04520 387 THR D CA 1
ATOM 11147 C C . THR D 1 387 ? -10.30578 101.31126 32.88172 1.000 25.33390 387 THR D C 1
ATOM 11148 O O . THR D 1 387 ? -10.74395 102.46560 32.95392 1.000 24.96832 387 THR D O 1
ATOM 11152 N N . ARG D 1 388 ? -10.37989 100.44741 33.89201 1.000 25.55885 388 ARG D N 1
ATOM 11153 C CA . ARG D 1 388 ? -10.95918 100.79746 35.17965 1.000 25.96246 388 ARG D CA 1
ATOM 11154 C C . ARG D 1 388 ? -10.02230 100.37292 36.30420 1.000 27.03971 388 ARG D C 1
ATOM 11155 O O . ARG D 1 388 ? -9.08348 99.59556 36.10443 1.000 27.35616 388 ARG D O 1
ATOM 11163 N N . SER D 1 389 ? -10.27285 100.91764 37.49385 1.000 25.46704 389 SER D N 1
ATOM 11164 C CA . SER D 1 389 ? -9.57197 100.51364 38.70889 1.000 31.73489 389 SER D CA 1
ATOM 11165 C C . SER D 1 389 ? -10.61803 100.22813 39.76872 1.000 28.62546 389 SER D C 1
ATOM 11166 O O . SER D 1 389 ? -11.44102 101.09585 40.08112 1.000 33.00167 389 SER D O 1
ATOM 11169 N N . MET D 1 390 ? -10.59250 99.02706 40.31900 1.000 25.35569 390 MET D N 1
ATOM 11170 C CA . MET D 1 390 ? -11.66891 98.60039 41.18971 1.000 25.86217 390 MET D CA 1
ATOM 11171 C C . MET D 1 390 ? -11.11003 98.14661 42.52206 1.000 28.54674 390 MET D C 1
ATOM 11172 O O . MET D 1 390 ? -10.04788 97.52107 42.57716 1.000 33.34894 390 MET D O 1
ATOM 11177 N N . ILE D 1 391 ? -11.84041 98.47560 43.58919 1.000 28.87150 391 ILE D N 1
ATOM 11178 C CA . ILE D 1 391 ? -11.65318 97.91524 44.91822 1.000 29.67112 391 ILE D CA 1
ATOM 11179 C C . ILE D 1 391 ? -13.00972 97.38680 45.36684 1.000 32.80706 391 ILE D C 1
ATOM 11180 O O . ILE D 1 391 ? -14.05653 97.78171 44.84923 1.000 29.27487 391 ILE D O 1
ATOM 11185 N N . THR D 1 392 ? -12.97816 96.46550 46.32926 1.000 33.76282 392 THR D N 1
ATOM 11186 C CA . THR D 1 392 ? -14.18297 95.88329 46.90422 1.000 31.75500 392 THR D CA 1
ATOM 11187 C C . THR D 1 392 ? -14.13316 96.04142 48.41690 1.000 31.98147 392 THR D C 1
ATOM 11188 O O . THR D 1 392 ? -13.10671 95.75671 49.04050 1.000 32.63168 392 THR D O 1
ATOM 11192 N N . LEU D 1 393 ? -15.23896 96.50037 49.00081 1.000 31.66378 393 LEU D N 1
ATOM 11193 C CA . LEU D 1 393 ? -15.32928 96.69493 50.43321 1.000 30.39171 393 LEU D CA 1
ATOM 11194 C C . LEU D 1 393 ? -16.50317 95.90705 50.99913 1.000 30.94390 393 LEU D C 1
ATOM 11195 O O . LEU D 1 393 ? -17.58317 95.88138 50.39684 1.000 29.03472 393 LEU D O 1
ATOM 11200 N N . PRO D 1 394 ? -16.31362 95.23131 52.12778 1.000 28.73865 394 PRO D N 1
ATOM 11201 C CA . PRO D 1 394 ? -17.44458 94.57369 52.79554 1.000 29.88294 394 PRO D CA 1
ATOM 11202 C C . PRO D 1 394 ? -18.16261 95.54378 53.72326 1.000 30.43012 394 PRO D C 1
ATOM 11203 O O . PRO D 1 394 ? -17.55434 96.11682 54.63303 1.000 28.51824 394 PRO D O 1
ATOM 11207 N N . VAL D 1 395 ? -19.45407 95.75233 53.50295 1.000 30.57003 395 VAL D N 1
ATOM 11208 C CA . VAL D 1 395 ? -20.18354 96.81649 54.17282 1.000 32.18179 395 VAL D CA 1
ATOM 11209 C C . VAL D 1 395 ? -21.35071 96.21846 54.94347 1.000 31.82916 395 VAL D C 1
ATOM 11210 O O . VAL D 1 395 ? -21.96116 95.23895 54.50050 1.000 31.96344 395 VAL D O 1
ATOM 11214 N N . TRP D 1 396 ? -21.63124 96.78498 56.11689 1.000 29.74300 396 TRP D N 1
ATOM 11215 C CA . TRP D 1 396 ? -22.83747 96.47699 56.87251 1.000 33.97723 396 TRP D CA 1
ATOM 11216 C C . TRP D 1 396 ? -23.78990 97.66368 56.80260 1.000 34.58687 396 TRP D C 1
ATOM 11217 O O . TRP D 1 396 ? -23.39859 98.80403 57.07448 1.000 34.46915 396 TRP D O 1
ATOM 11228 N N . MET D 1 397 ? -25.04506 97.38804 56.47751 1.000 37.15296 397 MET D N 1
ATOM 11229 C CA . MET D 1 397 ? -26.02015 98.42767 56.18140 1.000 40.96675 397 MET D CA 1
ATOM 11230 C C . MET D 1 397 ? -27.30000 98.15111 56.94967 1.000 41.23963 397 MET D C 1
ATOM 11231 O O . MET D 1 397 ? -27.79496 97.02037 56.93593 1.000 44.46602 397 MET D O 1
ATOM 11236 N N . ASP D 1 398 ? -27.83595 99.17834 57.60930 1.000 46.93071 398 ASP D N 1
ATOM 11237 C CA . ASP D 1 398 ? -29.12166 99.07249 58.30519 1.000 46.38875 398 ASP D CA 1
ATOM 11238 C C . ASP D 1 398 ? -29.78244 100.45164 58.33808 1.000 47.22437 398 ASP D C 1
ATOM 11239 O O . ASP D 1 398 ? -29.39015 101.36849 57.60668 1.000 42.26251 398 ASP D O 1
ATOM 11244 N N . ALA D 1 399 ? -30.80740 100.59332 59.17817 1.000 47.49967 399 ALA D N 1
ATOM 11245 C CA . ALA D 1 399 ? -31.52998 101.86350 59.29876 1.000 50.63045 399 ALA D CA 1
ATOM 11246 C C . ALA D 1 399 ? -31.09852 102.64152 60.54383 1.000 49.80364 399 ALA D C 1
ATOM 11247 O O . ALA D 1 399 ? -30.06313 103.31514 60.54685 1.000 49.97979 399 ALA D O 1
#

B-factor: mean 33.43, std 6.62, range [17.94, 76.37]

Sequence (1496 aa):
AEFTRLPVSWTVNPRDAANARAAWKTLSAYHRGKPKSSRKLHVVYVTFKDRPALEGYRERYDHILKNIQAYYADQMQANGFPPLTFQLDLDERGKLVIHDAYVDKPMSEMSVQSSGPVSREAARKVLASKGIDIEKEHVLVVCQLPDGVGPYYGGGFSHQGTGWTCDQEGLDPASFLDTEMMVTRGKNATIYIGGTAHELGHSFGLPHTGDGWNYPDAGASLMGHGNSTYGDELRHEGKGAYLAPTDALKLASVPLFNGVETELPADASFGRMLGKYVPGSFERLEAIPVKDGLRLKGRVHLTRPAYGIVAHLDPPGGSDYDSNAVGASLDEKGEFDLTICRPGYKGGFIEMRVAVLNCDSTRSMITLPVWMDAGAEFTRLPVSWTVNPRDAANARAAWKTLSAYHRGKPKSSRKLHVVYVTFKDRPALEGYRERYDHILKNIQAYYADQMQANGFPPLTFQLDLDERGKLVIHDAYVDKPMSEMSVQSSGPVSREAARKVLASKGIDIEKEHVLVVCQLPDGVGPYYGGGFSHQGTGWTCDQEGLDPASFLDTEMVTRGKNATIYIGGTAHELGHSFGLPHTGDGWNYPDAGASLMGHGNSTYGDELRHEGKGAYLAPTDALKLASVPLFNGVETELPADASFGRMLGKYVPGSFERLEAIPVKDGLRLKGRVHLTRPAYGIVAHLDPPGGSDYDSNAVGASLDEKGEFDLTICRPGYKGGFIEMRVAVLNCDSTRSMITLPVWMDAEGAEFTRLPVSWTVNPRDAANARAAWKTLSAYHRGKPKSSRKLHVVYVTFKDRPALEGYRERYDHILKNIQAYYADQMQANGFPPLTFQLDLDERGKLVIHDAYVDKPMSEMSVQSSGPVSREAARKVLASKGIDIEKEHVLVVCQLPDGVGPYYGGGFSHQGTGWTCDQEGLDPASFLDTEMTRGKNATIYIGGTAHELGHSFGLPHTGDGWNYPDAGASLMGHGNSTYGDELRHEGKGAYLAPTDALKLASVPLFNGVETELPADASFGRMLGKYVPGSFERLEAIPVKDGLRLKGRVHLTRPAYGIVAHLDPPGGSDYDSNAVGASLDEKGEFDLTICRPGYKGGFFIEMRVAVLNCDSTRSMITLPVWMDAAEFTRLPVSWTVNPRDAANARAAWKTLSAYHRGKPKSSRKLHVVYVTFKDRPALEGYRERYDHILKNIQAYYADQMQANGFPPLTFQLDLDERGKLVIHDAYVDKPMSEMSVQSSGPVSREAARKVLASKGIDIEKEHVLVVCQLPDGVGPYYGGGFSHQGTGWTCDQEGLDPASFLDTEMMVTRGKNATIYIGGTAHELGHSFGLPHTGDGWNYPDAGASLMGHGNSTYGDELRHEGKGAYLAPTDALKLASVPLFNGVETELPADASFGRMLGKYVPGSFERLEAIPVKDGLRLKGRVHLTRPAYGIVAHLDPPGGSDYDSNAVGASLDEKGEFDLTICRPGYKGGFIEMRVAVLNCDSTRSMITLPVWMDA

Solvent-accessible surface area: 53636 Å² total; per-residue (Å²): 90,90,37,20,136,10,61,67,45,21,118,26,48,114,196,16,11,44,18,3,144,45,0,57,65,43,0,44,72,48,19,101,88,72,93,111,25,93,34,60,0,16,1,0,2,0,27,3,133,84,53,99,41,28,102,35,28,107,113,19,3,2,30,1,0,32,0,0,33,14,7,0,14,16,3,0,103,24,2,25,9,47,75,20,17,0,91,10,46,85,67,119,106,32,100,8,45,7,17,72,6,115,11,106,89,40,57,84,62,12,19,77,48,9,0,11,85,41,0,52,85,13,0,63,87,30,0,59,90,151,73,27,52,0,33,58,34,3,1,2,0,0,0,6,1,44,89,62,25,5,11,77,121,4,18,10,13,9,20,12,0,4,1,28,4,1,7,61,111,46,9,19,0,52,27,0,94,63,102,58,93,126,98,28,22,0,70,30,1,0,81,37,2,0,11,7,0,10,30,0,0,19,1,1,0,0,8,23,3,7,59,15,98,35,12,118,119,4,16,8,0,0,0,2,104,0,46,39,25,0,0,18,40,56,30,84,79,27,84,1,7,6,0,5,14,3,0,0,5,8,0,0,5,4,0,6,6,16,30,16,49,2,93,31,11,15,62,3,36,80,44,168,22,63,3,23,26,8,100,23,5,11,36,47,9,17,4,47,62,64,92,22,2,3,80,0,46,0,75,8,30,59,67,56,70,6,1,0,0,0,0,6,0,11,4,60,55,59,72,17,114,45,0,2,12,16,5,5,27,8,77,100,85,0,52,8,79,10,58,0,23,48,80,43,20,69,7,4,72,0,39,0,6,0,2,6,2,6,1,11,10,1,17,12,56,23,60,5,26,6,66,5,76,92,42,94,125,26,18,123,10,63,64,44,21,118,26,46,114,117,12,13,41,4,3,140,39,0,54,154,40,0,44,68,46,19,145,87,68,94,165,25,95,34,65,0,15,1,0,1,0,21,3,106,82,54,100,46,26,80,44,26,122,66,18,3,3,32,2,0,35,0,0,35,12,7,0,13,19,3,0,98,25,2,27,7,45,71,22,15,0,96,8,41,86,67,187,107,28,97,8,44,14,17,69,12,117,16,100,78,42,62,85,65,11,19,84,52,11,0,11,85,36,0,53,90,12,0,97,57,26,0,52,81,133,72,27,51,0,38,66,38,3,0,2,0,0,0,6,2,45,86,72,11,2,10,81,126,6,15,13,15,10,17,12,0,2,0,25,4,2,8,42,137,48,12,18,0,58,30,0,109,62,69,36,159,128,46,59,0,51,62,1,0,78,44,2,0,15,7,0,12,36,0,0,16,1,2,0,0,8,24,2,6,55,15,92,39,12,122,111,5,17,8,0,0,0,2,103,0,44,54,29,0,1,24,33,52,25,107,78,26,82,1,9,6,0,5,13,2,0,0,3,8,0,0,5,4,1,6,7,16,29,12,49,3,93,27,14,15,63,4,34,83,46,157,24,61,4,23,27,10,97,26,6,12,33,48,8,17,4,41,58,65,136,15,1,3,96,0,34,0,78,7,32,59,82,56,72,7,1,0,0,0,0,3,0,13,6,59,54,58,75,16,119,45,0,2,12,18,2,0,26,8,79,102,112,0,59,11,56,3,57,0,22,49,83,42,21,58,6,5,71,0,38,0,5,1,3,7,2,6,1,10,10,1,20,12,54,22,57,4,26,5,65,6,81,86,201,14,65,85,33,35,106,12,65,64,48,21,116,25,49,114,184,16,12,47,16,2,143,41,0,54,164,44,0,45,66,44,20,199,90,71,89,126,27,103,41,71,0,16,2,0,1,0,22,3,109,81,49,99,43,46,66,48,30,104,104,18,4,9,27,2,0,32,0,0,34,14,6,0,14,19,3,0,102,24,2,22,8,46,73,21,14,0,99,9,30,84,60,144,188,28,109,7,40,8,20,77,11,117,18,94,52,44,44,86,78,12,20,82,41,12,0,10,86,41,0,57,98,14,0,90,50,31,0,56,90,79,72,23,50,1,38,71,37,3,1,2,0,0,0,7,2,51,98,73,19,4,9,82,129,7,16,13,14,9,20,11,0,4,0,27,3,1,8,36,67,52,10,20,0,60,31,1,78,50,72,59,199,76,55,0,69,65,2,0,63,37,1,0,13,8,0,13,32,1,0,17,1,3,1,1,9,24,2,6,64,14,94,35,10,112,125,5,18,11,0,0,0,2,75,0,44,45,28,0,0,22,17,77,31,148,73,22,103,1,9,6,1,5,13,2,0,0,4,9,0,0,6,5,0,7,7,15,32,14,49,2,79,33,14,17,64,5,36,83,46,163,24,59,4,21,27,8,106,27,8,12,36,42,8,14,6,49,62,75,74,23,2,2,81,0,56,0,51,7,32,58,93,53,70,6,1,0,0,0,0,6,0,12,4,57,56,58,73,17,120,46,0,2,13,15,4,5,28,8,72,173,71,0,63,10,79,9,55,0,19,49,80,42,20,73,9,5,72,0,37,0,6,1,2,7,2,6,1,10,8,1,16,13,58,24,58,4,26,6,65,6,81,106,116,88,40,28,139,7,69,68,44,19,117,23,48,112,195,14,11,48,17,3,141,43,0,57,65,46,0,46,74,49,18,102,87,75,94,161,24,98,34,63,1,16,1,0,1,0,22,3,129,82,54,100,43,32,145,32,28,111,60,22,3,5,48,2,0,35,0,0,35,15,3,0,13,17,3,0,101,25,2,23,8,46,75,21,18,0,89,12,39,84,69,120,80,27,108,8,42,8,18,66,10,120,10,105,83,39,58,85,75,9,16,77,40,10,0,11,85,37,0,49,64,10,0,84,117,29,0,56,80,140,72,25,43,1,35,65,29,2,0,2,0,0,0,4,1,43,94,59,30,4,11,79,129,6,16,12,15,9,18,9,0,4,0,24,3,0,7,59,113,44,10,20,0,58,30,0,101,57,94,57,144,137,114,35,57,0,33,24,2,0,87,36,1,0,9,5,0,13,27,0,0,19,1,1,0,0,8,23,2,5,55,14,88,36,11,107,109,5,20,7,0,0,0,2,104,0,42,50,25,0,0,8,27,36,24,173,95,34,111,1,9,7,0,4,14,3,0,0,5,8,0,0,3,4,1,6,7,13,26,5,64,4,58,40,13,16,62,4,35,80,46,158,22,60,2,22,27,8,101,24,6,12,37,39,6,10,6,42,62,65,116,19,3,4,98,0,61,0,70,7,32,57,80,56,73,8,1,0,0,0,0,5,0,12,4,62,55,58,76,17,123,47,0,2,12,16,6,6,28,8,66,144,110,0,57,10,77,11,57,0,22,49,83,46,21,69,8,4,67,0,43,0,5,0,1,5,1,6,1,10,9,1,15,12,52,21,56,4,26,6,72,6,72,89

Organism: Akkermansia muciniphila (strain ATCC BAA-835 / DSM 22959 / JCM 33894 / BCRC 81048 / CCUG 64013 / CIP 107961 / Muc) (NCBI:txid349741)